Protein 4Z7I (pdb70)

B-factor: mean 131.98, std 35.02, range [48.13, 256.34]

Structure (mmCIF, N/CA/C/O backbone):
data_4Z7I
#
_entry.id   4Z7I
#
_cell.length_a   68.520
_cell.length_b   256.350
_cell.length_c   73.060
_cell.angle_alpha   90.00
_cell.angle_beta   111.58
_cell.angle_gamma   90.00
#
_symmetry.space_group_name_H-M   'P 1 21 1'
#
loop_
_entity.id
_entity.type
_entity.pdbx_description
1 polymer 'Leucyl-cystinyl aminopeptidase'
2 polymer 'DG025 transition-state analogue enzyme inhibitor'
3 branched 2-acetamido-2-deoxy-beta-D-glucopyranose-(1-4)-2-acetamido-2-deoxy-beta-D-glucopyranose
4 branched alpha-D-mannopyranose-(1-4)-2-acetamido-2-deoxy-beta-D-glucopyranose-(1-4)-2-acetamido-2-deoxy-beta-D-glucopyranose
5 non-polymer 'ZINC ION'
6 non-polymer 2-acetamido-2-deoxy-beta-D-glucopyranose
7 water water
#
loop_
_atom_site.group_PDB
_atom_site.id
_atom_site.type_symbol
_atom_site.label_atom_id
_atom_site.label_alt_id
_atom_site.label_comp_id
_atom_site.label_asym_id
_atom_site.label_entity_id
_atom_site.label_seq_id
_atom_site.pdbx_PDB_ins_code
_atom_site.Cartn_x
_atom_site.Cartn_y
_atom_site.Cartn_z
_atom_site.occupancy
_atom_site.B_iso_or_equiv
_atom_site.auth_seq_id
_atom_site.auth_comp_id
_atom_site.auth_asym_id
_atom_site.auth_atom_id
_atom_site.pdbx_PDB_model_num
ATOM 1 N N . LYS A 1 36 ? -25.255 43.208 43.122 1.00 195.60 159 LYS A N 1
ATOM 2 C CA . LYS A 1 36 ? -26.330 42.883 42.192 1.00 188.23 159 LYS A CA 1
ATOM 3 C C . LYS A 1 36 ? -25.918 41.770 41.235 1.00 183.15 159 LYS A C 1
ATOM 4 O O . LYS A 1 36 ? -24.811 41.779 40.699 1.00 181.81 159 LYS A O 1
ATOM 6 N N . LEU A 1 37 ? -26.811 40.810 41.025 1.00 180.57 160 LEU A N 1
ATOM 7 C CA . LEU A 1 37 ? -26.553 39.738 40.070 1.00 178.93 160 LEU A CA 1
ATOM 8 C C . LEU A 1 37 ? -26.683 40.277 38.648 1.00 181.90 160 LEU A C 1
ATOM 9 O O . LEU A 1 37 ? -27.260 41.343 38.434 1.00 184.53 160 LEU A O 1
ATOM 14 N N . PHE A 1 38 ? -26.147 39.537 37.682 1.00 184.24 161 PHE A N 1
ATOM 15 C CA . PHE A 1 38 ? -26.097 39.993 36.295 1.00 183.09 161 PHE A CA 1
ATOM 16 C C . PHE A 1 38 ? -27.482 40.131 35.663 1.00 182.60 161 PHE A C 1
ATOM 17 O O . PHE A 1 38 ? -28.248 39.167 35.613 1.00 177.35 161 PHE A O 1
ATOM 25 N N . PRO A 1 39 ? -27.802 41.341 35.175 1.00 184.23 162 PRO A N 1
ATOM 26 C CA . PRO A 1 39 ? -29.147 41.665 34.683 1.00 185.31 162 PRO A CA 1
ATOM 27 C C . PRO A 1 39 ? -29.442 41.150 33.269 1.00 183.21 162 PRO A C 1
ATOM 28 O O . PRO A 1 39 ? -30.585 41.243 32.815 1.00 184.52 162 PRO A O 1
ATOM 32 N N . TRP A 1 40 ? -28.424 40.647 32.575 1.00 179.16 163 TRP A N 1
ATOM 33 C CA . TRP A 1 40 ? -28.594 40.114 31.221 1.00 171.90 163 TRP A CA 1
ATOM 34 C C . TRP A 1 40 ? -28.185 38.639 31.154 1.00 167.43 163 TRP A C 1
ATOM 35 O O . TRP A 1 40 ? -27.083 38.285 31.567 1.00 169.83 163 TRP A O 1
ATOM 46 N N . ALA A 1 41 ? -29.056 37.783 30.630 1.00 163.41 164 ALA A N 1
ATOM 47 C CA . ALA A 1 41 ? -28.818 36.341 30.700 1.00 164.92 164 ALA A CA 1
ATOM 48 C C . ALA A 1 41 ? -28.622 35.664 29.343 1.00 162.49 164 ALA A C 1
ATOM 49 O O . ALA A 1 41 ? -28.596 34.435 29.262 1.00 168.62 164 ALA A O 1
ATOM 51 N N . GLN A 1 42 ? -28.489 36.452 28.282 1.00 160.22 165 GLN A N 1
ATOM 52 C CA . GLN A 1 42 ? -28.336 35.885 26.945 1.00 158.89 165 GLN A CA 1
ATOM 53 C C . GLN A 1 42 ? -26.906 36.043 26.432 1.00 156.29 165 GLN A C 1
ATOM 54 O O . GLN A 1 42 ? -26.106 36.773 27.016 1.00 158.13 165 GLN A O 1
ATOM 60 N N . ILE A 1 43 ? -26.592 35.355 25.339 1.00 156.53 166 ILE A N 1
ATOM 61 C CA . ILE A 1 43 ? -25.249 35.385 24.770 1.00 152.80 166 ILE A CA 1
ATOM 62 C C . ILE A 1 43 ? -25.021 36.717 24.076 1.00 148.77 166 ILE A C 1
ATOM 63 O O . ILE A 1 43 ? -24.051 37.424 24.347 1.00 153.37 166 ILE A O 1
ATOM 68 N N . ARG A 1 44 ? -25.934 37.041 23.169 1.00 142.77 167 ARG A N 1
ATOM 69 C CA . ARG A 1 44 ? -25.869 38.261 22.380 1.00 137.90 167 ARG A CA 1
ATOM 70 C C . ARG A 1 44 ? -26.128 39.493 23.240 1.00 146.07 167 ARG A C 1
ATOM 71 O O . ARG A 1 44 ? -26.971 39.469 24.138 1.00 150.16 167 ARG A O 1
ATOM 79 N N . LEU A 1 45 ? -25.394 40.566 22.964 1.00 145.52 168 LEU A N 1
ATOM 80 C CA . LEU A 1 45 ? -25.561 41.818 23.691 1.00 148.09 168 LEU A CA 1
ATOM 81 C C . LEU A 1 45 ? -26.930 42.410 23.377 1.00 147.90 168 LEU A C 1
ATOM 82 O O . LEU A 1 45 ? -27.418 42.286 22.253 1.00 147.91 168 LEU A O 1
ATOM 87 N N . PRO A 1 46 ? -27.561 43.044 24.377 1.00 145.75 169 PRO A N 1
ATOM 88 C CA . PRO A 1 46 ? -28.890 43.637 24.196 1.00 147.38 169 PRO A CA 1
ATOM 89 C C . PRO A 1 46 ? -28.872 44.774 23.184 1.00 146.74 169 PRO A C 1
ATOM 90 O O . PRO A 1 46 ? -27.889 45.510 23.099 1.00 148.48 169 PRO A O 1
ATOM 94 N N . THR A 1 47 ? -29.952 44.905 22.420 1.00 146.08 170 THR A N 1
ATOM 95 C CA . THR A 1 47 ? -30.036 45.913 21.368 1.00 147.03 170 THR A CA 1
ATOM 96 C C . THR A 1 47 ? -30.073 47.324 21.948 1.00 146.80 170 THR A C 1
ATOM 97 O O . THR A 1 47 ? -29.926 48.305 21.221 1.00 145.00 170 THR A O 1
ATOM 101 N N . ALA A 1 48 ? -30.298 47.399 23.259 1.00 150.77 171 ALA A N 1
ATOM 102 C CA . ALA A 1 48 ? -30.391 48.650 24.014 1.00 152.78 171 ALA A CA 1
ATOM 103 C C . ALA A 1 48 ? -29.314 49.690 23.695 1.00 150.95 171 ALA A C 1
ATOM 104 O O . ALA A 1 48 ? -29.453 50.488 22.768 1.00 153.02 171 ALA A O 1
ATOM 106 N N . VAL A 1 49 ? -28.233 49.661 24.470 1.00 144.21 172 VAL A N 1
ATOM 107 C CA . VAL A 1 49 ? -27.131 50.601 24.294 1.00 135.75 172 VAL A CA 1
ATOM 108 C C . VAL A 1 49 ? -26.334 50.323 23.024 1.00 135.55 172 VAL A C 1
ATOM 109 O O . VAL A 1 49 ? -26.143 49.171 22.636 1.00 138.30 172 VAL A O 1
ATOM 113 N N . VAL A 1 50 ? -25.874 51.395 22.384 1.00 131.09 173 VAL A N 1
ATOM 114 C CA . VAL A 1 50 ? -25.097 51.301 21.153 1.00 133.15 173 VAL A CA 1
ATOM 115 C C . VAL A 1 50 ? -23.925 52.280 21.181 1.00 131.84 173 VAL A C 1
ATOM 116 O O . VAL A 1 50 ? -24.108 53.459 21.482 1.00 141.56 173 VAL A O 1
ATOM 120 N N . PRO A 1 51 ? -22.714 51.794 20.871 1.00 126.99 174 PRO A N 1
ATOM 121 C CA . PRO A 1 51 ? -21.541 52.671 20.805 1.00 128.24 174 PRO A CA 1
ATOM 122 C C . PRO A 1 51 ? -21.598 53.598 19.593 1.00 127.34 174 PRO A C 1
ATOM 123 O O . PRO A 1 51 ? -22.239 53.265 18.598 1.00 122.59 174 PRO A O 1
ATOM 127 N N . LEU A 1 52 ? -20.929 54.742 19.676 1.00 132.66 175 LEU A N 1
ATOM 128 C CA . LEU A 1 52 ? -20.909 55.694 18.574 1.00 128.08 175 LEU A CA 1
ATOM 129 C C . LEU A 1 52 ? -19.484 56.133 18.269 1.00 123.47 175 LEU A C 1
ATOM 130 O O . LEU A 1 52 ? -19.080 56.217 17.108 1.00 111.96 175 LEU A O 1
ATOM 135 N N . ARG A 1 53 ? -18.731 56.414 19.327 1.00 127.21 176 ARG A N 1
ATOM 136 C CA . ARG A 1 53 ? -17.351 56.855 19.202 1.00 129.89 176 ARG A CA 1
ATOM 137 C C . ARG A 1 53 ? -16.464 56.225 20.276 1.00 129.59 176 ARG A C 1
ATOM 138 O O . ARG A 1 53 ? -16.779 56.273 21.465 1.00 131.96 176 ARG A O 1
ATOM 146 N N . TYR A 1 54 ? -15.353 55.638 19.841 1.00 129.95 177 TYR A N 1
ATOM 147 C CA . TYR A 1 54 ? -14.385 55.025 20.745 1.00 130.60 177 TYR A CA 1
ATOM 148 C C . TYR A 1 54 ? -13.103 55.833 20.868 1.00 130.87 177 TYR A C 1
ATOM 149 O O . TYR A 1 54 ? -12.537 56.287 19.873 1.00 124.41 177 TYR A O 1
ATOM 158 N N . GLU A 1 55 ? -12.652 56.011 22.102 1.00 133.11 178 GLU A N 1
ATOM 159 C CA . GLU A 1 55 ? -11.331 56.563 22.351 1.00 133.24 178 GLU A CA 1
ATOM 160 C C . GLU A 1 55 ? -10.521 55.566 23.157 1.00 135.37 178 GLU A C 1
ATOM 161 O O . GLU A 1 55 ? -10.936 55.141 24.234 1.00 135.31 178 GLU A O 1
ATOM 167 N N . LEU A 1 56 ? -9.364 55.192 22.625 1.00 130.31 179 LEU A N 1
ATOM 168 C CA . LEU A 1 56 ? -8.569 54.127 23.211 1.00 124.64 179 LEU A CA 1
ATOM 169 C C . LEU A 1 56 ? -7.145 54.627 23.413 1.00 123.95 179 LEU A C 1
ATOM 170 O O . LEU A 1 56 ? -6.436 54.932 22.455 1.00 119.80 179 LEU A O 1
ATOM 175 N N . SER A 1 57 ? -6.732 54.709 24.672 1.00 120.98 180 SER A N 1
ATOM 176 C CA . SER A 1 57 ? -5.388 55.157 25.004 1.00 125.71 180 SER A CA 1
ATOM 177 C C . SER A 1 57 ? -4.665 54.073 25.782 1.00 131.21 180 SER A C 1
ATOM 178 O O . SER A 1 57 ? -5.184 53.557 26.772 1.00 134.71 180 SER A O 1
ATOM 181 N N . LEU A 1 58 ? -3.464 53.729 25.333 1.00 128.77 181 LEU A N 1
ATOM 182 C CA . LEU A 1 58 ? -2.756 52.590 25.893 1.00 128.93 181 LEU A CA 1
ATOM 183 C C . LEU A 1 58 ? -1.295 52.904 26.172 1.00 130.36 181 LEU A C 1
ATOM 184 O O . LEU A 1 58 ? -0.682 53.738 25.506 1.00 124.02 181 LEU A O 1
ATOM 189 N N . HIS A 1 59 ? -0.749 52.222 27.171 1.00 135.51 182 HIS A N 1
ATOM 190 C CA . HIS A 1 59 ? 0.668 52.311 27.495 1.00 141.39 182 HIS A CA 1
ATOM 191 C C . HIS A 1 59 ? 1.175 50.890 27.672 1.00 139.46 182 HIS A C 1
ATOM 192 O O . HIS A 1 59 ? 1.044 50.304 28.746 1.00 140.10 182 HIS A O 1
ATOM 199 N N . PRO A 1 60 ? 1.767 50.332 26.609 1.00 136.29 183 PRO A N 1
ATOM 200 C CA . PRO A 1 60 ? 2.203 48.936 26.610 1.00 135.40 183 PRO A CA 1
ATOM 201 C C . PRO A 1 60 ? 3.656 48.745 27.012 1.00 136.13 183 PRO A C 1
ATOM 202 O O . PRO A 1 60 ? 4.550 49.409 26.484 1.00 135.22 183 PRO A O 1
ATOM 206 N N . ASN A 1 61 ? 3.888 47.840 27.956 1.00 140.25 184 ASN A N 1
ATOM 207 C CA . ASN A 1 61 ? 5.248 47.497 28.334 1.00 149.45 184 ASN A CA 1
ATOM 208 C C . ASN A 1 61 ? 5.685 46.181 27.702 1.00 143.98 184 ASN A C 1
ATOM 209 O O . ASN A 1 61 ? 5.381 45.099 28.205 1.00 143.89 184 ASN A O 1
ATOM 214 N N . LEU A 1 62 ? 6.404 46.290 26.591 1.00 140.57 185 LEU A N 1
ATOM 215 C CA . LEU A 1 62 ? 6.724 45.139 25.757 1.00 137.71 185 LEU A CA 1
ATOM 216 C C . LEU A 1 62 ? 7.744 44.212 26.418 1.00 146.35 185 LEU A C 1
ATOM 217 O O . LEU A 1 62 ? 7.723 42.999 26.204 1.00 150.69 185 LEU A O 1
ATOM 222 N N . THR A 1 63 ? 8.632 44.787 27.223 1.00 144.63 186 THR A N 1
ATOM 223 C CA . THR A 1 63 ? 9.654 44.009 27.916 1.00 146.39 186 THR A CA 1
ATOM 224 C C . THR A 1 63 ? 9.197 43.385 29.237 1.00 146.57 186 THR A C 1
ATOM 225 O O . THR A 1 63 ? 9.953 42.642 29.862 1.00 147.83 186 THR A O 1
ATOM 229 N N . SER A 1 64 ? 7.968 43.669 29.658 1.00 146.15 187 SER A N 1
ATOM 230 C CA . SER A 1 64 ? 7.408 43.005 30.835 1.00 147.45 187 SER A CA 1
ATOM 231 C C . SER A 1 64 ? 6.097 42.274 30.558 1.00 147.20 187 SER A C 1
ATOM 232 O O . SER A 1 64 ? 5.507 41.692 31.466 1.00 139.96 187 SER A O 1
ATOM 235 N N . MET A 1 65 ? 5.664 42.302 29.301 1.00 148.87 188 MET A N 1
ATOM 236 C CA . MET A 1 65 ? 4.418 41.670 28.869 1.00 145.72 188 MET A CA 1
ATOM 237 C C . MET A 1 65 ? 3.236 42.090 29.737 1.00 146.65 188 MET A C 1
ATOM 238 O O . MET A 1 65 ? 2.523 41.250 30.286 1.00 143.53 188 MET A O 1
ATOM 243 N N . THR A 1 66 ? 3.036 43.399 29.843 1.00 146.59 189 THR A N 1
ATOM 244 C CA . THR A 1 66 ? 1.914 43.967 30.582 1.00 138.79 189 THR A CA 1
ATOM 245 C C . THR A 1 66 ? 1.630 45.366 30.051 1.00 136.88 189 THR A C 1
ATOM 246 O O . THR A 1 66 ? 2.464 45.939 29.347 1.00 137.83 189 THR A O 1
ATOM 250 N N . PHE A 1 67 ? 0.466 45.919 30.379 1.00 141.44 190 PHE A N 1
ATOM 251 C CA . PHE A 1 67 ? 0.143 47.278 29.947 1.00 143.67 190 PHE A CA 1
ATOM 252 C C . PHE A 1 67 ? -0.980 47.882 30.776 1.00 143.53 190 PHE A C 1
ATOM 253 O O . PHE A 1 67 ? -1.648 47.200 31.556 1.00 142.28 190 PHE A O 1
ATOM 261 N N . ARG A 1 68 ? -1.166 49.184 30.604 1.00 142.95 191 ARG A N 1
ATOM 262 C CA . ARG A 1 68 ? -2.276 49.902 31.203 1.00 143.94 191 ARG A CA 1
ATOM 263 C C . ARG A 1 68 ? -2.996 50.646 30.091 1.00 138.64 191 ARG A C 1
ATOM 264 O O . ARG A 1 68 ? -2.359 51.147 29.164 1.00 130.38 191 ARG A O 1
ATOM 272 N N . GLY A 1 69 ? -4.319 50.715 30.176 1.00 135.86 192 GLY A N 1
ATOM 273 C CA . GLY A 1 69 ? -5.099 51.338 29.125 1.00 131.61 192 GLY A CA 1
ATOM 274 C C . GLY A 1 69 ? -6.330 52.064 29.630 1.00 136.71 192 GLY A C 1
ATOM 275 O O . GLY A 1 69 ? -6.825 51.805 30.725 1.00 138.89 192 GLY A O 1
ATOM 276 N N . SER A 1 70 ? -6.830 52.981 28.809 1.00 134.41 193 SER A N 1
ATOM 277 C CA . SER A 1 70 ? -8.040 53.726 29.120 1.00 140.67 193 SER A CA 1
ATOM 278 C C . SER A 1 70 ? -8.967 53.827 27.915 1.00 136.66 193 SER A C 1
ATOM 279 O O . SER A 1 70 ? -8.523 54.028 26.794 1.00 131.63 193 SER A O 1
ATOM 282 N N . VAL A 1 71 ? -10.266 53.694 28.165 1.00 137.10 194 VAL A N 1
ATOM 283 C CA . VAL A 1 71 ? -11.248 53.672 27.086 1.00 142.44 194 VAL A CA 1
ATOM 284 C C . VAL A 1 71 ? -12.400 54.627 27.347 1.00 147.90 194 VAL A C 1
ATOM 285 O O . VAL A 1 71 ? -13.074 54.524 28.367 1.00 150.09 194 VAL A O 1
ATOM 289 N N . THR A 1 72 ? -12.624 55.550 26.418 1.00 143.01 195 THR A N 1
ATOM 290 C CA . THR A 1 72 ? -13.764 56.462 26.471 1.00 147.78 195 THR A CA 1
ATOM 291 C C . THR A 1 72 ? -14.799 56.012 25.452 1.00 143.28 195 THR A C 1
ATOM 292 O O . THR A 1 72 ? -14.556 56.072 24.247 1.00 139.87 195 THR A O 1
ATOM 296 N N . ILE A 1 73 ? -15.947 55.547 25.931 1.00 141.57 196 ILE A N 1
ATOM 297 C CA . ILE A 1 73 ? -16.958 54.979 25.044 1.00 140.60 196 ILE A CA 1
ATOM 298 C C . ILE A 1 73 ? -18.173 55.890 24.921 1.00 135.84 196 ILE A C 1
ATOM 299 O O . ILE A 1 73 ? -19.001 55.969 25.829 1.00 133.37 196 ILE A O 1
ATOM 304 N N . SER A 1 74 ? -18.269 56.587 23.793 1.00 136.73 197 SER A N 1
ATOM 305 C CA . SER A 1 74 ? -19.423 57.433 23.521 1.00 138.73 197 SER A CA 1
ATOM 306 C C . SER A 1 74 ? -20.609 56.566 23.113 1.00 130.41 197 SER A C 1
ATOM 307 O O . SER A 1 74 ? -20.767 56.215 21.943 1.00 127.16 197 SER A O 1
ATOM 310 N N . VAL A 1 75 ? -21.438 56.219 24.093 1.00 127.28 198 VAL A N 1
ATOM 311 C CA . VAL A 1 75 ? -22.600 55.378 23.844 1.00 131.72 198 VAL A CA 1
ATOM 312 C C . VAL A 1 75 ? -23.855 56.217 23.638 1.00 139.65 198 VAL A C 1
ATOM 313 O O . VAL A 1 75 ? -23.957 57.338 24.124 1.00 149.95 198 VAL A O 1
ATOM 317 N N . GLN A 1 76 ? -24.802 55.676 22.884 1.00 141.45 199 GLN A N 1
ATOM 318 C CA . GLN A 1 76 ? -26.130 56.267 22.795 1.00 147.14 199 GLN A CA 1
ATOM 319 C C . GLN A 1 76 ? -27.170 55.263 23.285 1.00 146.64 199 GLN A C 1
ATOM 320 O O . GLN A 1 76 ? -26.894 54.069 23.367 1.00 148.79 199 GLN A O 1
ATOM 326 N N . ALA A 1 77 ? -28.361 55.749 23.620 1.00 143.74 200 ALA A N 1
ATOM 327 C CA . ALA A 1 77 ? -29.464 54.872 23.996 1.00 150.49 200 ALA A CA 1
ATOM 328 C C . ALA A 1 77 ? -30.477 54.713 22.864 1.00 155.62 200 ALA A C 1
ATOM 329 O O . ALA A 1 77 ? -30.659 55.618 22.046 1.00 160.35 200 ALA A O 1
ATOM 331 N N . LEU A 1 78 ? -31.137 53.560 22.825 1.00 148.14 201 LEU A N 1
ATOM 332 C CA . LEU A 1 78 ? -32.227 53.337 21.884 1.00 152.89 201 LEU A CA 1
ATOM 333 C C . LEU A 1 78 ? -33.480 52.869 22.612 1.00 161.54 201 LEU A C 1
ATOM 334 O O . LEU A 1 78 ? -34.590 53.295 22.296 1.00 168.85 201 LEU A O 1
ATOM 339 N N . GLN A 1 79 ? -33.294 51.993 23.592 1.00 160.62 202 GLN A N 1
ATOM 340 C CA . GLN A 1 79 ? -34.396 51.541 24.430 1.00 167.86 202 GLN A CA 1
ATOM 341 C C . GLN A 1 79 ? -34.132 51.914 25.879 1.00 169.12 202 GLN A C 1
ATOM 342 O O . GLN A 1 79 ? -33.157 52.603 26.185 1.00 166.38 202 GLN A O 1
ATOM 348 N N . VAL A 1 80 ? -35.003 51.457 26.771 1.00 167.63 203 VAL A N 1
ATOM 349 C CA . VAL A 1 80 ? -34.854 51.778 28.181 1.00 168.67 203 VAL A CA 1
ATOM 350 C C . VAL A 1 80 ? -34.279 50.576 28.926 1.00 171.70 203 VAL A C 1
ATOM 351 O O . VAL A 1 80 ? -34.759 49.449 28.791 1.00 176.46 203 VAL A O 1
ATOM 355 N N . THR A 1 81 ? -33.236 50.832 29.708 1.00 171.35 204 THR A N 1
ATOM 356 C CA . THR A 1 81 ? -32.615 49.809 30.534 1.00 180.58 204 THR A CA 1
ATOM 357 C C . THR A 1 81 ? -31.780 50.470 31.620 1.00 178.64 204 THR A C 1
ATOM 358 O O . THR A 1 81 ? -31.324 51.601 31.458 1.00 172.61 204 THR A O 1
ATOM 362 N N . TRP A 1 82 ? -31.590 49.769 32.730 1.00 182.15 205 TRP A N 1
ATOM 363 C CA . TRP A 1 82 ? -30.825 50.312 33.845 1.00 187.92 205 TRP A CA 1
ATOM 364 C C . TRP A 1 82 ? -29.353 49.918 33.817 1.00 190.17 205 TRP A C 1
ATOM 365 O O . TRP A 1 82 ? -28.604 50.251 34.736 1.00 191.53 205 TRP A O 1
ATOM 376 N N . ASN A 1 83 ? -28.931 49.222 32.765 1.00 188.12 206 ASN A N 1
ATOM 377 C CA . ASN A 1 83 ? -27.545 48.773 32.671 1.00 183.92 206 ASN A CA 1
ATOM 378 C C . ASN A 1 83 ? -27.004 48.731 31.246 1.00 174.91 206 ASN A C 1
ATOM 379 O O . ASN A 1 83 ? -27.687 48.291 30.322 1.00 171.01 206 ASN A O 1
ATOM 384 N N . ILE A 1 84 ? -25.772 49.200 31.076 1.00 167.46 207 ILE A N 1
ATOM 385 C CA . ILE A 1 84 ? -25.048 49.012 29.825 1.00 164.38 207 ILE A CA 1
ATOM 386 C C . ILE A 1 84 ? -24.362 47.654 29.869 1.00 171.90 207 ILE A C 1
ATOM 387 O O . ILE A 1 84 ? -23.620 47.361 30.804 1.00 175.55 207 ILE A O 1
ATOM 392 N N . ILE A 1 85 ? -24.602 46.828 28.857 1.00 170.46 208 ILE A N 1
ATOM 393 C CA . ILE A 1 85 ? -23.972 45.513 28.793 1.00 158.83 208 ILE A CA 1
ATOM 394 C C . ILE A 1 85 ? -23.002 45.424 27.622 1.00 148.48 208 ILE A C 1
ATOM 395 O O . ILE A 1 85 ? -23.384 45.615 26.468 1.00 145.96 208 ILE A O 1
ATOM 400 N N . LEU A 1 86 ? -21.743 45.135 27.933 1.00 148.14 209 LEU A N 1
ATOM 401 C CA . LEU A 1 86 ? -20.706 45.030 26.916 1.00 146.94 209 LEU A CA 1
ATOM 402 C C . LEU A 1 86 ? -19.673 43.971 27.293 1.00 150.10 209 LEU A C 1
ATOM 403 O O . LEU A 1 86 ? -19.800 43.308 28.323 1.00 153.04 209 LEU A O 1
ATOM 408 N N . HIS A 1 87 ? -18.654 43.821 26.453 1.00 145.08 210 HIS A N 1
ATOM 409 C CA . HIS A 1 87 ? -17.701 42.725 26.584 1.00 142.43 210 HIS A CA 1
ATOM 410 C C . HIS A 1 87 ? -16.371 43.120 27.217 1.00 140.25 210 HIS A C 1
ATOM 411 O O . HIS A 1 87 ? -15.818 44.172 26.903 1.00 131.46 210 HIS A O 1
ATOM 418 N N . SER A 1 88 ? -15.865 42.265 28.104 1.00 140.44 211 SER A N 1
ATOM 419 C CA . SER A 1 88 ? -14.517 42.418 28.645 1.00 135.54 211 SER A CA 1
ATOM 420 C C . SER A 1 88 ? -14.051 41.121 29.298 1.00 140.60 211 SER A C 1
ATOM 421 O O . SER A 1 88 ? -14.804 40.475 30.025 1.00 142.45 211 SER A O 1
ATOM 424 N N . THR A 1 89 ? -12.800 40.752 29.038 1.00 138.55 212 THR A N 1
ATOM 425 C CA . THR A 1 89 ? -12.216 39.534 29.597 1.00 143.93 212 THR A CA 1
ATOM 426 C C . THR A 1 89 ? -10.777 39.731 30.066 1.00 140.45 212 THR A C 1
ATOM 427 O O . THR A 1 89 ? -10.026 40.512 29.482 1.00 139.03 212 THR A O 1
ATOM 431 N N . GLY A 1 90 ? -10.403 38.993 31.107 1.00 136.10 213 GLY A N 1
ATOM 432 C CA . GLY A 1 90 ? -9.093 39.098 31.728 1.00 140.33 213 GLY A CA 1
ATOM 433 C C . GLY A 1 90 ? -8.567 40.498 31.985 1.00 147.92 213 GLY A C 1
ATOM 434 O O . GLY A 1 90 ? -7.538 40.898 31.440 1.00 145.71 213 GLY A O 1
ATOM 435 N N . HIS A 1 91 ? -9.284 41.246 32.817 1.00 154.29 214 HIS A N 1
ATOM 436 C CA . HIS A 1 91 ? -8.872 42.593 33.195 1.00 153.96 214 HIS A CA 1
ATOM 437 C C . HIS A 1 91 ? -8.954 42.831 34.696 1.00 162.81 214 HIS A C 1
ATOM 438 O O . HIS A 1 91 ? -9.747 42.208 35.405 1.00 167.79 214 HIS A O 1
ATOM 445 N N . ASN A 1 92 ? -8.112 43.741 35.166 1.00 161.74 215 ASN A N 1
ATOM 446 C CA . ASN A 1 92 ? -8.248 44.317 36.491 1.00 165.85 215 ASN A CA 1
ATOM 447 C C . ASN A 1 92 ? -8.533 45.790 36.278 1.00 162.27 215 ASN A C 1
ATOM 448 O O . ASN A 1 92 ? -7.725 46.508 35.683 1.00 158.57 215 ASN A O 1
ATOM 453 N N . ILE A 1 93 ? -9.681 46.241 36.763 1.00 162.38 216 ILE A N 1
ATOM 454 C CA . ILE A 1 93 ? -10.184 47.540 36.366 1.00 162.96 216 ILE A CA 1
ATOM 455 C C . ILE A 1 93 ? -10.021 48.529 37.499 1.00 164.37 216 ILE A C 1
ATOM 456 O O . ILE A 1 93 ? -10.531 48.320 38.599 1.00 163.16 216 ILE A O 1
ATOM 461 N N . SER A 1 94 ? -9.289 49.601 37.219 1.00 163.69 217 SER A N 1
ATOM 462 C CA . SER A 1 94 ? -9.137 50.685 38.172 1.00 160.28 217 SER A CA 1
ATOM 463 C C . SER A 1 94 ? -10.487 51.315 38.466 1.00 165.55 217 SER A C 1
ATOM 464 O O . SER A 1 94 ? -11.213 50.880 39.367 1.00 168.83 217 SER A O 1
ATOM 467 N N . ARG A 1 95 ? -10.802 52.369 37.723 1.00 167.85 218 ARG A N 1
ATOM 468 C CA . ARG A 1 95 ? -12.075 53.044 37.880 1.00 175.02 218 ARG A CA 1
ATOM 469 C C . ARG A 1 95 ? -13.004 52.885 36.683 1.00 172.52 218 ARG A C 1
ATOM 470 O O . ARG A 1 95 ? -12.567 52.702 35.542 1.00 169.76 218 ARG A O 1
ATOM 478 N N . VAL A 1 96 ? -14.298 52.954 36.961 1.00 176.03 219 VAL A N 1
ATOM 479 C CA . VAL A 1 96 ? -15.301 52.924 35.917 1.00 180.65 219 VAL A CA 1
ATOM 480 C C . VAL A 1 96 ? -16.216 54.104 36.201 1.00 182.15 219 VAL A C 1
ATOM 481 O O . VAL A 1 96 ? -16.916 54.142 37.215 1.00 183.60 219 VAL A O 1
ATOM 485 N N . THR A 1 97 ? -16.189 55.077 35.298 1.00 175.93 220 THR A N 1
ATOM 486 C CA . THR A 1 97 ? -16.879 56.331 35.532 1.00 171.28 220 THR A CA 1
ATOM 487 C C . THR A 1 97 ? -18.015 56.523 34.540 1.00 168.81 220 THR A C 1
ATOM 488 O O . THR A 1 97 ? -18.008 55.970 33.444 1.00 166.19 220 THR A O 1
ATOM 492 N N . PHE A 1 98 ? -18.993 57.320 34.946 1.00 178.46 221 PHE A N 1
ATOM 493 C CA . PHE A 1 98 ? -20.159 57.595 34.125 1.00 179.56 221 PHE A CA 1
ATOM 494 C C . PHE A 1 98 ? -20.222 59.084 33.792 1.00 175.65 221 PHE A C 1
ATOM 495 O O . PHE A 1 98 ? -19.498 59.880 34.385 1.00 184.38 221 PHE A O 1
ATOM 503 N N . MET A 1 99 ? -21.131 59.462 32.899 1.00 167.50 222 MET A N 1
ATOM 504 C CA . MET A 1 99 ? -21.319 60.861 32.538 1.00 172.39 222 MET A CA 1
ATOM 505 C C . MET A 1 99 ? -22.609 61.028 31.749 1.00 175.84 222 MET A C 1
ATOM 506 O O . MET A 1 99 ? -23.256 60.046 31.376 1.00 174.29 222 MET A O 1
ATOM 511 N N . SER A 1 100 ? -22.988 62.280 31.520 1.00 182.23 223 SER A N 1
ATOM 512 C CA . SER A 1 100 ? -24.166 62.598 30.728 1.00 184.70 223 SER A CA 1
ATOM 513 C C . SER A 1 100 ? -23.881 63.787 29.813 1.00 185.07 223 SER A C 1
ATOM 514 O O . SER A 1 100 ? -22.754 64.275 29.748 1.00 182.38 223 SER A O 1
ATOM 517 N N . ALA A 1 101 ? -24.905 64.253 29.108 1.00 186.58 224 ALA A N 1
ATOM 518 C CA . ALA A 1 101 ? -24.720 65.297 28.104 1.00 191.19 224 ALA A CA 1
ATOM 519 C C . ALA A 1 101 ? -24.581 66.689 28.717 1.00 201.96 224 ALA A C 1
ATOM 520 O O . ALA A 1 101 ? -25.375 67.087 29.572 1.00 201.40 224 ALA A O 1
ATOM 522 N N . VAL A 1 102 ? -23.560 67.412 28.260 1.00 206.53 225 VAL A N 1
ATOM 523 C CA . VAL A 1 102 ? -23.318 68.812 28.615 1.00 204.64 225 VAL A CA 1
ATOM 524 C C . VAL A 1 102 ? -23.370 69.071 30.123 1.00 205.93 225 VAL A C 1
ATOM 525 O O . VAL A 1 102 ? -24.178 69.862 30.608 1.00 207.05 225 VAL A O 1
ATOM 529 N N . SER A 1 103 ? -22.500 68.378 30.849 1.00 205.71 226 SER A N 1
ATOM 530 C CA . SER A 1 103 ? -22.295 68.578 32.279 1.00 200.84 226 SER A CA 1
ATOM 531 C C . SER A 1 103 ? -21.068 67.762 32.644 1.00 194.34 226 SER A C 1
ATOM 532 O O . SER A 1 103 ? -21.179 66.635 33.126 1.00 195.00 226 SER A O 1
ATOM 535 N N . SER A 1 104 ? -19.895 68.350 32.436 1.00 194.75 227 SER A N 1
ATOM 536 C CA . SER A 1 104 ? -18.635 67.617 32.518 1.00 195.42 227 SER A CA 1
ATOM 537 C C . SER A 1 104 ? -18.231 67.147 33.913 1.00 193.49 227 SER A C 1
ATOM 538 O O . SER A 1 104 ? -17.052 67.173 34.265 1.00 194.76 227 SER A O 1
ATOM 541 N N . GLN A 1 105 ? -19.203 66.712 34.704 1.00 193.37 228 GLN A N 1
ATOM 542 C CA . GLN A 1 105 ? -18.897 66.128 35.999 1.00 192.16 228 GLN A CA 1
ATOM 543 C C . GLN A 1 105 ? -19.178 64.641 35.869 1.00 190.80 228 GLN A C 1
ATOM 544 O O . GLN A 1 105 ? -20.033 64.232 35.081 1.00 187.36 228 GLN A O 1
ATOM 550 N N . GLU A 1 106 ? -18.472 63.828 36.641 1.00 194.14 229 GLU A N 1
ATOM 551 C CA . GLU A 1 106 ? -18.608 62.390 36.492 1.00 189.11 229 GLU A CA 1
ATOM 552 C C . GLU A 1 106 ? -18.782 61.734 37.838 1.00 190.23 229 GLU A C 1
ATOM 553 O O . GLU A 1 106 ? -18.031 61.990 38.777 1.00 193.64 229 GLU A O 1
ATOM 559 N N . LYS A 1 107 ? -19.784 60.872 37.913 1.00 189.68 230 LYS A N 1
ATOM 560 C CA . LYS A 1 107 ? -20.102 60.174 39.142 1.00 198.04 230 LYS A CA 1
ATOM 561 C C . LYS A 1 107 ? -19.767 58.695 39.012 1.00 198.43 230 LYS A C 1
ATOM 562 O O . LYS A 1 107 ? -19.827 58.126 37.919 1.00 191.41 230 LYS A O 1
ATOM 568 N N . GLN A 1 108 ? -19.417 58.080 40.136 1.00 203.72 231 GLN A N 1
ATOM 569 C CA . GLN A 1 108 ? -19.029 56.678 40.148 1.00 198.11 231 GLN A CA 1
ATOM 570 C C . GLN A 1 108 ? -20.208 55.762 39.833 1.00 196.68 231 GLN A C 1
ATOM 571 O O . GLN A 1 108 ? -21.368 56.109 40.058 1.00 198.22 231 GLN A O 1
ATOM 577 N N . ALA A 1 109 ? -19.882 54.580 39.323 1.00 194.79 232 ALA A N 1
ATOM 578 C CA . ALA A 1 109 ? -20.862 53.575 38.950 1.00 195.54 232 ALA A CA 1
ATOM 579 C C . ALA A 1 109 ? -20.173 52.224 39.009 1.00 200.52 232 ALA A C 1
ATOM 580 O O . ALA A 1 109 ? -19.222 51.981 38.267 1.00 200.51 232 ALA A O 1
ATOM 582 N N . GLU A 1 110 ? -20.633 51.350 39.898 1.00 202.39 233 GLU A N 1
ATOM 583 C CA . GLU A 1 110 ? -19.937 50.091 40.113 1.00 195.50 233 GLU A CA 1
ATOM 584 C C . GLU A 1 110 ? -20.041 49.206 38.878 1.00 194.43 233 GLU A C 1
ATOM 585 O O . GLU A 1 110 ? -20.765 49.515 37.932 1.00 194.21 233 GLU A O 1
ATOM 591 N N . ILE A 1 111 ? -19.313 48.096 38.902 1.00 191.47 234 ILE A N 1
ATOM 592 C CA . ILE A 1 111 ? -19.163 47.242 37.731 1.00 187.73 234 ILE A CA 1
ATOM 593 C C . ILE A 1 111 ? -19.803 45.882 37.982 1.00 185.49 234 ILE A C 1
ATOM 594 O O . ILE A 1 111 ? -20.114 45.539 39.120 1.00 185.92 234 ILE A O 1
ATOM 599 N N . LEU A 1 112 ? -19.976 45.102 36.921 1.00 184.37 235 LEU A N 1
ATOM 600 C CA . LEU A 1 112 ? -20.551 43.773 37.048 1.00 183.35 235 LEU A CA 1
ATOM 601 C C . LEU A 1 112 ? -19.988 42.828 36.004 1.00 183.10 235 LEU A C 1
ATOM 602 O O . LEU A 1 112 ? -20.360 42.894 34.836 1.00 181.13 235 LEU A O 1
ATOM 607 N N . GLU A 1 113 ? -19.096 41.946 36.441 1.00 184.82 236 GLU A N 1
ATOM 608 C CA . GLU A 1 113 ? -18.456 40.981 35.560 1.00 181.07 236 GLU A CA 1
ATOM 609 C C . GLU A 1 113 ? -19.197 39.650 35.636 1.00 186.16 236 GLU A C 1
ATOM 610 O O . GLU A 1 113 ? -19.838 39.347 36.640 1.00 187.07 236 GLU A O 1
ATOM 616 N N . TYR A 1 114 ? -19.106 38.852 34.579 1.00 182.54 237 TYR A N 1
ATOM 617 C CA . TYR A 1 114 ? -19.714 37.527 34.587 1.00 180.01 237 TYR A CA 1
ATOM 618 C C . TYR A 1 114 ? -18.746 36.518 33.978 1.00 178.44 237 TYR A C 1
ATOM 619 O O . TYR A 1 114 ? -18.877 35.311 34.184 1.00 176.34 237 TYR A O 1
ATOM 628 N N . ALA A 1 115 ? -17.772 37.036 33.231 1.00 175.54 238 ALA A N 1
ATOM 629 C CA . ALA A 1 115 ? -16.719 36.253 32.563 1.00 175.56 238 ALA A CA 1
ATOM 630 C C . ALA A 1 115 ? -17.160 35.015 31.768 1.00 171.68 238 ALA A C 1
ATOM 631 O O . ALA A 1 115 ? -16.378 34.483 30.980 1.00 165.18 238 ALA A O 1
ATOM 633 N N . TYR A 1 116 ? -18.388 34.554 31.979 1.00 169.40 239 TYR A N 1
ATOM 634 C CA . TYR A 1 116 ? -18.916 33.395 31.273 1.00 170.47 239 TYR A CA 1
ATOM 635 C C . TYR A 1 116 ? -18.955 33.696 29.782 1.00 167.95 239 TYR A C 1
ATOM 636 O O . TYR A 1 116 ? -18.233 33.089 28.989 1.00 171.30 239 TYR A O 1
ATOM 645 N N . HIS A 1 117 ? -19.806 34.647 29.413 1.00 165.02 240 HIS A N 1
ATOM 646 C CA . HIS A 1 117 ? -19.931 35.083 28.031 1.00 161.01 240 HIS A CA 1
ATOM 647 C C . HIS A 1 117 ? -18.921 36.186 27.747 1.00 157.54 240 HIS A C 1
ATOM 648 O O . HIS A 1 117 ? -18.842 36.699 26.630 1.00 151.41 240 HIS A O 1
ATOM 655 N N . GLY A 1 118 ? -18.150 36.545 28.769 1.00 164.02 241 GLY A N 1
ATOM 656 C CA . GLY A 1 118 ? -17.188 37.624 28.655 1.00 163.04 241 GLY A CA 1
ATOM 657 C C . GLY A 1 118 ? -17.863 38.978 28.702 1.00 153.16 241 GLY A C 1
ATOM 658 O O . GLY A 1 118 ? -17.458 39.909 28.009 1.00 149.00 241 GLY A O 1
ATOM 659 N N . GLN A 1 119 ? -18.898 39.087 29.527 1.00 157.87 242 GLN A N 1
ATOM 660 C CA . GLN A 1 119 ? -19.707 40.296 29.583 1.00 156.59 242 GLN A CA 1
ATOM 661 C C . GLN A 1 119 ? -19.456 41.100 30.850 1.00 158.83 242 GLN A C 1
ATOM 662 O O . GLN A 1 119 ? -19.253 40.535 31.925 1.00 161.80 242 GLN A O 1
ATOM 668 N N . ILE A 1 120 ? -19.476 42.421 30.721 1.00 159.49 243 ILE A N 1
ATOM 669 C CA . ILE A 1 120 ? -19.505 43.280 31.893 1.00 164.40 243 ILE A CA 1
ATOM 670 C C . ILE A 1 120 ? -20.742 44.157 31.852 1.00 164.88 243 ILE A C 1
ATOM 671 O O . ILE A 1 120 ? -21.370 44.321 30.804 1.00 159.95 243 ILE A O 1
ATOM 676 N N . ALA A 1 121 ? -21.092 44.712 33.005 1.00 170.42 244 ALA A N 1
ATOM 677 C CA . ALA A 1 121 ? -22.274 45.551 33.120 1.00 172.48 244 ALA A CA 1
ATOM 678 C C . ALA A 1 121 ? -22.002 46.751 34.012 1.00 181.31 244 ALA A C 1
ATOM 679 O O . ALA A 1 121 ? -21.470 46.613 35.117 1.00 183.79 244 ALA A O 1
ATOM 681 N N . ILE A 1 122 ? -22.376 47.925 33.524 1.00 181.64 245 ILE A N 1
ATOM 682 C CA . ILE A 1 122 ? -22.321 49.134 34.324 1.00 182.93 245 ILE A CA 1
ATOM 683 C C . ILE A 1 122 ? -23.703 49.319 34.928 1.00 186.39 245 ILE A C 1
ATOM 684 O O . ILE A 1 122 ? -24.699 49.405 34.213 1.00 182.24 245 ILE A O 1
ATOM 689 N N . VAL A 1 123 ? -23.767 49.345 36.253 1.00 192.11 246 VAL A N 1
ATOM 690 C CA . VAL A 1 123 ? -25.033 49.586 36.923 1.00 192.87 246 VAL A CA 1
ATOM 691 C C . VAL A 1 123 ? -25.254 51.082 36.927 1.00 195.77 246 VAL A C 1
ATOM 692 O O . VAL A 1 123 ? -24.948 51.776 37.898 1.00 195.35 246 VAL A O 1
ATOM 696 N N . ALA A 1 124 ? -25.794 51.565 35.813 1.00 195.06 247 ALA A N 1
ATOM 697 C CA . ALA A 1 124 ? -25.945 52.984 35.609 1.00 194.94 247 ALA A CA 1
ATOM 698 C C . ALA A 1 124 ? -26.979 53.450 36.611 1.00 200.98 247 ALA A C 1
ATOM 699 O O . ALA A 1 124 ? -28.007 52.791 36.796 1.00 201.98 247 ALA A O 1
ATOM 701 N N . PRO A 1 125 ? -26.711 54.589 37.254 1.00 201.37 248 PRO A N 1
ATOM 702 C CA . PRO A 1 125 ? -27.580 55.133 38.298 1.00 203.42 248 PRO A CA 1
ATOM 703 C C . PRO A 1 125 ? -28.811 55.848 37.752 1.00 206.90 248 PRO A C 1
ATOM 704 O O . PRO A 1 125 ? -29.904 55.695 38.302 1.00 207.51 248 PRO A O 1
ATOM 708 N N . GLU A 1 126 ? -28.638 56.628 36.694 1.00 207.31 249 GLU A N 1
ATOM 709 C CA . GLU A 1 126 ? -29.772 57.299 36.090 1.00 207.69 249 GLU A CA 1
ATOM 710 C C . GLU A 1 126 ? -30.237 56.527 34.866 1.00 200.57 249 GLU A C 1
ATOM 711 O O . GLU A 1 126 ? -29.495 56.389 33.888 1.00 196.86 249 GLU A O 1
ATOM 713 N N . ALA A 1 127 ? -31.454 55.997 34.961 1.00 196.59 250 ALA A N 1
ATOM 714 C CA . ALA A 1 127 ? -32.096 55.289 33.867 1.00 191.57 250 ALA A CA 1
ATOM 715 C C . ALA A 1 127 ? -31.984 56.111 32.591 1.00 186.00 250 ALA A C 1
ATOM 716 O O . ALA A 1 127 ? -32.842 56.941 32.298 1.00 186.05 250 ALA A O 1
ATOM 718 N N . LEU A 1 128 ? -30.925 55.853 31.826 1.00 180.24 251 LEU A N 1
ATOM 719 C CA . LEU A 1 128 ? -30.671 56.561 30.573 1.00 176.84 251 LEU A CA 1
ATOM 720 C C . LEU A 1 128 ? -31.836 56.324 29.613 1.00 170.15 251 LEU A C 1
ATOM 721 O O . LEU A 1 128 ? -32.586 55.365 29.777 1.00 169.16 251 LEU A O 1
ATOM 726 N N . LEU A 1 129 ? -31.997 57.196 28.620 1.00 170.35 252 LEU A N 1
ATOM 727 C CA . LEU A 1 129 ? -33.196 57.157 27.779 1.00 169.49 252 LEU A CA 1
ATOM 728 C C . LEU A 1 129 ? -32.952 57.332 26.274 1.00 165.08 252 LEU A C 1
ATOM 729 O O . LEU A 1 129 ? -31.938 57.881 25.847 1.00 161.76 252 LEU A O 1
ATOM 734 N N . ALA A 1 130 ? -33.906 56.836 25.489 1.00 160.21 253 ALA A N 1
ATOM 735 C CA . ALA A 1 130 ? -33.832 56.789 24.025 1.00 155.41 253 ALA A CA 1
ATOM 736 C C . ALA A 1 130 ? -33.523 58.129 23.359 1.00 148.53 253 ALA A C 1
ATOM 737 O O . ALA A 1 130 ? -34.343 59.046 23.378 1.00 151.01 253 ALA A O 1
ATOM 739 N N . GLY A 1 131 ? -32.336 58.230 22.769 1.00 146.10 254 GLY A N 1
ATOM 740 C CA . GLY A 1 131 ? -31.931 59.430 22.060 1.00 145.47 254 GLY A CA 1
ATOM 741 C C . GLY A 1 131 ? -30.741 60.141 22.666 1.00 163.37 254 GLY A C 1
ATOM 742 O O . GLY A 1 131 ? -30.013 60.853 21.976 1.00 170.71 254 GLY A O 1
ATOM 743 N N . HIS A 1 132 ? -30.539 59.940 23.962 1.00 163.06 255 HIS A N 1
ATOM 744 C CA . HIS A 1 132 ? -29.487 60.637 24.692 1.00 167.70 255 HIS A CA 1
ATOM 745 C C . HIS A 1 132 ? -28.162 59.881 24.633 1.00 162.23 255 HIS A C 1
ATOM 746 O O . HIS A 1 132 ? -28.085 58.719 25.033 1.00 160.69 255 HIS A O 1
ATOM 753 N N . ASN A 1 133 ? -27.132 60.526 24.096 1.00 162.48 256 ASN A N 1
ATOM 754 C CA . ASN A 1 133 ? -25.797 59.946 24.093 1.00 163.45 256 ASN A CA 1
ATOM 755 C C . ASN A 1 133 ? -25.141 60.048 25.466 1.00 164.74 256 ASN A C 1
ATOM 756 O O . ASN A 1 133 ? -25.244 61.070 26.140 1.00 166.32 256 ASN A O 1
ATOM 761 N N . TYR A 1 134 ? -24.469 58.980 25.879 1.00 161.93 257 TYR A N 1
ATOM 762 C CA . TYR A 1 134 ? -23.694 58.986 27.116 1.00 157.42 257 TYR A CA 1
ATOM 763 C C . TYR A 1 134 ? -22.240 58.593 26.890 1.00 151.28 257 TYR A C 1
ATOM 764 O O . TYR A 1 134 ? -21.934 57.782 26.019 1.00 154.82 257 TYR A O 1
ATOM 773 N N . THR A 1 135 ? -21.342 59.174 27.675 1.00 147.23 258 THR A N 1
ATOM 774 C CA . THR A 1 135 ? -19.936 58.828 27.567 1.00 151.25 258 THR A CA 1
ATOM 775 C C . THR A 1 135 ? -19.579 57.906 28.722 1.00 155.76 258 THR A C 1
ATOM 776 O O . THR A 1 135 ? -19.978 58.134 29.863 1.00 155.73 258 THR A O 1
ATOM 780 N N . LEU A 1 136 ? -18.823 56.861 28.412 1.00 152.80 259 LEU A N 1
ATOM 781 C CA . LEU A 1 136 ? -18.465 55.847 29.392 1.00 143.82 259 LEU A CA 1
ATOM 782 C C . LEU A 1 136 ? -16.960 55.665 29.387 1.00 143.30 259 LEU A C 1
ATOM 783 O O . LEU A 1 136 ? -16.371 55.343 28.358 1.00 139.61 259 LEU A O 1
ATOM 788 N N . LYS A 1 137 ? -16.336 55.879 30.539 1.00 144.79 260 LYS A N 1
ATOM 789 C CA . LYS A 1 137 ? -14.894 55.724 30.639 1.00 147.14 260 LYS A CA 1
ATOM 790 C C . LYS A 1 137 ? -14.477 54.582 31.554 1.00 160.24 260 LYS A C 1
ATOM 791 O O . LYS A 1 137 ? -14.952 54.466 32.683 1.00 163.14 260 LYS A O 1
ATOM 797 N N . ILE A 1 138 ? -13.580 53.740 31.049 1.00 158.91 261 ILE A N 1
ATOM 798 C CA . ILE A 1 138 ? -13.010 52.653 31.835 1.00 151.56 261 ILE A CA 1
ATOM 799 C C . ILE A 1 138 ? -11.484 52.618 31.728 1.00 149.06 261 ILE A C 1
ATOM 800 O O . ILE A 1 138 ? -10.925 52.608 30.629 1.00 140.90 261 ILE A O 1
ATOM 805 N N . GLU A 1 139 ? -10.817 52.604 32.878 1.00 157.11 262 GLU A N 1
ATOM 806 C CA . GLU A 1 139 ? -9.367 52.452 32.932 1.00 154.91 262 GLU A CA 1
ATOM 807 C C . GLU A 1 139 ? -9.036 51.115 33.577 1.00 155.42 262 GLU A C 1
ATOM 808 O O . GLU A 1 139 ? -9.626 50.749 34.593 1.00 155.49 262 GLU A O 1
ATOM 814 N N . TYR A 1 140 ? -8.089 50.391 32.992 1.00 155.83 263 TYR A N 1
ATOM 815 C CA . TYR A 1 140 ? -7.832 49.018 33.401 1.00 158.52 263 TYR A CA 1
ATOM 816 C C . TYR A 1 140 ? -6.374 48.615 33.236 1.00 150.57 263 TYR A C 1
ATOM 817 O O . TYR A 1 140 ? -5.578 49.333 32.630 1.00 147.08 263 TYR A O 1
ATOM 826 N N . SER A 1 141 ? -6.036 47.457 33.795 1.00 150.79 264 SER A N 1
ATOM 827 C CA . SER A 1 141 ? -4.716 46.863 33.629 1.00 153.06 264 SER A CA 1
ATOM 828 C C . SER A 1 141 ? -4.866 45.386 33.282 1.00 154.98 264 SER A C 1
ATOM 829 O O . SER A 1 141 ? -5.777 44.717 33.771 1.00 158.58 264 SER A O 1
ATOM 832 N N . ALA A 1 142 ? -3.964 44.880 32.447 1.00 147.17 265 ALA A N 1
ATOM 833 C CA . ALA A 1 142 ? -4.047 43.498 31.982 1.00 142.87 265 ALA A CA 1
ATOM 834 C C . ALA A 1 142 ? -2.721 43.010 31.399 1.00 144.05 265 ALA A C 1
ATOM 835 O O . ALA A 1 142 ? -1.754 43.766 31.316 1.00 144.68 265 ALA A O 1
ATOM 837 N N . ASN A 1 143 ? -2.679 41.735 31.024 1.00 143.50 266 ASN A N 1
ATOM 838 C CA . ASN A 1 143 ? -1.479 41.129 30.468 1.00 137.48 266 ASN A CA 1
ATOM 839 C C . ASN A 1 143 ? -1.483 41.168 28.942 1.00 128.68 266 ASN A C 1
ATOM 840 O O . ASN A 1 143 ? -2.499 40.860 28.322 1.00 122.90 266 ASN A O 1
ATOM 845 N N . ILE A 1 144 ? -0.374 41.567 28.328 1.00 129.15 267 ILE A N 1
ATOM 846 C CA . ILE A 1 144 ? -0.182 41.266 26.912 1.00 122.56 267 ILE A CA 1
ATOM 847 C C . ILE A 1 144 ? -0.089 39.745 26.826 1.00 131.13 267 ILE A C 1
ATOM 848 O O . ILE A 1 144 ? 0.436 39.110 27.739 1.00 138.24 267 ILE A O 1
ATOM 853 N N . SER A 1 145 ? -0.580 39.157 25.740 1.00 129.71 268 SER A N 1
ATOM 854 C CA . SER A 1 145 ? -0.753 37.706 25.691 1.00 132.49 268 SER A CA 1
ATOM 855 C C . SER A 1 145 ? 0.551 36.966 25.413 1.00 135.53 268 SER A C 1
ATOM 856 O O . SER A 1 145 ? 1.416 37.451 24.681 1.00 132.72 268 SER A O 1
ATOM 859 N N . SER A 1 146 ? 0.678 35.783 26.007 1.00 137.72 269 SER A N 1
ATOM 860 C CA . SER A 1 146 ? 1.857 34.945 25.824 1.00 134.26 269 SER A CA 1
ATOM 861 C C . SER A 1 146 ? 1.637 34.090 24.589 1.00 134.38 269 SER A C 1
ATOM 862 O O . SER A 1 146 ? 2.587 33.697 23.911 1.00 128.65 269 SER A O 1
ATOM 865 N N . SER A 1 147 ? 0.373 33.799 24.302 1.00 135.06 270 SER A N 1
ATOM 866 C CA . SER A 1 147 ? 0.028 33.043 23.109 1.00 129.56 270 SER A CA 1
ATOM 867 C C . SER A 1 147 ? 0.058 34.014 21.934 1.00 128.60 270 SER A C 1
ATOM 868 O O . SER A 1 147 ? 0.773 35.012 21.970 1.00 135.04 270 SER A O 1
ATOM 871 N N . TYR A 1 148 ? -0.713 33.735 20.893 1.00 119.43 271 TYR A N 1
ATOM 872 C CA . TYR A 1 148 ? -0.735 34.629 19.743 1.00 119.98 271 TYR A CA 1
ATOM 873 C C . TYR A 1 148 ? -2.155 35.040 19.379 1.00 120.99 271 TYR A C 1
ATOM 874 O O . TYR A 1 148 ? -2.467 35.245 18.207 1.00 111.48 271 TYR A O 1
ATOM 883 N N . TYR A 1 149 ? -3.016 35.160 20.383 1.00 128.04 272 TYR A N 1
ATOM 884 C CA . TYR A 1 149 ? -4.417 35.478 20.130 1.00 130.76 272 TYR A CA 1
ATOM 885 C C . TYR A 1 149 ? -4.859 36.658 21.004 1.00 127.24 272 TYR A C 1
ATOM 886 O O . TYR A 1 149 ? -4.677 36.645 22.221 1.00 119.52 272 TYR A O 1
ATOM 895 N N . GLY A 1 150 ? -5.430 37.679 20.370 1.00 121.37 273 GLY A N 1
ATOM 896 C CA . GLY A 1 150 ? -5.844 38.896 21.051 1.00 112.69 273 GLY A CA 1
ATOM 897 C C . GLY A 1 150 ? -4.800 39.991 20.933 1.00 116.77 273 GLY A C 1
ATOM 898 O O . GLY A 1 150 ? -4.296 40.244 19.839 1.00 112.29 273 GLY A O 1
ATOM 899 N N . PHE A 1 151 ? -4.467 40.647 22.042 1.00 119.92 274 PHE A N 1
ATOM 900 C CA . PHE A 1 151 ? -3.364 41.606 22.034 1.00 116.41 274 PHE A CA 1
ATOM 901 C C . PHE A 1 151 ? -2.109 40.896 22.528 1.00 119.13 274 PHE A C 1
ATOM 902 O O . PHE A 1 151 ? -1.909 40.730 23.734 1.00 122.14 274 PHE A O 1
ATOM 910 N N . TYR A 1 152 ? -1.264 40.483 21.589 1.00 117.60 275 TYR A N 1
ATOM 911 C CA . TYR A 1 152 ? -0.181 39.557 21.900 1.00 125.31 275 TYR A CA 1
ATOM 912 C C . TYR A 1 152 ? 1.193 40.169 21.647 1.00 127.89 275 TYR A C 1
ATOM 913 O O . TYR A 1 152 ? 1.357 41.039 20.789 1.00 118.68 275 TYR A O 1
ATOM 922 N N . GLY A 1 153 ? 2.179 39.704 22.406 1.00 132.37 276 GLY A N 1
ATOM 923 C CA . GLY A 1 153 ? 3.552 40.141 22.240 1.00 129.27 276 GLY A CA 1
ATOM 924 C C . GLY A 1 153 ? 4.481 38.950 22.112 1.00 127.91 276 GLY A C 1
ATOM 925 O O . GLY A 1 153 ? 4.130 37.834 22.501 1.00 120.81 276 GLY A O 1
ATOM 926 N N . PHE A 1 154 ? 5.670 39.186 21.568 1.00 129.03 277 PHE A N 1
ATOM 927 C CA . PHE A 1 154 ? 6.676 38.138 21.452 1.00 128.37 277 PHE A CA 1
ATOM 928 C C . PHE A 1 154 ? 8.073 38.733 21.314 1.00 131.96 277 PHE A C 1
ATOM 929 O O . PHE A 1 154 ? 8.229 39.924 21.051 1.00 124.01 277 PHE A O 1
ATOM 937 N N . SER A 1 155 ? 9.087 37.893 21.488 1.00 137.75 278 SER A N 1
ATOM 938 C CA . SER A 1 155 ? 10.470 38.326 21.331 1.00 131.67 278 SER A CA 1
ATOM 939 C C . SER A 1 155 ? 11.186 37.524 20.249 1.00 124.29 278 SER A C 1
ATOM 940 O O . SER A 1 155 ? 10.713 36.465 19.834 1.00 129.32 278 SER A O 1
ATOM 943 N N . TYR A 1 156 ? 12.323 38.041 19.792 1.00 125.67 279 TYR A N 1
ATOM 944 C CA . TYR A 1 156 ? 13.145 37.353 18.800 1.00 130.52 279 TYR A CA 1
ATOM 945 C C . TYR A 1 156 ? 14.579 37.876 18.824 1.00 136.10 279 TYR A C 1
ATOM 946 O O . TYR A 1 156 ? 14.968 38.597 19.741 1.00 138.67 279 TYR A O 1
ATOM 955 N N . THR A 1 157 ? 15.360 37.513 17.809 1.00 138.55 280 THR A N 1
ATOM 956 C CA . THR A 1 157 ? 16.752 37.950 17.702 1.00 141.57 280 THR A CA 1
ATOM 957 C C . THR A 1 157 ? 17.025 38.670 16.382 1.00 147.30 280 THR A C 1
ATOM 958 O O . THR A 1 157 ? 16.294 38.497 15.406 1.00 145.89 280 THR A O 1
ATOM 962 N N . ASP A 1 158 ? 18.089 39.467 16.361 1.00 151.90 281 ASP A N 1
ATOM 963 C CA . ASP A 1 158 ? 18.408 40.315 15.220 1.00 152.52 281 ASP A CA 1
ATOM 964 C C . ASP A 1 158 ? 19.337 39.620 14.233 1.00 154.09 281 ASP A C 1
ATOM 965 O O . ASP A 1 158 ? 19.855 38.534 14.503 1.00 150.25 281 ASP A O 1
ATOM 970 N N . GLU A 1 159 ? 19.517 40.259 13.081 1.00 160.50 282 GLU A N 1
ATOM 971 C CA . GLU A 1 159 ? 20.622 39.982 12.173 1.00 163.01 282 GLU A CA 1
ATOM 972 C C . GLU A 1 159 ? 21.931 39.959 12.940 1.00 168.26 282 GLU A C 1
ATOM 973 O O . GLU A 1 159 ? 22.745 39.056 12.770 1.00 168.62 282 GLU A O 1
ATOM 979 N N . SER A 1 160 ? 22.132 40.978 13.770 1.00 170.15 283 SER A N 1
ATOM 980 C CA . SER A 1 160 ? 23.322 41.051 14.606 1.00 166.01 283 SER A CA 1
ATOM 981 C C . SER A 1 160 ? 23.086 40.507 16.014 1.00 159.63 283 SER A C 1
ATOM 982 O O . SER A 1 160 ? 23.579 41.065 16.987 1.00 154.04 283 SER A O 1
ATOM 985 N N . ASN A 1 161 ? 22.347 39.403 16.099 1.00 164.70 284 ASN A N 1
ATOM 986 C CA . ASN A 1 161 ? 22.090 38.691 17.357 1.00 161.89 284 ASN A CA 1
ATOM 987 C C . ASN A 1 161 ? 21.787 39.583 18.563 1.00 163.06 284 ASN A C 1
ATOM 988 O O . ASN A 1 161 ? 22.439 39.487 19.604 1.00 166.18 284 ASN A O 1
ATOM 993 N N . GLU A 1 162 ? 20.794 40.449 18.410 1.00 161.66 285 GLU A N 1
ATOM 994 C CA . GLU A 1 162 ? 20.353 41.319 19.490 1.00 158.69 285 GLU A CA 1
ATOM 995 C C . GLU A 1 162 ? 18.877 41.052 19.744 1.00 158.25 285 GLU A C 1
ATOM 996 O O . GLU A 1 162 ? 18.051 41.187 18.839 1.00 160.27 285 GLU A O 1
ATOM 1002 N N . LYS A 1 163 ? 18.548 40.667 20.972 1.00 154.66 286 LYS A N 1
ATOM 1003 C CA . LYS A 1 163 ? 17.206 40.190 21.280 1.00 150.93 286 LYS A CA 1
ATOM 1004 C C . LYS A 1 163 ? 16.180 41.322 21.314 1.00 152.02 286 LYS A C 1
ATOM 1005 O O . LYS A 1 163 ? 16.031 42.015 22.323 1.00 152.28 286 LYS A O 1
ATOM 1011 N N . LYS A 1 164 ? 15.474 41.499 20.201 1.00 151.12 287 LYS A N 1
ATOM 1012 C CA . LYS A 1 164 ? 14.477 42.558 20.069 1.00 144.24 287 LYS A CA 1
ATOM 1013 C C . LYS A 1 164 ? 13.093 42.107 20.525 1.00 138.52 287 LYS A C 1
ATOM 1014 O O . LYS A 1 164 ? 12.888 40.940 20.860 1.00 137.34 287 LYS A O 1
ATOM 1020 N N . TYR A 1 165 ? 12.146 43.041 20.527 1.00 139.03 288 TYR A N 1
ATOM 1021 C CA . TYR A 1 165 ? 10.803 42.772 21.027 1.00 137.85 288 TYR A CA 1
ATOM 1022 C C . TYR A 1 165 ? 9.738 43.225 20.030 1.00 132.18 288 TYR A C 1
ATOM 1023 O O . TYR A 1 165 ? 10.041 43.905 19.048 1.00 128.16 288 TYR A O 1
ATOM 1032 N N . PHE A 1 166 ? 8.490 42.845 20.293 1.00 130.94 289 PHE A N 1
ATOM 1033 C CA . PHE A 1 166 ? 7.395 43.070 19.356 1.00 119.23 289 PHE A CA 1
ATOM 1034 C C . PHE A 1 166 ? 6.037 42.792 20.000 1.00 114.55 289 PHE A C 1
ATOM 1035 O O . PHE A 1 166 ? 5.922 41.967 20.905 1.00 118.99 289 PHE A O 1
ATOM 1043 N N . ALA A 1 167 ? 5.011 43.487 19.523 1.00 110.93 290 ALA A N 1
ATOM 1044 C CA . ALA A 1 167 ? 3.642 43.246 19.962 1.00 117.43 290 ALA A CA 1
ATOM 1045 C C . ALA A 1 167 ? 2.674 43.527 18.819 1.00 114.70 290 ALA A C 1
ATOM 1046 O O . ALA A 1 167 ? 2.987 44.290 17.905 1.00 112.12 290 ALA A O 1
ATOM 1048 N N . ALA A 1 168 ? 1.485 42.938 18.894 1.00 111.68 291 ALA A N 1
ATOM 1049 C CA . ALA A 1 168 ? 0.497 43.076 17.833 1.00 105.47 291 ALA A CA 1
ATOM 1050 C C . ALA A 1 168 ? -0.892 42.642 18.281 1.00 113.48 291 ALA A C 1
ATOM 1051 O O . ALA A 1 168 ? -1.106 42.310 19.446 1.00 112.61 291 ALA A O 1
ATOM 1053 N N . THR A 1 169 ? -1.833 42.639 17.341 1.00 113.35 292 THR A N 1
ATOM 1054 C CA . THR A 1 169 ? -3.203 42.236 17.633 1.00 114.42 292 THR A CA 1
ATOM 1055 C C . THR A 1 169 ? -3.763 41.284 16.586 1.00 111.66 292 THR A C 1
ATOM 1056 O O . THR A 1 169 ? -3.534 41.449 15.390 1.00 116.13 292 THR A O 1
ATOM 1060 N N . GLN A 1 170 ? -4.508 40.289 17.052 1.00 109.94 293 GLN A N 1
ATOM 1061 C CA . GLN A 1 170 ? -5.412 39.534 16.196 1.00 110.58 293 GLN A CA 1
ATOM 1062 C C . GLN A 1 170 ? -6.756 39.442 16.901 1.00 105.15 293 GLN A C 1
ATOM 1063 O O . GLN A 1 170 ? -6.873 38.776 17.927 1.00 100.83 293 GLN A O 1
ATOM 1069 N N . PHE A 1 171 ? -7.770 40.111 16.360 1.00 103.12 294 PHE A N 1
ATOM 1070 C CA . PHE A 1 171 ? -9.034 40.238 17.080 1.00 104.49 294 PHE A CA 1
ATOM 1071 C C . PHE A 1 171 ? -10.156 39.379 16.507 1.00 99.49 294 PHE A C 1
ATOM 1072 O O . PHE A 1 171 ? -11.138 39.099 17.196 1.00 97.20 294 PHE A O 1
ATOM 1080 N N . GLU A 1 172 ? -10.020 38.960 15.253 1.00 99.41 295 GLU A N 1
ATOM 1081 C CA . GLU A 1 172 ? -11.028 38.095 14.655 1.00 98.56 295 GLU A CA 1
ATOM 1082 C C . GLU A 1 172 ? -10.925 36.690 15.244 1.00 107.47 295 GLU A C 1
ATOM 1083 O O . GLU A 1 172 ? -9.846 36.097 15.263 1.00 108.00 295 GLU A O 1
ATOM 1089 N N . PRO A 1 173 ? -12.053 36.153 15.731 1.00 108.11 296 PRO A N 1
ATOM 1090 C CA . PRO A 1 173 ? -13.351 36.823 15.653 1.00 103.07 296 PRO A CA 1
ATOM 1091 C C . PRO A 1 173 ? -13.868 37.380 16.984 1.00 104.49 296 PRO A C 1
ATOM 1092 O O . PRO A 1 173 ? -14.730 38.260 16.971 1.00 104.26 296 PRO A O 1
ATOM 1096 N N . LEU A 1 174 ? -13.347 36.895 18.107 1.00 107.18 297 LEU A N 1
ATOM 1097 C CA . LEU A 1 174 ? -13.856 37.300 19.417 1.00 108.41 297 LEU A CA 1
ATOM 1098 C C . LEU A 1 174 ? -12.763 37.748 20.382 1.00 116.49 297 LEU A C 1
ATOM 1099 O O . LEU A 1 174 ? -12.946 37.704 21.597 1.00 119.16 297 LEU A O 1
ATOM 1104 N N . ALA A 1 175 ? -11.628 38.180 19.845 1.00 113.73 298 ALA A N 1
ATOM 1105 C CA . ALA A 1 175 ? -10.461 38.473 20.672 1.00 113.32 298 ALA A CA 1
ATOM 1106 C C . ALA A 1 175 ? -10.396 39.937 21.099 1.00 118.11 298 ALA A C 1
ATOM 1107 O O . ALA A 1 175 ? -9.730 40.272 22.077 1.00 119.70 298 ALA A O 1
ATOM 1109 N N . ALA A 1 176 ? -11.068 40.803 20.346 1.00 123.65 299 ALA A N 1
ATOM 1110 C CA . ALA A 1 176 ? -11.082 42.239 20.625 1.00 118.90 299 ALA A CA 1
ATOM 1111 C C . ALA A 1 176 ? -11.466 42.579 22.067 1.00 122.85 299 ALA A C 1
ATOM 1112 O O . ALA A 1 176 ? -10.997 43.574 22.618 1.00 124.34 299 ALA A O 1
ATOM 1114 N N . ARG A 1 177 ? -12.314 41.757 22.675 1.00 118.05 300 ARG A N 1
ATOM 1115 C CA . ARG A 1 177 ? -12.771 42.008 24.041 1.00 120.29 300 ARG A CA 1
ATOM 1116 C C . ARG A 1 177 ? -11.701 41.702 25.084 1.00 124.18 300 ARG A C 1
ATOM 1117 O O . ARG A 1 177 ? -11.833 42.083 26.247 1.00 130.23 300 ARG A O 1
ATOM 1125 N N . SER A 1 178 ? -10.644 41.015 24.668 1.00 126.70 301 SER A N 1
ATOM 1126 C CA . SER A 1 178 ? -9.588 40.635 25.595 1.00 130.53 301 SER A CA 1
ATOM 1127 C C . SER A 1 178 ? -8.646 41.808 25.826 1.00 130.10 301 SER A C 1
ATOM 1128 O O . SER A 1 178 ? -8.032 41.922 26.885 1.00 133.89 301 SER A O 1
ATOM 1131 N N . ALA A 1 179 ? -8.539 42.680 24.829 1.00 123.21 302 ALA A N 1
ATOM 1132 C CA . ALA A 1 179 ? -7.724 43.881 24.951 1.00 121.91 302 ALA A CA 1
ATOM 1133 C C . ALA A 1 179 ? -8.447 44.954 25.761 1.00 127.48 302 ALA A C 1
ATOM 1134 O O . ALA A 1 179 ? -8.136 45.177 26.930 1.00 133.33 302 ALA A O 1
ATOM 1136 N N . PHE A 1 180 ? -9.418 45.609 25.132 1.00 123.74 303 PHE A N 1
ATOM 1137 C CA . PHE A 1 180 ? -10.175 46.674 25.779 1.00 119.80 303 PHE A CA 1
ATOM 1138 C C . PHE A 1 180 ? -11.648 46.306 25.928 1.00 124.35 303 PHE A C 1
ATOM 1139 O O . PHE A 1 180 ? -12.237 45.722 25.018 1.00 126.02 303 PHE A O 1
ATOM 1147 N N . PRO A 1 181 ? -12.243 46.630 27.088 1.00 130.87 304 PRO A N 1
ATOM 1148 C CA . PRO A 1 181 ? -13.684 46.431 27.281 1.00 135.71 304 PRO A CA 1
ATOM 1149 C C . PRO A 1 181 ? -14.494 47.207 26.246 1.00 135.33 304 PRO A C 1
ATOM 1150 O O . PRO A 1 181 ? -14.260 48.404 26.073 1.00 136.64 304 PRO A O 1
ATOM 1154 N N . CYS A 1 182 ? -15.442 46.544 25.590 1.00 131.88 305 CYS A N 1
ATOM 1155 C CA . CYS A 1 182 ? -16.164 47.163 24.483 1.00 133.61 305 CYS A CA 1
ATOM 1156 C C . CYS A 1 182 ? -17.382 46.358 24.035 1.00 132.50 305 CYS A C 1
ATOM 1157 O O . CYS A 1 182 ? -17.691 45.309 24.600 1.00 130.08 305 CYS A O 1
ATOM 1160 N N . PHE A 1 183 ? -18.069 46.867 23.014 1.00 129.01 306 PHE A N 1
ATOM 1161 C CA . PHE A 1 183 ? -19.178 46.161 22.383 1.00 128.19 306 PHE A CA 1
ATOM 1162 C C . PHE A 1 183 ? -18.645 45.219 21.306 1.00 130.27 306 PHE A C 1
ATOM 1163 O O . PHE A 1 183 ? -18.608 45.572 20.129 1.00 125.95 306 PHE A O 1
ATOM 1171 N N . ASP A 1 184 ? -18.238 44.018 21.708 1.00 131.49 307 ASP A N 1
ATOM 1172 C CA . ASP A 1 184 ? -17.605 43.092 20.774 1.00 125.37 307 ASP A CA 1
ATOM 1173 C C . ASP A 1 184 ? -18.608 42.238 19.999 1.00 126.51 307 ASP A C 1
ATOM 1174 O O . ASP A 1 184 ? -18.692 41.026 20.198 1.00 137.93 307 ASP A O 1
ATOM 1179 N N . GLU A 1 185 ? -19.358 42.884 19.111 1.00 123.18 308 GLU A N 1
ATOM 1180 C CA . GLU A 1 185 ? -20.138 42.193 18.091 1.00 117.12 308 GLU A CA 1
ATOM 1181 C C . GLU A 1 185 ? -19.902 42.909 16.759 1.00 115.10 308 GLU A C 1
ATOM 1182 O O . GLU A 1 185 ? -19.613 44.105 16.746 1.00 116.42 308 GLU A O 1
ATOM 1188 N N . PRO A 1 186 ? -20.009 42.185 15.632 1.00 110.13 309 PRO A N 1
ATOM 1189 C CA . PRO A 1 186 ? -19.584 42.790 14.363 1.00 105.55 309 PRO A CA 1
ATOM 1190 C C . PRO A 1 186 ? -20.511 43.911 13.877 1.00 109.63 309 PRO A C 1
ATOM 1191 O O . PRO A 1 186 ? -20.051 44.848 13.232 1.00 108.85 309 PRO A O 1
ATOM 1195 N N . ALA A 1 187 ? -21.795 43.819 14.203 1.00 116.64 310 ALA A N 1
ATOM 1196 C CA . ALA A 1 187 ? -22.799 44.778 13.744 1.00 112.68 310 ALA A CA 1
ATOM 1197 C C . ALA A 1 187 ? -22.835 46.063 14.586 1.00 116.50 310 ALA A C 1
ATOM 1198 O O . ALA A 1 187 ? -23.877 46.715 14.682 1.00 125.25 310 ALA A O 1
ATOM 1200 N N . PHE A 1 188 ? -21.759 46.324 15.327 1.00 119.71 311 PHE A N 1
ATOM 1201 C CA . PHE A 1 188 ? -21.652 47.543 16.131 1.00 109.56 311 PHE A CA 1
ATOM 1202 C C . PHE A 1 188 ? -20.588 48.528 15.641 1.00 113.50 311 PHE A C 1
ATOM 1203 O O . PHE A 1 188 ? -19.685 48.883 16.405 1.00 117.27 311 PHE A O 1
ATOM 1211 N N . LYS A 1 189 ? -20.661 48.954 14.381 1.00 107.52 312 LYS A N 1
ATOM 1212 C CA . LYS A 1 189 ? -19.606 49.811 13.839 1.00 114.75 312 LYS A CA 1
ATOM 1213 C C . LYS A 1 189 ? -19.587 51.180 14.511 1.00 108.28 312 LYS A C 1
ATOM 1214 O O . LYS A 1 189 ? -20.617 51.666 14.980 1.00 113.95 312 LYS A O 1
ATOM 1220 N N . ALA A 1 190 ? -18.414 51.809 14.512 1.00 106.26 313 ALA A N 1
ATOM 1221 C CA . ALA A 1 190 ? -18.200 53.067 15.222 1.00 118.38 313 ALA A CA 1
ATOM 1222 C C . ALA A 1 190 ? -16.862 53.697 14.834 1.00 120.43 313 ALA A C 1
ATOM 1223 O O . ALA A 1 190 ? -16.175 53.211 13.937 1.00 117.54 313 ALA A O 1
ATOM 1225 N N . THR A 1 191 ? -16.487 54.769 15.525 1.00 126.90 314 THR A N 1
ATOM 1226 C CA . THR A 1 191 ? -15.227 55.448 15.252 1.00 124.42 314 THR A CA 1
ATOM 1227 C C . THR A 1 191 ? -14.237 55.188 16.381 1.00 122.06 314 THR A C 1
ATOM 1228 O O . THR A 1 191 ? -14.640 54.900 17.504 1.00 120.60 314 THR A O 1
ATOM 1232 N N . PHE A 1 192 ? -12.945 55.284 16.078 1.00 119.89 315 PHE A N 1
ATOM 1233 C CA . PHE A 1 192 ? -11.896 54.918 17.031 1.00 124.97 315 PHE A CA 1
ATOM 1234 C C . PHE A 1 192 ? -10.753 55.927 17.059 1.00 122.49 315 PHE A C 1
ATOM 1235 O O . PHE A 1 192 ? -10.100 56.166 16.043 1.00 116.39 315 PHE A O 1
ATOM 1243 N N . ILE A 1 193 ? -10.503 56.507 18.228 1.00 121.97 316 ILE A N 1
ATOM 1244 C CA . ILE A 1 193 ? -9.302 57.310 18.428 1.00 129.76 316 ILE A CA 1
ATOM 1245 C C . ILE A 1 193 ? -8.300 56.518 19.253 1.00 127.13 316 ILE A C 1
ATOM 1246 O O . ILE A 1 193 ? -8.490 56.325 20.454 1.00 124.29 316 ILE A O 1
ATOM 1251 N N . ILE A 1 194 ? -7.236 56.051 18.610 1.00 124.23 317 ILE A N 1
ATOM 1252 C CA . ILE A 1 194 ? -6.254 55.241 19.312 1.00 123.37 317 ILE A CA 1
ATOM 1253 C C . ILE A 1 194 ? -5.000 56.051 19.623 1.00 120.24 317 ILE A C 1
ATOM 1254 O O . ILE A 1 194 ? -4.519 56.808 18.782 1.00 115.85 317 ILE A O 1
ATOM 1259 N N . LYS A 1 195 ? -4.481 55.901 20.836 1.00 114.16 318 LYS A N 1
ATOM 1260 C CA . LYS A 1 195 ? -3.179 56.465 21.165 1.00 126.64 318 LYS A CA 1
ATOM 1261 C C . LYS A 1 195 ? -2.373 55.477 21.995 1.00 125.39 318 LYS A C 1
ATOM 1262 O O . LYS A 1 195 ? -2.896 54.861 22.923 1.00 121.40 318 LYS A O 1
ATOM 1268 N N . ILE A 1 196 ? -1.105 55.312 21.636 1.00 127.25 319 ILE A N 1
ATOM 1269 C CA . ILE A 1 196 ? -0.235 54.367 22.324 1.00 131.95 319 ILE A CA 1
ATOM 1270 C C . ILE A 1 196 ? 1.096 55.014 22.703 1.00 135.17 319 ILE A C 1
ATOM 1271 O O . ILE A 1 196 ? 1.767 55.626 21.870 1.00 133.46 319 ILE A O 1
ATOM 1276 N N . ILE A 1 197 ? 1.462 54.880 23.974 1.00 135.35 320 ILE A N 1
ATOM 1277 C CA . ILE A 1 197 ? 2.686 55.476 24.497 1.00 139.93 320 ILE A CA 1
ATOM 1278 C C . ILE A 1 197 ? 3.856 54.504 24.391 1.00 141.63 320 ILE A C 1
ATOM 1279 O O . ILE A 1 197 ? 4.108 53.712 25.302 1.00 144.63 320 ILE A O 1
ATOM 1284 N N . ARG A 1 198 ? 4.564 54.573 23.268 1.00 139.57 321 ARG A N 1
ATOM 1285 C CA . ARG A 1 198 ? 5.667 53.660 22.983 1.00 145.59 321 ARG A CA 1
ATOM 1286 C C . ARG A 1 198 ? 7.027 54.203 23.419 1.00 143.28 321 ARG A C 1
ATOM 1287 O O . ARG A 1 198 ? 7.123 55.299 23.972 1.00 150.69 321 ARG A O 1
ATOM 1295 N N . ASP A 1 199 ? 8.074 53.421 23.163 1.00 139.74 322 ASP A N 1
ATOM 1296 C CA . ASP A 1 199 ? 9.451 53.858 23.382 1.00 136.81 322 ASP A CA 1
ATOM 1297 C C . ASP A 1 199 ? 10.068 54.429 22.107 1.00 137.57 322 ASP A C 1
ATOM 1298 O O . ASP A 1 199 ? 9.452 54.389 21.041 1.00 132.98 322 ASP A O 1
ATOM 1303 N N . GLU A 1 200 ? 11.282 54.963 22.229 1.00 144.44 323 GLU A N 1
ATOM 1304 C CA . GLU A 1 200 ? 11.917 55.728 21.153 1.00 146.54 323 GLU A CA 1
ATOM 1305 C C . GLU A 1 200 ? 12.090 54.987 19.831 1.00 139.88 323 GLU A C 1
ATOM 1306 O O . GLU A 1 200 ? 11.460 55.334 18.835 1.00 132.79 323 GLU A O 1
ATOM 1312 N N . GLN A 1 201 ? 12.945 53.970 19.826 1.00 141.96 324 GLN A N 1
ATOM 1313 C CA . GLN A 1 201 ? 13.325 53.308 18.581 1.00 135.32 324 GLN A CA 1
ATOM 1314 C C . GLN A 1 201 ? 12.176 52.495 18.004 1.00 137.49 324 GLN A C 1
ATOM 1315 O O . GLN A 1 201 ? 12.236 52.045 16.858 1.00 133.38 324 GLN A O 1
ATOM 1321 N N . TYR A 1 202 ? 11.118 52.323 18.789 1.00 137.59 325 TYR A N 1
ATOM 1322 C CA . TYR A 1 202 ? 9.988 51.555 18.308 1.00 124.78 325 TYR A CA 1
ATOM 1323 C C . TYR A 1 202 ? 9.158 52.386 17.342 1.00 122.88 325 TYR A C 1
ATOM 1324 O O . TYR A 1 202 ? 9.204 53.617 17.360 1.00 127.43 325 TYR A O 1
ATOM 1333 N N . THR A 1 203 ? 8.284 51.703 16.612 1.00 120.93 326 THR A N 1
ATOM 1334 C CA . THR A 1 203 ? 7.379 52.361 15.684 1.00 122.85 326 THR A CA 1
ATOM 1335 C C . THR A 1 203 ? 5.986 51.964 16.096 1.00 121.54 326 THR A C 1
ATOM 1336 O O . THR A 1 203 ? 5.671 50.784 16.218 1.00 125.69 326 THR A O 1
ATOM 1340 N N . ALA A 1 204 ? 5.152 52.968 16.328 1.00 123.33 327 ALA A N 1
ATOM 1341 C CA . ALA A 1 204 ? 3.767 52.716 16.664 1.00 117.73 327 ALA A CA 1
ATOM 1342 C C . ALA A 1 204 ? 2.943 52.804 15.400 1.00 122.06 327 ALA A C 1
ATOM 1343 O O . ALA A 1 204 ? 3.086 53.738 14.617 1.00 120.48 327 ALA A O 1
ATOM 1345 N N . LEU A 1 205 ? 2.074 51.824 15.212 1.00 119.64 328 LEU A N 1
ATOM 1346 C CA . LEU A 1 205 ? 1.210 51.799 14.050 1.00 114.88 328 LEU A CA 1
ATOM 1347 C C . LEU A 1 205 ? -0.190 51.373 14.449 1.00 109.70 328 LEU A C 1
ATOM 1348 O O . LEU A 1 205 ? -0.368 50.620 15.401 1.00 105.69 328 LEU A O 1
ATOM 1353 N N . SER A 1 206 ? -1.178 51.875 13.720 1.00 104.46 329 SER A N 1
ATOM 1354 C CA . SER A 1 206 ? -2.559 51.480 13.921 1.00 106.02 329 SER A CA 1
ATOM 1355 C C . SER A 1 206 ? -3.350 51.770 12.657 1.00 109.54 329 SER A C 1
ATOM 1356 O O . SER A 1 206 ? -2.801 52.292 11.686 1.00 114.97 329 SER A O 1
ATOM 1359 N N . ASN A 1 207 ? -4.625 51.388 12.666 1.00 106.30 330 ASN A N 1
ATOM 1360 C CA . ASN A 1 207 ? -5.504 51.529 11.505 1.00 111.00 330 ASN A CA 1
ATOM 1361 C C . ASN A 1 207 ? -5.411 52.914 10.877 1.00 112.54 330 ASN A C 1
ATOM 1362 O O . ASN A 1 207 ? -5.146 53.049 9.681 1.00 105.98 330 ASN A O 1
ATOM 1367 N N . MET A 1 208 ? -5.675 53.937 11.681 1.00 118.87 331 MET A N 1
ATOM 1368 C CA . MET A 1 208 ? -5.577 55.303 11.203 1.00 125.68 331 MET A CA 1
ATOM 1369 C C . MET A 1 208 ? -4.147 55.828 11.309 1.00 129.08 331 MET A C 1
ATOM 1370 O O . MET A 1 208 ? -3.387 55.412 12.181 1.00 127.33 331 MET A O 1
ATOM 1375 N N . PRO A 1 209 ? -3.773 56.731 10.390 1.00 129.56 332 PRO A N 1
ATOM 1376 C CA . PRO A 1 209 ? -2.446 57.345 10.308 1.00 128.86 332 PRO A CA 1
ATOM 1377 C C . PRO A 1 209 ? -2.050 58.138 11.539 1.00 131.31 332 PRO A C 1
ATOM 1378 O O . PRO A 1 209 ? -2.896 58.613 12.298 1.00 133.54 332 PRO A O 1
ATOM 1382 N N . LYS A 1 210 ? -0.745 58.291 11.705 1.00 130.61 333 LYS A N 1
ATOM 1383 C CA . LYS A 1 210 ? -0.178 59.065 12.794 1.00 138.92 333 LYS A CA 1
ATOM 1384 C C . LYS A 1 210 ? -0.401 60.532 12.424 1.00 149.55 333 LYS A C 1
ATOM 1385 O O . LYS A 1 210 ? -0.617 60.844 11.247 1.00 147.99 333 LYS A O 1
ATOM 1391 N N . LYS A 1 211 ? -0.488 61.402 13.427 1.00 155.59 334 LYS A N 1
ATOM 1392 C CA . LYS A 1 211 ? -0.691 62.831 13.199 1.00 161.56 334 LYS A CA 1
ATOM 1393 C C . LYS A 1 211 ? -0.062 63.640 14.324 1.00 160.36 334 LYS A C 1
ATOM 1394 O O . LYS A 1 211 ? 0.631 64.631 14.092 1.00 162.90 334 LYS A O 1
ATOM 1400 N N . SER A 1 212 ? -0.307 63.194 15.547 1.00 157.14 335 SER A N 1
ATOM 1401 C CA . SER A 1 212 ? 0.194 63.886 16.715 1.00 149.22 335 SER A CA 1
ATOM 1402 C C . SER A 1 212 ? 1.141 62.983 17.481 1.00 146.38 335 SER A C 1
ATOM 1403 O O . SER A 1 212 ? 0.704 62.105 18.226 1.00 149.36 335 SER A O 1
ATOM 1406 N N . SER A 1 213 ? 2.441 63.186 17.279 1.00 148.90 336 SER A N 1
ATOM 1407 C CA . SER A 1 213 ? 3.427 62.496 18.092 1.00 150.87 336 SER A CA 1
ATOM 1408 C C . SER A 1 213 ? 4.057 63.530 19.002 1.00 151.92 336 SER A C 1
ATOM 1409 O O . SER A 1 213 ? 4.567 64.558 18.555 1.00 158.60 336 SER A O 1
ATOM 1412 N N . VAL A 1 214 ? 4.056 63.211 20.286 1.00 147.78 337 VAL A N 1
ATOM 1413 C CA . VAL A 1 214 ? 4.434 64.162 21.313 1.00 140.69 337 VAL A CA 1
ATOM 1414 C C . VAL A 1 214 ? 5.359 63.521 22.339 1.00 143.67 337 VAL A C 1
ATOM 1415 O O . VAL A 1 214 ? 4.900 62.850 23.265 1.00 143.04 337 VAL A O 1
ATOM 1419 N N . VAL A 1 215 ? 6.660 63.712 22.159 1.00 145.62 338 VAL A N 1
ATOM 1420 C CA . VAL A 1 215 ? 7.652 63.111 23.040 1.00 147.13 338 VAL A CA 1
ATOM 1421 C C . VAL A 1 215 ? 7.371 63.579 24.470 1.00 137.20 338 VAL A C 1
ATOM 1422 O O . VAL A 1 215 ? 6.850 64.689 24.683 1.00 132.56 338 VAL A O 1
ATOM 1426 N N . LEU A 1 216 ? 7.702 62.733 25.445 1.00 139.08 339 LEU A N 1
ATOM 1427 C CA . LEU A 1 216 ? 7.441 63.050 26.838 1.00 146.65 339 LEU A CA 1
ATOM 1428 C C . LEU A 1 216 ? 8.796 63.151 27.523 1.00 160.43 339 LEU A C 1
ATOM 1429 O O . LEU A 1 216 ? 9.827 63.096 26.853 1.00 164.69 339 LEU A O 1
ATOM 1434 N N . ASP A 1 217 ? 8.822 63.286 28.842 1.00 168.78 340 ASP A N 1
ATOM 1435 C CA . ASP A 1 217 ? 10.087 63.609 29.490 1.00 173.66 340 ASP A CA 1
ATOM 1436 C C . ASP A 1 217 ? 10.936 62.429 29.977 1.00 175.40 340 ASP A C 1
ATOM 1437 O O . ASP A 1 217 ? 11.910 62.642 30.702 1.00 176.72 340 ASP A O 1
ATOM 1442 N N . ASP A 1 218 ? 10.605 61.203 29.576 1.00 164.62 341 ASP A N 1
ATOM 1443 C CA . ASP A 1 218 ? 11.441 60.060 29.952 1.00 158.79 341 ASP A CA 1
ATOM 1444 C C . ASP A 1 218 ? 11.903 59.303 28.716 1.00 158.83 341 ASP A C 1
ATOM 1445 O O . ASP A 1 218 ? 12.494 58.223 28.819 1.00 156.81 341 ASP A O 1
ATOM 1450 N N . GLY A 1 219 ? 11.659 59.888 27.551 1.00 157.95 342 GLY A N 1
ATOM 1451 C CA . GLY A 1 219 ? 11.985 59.256 26.287 1.00 162.14 342 GLY A CA 1
ATOM 1452 C C . GLY A 1 219 ? 10.888 58.271 25.930 1.00 160.31 342 GLY A C 1
ATOM 1453 O O . GLY A 1 219 ? 11.098 57.321 25.175 1.00 155.77 342 GLY A O 1
ATOM 1454 N N . LEU A 1 220 ? 9.685 58.550 26.428 1.00 156.83 343 LEU A N 1
ATOM 1455 C CA . LEU A 1 220 ? 8.532 57.691 26.187 1.00 148.68 343 LEU A CA 1
ATOM 1456 C C . LEU A 1 220 ? 7.577 58.391 25.230 1.00 147.03 343 LEU A C 1
ATOM 1457 O O . LEU A 1 220 ? 6.549 58.926 25.639 1.00 151.49 343 LEU A O 1
ATOM 1462 N N . VAL A 1 221 ? 7.929 58.374 23.947 1.00 138.75 344 VAL A N 1
ATOM 1463 C CA . VAL A 1 221 ? 7.145 59.046 22.913 1.00 139.77 344 VAL A CA 1
ATOM 1464 C C . VAL A 1 221 ? 5.696 58.567 22.912 1.00 141.88 344 VAL A C 1
ATOM 1465 O O . VAL A 1 221 ? 5.428 57.392 23.149 1.00 145.03 344 VAL A O 1
ATOM 1469 N N . GLN A 1 222 ? 4.767 59.479 22.647 1.00 136.87 345 GLN A N 1
ATOM 1470 C CA . GLN A 1 222 ? 3.366 59.114 22.494 1.00 138.57 345 GLN A CA 1
ATOM 1471 C C . GLN A 1 222 ? 2.832 59.550 21.138 1.00 142.62 345 GLN A C 1
ATOM 1472 O O . GLN A 1 222 ? 3.017 60.693 20.728 1.00 139.44 345 GLN A O 1
ATOM 1478 N N . ASP A 1 223 ? 2.160 58.637 20.447 1.00 146.29 346 ASP A N 1
ATOM 1479 C CA . ASP A 1 223 ? 1.575 58.945 19.151 1.00 143.91 346 ASP A CA 1
ATOM 1480 C C . ASP A 1 223 ? 0.064 59.024 19.297 1.00 132.98 346 ASP A C 1
ATOM 1481 O O . ASP A 1 223 ? -0.502 58.486 20.246 1.00 130.57 346 ASP A O 1
ATOM 1486 N N . GLU A 1 224 ? -0.590 59.691 18.356 1.00 125.33 347 GLU A N 1
ATOM 1487 C CA . GLU A 1 224 ? -2.044 59.670 18.302 1.00 124.02 347 GLU A CA 1
ATOM 1488 C C . GLU A 1 224 ? -2.486 59.448 16.869 1.00 130.56 347 GLU A C 1
ATOM 1489 O O . GLU A 1 224 ? -1.929 60.026 15.938 1.00 128.67 347 GLU A O 1
ATOM 1495 N N . PHE A 1 225 ? -3.498 58.609 16.699 1.00 133.87 348 PHE A N 1
ATOM 1496 C CA . PHE A 1 225 ? -3.969 58.254 15.372 1.00 126.70 348 PHE A CA 1
ATOM 1497 C C . PHE A 1 225 ? -5.350 58.850 15.136 1.00 126.39 348 PHE A C 1
ATOM 1498 O O . PHE A 1 225 ? -6.111 59.057 16.084 1.00 125.49 348 PHE A O 1
ATOM 1506 N N . SER A 1 226 ? -5.653 59.144 13.874 1.00 118.98 349 SER A N 1
ATOM 1507 C CA . SER A 1 226 ? -6.892 59.819 13.500 1.00 115.19 349 SER A CA 1
ATOM 1508 C C . SER A 1 226 ? -8.125 59.043 13.951 1.00 127.43 349 SER A C 1
ATOM 1509 O O . SER A 1 226 ? -8.040 57.870 14.320 1.00 131.20 349 SER A O 1
ATOM 1512 N N . GLU A 1 227 ? -9.270 59.709 13.924 1.00 125.65 350 GLU A N 1
ATOM 1513 C CA . GLU A 1 227 ? -10.520 59.074 14.289 1.00 120.47 350 GLU A CA 1
ATOM 1514 C C . GLU A 1 227 ? -10.825 58.020 13.232 1.00 130.78 350 GLU A C 1
ATOM 1515 O O . GLU A 1 227 ? -10.969 58.355 12.058 1.00 128.46 350 GLU A O 1
ATOM 1521 N N . SER A 1 228 ? -10.905 56.755 13.627 1.00 131.83 351 SER A N 1
ATOM 1522 C CA . SER A 1 228 ? -11.221 55.710 12.663 1.00 125.15 351 SER A CA 1
ATOM 1523 C C . SER A 1 228 ? -12.592 55.908 12.059 1.00 120.02 351 SER A C 1
ATOM 1524 O O . SER A 1 228 ? -13.495 56.401 12.703 1.00 127.37 351 SER A O 1
ATOM 1527 N N . VAL A 1 229 ? -12.731 55.537 10.795 1.00 112.00 352 VAL A N 1
ATOM 1528 C CA . VAL A 1 229 ? -14.022 55.554 10.127 1.00 118.35 352 VAL A CA 1
ATOM 1529 C C . VAL A 1 229 ? -14.919 54.492 10.753 1.00 112.74 352 VAL A C 1
ATOM 1530 O O . VAL A 1 229 ? -14.491 53.762 11.651 1.00 116.20 352 VAL A O 1
ATOM 1534 N N . LYS A 1 230 ? -16.157 54.394 10.283 1.00 105.84 353 LYS A N 1
ATOM 1535 C CA . LYS A 1 230 ? -17.082 53.454 10.888 1.00 107.43 353 LYS A CA 1
ATOM 1536 C C . LYS A 1 230 ? -16.713 52.023 10.511 1.00 112.74 353 LYS A C 1
ATOM 1537 O O . LYS A 1 230 ? -16.819 51.623 9.348 1.00 114.19 353 LYS A O 1
ATOM 1543 N N . MET A 1 231 ? -16.359 51.233 11.522 1.00 107.14 354 MET A N 1
ATOM 1544 C CA . MET A 1 231 ? -15.900 49.876 11.295 1.00 110.19 354 MET A CA 1
ATOM 1545 C C . MET A 1 231 ? -16.189 49.022 12.520 1.00 113.63 354 MET A C 1
ATOM 1546 O O . MET A 1 231 ? -16.530 49.535 13.584 1.00 115.49 354 MET A O 1
ATOM 1551 N N . SER A 1 232 ? -16.036 47.714 12.360 1.00 105.95 355 SER A N 1
ATOM 1552 C CA . SER A 1 232 ? -16.391 46.771 13.407 1.00 104.75 355 SER A CA 1
ATOM 1553 C C . SER A 1 232 ? -15.264 46.632 14.425 1.00 111.30 355 SER A C 1
ATOM 1554 O O . SER A 1 232 ? -14.096 46.871 14.111 1.00 105.86 355 SER A O 1
ATOM 1557 N N . THR A 1 233 ? -15.623 46.242 15.645 1.00 111.22 356 THR A N 1
ATOM 1558 C CA . THR A 1 233 ? -14.668 46.120 16.748 1.00 103.67 356 THR A CA 1
ATOM 1559 C C . THR A 1 233 ? -13.522 45.162 16.409 1.00 107.80 356 THR A C 1
ATOM 1560 O O . THR A 1 233 ? -12.364 45.450 16.706 1.00 105.04 356 THR A O 1
ATOM 1564 N N . TYR A 1 234 ? -13.849 44.027 15.790 1.00 113.22 357 TYR A N 1
ATOM 1565 C CA . TYR A 1 234 ? -12.861 42.994 15.463 1.00 108.27 357 TYR A CA 1
ATOM 1566 C C . TYR A 1 234 ? -11.809 43.474 14.459 1.00 100.54 357 TYR A C 1
ATOM 1567 O O . TYR A 1 234 ? -10.816 42.792 14.209 1.00 101.25 357 TYR A O 1
ATOM 1576 N N . LEU A 1 235 ? -12.032 44.647 13.879 1.00 94.35 358 LEU A N 1
ATOM 1577 C CA . LEU A 1 235 ? -11.177 45.138 12.805 1.00 94.56 358 LEU A CA 1
ATOM 1578 C C . LEU A 1 235 ? -10.172 46.181 13.267 1.00 100.29 358 LEU A C 1
ATOM 1579 O O . LEU A 1 235 ? -9.390 46.688 12.465 1.00 93.15 358 LEU A O 1
ATOM 1584 N N . VAL A 1 236 ? -10.189 46.486 14.559 1.00 102.60 359 VAL A N 1
ATOM 1585 C CA . VAL A 1 236 ? -9.238 47.423 15.131 1.00 99.53 359 VAL A CA 1
ATOM 1586 C C . VAL A 1 236 ? -7.863 46.767 15.222 1.00 103.34 359 VAL A C 1
ATOM 1587 O O . VAL A 1 236 ? -7.747 45.603 15.597 1.00 110.33 359 VAL A O 1
ATOM 1591 N N . ALA A 1 237 ? -6.820 47.508 14.868 1.00 107.28 360 ALA A N 1
ATOM 1592 C CA . ALA A 1 237 ? -5.460 46.994 14.999 1.00 113.46 360 ALA A CA 1
ATOM 1593 C C . ALA A 1 237 ? -4.475 48.075 15.416 1.00 109.63 360 ALA A C 1
ATOM 1594 O O . ALA A 1 237 ? -4.647 49.250 15.091 1.00 105.62 360 ALA A O 1
ATOM 1596 N N . PHE A 1 238 ? -3.441 47.657 16.137 1.00 107.99 361 PHE A N 1
ATOM 1597 C CA . PHE A 1 238 ? -2.348 48.540 16.515 1.00 100.63 361 PHE A CA 1
ATOM 1598 C C . PHE A 1 238 ? -1.136 47.712 16.947 1.00 96.34 361 PHE A C 1
ATOM 1599 O O . PHE A 1 238 ? -1.257 46.822 17.784 1.00 98.12 361 PHE A O 1
ATOM 1607 N N . ILE A 1 239 ? 0.029 47.997 16.366 1.00 106.46 362 ILE A N 1
ATOM 1608 C CA . ILE A 1 239 ? 1.241 47.217 16.637 1.00 109.27 362 ILE A CA 1
ATOM 1609 C C . ILE A 1 239 ? 2.401 48.130 17.051 1.00 110.25 362 ILE A C 1
ATOM 1610 O O . ILE A 1 239 ? 2.376 49.325 16.766 1.00 111.36 362 ILE A O 1
ATOM 1615 N N . VAL A 1 240 ? 3.423 47.564 17.694 1.00 119.27 363 VAL A N 1
ATOM 1616 C CA . VAL A 1 240 ? 4.583 48.332 18.167 1.00 116.61 363 VAL A CA 1
ATOM 1617 C C . VAL A 1 240 ? 5.862 47.516 18.032 1.00 115.14 363 VAL A C 1
ATOM 1618 O O . VAL A 1 240 ? 6.030 46.497 18.707 1.00 118.85 363 VAL A O 1
ATOM 1622 N N . GLY A 1 241 ? 6.750 47.951 17.141 1.00 110.09 364 GLY A N 1
ATOM 1623 C CA . GLY A 1 241 ? 8.040 47.303 16.964 1.00 123.31 364 GLY A CA 1
ATOM 1624 C C . GLY A 1 241 ? 8.964 48.035 16.005 1.00 128.68 364 GLY A C 1
ATOM 1625 O O . GLY A 1 241 ? 8.515 48.846 15.192 1.00 133.86 364 GLY A O 1
ATOM 1626 N N . GLU A 1 242 ? 10.258 47.735 16.084 1.00 121.49 365 GLU A N 1
ATOM 1627 C CA . GLU A 1 242 ? 11.249 48.432 15.268 1.00 126.65 365 GLU A CA 1
ATOM 1628 C C . GLU A 1 242 ? 11.120 48.029 13.807 1.00 118.84 365 GLU A C 1
ATOM 1629 O O . GLU A 1 242 ? 11.343 46.872 13.446 1.00 124.25 365 GLU A O 1
ATOM 1635 N N . MET A 1 243 ? 10.767 48.999 12.968 1.00 119.34 366 MET A N 1
ATOM 1636 C CA . MET A 1 243 ? 10.439 48.718 11.577 1.00 122.34 366 MET A CA 1
ATOM 1637 C C . MET A 1 243 ? 10.962 49.769 10.600 1.00 129.11 366 MET A C 1
ATOM 1638 O O . MET A 1 243 ? 11.385 50.855 10.999 1.00 136.20 366 MET A O 1
ATOM 1640 N N . LYS A 1 244 ? 10.923 49.425 9.315 1.00 129.29 367 LYS A N 1
ATOM 1641 C CA . LYS A 1 244 ? 11.349 50.324 8.248 1.00 132.85 367 LYS A CA 1
ATOM 1642 C C . LYS A 1 244 ? 10.316 50.358 7.127 1.00 126.87 367 LYS A C 1
ATOM 1643 O O . LYS A 1 244 ? 9.812 49.315 6.715 1.00 126.94 367 LYS A O 1
ATOM 1649 N N . ASN A 1 245 ? 10.002 51.550 6.626 1.00 129.63 368 ASN A N 1
ATOM 1650 C CA . ASN A 1 245 ? 8.949 51.671 5.620 1.00 130.00 368 ASN A CA 1
ATOM 1651 C C . ASN A 1 245 ? 9.453 51.583 4.181 1.00 128.62 368 ASN A C 1
ATOM 1652 O O . ASN A 1 245 ? 10.657 51.590 3.926 1.00 133.67 368 ASN A O 1
ATOM 1657 N N . LEU A 1 246 ? 8.507 51.524 3.250 1.00 121.79 369 LEU A N 1
ATOM 1658 C CA . LEU A 1 246 ? 8.792 51.588 1.822 1.00 129.19 369 LEU A CA 1
ATOM 1659 C C . LEU A 1 246 ? 7.493 51.914 1.107 1.00 125.64 369 LEU A C 1
ATOM 1660 O O . LEU A 1 246 ? 6.607 51.072 0.984 1.00 126.31 369 LEU A O 1
ATOM 1665 N N . SER A 1 247 ? 7.385 53.157 0.656 1.00 124.21 370 SER A N 1
ATOM 1666 C CA . SER A 1 247 ? 6.104 53.689 0.225 1.00 125.78 370 SER A CA 1
ATOM 1667 C C . SER A 1 247 ? 6.148 54.409 -1.120 1.00 128.71 370 SER A C 1
ATOM 1668 O O . SER A 1 247 ? 7.223 54.715 -1.667 1.00 144.91 370 SER A O 1
ATOM 1671 N N . GLN A 1 248 ? 4.946 54.663 -1.628 1.00 130.09 371 GLN A N 1
ATOM 1672 C CA . GLN A 1 248 ? 4.698 55.481 -2.807 1.00 139.33 371 GLN A CA 1
ATOM 1673 C C . GLN A 1 248 ? 3.182 55.605 -2.919 1.00 142.25 371 GLN A C 1
ATOM 1674 O O . GLN A 1 248 ? 2.457 54.592 -2.908 1.00 152.63 371 GLN A O 1
ATOM 1680 N N . ASP A 1 249 ? 2.718 56.852 -2.863 1.00 149.73 372 ASP A N 1
ATOM 1681 C CA . ASP A 1 249 ? 1.301 57.180 -2.886 1.00 157.58 372 ASP A CA 1
ATOM 1682 C C . ASP A 1 249 ? 0.778 57.264 -4.319 1.00 164.69 372 ASP A C 1
ATOM 1683 O O . ASP A 1 249 ? 1.355 57.965 -5.160 1.00 168.74 372 ASP A O 1
ATOM 1685 N N . VAL A 1 250 ? -0.329 56.587 -4.597 1.00 162.42 373 VAL A N 1
ATOM 1686 C CA . VAL A 1 250 ? -0.937 56.652 -5.921 1.00 166.65 373 VAL A CA 1
ATOM 1687 C C . VAL A 1 250 ? -2.415 57.024 -5.766 1.00 165.06 373 VAL A C 1
ATOM 1688 O O . VAL A 1 250 ? -3.094 56.586 -4.832 1.00 169.83 373 VAL A O 1
ATOM 1692 N N . ASN A 1 251 ? -2.888 57.859 -6.687 1.00 165.44 374 ASN A N 1
ATOM 1693 C CA . ASN A 1 251 ? -4.265 58.352 -6.725 1.00 172.59 374 ASN A CA 1
ATOM 1694 C C . ASN A 1 251 ? -4.717 58.983 -5.405 1.00 172.72 374 ASN A C 1
ATOM 1695 O O . ASN A 1 251 ? -5.915 59.122 -5.151 1.00 175.70 374 ASN A O 1
ATOM 1700 N N . GLY A 1 252 ? -3.749 59.350 -4.568 1.00 162.07 375 GLY A N 1
ATOM 1701 C CA . GLY A 1 252 ? -4.010 60.021 -3.306 1.00 159.76 375 GLY A CA 1
ATOM 1702 C C . GLY A 1 252 ? -3.904 59.132 -2.078 1.00 160.89 375 GLY A C 1
ATOM 1703 O O . GLY A 1 252 ? -4.271 59.541 -0.974 1.00 159.37 375 GLY A O 1
ATOM 1704 N N . THR A 1 253 ? -3.430 57.904 -2.268 1.00 155.51 376 THR A N 1
ATOM 1705 C CA . THR A 1 253 ? -3.391 56.926 -1.183 1.00 148.14 376 THR A CA 1
ATOM 1706 C C . THR A 1 253 ? -2.000 56.338 -0.968 1.00 146.29 376 THR A C 1
ATOM 1707 O O . THR A 1 253 ? -1.393 55.803 -1.894 1.00 149.41 376 THR A O 1
ATOM 1711 N N . LEU A 1 254 ? -1.509 56.407 0.263 1.00 137.42 377 LEU A N 1
ATOM 1712 C CA . LEU A 1 254 ? -0.134 56.017 0.553 1.00 137.02 377 LEU A CA 1
ATOM 1713 C C . LEU A 1 254 ? -0.024 54.512 0.817 1.00 141.21 377 LEU A C 1
ATOM 1714 O O . LEU A 1 254 ? -0.328 54.041 1.913 1.00 140.88 377 LEU A O 1
ATOM 1719 N N . VAL A 1 255 ? 0.398 53.756 -0.191 1.00 141.56 378 VAL A N 1
ATOM 1720 C CA . VAL A 1 255 ? 0.639 52.327 -0.023 1.00 127.58 378 VAL A CA 1
ATOM 1721 C C . VAL A 1 255 ? 2.067 52.078 0.470 1.00 125.44 378 VAL A C 1
ATOM 1722 O O . VAL A 1 255 ? 3.019 52.611 -0.100 1.00 128.05 378 VAL A O 1
ATOM 1726 N N . SER A 1 256 ? 2.226 51.264 1.514 1.00 125.28 379 SER A N 1
ATOM 1727 C CA . SER A 1 256 ? 3.547 51.063 2.123 1.00 126.00 379 SER A CA 1
ATOM 1728 C C . SER A 1 256 ? 3.742 49.729 2.845 1.00 117.57 379 SER A C 1
ATOM 1729 O O . SER A 1 256 ? 2.943 49.364 3.703 1.00 108.46 379 SER A O 1
ATOM 1732 N N . ILE A 1 257 ? 4.799 49.004 2.492 1.00 113.56 380 ILE A N 1
ATOM 1733 C CA . ILE A 1 257 ? 5.111 47.714 3.113 1.00 117.09 380 ILE A CA 1
ATOM 1734 C C . ILE A 1 257 ? 6.090 47.844 4.299 1.00 118.09 380 ILE A C 1
ATOM 1735 O O . ILE A 1 257 ? 7.302 47.813 4.097 1.00 128.41 380 ILE A O 1
ATOM 1740 N N . TYR A 1 258 ? 5.576 48.014 5.515 1.00 116.00 381 TYR A N 1
ATOM 1741 C CA . TYR A 1 258 ? 6.425 48.123 6.695 1.00 110.60 381 TYR A CA 1
ATOM 1742 C C . TYR A 1 258 ? 6.902 46.722 7.093 1.00 117.43 381 TYR A C 1
ATOM 1743 O O . TYR A 1 258 ? 6.184 45.745 6.915 1.00 120.70 381 TYR A O 1
ATOM 1752 N N . ALA A 1 259 ? 8.104 46.624 7.655 1.00 133.54 382 ALA A N 1
ATOM 1753 C CA . ALA A 1 259 ? 8.633 45.347 8.172 1.00 136.35 382 ALA A CA 1
ATOM 1754 C C . ALA A 1 259 ? 9.894 45.515 9.046 1.00 133.71 382 ALA A C 1
ATOM 1755 O O . ALA A 1 259 ? 10.344 46.625 9.319 1.00 134.57 382 ALA A O 1
ATOM 1757 N N . VAL A 1 260 ? 10.485 44.381 9.416 1.00 126.42 383 VAL A N 1
ATOM 1758 C CA . VAL A 1 260 ? 11.671 44.320 10.270 1.00 126.41 383 VAL A CA 1
ATOM 1759 C C . VAL A 1 260 ? 12.867 44.932 9.516 1.00 143.44 383 VAL A C 1
ATOM 1760 O O . VAL A 1 260 ? 12.826 45.010 8.289 1.00 139.73 383 VAL A O 1
ATOM 1764 N N . PRO A 1 261 ? 13.924 45.391 10.230 1.00 154.48 384 PRO A N 1
ATOM 1765 C CA . PRO A 1 261 ? 15.046 46.012 9.491 1.00 146.36 384 PRO A CA 1
ATOM 1766 C C . PRO A 1 261 ? 15.679 45.224 8.316 1.00 143.22 384 PRO A C 1
ATOM 1767 O O . PRO A 1 261 ? 15.612 45.711 7.190 1.00 146.35 384 PRO A O 1
ATOM 1771 N N . GLU A 1 262 ? 16.278 44.062 8.571 1.00 134.55 385 GLU A N 1
ATOM 1772 C CA . GLU A 1 262 ? 16.982 43.306 7.529 1.00 136.91 385 GLU A CA 1
ATOM 1773 C C . GLU A 1 262 ? 16.166 43.041 6.251 1.00 141.55 385 GLU A C 1
ATOM 1774 O O . GLU A 1 262 ? 16.598 43.358 5.140 1.00 140.01 385 GLU A O 1
ATOM 1780 N N . LYS A 1 263 ? 14.977 42.470 6.416 1.00 140.71 386 LYS A N 1
ATOM 1781 C CA . LYS A 1 263 ? 14.175 41.999 5.281 1.00 134.53 386 LYS A CA 1
ATOM 1782 C C . LYS A 1 263 ? 13.538 43.108 4.442 1.00 132.91 386 LYS A C 1
ATOM 1783 O O . LYS A 1 263 ? 12.799 42.823 3.498 1.00 135.21 386 LYS A O 1
ATOM 1789 N N . ILE A 1 264 ? 13.817 44.364 4.783 1.00 129.34 387 ILE A N 1
ATOM 1790 C CA . ILE A 1 264 ? 13.248 45.499 4.061 1.00 130.79 387 ILE A CA 1
ATOM 1791 C C . ILE A 1 264 ? 13.629 45.513 2.575 1.00 127.52 387 ILE A C 1
ATOM 1792 O O . ILE A 1 264 ? 13.035 46.240 1.781 1.00 128.10 387 ILE A O 1
ATOM 1797 N N . GLY A 1 265 ? 14.601 44.690 2.194 1.00 122.22 388 GLY A N 1
ATOM 1798 C CA . GLY A 1 265 ? 15.006 44.595 0.803 1.00 126.63 388 GLY A CA 1
ATOM 1799 C C . GLY A 1 265 ? 14.192 43.645 -0.051 1.00 127.82 388 GLY A C 1
ATOM 1800 O O . GLY A 1 265 ? 14.182 43.757 -1.276 1.00 128.79 388 GLY A O 1
ATOM 1801 N N . GLN A 1 266 ? 13.504 42.713 0.600 1.00 126.26 389 GLN A N 1
ATOM 1802 C CA . GLN A 1 266 ? 12.793 41.653 -0.104 1.00 126.08 389 GLN A CA 1
ATOM 1803 C C . GLN A 1 266 ? 11.311 41.970 -0.297 1.00 127.72 389 GLN A C 1
ATOM 1804 O O . GLN A 1 266 ? 10.555 41.159 -0.835 1.00 129.86 389 GLN A O 1
ATOM 1810 N N . VAL A 1 267 ? 10.905 43.156 0.141 1.00 121.99 390 VAL A N 1
ATOM 1811 C CA . VAL A 1 267 ? 9.505 43.561 0.110 1.00 107.52 390 VAL A CA 1
ATOM 1812 C C . VAL A 1 267 ? 9.135 44.332 -1.158 1.00 106.16 390 VAL A C 1
ATOM 1813 O O . VAL A 1 267 ? 8.061 44.929 -1.236 1.00 114.88 390 VAL A O 1
ATOM 1817 N N . HIS A 1 268 ? 10.016 44.306 -2.153 1.00 107.89 391 HIS A N 1
ATOM 1818 C CA . HIS A 1 268 ? 9.802 45.066 -3.381 1.00 112.72 391 HIS A CA 1
ATOM 1819 C C . HIS A 1 268 ? 8.770 44.454 -4.330 1.00 114.91 391 HIS A C 1
ATOM 1820 O O . HIS A 1 268 ? 8.301 45.126 -5.250 1.00 107.04 391 HIS A O 1
ATOM 1827 N N . TYR A 1 269 ? 8.415 43.190 -4.124 1.00 120.45 392 TYR A N 1
ATOM 1828 C CA . TYR A 1 269 ? 7.330 42.597 -4.902 1.00 117.86 392 TYR A CA 1
ATOM 1829 C C . TYR A 1 269 ? 5.992 42.881 -4.234 1.00 115.99 392 TYR A C 1
ATOM 1830 O O . TYR A 1 269 ? 4.986 43.104 -4.907 1.00 114.00 392 TYR A O 1
ATOM 1839 N N . ALA A 1 270 ? 5.991 42.843 -2.905 1.00 105.46 393 ALA A N 1
ATOM 1840 C CA . ALA A 1 270 ? 4.816 43.175 -2.109 1.00 105.11 393 ALA A CA 1
ATOM 1841 C C . ALA A 1 270 ? 4.231 44.526 -2.512 1.00 115.39 393 ALA A C 1
ATOM 1842 O O . ALA A 1 270 ? 3.071 44.616 -2.910 1.00 119.71 393 ALA A O 1
ATOM 1844 N N . LEU A 1 271 ? 5.042 45.572 -2.390 1.00 110.56 394 LEU A N 1
ATOM 1845 C CA . LEU A 1 271 ? 4.618 46.928 -2.721 1.00 111.62 394 LEU A CA 1
ATOM 1846 C C . LEU A 1 271 ? 4.162 47.097 -4.168 1.00 113.61 394 LEU A C 1
ATOM 1847 O O . LEU A 1 271 ? 3.086 47.635 -4.423 1.00 114.97 394 LEU A O 1
ATOM 1852 N N . GLU A 1 272 ? 4.988 46.643 -5.107 1.00 112.68 395 GLU A N 1
ATOM 1853 C CA . GLU A 1 272 ? 4.688 46.755 -6.534 1.00 124.58 395 GLU A CA 1
ATOM 1854 C C . GLU A 1 272 ? 3.352 46.097 -6.871 1.00 131.95 395 GLU A C 1
ATOM 1855 O O . GLU A 1 272 ? 2.651 46.516 -7.791 1.00 131.52 395 GLU A O 1
ATOM 1861 N N . THR A 1 273 ? 3.007 45.063 -6.111 1.00 126.91 396 THR A N 1
ATOM 1862 C CA . THR A 1 273 ? 1.773 44.323 -6.336 1.00 120.60 396 THR A CA 1
ATOM 1863 C C . THR A 1 273 ? 0.583 45.000 -5.667 1.00 111.33 396 THR A C 1
ATOM 1864 O O . THR A 1 273 ? -0.490 45.111 -6.263 1.00 107.82 396 THR A O 1
ATOM 1868 N N . THR A 1 274 ? 0.778 45.454 -4.432 1.00 102.34 397 THR A N 1
ATOM 1869 C CA . THR A 1 274 ? -0.286 46.111 -3.678 1.00 106.92 397 THR A CA 1
ATOM 1870 C C . THR A 1 274 ? -0.836 47.339 -4.396 1.00 109.73 397 THR A C 1
ATOM 1871 O O . THR A 1 274 ? -2.032 47.617 -4.337 1.00 102.13 397 THR A O 1
ATOM 1875 N N . VAL A 1 275 ? 0.043 48.069 -5.074 1.00 115.81 398 VAL A N 1
ATOM 1876 C CA . VAL A 1 275 ? -0.370 49.234 -5.848 1.00 121.63 398 VAL A CA 1
ATOM 1877 C C . VAL A 1 275 ? -1.261 48.792 -7.002 1.00 120.55 398 VAL A C 1
ATOM 1878 O O . VAL A 1 275 ? -2.424 49.185 -7.081 1.00 119.12 398 VAL A O 1
ATOM 1882 N N . LYS A 1 276 ? -0.694 47.990 -7.900 1.00 122.79 399 LYS A N 1
ATOM 1883 C CA . LYS A 1 276 ? -1.410 47.451 -9.053 1.00 121.57 399 LYS A CA 1
ATOM 1884 C C . LYS A 1 276 ? -2.756 46.813 -8.693 1.00 117.90 399 LYS A C 1
ATOM 1885 O O . LYS A 1 276 ? -3.705 46.873 -9.474 1.00 116.02 399 LYS A O 1
ATOM 1891 N N . LEU A 1 277 ? -2.831 46.200 -7.516 1.00 114.72 400 LEU A N 1
ATOM 1892 C CA . LEU A 1 277 ? -4.060 45.547 -7.068 1.00 114.52 400 LEU A CA 1
ATOM 1893 C C . LEU A 1 277 ? -5.030 46.538 -6.432 1.00 118.01 400 LEU A C 1
ATOM 1894 O O . LEU A 1 277 ? -6.240 46.433 -6.627 1.00 119.03 400 LEU A O 1
ATOM 1899 N N . LEU A 1 278 ? -4.503 47.498 -5.675 1.00 121.41 401 LEU A N 1
ATOM 1900 C CA . LEU A 1 278 ? -5.339 48.551 -5.107 1.00 115.89 401 LEU A CA 1
ATOM 1901 C C . LEU A 1 278 ? -5.892 49.394 -6.246 1.00 111.46 401 LEU A C 1
ATOM 1902 O O . LEU A 1 278 ? -7.041 49.838 -6.212 1.00 111.49 401 LEU A O 1
ATOM 1907 N N . GLU A 1 279 ? -5.054 49.605 -7.254 1.00 113.78 402 GLU A N 1
ATOM 1908 C CA . GLU A 1 279 ? -5.454 50.297 -8.471 1.00 118.23 402 GLU A CA 1
ATOM 1909 C C . GLU A 1 279 ? -6.595 49.552 -9.159 1.00 118.13 402 GLU A C 1
ATOM 1910 O O . GLU A 1 279 ? -7.521 50.169 -9.683 1.00 129.45 402 GLU A O 1
ATOM 1916 N N . PHE A 1 280 ? -6.520 48.225 -9.154 1.00 111.48 403 PHE A N 1
ATOM 1917 C CA . PHE A 1 280 ? -7.553 47.399 -9.771 1.00 113.64 403 PHE A CA 1
ATOM 1918 C C . PHE A 1 280 ? -8.887 47.452 -9.024 1.00 109.90 403 PHE A C 1
ATOM 1919 O O . PHE A 1 280 ? -9.935 47.679 -9.630 1.00 110.82 403 PHE A O 1
ATOM 1927 N N . PHE A 1 281 ? -8.842 47.241 -7.711 1.00 106.58 404 PHE A N 1
ATOM 1928 C CA . PHE A 1 281 ? -10.059 47.123 -6.911 1.00 103.68 404 PHE A CA 1
ATOM 1929 C C . PHE A 1 281 ? -10.835 48.430 -6.837 1.00 117.01 404 PHE A C 1
ATOM 1930 O O . PHE A 1 281 ? -12.064 48.431 -6.892 1.00 122.23 404 PHE A O 1
ATOM 1938 N N . GLN A 1 282 ? -10.113 49.538 -6.713 1.00 113.46 405 GLN A N 1
ATOM 1939 C CA . GLN A 1 282 ? -10.729 50.859 -6.722 1.00 110.04 405 GLN A CA 1
ATOM 1940 C C . GLN A 1 282 ? -11.471 51.101 -8.032 1.00 107.62 405 GLN A C 1
ATOM 1941 O O . GLN A 1 282 ? -12.577 51.639 -8.042 1.00 113.65 405 GLN A O 1
ATOM 1947 N N . ASN A 1 283 ? -10.852 50.694 -9.135 1.00 100.73 406 ASN A N 1
ATOM 1948 C CA . ASN A 1 283 ? -11.436 50.874 -10.457 1.00 110.37 406 ASN A CA 1
ATOM 1949 C C . ASN A 1 283 ? -12.631 49.959 -10.713 1.00 111.69 406 ASN A C 1
ATOM 1950 O O . ASN A 1 283 ? -13.619 50.371 -11.322 1.00 117.82 406 ASN A O 1
ATOM 1955 N N . TYR A 1 284 ? -12.534 48.717 -10.252 1.00 114.69 407 TYR A N 1
ATOM 1956 C CA . TYR A 1 284 ? -13.576 47.727 -10.503 1.00 116.64 407 TYR A CA 1
ATOM 1957 C C . TYR A 1 284 ? -14.820 47.998 -9.656 1.00 110.51 407 TYR A C 1
ATOM 1958 O O . TYR A 1 284 ? -15.944 47.925 -10.151 1.00 109.40 407 TYR A O 1
ATOM 1967 N N . PHE A 1 285 ? -14.609 48.319 -8.383 1.00 109.98 408 PHE A N 1
ATOM 1968 C CA . PHE A 1 285 ? -15.709 48.543 -7.448 1.00 117.33 408 PHE A CA 1
ATOM 1969 C C . PHE A 1 285 ? -16.344 49.920 -7.601 1.00 122.79 408 PHE A C 1
ATOM 1970 O O . PHE A 1 285 ? -17.461 50.148 -7.136 1.00 117.95 408 PHE A O 1
ATOM 1978 N N . GLU A 1 286 ? -15.617 50.829 -8.245 1.00 124.40 409 GLU A N 1
ATOM 1979 C CA . GLU A 1 286 ? -16.043 52.218 -8.421 1.00 116.03 409 GLU A CA 1
ATOM 1980 C C . GLU A 1 286 ? -16.230 52.914 -7.074 1.00 114.65 409 GLU A C 1
ATOM 1981 O O . GLU A 1 286 ? -16.979 53.882 -6.954 1.00 116.29 409 GLU A O 1
ATOM 1987 N N . ILE A 1 287 ? -15.532 52.402 -6.066 1.00 104.84 410 ILE A N 1
ATOM 1988 C CA . ILE A 1 287 ? -15.422 53.064 -4.777 1.00 107.94 410 ILE A CA 1
ATOM 1989 C C . ILE A 1 287 ? -13.932 53.175 -4.497 1.00 113.78 410 ILE A C 1
ATOM 1990 O O . ILE A 1 287 ? -13.178 52.236 -4.750 1.00 115.49 410 ILE A O 1
ATOM 1995 N N . GLN A 1 288 ? -13.507 54.318 -3.975 1.00 117.01 411 GLN A N 1
ATOM 1996 C CA . GLN A 1 288 ? -12.101 54.516 -3.670 1.00 115.48 411 GLN A CA 1
ATOM 1997 C C . GLN A 1 288 ? -11.791 53.901 -2.317 1.00 112.39 411 GLN A C 1
ATOM 1998 O O . GLN A 1 288 ? -12.687 53.731 -1.493 1.00 111.64 411 GLN A O 1
ATOM 2004 N N . TYR A 1 289 ? -10.530 53.556 -2.089 1.00 110.75 412 TYR A N 1
ATOM 2005 C CA . TYR A 1 289 ? -10.121 53.084 -0.776 1.00 113.43 412 TYR A CA 1
ATOM 2006 C C . TYR A 1 289 ? -10.097 54.293 0.151 1.00 114.97 412 TYR A C 1
ATOM 2007 O O . TYR A 1 289 ? -9.223 55.153 0.040 1.00 122.61 412 TYR A O 1
ATOM 2016 N N . PRO A 1 290 ? -11.068 54.355 1.076 1.00 112.85 413 PRO A N 1
ATOM 2017 C CA . PRO A 1 290 ? -11.395 55.554 1.855 1.00 123.56 413 PRO A CA 1
ATOM 2018 C C . PRO A 1 290 ? -10.363 55.899 2.918 1.00 121.66 413 PRO A C 1
ATOM 2019 O O . PRO A 1 290 ? -10.731 56.282 4.028 1.00 124.21 413 PRO A O 1
ATOM 2023 N N . LEU A 1 291 ? -9.088 55.769 2.578 1.00 128.36 414 LEU A N 1
ATOM 2024 C CA . LEU A 1 291 ? -8.028 56.080 3.519 1.00 134.20 414 LEU A CA 1
ATOM 2025 C C . LEU A 1 291 ? -6.873 56.739 2.784 1.00 127.07 414 LEU A C 1
ATOM 2026 O O . LEU A 1 291 ? -6.764 56.635 1.562 1.00 125.41 414 LEU A O 1
ATOM 2031 N N . LYS A 1 292 ? -6.018 57.426 3.530 1.00 122.80 415 LYS A N 1
ATOM 2032 C CA . LYS A 1 292 ? -4.851 58.080 2.954 1.00 133.24 415 LYS A CA 1
ATOM 2033 C C . LYS A 1 292 ? -3.701 57.088 2.846 1.00 132.67 415 LYS A C 1
ATOM 2034 O O . LYS A 1 292 ? -2.875 57.175 1.945 1.00 133.18 415 LYS A O 1
ATOM 2040 N N . LYS A 1 293 ? -3.638 56.159 3.790 1.00 133.89 416 LYS A N 1
ATOM 2041 C CA . LYS A 1 293 ? -2.565 55.176 3.802 1.00 137.61 416 LYS A CA 1
ATOM 2042 C C . LYS A 1 293 ? -3.051 53.721 3.823 1.00 133.06 416 LYS A C 1
ATOM 2043 O O . LYS A 1 293 ? -4.190 53.432 4.194 1.00 121.62 416 LYS A O 1
ATOM 2049 N N . LEU A 1 294 ? -2.160 52.816 3.421 1.00 133.45 417 LEU A N 1
ATOM 2050 C CA . LEU A 1 294 ? -2.420 51.376 3.390 1.00 124.35 417 LEU A CA 1
ATOM 2051 C C . LEU A 1 294 ? -1.151 50.636 3.797 1.00 121.40 417 LEU A C 1
ATOM 2052 O O . LEU A 1 294 ? -0.153 50.665 3.075 1.00 121.46 417 LEU A O 1
ATOM 2057 N N . ASP A 1 295 ? -1.189 49.973 4.948 1.00 118.95 418 ASP A N 1
ATOM 2058 C CA . ASP A 1 295 ? 0.017 49.382 5.519 1.00 122.52 418 ASP A CA 1
ATOM 2059 C C . ASP A 1 295 ? -0.020 47.861 5.588 1.00 119.83 418 ASP A C 1
ATOM 2060 O O . ASP A 1 295 ? -0.843 47.280 6.292 1.00 122.46 418 ASP A O 1
ATOM 2065 N N . LEU A 1 296 ? 0.879 47.222 4.844 1.00 117.91 419 LEU A N 1
ATOM 2066 C CA . LEU A 1 296 ? 1.078 45.779 4.937 1.00 109.89 419 LEU A CA 1
ATOM 2067 C C . LEU A 1 296 ? 2.336 45.469 5.736 1.00 106.34 419 LEU A C 1
ATOM 2068 O O . LEU A 1 296 ? 3.449 45.570 5.220 1.00 111.63 419 LEU A O 1
ATOM 2073 N N . VAL A 1 297 ? 2.154 45.092 6.995 1.00 93.66 420 VAL A N 1
ATOM 2074 C CA . VAL A 1 297 ? 3.283 44.808 7.871 1.00 97.42 420 VAL A CA 1
ATOM 2075 C C . VAL A 1 297 ? 3.585 43.313 7.960 1.00 109.92 420 VAL A C 1
ATOM 2076 O O . VAL A 1 297 ? 2.706 42.502 8.254 1.00 116.86 420 VAL A O 1
ATOM 2080 N N . ALA A 1 298 ? 4.838 42.963 7.678 1.00 107.94 421 ALA A N 1
ATOM 2081 C CA . ALA A 1 298 ? 5.300 41.580 7.713 1.00 95.62 421 ALA A CA 1
ATOM 2082 C C . ALA A 1 298 ? 5.810 41.217 9.100 1.00 100.07 421 ALA A C 1
ATOM 2083 O O . ALA A 1 298 ? 7.012 41.278 9.357 1.00 108.72 421 ALA A O 1
ATOM 2085 N N . ILE A 1 299 ? 4.888 40.855 9.989 1.00 93.29 422 ILE A N 1
ATOM 2086 C CA . ILE A 1 299 ? 5.232 40.445 11.350 1.00 99.47 422 ILE A CA 1
ATOM 2087 C C . ILE A 1 299 ? 6.303 39.359 11.375 1.00 112.46 422 ILE A C 1
ATOM 2088 O O . ILE A 1 299 ? 6.141 38.305 10.766 1.00 112.68 422 ILE A O 1
ATOM 2093 N N . PRO A 1 300 ? 7.399 39.615 12.101 1.00 118.19 423 PRO A N 1
ATOM 2094 C CA . PRO A 1 300 ? 8.549 38.707 12.153 1.00 118.22 423 PRO A CA 1
ATOM 2095 C C . PRO A 1 300 ? 8.336 37.557 13.130 1.00 121.84 423 PRO A C 1
ATOM 2096 O O . PRO A 1 300 ? 9.082 37.421 14.102 1.00 125.41 423 PRO A O 1
ATOM 2100 N N . ASP A 1 301 ? 7.332 36.730 12.858 1.00 120.33 424 ASP A N 1
ATOM 2101 C CA . ASP A 1 301 ? 7.103 35.516 13.628 1.00 121.81 424 ASP A CA 1
ATOM 2102 C C . ASP A 1 301 ? 6.396 34.474 12.771 1.00 126.36 424 ASP A C 1
ATOM 2103 O O . ASP A 1 301 ? 5.607 34.805 11.887 1.00 131.18 424 ASP A O 1
ATOM 2108 N N . PHE A 1 302 ? 6.693 33.210 13.044 1.00 128.68 425 PHE A N 1
ATOM 2109 C CA . PHE A 1 302 ? 6.160 32.100 12.266 1.00 130.55 425 PHE A CA 1
ATOM 2110 C C . PHE A 1 302 ? 4.723 31.755 12.654 1.00 136.99 425 PHE A C 1
ATOM 2111 O O . PHE A 1 302 ? 3.990 31.154 11.868 1.00 144.76 425 PHE A O 1
ATOM 2119 N N . GLU A 1 303 ? 4.326 32.133 13.866 1.00 133.19 426 GLU A N 1
ATOM 2120 C CA . GLU A 1 303 ? 2.967 31.884 14.339 1.00 131.63 426 GLU A CA 1
ATOM 2121 C C . GLU A 1 303 ? 2.113 33.147 14.307 1.00 132.68 426 GLU A C 1
ATOM 2122 O O . GLU A 1 303 ? 1.241 33.335 15.153 1.00 130.13 426 GLU A O 1
ATOM 2128 N N . ALA A 1 304 ? 2.352 34.007 13.324 1.00 132.36 427 ALA A N 1
ATOM 2129 C CA . ALA A 1 304 ? 1.573 35.233 13.195 1.00 131.55 427 ALA A CA 1
ATOM 2130 C C . ALA A 1 304 ? 0.176 34.971 12.649 1.00 131.28 427 ALA A C 1
ATOM 2131 O O . ALA A 1 304 ? -0.083 33.930 12.043 1.00 130.42 427 ALA A O 1
ATOM 2133 N N . GLY A 1 305 ? -0.717 35.933 12.865 1.00 123.99 428 GLY A N 1
ATOM 2134 C CA . GLY A 1 305 ? -2.047 35.893 12.286 1.00 119.19 428 GLY A CA 1
ATOM 2135 C C . GLY A 1 305 ? -2.228 36.875 11.145 1.00 120.57 428 GLY A C 1
ATOM 2136 O O . GLY A 1 305 ? -2.222 38.085 11.357 1.00 122.15 428 GLY A O 1
ATOM 2137 N N . ALA A 1 306 ? -2.386 36.355 9.933 1.00 119.07 429 ALA A N 1
ATOM 2138 C CA . ALA A 1 306 ? -2.673 37.195 8.777 1.00 110.25 429 ALA A CA 1
ATOM 2139 C C . ALA A 1 306 ? -4.111 37.697 8.854 1.00 108.46 429 ALA A C 1
ATOM 2140 O O . ALA A 1 306 ? -5.030 36.930 9.117 1.00 109.41 429 ALA A O 1
ATOM 2142 N N . MET A 1 307 ? -4.299 38.990 8.616 1.00 108.97 430 MET A N 1
ATOM 2143 C CA . MET A 1 307 ? -5.577 39.637 8.887 1.00 107.46 430 MET A CA 1
ATOM 2144 C C . MET A 1 307 ? -5.758 40.897 8.040 1.00 105.24 430 MET A C 1
ATOM 2145 O O . MET A 1 307 ? -4.784 41.462 7.533 1.00 100.32 430 MET A O 1
ATOM 2150 N N . GLU A 1 308 ? -7.010 41.323 7.878 1.00 104.24 431 GLU A N 1
ATOM 2151 C CA . GLU A 1 308 ? -7.336 42.380 6.927 1.00 104.42 431 GLU A CA 1
ATOM 2152 C C . GLU A 1 308 ? -7.759 43.676 7.608 1.00 103.21 431 GLU A C 1
ATOM 2153 O O . GLU A 1 308 ? -8.607 44.400 7.091 1.00 99.26 431 GLU A O 1
ATOM 2159 N N . ASN A 1 309 ? -7.148 43.974 8.752 1.00 102.71 432 ASN A N 1
ATOM 2160 C CA . ASN A 1 309 ? -7.463 45.192 9.482 1.00 102.90 432 ASN A CA 1
ATOM 2161 C C . ASN A 1 309 ? -7.355 46.415 8.582 1.00 107.56 432 ASN A C 1
ATOM 2162 O O . ASN A 1 309 ? -6.419 46.537 7.790 1.00 108.91 432 ASN A O 1
ATOM 2167 N N . TRP A 1 310 ? -8.340 47.301 8.694 1.00 108.44 433 TRP A N 1
ATOM 2168 C CA . TRP A 1 310 ? -8.401 48.492 7.857 1.00 102.52 433 TRP A CA 1
ATOM 2169 C C . TRP A 1 310 ? -7.133 49.321 8.000 1.00 97.98 433 TRP A C 1
ATOM 2170 O O . TRP A 1 310 ? -6.772 49.732 9.099 1.00 97.89 433 TRP A O 1
ATOM 2181 N N . GLY A 1 311 ? -6.455 49.550 6.881 1.00 94.53 434 GLY A N 1
ATOM 2182 C CA . GLY A 1 311 ? -5.205 50.289 6.876 1.00 110.33 434 GLY A CA 1
ATOM 2183 C C . GLY A 1 311 ? -4.008 49.567 7.464 1.00 113.50 434 GLY A C 1
ATOM 2184 O O . GLY A 1 311 ? -2.869 49.899 7.143 1.00 113.34 434 GLY A O 1
ATOM 2185 N N . LEU A 1 312 ? -4.255 48.582 8.321 1.00 109.06 435 LEU A N 1
ATOM 2186 C CA . LEU A 1 312 ? -3.165 47.829 8.934 1.00 109.32 435 LEU A CA 1
ATOM 2187 C C . LEU A 1 312 ? -3.260 46.345 8.593 1.00 108.57 435 LEU A C 1
ATOM 2188 O O . LEU A 1 312 ? -3.715 45.540 9.403 1.00 101.96 435 LEU A O 1
ATOM 2193 N N . LEU A 1 313 ? -2.836 45.986 7.387 1.00 105.46 436 LEU A N 1
ATOM 2194 C CA . LEU A 1 313 ? -2.837 44.590 6.962 1.00 98.83 436 LEU A CA 1
ATOM 2195 C C . LEU A 1 313 ? -1.651 43.834 7.548 1.00 105.97 436 LEU A C 1
ATOM 2196 O O . LEU A 1 313 ? -0.531 44.337 7.572 1.00 103.10 436 LEU A O 1
ATOM 2201 N N . THR A 1 314 ? -1.909 42.615 8.010 1.00 105.14 437 THR A N 1
ATOM 2202 C CA . THR A 1 314 ? -0.888 41.813 8.668 1.00 100.25 437 THR A CA 1
ATOM 2203 C C . THR A 1 314 ? -0.602 40.518 7.919 1.00 102.00 437 THR A C 1
ATOM 2204 O O . THR A 1 314 ? -1.504 39.883 7.373 1.00 109.60 437 THR A O 1
ATOM 2208 N N . PHE A 1 315 ? 0.667 40.130 7.913 1.00 102.70 438 PHE A N 1
ATOM 2209 C CA . PHE A 1 315 ? 1.117 38.933 7.217 1.00 105.70 438 PHE A CA 1
ATOM 2210 C C . PHE A 1 315 ? 2.104 38.154 8.071 1.00 112.08 438 PHE A C 1
ATOM 2211 O O . PHE A 1 315 ? 2.642 38.675 9.046 1.00 109.24 438 PHE A O 1
ATOM 2219 N N . ARG A 1 316 ? 2.326 36.896 7.708 1.00 116.77 439 ARG A N 1
ATOM 2220 C CA . ARG A 1 316 ? 3.435 36.141 8.269 1.00 118.22 439 ARG A CA 1
ATOM 2221 C C . ARG A 1 316 ? 4.664 36.530 7.459 1.00 115.49 439 ARG A C 1
ATOM 2222 O O . ARG A 1 316 ? 4.609 36.553 6.228 1.00 115.13 439 ARG A O 1
ATOM 2230 N N . GLU A 1 317 ? 5.756 36.854 8.147 1.00 110.51 440 GLU A N 1
ATOM 2231 C CA . GLU A 1 317 ? 6.958 37.385 7.499 1.00 119.35 440 GLU A CA 1
ATOM 2232 C C . GLU A 1 317 ? 7.378 36.572 6.280 1.00 123.75 440 GLU A C 1
ATOM 2233 O O . GLU A 1 317 ? 7.667 37.132 5.224 1.00 119.18 440 GLU A O 1
ATOM 2239 N N . GLU A 1 318 ? 7.413 35.253 6.442 1.00 122.95 441 GLU A N 1
ATOM 2240 C CA . GLU A 1 318 ? 7.732 34.326 5.355 1.00 120.43 441 GLU A CA 1
ATOM 2241 C C . GLU A 1 318 ? 6.889 34.563 4.106 1.00 119.86 441 GLU A C 1
ATOM 2242 O O . GLU A 1 318 ? 7.374 34.453 2.980 1.00 114.87 441 GLU A O 1
ATOM 2248 N N . THR A 1 319 ? 5.619 34.880 4.321 1.00 120.04 442 THR A N 1
ATOM 2249 C CA . THR A 1 319 ? 4.643 34.921 3.238 1.00 115.36 442 THR A CA 1
ATOM 2250 C C . THR A 1 319 ? 4.588 36.264 2.519 1.00 116.25 442 THR A C 1
ATOM 2251 O O . THR A 1 319 ? 3.695 36.491 1.705 1.00 112.78 442 THR A O 1
ATOM 2255 N N . LEU A 1 320 ? 5.515 37.162 2.842 1.00 111.90 443 LEU A N 1
ATOM 2256 C CA . LEU A 1 320 ? 5.598 38.438 2.135 1.00 105.40 443 LEU A CA 1
ATOM 2257 C C . LEU A 1 320 ? 6.916 38.603 1.383 1.00 112.62 443 LEU A C 1
ATOM 2258 O O . LEU A 1 320 ? 6.958 39.229 0.322 1.00 110.99 443 LEU A O 1
ATOM 2263 N N . LEU A 1 321 ? 7.992 38.050 1.933 1.00 118.44 444 LEU A N 1
ATOM 2264 C CA . LEU A 1 321 ? 9.298 38.158 1.293 1.00 109.50 444 LEU A CA 1
ATOM 2265 C C . LEU A 1 321 ? 9.359 37.392 -0.024 1.00 110.20 444 LEU A C 1
ATOM 2266 O O . LEU A 1 321 ? 9.282 36.164 -0.036 1.00 125.08 444 LEU A O 1
ATOM 2271 N N . TYR A 1 322 ? 9.502 38.118 -1.128 1.00 113.94 445 TYR A N 1
ATOM 2272 C CA . TYR A 1 322 ? 9.760 37.495 -2.419 1.00 118.59 445 TYR A CA 1
ATOM 2273 C C . TYR A 1 322 ? 11.060 37.992 -3.039 1.00 125.26 445 TYR A C 1
ATOM 2274 O O . TYR A 1 322 ? 11.127 39.123 -3.523 1.00 131.09 445 TYR A O 1
ATOM 2283 N N . ASP A 1 323 ? 12.083 37.144 -3.060 1.00 129.55 446 ASP A N 1
ATOM 2284 C CA . ASP A 1 323 ? 13.305 37.501 -3.767 1.00 132.59 446 ASP A CA 1
ATOM 2285 C C . ASP A 1 323 ? 13.138 37.136 -5.235 1.00 134.27 446 ASP A C 1
ATOM 2286 O O . ASP A 1 323 ? 12.756 36.018 -5.571 1.00 133.47 446 ASP A O 1
ATOM 2291 N N . SER A 1 324 ? 13.420 38.098 -6.104 1.00 138.83 447 SER A N 1
ATOM 2292 C CA . SER A 1 324 ? 13.259 37.923 -7.542 1.00 142.38 447 SER A CA 1
ATOM 2293 C C . SER A 1 324 ? 14.263 36.913 -8.085 1.00 139.38 447 SER A C 1
ATOM 2294 O O . SER A 1 324 ? 14.085 36.366 -9.173 1.00 138.53 447 SER A O 1
ATOM 2297 N N . ASN A 1 325 ? 15.315 36.664 -7.313 1.00 141.25 448 ASN A N 1
ATOM 2298 C CA . ASN A 1 325 ? 16.396 35.801 -7.759 1.00 142.64 448 ASN A CA 1
ATOM 2299 C C . ASN A 1 325 ? 16.237 34.360 -7.281 1.00 139.46 448 ASN A C 1
ATOM 2300 O O . ASN A 1 325 ? 16.200 33.434 -8.091 1.00 142.07 448 ASN A O 1
ATOM 2305 N N . THR A 1 326 ? 16.149 34.175 -5.968 1.00 140.24 449 THR A N 1
ATOM 2306 C CA . THR A 1 326 ? 16.214 32.838 -5.383 1.00 140.43 449 THR A CA 1
ATOM 2307 C C . THR A 1 326 ? 14.860 32.134 -5.222 1.00 137.91 449 THR A C 1
ATOM 2308 O O . THR A 1 326 ? 14.816 30.920 -5.025 1.00 129.27 449 THR A O 1
ATOM 2312 N N . SER A 1 327 ? 13.762 32.882 -5.308 1.00 132.67 450 SER A N 1
ATOM 2313 C CA . SER A 1 327 ? 12.441 32.314 -5.029 1.00 123.80 450 SER A CA 1
ATOM 2314 C C . SER A 1 327 ? 11.718 31.739 -6.251 1.00 125.23 450 SER A C 1
ATOM 2315 O O . SER A 1 327 ? 11.942 32.159 -7.386 1.00 124.93 450 SER A O 1
ATOM 2318 N N . SER A 1 328 ? 10.848 30.767 -5.987 1.00 118.70 451 SER A N 1
ATOM 2319 C CA . SER A 1 328 ? 10.153 30.000 -7.022 1.00 107.67 451 SER A CA 1
ATOM 2320 C C . SER A 1 328 ? 8.783 30.552 -7.403 1.00 114.60 451 SER A C 1
ATOM 2321 O O . SER A 1 328 ? 8.396 31.648 -6.996 1.00 118.37 451 SER A O 1
ATOM 2324 N N . MET A 1 329 ? 8.060 29.771 -8.202 1.00 111.91 452 MET A N 1
ATOM 2325 C CA . MET A 1 329 ? 6.696 30.101 -8.601 1.00 107.57 452 MET A CA 1
ATOM 2326 C C . MET A 1 329 ? 5.707 29.951 -7.451 1.00 104.16 452 MET A C 1
ATOM 2327 O O . MET A 1 329 ? 4.807 30.776 -7.285 1.00 101.82 452 MET A O 1
ATOM 2332 N N . ALA A 1 330 ? 5.872 28.891 -6.663 1.00 95.56 453 ALA A N 1
ATOM 2333 C CA . ALA A 1 330 ? 4.994 28.647 -5.526 1.00 97.16 453 ALA A CA 1
ATOM 2334 C C . ALA A 1 330 ? 5.180 29.734 -4.480 1.00 103.99 453 ALA A C 1
ATOM 2335 O O . ALA A 1 330 ? 4.251 30.073 -3.745 1.00 109.47 453 ALA A O 1
ATOM 2337 N N . ASP A 1 331 ? 6.391 30.276 -4.425 1.00 105.52 454 ASP A N 1
ATOM 2338 C CA . ASP A 1 331 ? 6.696 31.394 -3.547 1.00 104.86 454 ASP A CA 1
ATOM 2339 C C . ASP A 1 331 ? 6.057 32.680 -4.056 1.00 95.32 454 ASP A C 1
ATOM 2340 O O . ASP A 1 331 ? 5.546 33.483 -3.274 1.00 92.47 454 ASP A O 1
ATOM 2345 N N . ARG A 1 332 ? 6.087 32.865 -5.372 1.00 96.67 455 ARG A N 1
ATOM 2346 C CA . ARG A 1 332 ? 5.527 34.062 -5.987 1.00 106.06 455 ARG A CA 1
ATOM 2347 C C . ARG A 1 332 ? 4.001 34.028 -5.987 1.00 111.17 455 ARG A C 1
ATOM 2348 O O . ARG A 1 332 ? 3.361 34.986 -5.554 1.00 106.18 455 ARG A O 1
ATOM 2356 N N . LYS A 1 333 ? 3.427 32.936 -6.490 1.00 114.08 456 LYS A N 1
ATOM 2357 C CA . LYS A 1 333 ? 1.972 32.777 -6.527 1.00 94.63 456 LYS A CA 1
ATOM 2358 C C . LYS A 1 333 ? 1.324 32.998 -5.170 1.00 91.24 456 LYS A C 1
ATOM 2359 O O . LYS A 1 333 ? 0.262 33.605 -5.082 1.00 96.50 456 LYS A O 1
ATOM 2365 N N . LEU A 1 334 ? 1.959 32.501 -4.115 1.00 90.56 457 LEU A N 1
ATOM 2366 C CA . LEU A 1 334 ? 1.409 32.654 -2.775 1.00 95.44 457 LEU A CA 1
ATOM 2367 C C . LEU A 1 334 ? 1.396 34.119 -2.365 1.00 102.70 457 LEU A C 1
ATOM 2368 O O . LEU A 1 334 ? 0.399 34.616 -1.847 1.00 107.67 457 LEU A O 1
ATOM 2373 N N . VAL A 1 335 ? 2.508 34.805 -2.611 1.00 104.93 458 VAL A N 1
ATOM 2374 C CA . VAL A 1 335 ? 2.672 36.195 -2.196 1.00 100.62 458 VAL A CA 1
ATOM 2375 C C . VAL A 1 335 ? 1.703 37.127 -2.929 1.00 95.30 458 VAL A C 1
ATOM 2376 O O . VAL A 1 335 ? 1.233 38.113 -2.360 1.00 97.39 458 VAL A O 1
ATOM 2380 N N . THR A 1 336 ? 1.390 36.805 -4.181 1.00 92.76 459 THR A N 1
ATOM 2381 C CA . THR A 1 336 ? 0.413 37.570 -4.946 1.00 93.73 459 THR A CA 1
ATOM 2382 C C . THR A 1 336 ? -0.992 37.276 -4.436 1.00 100.59 459 THR A C 1
ATOM 2383 O O . THR A 1 336 ? -1.774 38.185 -4.157 1.00 98.05 459 THR A O 1
ATOM 2387 N N . LYS A 1 337 ? -1.292 35.987 -4.325 1.00 103.27 460 LYS A N 1
ATOM 2388 C CA . LYS A 1 337 ? -2.610 35.509 -3.932 1.00 96.36 460 LYS A CA 1
ATOM 2389 C C . LYS A 1 337 ? -3.012 35.988 -2.539 1.00 93.45 460 LYS A C 1
ATOM 2390 O O . LYS A 1 337 ? -4.175 36.312 -2.299 1.00 92.84 460 LYS A O 1
ATOM 2396 N N . ILE A 1 338 ? -2.048 36.037 -1.624 1.00 93.41 461 ILE A N 1
ATOM 2397 C CA . ILE A 1 338 ? -2.348 36.362 -0.232 1.00 92.06 461 ILE A CA 1
ATOM 2398 C C . ILE A 1 338 ? -2.577 37.864 -0.074 1.00 90.76 461 ILE A C 1
ATOM 2399 O O . ILE A 1 338 ? -3.308 38.297 0.813 1.00 95.84 461 ILE A O 1
ATOM 2404 N N . ILE A 1 339 ? -1.978 38.659 -0.954 1.00 87.76 462 ILE A N 1
ATOM 2405 C CA . ILE A 1 339 ? -2.153 40.108 -0.901 1.00 89.92 462 ILE A CA 1
ATOM 2406 C C . ILE A 1 339 ? -3.511 40.474 -1.491 1.00 90.14 462 ILE A C 1
ATOM 2407 O O . ILE A 1 339 ? -4.258 41.263 -0.908 1.00 84.92 462 ILE A O 1
ATOM 2412 N N . ALA A 1 340 ? -3.821 39.892 -2.647 1.00 95.16 463 ALA A N 1
ATOM 2413 C CA . ALA A 1 340 ? -5.099 40.120 -3.313 1.00 91.23 463 ALA A CA 1
ATOM 2414 C C . ALA A 1 340 ? -6.274 39.767 -2.407 1.00 93.72 463 ALA A C 1
ATOM 2415 O O . ALA A 1 340 ? -7.322 40.408 -2.458 1.00 101.34 463 ALA A O 1
ATOM 2417 N N . HIS A 1 341 ? -6.092 38.737 -1.586 1.00 92.03 464 HIS A N 1
ATOM 2418 C CA . HIS A 1 341 ? -7.117 38.321 -0.637 1.00 79.65 464 HIS A CA 1
ATOM 2419 C C . HIS A 1 341 ? -7.290 39.347 0.475 1.00 90.70 464 HIS A C 1
ATOM 2420 O O . HIS A 1 341 ? -8.409 39.666 0.869 1.00 93.16 464 HIS A O 1
ATOM 2427 N N . GLU A 1 342 ? -6.171 39.863 0.972 1.00 92.33 465 GLU A N 1
ATOM 2428 C CA . GLU A 1 342 ? -6.188 40.819 2.068 1.00 95.87 465 GLU A CA 1
ATOM 2429 C C . GLU A 1 342 ? -6.745 42.162 1.603 1.00 94.88 465 GLU A C 1
ATOM 2430 O O . GLU A 1 342 ? -7.520 42.805 2.318 1.00 88.00 465 GLU A O 1
ATOM 2436 N N . LEU A 1 343 ? -6.349 42.580 0.403 1.00 91.50 466 LEU A N 1
ATOM 2437 C CA . LEU A 1 343 ? -6.861 43.814 -0.195 1.00 91.65 466 LEU A CA 1
ATOM 2438 C C . LEU A 1 343 ? -8.373 43.767 -0.396 1.00 92.31 466 LEU A C 1
ATOM 2439 O O . LEU A 1 343 ? -9.103 44.543 0.216 1.00 103.06 466 LEU A O 1
ATOM 2444 N N . ALA A 1 344 ? -8.830 42.857 -1.255 1.00 91.43 467 ALA A N 1
ATOM 2445 C CA . ALA A 1 344 ? -10.256 42.669 -1.538 1.00 93.66 467 ALA A CA 1
ATOM 2446 C C . ALA A 1 344 ? -11.112 42.571 -0.273 1.00 92.72 467 ALA A C 1
ATOM 2447 O O . ALA A 1 344 ? -12.325 42.773 -0.312 1.00 88.06 467 ALA A O 1
ATOM 2449 N N . HIS A 1 345 ? -10.470 42.260 0.847 1.00 92.27 468 HIS A N 1
ATOM 2450 C CA . HIS A 1 345 ? -11.136 42.195 2.138 1.00 92.75 468 HIS A CA 1
ATOM 2451 C C . HIS A 1 345 ? -11.476 43.603 2.660 1.00 94.39 468 HIS A C 1
ATOM 2452 O O . HIS A 1 345 ? -12.404 43.760 3.452 1.00 93.50 468 HIS A O 1
ATOM 2459 N N . GLN A 1 346 ? -10.725 44.619 2.226 1.00 99.62 469 GLN A N 1
ATOM 2460 C CA . GLN A 1 346 ? -11.026 46.005 2.608 1.00 97.15 469 GLN A CA 1
ATOM 2461 C C . GLN A 1 346 ? -12.411 46.421 2.141 1.00 102.42 469 GLN A C 1
ATOM 2462 O O . GLN A 1 346 ? -13.093 47.200 2.802 1.00 103.81 469 GLN A O 1
ATOM 2468 N N . TRP A 1 347 ? -12.819 45.907 0.989 1.00 101.01 470 TRP A N 1
ATOM 2469 C CA . TRP A 1 347 ? -14.158 46.167 0.493 1.00 97.39 470 TRP A CA 1
ATOM 2470 C C . TRP A 1 347 ? -15.154 45.181 1.091 1.00 97.88 470 TRP A C 1
ATOM 2471 O O . TRP A 1 347 ? -16.055 45.574 1.829 1.00 96.82 470 TRP A O 1
ATOM 2482 N N . PHE A 1 348 ? -14.982 43.899 0.783 1.00 103.50 471 PHE A N 1
ATOM 2483 C CA . PHE A 1 348 ? -15.832 42.862 1.355 1.00 92.17 471 PHE A CA 1
ATOM 2484 C C . PHE A 1 348 ? -15.287 42.394 2.698 1.00 90.17 471 PHE A C 1
ATOM 2485 O O . PHE A 1 348 ? -14.382 41.560 2.752 1.00 89.96 471 PHE A O 1
ATOM 2493 N N . GLY A 1 349 ? -15.843 42.934 3.779 1.00 93.73 472 GLY A N 1
ATOM 2494 C CA . GLY A 1 349 ? -15.454 42.528 5.117 1.00 95.24 472 GLY A CA 1
ATOM 2495 C C . GLY A 1 349 ? -15.111 43.666 6.056 1.00 101.12 472 GLY A C 1
ATOM 2496 O O . GLY A 1 349 ? -15.204 43.526 7.277 1.00 106.67 472 GLY A O 1
ATOM 2497 N N . ASN A 1 350 ? -14.721 44.798 5.481 1.00 107.12 473 ASN A N 1
ATOM 2498 C CA . ASN A 1 350 ? -14.370 45.974 6.264 1.00 103.63 473 ASN A CA 1
ATOM 2499 C C . ASN A 1 350 ? -15.423 47.058 6.122 1.00 99.21 473 ASN A C 1
ATOM 2500 O O . ASN A 1 350 ? -16.100 47.415 7.090 1.00 103.50 473 ASN A O 1
ATOM 2505 N N . LEU A 1 351 ? -15.548 47.571 4.902 1.00 101.66 474 LEU A N 1
ATOM 2506 C CA . LEU A 1 351 ? -16.636 48.458 4.524 1.00 100.73 474 LEU A CA 1
ATOM 2507 C C . LEU A 1 351 ? -17.958 47.755 4.827 1.00 112.04 474 LEU A C 1
ATOM 2508 O O . LEU A 1 351 ? -18.588 47.982 5.861 1.00 114.45 474 LEU A O 1
ATOM 2513 N N . VAL A 1 352 ? -18.382 46.917 3.889 1.00 110.42 475 VAL A N 1
ATOM 2514 C CA . VAL A 1 352 ? -19.528 46.032 4.074 1.00 97.98 475 VAL A CA 1
ATOM 2515 C C . VAL A 1 352 ? -19.219 44.791 4.926 1.00 100.47 475 VAL A C 1
ATOM 2516 O O . VAL A 1 352 ? -18.637 43.826 4.439 1.00 103.24 475 VAL A O 1
ATOM 2520 N N . THR A 1 353 ? -19.659 44.803 6.182 1.00 102.66 476 THR A N 1
ATOM 2521 C CA . THR A 1 353 ? -19.402 43.697 7.111 1.00 104.18 476 THR A CA 1
ATOM 2522 C C . THR A 1 353 ? -20.700 42.973 7.467 1.00 100.80 476 THR A C 1
ATOM 2523 O O . THR A 1 353 ? -21.745 43.599 7.591 1.00 119.34 476 THR A O 1
ATOM 2527 N N . MET A 1 354 ? -20.635 41.650 7.595 1.00 91.21 477 MET A N 1
ATOM 2528 C CA . MET A 1 354 ? -21.811 40.855 7.932 1.00 98.99 477 MET A CA 1
ATOM 2529 C C . MET A 1 354 ? -22.344 41.185 9.325 1.00 104.78 477 MET A C 1
ATOM 2530 O O . MET A 1 354 ? -21.601 41.638 10.196 1.00 101.13 477 MET A O 1
ATOM 2535 N N . LYS A 1 355 ? -23.635 40.947 9.528 1.00 105.50 478 LYS A N 1
ATOM 2536 C CA . LYS A 1 355 ? -24.282 41.256 10.798 1.00 105.30 478 LYS A CA 1
ATOM 2537 C C . LYS A 1 355 ? -23.889 40.246 11.878 1.00 105.85 478 LYS A C 1
ATOM 2538 O O . LYS A 1 355 ? -23.878 40.568 13.067 1.00 102.31 478 LYS A O 1
ATOM 2544 N N . TRP A 1 356 ? -23.570 39.023 11.463 1.00 106.64 479 TRP A N 1
ATOM 2545 C CA . TRP A 1 356 ? -23.244 37.961 12.409 1.00 103.08 479 TRP A CA 1
ATOM 2546 C C . TRP A 1 356 ? -22.417 36.866 11.728 1.00 110.76 479 TRP A C 1
ATOM 2547 O O . TRP A 1 356 ? -22.365 36.792 10.499 1.00 111.45 479 TRP A O 1
ATOM 2558 N N . TRP A 1 357 ? -21.772 36.020 12.528 1.00 114.77 480 TRP A N 1
ATOM 2559 C CA . TRP A 1 357 ? -20.804 35.053 12.009 1.00 110.44 480 TRP A CA 1
ATOM 2560 C C . TRP A 1 357 ? -21.422 33.900 11.224 1.00 105.54 480 TRP A C 1
ATOM 2561 O O . TRP A 1 357 ? -20.702 33.075 10.661 1.00 109.16 480 TRP A O 1
ATOM 2572 N N . ASN A 1 358 ? -22.747 33.837 11.183 1.00 106.42 481 ASN A N 1
ATOM 2573 C CA . ASN A 1 358 ? -23.424 32.857 10.341 1.00 112.62 481 ASN A CA 1
ATOM 2574 C C . ASN A 1 358 ? -23.229 33.216 8.872 1.00 113.04 481 ASN A C 1
ATOM 2575 O O . ASN A 1 358 ? -23.274 32.354 7.995 1.00 114.00 481 ASN A O 1
ATOM 2580 N N . ASP A 1 359 ? -23.013 34.501 8.613 1.00 105.21 482 ASP A N 1
ATOM 2581 C CA . ASP A 1 359 ? -22.791 34.984 7.255 1.00 105.30 482 ASP A CA 1
ATOM 2582 C C . ASP A 1 359 ? -21.314 35.312 7.068 1.00 107.72 482 ASP A C 1
ATOM 2583 O O . ASP A 1 359 ? -20.960 36.195 6.287 1.00 109.25 482 ASP A O 1
ATOM 2588 N N . LEU A 1 360 ? -20.463 34.621 7.822 1.00 105.48 483 LEU A N 1
ATOM 2589 C CA . LEU A 1 360 ? -19.013 34.780 7.723 1.00 101.79 483 LEU A CA 1
ATOM 2590 C C . LEU A 1 360 ? -18.543 34.575 6.287 1.00 95.96 483 LEU A C 1
ATOM 2591 O O . LEU A 1 360 ? -17.685 35.303 5.793 1.00 88.72 483 LEU A O 1
ATOM 2596 N N . TRP A 1 361 ? -19.109 33.564 5.635 1.00 99.03 484 TRP A N 1
ATOM 2597 C CA . TRP A 1 361 ? -18.778 33.229 4.253 1.00 93.34 484 TRP A CA 1
ATOM 2598 C C . TRP A 1 361 ? -18.957 34.402 3.288 1.00 87.95 484 TRP A C 1
ATOM 2599 O O . TRP A 1 361 ? -18.412 34.389 2.187 1.00 82.32 484 TRP A O 1
ATOM 2610 N N . LEU A 1 362 ? -19.724 35.410 3.694 1.00 88.74 485 LEU A N 1
ATOM 2611 C CA . LEU A 1 362 ? -19.994 36.551 2.826 1.00 93.56 485 LEU A CA 1
ATOM 2612 C C . LEU A 1 362 ? -18.721 37.348 2.585 1.00 97.60 485 LEU A C 1
ATOM 2613 O O . LEU A 1 362 ? -18.414 37.711 1.453 1.00 97.29 485 LEU A O 1
ATOM 2618 N N . ASN A 1 363 ? -17.982 37.612 3.656 1.00 95.83 486 ASN A N 1
ATOM 2619 C CA . ASN A 1 363 ? -16.664 38.221 3.546 1.00 92.47 486 ASN A CA 1
ATOM 2620 C C . ASN A 1 363 ? -15.652 37.295 2.883 1.00 86.63 486 ASN A C 1
ATOM 2621 O O . ASN A 1 363 ? -15.107 37.602 1.826 1.00 84.25 486 ASN A O 1
ATOM 2626 N N . GLU A 1 364 ? -15.413 36.157 3.528 1.00 84.18 487 GLU A N 1
ATOM 2627 C CA . GLU A 1 364 ? -14.338 35.249 3.143 1.00 81.80 487 GLU A CA 1
ATOM 2628 C C . GLU A 1 364 ? -14.573 34.540 1.816 1.00 80.91 487 GLU A C 1
ATOM 2629 O O . GLU A 1 364 ? -13.624 34.251 1.091 1.00 83.25 487 GLU A O 1
ATOM 2635 N N . GLY A 1 365 ? -15.833 34.269 1.496 1.00 81.88 488 GLY A N 1
ATOM 2636 C CA . GLY A 1 365 ? -16.169 33.694 0.208 1.00 83.51 488 GLY A CA 1
ATOM 2637 C C . GLY A 1 365 ? -15.951 34.695 -0.906 1.00 84.87 488 GLY A C 1
ATOM 2638 O O . GLY A 1 365 ? -15.592 34.332 -2.025 1.00 86.72 488 GLY A O 1
ATOM 2639 N N . PHE A 1 366 ? -16.163 35.967 -0.588 1.00 84.80 489 PHE A N 1
ATOM 2640 C CA . PHE A 1 366 ? -16.035 37.038 -1.564 1.00 84.42 489 PHE A CA 1
ATOM 2641 C C . PHE A 1 366 ? -14.573 37.418 -1.727 1.00 86.20 489 PHE A C 1
ATOM 2642 O O . PHE A 1 366 ? -14.098 37.653 -2.838 1.00 84.94 489 PHE A O 1
ATOM 2650 N N . ALA A 1 367 ? -13.868 37.491 -0.603 1.00 75.30 490 ALA A N 1
ATOM 2651 C CA . ALA A 1 367 ? -12.446 37.791 -0.606 1.00 74.98 490 ALA A CA 1
ATOM 2652 C C . ALA A 1 367 ? -11.686 36.729 -1.388 1.00 84.09 490 ALA A C 1
ATOM 2653 O O . ALA A 1 367 ? -10.740 37.038 -2.107 1.00 87.21 490 ALA A O 1
ATOM 2655 N N . THR A 1 368 ? -12.105 35.477 -1.229 1.00 87.08 491 THR A N 1
ATOM 2656 C CA . THR A 1 368 ? -11.502 34.363 -1.948 1.00 81.40 491 THR A CA 1
ATOM 2657 C C . THR A 1 368 ? -11.854 34.391 -3.434 1.00 77.74 491 THR A C 1
ATOM 2658 O O . THR A 1 368 ? -11.073 33.938 -4.273 1.00 76.78 491 THR A O 1
ATOM 2662 N N . PHE A 1 369 ? -13.017 34.940 -3.770 1.00 72.64 492 PHE A N 1
ATOM 2663 C CA . PHE A 1 369 ? -13.403 35.032 -5.175 1.00 76.02 492 PHE A CA 1
ATOM 2664 C C . PHE A 1 369 ? -12.663 36.159 -5.875 1.00 82.83 492 PHE A C 1
ATOM 2665 O O . PHE A 1 369 ? -12.128 35.974 -6.966 1.00 86.83 492 PHE A O 1
ATOM 2673 N N . MET A 1 370 ? -12.630 37.321 -5.231 1.00 82.16 493 MET A N 1
ATOM 2674 C CA . MET A 1 370 ? -11.961 38.489 -5.785 1.00 84.28 493 MET A CA 1
ATOM 2675 C C . MET A 1 370 ? -10.459 38.241 -5.833 1.00 87.43 493 MET A C 1
ATOM 2676 O O . MET A 1 370 ? -9.749 38.777 -6.688 1.00 90.34 493 MET A O 1
ATOM 2681 N N . GLU A 1 371 ? -9.990 37.435 -4.886 1.00 88.54 494 GLU A N 1
ATOM 2682 C CA . GLU A 1 371 ? -8.630 36.909 -4.878 1.00 88.12 494 GLU A CA 1
ATOM 2683 C C . GLU A 1 371 ? -8.238 36.361 -6.246 1.00 85.46 494 GLU A C 1
ATOM 2684 O O . GLU A 1 371 ? -7.404 36.935 -6.947 1.00 87.40 494 GLU A O 1
ATOM 2690 N N . TYR A 1 372 ? -8.843 35.233 -6.607 1.00 80.87 495 TYR A N 1
ATOM 2691 C CA . TYR A 1 372 ? -8.536 34.544 -7.857 1.00 89.91 495 TYR A CA 1
ATOM 2692 C C . TYR A 1 372 ? -8.999 35.325 -9.080 1.00 87.97 495 TYR A C 1
ATOM 2693 O O . TYR A 1 372 ? -8.507 35.097 -10.181 1.00 98.44 495 TYR A O 1
ATOM 2702 N N . PHE A 1 373 ? -9.945 36.241 -8.889 1.00 88.73 496 PHE A N 1
ATOM 2703 C CA . PHE A 1 373 ? -10.504 37.000 -10.007 1.00 96.99 496 PHE A CA 1
ATOM 2704 C C . PHE A 1 373 ? -9.620 38.170 -10.417 1.00 95.78 496 PHE A C 1
ATOM 2705 O O . PHE A 1 373 ? -9.424 38.416 -11.607 1.00 97.17 496 PHE A O 1
ATOM 2713 N N . SER A 1 374 ? -9.096 38.892 -9.432 1.00 93.02 497 SER A N 1
ATOM 2714 C CA . SER A 1 374 ? -8.198 40.012 -9.696 1.00 85.98 497 SER A CA 1
ATOM 2715 C C . SER A 1 374 ? -6.959 39.540 -10.448 1.00 90.99 497 SER A C 1
ATOM 2716 O O . SER A 1 374 ? -6.509 40.189 -11.392 1.00 90.99 497 SER A O 1
ATOM 2719 N N . LEU A 1 375 ? -6.414 38.405 -10.018 1.00 99.01 498 LEU A N 1
ATOM 2720 C CA . LEU A 1 375 ? -5.256 37.806 -10.675 1.00 98.10 498 LEU A CA 1
ATOM 2721 C C . LEU A 1 375 ? -5.522 37.406 -12.125 1.00 101.41 498 LEU A C 1
ATOM 2722 O O . LEU A 1 375 ? -4.667 37.587 -12.981 1.00 103.79 498 LEU A O 1
ATOM 2727 N N . GLU A 1 376 ? -6.706 36.873 -12.406 1.00 95.03 499 GLU A N 1
ATOM 2728 C CA . GLU A 1 376 ? -7.037 36.468 -13.770 1.00 100.43 499 GLU A CA 1
ATOM 2729 C C . GLU A 1 376 ? -7.124 37.658 -14.717 1.00 105.83 499 GLU A C 1
ATOM 2730 O O . GLU A 1 376 ? -7.109 37.497 -15.937 1.00 112.90 499 GLU A O 1
ATOM 2736 N N . LYS A 1 377 ? -7.220 38.852 -14.146 1.00 104.57 500 LYS A N 1
ATOM 2737 C CA . LYS A 1 377 ? -7.358 40.070 -14.928 1.00 102.66 500 LYS A CA 1
ATOM 2738 C C . LYS A 1 377 ? -6.003 40.760 -15.054 1.00 108.94 500 LYS A C 1
ATOM 2739 O O . LYS A 1 377 ? -5.620 41.203 -16.138 1.00 113.94 500 LYS A O 1
ATOM 2745 N N . ILE A 1 378 ? -5.283 40.847 -13.940 1.00 108.89 501 ILE A N 1
ATOM 2746 C CA . ILE A 1 378 ? -4.007 41.552 -13.904 1.00 104.03 501 ILE A CA 1
ATOM 2747 C C . ILE A 1 378 ? -2.787 40.629 -13.993 1.00 114.24 501 ILE A C 1
ATOM 2748 O O . ILE A 1 378 ? -1.813 40.939 -14.680 1.00 118.70 501 ILE A O 1
ATOM 2753 N N . PHE A 1 379 ? -2.850 39.489 -13.315 1.00 110.20 502 PHE A N 1
ATOM 2754 C CA . PHE A 1 379 ? -1.736 38.539 -13.282 1.00 106.16 502 PHE A CA 1
ATOM 2755 C C . PHE A 1 379 ? -2.022 37.281 -14.098 1.00 108.04 502 PHE A C 1
ATOM 2756 O O . PHE A 1 379 ? -1.877 36.160 -13.608 1.00 107.15 502 PHE A O 1
ATOM 2764 N N . LYS A 1 380 ? -2.436 37.482 -15.344 1.00 104.41 503 LYS A N 1
ATOM 2765 C CA . LYS A 1 380 ? -2.867 36.396 -16.217 1.00 103.09 503 LYS A CA 1
ATOM 2766 C C . LYS A 1 380 ? -1.739 35.408 -16.530 1.00 103.21 503 LYS A C 1
ATOM 2767 O O . LYS A 1 380 ? -1.980 34.336 -17.087 1.00 108.97 503 LYS A O 1
ATOM 2773 N N . GLU A 1 381 ? -0.515 35.770 -16.160 1.00 108.37 504 GLU A N 1
ATOM 2774 C CA . GLU A 1 381 ? 0.646 34.906 -16.352 1.00 116.84 504 GLU A CA 1
ATOM 2775 C C . GLU A 1 381 ? 0.646 33.730 -15.380 1.00 114.25 504 GLU A C 1
ATOM 2776 O O . GLU A 1 381 ? 0.996 32.607 -15.745 1.00 107.28 504 GLU A O 1
ATOM 2782 N N . LEU A 1 382 ? 0.235 33.999 -14.145 1.00 108.37 505 LEU A N 1
ATOM 2783 C CA . LEU A 1 382 ? 0.273 33.010 -13.072 1.00 100.60 505 LEU A CA 1
ATOM 2784 C C . LEU A 1 382 ? -0.579 31.773 -13.337 1.00 102.01 505 LEU A C 1
ATOM 2785 O O . LEU A 1 382 ? -0.329 30.713 -12.760 1.00 98.63 505 LEU A O 1
ATOM 2790 N N . SER A 1 383 ? -1.572 31.913 -14.213 1.00 104.17 506 SER A N 1
ATOM 2791 C CA . SER A 1 383 ? -2.536 30.848 -14.480 1.00 99.29 506 SER A CA 1
ATOM 2792 C C . SER A 1 383 ? -3.168 30.397 -13.167 1.00 94.95 506 SER A C 1
ATOM 2793 O O . SER A 1 383 ? -3.280 29.203 -12.894 1.00 95.52 506 SER A O 1
ATOM 2796 N N . SER A 1 384 ? -3.565 31.369 -12.350 1.00 102.35 507 SER A N 1
ATOM 2797 C CA . SER A 1 384 ? -4.107 31.099 -11.022 1.00 101.21 507 SER A CA 1
ATOM 2798 C C . SER A 1 384 ? -5.463 30.402 -11.074 1.00 101.45 507 SER A C 1
ATOM 2799 O O . SER A 1 384 ? -5.952 29.906 -10.057 1.00 104.13 507 SER A O 1
ATOM 2802 N N . TYR A 1 385 ? -6.072 30.373 -12.256 1.00 95.20 508 TYR A N 1
ATOM 2803 C CA . TYR A 1 385 ? -7.325 29.652 -12.442 1.00 84.15 508 TYR A CA 1
ATOM 2804 C C . TYR A 1 385 ? -7.110 28.163 -12.197 1.00 87.03 508 TYR A C 1
ATOM 2805 O O . TYR A 1 385 ? -8.021 27.459 -11.765 1.00 97.64 508 TYR A O 1
ATOM 2814 N N . GLU A 1 386 ? -5.898 27.692 -12.483 1.00 92.13 509 GLU A N 1
ATOM 2815 C CA . GLU A 1 386 ? -5.528 26.303 -12.225 1.00 89.32 509 GLU A CA 1
ATOM 2816 C C . GLU A 1 386 ? -5.608 26.001 -10.734 1.00 87.92 509 GLU A C 1
ATOM 2817 O O . GLU A 1 386 ? -6.220 25.015 -10.325 1.00 87.60 509 GLU A O 1
ATOM 2823 N N . ASP A 1 387 ? -4.965 26.852 -9.938 1.00 88.59 510 ASP A N 1
ATOM 2824 C CA . ASP A 1 387 ? -5.019 26.767 -8.483 1.00 92.19 510 ASP A CA 1
ATOM 2825 C C . ASP A 1 387 ? -6.463 26.727 -8.004 1.00 86.73 510 ASP A C 1
ATOM 2826 O O . ASP A 1 387 ? -6.841 25.876 -7.200 1.00 87.16 510 ASP A O 1
ATOM 2831 N N . PHE A 1 388 ? -7.257 27.665 -8.509 1.00 86.24 511 PHE A N 1
ATOM 2832 C CA . PHE A 1 388 ? -8.665 27.789 -8.149 1.00 90.18 511 PHE A CA 1
ATOM 2833 C C . PHE A 1 388 ? -9.444 26.511 -8.452 1.00 83.60 511 PHE A C 1
ATOM 2834 O O . PHE A 1 388 ? -10.243 26.053 -7.636 1.00 80.07 511 PHE A O 1
ATOM 2842 N N . LEU A 1 389 ? -9.209 25.950 -9.634 1.00 79.76 512 LEU A N 1
ATOM 2843 C CA . LEU A 1 389 ? -9.888 24.732 -10.071 1.00 71.62 512 LEU A CA 1
ATOM 2844 C C . LEU A 1 389 ? -9.612 23.550 -9.146 1.00 69.82 512 LEU A C 1
ATOM 2845 O O . LEU A 1 389 ? -10.540 22.910 -8.654 1.00 72.59 512 LEU A O 1
ATOM 2850 N N . ASP A 1 390 ? -8.334 23.257 -8.926 1.00 74.90 513 ASP A N 1
ATOM 2851 C CA . ASP A 1 390 ? -7.933 22.204 -7.997 1.00 70.61 513 ASP A CA 1
ATOM 2852 C C . ASP A 1 390 ? -8.486 22.448 -6.599 1.00 68.14 513 ASP A C 1
ATOM 2853 O O . ASP A 1 390 ? -8.864 21.513 -5.899 1.00 73.54 513 ASP A O 1
ATOM 2858 N N . ALA A 1 391 ? -8.503 23.710 -6.189 1.00 69.65 514 ALA A N 1
ATOM 2859 C CA . ALA A 1 391 ? -9.035 24.083 -4.886 1.00 75.95 514 ALA A CA 1
ATOM 2860 C C . ALA A 1 391 ? -10.508 23.713 -4.793 1.00 71.68 514 ALA A C 1
ATOM 2861 O O . ALA A 1 391 ? -10.955 23.145 -3.799 1.00 77.66 514 ALA A O 1
ATOM 2863 N N . ARG A 1 392 ? -11.255 24.053 -5.838 1.00 70.07 515 ARG A N 1
ATOM 2864 C CA . ARG A 1 392 ? -12.677 23.735 -5.915 1.00 69.37 515 ARG A CA 1
ATOM 2865 C C . ARG A 1 392 ? -12.893 22.225 -5.947 1.00 71.02 515 ARG A C 1
ATOM 2866 O O . ARG A 1 392 ? -13.819 21.713 -5.317 1.00 64.79 515 ARG A O 1
ATOM 2874 N N . PHE A 1 393 ? -12.042 21.529 -6.700 1.00 77.45 516 PHE A N 1
ATOM 2875 C CA . PHE A 1 393 ? -12.004 20.068 -6.716 1.00 64.04 516 PHE A CA 1
ATOM 2876 C C . PHE A 1 393 ? -12.006 19.501 -5.302 1.00 65.30 516 PHE A C 1
ATOM 2877 O O . PHE A 1 393 ? -12.880 18.716 -4.935 1.00 78.91 516 PHE A O 1
ATOM 2885 N N . LYS A 1 394 ? -11.019 19.910 -4.512 1.00 58.48 517 LYS A N 1
ATOM 2886 C CA . LYS A 1 394 ? -10.818 19.350 -3.181 1.00 69.01 517 LYS A CA 1
ATOM 2887 C C . LYS A 1 394 ? -11.900 19.809 -2.206 1.00 70.73 517 LYS A C 1
ATOM 2888 O O . LYS A 1 394 ? -12.047 19.244 -1.120 1.00 75.36 517 LYS A O 1
ATOM 2894 N N . THR A 1 395 ? -12.650 20.836 -2.596 1.00 62.97 518 THR A N 1
ATOM 2895 C CA . THR A 1 395 ? -13.751 21.338 -1.779 1.00 63.94 518 THR A CA 1
ATOM 2896 C C . THR A 1 395 ? -15.000 20.479 -1.938 1.00 72.30 518 THR A C 1
ATOM 2897 O O . THR A 1 395 ? -15.714 20.215 -0.970 1.00 73.60 518 THR A O 1
ATOM 2901 N N . MET A 1 396 ? -15.253 20.044 -3.168 1.00 67.60 519 MET A N 1
ATOM 2902 C CA . MET A 1 396 ? -16.412 19.216 -3.475 1.00 66.28 519 MET A CA 1
ATOM 2903 C C . MET A 1 396 ? -16.269 17.843 -2.834 1.00 80.46 519 MET A C 1
ATOM 2904 O O . MET A 1 396 ? -17.246 17.262 -2.369 1.00 85.46 519 MET A O 1
ATOM 2909 N N . LYS A 1 397 ? -15.043 17.334 -2.811 1.00 73.80 520 LYS A N 1
ATOM 2910 C CA . LYS A 1 397 ? -14.754 16.053 -2.178 1.00 70.80 520 LYS A CA 1
ATOM 2911 C C . LYS A 1 397 ? -15.049 16.080 -0.681 1.00 82.22 520 LYS A C 1
ATOM 2912 O O . LYS A 1 397 ? -15.311 15.049 -0.060 1.00 95.19 520 LYS A O 1
ATOM 2918 N N . LYS A 1 398 ? -15.008 17.273 -0.104 1.00 78.91 521 LYS A N 1
ATOM 2919 C CA . LYS A 1 398 ? -15.214 17.435 1.333 1.00 74.91 521 LYS A CA 1
ATOM 2920 C C . LYS A 1 398 ? -16.630 17.887 1.647 1.00 87.96 521 LYS A C 1
ATOM 2921 O O . LYS A 1 398 ? -17.159 17.631 2.734 1.00 93.02 521 LYS A O 1
ATOM 2927 N N . ASP A 1 399 ? -17.248 18.549 0.676 1.00 83.46 522 ASP A N 1
ATOM 2928 C CA . ASP A 1 399 ? -18.617 19.012 0.828 1.00 81.99 522 ASP A CA 1
ATOM 2929 C C . ASP A 1 399 ? -19.575 17.860 0.591 1.00 86.51 522 ASP A C 1
ATOM 2930 O O . ASP A 1 399 ? -20.729 17.909 1.006 1.00 85.55 522 ASP A O 1
ATOM 2935 N N . SER A 1 400 ? -19.089 16.825 -0.086 1.00 86.44 523 SER A N 1
ATOM 2936 C CA . SER A 1 400 ? -19.915 15.685 -0.454 1.00 81.53 523 SER A CA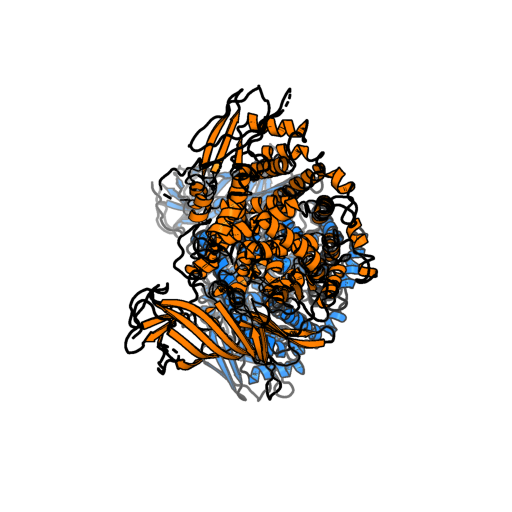 1
ATOM 2937 C C . SER A 1 400 ? -19.998 14.697 0.702 1.00 76.79 523 SER A C 1
ATOM 2938 O O . SER A 1 400 ? -20.807 13.776 0.677 1.00 77.74 523 SER A O 1
ATOM 2941 N N . LEU A 1 401 ? -19.145 14.887 1.706 1.00 79.38 524 LEU A N 1
ATOM 2942 C CA . LEU A 1 401 ? -19.168 14.070 2.918 1.00 91.51 524 LEU A CA 1
ATOM 2943 C C . LEU A 1 401 ? -20.414 14.347 3.744 1.00 100.37 524 LEU A C 1
ATOM 2944 O O . LEU A 1 401 ? -21.236 15.187 3.383 1.00 104.44 524 LEU A O 1
ATOM 2949 N N . ASN A 1 402 ? -20.553 13.637 4.857 1.00 110.40 525 ASN A N 1
ATOM 2950 C CA . ASN A 1 402 ? -21.711 13.821 5.725 1.00 112.37 525 ASN A CA 1
ATOM 2951 C C . ASN A 1 402 ? -21.416 14.860 6.803 1.00 112.43 525 ASN A C 1
ATOM 2952 O O . ASN A 1 402 ? -22.319 15.547 7.280 1.00 118.30 525 ASN A O 1
ATOM 2957 N N . SER A 1 403 ? -20.142 14.998 7.159 1.00 103.82 526 SER A N 1
ATOM 2958 C CA . SER A 1 403 ? -19.711 15.987 8.146 1.00 106.59 526 SER A CA 1
ATOM 2959 C C . SER A 1 403 ? -19.929 17.417 7.653 1.00 113.86 526 SER A C 1
ATOM 2960 O O . SER A 1 403 ? -19.825 18.367 8.428 1.00 124.62 526 SER A O 1
ATOM 2963 N N . SER A 1 404 ? -20.225 17.554 6.362 1.00 107.31 527 SER A N 1
ATOM 2964 C CA . SER A 1 404 ? -20.341 18.856 5.717 1.00 100.24 527 SER A CA 1
ATOM 2965 C C . SER A 1 404 ? -21.457 19.690 6.330 1.00 95.91 527 SER A C 1
ATOM 2966 O O . SER A 1 404 ? -22.512 19.169 6.683 1.00 94.76 527 SER A O 1
ATOM 2969 N N . HIS A 1 405 ? -21.200 20.983 6.487 1.00 108.58 528 HIS A N 1
ATOM 2970 C CA . HIS A 1 405 ? -22.198 21.906 7.003 1.00 107.81 528 HIS A CA 1
ATOM 2971 C C . HIS A 1 405 ? -22.427 22.998 5.963 1.00 105.32 528 HIS A C 1
ATOM 2972 O O . HIS A 1 405 ? -21.475 23.474 5.345 1.00 116.97 528 HIS A O 1
ATOM 2979 N N . PRO A 1 406 ? -23.690 23.396 5.762 1.00 92.06 529 PRO A N 1
ATOM 2980 C CA . PRO A 1 406 ? -24.035 24.456 4.806 1.00 87.03 529 PRO A CA 1
ATOM 2981 C C . PRO A 1 406 ? -23.372 25.781 5.176 1.00 88.96 529 PRO A C 1
ATOM 2982 O O . PRO A 1 406 ? -23.185 26.057 6.361 1.00 92.26 529 PRO A O 1
ATOM 2986 N N . ILE A 1 407 ? -23.003 26.577 4.176 1.00 83.69 530 ILE A N 1
ATOM 2987 C CA . ILE A 1 407 ? -22.223 27.787 4.417 1.00 82.44 530 ILE A CA 1
ATOM 2988 C C . ILE A 1 407 ? -23.030 28.774 5.248 1.00 98.36 530 ILE A C 1
ATOM 2989 O O . ILE A 1 407 ? -22.486 29.470 6.106 1.00 106.44 530 ILE A O 1
ATOM 2994 N N . SER A 1 408 ? -24.333 28.834 4.990 1.00 96.84 531 SER A N 1
ATOM 2995 C CA . SER A 1 408 ? -25.220 29.615 5.833 1.00 93.68 531 SER A CA 1
ATOM 2996 C C . SER A 1 408 ? -25.726 28.651 6.891 1.00 94.52 531 SER A C 1
ATOM 2997 O O . SER A 1 408 ? -26.546 27.774 6.613 1.00 94.17 531 SER A O 1
ATOM 3000 N N . SER A 1 409 ? -25.224 28.820 8.108 1.00 99.28 532 SER A N 1
ATOM 3001 C CA . SER A 1 409 ? -25.454 27.855 9.171 1.00 110.85 532 SER A CA 1
ATOM 3002 C C . SER A 1 409 ? -25.599 28.557 10.505 1.00 112.53 532 SER A C 1
ATOM 3003 O O . SER A 1 409 ? -24.827 29.458 10.830 1.00 106.54 532 SER A O 1
ATOM 3006 N N . SER A 1 410 ? -26.616 28.156 11.260 1.00 114.03 533 SER A N 1
ATOM 3007 C CA . SER A 1 410 ? -26.900 28.746 12.561 1.00 122.74 533 SER A CA 1
ATOM 3008 C C . SER A 1 410 ? -25.688 28.686 13.487 1.00 129.63 533 SER A C 1
ATOM 3009 O O . SER A 1 410 ? -25.133 27.614 13.739 1.00 135.23 533 SER A O 1
ATOM 3012 N N . VAL A 1 411 ? -25.284 29.848 13.985 1.00 129.10 534 VAL A N 1
ATOM 3013 C CA . VAL A 1 411 ? -24.141 29.953 14.878 1.00 131.09 534 VAL A CA 1
ATOM 3014 C C . VAL A 1 411 ? -24.574 30.571 16.200 1.00 132.72 534 VAL A C 1
ATOM 3015 O O . VAL A 1 411 ? -24.902 31.758 16.255 1.00 126.56 534 VAL A O 1
ATOM 3019 N N . GLN A 1 412 ? -24.577 29.776 17.267 1.00 139.60 535 GLN A N 1
ATOM 3020 C CA . GLN A 1 412 ? -25.030 30.285 18.553 1.00 134.60 535 GLN A CA 1
ATOM 3021 C C . GLN A 1 412 ? -23.940 30.229 19.619 1.00 133.38 535 GLN A C 1
ATOM 3022 O O . GLN A 1 412 ? -23.956 31.007 20.572 1.00 132.49 535 GLN A O 1
ATOM 3028 N N . SER A 1 413 ? -22.988 29.316 19.450 1.00 140.94 536 SER A N 1
ATOM 3029 C CA . SER A 1 413 ? -21.861 29.204 20.373 1.00 143.89 536 SER A CA 1
ATOM 3030 C C . SER A 1 413 ? -20.664 29.999 19.864 1.00 147.07 536 SER A C 1
ATOM 3031 O O . SER A 1 413 ? -20.805 30.854 18.991 1.00 146.81 536 SER A O 1
ATOM 3034 N N . SER A 1 414 ? -19.489 29.712 20.417 1.00 148.82 537 SER A N 1
ATOM 3035 C CA . SER A 1 414 ? -18.271 30.419 20.043 1.00 148.91 537 SER A CA 1
ATOM 3036 C C . SER A 1 414 ? -17.298 29.489 19.324 1.00 150.89 537 SER A C 1
ATOM 3037 O O . SER A 1 414 ? -16.447 29.945 18.559 1.00 148.53 537 SER A O 1
ATOM 3040 N N . GLU A 1 415 ? -17.426 28.186 19.562 1.00 153.22 538 GLU A N 1
ATOM 3041 C CA . GLU A 1 415 ? -16.621 27.213 18.833 1.00 148.53 538 GLU A CA 1
ATOM 3042 C C . GLU A 1 415 ? -17.259 26.977 17.476 1.00 146.30 538 GLU A C 1
ATOM 3043 O O . GLU A 1 415 ? -16.583 26.630 16.509 1.00 145.00 538 GLU A O 1
ATOM 3049 N N . GLN A 1 416 ? -18.572 27.175 17.416 1.00 150.14 539 GLN A N 1
ATOM 3050 C CA . GLN A 1 416 ? -19.300 27.173 16.155 1.00 148.57 539 GLN A CA 1
ATOM 3051 C C . GLN A 1 416 ? -18.866 28.352 15.286 1.00 141.24 539 GLN A C 1
ATOM 3052 O O . GLN A 1 416 ? -19.018 28.323 14.067 1.00 133.70 539 GLN A O 1
ATOM 3058 N N . ILE A 1 417 ? -18.332 29.392 15.925 1.00 143.73 540 ILE A N 1
ATOM 3059 C CA . ILE A 1 417 ? -17.786 30.546 15.213 1.00 139.59 540 ILE A CA 1
ATOM 3060 C C . ILE A 1 417 ? -16.420 30.230 14.615 1.00 140.61 540 ILE A C 1
ATOM 3061 O O . ILE A 1 417 ? -16.190 30.457 13.426 1.00 139.06 540 ILE A O 1
ATOM 3066 N N . GLU A 1 418 ? -15.519 29.719 15.452 1.00 135.71 541 GLU A N 1
ATOM 3067 C CA . GLU A 1 418 ? -14.207 29.262 15.004 1.00 135.25 541 GLU A CA 1
ATOM 3068 C C . GLU A 1 418 ? -14.354 28.266 13.861 1.00 140.97 541 GLU A C 1
ATOM 3069 O O . GLU A 1 418 ? -13.630 28.331 12.869 1.00 139.99 541 GLU A O 1
ATOM 3075 N N . GLU A 1 419 ? -15.284 27.331 14.030 1.00 140.45 542 GLU A N 1
ATOM 3076 C CA . GLU A 1 419 ? -15.640 26.370 12.990 1.00 133.89 542 GLU A CA 1
ATOM 3077 C C . GLU A 1 419 ? -15.915 27.030 11.638 1.00 134.62 542 GLU A C 1
ATOM 3078 O O . GLU A 1 419 ? -15.437 26.560 10.610 1.00 136.74 542 GLU A O 1
ATOM 3084 N N . MET A 1 420 ? -16.682 28.118 11.647 1.00 133.49 543 MET A N 1
ATOM 3085 C CA . MET A 1 420 ? -17.119 28.764 10.412 1.00 124.04 543 MET A CA 1
ATOM 3086 C C . MET A 1 420 ? -15.958 29.268 9.552 1.00 117.37 543 MET A C 1
ATOM 3087 O O . MET A 1 420 ? -16.131 29.545 8.362 1.00 113.10 543 MET A O 1
ATOM 3092 N N . PHE A 1 421 ? -14.773 29.348 10.148 1.00 119.27 544 PHE A N 1
ATOM 3093 C CA . PHE A 1 421 ? -13.567 29.717 9.419 1.00 115.33 544 PHE A CA 1
ATOM 3094 C C . PHE A 1 421 ? -12.932 28.461 8.838 1.00 118.44 544 PHE A C 1
ATOM 3095 O O . PHE A 1 421 ? -11.804 28.104 9.182 1.00 128.14 544 PHE A O 1
ATOM 3103 N N . ASP A 1 422 ? -13.663 27.801 7.947 1.00 114.01 545 ASP A N 1
ATOM 3104 C CA . ASP A 1 422 ? -13.198 26.562 7.340 1.00 122.72 545 ASP A CA 1
ATOM 3105 C C . ASP A 1 422 ? -13.204 26.647 5.822 1.00 111.24 545 ASP A C 1
ATOM 3106 O O . ASP A 1 422 ? -13.662 27.634 5.246 1.00 107.90 545 ASP A O 1
ATOM 3111 N N . SER A 1 423 ? -12.690 25.599 5.189 1.00 117.85 546 SER A N 1
ATOM 3112 C CA . SER A 1 423 ? -12.560 25.537 3.740 1.00 115.98 546 SER A CA 1
ATOM 3113 C C . SER A 1 423 ? -13.873 25.756 2.999 1.00 105.01 546 SER A C 1
ATOM 3114 O O . SER A 1 423 ? -13.893 26.383 1.942 1.00 98.00 546 SER A O 1
ATOM 3117 N N . LEU A 1 424 ? -14.963 25.222 3.542 1.00 105.96 547 LEU A N 1
ATOM 3118 C CA . LEU A 1 424 ? -16.259 25.298 2.875 1.00 109.34 547 LEU A CA 1
ATOM 3119 C C . LEU A 1 424 ? -16.720 26.741 2.704 1.00 101.71 547 LEU A C 1
ATOM 3120 O O . LEU A 1 424 ? -17.267 27.105 1.669 1.00 97.78 547 LEU A O 1
ATOM 3125 N N . SER A 1 425 ? -16.490 27.566 3.718 1.00 97.60 548 SER A N 1
ATOM 3126 C CA . SER A 1 425 ? -16.885 28.966 3.650 1.00 94.21 548 SER A CA 1
ATOM 3127 C C . SER A 1 425 ? -16.109 29.711 2.571 1.00 96.04 548 SER A C 1
ATOM 3128 O O . SER A 1 425 ? -16.683 30.466 1.786 1.00 103.71 548 SER A O 1
ATOM 3131 N N . TYR A 1 426 ? -14.799 29.503 2.553 1.00 86.37 549 TYR A N 1
ATOM 3132 C CA . TYR A 1 426 ? -13.923 30.221 1.636 1.00 83.46 549 TYR A CA 1
ATOM 3133 C C . TYR A 1 426 ? -14.107 29.810 0.175 1.00 89.76 549 TYR A C 1
ATOM 3134 O O . TYR A 1 426 ? -14.101 30.653 -0.714 1.00 89.94 549 TYR A O 1
ATOM 3143 N N . PHE A 1 427 ? -14.263 28.514 -0.076 1.00 95.07 550 PHE A N 1
ATOM 3144 C CA . PHE A 1 427 ? -14.235 28.008 -1.450 1.00 87.68 550 PHE A CA 1
ATOM 3145 C C . PHE A 1 427 ? -15.597 27.636 -2.044 1.00 91.32 550 PHE A C 1
ATOM 3146 O O . PHE A 1 427 ? -15.812 27.829 -3.240 1.00 90.47 550 PHE A O 1
ATOM 3154 N N . LYS A 1 428 ? -16.511 27.105 -1.235 1.00 86.65 551 LYS A N 1
ATOM 3155 C CA . LYS A 1 428 ? -17.872 26.874 -1.715 1.00 85.52 551 LYS A CA 1
ATOM 3156 C C . LYS A 1 428 ? -18.532 28.219 -1.975 1.00 81.90 551 LYS A C 1
ATOM 3157 O O . LYS A 1 428 ? -19.067 28.456 -3.054 1.00 80.02 551 LYS A O 1
ATOM 3163 N N . GLY A 1 429 ? -18.512 29.077 -0.957 1.00 74.40 552 GLY A N 1
ATOM 3164 C CA . GLY A 1 429 ? -18.927 30.461 -1.093 1.00 84.29 552 GLY A CA 1
ATOM 3165 C C . GLY A 1 429 ? -18.366 31.112 -2.344 1.00 82.13 552 GLY A C 1
ATOM 3166 O O . GLY A 1 429 ? -19.089 31.770 -3.092 1.00 81.34 552 GLY A O 1
ATOM 3167 N N . SER A 1 430 ? -17.064 30.952 -2.553 1.00 83.58 553 SER A N 1
ATOM 3168 C CA . SER A 1 430 ? -16.400 31.435 -3.763 1.00 85.57 553 SER A CA 1
ATOM 3169 C C . SER A 1 430 ? -16.976 30.815 -5.035 1.00 84.04 553 SER A C 1
ATOM 3170 O O . SER A 1 430 ? -17.139 31.492 -6.050 1.00 77.46 553 SER A O 1
ATOM 3173 N N . SER A 1 431 ? -17.280 29.523 -4.964 1.00 86.77 554 SER A N 1
ATOM 3174 C CA . SER A 1 431 ? -17.735 28.764 -6.121 1.00 86.60 554 SER A CA 1
ATOM 3175 C C . SER A 1 431 ? -19.088 29.258 -6.609 1.00 84.92 554 SER A C 1
ATOM 3176 O O . SER A 1 431 ? -19.373 29.236 -7.809 1.00 88.28 554 SER A O 1
ATOM 3179 N N . LEU A 1 432 ? -19.927 29.689 -5.671 1.00 84.83 555 LEU A N 1
ATOM 3180 C CA . LEU A 1 432 ? -21.261 30.159 -6.025 1.00 77.83 555 LEU A CA 1
ATOM 3181 C C . LEU A 1 432 ? -21.192 31.480 -6.767 1.00 73.80 555 LEU A C 1
ATOM 3182 O O . LEU A 1 432 ? -21.832 31.654 -7.804 1.00 76.13 555 LEU A O 1
ATOM 3187 N N . LEU A 1 433 ? -20.421 32.410 -6.213 1.00 74.68 556 LEU A N 1
ATOM 3188 C CA . LEU A 1 433 ? -20.196 33.712 -6.823 1.00 73.93 556 LEU A CA 1
ATOM 3189 C C . LEU A 1 433 ? -19.609 33.572 -8.220 1.00 81.79 556 LEU A C 1
ATOM 3190 O O . LEU A 1 433 ? -19.892 34.387 -9.093 1.00 84.61 556 LEU A O 1
ATOM 3195 N N . LEU A 1 434 ? -18.788 32.544 -8.426 1.00 75.96 557 LEU A N 1
ATOM 3196 C CA . LEU A 1 434 ? -18.264 32.252 -9.756 1.00 72.85 557 LEU A CA 1
ATOM 3197 C C . LEU A 1 434 ? -19.380 31.720 -10.638 1.00 80.47 557 LEU A C 1
ATOM 3198 O O . LEU A 1 434 ? -19.563 32.168 -11.770 1.00 80.16 557 LEU A O 1
ATOM 3203 N N . MET A 1 435 ? -20.134 30.772 -10.090 1.00 86.45 558 MET A N 1
ATOM 3204 C CA . MET A 1 435 ? -21.273 30.180 -10.778 1.00 83.57 558 MET A CA 1
ATOM 3205 C C . MET A 1 435 ? -22.342 31.236 -11.024 1.00 87.93 558 MET A C 1
ATOM 3206 O O . MET A 1 435 ? -23.013 31.227 -12.055 1.00 92.49 558 MET A O 1
ATOM 3211 N N . LEU A 1 436 ? -22.494 32.143 -10.064 1.00 89.10 559 LEU A N 1
ATOM 3212 C CA . LEU A 1 436 ? -23.421 33.260 -10.190 1.00 89.41 559 LEU A CA 1
ATOM 3213 C C . LEU A 1 436 ? -22.883 34.241 -11.219 1.00 91.31 559 LEU A C 1
ATOM 3214 O O . LEU A 1 436 ? -23.642 34.809 -12.005 1.00 93.53 559 LEU A O 1
ATOM 3219 N N . LYS A 1 437 ? -21.568 34.438 -11.204 1.00 92.25 560 LYS A N 1
ATOM 3220 C CA . LYS A 1 437 ? -20.918 35.285 -12.193 1.00 97.17 560 LYS A CA 1
ATOM 3221 C C . LYS A 1 437 ? -21.133 34.770 -13.605 1.00 98.92 560 LYS A C 1
ATOM 3222 O O . LYS A 1 437 ? -21.872 35.381 -14.357 1.00 113.13 560 LYS A O 1
ATOM 3228 N N . THR A 1 438 ? -20.615 33.582 -13.911 1.00 94.52 561 THR A N 1
ATOM 3229 C CA . THR A 1 438 ? -20.618 33.070 -15.287 1.00 103.01 561 THR A CA 1
ATOM 3230 C C . THR A 1 438 ? -22.012 32.726 -15.811 1.00 107.24 561 THR A C 1
ATOM 3231 O O . THR A 1 438 ? -22.191 32.487 -17.006 1.00 108.24 561 THR A O 1
ATOM 3235 N N . TYR A 1 439 ? -22.996 32.699 -14.920 1.00 103.58 562 TYR A N 1
ATOM 3236 C CA . TYR A 1 439 ? -24.387 32.555 -15.336 1.00 110.36 562 TYR A CA 1
ATOM 3237 C C . TYR A 1 439 ? -24.920 33.883 -15.861 1.00 113.03 562 TYR A C 1
ATOM 3238 O O . TYR A 1 439 ? -25.237 34.020 -17.045 1.00 118.07 562 TYR A O 1
ATOM 3247 N N . LEU A 1 440 ? -25.018 34.858 -14.966 1.00 105.51 563 LEU A N 1
ATOM 3248 C CA . LEU A 1 440 ? -25.346 36.230 -15.332 1.00 108.85 563 LEU A CA 1
ATOM 3249 C C . LEU A 1 440 ? -24.197 36.805 -16.151 1.00 115.99 563 LEU A C 1
ATOM 3250 O O . LEU A 1 440 ? -23.154 36.183 -16.271 1.00 119.79 563 LEU A O 1
ATOM 3255 N N . SER A 1 441 ? -24.400 37.933 -16.812 1.00 115.29 564 SER A N 1
ATOM 3256 C CA . SER A 1 441 ? -23.294 38.507 -17.567 1.00 118.50 564 SER A CA 1
ATOM 3257 C C . SER A 1 441 ? -22.189 38.865 -16.577 1.00 115.25 564 SER A C 1
ATOM 3258 O O . SER A 1 441 ? -22.453 39.081 -15.390 1.00 107.26 564 SER A O 1
ATOM 3261 N N . GLU A 1 442 ? -20.954 38.926 -17.069 1.00 121.58 565 GLU A N 1
ATOM 3262 C CA . GLU A 1 442 ? -19.836 39.421 -16.268 1.00 122.48 565 GLU A CA 1
ATOM 3263 C C . GLU A 1 442 ? -20.108 40.836 -15.786 1.00 115.95 565 GLU A C 1
ATOM 3264 O O . GLU A 1 442 ? -19.774 41.195 -14.657 1.00 111.38 565 GLU A O 1
ATOM 3270 N N . ASP A 1 443 ? -20.733 41.625 -16.647 1.00 112.33 566 ASP A N 1
ATOM 3271 C CA . ASP A 1 443 ? -21.112 42.994 -16.345 1.00 119.36 566 ASP A CA 1
ATOM 3272 C C . ASP A 1 443 ? -22.261 43.063 -15.337 1.00 118.02 566 ASP A C 1
ATOM 3273 O O . ASP A 1 443 ? -22.230 43.853 -14.394 1.00 123.35 566 ASP A O 1
ATOM 3278 N N . VAL A 1 444 ? -23.243 42.186 -15.520 1.00 109.26 567 VAL A N 1
ATOM 3279 C CA . VAL A 1 444 ? -24.350 42.025 -14.578 1.00 108.53 567 VAL A CA 1
ATOM 3280 C C . VAL A 1 444 ? -23.892 41.643 -13.169 1.00 113.17 567 VAL A C 1
ATOM 3281 O O . VAL A 1 444 ? -24.456 42.108 -12.180 1.00 104.50 567 VAL A O 1
ATOM 3285 N N . PHE A 1 445 ? -22.859 40.814 -13.078 1.00 112.90 568 PHE A N 1
ATOM 3286 C CA . PHE A 1 445 ? -22.276 40.508 -11.779 1.00 105.22 568 PHE A CA 1
ATOM 3287 C C . PHE A 1 445 ? -21.669 41.748 -11.129 1.00 102.18 568 PHE A C 1
ATOM 3288 O O . PHE A 1 445 ? -21.851 41.966 -9.934 1.00 103.55 568 PHE A O 1
ATOM 3296 N N . GLN A 1 446 ? -20.953 42.558 -11.902 1.00 102.78 569 GLN A N 1
ATOM 3297 C CA . GLN A 1 446 ? -20.296 43.736 -11.341 1.00 111.91 569 GLN A CA 1
ATOM 3298 C C . GLN A 1 446 ? -21.309 44.758 -10.829 1.00 119.35 569 GLN A C 1
ATOM 3299 O O . GLN A 1 446 ? -21.159 45.286 -9.730 1.00 118.63 569 GLN A O 1
ATOM 3305 N N . HIS A 1 447 ? -22.331 45.037 -11.635 1.00 113.32 570 HIS A N 1
ATOM 3306 C CA . HIS A 1 447 ? -23.367 46.000 -11.265 1.00 109.16 570 HIS A CA 1
ATOM 3307 C C . HIS A 1 447 ? -24.013 45.623 -9.940 1.00 105.50 570 HIS A C 1
ATOM 3308 O O . HIS A 1 447 ? -24.196 46.466 -9.062 1.00 109.38 570 HIS A O 1
ATOM 3315 N N . ALA A 1 448 ? -24.357 44.347 -9.809 1.00 101.25 571 ALA A N 1
ATOM 3316 C CA . ALA A 1 448 ? -24.942 43.830 -8.579 1.00 101.48 571 ALA A CA 1
ATOM 3317 C C . ALA A 1 448 ? -23.997 44.015 -7.398 1.00 103.63 571 ALA A C 1
ATOM 3318 O O . ALA A 1 448 ? -24.445 44.144 -6.263 1.00 102.72 571 ALA A O 1
ATOM 3320 N N . VAL A 1 449 ? -22.694 44.039 -7.670 1.00 108.98 572 VAL A N 1
ATOM 3321 C CA . VAL A 1 449 ? -21.689 44.290 -6.635 1.00 108.96 572 VAL A CA 1
ATOM 3322 C C . VAL A 1 449 ? -21.553 45.773 -6.316 1.00 113.60 572 VAL A C 1
ATOM 3323 O O . VAL A 1 449 ? -21.678 46.175 -5.160 1.00 111.07 572 VAL A O 1
ATOM 3327 N N . VAL A 1 450 ? -21.263 46.571 -7.339 1.00 117.82 573 VAL A N 1
ATOM 3328 C CA . VAL A 1 450 ? -21.141 48.019 -7.195 1.00 119.16 573 VAL A CA 1
ATOM 3329 C C . VAL A 1 450 ? -22.314 48.627 -6.428 1.00 117.10 573 VAL A C 1
ATOM 3330 O O . VAL A 1 450 ? -22.128 49.468 -5.550 1.00 111.23 573 VAL A O 1
ATOM 3334 N N . LEU A 1 451 ? -23.524 48.191 -6.765 1.00 112.64 574 LEU A N 1
ATOM 3335 C CA . LEU A 1 451 ? -24.721 48.643 -6.063 1.00 106.08 574 LEU A CA 1
ATOM 3336 C C . LEU A 1 451 ? -24.776 48.091 -4.638 1.00 109.36 574 LEU A C 1
ATOM 3337 O O . LEU A 1 451 ? -25.126 48.810 -3.701 1.00 108.86 574 LEU A O 1
ATOM 3342 N N . TYR A 1 452 ? -24.443 46.812 -4.487 1.00 116.13 575 TYR A N 1
ATOM 3343 C CA . TYR A 1 452 ? -24.376 46.166 -3.177 1.00 114.27 575 TYR A CA 1
ATOM 3344 C C . TYR A 1 452 ? -23.396 46.890 -2.264 1.00 111.13 575 TYR A C 1
ATOM 3345 O O . TYR A 1 452 ? -23.678 47.128 -1.090 1.00 107.89 575 TYR A O 1
ATOM 3354 N N . LEU A 1 453 ? -22.242 47.236 -2.822 1.00 107.90 576 LEU A N 1
ATOM 3355 C CA . LEU A 1 453 ? -21.202 47.951 -2.094 1.00 112.09 576 LEU A CA 1
ATOM 3356 C C . LEU A 1 453 ? -21.658 49.363 -1.733 1.00 117.64 576 LEU A C 1
ATOM 3357 O O . LEU A 1 453 ? -21.427 49.835 -0.622 1.00 120.20 576 LEU A O 1
ATOM 3362 N N . HIS A 1 454 ? -22.305 50.026 -2.685 1.00 117.81 577 HIS A N 1
ATOM 3363 C CA . HIS A 1 454 ? -22.840 51.369 -2.488 1.00 121.17 577 HIS A CA 1
ATOM 3364 C C . HIS A 1 454 ? -23.879 51.462 -1.371 1.00 121.90 577 HIS A C 1
ATOM 3365 O O . HIS A 1 454 ? -23.716 52.223 -0.418 1.00 119.97 577 HIS A O 1
ATOM 3372 N N . ASN A 1 455 ? -24.942 50.677 -1.508 1.00 122.82 578 ASN A N 1
ATOM 3373 C CA . ASN A 1 455 ? -26.102 50.729 -0.620 1.00 123.93 578 ASN A CA 1
ATOM 3374 C C . ASN A 1 455 ? -25.756 50.476 0.855 1.00 122.24 578 ASN A C 1
ATOM 3375 O O . ASN A 1 455 ? -26.309 51.118 1.747 1.00 129.38 578 ASN A O 1
ATOM 3380 N N . HIS A 1 456 ? -24.835 49.551 1.112 1.00 119.39 579 HIS A N 1
ATOM 3381 C CA . HIS A 1 456 ? -24.577 49.082 2.475 1.00 121.49 579 HIS A CA 1
ATOM 3382 C C . HIS A 1 456 ? -23.238 49.507 3.083 1.00 120.98 579 HIS A C 1
ATOM 3383 O O . HIS A 1 456 ? -22.835 48.958 4.109 1.00 119.05 579 HIS A O 1
ATOM 3390 N N . SER A 1 457 ? -22.540 50.446 2.449 1.00 121.91 580 SER A N 1
ATOM 3391 C CA . SER A 1 457 ? -21.244 50.908 2.958 1.00 108.64 580 SER A CA 1
ATOM 3392 C C . SER A 1 457 ? -21.306 51.328 4.429 1.00 99.58 580 SER A C 1
ATOM 3393 O O . SER A 1 457 ? -22.282 51.943 4.865 1.00 112.24 580 SER A O 1
ATOM 3396 N N . TYR A 1 458 ? -20.254 50.997 5.176 1.00 103.05 581 TYR A N 1
ATOM 3397 C CA . TYR A 1 458 ? -20.146 51.330 6.599 1.00 104.45 581 TYR A CA 1
ATOM 3398 C C . TYR A 1 458 ? -21.323 50.797 7.416 1.00 101.28 581 TYR A C 1
ATOM 3399 O O . TYR A 1 458 ? -21.668 51.357 8.456 1.00 100.23 581 TYR A O 1
ATOM 3408 N N . ALA A 1 459 ? -21.932 49.715 6.940 1.00 102.20 582 ALA A N 1
ATOM 3409 C CA . ALA A 1 459 ? -23.066 49.100 7.628 1.00 109.90 582 ALA A CA 1
ATOM 3410 C C . ALA A 1 459 ? -22.920 47.584 7.774 1.00 114.18 582 ALA A C 1
ATOM 3411 O O . ALA A 1 459 ? -21.876 47.006 7.457 1.00 113.92 582 ALA A O 1
ATOM 3413 N N . SER A 1 460 ? -23.982 46.959 8.271 1.00 111.46 583 SER A N 1
ATOM 3414 C CA . SER A 1 460 ? -24.011 45.529 8.549 1.00 96.29 583 SER A CA 1
ATOM 3415 C C . SER A 1 460 ? -24.859 44.784 7.523 1.00 102.79 583 SER A C 1
ATOM 3416 O O . SER A 1 460 ? -25.874 45.297 7.053 1.00 115.46 583 SER A O 1
ATOM 3419 N N . ILE A 1 461 ? -24.439 43.571 7.173 1.00 103.83 584 ILE A N 1
ATOM 3420 C CA . ILE A 1 461 ? -25.040 42.863 6.049 1.00 104.98 584 ILE A CA 1
ATOM 3421 C C . ILE A 1 461 ? -25.705 41.540 6.442 1.00 108.25 584 ILE A C 1
ATOM 3422 O O . ILE A 1 461 ? -25.408 40.972 7.491 1.00 103.85 584 ILE A O 1
ATOM 3427 N N . GLN A 1 462 ? -26.606 41.065 5.583 1.00 114.06 585 GLN A N 1
ATOM 3428 C CA . GLN A 1 462 ? -27.226 39.754 5.737 1.00 111.67 585 GLN A CA 1
ATOM 3429 C C . GLN A 1 462 ? -27.071 38.990 4.423 1.00 109.50 585 GLN A C 1
ATOM 3430 O O . GLN A 1 462 ? -26.776 39.596 3.391 1.00 103.29 585 GLN A O 1
ATOM 3436 N N . SER A 1 463 ? -27.256 37.672 4.453 1.00 114.67 586 SER A N 1
ATOM 3437 C CA . SER A 1 463 ? -27.104 36.858 3.246 1.00 113.75 586 SER A CA 1
ATOM 3438 C C . SER A 1 463 ? -28.102 37.266 2.171 1.00 117.62 586 SER A C 1
ATOM 3439 O O . SER A 1 463 ? -27.769 37.342 0.990 1.00 110.62 586 SER A O 1
ATOM 3442 N N . ASP A 1 464 ? -29.330 37.526 2.610 1.00 118.36 587 ASP A N 1
ATOM 3443 C CA . ASP A 1 464 ? -30.424 37.901 1.726 1.00 115.13 587 ASP A CA 1
ATOM 3444 C C . ASP A 1 464 ? -30.185 39.253 1.070 1.00 113.64 587 ASP A C 1
AT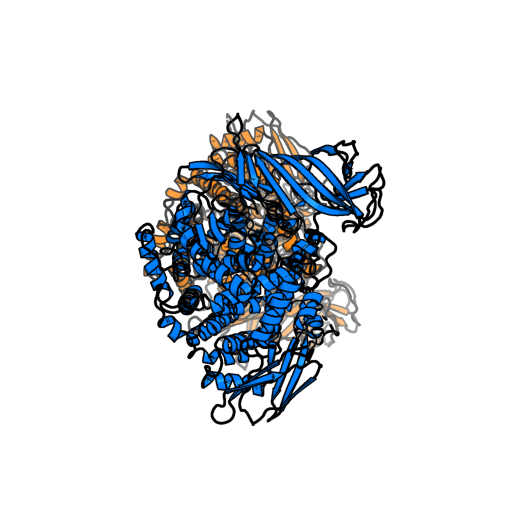OM 3445 O O . ASP A 1 464 ? -30.568 39.473 -0.077 1.00 112.14 587 ASP A O 1
ATOM 3450 N N . ASP A 1 465 ? -29.577 40.164 1.821 1.00 114.18 588 ASP A N 1
ATOM 3451 C CA . ASP A 1 465 ? -29.324 41.522 1.349 1.00 119.70 588 ASP A CA 1
ATOM 3452 C C . ASP A 1 465 ? -28.372 41.587 0.149 1.00 114.86 588 ASP A C 1
ATOM 3453 O O . ASP A 1 465 ? -28.442 42.519 -0.654 1.00 124.83 588 ASP A O 1
ATOM 3458 N N . LEU A 1 466 ? -27.478 40.607 0.040 1.00 108.97 589 LEU A N 1
ATOM 3459 C CA . LEU A 1 466 ? -26.614 40.489 -1.130 1.00 108.95 589 LEU A CA 1
ATOM 3460 C C . LEU A 1 466 ? -27.466 40.068 -2.305 1.00 108.60 589 LEU A C 1
ATOM 3461 O O . LEU A 1 466 ? -27.311 40.571 -3.422 1.00 99.94 589 LEU A O 1
ATOM 3466 N N . TRP A 1 467 ? -28.363 39.123 -2.028 1.00 119.14 590 TRP A N 1
ATOM 3467 C CA . TRP A 1 467 ? -29.292 38.579 -3.013 1.00 115.03 590 TRP A CA 1
ATOM 3468 C C . TRP A 1 467 ? -30.262 39.651 -3.503 1.00 117.81 590 TRP A C 1
ATOM 3469 O O . TRP A 1 467 ? -30.585 39.706 -4.688 1.00 119.57 590 TRP A O 1
ATOM 3480 N N . ASP A 1 468 ? -30.751 40.479 -2.583 1.00 117.36 591 ASP A N 1
ATOM 3481 C CA . ASP A 1 468 ? -31.697 41.542 -2.928 1.00 116.72 591 ASP A CA 1
ATOM 3482 C C . ASP A 1 468 ? -31.109 42.523 -3.937 1.00 114.89 591 ASP A C 1
ATOM 3483 O O . ASP A 1 468 ? -31.739 42.830 -4.948 1.00 124.86 591 ASP A O 1
ATOM 3488 N N . SER A 1 469 ? -29.900 43.008 -3.665 1.00 110.95 592 SER A N 1
ATOM 3489 C CA . SER A 1 469 ? -29.222 43.922 -4.580 1.00 119.66 592 SER A CA 1
ATOM 3490 C C . SER A 1 469 ? -28.577 43.157 -5.734 1.00 109.06 592 SER A C 1
ATOM 3491 O O . SER A 1 469 ? -27.742 43.694 -6.462 1.00 100.83 592 SER A O 1
ATOM 3494 N N . PHE A 1 470 ? -28.971 41.898 -5.882 1.00 112.00 593 PHE A N 1
ATOM 3495 C CA . PHE A 1 470 ? -28.491 41.035 -6.952 1.00 119.35 593 PHE A CA 1
ATOM 3496 C C . PHE A 1 470 ? -29.630 40.829 -7.944 1.00 124.34 593 PHE A C 1
ATOM 3497 O O . PHE A 1 470 ? -29.439 40.264 -9.021 1.00 126.92 593 PHE A O 1
ATOM 3505 N N . ASN A 1 471 ? -30.817 41.298 -7.563 1.00 134.00 594 ASN A N 1
ATOM 3506 C CA . ASN A 1 471 ? -32.026 41.133 -8.365 1.00 132.97 594 ASN A CA 1
ATOM 3507 C C . ASN A 1 471 ? -32.618 42.479 -8.724 1.00 142.38 594 ASN A C 1
ATOM 3508 O O . ASN A 1 471 ? -33.707 42.554 -9.293 1.00 158.94 594 ASN A O 1
ATOM 3513 N N . GLU A 1 472 ? -31.901 43.539 -8.366 1.00 134.70 595 GLU A N 1
ATOM 3514 C CA . GLU A 1 472 ? -32.226 44.881 -8.828 1.00 151.44 595 GLU A CA 1
ATOM 3515 C C . GLU A 1 472 ? -32.440 44.964 -10.325 1.00 169.68 595 GLU A C 1
ATOM 3516 O O . GLU A 1 472 ? -33.279 45.737 -10.791 1.00 184.34 595 GLU A O 1
ATOM 3522 N N . VAL A 1 473 ? -31.692 44.168 -11.083 1.00 165.14 596 VAL A N 1
ATOM 3523 C CA . VAL A 1 473 ? -31.813 44.244 -12.531 1.00 181.88 596 VAL A CA 1
ATOM 3524 C C . VAL A 1 473 ? -31.762 42.979 -13.367 1.00 184.41 596 VAL A C 1
ATOM 3525 O O . VAL A 1 473 ? -31.070 42.002 -13.056 1.00 176.18 596 VAL A O 1
ATOM 3529 N N . THR A 1 474 ? -32.599 43.023 -14.394 1.00 189.86 597 THR A N 1
ATOM 3530 C CA . THR A 1 474 ? -32.182 42.824 -15.778 1.00 192.24 597 THR A CA 1
ATOM 3531 C C . THR A 1 474 ? -33.346 43.134 -16.723 1.00 196.40 597 THR A C 1
ATOM 3532 O O . THR A 1 474 ? -33.801 42.242 -17.443 1.00 194.19 597 THR A O 1
ATOM 3536 N N . ASN A 1 475 ? -33.855 44.372 -16.732 1.00 202.27 598 ASN A N 1
ATOM 3537 C CA . ASN A 1 475 ? -33.560 45.465 -15.793 1.00 198.37 598 ASN A CA 1
ATOM 3538 C C . ASN A 1 475 ? -34.605 45.438 -14.690 1.00 192.04 598 ASN A C 1
ATOM 3539 O O . ASN A 1 475 ? -34.872 46.444 -14.035 1.00 184.44 598 ASN A O 1
ATOM 3544 N N . GLN A 1 476 ? -35.178 44.259 -14.488 1.00 192.07 599 GLN A N 1
ATOM 3545 C CA . GLN A 1 476 ? -36.619 44.101 -14.382 1.00 196.02 599 GLN A CA 1
ATOM 3546 C C . GLN A 1 476 ? -37.069 43.185 -13.258 1.00 191.87 599 GLN A C 1
ATOM 3547 O O . GLN A 1 476 ? -38.271 43.069 -12.999 1.00 196.77 599 GLN A O 1
ATOM 3553 N N . THR A 1 477 ? -36.100 42.539 -12.608 1.00 176.56 600 THR A N 1
ATOM 3554 C CA . THR A 1 477 ? -36.341 41.373 -11.751 1.00 170.20 600 THR A CA 1
ATOM 3555 C C . THR A 1 477 ? -36.844 40.269 -12.674 1.00 170.84 600 THR A C 1
ATOM 3556 O O . THR A 1 477 ? -37.895 39.664 -12.446 1.00 165.75 600 THR A O 1
ATOM 3560 N N . LEU A 1 478 ? -36.054 40.002 -13.712 1.00 172.57 601 LEU A N 1
ATOM 3561 C CA . LEU A 1 478 ? -36.299 38.902 -14.638 1.00 174.67 601 LEU A CA 1
ATOM 3562 C C . LEU A 1 478 ? -36.002 37.596 -13.929 1.00 172.85 601 LEU A C 1
ATOM 3563 O O . LEU A 1 478 ? -36.359 36.515 -14.407 1.00 167.51 601 LEU A O 1
ATOM 3568 N N . ASP A 1 479 ? -35.346 37.703 -12.778 1.00 171.29 602 ASP A N 1
ATOM 3569 C CA . ASP A 1 479 ? -34.973 36.523 -12.010 1.00 151.80 602 ASP A CA 1
ATOM 3570 C C . ASP A 1 479 ? -34.796 36.876 -10.535 1.00 141.46 602 ASP A C 1
ATOM 3571 O O . ASP A 1 479 ? -34.396 37.990 -10.187 1.00 144.64 602 ASP A O 1
ATOM 3576 N N . VAL A 1 480 ? -35.087 35.912 -9.669 1.00 128.07 603 VAL A N 1
ATOM 3577 C CA . VAL A 1 480 ? -34.958 36.100 -8.229 1.00 124.20 603 VAL A CA 1
ATOM 3578 C C . VAL A 1 480 ? -33.690 35.414 -7.722 1.00 125.49 603 VAL A C 1
ATOM 3579 O O . VAL A 1 480 ? -33.101 34.602 -8.436 1.00 123.39 603 VAL A O 1
ATOM 3583 N N . LYS A 1 481 ? -33.273 35.730 -6.497 1.00 119.08 604 LYS A N 1
ATOM 3584 C CA . LYS A 1 481 ? -32.217 34.955 -5.855 1.00 107.18 604 LYS A CA 1
ATOM 3585 C C . LYS A 1 481 ? -32.803 34.237 -4.647 1.00 109.67 604 LYS A C 1
ATOM 3586 O O . LYS A 1 481 ? -32.283 34.329 -3.533 1.00 104.64 604 LYS A O 1
ATOM 3592 N N . ARG A 1 482 ? -33.915 33.546 -4.887 1.00 116.89 605 ARG A N 1
ATOM 3593 C CA . ARG A 1 482 ? -34.377 32.472 -4.021 1.00 110.42 605 ARG A CA 1
ATOM 3594 C C . ARG A 1 482 ? -33.660 31.230 -4.504 1.00 121.13 605 ARG A C 1
ATOM 3595 O O . ARG A 1 482 ? -33.642 30.192 -3.842 1.00 135.33 605 ARG A O 1
ATOM 3603 N N . MET A 1 483 ? -33.065 31.372 -5.684 1.00 117.88 606 MET A N 1
ATOM 3604 C CA . MET A 1 483 ? -32.307 30.322 -6.344 1.00 110.89 606 MET A CA 1
ATOM 3605 C C . MET A 1 483 ? -31.057 30.003 -5.542 1.00 101.75 606 MET A C 1
ATOM 3606 O O . MET A 1 483 ? -30.594 28.864 -5.514 1.00 102.20 606 MET A O 1
ATOM 3611 N N . MET A 1 484 ? -30.526 31.021 -4.875 1.00 97.27 607 MET A N 1
ATOM 3612 C CA . MET A 1 484 ? -29.342 30.858 -4.048 1.00 99.73 607 MET A CA 1
ATOM 3613 C C . MET A 1 484 ? -29.678 30.279 -2.673 1.00 100.40 607 MET A C 1
ATOM 3614 O O . MET A 1 484 ? -28.780 29.902 -1.922 1.00 95.21 607 MET A O 1
ATOM 3619 N N . LYS A 1 485 ? -30.965 30.189 -2.347 1.00 105.17 608 LYS A N 1
ATOM 3620 C CA . LYS A 1 485 ? -31.376 29.782 -1.005 1.00 111.87 608 LYS A CA 1
ATOM 3621 C C . LYS A 1 485 ? -31.269 28.272 -0.802 1.00 102.07 608 LYS A C 1
ATOM 3622 O O . LYS A 1 485 ? -31.269 27.792 0.331 1.00 99.91 608 LYS A O 1
ATOM 3628 N N . THR A 1 486 ? -31.179 27.525 -1.896 1.00 97.52 609 THR A N 1
ATOM 3629 C CA . THR A 1 486 ? -30.895 26.098 -1.809 1.00 99.12 609 THR A CA 1
ATOM 3630 C C . THR A 1 486 ? -29.396 25.837 -1.686 1.00 97.55 609 THR A C 1
ATOM 3631 O O . THR A 1 486 ? -28.976 24.852 -1.079 1.00 89.66 609 THR A O 1
ATOM 3635 N N . TRP A 1 487 ? -28.594 26.739 -2.246 1.00 89.02 610 TRP A N 1
ATOM 3636 C CA . TRP A 1 487 ? -27.143 26.593 -2.229 1.00 87.97 610 TRP A CA 1
ATOM 3637 C C . TRP A 1 487 ? -26.552 27.072 -0.912 1.00 91.10 610 TRP A C 1
ATOM 3638 O O . TRP A 1 487 ? -25.428 26.720 -0.553 1.00 83.23 610 TRP A O 1
ATOM 3649 N N . THR A 1 488 ? -27.324 27.877 -0.194 1.00 91.36 611 THR A N 1
ATOM 3650 C CA . THR A 1 488 ? -26.851 28.482 1.040 1.00 88.72 611 THR A CA 1
ATOM 3651 C C . THR A 1 488 ? -27.336 27.714 2.264 1.00 94.64 611 THR A C 1
ATOM 3652 O O . THR A 1 488 ? -26.622 27.617 3.261 1.00 92.71 611 THR A O 1
ATOM 3656 N N . LEU A 1 489 ? -28.540 27.153 2.186 1.00 94.21 612 LEU A N 1
ATOM 3657 C CA . LEU A 1 489 ? -29.164 26.579 3.370 1.00 91.85 612 LEU A CA 1
ATOM 3658 C C . LEU A 1 489 ? -28.945 25.074 3.531 1.00 88.04 612 LEU A C 1
ATOM 3659 O O . LEU A 1 489 ? -29.058 24.552 4.639 1.00 88.28 612 LEU A O 1
ATOM 3664 N N . GLN A 1 490 ? -28.636 24.371 2.446 1.00 81.97 613 GLN A N 1
ATOM 3665 C CA . GLN A 1 490 ? -28.382 22.935 2.556 1.00 83.71 613 GLN A CA 1
ATOM 3666 C C . GLN A 1 490 ? -27.020 22.522 1.998 1.00 80.25 613 GLN A C 1
ATOM 3667 O O . GLN A 1 490 ? -26.540 23.073 1.004 1.00 81.86 613 GLN A O 1
ATOM 3673 N N . LYS A 1 491 ? -26.403 21.555 2.668 1.00 75.11 614 LYS A N 1
ATOM 3674 C CA . LYS A 1 491 ? -25.056 21.095 2.351 1.00 81.08 614 LYS A CA 1
ATOM 3675 C C . LYS A 1 491 ? -24.944 20.307 1.046 1.00 74.99 614 LYS A C 1
ATOM 3676 O O . LYS A 1 491 ? -25.946 19.942 0.431 1.00 87.91 614 LYS A O 1
ATOM 3682 N N . GLY A 1 492 ? -23.702 20.060 0.636 1.00 82.25 615 GLY A N 1
ATOM 3683 C CA . GLY A 1 492 ? -23.392 19.291 -0.558 1.00 82.66 615 GLY A CA 1
ATOM 3684 C C . GLY A 1 492 ? -23.747 19.979 -1.861 1.00 74.42 615 GLY A C 1
ATOM 3685 O O . GLY A 1 492 ? -23.917 21.197 -1.906 1.00 70.76 615 GLY A O 1
ATOM 3686 N N . PHE A 1 493 ? -23.867 19.191 -2.924 1.00 69.57 616 PHE A N 1
ATOM 3687 C CA . PHE A 1 493 ? -24.100 19.734 -4.253 1.00 75.83 616 PHE A CA 1
ATOM 3688 C C . PHE A 1 493 ? -24.836 18.699 -5.098 1.00 80.96 616 PHE A C 1
ATOM 3689 O O . PHE A 1 493 ? -24.748 17.501 -4.830 1.00 83.34 616 PHE A O 1
ATOM 3697 N N . PRO A 1 494 ? -25.567 19.157 -6.127 1.00 76.01 617 PRO A N 1
ATOM 3698 C CA . PRO A 1 494 ? -26.322 18.228 -6.978 1.00 80.02 617 PRO A CA 1
ATOM 3699 C C . PRO A 1 494 ? -25.436 17.294 -7.795 1.00 83.23 617 PRO A C 1
ATOM 3700 O O . PRO A 1 494 ? -24.290 17.627 -8.094 1.00 87.77 617 PRO A O 1
ATOM 3704 N N . LEU A 1 495 ? -25.977 16.134 -8.151 1.00 84.35 618 LEU A N 1
ATOM 3705 C CA . LEU A 1 495 ? -25.375 15.291 -9.168 1.00 76.65 618 LEU A CA 1
ATOM 3706 C C . LEU A 1 495 ? -26.249 15.343 -10.411 1.00 76.28 618 LEU A C 1
ATOM 3707 O O . LEU A 1 495 ? -27.328 14.757 -10.446 1.00 91.88 618 LEU A O 1
ATOM 3712 N N . VAL A 1 496 ? -25.790 16.063 -11.426 1.00 71.01 619 VAL A N 1
ATOM 3713 C CA . VAL A 1 496 ? -26.555 16.185 -12.654 1.00 75.89 619 VAL A CA 1
ATOM 3714 C C . VAL A 1 496 ? -26.334 14.944 -13.505 1.00 87.99 619 VAL A C 1
ATOM 3715 O O . VAL A 1 496 ? -25.198 14.555 -13.765 1.00 88.95 619 VAL A O 1
ATOM 3719 N N . THR A 1 497 ? -27.425 14.320 -13.931 1.00 98.44 620 THR A N 1
ATOM 3720 C CA . THR A 1 497 ? -27.337 13.144 -14.782 1.00 98.09 620 THR A CA 1
ATOM 3721 C C . THR A 1 497 ? -27.847 13.527 -16.166 1.00 101.58 620 THR A C 1
ATOM 3722 O O . THR A 1 497 ? -28.837 14.245 -16.286 1.00 113.48 620 THR A O 1
ATOM 3726 N N . VAL A 1 498 ? -27.173 13.052 -17.208 1.00 93.29 621 VAL A N 1
ATOM 3727 C CA . VAL A 1 498 ? -27.454 13.509 -18.565 1.00 103.62 621 VAL A CA 1
ATOM 3728 C C . VAL A 1 498 ? -27.605 12.361 -19.562 1.00 107.50 621 VAL A C 1
ATOM 3729 O O . VAL A 1 498 ? -26.810 11.422 -19.568 1.00 109.31 621 VAL A O 1
ATOM 3733 N N . GLN A 1 499 ? -28.645 12.445 -20.391 1.00 106.67 622 GLN A N 1
ATOM 3734 C CA . GLN A 1 499 ? -28.937 11.439 -21.409 1.00 112.44 622 GLN A CA 1
ATOM 3735 C C . GLN A 1 499 ? -29.358 12.068 -22.728 1.00 111.82 622 GLN A C 1
ATOM 3736 O O . GLN A 1 499 ? -30.523 12.416 -22.917 1.00 119.51 622 GLN A O 1
ATOM 3742 N N . LYS A 1 500 ? -28.402 12.212 -23.638 1.00 105.39 623 LYS A N 1
ATOM 3743 C CA . LYS A 1 500 ? -28.690 12.719 -24.968 1.00 109.41 623 LYS A CA 1
ATOM 3744 C C . LYS A 1 500 ? -29.243 11.582 -25.813 1.00 119.75 623 LYS A C 1
ATOM 3745 O O . LYS A 1 500 ? -28.555 10.593 -26.054 1.00 123.23 623 LYS A O 1
ATOM 3751 N N . LYS A 1 501 ? -30.487 11.720 -26.254 1.00 128.81 624 LYS A N 1
ATOM 3752 C CA . LYS A 1 501 ? -31.090 10.728 -27.132 1.00 125.59 624 LYS A CA 1
ATOM 3753 C C . LYS A 1 501 ? -31.522 11.367 -28.444 1.00 126.92 624 LYS A C 1
ATOM 3754 O O . LYS A 1 501 ? -32.686 11.287 -28.834 1.00 144.24 624 LYS A O 1
ATOM 3760 N N . GLY A 1 502 ? -30.570 12.006 -29.116 1.00 128.49 625 GLY A N 1
ATOM 3761 C CA . GLY A 1 502 ? -30.834 12.636 -30.395 1.00 129.91 625 GLY A CA 1
ATOM 3762 C C . GLY A 1 502 ? -30.656 14.141 -30.376 1.00 128.50 625 GLY A C 1
ATOM 3763 O O . GLY A 1 502 ? -29.541 14.651 -30.275 1.00 139.47 625 GLY A O 1
ATOM 3764 N N . LYS A 1 503 ? -31.774 14.851 -30.484 1.00 117.24 626 LYS A N 1
ATOM 3765 C CA . LYS A 1 503 ? -31.791 16.309 -30.510 1.00 131.41 626 LYS A CA 1
ATOM 3766 C C . LYS A 1 503 ? -32.344 16.862 -29.200 1.00 129.71 626 LYS A C 1
ATOM 3767 O O . LYS A 1 503 ? -32.530 18.068 -29.048 1.00 134.53 626 LYS A O 1
ATOM 3769 N N . GLU A 1 504 ? -32.643 15.965 -28.267 1.00 123.06 627 GLU A N 1
ATOM 3770 C CA . GLU A 1 504 ? -33.109 16.372 -26.947 1.00 132.09 627 GLU A CA 1
ATOM 3771 C C . GLU A 1 504 ? -32.184 15.831 -25.865 1.00 132.33 627 GLU A C 1
ATOM 3772 O O . GLU A 1 504 ? -31.681 14.709 -25.961 1.00 131.38 627 GLU A O 1
ATOM 3778 N N . LEU A 1 505 ? -31.964 16.640 -24.834 1.00 126.13 628 LEU A N 1
ATOM 3779 C CA . LEU A 1 505 ? -31.015 16.302 -23.785 1.00 107.71 628 LEU A CA 1
ATOM 3780 C C . LEU A 1 505 ? -31.702 16.253 -22.423 1.00 104.81 628 LEU A C 1
ATOM 3781 O O . LEU A 1 505 ? -32.025 17.288 -21.840 1.00 109.65 628 LEU A O 1
ATOM 3786 N N . PHE A 1 506 ? -31.912 15.042 -21.920 1.00 102.08 629 PHE A N 1
ATOM 3787 C CA . PHE A 1 506 ? -32.608 14.838 -20.654 1.00 110.10 629 PHE A CA 1
ATOM 3788 C C . PHE A 1 506 ? -31.726 15.062 -19.431 1.00 114.01 629 PHE A C 1
ATOM 3789 O O . PHE A 1 506 ? -30.719 14.381 -19.244 1.00 119.73 629 PHE A O 1
ATOM 3797 N N . ILE A 1 507 ? -32.118 16.021 -18.600 1.00 107.23 630 ILE A N 1
ATOM 3798 C CA . ILE A 1 507 ? -31.389 16.321 -17.374 1.00 97.57 630 ILE A CA 1
ATOM 3799 C C . ILE A 1 507 ? -32.124 15.793 -16.143 1.00 101.39 630 ILE A C 1
ATOM 3800 O O . ILE A 1 507 ? -33.347 15.886 -16.056 1.00 117.30 630 ILE A O 1
ATOM 3805 N N . GLN A 1 508 ? -31.372 15.244 -15.193 1.00 99.82 631 GLN A N 1
ATOM 3806 C CA . GLN A 1 508 ? -31.924 14.830 -13.905 1.00 104.54 631 GLN A CA 1
ATOM 3807 C C . GLN A 1 508 ? -30.932 15.180 -12.808 1.00 107.72 631 GLN A C 1
ATOM 3808 O O . GLN A 1 508 ? -29.735 14.918 -12.937 1.00 108.38 631 GLN A O 1
ATOM 3814 N N . GLN A 1 509 ? -31.429 15.767 -11.725 1.00 98.43 632 GLN A N 1
ATOM 3815 C CA . GLN A 1 509 ? -30.559 16.142 -10.621 1.00 88.66 632 GLN A CA 1
ATOM 3816 C C . GLN A 1 509 ? -30.866 15.303 -9.389 1.00 88.12 632 GLN A C 1
ATOM 3817 O O . GLN A 1 509 ? -31.957 14.747 -9.259 1.00 97.37 632 GLN A O 1
ATOM 3823 N N . GLU A 1 510 ? -29.892 15.230 -8.490 1.00 86.10 633 GLU A N 1
ATOM 3824 C CA . GLU A 1 510 ? -30.009 14.459 -7.261 1.00 90.19 633 GLU A CA 1
ATOM 3825 C C . GLU A 1 510 ? -28.815 14.780 -6.370 1.00 91.39 633 GLU A C 1
ATOM 3826 O O . GLU A 1 510 ? -27.798 15.283 -6.847 1.00 88.61 633 GLU A O 1
ATOM 3832 N N . ARG A 1 511 ? -28.938 14.502 -5.077 1.00 94.39 634 ARG A N 1
ATOM 3833 C CA . ARG A 1 511 ? -27.852 14.786 -4.147 1.00 92.68 634 ARG A CA 1
ATOM 3834 C C . ARG A 1 511 ? -26.663 13.867 -4.366 1.00 113.50 634 ARG A C 1
ATOM 3835 O O . ARG A 1 511 ? -26.813 12.655 -4.512 1.00 113.16 634 ARG A O 1
ATOM 3843 N N . PHE A 1 512 ? -25.477 14.458 -4.399 1.00 110.80 635 PHE A N 1
ATOM 3844 C CA . PHE A 1 512 ? -24.250 13.686 -4.505 1.00 86.34 635 PHE A CA 1
ATOM 3845 C C . PHE A 1 512 ? -23.989 12.995 -3.174 1.00 88.39 635 PHE A C 1
ATOM 3846 O O . PHE A 1 512 ? -23.498 13.613 -2.232 1.00 93.57 635 PHE A O 1
ATOM 3854 N N . PHE A 1 513 ? -24.336 11.714 -3.094 1.00 98.83 636 PHE A N 1
ATOM 3855 C CA . PHE A 1 513 ? -24.226 10.976 -1.841 1.00 120.13 636 PHE A CA 1
ATOM 3856 C C . PHE A 1 513 ? -23.263 9.799 -1.939 1.00 128.41 636 PHE A C 1
ATOM 3857 O O . PHE A 1 513 ? -23.081 9.209 -3.004 1.00 125.77 636 PHE A O 1
ATOM 3865 N N . LEU A 1 514 ? -22.654 9.462 -0.807 1.00 133.75 637 LEU A N 1
ATOM 3866 C CA . LEU A 1 514 ? -21.689 8.374 -0.746 1.00 136.10 637 LEU A CA 1
ATOM 3867 C C . LEU A 1 514 ? -22.205 7.265 0.167 1.00 146.19 637 LEU A C 1
ATOM 3868 O O . LEU A 1 514 ? -22.091 7.343 1.389 1.00 145.01 637 LEU A O 1
ATOM 3873 N N . ASN A 1 515 ? -22.772 6.245 -0.478 1.00 156.41 638 ASN A N 1
ATOM 3874 C CA . ASN A 1 515 ? -23.406 5.072 0.134 1.00 159.03 638 ASN A CA 1
ATOM 3875 C C . ASN A 1 515 ? -22.994 4.671 1.550 1.00 163.55 638 ASN A C 1
ATOM 3876 O O . ASN A 1 515 ? -21.809 4.598 1.876 1.00 170.72 638 ASN A O 1
ATOM 3881 N N . MET A 1 516 ? -23.999 4.402 2.378 1.00 164.94 639 MET A N 1
ATOM 3882 C CA . MET A 1 516 ? -23.792 3.844 3.709 1.00 164.50 639 MET A CA 1
ATOM 3883 C C . MET A 1 516 ? -25.012 3.051 4.159 1.00 161.27 639 MET A C 1
ATOM 3884 O O . MET A 1 516 ? -25.388 3.090 5.329 1.00 151.14 639 MET A O 1
ATOM 3889 N N . THR A 1 525 ? -35.966 12.488 1.806 1.00 163.82 648 THR A N 1
ATOM 3890 C CA . THR A 1 525 ? -35.050 13.016 0.801 1.00 169.10 648 THR A CA 1
ATOM 3891 C C . THR A 1 525 ? -34.571 14.432 1.107 1.00 167.59 648 THR A C 1
ATOM 3892 O O . THR A 1 525 ? -33.464 14.590 1.612 1.00 168.75 648 THR A O 1
ATOM 3894 N N . SER A 1 526 ? -35.420 15.425 0.806 1.00 167.47 649 SER A N 1
ATOM 3895 C CA . SER A 1 526 ? -35.094 16.873 0.768 1.00 158.63 649 SER A CA 1
ATOM 3896 C C . SER A 1 526 ? -34.478 17.301 -0.580 1.00 147.79 649 SER A C 1
ATOM 3897 O O . SER A 1 526 ? -34.832 16.770 -1.634 1.00 150.16 649 SER A O 1
ATOM 3900 N N . TYR A 1 527 ? -33.626 18.327 -0.521 1.00 136.89 650 TYR A N 1
ATOM 3901 C CA . TYR A 1 527 ? -32.827 18.860 -1.639 1.00 124.37 650 TYR A CA 1
ATOM 3902 C C . TYR A 1 527 ? -33.556 19.667 -2.722 1.00 109.81 650 TYR A C 1
ATOM 3903 O O . TYR A 1 527 ? -34.382 20.536 -2.436 1.00 125.92 650 TYR A O 1
ATOM 3912 N N . LEU A 1 528 ? -33.202 19.342 -3.967 1.00 107.49 651 LEU A N 1
ATOM 3913 C CA . LEU A 1 528 ? -33.483 20.114 -5.186 1.00 101.14 651 LEU A CA 1
ATOM 3914 C C . LEU A 1 528 ? -32.673 21.409 -5.223 1.00 89.67 651 LEU A C 1
ATOM 3915 O O . LEU A 1 528 ? -32.568 22.129 -4.230 1.00 91.02 651 LEU A O 1
ATOM 3920 N N . TRP A 1 529 ? -32.095 21.684 -6.387 1.00 88.99 652 TRP A N 1
ATOM 3921 C CA . TRP A 1 529 ? -31.257 22.859 -6.604 1.00 89.30 652 TRP A CA 1
ATOM 3922 C C . TRP A 1 529 ? -31.733 23.706 -7.779 1.00 82.86 652 TRP A C 1
ATOM 3923 O O . TRP A 1 529 ? -32.350 23.197 -8.714 1.00 86.13 652 TRP A O 1
ATOM 3934 N N . HIS A 1 530 ? -31.454 25.002 -7.723 1.00 76.27 653 HIS A N 1
ATOM 3935 C CA . HIS A 1 530 ? -31.689 25.868 -8.868 1.00 90.13 653 HIS A CA 1
ATOM 3936 C C . HIS A 1 530 ? -30.377 25.974 -9.635 1.00 87.10 653 HIS A C 1
ATOM 3937 O O . HIS A 1 530 ? -29.567 26.869 -9.389 1.00 91.74 653 HIS A O 1
ATOM 3944 N N . ILE A 1 531 ? -30.179 25.048 -10.567 1.00 79.60 654 ILE A N 1
ATOM 3945 C CA . ILE A 1 531 ? -28.880 24.841 -11.195 1.00 82.15 654 ILE A CA 1
ATOM 3946 C C . ILE A 1 531 ? -28.718 25.603 -12.497 1.00 82.22 654 ILE A C 1
ATOM 3947 O O . ILE A 1 531 ? -29.489 25.412 -13.431 1.00 84.05 654 ILE A O 1
ATOM 3952 N N . PRO A 1 532 ? -27.694 26.461 -12.570 1.00 84.20 655 PRO A N 1
ATOM 3953 C CA . PRO A 1 532 ? -27.431 27.178 -13.819 1.00 88.39 655 PRO A CA 1
ATOM 3954 C C . PRO A 1 532 ? -26.677 26.277 -14.784 1.00 84.99 655 PRO A C 1
ATOM 3955 O O . PRO A 1 532 ? -25.449 26.245 -14.775 1.00 90.90 655 PRO A O 1
ATOM 3959 N N . LEU A 1 533 ? -27.416 25.537 -15.602 1.00 82.49 656 LEU A N 1
ATOM 3960 C CA . LEU A 1 533 ? -26.801 24.589 -16.514 1.00 83.58 656 LEU A CA 1
ATOM 3961 C C . LEU A 1 533 ? -26.165 25.280 -17.705 1.00 97.23 656 LEU A C 1
ATOM 3962 O O . LEU A 1 533 ? -26.697 26.249 -18.236 1.00 104.23 656 LEU A O 1
ATOM 3967 N N . SER A 1 534 ? -25.012 24.773 -18.113 1.00 96.65 657 SER A N 1
ATOM 3968 C CA . SER A 1 534 ? -24.362 25.212 -19.336 1.00 99.38 657 SER A CA 1
ATOM 3969 C C . SER A 1 534 ? -23.847 23.984 -20.070 1.00 91.05 657 SER A C 1
ATOM 3970 O O . SER A 1 534 ? -23.546 22.967 -19.445 1.00 98.72 657 SER A O 1
ATOM 3973 N N . TYR A 1 535 ? -23.743 24.069 -21.388 1.00 97.50 658 TYR A N 1
ATOM 3974 C CA . TYR A 1 535 ? -23.239 22.939 -22.148 1.00 109.06 658 TYR A CA 1
ATOM 3975 C C . TYR A 1 535 ? -22.503 23.426 -23.386 1.00 116.01 658 TYR A C 1
ATOM 3976 O O . TYR A 1 535 ? -22.622 24.590 -23.772 1.00 120.33 658 TYR A O 1
ATOM 3985 N N . VAL A 1 536 ? -21.742 22.529 -24.004 1.00 114.84 659 VAL A N 1
ATOM 3986 C CA . VAL A 1 536 ? -21.026 22.846 -25.229 1.00 123.69 659 VAL A CA 1
ATOM 3987 C C . VAL A 1 536 ? -20.980 21.633 -26.150 1.00 123.09 659 VAL A C 1
ATOM 3988 O O . VAL A 1 536 ? -20.882 20.493 -25.695 1.00 120.08 659 VAL A O 1
ATOM 3992 N N . THR A 1 537 ? -21.078 21.883 -27.448 1.00 126.75 660 THR A N 1
ATOM 3993 C CA . THR A 1 537 ? -20.948 20.820 -28.430 1.00 124.82 660 THR A CA 1
ATOM 3994 C C . THR A 1 537 ? -20.392 21.321 -29.756 1.00 134.06 660 THR A C 1
ATOM 3995 O O . THR A 1 537 ? -20.177 22.521 -29.939 1.00 142.63 660 THR A O 1
ATOM 3999 N N . GLU A 1 538 ? -20.169 20.395 -30.683 1.00 135.36 661 GLU A N 1
ATOM 4000 C CA . GLU A 1 538 ? -19.852 20.779 -32.047 1.00 149.96 661 GLU A CA 1
ATOM 4001 C C . GLU A 1 538 ? -21.011 20.287 -32.898 1.00 159.65 661 GLU A C 1
ATOM 4002 O O . GLU A 1 538 ? -21.406 19.120 -32.809 1.00 153.79 661 GLU A O 1
ATOM 4008 N N . GLY A 1 539 ? -21.510 21.152 -33.773 1.00 169.60 662 GLY A N 1
ATOM 4009 C CA . GLY A 1 539 ? -22.671 20.806 -34.565 1.00 176.65 662 GLY A CA 1
ATOM 4010 C C . GLY A 1 539 ? -22.393 20.658 -36.040 1.00 185.29 662 GLY A C 1
ATOM 4011 O O . GLY A 1 539 ? -21.945 19.606 -36.494 1.00 183.32 662 GLY A O 1
ATOM 4012 N N . ARG A 1 540 ? -22.667 21.721 -36.787 1.00 187.06 663 ARG A N 1
ATOM 4013 C CA . ARG A 1 540 ? -22.491 21.712 -38.232 1.00 190.73 663 ARG A CA 1
ATOM 4014 C C . ARG A 1 540 ? -21.008 21.697 -38.594 1.00 193.38 663 ARG A C 1
ATOM 4015 O O . ARG A 1 540 ? -20.326 20.690 -38.406 1.00 190.31 663 ARG A O 1
ATOM 4023 N N . ASN A 1 541 ? -20.508 22.817 -39.106 1.00 196.90 664 ASN A N 1
ATOM 4024 C CA . ASN A 1 541 ? -19.097 22.928 -39.457 1.00 199.62 664 ASN A CA 1
ATOM 4025 C C . ASN A 1 541 ? -18.239 23.119 -38.215 1.00 193.47 664 ASN A C 1
ATOM 4026 O O . ASN A 1 541 ? -17.629 24.173 -38.030 1.00 191.75 664 ASN A O 1
ATOM 4031 N N . TYR A 1 542 ? -18.201 22.087 -37.374 1.00 188.87 665 TYR A N 1
ATOM 4032 C CA . TYR A 1 542 ? -17.547 22.147 -36.068 1.00 181.41 665 TYR A CA 1
ATOM 4033 C C . TYR A 1 542 ? -18.088 23.329 -35.275 1.00 175.49 665 TYR A C 1
ATOM 4034 O O . TYR A 1 542 ? -17.347 23.994 -34.548 1.00 173.84 665 TYR A O 1
ATOM 4043 N N . SER A 1 543 ? -19.387 23.579 -35.429 1.00 178.69 666 SER A N 1
ATOM 4044 C CA . SER A 1 543 ? -20.036 24.749 -34.846 1.00 178.75 666 SER A CA 1
ATOM 4045 C C . SER A 1 543 ? -19.861 24.802 -33.331 1.00 169.75 666 SER A C 1
ATOM 4046 O O . SER A 1 543 ? -20.485 24.039 -32.597 1.00 164.60 666 SER A O 1
ATOM 4049 N N . LYS A 1 544 ? -19.004 25.707 -32.874 1.00 170.38 667 LYS A N 1
ATOM 4050 C CA . LYS A 1 544 ? -18.762 25.900 -31.454 1.00 168.44 667 LYS A CA 1
ATOM 4051 C C . LYS A 1 544 ? -20.016 26.354 -30.725 1.00 167.42 667 LYS A C 1
ATOM 4052 O O . LYS A 1 544 ? -20.104 27.495 -30.267 1.00 165.47 667 LYS A O 1
ATOM 4058 N N . TYR A 1 545 ? -20.996 25.464 -30.628 1.00 161.88 668 TYR A N 1
ATOM 4059 C CA . TYR A 1 545 ? -22.240 25.825 -29.972 1.00 159.27 668 TYR A CA 1
ATOM 4060 C C . TYR A 1 545 ? -22.142 25.645 -28.461 1.00 148.71 668 TYR A C 1
ATOM 4061 O O . TYR A 1 545 ? -21.684 24.613 -27.966 1.00 143.68 668 TYR A O 1
ATOM 4070 N N . GLN A 1 546 ? -22.587 26.666 -27.740 1.00 150.30 669 GLN A N 1
ATOM 4071 C CA . GLN A 1 546 ? -22.717 26.599 -26.296 1.00 143.72 669 GLN A CA 1
ATOM 4072 C C . GLN A 1 546 ? -24.030 27.266 -25.920 1.00 141.20 669 GLN A C 1
ATOM 4073 O O . GLN A 1 546 ? -24.511 28.144 -26.638 1.00 147.63 669 GLN A O 1
ATOM 4079 N N . SER A 1 547 ? -24.616 26.851 -24.807 1.00 130.38 670 SER A N 1
ATOM 4080 C CA . SER A 1 547 ? -25.853 27.467 -24.352 1.00 129.99 670 SER A CA 1
ATOM 4081 C C . SER A 1 547 ? -25.980 27.368 -22.843 1.00 123.38 670 SER A C 1
ATOM 4082 O O . SER A 1 547 ? -25.190 26.693 -22.184 1.00 123.63 670 SER A O 1
ATOM 4085 N N . VAL A 1 548 ? -26.990 28.037 -22.302 1.00 123.84 671 VAL A N 1
ATOM 4086 C CA . VAL A 1 548 ? -27.184 28.078 -20.866 1.00 114.09 671 VAL A CA 1
ATOM 4087 C C . VAL A 1 548 ? -28.659 27.906 -20.514 1.00 116.92 671 VAL A C 1
ATOM 4088 O O . VAL A 1 548 ? -29.543 28.381 -21.223 1.00 118.15 671 VAL A O 1
ATOM 4092 N N . SER A 1 549 ? -28.917 27.214 -19.412 1.00 113.72 672 SER A N 1
ATOM 4093 C CA . SER A 1 549 ? -30.275 26.927 -18.977 1.00 109.36 672 SER A CA 1
ATOM 4094 C C . SER A 1 549 ? -30.362 27.029 -17.456 1.00 108.00 672 SER A C 1
ATOM 4095 O O . SER A 1 549 ? -29.530 27.671 -16.821 1.00 116.80 672 SER A O 1
ATOM 4098 N N . LEU A 1 550 ? -31.369 26.384 -16.881 1.00 99.73 673 LEU A N 1
ATOM 4099 C CA . LEU A 1 550 ? -31.612 26.438 -15.446 1.00 95.03 673 LEU A CA 1
ATOM 4100 C C . LEU A 1 550 ? -32.599 25.353 -15.048 1.00 97.28 673 LEU A C 1
ATOM 4101 O O . LEU A 1 550 ? -33.785 25.621 -14.844 1.00 107.90 673 LEU A O 1
ATOM 4106 N N . LEU A 1 551 ? -32.118 24.116 -14.979 1.00 93.51 674 LEU A N 1
ATOM 4107 C CA . LEU A 1 551 ? -32.926 23.044 -14.415 1.00 92.15 674 LEU A CA 1
ATOM 4108 C C . LEU A 1 551 ? -33.232 23.391 -12.970 1.00 93.95 674 LEU A C 1
ATOM 4109 O O . LEU A 1 551 ? -32.326 23.691 -12.189 1.00 93.91 674 LEU A O 1
ATOM 4114 N N . ASP A 1 552 ? -34.511 23.336 -12.621 1.00 105.09 675 ASP A N 1
ATOM 4115 C CA . ASP A 1 552 ? -34.958 23.687 -11.281 1.00 108.67 675 ASP A CA 1
ATOM 4116 C C . ASP A 1 552 ? -35.991 22.697 -10.757 1.00 100.13 675 ASP A C 1
ATOM 4117 O O . ASP A 1 552 ? -36.720 22.982 -9.799 1.00 90.86 675 ASP A O 1
ATOM 4122 N N . LYS A 1 553 ? -36.020 21.524 -11.382 1.00 104.27 676 LYS A N 1
ATOM 4123 C CA . LYS A 1 553 ? -36.938 20.461 -11.005 1.00 115.36 676 LYS A CA 1
ATOM 4124 C C . LYS A 1 553 ? -36.204 19.132 -11.134 1.00 108.21 676 LYS A C 1
ATOM 4125 O O . LYS A 1 553 ? -35.170 19.052 -11.799 1.00 104.16 676 LYS A O 1
ATOM 4127 N N . LYS A 1 554 ? -36.729 18.103 -10.474 1.00 106.54 677 LYS A N 1
ATOM 4128 C CA . LYS A 1 554 ? -36.117 16.775 -10.464 1.00 101.45 677 LYS A CA 1
ATOM 4129 C C . LYS A 1 554 ? -35.805 16.261 -11.869 1.00 97.62 677 LYS A C 1
ATOM 4130 O O . LYS A 1 554 ? -34.897 15.454 -12.058 1.00 93.65 677 LYS A O 1
ATOM 4136 N N . SER A 1 555 ? -36.527 16.777 -12.860 1.00 100.34 678 SER A N 1
ATOM 4137 C CA . SER A 1 555 ? -36.296 16.395 -14.246 1.00 99.84 678 SER A CA 1
ATOM 4138 C C . SER A 1 555 ? -36.500 17.576 -15.183 1.00 103.19 678 SER A C 1
ATOM 4139 O O . SER A 1 555 ? -37.286 18.483 -14.905 1.00 110.56 678 SER A O 1
ATOM 4142 N N . GLY A 1 556 ? -35.776 17.555 -16.295 1.00 89.76 679 GLY A N 1
ATOM 4143 C CA . GLY A 1 556 ? -35.893 18.576 -17.315 1.00 88.84 679 GLY A CA 1
ATOM 4144 C C . GLY A 1 556 ? -35.412 18.030 -18.641 1.00 99.46 679 GLY A C 1
ATOM 4145 O O . GLY A 1 556 ? -35.098 16.848 -18.760 1.00 104.42 679 GLY A O 1
ATOM 4146 N N . VAL A 1 557 ? -35.333 18.899 -19.639 1.00 98.95 680 VAL A N 1
ATOM 4147 C CA . VAL A 1 557 ? -34.817 18.509 -20.942 1.00 105.89 680 VAL A CA 1
ATOM 4148 C C . VAL A 1 557 ? -34.366 19.760 -21.687 1.00 104.02 680 VAL A C 1
ATOM 4149 O O . VAL A 1 557 ? -34.994 20.814 -21.592 1.00 112.39 680 VAL A O 1
ATOM 4153 N N . ILE A 1 558 ? -33.260 19.641 -22.412 1.00 103.59 681 ILE A N 1
ATOM 4154 C CA . ILE A 1 558 ? -32.725 20.759 -23.173 1.00 108.55 681 ILE A CA 1
ATOM 4155 C C . ILE A 1 558 ? -32.864 20.488 -24.665 1.00 124.57 681 ILE A C 1
ATOM 4156 O O . ILE A 1 558 ? -32.554 19.394 -25.143 1.00 120.60 681 ILE A O 1
ATOM 4161 N N . ASN A 1 559 ? -33.340 21.494 -25.393 1.00 135.95 682 ASN A N 1
ATOM 4162 C CA . ASN A 1 559 ? -33.587 21.352 -26.818 1.00 142.63 682 ASN A CA 1
ATOM 4163 C C . ASN A 1 559 ? -32.372 21.723 -27.653 1.00 138.10 682 ASN A C 1
ATOM 4164 O O . ASN A 1 559 ? -32.012 22.893 -27.771 1.00 137.97 682 ASN A O 1
ATOM 4169 N N . LEU A 1 560 ? -31.750 20.710 -28.240 1.00 136.19 683 LEU A N 1
ATOM 4170 C CA . LEU A 1 560 ? -30.562 20.905 -29.052 1.00 142.54 683 LEU A CA 1
ATOM 4171 C C . LEU A 1 560 ? -30.992 21.409 -30.419 1.00 148.83 683 LEU A C 1
ATOM 4172 O O . LEU A 1 560 ? -31.955 20.899 -30.992 1.00 147.01 683 LEU A O 1
ATOM 4177 N N . THR A 1 561 ? -30.292 22.413 -30.934 1.00 153.28 684 THR A N 1
ATOM 4178 C CA . THR A 1 561 ? -30.583 22.934 -32.264 1.00 151.51 684 THR A CA 1
ATOM 4179 C C . THR A 1 561 ? -30.477 21.830 -33.311 1.00 152.45 684 THR A C 1
ATOM 4180 O O . THR A 1 561 ? -31.458 21.485 -33.968 1.00 156.87 684 THR A O 1
ATOM 4184 N N . GLU A 1 562 ? -29.275 21.286 -33.466 1.00 156.23 685 GLU A N 1
ATOM 4185 C CA . GLU A 1 562 ? -29.030 20.233 -34.442 1.00 158.37 685 GLU A CA 1
ATOM 4186 C C . GLU A 1 562 ? -28.844 18.871 -33.785 1.00 155.33 685 GLU A C 1
ATOM 4187 O O . GLU A 1 562 ? -29.047 18.715 -32.580 1.00 155.49 685 GLU A O 1
ATOM 4193 N N . GLU A 1 563 ? -28.450 17.888 -34.587 1.00 150.46 686 GLU A N 1
ATOM 4194 C CA . GLU A 1 563 ? -27.946 16.628 -34.061 1.00 150.57 686 GLU A CA 1
ATOM 4195 C C . GLU A 1 563 ? -26.460 16.785 -33.765 1.00 149.99 686 GLU A C 1
ATOM 4196 O O . GLU A 1 563 ? -25.738 17.433 -34.522 1.00 147.44 686 GLU A O 1
ATOM 4202 N N . VAL A 1 564 ? -26.002 16.183 -32.672 1.00 150.03 687 VAL A N 1
ATOM 4203 C CA . VAL A 1 564 ? -24.614 16.329 -32.251 1.00 137.69 687 VAL A CA 1
ATOM 4204 C C . VAL A 1 564 ? -24.043 14.978 -31.830 1.00 136.43 687 VAL A C 1
ATOM 4205 O O . VAL A 1 564 ? -24.765 14.122 -31.319 1.00 136.85 687 VAL A O 1
ATOM 4209 N N . LEU A 1 565 ? -22.750 14.786 -32.070 1.00 134.01 688 LEU A N 1
ATOM 4210 C CA . LEU A 1 565 ? -22.098 13.510 -31.790 1.00 133.25 688 LEU A CA 1
ATOM 4211 C C . LEU A 1 565 ? -21.589 13.442 -30.348 1.00 130.35 688 LEU A C 1
ATOM 4212 O O . LEU A 1 565 ? -21.479 12.360 -29.772 1.00 130.34 688 LEU A O 1
ATOM 4217 N N . TRP A 1 566 ? -21.255 14.596 -29.779 1.00 122.19 689 TRP A N 1
ATOM 4218 C CA . TRP A 1 566 ? -20.853 14.677 -28.376 1.00 114.92 689 TRP A CA 1
ATOM 4219 C C . TRP A 1 566 ? -21.357 15.965 -27.727 1.00 114.13 689 TRP A C 1
ATOM 4220 O O . TRP A 1 566 ? -21.459 16.996 -28.387 1.00 122.81 689 TRP A O 1
ATOM 4231 N N . VAL A 1 567 ? -21.657 15.905 -26.433 1.00 112.04 690 VAL A N 1
ATOM 4232 C CA . VAL A 1 567 ? -22.093 17.089 -25.697 1.00 113.52 690 VAL A CA 1
ATOM 4233 C C . VAL A 1 567 ? -21.520 17.119 -24.275 1.00 113.71 690 VAL A C 1
ATOM 4234 O O . VAL A 1 567 ? -21.791 16.235 -23.461 1.00 113.18 690 VAL A O 1
ATOM 4238 N N . LYS A 1 568 ? -20.706 18.133 -23.994 1.00 112.10 691 LYS A N 1
ATOM 4239 C CA . LYS A 1 568 ? -20.127 18.314 -22.667 1.00 104.01 691 LYS A CA 1
ATOM 4240 C C . LYS A 1 568 ? -20.925 19.318 -21.837 1.00 101.19 691 LYS A C 1
ATOM 4241 O O . LYS A 1 568 ? -21.040 20.489 -22.200 1.00 100.86 691 LYS A O 1
ATOM 4247 N N . VAL A 1 569 ? -21.476 18.844 -20.724 1.00 95.40 692 VAL A N 1
ATOM 4248 C CA . VAL A 1 569 ? -22.274 19.681 -19.835 1.00 91.82 692 VAL A CA 1
ATOM 4249 C C . VAL A 1 569 ? -21.371 20.282 -18.753 1.00 94.31 692 VAL A C 1
ATOM 4250 O O . VAL A 1 569 ? -20.435 19.627 -18.291 1.00 97.61 692 VAL A O 1
ATOM 4254 N N . ASN A 1 570 ? -21.640 21.541 -18.401 1.00 94.40 693 ASN A N 1
ATOM 4255 C CA . ASN A 1 570 ? -20.929 22.282 -17.354 1.00 89.13 693 ASN A CA 1
ATOM 4256 C C . ASN A 1 570 ? -19.552 22.711 -17.834 1.00 85.83 693 ASN A C 1
ATOM 4257 O O . ASN A 1 570 ? -18.573 21.981 -17.678 1.00 94.44 693 ASN A O 1
ATOM 4262 N N . ILE A 1 571 ? -19.487 23.908 -18.409 1.00 94.20 694 ILE A N 1
ATOM 4263 C CA . ILE A 1 571 ? -18.290 24.351 -19.114 1.00 100.95 694 ILE A CA 1
ATOM 4264 C C . ILE A 1 571 ? -17.285 24.971 -18.146 1.00 95.92 694 ILE A C 1
ATOM 4265 O O . ILE A 1 571 ? -17.646 25.827 -17.336 1.00 92.89 694 ILE A O 1
ATOM 4270 N N . ASN A 1 572 ? -16.032 24.529 -18.239 1.00 87.28 695 ASN A N 1
ATOM 4271 C CA . ASN A 1 572 ? -14.956 24.982 -17.359 1.00 86.97 695 ASN A CA 1
ATOM 4272 C C . ASN A 1 572 ? -15.281 24.873 -15.867 1.00 78.93 695 ASN A C 1
ATOM 4273 O O . ASN A 1 572 ? -14.864 25.724 -15.079 1.00 71.90 695 ASN A O 1
ATOM 4278 N N . MET A 1 573 ? -15.979 23.801 -15.493 1.00 72.95 696 MET A N 1
ATOM 4279 C CA . MET A 1 573 ? -16.608 23.649 -14.172 1.00 79.98 696 MET A CA 1
ATOM 4280 C C . MET A 1 573 ? -17.022 24.965 -13.511 1.00 79.86 696 MET A C 1
ATOM 4281 O O . MET A 1 573 ? -16.684 25.225 -12.358 1.00 81.84 696 MET A O 1
ATOM 4286 N N . ASN A 1 574 ? -17.732 25.813 -14.241 1.00 80.15 697 ASN A N 1
ATOM 4287 C CA . ASN A 1 574 ? -18.225 27.040 -13.635 1.00 66.55 697 ASN A CA 1
ATOM 4288 C C . ASN A 1 574 ? -19.332 26.734 -12.632 1.00 76.43 697 ASN A C 1
ATOM 4289 O O . ASN A 1 574 ? -19.534 27.478 -11.672 1.00 73.01 697 ASN A O 1
ATOM 4294 N N . GLY A 1 575 ? -20.032 25.624 -12.849 1.00 76.47 698 GLY A N 1
ATOM 4295 C CA . GLY A 1 575 ? -21.109 25.209 -11.966 1.00 71.10 698 GLY A CA 1
ATOM 4296 C C . GLY A 1 575 ? -20.638 24.286 -10.856 1.00 74.90 698 GLY A C 1
ATOM 4297 O O . GLY A 1 575 ? -19.880 23.348 -11.099 1.00 75.68 698 GLY A O 1
ATOM 4298 N N . TYR A 1 576 ? -21.118 24.535 -9.642 1.00 67.01 699 TYR A N 1
ATOM 4299 C CA . TYR A 1 576 ? -20.687 23.793 -8.467 1.00 60.97 699 TYR A CA 1
ATOM 4300 C C . TYR A 1 576 ? -21.491 22.494 -8.344 1.00 76.44 699 TYR A C 1
ATOM 4301 O O . TYR A 1 576 ? -22.370 22.369 -7.490 1.00 80.83 699 TYR A O 1
ATOM 4310 N N . TYR A 1 577 ? -21.172 21.526 -9.201 1.00 77.17 700 TYR A N 1
ATOM 4311 C CA . TYR A 1 577 ? -21.859 20.234 -9.269 1.00 74.62 700 TYR A CA 1
ATOM 4312 C C . TYR A 1 577 ? -21.086 19.264 -10.158 1.00 86.19 700 TYR A C 1
ATOM 4313 O O . TYR A 1 577 ? -20.156 19.662 -10.853 1.00 91.28 700 TYR A O 1
ATOM 4322 N N . ILE A 1 578 ? -21.463 17.990 -10.128 1.00 79.13 701 ILE A N 1
ATOM 4323 C CA . ILE A 1 578 ? -20.788 16.980 -10.945 1.00 76.47 701 ILE A CA 1
ATOM 4324 C C . ILE A 1 578 ? -21.779 16.401 -11.941 1.00 72.64 701 ILE A C 1
ATOM 4325 O O . ILE A 1 578 ? -22.948 16.195 -11.624 1.00 83.15 701 ILE A O 1
ATOM 4330 N N . VAL A 1 579 ? -21.311 16.173 -13.160 1.00 72.61 702 VAL A N 1
ATOM 4331 C CA . VAL A 1 579 ? -22.178 15.692 -14.218 1.00 75.41 702 VAL A CA 1
ATOM 4332 C C . VAL A 1 579 ? -21.833 14.247 -14.529 1.00 81.11 702 VAL A C 1
ATOM 4333 O O . VAL A 1 579 ? -20.682 13.921 -14.820 1.00 77.32 702 VAL A O 1
ATOM 4337 N N . HIS A 1 580 ? -22.838 13.383 -14.440 1.00 86.29 703 HIS A N 1
ATOM 4338 C CA . HIS A 1 580 ? -22.662 11.972 -14.725 1.00 83.70 703 HIS A CA 1
ATOM 4339 C C . HIS A 1 580 ? -23.440 11.681 -15.997 1.00 85.03 703 HIS A C 1
ATOM 4340 O O . HIS A 1 580 ? -24.670 11.692 -15.998 1.00 96.48 703 HIS A O 1
ATOM 4347 N N . TYR A 1 581 ? -22.717 11.419 -17.079 1.00 80.82 704 TYR A N 1
ATOM 4348 C CA . TYR A 1 581 ? -23.356 11.142 -18.359 1.00 90.10 704 TYR A CA 1
ATOM 4349 C C . TYR A 1 581 ? -23.819 9.697 -18.376 1.00 98.83 704 TYR A C 1
ATOM 4350 O O . TYR A 1 581 ? -23.463 8.915 -17.495 1.00 90.18 704 TYR A O 1
ATOM 4359 N N . ALA A 1 582 ? -24.607 9.341 -19.382 1.00 107.71 705 ALA A N 1
ATOM 4360 C CA . ALA A 1 582 ? -24.999 7.955 -19.547 1.00 98.55 705 ALA A CA 1
ATOM 4361 C C . ALA A 1 582 ? -23.885 7.230 -20.282 1.00 102.11 705 ALA A C 1
ATOM 4362 O O . ALA A 1 582 ? -22.967 7.864 -20.804 1.00 98.07 705 ALA A O 1
ATOM 4364 N N . ASP A 1 583 ? -23.955 5.904 -20.280 1.00 103.36 706 ASP A N 1
ATOM 4365 C CA . ASP A 1 583 ? -22.902 5.052 -20.824 1.00 109.71 706 ASP A CA 1
ATOM 4366 C C . ASP A 1 583 ? -22.458 5.505 -22.209 1.00 111.30 706 ASP A C 1
ATOM 4367 O O . ASP A 1 583 ? -21.269 5.694 -22.465 1.00 101.84 706 ASP A O 1
ATOM 4372 N N . ASP A 1 584 ? -23.432 5.676 -23.097 1.00 117.46 707 ASP A N 1
ATOM 4373 C CA . ASP A 1 584 ? -23.163 6.015 -24.490 1.00 128.78 707 ASP A CA 1
ATOM 4374 C C . ASP A 1 584 ? -22.543 7.403 -24.634 1.00 115.15 707 ASP A C 1
ATOM 4375 O O . ASP A 1 584 ? -21.752 7.638 -25.544 1.00 122.70 707 ASP A O 1
ATOM 4380 N N . ASP A 1 585 ? -22.905 8.315 -23.735 1.00 106.21 708 ASP A N 1
ATOM 4381 C CA . ASP A 1 585 ? -22.438 9.699 -23.811 1.00 104.72 708 ASP A CA 1
ATOM 4382 C C . ASP A 1 585 ? -21.086 9.910 -23.124 1.00 102.24 708 ASP A C 1
ATOM 4383 O O . ASP A 1 585 ? -20.316 10.785 -23.524 1.00 96.62 708 ASP A O 1
ATOM 4388 N N . TRP A 1 586 ? -20.808 9.128 -22.083 1.00 109.52 709 TRP A N 1
ATOM 4389 C CA . TRP A 1 586 ? -19.452 9.036 -21.543 1.00 94.06 709 TRP A CA 1
ATOM 4390 C C . TRP A 1 586 ? -18.500 8.582 -22.639 1.00 93.51 709 TRP A C 1
ATOM 4391 O O . TRP A 1 586 ? -17.548 9.281 -22.981 1.00 98.52 709 TRP A O 1
ATOM 4402 N N . GLU A 1 587 ? -18.772 7.398 -23.177 1.00 95.89 710 GLU A N 1
ATOM 4403 C CA . GLU A 1 587 ? -17.970 6.804 -24.241 1.00 100.62 710 GLU A CA 1
ATOM 4404 C C . GLU A 1 587 ? -17.928 7.687 -25.491 1.00 106.03 710 GLU A C 1
ATOM 4405 O O . GLU A 1 587 ? -17.033 7.555 -26.325 1.00 107.79 710 GLU A O 1
ATOM 4411 N N . ALA A 1 588 ? -18.904 8.581 -25.618 1.00 112.22 711 ALA A N 1
ATOM 4412 C CA . ALA A 1 588 ? -18.940 9.532 -26.723 1.00 108.28 711 ALA A CA 1
ATOM 4413 C C . ALA A 1 588 ? -17.866 10.597 -26.538 1.00 106.00 711 ALA A C 1
ATOM 4414 O O . ALA A 1 588 ? -17.193 10.989 -27.490 1.00 107.63 711 ALA A O 1
ATOM 4416 N N . LEU A 1 589 ? -17.716 11.065 -25.302 1.00 102.51 712 LEU A N 1
ATOM 4417 C CA . LEU A 1 589 ? -16.724 12.085 -24.978 1.00 94.31 712 LEU A CA 1
ATOM 4418 C C . LEU A 1 589 ? -15.316 11.505 -25.008 1.00 94.15 712 LEU A C 1
ATOM 4419 O O . LEU A 1 589 ? -14.374 12.165 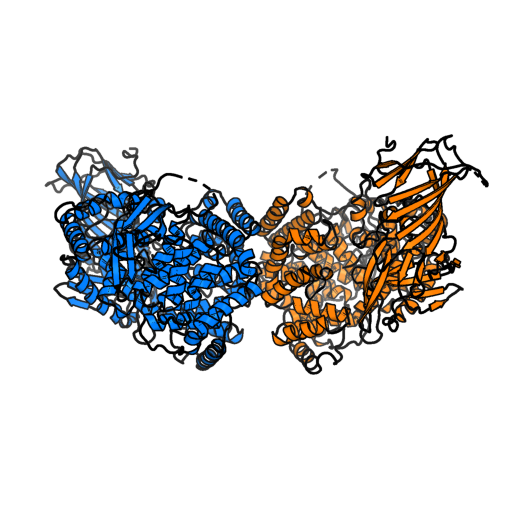-25.447 1.00 95.56 712 LEU A O 1
ATOM 4424 N N . ILE A 1 590 ? -15.181 10.270 -24.536 1.00 88.14 713 ILE A N 1
ATOM 4425 C CA . ILE A 1 590 ? -13.893 9.584 -24.523 1.00 96.27 713 ILE A CA 1
ATOM 4426 C C . ILE A 1 590 ? -13.361 9.411 -25.942 1.00 105.33 713 ILE A C 1
ATOM 4427 O O . ILE A 1 590 ? -12.174 9.616 -26.198 1.00 108.19 713 ILE A O 1
ATOM 4432 N N . HIS A 1 591 ? -14.246 9.037 -26.860 1.00 102.27 714 HIS A N 1
ATOM 4433 C CA . HIS A 1 591 ? -13.871 8.899 -28.261 1.00 105.67 714 HIS A CA 1
ATOM 4434 C C . HIS A 1 591 ? -13.435 10.250 -28.818 1.00 106.40 714 HIS A C 1
ATOM 4435 O O . HIS A 1 591 ? -12.457 10.339 -29.559 1.00 110.84 714 HIS A O 1
ATOM 4442 N N . GLN A 1 592 ? -14.169 11.297 -28.454 1.00 105.99 715 GLN A N 1
ATOM 4443 C CA . GLN A 1 592 ? -13.840 12.655 -28.872 1.00 106.81 715 GLN A CA 1
ATOM 4444 C C . GLN A 1 592 ? -12.468 13.086 -28.359 1.00 107.91 715 GLN A C 1
ATOM 4445 O O . GLN A 1 592 ? -11.691 13.708 -29.084 1.00 106.83 715 GLN A O 1
ATOM 4451 N N . LEU A 1 593 ? -12.178 12.748 -27.105 1.00 104.79 716 LEU A N 1
ATOM 4452 C CA . LEU A 1 593 ? -10.892 13.071 -26.495 1.00 101.23 716 LEU A CA 1
ATOM 4453 C C . LEU A 1 593 ? -9.740 12.357 -27.195 1.00 108.95 716 LEU A C 1
ATOM 4454 O O . LEU A 1 593 ? -8.648 12.901 -27.314 1.00 107.09 716 LEU A O 1
ATOM 4459 N N . LYS A 1 594 ? -9.976 11.135 -27.656 1.00 108.52 717 LYS A N 1
ATOM 4460 C CA . LYS A 1 594 ? -8.913 10.378 -28.309 1.00 112.30 717 LYS A CA 1
ATOM 4461 C C . LYS A 1 594 ? -8.652 10.879 -29.726 1.00 115.17 717 LYS A C 1
ATOM 4462 O O . LYS A 1 594 ? -7.589 10.627 -30.293 1.00 125.14 717 LYS A O 1
ATOM 4468 N N . ILE A 1 595 ? -9.622 11.583 -30.301 1.00 111.48 718 ILE A N 1
ATOM 4469 C CA . ILE A 1 595 ? -9.450 12.138 -31.641 1.00 117.03 718 ILE A CA 1
ATOM 4470 C C . ILE A 1 595 ? -8.849 13.543 -31.575 1.00 119.88 718 ILE A C 1
ATOM 4471 O O . ILE A 1 595 ? -7.700 13.748 -31.947 1.00 128.50 718 ILE A O 1
ATOM 4476 N N . ASN A 1 596 ? -9.629 14.504 -31.089 1.00 117.37 719 ASN A N 1
ATOM 4477 C CA . ASN A 1 596 ? -9.130 15.856 -30.847 1.00 117.07 719 ASN A CA 1
ATOM 4478 C C . ASN A 1 596 ? -9.610 16.406 -29.499 1.00 114.65 719 ASN A C 1
ATOM 4479 O O . ASN A 1 596 ? -10.714 16.929 -29.400 1.00 116.36 719 ASN A O 1
ATOM 4484 N N . PRO A 1 597 ? -8.768 16.297 -28.461 1.00 111.51 720 PRO A N 1
ATOM 4485 C CA . PRO A 1 597 ? -9.170 16.689 -27.103 1.00 104.90 720 PRO A CA 1
ATOM 4486 C C . PRO A 1 597 ? -9.024 18.183 -26.833 1.00 105.60 720 PRO A C 1
ATOM 4487 O O . PRO A 1 597 ? -8.998 18.596 -25.684 1.00 116.50 720 PRO A O 1
ATOM 4491 N N . TYR A 1 598 ? -8.995 18.996 -27.881 1.00 106.26 721 TYR A N 1
ATOM 4492 C CA . TYR A 1 598 ? -8.722 20.424 -27.716 1.00 108.73 721 TYR A CA 1
ATOM 4493 C C . TYR A 1 598 ? -9.913 21.252 -28.184 1.00 106.10 721 TYR A C 1
ATOM 4494 O O . TYR A 1 598 ? -9.862 22.481 -28.249 1.00 99.83 721 TYR A O 1
ATOM 4503 N N . VAL A 1 599 ? -10.990 20.550 -28.518 1.00 104.75 722 VAL A N 1
ATOM 4504 C CA . VAL A 1 599 ? -12.278 21.167 -28.813 1.00 105.31 722 VAL A CA 1
ATOM 4505 C C . VAL A 1 599 ? -12.879 21.728 -27.529 1.00 108.05 722 VAL A C 1
ATOM 4506 O O . VAL A 1 599 ? -13.862 22.466 -27.559 1.00 107.85 722 VAL A O 1
ATOM 4510 N N . LEU A 1 600 ? -12.272 21.366 -26.401 1.00 102.05 723 LEU A N 1
ATOM 4511 C CA . LEU A 1 600 ? -12.666 21.891 -25.100 1.00 99.10 723 LEU A CA 1
ATOM 4512 C C . LEU A 1 600 ? -11.469 22.565 -24.442 1.00 97.40 723 LEU A C 1
ATOM 4513 O O . LEU A 1 600 ? -10.331 22.394 -24.881 1.00 102.87 723 LEU A O 1
ATOM 4518 N N . SER A 1 601 ? -11.729 23.330 -23.387 1.00 90.98 724 SER A N 1
ATOM 4519 C CA . SER A 1 601 ? -10.671 24.009 -22.651 1.00 88.15 724 SER A CA 1
ATOM 4520 C C . SER A 1 601 ? -9.914 23.040 -21.755 1.00 89.99 724 SER A C 1
ATOM 4521 O O . SER A 1 601 ? -10.315 21.889 -21.594 1.00 91.66 724 SER A O 1
ATOM 4524 N N . ASP A 1 602 ? -8.813 23.512 -21.177 1.00 87.77 725 ASP A N 1
ATOM 4525 C CA . ASP A 1 602 ? -8.056 22.717 -20.218 1.00 83.57 725 ASP A CA 1
ATOM 4526 C C . ASP A 1 602 ? -8.899 22.462 -18.967 1.00 79.83 725 ASP A C 1
ATOM 4527 O O . ASP A 1 602 ? -8.866 21.369 -18.405 1.00 83.93 725 ASP A O 1
ATOM 4532 N N . LYS A 1 603 ? -9.645 23.475 -18.532 1.00 78.92 726 LYS A N 1
ATOM 4533 C CA . LYS A 1 603 ? -10.562 23.319 -17.404 1.00 82.80 726 LYS A CA 1
ATOM 4534 C C . LYS A 1 603 ? -11.599 22.228 -17.670 1.00 82.41 726 LYS A C 1
ATOM 4535 O O . LYS A 1 603 ? -11.880 21.403 -16.802 1.00 75.57 726 LYS A O 1
ATOM 4541 N N . ASP A 1 604 ? -12.161 22.239 -18.875 1.00 86.12 727 ASP A N 1
ATOM 4542 C CA . ASP A 1 604 ? -13.108 21.215 -19.312 1.00 85.09 727 ASP A CA 1
ATOM 4543 C C . ASP A 1 604 ? -12.511 19.817 -19.203 1.00 84.34 727 ASP A C 1
ATOM 4544 O O . ASP A 1 604 ? -13.106 18.919 -18.608 1.00 78.86 727 ASP A O 1
ATOM 4549 N N . ARG A 1 605 ? -11.333 19.646 -19.791 1.00 82.77 728 ARG A N 1
ATOM 4550 C CA . ARG A 1 605 ? -10.647 18.361 -19.795 1.00 73.96 728 ARG A CA 1
ATOM 4551 C C . ARG A 1 605 ? -10.286 17.896 -18.396 1.00 76.78 728 ARG A C 1
ATOM 4552 O O . ARG A 1 605 ? -10.399 16.714 -18.079 1.00 79.39 728 ARG A O 1
ATOM 4560 N N . ALA A 1 606 ? -9.839 18.832 -17.568 1.00 73.91 729 ALA A N 1
ATOM 4561 C CA . ALA A 1 606 ? -9.507 18.534 -16.184 1.00 69.27 729 ALA A CA 1
ATOM 4562 C C . ALA A 1 606 ? -10.755 18.098 -15.432 1.00 76.69 729 ALA A C 1
ATOM 4563 O O . ALA A 1 606 ? -10.732 17.124 -14.679 1.00 83.14 729 ALA A O 1
ATOM 4565 N N . ASN A 1 607 ? -11.840 18.839 -15.637 1.00 82.95 730 ASN A N 1
ATOM 4566 C CA . ASN A 1 607 ? -13.123 18.544 -15.008 1.00 79.99 730 ASN A CA 1
ATOM 4567 C C . ASN A 1 607 ? -13.623 17.131 -15.297 1.00 73.83 730 ASN A C 1
ATOM 4568 O O . ASN A 1 607 ? -14.137 16.451 -14.408 1.00 67.24 730 ASN A O 1
ATOM 4573 N N . LEU A 1 608 ? -13.474 16.696 -16.544 1.00 74.67 731 LEU A N 1
ATOM 4574 C CA . LEU A 1 608 ? -13.902 15.359 -16.947 1.00 74.43 731 LEU A CA 1
ATOM 4575 C C . LEU A 1 608 ? -13.129 14.272 -16.209 1.00 74.23 731 LEU A C 1
ATOM 4576 O O . LEU A 1 608 ? -13.715 13.290 -15.759 1.00 76.93 731 LEU A O 1
ATOM 4581 N N . ILE A 1 609 ? -11.816 14.453 -16.091 1.00 73.61 732 ILE A N 1
ATOM 4582 C CA . ILE A 1 609 ? -10.965 13.491 -15.396 1.00 78.24 732 ILE A CA 1
ATOM 4583 C C . ILE A 1 609 ? -11.357 13.405 -13.926 1.00 76.45 732 ILE A C 1
ATOM 4584 O O . ILE A 1 609 ? -11.467 12.314 -13.365 1.00 69.54 732 ILE A O 1
ATOM 4589 N N . ASN A 1 610 ? -11.564 14.565 -13.311 1.00 77.65 733 ASN A N 1
ATOM 4590 C CA . ASN A 1 610 ? -12.027 14.634 -11.931 1.00 78.03 733 ASN A CA 1
ATOM 4591 C C . ASN A 1 610 ? -13.337 13.890 -11.716 1.00 79.18 733 ASN A C 1
ATOM 4592 O O . ASN A 1 610 ? -13.419 12.990 -10.883 1.00 80.30 733 ASN A O 1
ATOM 4597 N N . ASN A 1 611 ? -14.357 14.279 -12.472 1.00 84.68 734 ASN A N 1
ATOM 4598 C CA . ASN A 1 611 ? -15.702 13.753 -12.280 1.00 77.22 734 ASN A CA 1
ATOM 4599 C C . ASN A 1 611 ? -15.808 12.246 -12.474 1.00 78.52 734 ASN A C 1
ATOM 4600 O O . ASN A 1 611 ? -16.529 11.577 -11.741 1.00 75.05 734 ASN A O 1
ATOM 4605 N N . ILE A 1 612 ? -15.081 11.703 -13.446 1.00 76.20 735 ILE A N 1
ATOM 4606 C CA . ILE A 1 612 ? -15.204 10.280 -13.744 1.00 76.93 735 ILE A CA 1
ATOM 4607 C C . ILE A 1 612 ? -14.517 9.424 -12.677 1.00 80.43 735 ILE A C 1
ATOM 4608 O O . ILE A 1 612 ? -15.027 8.366 -12.315 1.00 85.51 735 ILE A O 1
ATOM 4613 N N . PHE A 1 613 ? -13.375 9.880 -12.169 1.00 75.93 736 PHE A N 1
ATOM 4614 C CA . PHE A 1 613 ? -12.669 9.149 -11.122 1.00 73.76 736 PHE A CA 1
ATOM 4615 C C . PHE A 1 613 ? -13.457 9.168 -9.817 1.00 73.20 736 PHE A C 1
ATOM 4616 O O . PHE A 1 613 ? -13.446 8.198 -9.058 1.00 73.56 736 PHE A O 1
ATOM 4624 N N . GLU A 1 614 ? -14.134 10.280 -9.556 1.00 72.28 737 GLU A N 1
ATOM 4625 C CA . GLU A 1 614 ? -14.899 10.425 -8.326 1.00 79.15 737 GLU A CA 1
ATOM 4626 C C . GLU A 1 614 ? -16.217 9.674 -8.426 1.00 84.67 737 GLU A C 1
ATOM 4627 O O . GLU A 1 614 ? -16.773 9.236 -7.418 1.00 97.10 737 GLU A O 1
ATOM 4633 N N . LEU A 1 615 ? -16.717 9.535 -9.650 1.00 84.75 738 LEU A N 1
ATOM 4634 C CA . LEU A 1 615 ? -17.897 8.721 -9.905 1.00 88.72 738 LEU A CA 1
ATOM 4635 C C . LEU A 1 615 ? -17.540 7.245 -9.834 1.00 82.73 738 LEU A C 1
ATOM 4636 O O . LEU A 1 615 ? -18.277 6.451 -9.253 1.00 81.74 738 LEU A O 1
ATOM 4641 N N . ALA A 1 616 ? -16.402 6.888 -10.425 1.00 75.87 739 ALA A N 1
ATOM 4642 C CA . ALA A 1 616 ? -15.904 5.518 -10.373 1.00 80.09 739 ALA A CA 1
ATOM 4643 C C . ALA A 1 616 ? -15.602 5.082 -8.944 1.00 79.89 739 ALA A C 1
ATOM 4644 O O . ALA A 1 616 ? -15.570 3.889 -8.641 1.00 83.88 739 ALA A O 1
ATOM 4646 N N . GLY A 1 617 ? -15.380 6.057 -8.070 1.00 79.60 740 GLY A N 1
ATOM 4647 C CA . GLY A 1 617 ? -15.139 5.787 -6.667 1.00 86.83 740 GLY A CA 1
ATOM 4648 C C . GLY A 1 617 ? -16.386 5.304 -5.956 1.00 92.92 740 GLY A C 1
ATOM 4649 O O . GLY A 1 617 ? -16.361 4.302 -5.241 1.00 95.08 740 GLY A O 1
ATOM 4650 N N . LEU A 1 618 ? -17.484 6.023 -6.161 1.00 91.94 741 LEU A N 1
ATOM 4651 C CA . LEU A 1 618 ? -18.739 5.705 -5.496 1.00 102.28 741 LEU A CA 1
ATOM 4652 C C . LEU A 1 618 ? -19.439 4.527 -6.182 1.00 112.70 741 LEU A C 1
ATOM 4653 O O . LEU A 1 618 ? -20.459 4.033 -5.698 1.00 118.96 741 LEU A O 1
ATOM 4658 N N . GLY A 1 619 ? -18.879 4.070 -7.300 1.00 101.87 742 GLY A N 1
ATOM 4659 C CA . GLY A 1 619 ? -19.457 2.974 -8.058 1.00 94.21 742 GLY A CA 1
ATOM 4660 C C . GLY A 1 619 ? -20.395 3.310 -9.204 1.00 95.78 742 GLY A C 1
ATOM 4661 O O . GLY A 1 619 ? -20.856 2.405 -9.899 1.00 95.71 742 GLY A O 1
ATOM 4662 N N . LYS A 1 620 ? -20.694 4.588 -9.412 1.00 85.79 743 LYS A N 1
ATOM 4663 C CA . LYS A 1 620 ? -21.582 4.977 -10.509 1.00 85.42 743 LYS A CA 1
ATOM 4664 C C . LYS A 1 620 ? -20.984 4.703 -11.895 1.00 89.56 743 LYS A C 1
ATOM 4665 O O . LYS A 1 620 ? -21.682 4.792 -12.905 1.00 92.77 743 LYS A O 1
ATOM 4671 N N . VAL A 1 621 ? -19.701 4.352 -11.928 1.00 83.82 744 VAL A N 1
ATOM 4672 C CA . VAL A 1 621 ? -18.987 4.063 -13.170 1.00 79.19 744 VAL A CA 1
ATOM 4673 C C . VAL A 1 621 ? -17.852 3.073 -12.901 1.00 79.39 744 VAL A C 1
ATOM 4674 O O . VAL A 1 621 ? -17.203 3.143 -11.863 1.00 82.46 744 VAL A O 1
ATOM 4678 N N . PRO A 1 622 ? -17.623 2.123 -13.824 1.00 77.89 745 PRO A N 1
ATOM 4679 C CA . PRO A 1 622 ? -16.485 1.215 -13.634 1.00 84.94 745 PRO A CA 1
ATOM 4680 C C . PRO A 1 622 ? -15.148 1.953 -13.742 1.00 89.80 745 PRO A C 1
ATOM 4681 O O . PRO A 1 622 ? -14.993 2.823 -14.600 1.00 84.63 745 PRO A O 1
ATOM 4685 N N . LEU A 1 623 ? -14.198 1.606 -12.878 1.00 91.88 746 LEU A N 1
ATOM 4686 C CA . LEU A 1 623 ? -12.911 2.297 -12.828 1.00 83.21 746 LEU A CA 1
ATOM 4687 C C . LEU A 1 623 ? -12.133 2.169 -14.134 1.00 81.26 746 LEU A C 1
ATOM 4688 O O . LEU A 1 623 ? -11.332 3.041 -14.475 1.00 86.11 746 LEU A O 1
ATOM 4693 N N . LYS A 1 624 ? -12.369 1.084 -14.864 1.00 80.82 747 LYS A N 1
ATOM 4694 C CA . LYS A 1 624 ? -11.703 0.870 -16.142 1.00 83.47 747 LYS A CA 1
ATOM 4695 C C . LYS A 1 624 ? -12.045 1.976 -17.139 1.00 91.27 747 LYS A C 1
ATOM 4696 O O . LYS A 1 624 ? -11.237 2.309 -18.007 1.00 98.83 747 LYS A O 1
ATOM 4702 N N . ARG A 1 625 ? -13.234 2.555 -17.000 1.00 88.62 748 ARG A N 1
ATOM 4703 C CA . ARG A 1 625 ? -13.661 3.626 -17.892 1.00 88.93 748 ARG A CA 1
ATOM 4704 C C . ARG A 1 625 ? -12.975 4.944 -17.556 1.00 90.18 748 ARG A C 1
ATOM 4705 O O . ARG A 1 625 ? -12.702 5.751 -18.445 1.00 92.04 748 ARG A O 1
ATOM 4713 N N . ALA A 1 626 ? -12.703 5.162 -16.274 1.00 92.94 749 ALA A N 1
ATOM 4714 C CA . ALA A 1 626 ? -11.963 6.340 -15.840 1.00 85.98 749 ALA A CA 1
ATOM 4715 C C . ALA A 1 626 ? -10.591 6.359 -16.500 1.00 80.97 749 ALA A C 1
ATOM 4716 O O . ALA A 1 626 ? -10.150 7.383 -17.017 1.00 85.22 749 ALA A O 1
ATOM 4718 N N . PHE A 1 627 ? -9.924 5.210 -16.465 1.00 79.34 750 PHE A N 1
ATOM 4719 C CA . PHE A 1 627 ? -8.605 5.053 -17.063 1.00 89.05 750 PHE A CA 1
ATOM 4720 C C . PHE A 1 627 ? -8.723 5.052 -18.582 1.00 88.15 750 PHE A C 1
ATOM 4721 O O . PHE A 1 627 ? -7.785 5.413 -19.295 1.00 90.38 750 PHE A O 1
ATOM 4729 N N . ASP A 1 628 ? -9.878 4.614 -19.071 1.00 91.05 751 ASP A N 1
ATOM 4730 C CA . ASP A 1 628 ? -10.154 4.603 -20.501 1.00 101.04 751 ASP A CA 1
ATOM 4731 C C . ASP A 1 628 ? -10.242 6.043 -21.005 1.00 93.20 751 ASP A C 1
ATOM 4732 O O . ASP A 1 628 ? -9.909 6.330 -22.154 1.00 94.45 751 ASP A O 1
ATOM 4737 N N . LEU A 1 629 ? -10.683 6.948 -20.134 1.00 90.48 752 LEU A N 1
ATOM 4738 C CA . LEU A 1 629 ? -10.786 8.367 -20.474 1.00 87.93 752 LEU A CA 1
ATOM 4739 C C . LEU A 1 629 ? -9.427 9.064 -20.555 1.00 92.98 752 LEU A C 1
ATOM 4740 O O . LEU A 1 629 ? -9.169 9.822 -21.490 1.00 93.36 752 LEU A O 1
ATOM 4745 N N . ILE A 1 630 ? -8.559 8.802 -19.582 1.00 98.03 753 ILE A N 1
ATOM 4746 C CA . ILE A 1 630 ? -7.250 9.453 -19.542 1.00 92.50 753 ILE A CA 1
ATOM 4747 C C . ILE A 1 630 ? -6.318 8.975 -20.656 1.00 93.57 753 ILE A C 1
ATOM 4748 O O . ILE A 1 630 ? -5.273 9.573 -20.881 1.00 92.44 753 ILE A O 1
ATOM 4753 N N . ASN A 1 631 ? -6.683 7.890 -21.334 1.00 93.65 754 ASN A N 1
ATOM 4754 C CA . ASN A 1 631 ? -5.836 7.293 -22.371 1.00 96.28 754 ASN A CA 1
ATOM 4755 C C . ASN A 1 631 ? -5.406 8.295 -23.448 1.00 103.98 754 ASN A C 1
ATOM 4756 O O . ASN A 1 631 ? -4.452 8.051 -24.192 1.00 107.68 754 ASN A O 1
ATOM 4761 N N . TYR A 1 632 ? -6.117 9.418 -23.527 1.00 94.88 755 TYR A N 1
ATOM 4762 C CA . TYR A 1 632 ? -5.827 10.461 -24.504 1.00 98.95 755 TYR A CA 1
ATOM 4763 C C . TYR A 1 632 ? -4.596 11.252 -24.076 1.00 99.66 755 TYR A C 1
ATOM 4764 O O . TYR A 1 632 ? -3.969 11.927 -24.895 1.00 105.34 755 TYR A O 1
ATOM 4773 N N . LEU A 1 633 ? -4.264 11.177 -22.787 1.00 98.41 756 LEU A N 1
ATOM 4774 C CA . LEU A 1 633 ? -3.274 12.068 -22.167 1.00 96.34 756 LEU A CA 1
ATOM 4775 C C . LEU A 1 633 ? -1.915 12.064 -22.862 1.00 103.00 756 LEU A C 1
ATOM 4776 O O . LEU A 1 633 ? -1.083 12.933 -22.609 1.00 99.91 756 LEU A O 1
ATOM 4781 N N . GLY A 1 634 ? -1.689 11.076 -23.722 1.00 105.73 757 GLY A N 1
ATOM 4782 C CA . GLY A 1 634 ? -0.489 11.038 -24.537 1.00 102.94 757 GLY A CA 1
ATOM 4783 C C . GLY A 1 634 ? -0.407 12.258 -25.440 1.00 103.45 757 GLY A C 1
ATOM 4784 O O . GLY A 1 634 ? 0.662 12.613 -25.936 1.00 108.50 757 GLY A O 1
ATOM 4785 N N . ASN A 1 635 ? -1.557 12.889 -25.665 1.00 98.50 758 ASN A N 1
ATOM 4786 C CA . ASN A 1 635 ? -1.667 14.044 -26.550 1.00 101.08 758 ASN A CA 1
ATOM 4787 C C . ASN A 1 635 ? -2.137 15.296 -25.804 1.00 106.08 758 ASN A C 1
ATOM 4788 O O . ASN A 1 635 ? -2.869 16.118 -26.350 1.00 106.18 758 ASN A O 1
ATOM 4793 N N . GLU A 1 636 ? -1.714 15.429 -24.549 1.00 102.67 759 GLU A N 1
ATOM 4794 C CA . GLU A 1 636 ? -2.036 16.609 -23.753 1.00 98.96 759 GLU A CA 1
ATOM 4795 C C . GLU A 1 636 ? -0.798 17.439 -23.445 1.00 104.91 759 GLU A C 1
ATOM 4796 O O . GLU A 1 636 ? 0.240 16.902 -23.066 1.00 103.56 759 GLU A O 1
ATOM 4802 N N . ASN A 1 637 ? -0.915 18.754 -23.623 1.00 106.60 760 ASN A N 1
ATOM 4803 C CA . ASN A 1 637 ? 0.185 19.667 -23.334 1.00 107.12 760 ASN A CA 1
ATOM 4804 C C . ASN A 1 637 ? -0.212 20.714 -22.289 1.00 106.00 760 ASN A C 1
ATOM 4805 O O . ASN A 1 637 ? 0.592 21.560 -21.889 1.00 109.87 760 ASN A O 1
ATOM 4810 N N . HIS A 1 638 ? -1.467 20.639 -21.859 1.00 106.60 761 HIS A N 1
ATOM 4811 C CA . HIS A 1 638 ? -2.007 21.504 -20.817 1.00 100.62 761 HIS A CA 1
ATOM 4812 C C . HIS A 1 638 ? -1.911 20.845 -19.443 1.00 94.58 761 HIS A C 1
ATOM 4813 O O . HIS A 1 638 ? -2.460 19.772 -19.220 1.00 91.27 761 HIS A O 1
ATOM 4820 N N . THR A 1 639 ? -1.197 21.497 -18.534 1.00 87.50 762 THR A N 1
ATOM 4821 C CA . THR A 1 639 ? -0.970 21.000 -17.174 1.00 88.79 762 THR A CA 1
ATOM 4822 C C . THR A 1 639 ? -2.237 20.644 -16.390 1.00 85.44 762 THR A C 1
ATOM 4823 O O . THR A 1 639 ? -2.312 19.565 -15.805 1.00 78.26 762 THR A O 1
ATOM 4827 N N . ALA A 1 640 ? -3.207 21.557 -16.358 1.00 87.78 763 ALA A N 1
ATOM 4828 C CA . ALA A 1 640 ? -4.388 21.422 -15.496 1.00 83.58 763 ALA A CA 1
ATOM 4829 C C . ALA A 1 640 ? -5.093 20.049 -15.568 1.00 84.70 763 ALA A C 1
ATOM 4830 O O . ALA A 1 640 ? -5.450 19.490 -14.529 1.00 78.30 763 ALA A O 1
ATOM 4832 N N . PRO A 1 641 ? -5.289 19.493 -16.780 1.00 78.08 764 PRO A N 1
ATOM 4833 C CA . PRO A 1 641 ? -5.760 18.103 -16.804 1.00 72.49 764 PRO A CA 1
ATOM 4834 C C . PRO A 1 641 ? -4.732 17.100 -16.279 1.00 80.61 764 PRO A C 1
ATOM 4835 O O . PRO A 1 641 ? -5.107 16.141 -15.605 1.00 82.83 764 PRO A O 1
ATOM 4839 N N . ILE A 1 642 ? -3.456 17.326 -16.585 1.00 79.13 765 ILE A N 1
ATOM 4840 C CA . ILE A 1 642 ? -2.400 16.373 -16.246 1.00 82.35 765 ILE A CA 1
ATOM 4841 C C . ILE A 1 642 ? -2.187 16.290 -14.735 1.00 78.56 765 ILE A C 1
ATOM 4842 O O . ILE A 1 642 ? -2.100 15.196 -14.176 1.00 79.57 765 ILE A O 1
ATOM 4847 N N . THR A 1 643 ? -2.087 17.448 -14.085 1.00 69.88 766 THR A N 1
ATOM 4848 C CA . THR A 1 643 ? -1.929 17.515 -12.633 1.00 72.14 766 THR A CA 1
ATOM 4849 C C . THR A 1 643 ? -3.055 16.774 -11.913 1.00 85.87 766 THR A C 1
ATOM 4850 O O . THR A 1 643 ? -2.805 15.956 -11.028 1.00 83.71 766 THR A O 1
ATOM 4854 N N . GLU A 1 644 ? -4.294 17.072 -12.290 1.00 89.35 767 GLU A N 1
ATOM 4855 C CA . GLU A 1 644 ? -5.460 16.434 -11.685 1.00 76.51 767 GLU A CA 1
ATOM 4856 C C . GLU A 1 644 ? -5.538 14.947 -12.004 1.00 70.87 767 GLU A C 1
ATOM 4857 O O . GLU A 1 644 ? -6.059 14.161 -11.213 1.00 79.48 767 GLU A O 1
ATOM 4863 N N . ALA A 1 645 ? -5.003 14.555 -13.153 1.00 70.61 768 ALA A N 1
ATOM 4864 C CA . ALA A 1 645 ? -5.010 13.152 -13.537 1.00 72.95 768 ALA A CA 1
ATOM 4865 C C . ALA A 1 645 ? -3.928 12.405 -12.767 1.00 77.87 768 ALA A C 1
ATOM 4866 O O . ALA A 1 645 ? -4.139 11.283 -12.309 1.00 72.65 768 ALA A O 1
ATOM 4868 N N . LEU A 1 646 ? -2.774 13.047 -12.621 1.00 80.69 769 LEU A N 1
ATOM 4869 C CA . LEU A 1 646 ? -1.704 12.555 -11.758 1.00 74.18 769 LEU A CA 1
ATOM 4870 C C . LEU A 1 646 ? -2.100 12.488 -10.287 1.00 72.60 769 LEU A C 1
ATOM 4871 O O . LEU A 1 646 ? -1.516 11.725 -9.520 1.00 73.28 769 LEU A O 1
ATOM 4876 N N . PHE A 1 647 ? -3.093 13.277 -9.895 1.00 72.18 770 PHE A N 1
ATOM 4877 C CA . PHE A 1 647 ? -3.553 13.274 -8.512 1.00 69.19 770 PHE A CA 1
ATOM 4878 C C . PHE A 1 647 ? -4.399 12.040 -8.252 1.00 72.70 770 PHE A C 1
ATOM 4879 O O . PHE A 1 647 ? -4.142 11.283 -7.315 1.00 74.06 770 PHE A O 1
ATOM 4887 N N . GLN A 1 648 ? -5.409 11.856 -9.093 1.00 73.57 771 GLN A N 1
ATOM 4888 C CA . GLN A 1 648 ? -6.370 10.770 -8.954 1.00 71.69 771 GLN A CA 1
ATOM 4889 C C . GLN A 1 648 ? -5.707 9.394 -8.988 1.00 77.21 771 GLN A C 1
ATOM 4890 O O . GLN A 1 648 ? -6.063 8.513 -8.207 1.00 80.47 771 GLN A O 1
ATOM 4896 N N . THR A 1 649 ? -4.742 9.215 -9.886 1.00 71.43 772 THR A N 1
ATOM 4897 C CA . THR A 1 649 ? -4.031 7.943 -9.991 1.00 76.13 772 THR A CA 1
ATOM 4898 C C . THR A 1 649 ? -3.023 7.723 -8.866 1.00 78.16 772 THR A C 1
ATOM 4899 O O . THR A 1 649 ? -2.806 6.589 -8.440 1.00 78.59 772 THR A O 1
ATOM 4903 N N . ASP A 1 650 ? -2.405 8.798 -8.387 1.00 77.92 773 ASP A N 1
ATOM 4904 C CA . ASP A 1 650 ? -1.474 8.689 -7.268 1.00 75.61 773 ASP A CA 1
ATOM 4905 C C . ASP A 1 650 ? -2.210 8.278 -5.998 1.00 83.37 773 ASP A C 1
ATOM 4906 O O . ASP A 1 650 ? -1.657 7.583 -5.145 1.00 85.06 773 ASP A O 1
ATOM 4911 N N . LEU A 1 651 ? -3.459 8.720 -5.880 1.00 81.19 774 LEU A N 1
ATOM 4912 C CA . LEU A 1 651 ? -4.292 8.369 -4.734 1.00 75.27 774 LEU A CA 1
ATOM 4913 C C . LEU A 1 651 ? -4.573 6.874 -4.729 1.00 76.81 774 LEU A C 1
ATOM 4914 O O . LEU A 1 651 ? -4.462 6.221 -3.691 1.00 74.08 774 LEU A O 1
ATOM 4919 N N . ILE A 1 652 ? -4.930 6.335 -5.892 1.00 73.12 775 ILE A N 1
ATOM 4920 C CA . ILE A 1 652 ? -5.245 4.920 -6.009 1.00 80.87 775 ILE A CA 1
ATOM 4921 C C . ILE A 1 652 ? -3.990 4.100 -5.745 1.00 81.01 775 ILE A C 1
ATOM 4922 O O . ILE A 1 652 ? -4.050 3.061 -5.086 1.00 80.69 775 ILE A O 1
ATOM 4927 N N . TYR A 1 653 ? -2.854 4.569 -6.260 1.00 74.46 776 TYR A N 1
ATOM 4928 C CA . TYR A 1 653 ? -1.583 3.892 -6.019 1.00 70.56 776 TYR A CA 1
ATOM 4929 C C . TYR A 1 653 ? -1.296 3.791 -4.531 1.00 72.71 776 TYR A C 1
ATOM 4930 O O . TYR A 1 653 ? -0.912 2.738 -4.030 1.00 75.66 776 TYR A O 1
ATOM 4939 N N . ASN A 1 654 ? -1.478 4.905 -3.835 1.00 70.42 777 ASN A N 1
ATOM 4940 C CA . ASN A 1 654 ? -1.154 4.975 -2.422 1.00 73.98 777 ASN A CA 1
ATOM 4941 C C . ASN A 1 654 ? -2.123 4.160 -1.575 1.00 72.97 777 ASN A C 1
ATOM 4942 O O . ASN A 1 654 ? -1.716 3.517 -0.611 1.00 70.61 777 ASN A O 1
ATOM 4947 N N . LEU A 1 655 ? -3.398 4.169 -1.953 1.00 70.59 778 LEU A N 1
ATOM 4948 C CA . LEU A 1 655 ? -4.408 3.389 -1.249 1.00 70.06 778 LEU A CA 1
ATOM 4949 C C . LEU A 1 655 ? -4.104 1.897 -1.349 1.00 74.15 778 LEU A C 1
ATOM 4950 O O . LEU A 1 655 ? -4.086 1.192 -0.338 1.00 73.09 778 LEU A O 1
ATOM 4955 N N . LEU A 1 656 ? -3.878 1.427 -2.574 1.00 70.59 779 LEU A N 1
ATOM 4956 C CA . LEU A 1 656 ? -3.418 0.060 -2.821 1.00 66.48 779 LEU A CA 1
ATOM 4957 C C . LEU A 1 656 ? -2.171 -0.278 -2.010 1.00 71.67 779 LEU A C 1
ATOM 4958 O O . LEU A 1 656 ? -2.155 -1.257 -1.271 1.00 75.92 779 LEU A O 1
ATOM 4963 N N . GLU A 1 657 ? -1.128 0.532 -2.176 1.00 72.59 780 GLU A N 1
ATOM 4964 C CA . GLU A 1 657 ? 0.168 0.303 -1.540 1.00 73.67 780 GLU A CA 1
ATOM 4965 C C . GLU A 1 657 ? 0.081 0.024 -0.039 1.00 78.25 780 GLU A C 1
ATOM 4966 O O . GLU A 1 657 ? 0.725 -0.895 0.470 1.00 78.81 780 GLU A O 1
ATOM 4972 N N . LYS A 1 658 ? -0.718 0.819 0.663 1.00 76.45 781 LYS A N 1
ATOM 4973 C CA . LYS A 1 658 ? -0.830 0.702 2.114 1.00 76.76 781 LYS A CA 1
ATOM 4974 C C . LYS A 1 658 ? -1.618 -0.536 2.536 1.00 81.17 781 LYS A C 1
ATOM 4975 O O . LYS A 1 658 ? -1.699 -0.852 3.723 1.00 85.35 781 LYS A O 1
ATOM 4981 N N . LEU A 1 659 ? -2.198 -1.234 1.565 1.00 77.91 782 LEU A N 1
ATOM 4982 C CA . LEU A 1 659 ? -2.825 -2.518 1.844 1.00 86.95 782 LEU A CA 1
ATOM 4983 C C . LEU A 1 659 ? -1.745 -3.581 1.753 1.00 93.77 782 LEU A C 1
ATOM 4984 O O . LEU A 1 659 ? -1.171 -3.986 2.765 1.00 108.51 782 LEU A O 1
ATOM 4989 N N . GLY A 1 660 ? -1.444 -3.999 0.528 1.00 85.63 783 GLY A N 1
ATOM 4990 C CA . GLY A 1 660 ? -0.368 -4.941 0.290 1.00 82.56 783 GLY A CA 1
ATOM 4991 C C . GLY A 1 660 ? -0.211 -5.275 -1.178 1.00 87.83 783 GLY A C 1
ATOM 4992 O O . GLY A 1 660 ? 0.465 -6.239 -1.536 1.00 94.43 783 GLY A O 1
ATOM 4993 N N . TYR A 1 661 ? -0.828 -4.463 -2.029 1.00 80.09 784 TYR A N 1
ATOM 4994 C CA . TYR A 1 661 ? -0.903 -4.759 -3.450 1.00 87.43 784 TYR A CA 1
ATOM 4995 C C . TYR A 1 661 ? 0.157 -3.967 -4.204 1.00 89.62 784 TYR A C 1
ATOM 4996 O O . TYR A 1 661 ? -0.161 -3.150 -5.069 1.00 96.52 784 TYR A O 1
ATOM 5005 N N . MET A 1 662 ? 1.417 -4.211 -3.853 1.00 88.59 785 MET A N 1
ATOM 5006 C CA . MET A 1 662 ? 2.551 -3.503 -4.441 1.00 84.90 785 MET A CA 1
ATOM 5007 C C . MET A 1 662 ? 2.625 -3.718 -5.946 1.00 95.71 785 MET A C 1
ATOM 5008 O O . MET A 1 662 ? 2.846 -2.775 -6.703 1.00 93.09 785 MET A O 1
ATOM 5013 N N . ASP A 1 663 ? 2.450 -4.968 -6.365 1.00 102.69 786 ASP A N 1
ATOM 5014 C CA . ASP A 1 663 ? 2.456 -5.324 -7.777 1.00 101.13 786 ASP A CA 1
ATOM 5015 C C . ASP A 1 663 ? 1.361 -4.562 -8.517 1.00 99.09 786 ASP A C 1
ATOM 5016 O O . ASP A 1 663 ? 1.633 -3.873 -9.501 1.00 100.37 786 ASP A O 1
ATOM 5021 N N . LEU A 1 664 ? 0.127 -4.687 -8.035 1.00 100.25 787 LEU A N 1
ATOM 5022 C CA . LEU A 1 664 ? -1.011 -3.988 -8.627 1.00 101.88 787 LEU A CA 1
ATOM 5023 C C . LEU A 1 664 ? -0.766 -2.483 -8.680 1.00 96.65 787 LEU A C 1
ATOM 5024 O O . LEU A 1 664 ? -1.028 -1.834 -9.692 1.00 92.31 787 LEU A O 1
ATOM 5029 N N . ALA A 1 665 ? -0.245 -1.943 -7.583 1.00 95.85 788 ALA A N 1
ATOM 5030 C CA . ALA A 1 665 ? 0.044 -0.520 -7.483 1.00 83.26 788 ALA A CA 1
ATOM 5031 C C . ALA A 1 665 ? 1.134 -0.083 -8.461 1.00 85.12 788 ALA A C 1
ATOM 5032 O O . ALA A 1 665 ? 1.041 0.984 -9.064 1.00 87.04 788 ALA A O 1
ATOM 5034 N N . SER A 1 666 ? 2.164 -0.909 -8.616 1.00 85.13 789 SER A N 1
ATOM 5035 C CA . SER A 1 666 ? 3.298 -0.558 -9.469 1.00 92.56 789 SER A CA 1
ATOM 5036 C C . SER A 1 666 ? 2.977 -0.715 -10.951 1.00 94.64 789 SER A C 1
ATOM 5037 O O . SER A 1 666 ? 3.446 0.063 -11.781 1.00 91.74 789 SER A O 1
ATOM 5040 N N . ARG A 1 667 ? 2.196 -1.734 -11.286 1.00 101.19 790 ARG A N 1
ATOM 5041 C CA . ARG A 1 667 ? 1.741 -1.913 -12.658 1.00 98.76 790 ARG A CA 1
ATOM 5042 C C . ARG A 1 667 ? 0.862 -0.738 -13.073 1.00 90.78 790 ARG A C 1
ATOM 5043 O O . ARG A 1 667 ? 0.784 -0.387 -14.249 1.00 94.22 790 ARG A O 1
ATOM 5051 N N . LEU A 1 668 ? 0.209 -0.132 -12.088 1.00 89.10 791 LEU A N 1
ATOM 5052 C CA . LEU A 1 668 ? -0.701 0.980 -12.322 1.00 83.88 791 LEU A CA 1
ATOM 5053 C C . LEU A 1 668 ? 0.012 2.264 -12.750 1.00 89.67 791 LEU A C 1
ATOM 5054 O O . LEU A 1 668 ? -0.378 2.897 -13.730 1.00 88.10 791 LEU A O 1
ATOM 5059 N N . VAL A 1 669 ? 1.051 2.648 -12.014 1.00 98.09 792 VAL A N 1
ATOM 5060 C CA . VAL A 1 669 ? 1.749 3.905 -12.282 1.00 93.27 792 VAL A CA 1
ATOM 5061 C C . VAL A 1 669 ? 2.527 3.852 -13.592 1.00 92.40 792 VAL A C 1
ATOM 5062 O O . VAL A 1 669 ? 2.830 4.889 -14.183 1.00 97.53 792 VAL A O 1
ATOM 5066 N N . THR A 1 670 ? 2.848 2.642 -14.040 1.00 84.27 793 THR A N 1
ATOM 5067 C CA . THR A 1 670 ? 3.540 2.449 -15.309 1.00 84.20 793 THR A CA 1
ATOM 5068 C C . THR A 1 670 ? 2.578 2.637 -16.476 1.00 90.39 793 THR A C 1
ATOM 5069 O O . THR A 1 670 ? 2.958 3.147 -17.530 1.00 90.38 793 THR A O 1
ATOM 5073 N N . ARG A 1 671 ? 1.334 2.208 -16.282 1.00 91.86 794 ARG A N 1
ATOM 5074 C CA . ARG A 1 671 ? 0.285 2.423 -17.269 1.00 97.39 794 ARG A CA 1
ATOM 5075 C C . ARG A 1 671 ? 0.102 3.921 -17.478 1.00 99.22 794 ARG A C 1
ATOM 5076 O O . ARG A 1 671 ? 0.005 4.399 -18.607 1.00 100.80 794 ARG A O 1
ATOM 5084 N N . VAL A 1 672 ? 0.061 4.648 -16.366 1.00 88.97 795 VAL A N 1
ATOM 5085 C CA . VAL A 1 672 ? -0.069 6.098 -16.376 1.00 89.50 795 VAL A CA 1
ATOM 5086 C C . VAL A 1 672 ? 1.209 6.767 -16.884 1.00 94.93 795 VAL A C 1
ATOM 5087 O O . VAL A 1 672 ? 1.155 7.794 -17.567 1.00 104.29 795 VAL A O 1
ATOM 5091 N N . PHE A 1 673 ? 2.356 6.165 -16.579 1.00 89.14 796 PHE A N 1
ATOM 5092 C CA . PHE A 1 673 ? 3.633 6.695 -17.049 1.00 89.08 796 PHE A CA 1
ATOM 5093 C C . PHE A 1 673 ? 3.737 6.648 -18.567 1.00 93.81 796 PHE A C 1
ATOM 5094 O O . PHE A 1 673 ? 4.214 7.595 -19.182 1.00 92.44 796 PHE A O 1
ATOM 5102 N N . LYS A 1 674 ? 3.293 5.545 -19.164 1.00 93.15 797 LYS A N 1
ATOM 5103 C CA . LYS A 1 674 ? 3.385 5.363 -20.611 1.00 93.98 797 LYS A CA 1
ATOM 5104 C C . LYS A 1 674 ? 2.584 6.410 -21.370 1.00 94.52 797 LYS A C 1
ATOM 5105 O O . LYS A 1 674 ? 2.980 6.824 -22.459 1.00 97.34 797 LYS A O 1
ATOM 5111 N N . LEU A 1 675 ? 1.447 6.815 -20.812 1.00 91.46 798 LEU A N 1
ATOM 5112 C CA . LEU A 1 675 ? 0.665 7.897 -21.396 1.00 93.85 798 LEU A CA 1
ATOM 5113 C C . LEU A 1 675 ? 1.501 9.172 -21.424 1.00 98.33 798 LEU A C 1
ATOM 5114 O O . LEU A 1 675 ? 1.614 9.838 -22.452 1.00 106.75 798 LEU A O 1
ATOM 5119 N N . LEU A 1 676 ? 2.100 9.490 -20.280 1.00 91.76 799 LEU A N 1
ATOM 5120 C CA . LEU A 1 676 ? 2.823 10.741 -20.102 1.00 95.51 799 LEU A CA 1
ATOM 5121 C C . LEU A 1 676 ? 4.309 10.581 -20.405 1.00 96.16 799 LEU A C 1
ATOM 5122 O O . LEU A 1 676 ? 5.100 11.487 -20.147 1.00 101.78 799 LEU A O 1
ATOM 5127 N N . GLN A 1 677 ? 4.672 9.426 -20.958 1.00 95.87 800 GLN A N 1
ATOM 5128 C CA . GLN A 1 677 ? 6.067 9.091 -21.251 1.00 99.95 800 GLN A CA 1
ATOM 5129 C C . GLN A 1 677 ? 6.779 10.183 -22.037 1.00 96.94 800 GLN A C 1
ATOM 5130 O O . GLN A 1 677 ? 7.850 10.646 -21.646 1.00 98.63 800 GLN A O 1
ATOM 5136 N N . ASN A 1 678 ? 6.181 10.568 -23.160 1.00 95.20 801 ASN A N 1
ATOM 5137 C CA . ASN A 1 678 ? 6.741 11.588 -24.039 1.00 103.23 801 ASN A CA 1
ATOM 5138 C C . ASN A 1 678 ? 7.004 12.896 -23.301 1.00 98.67 801 ASN A C 1
ATOM 5139 O O . ASN A 1 678 ? 8.145 13.348 -23.218 1.00 106.10 801 ASN A O 1
ATOM 5144 N N . GLN A 1 679 ? 5.937 13.501 -22.788 1.00 98.13 802 GLN A N 1
ATOM 5145 C CA . GLN A 1 679 ? 6.027 14.720 -21.988 1.00 90.66 802 GLN A CA 1
ATOM 5146 C C . GLN A 1 679 ? 7.116 14.666 -20.918 1.00 91.27 802 GLN A C 1
ATOM 5147 O O . GLN A 1 679 ? 7.888 15.608 -20.769 1.00 97.14 802 GLN A O 1
ATOM 5153 N N . ILE A 1 680 ? 7.182 13.555 -20.190 1.00 88.82 803 ILE A N 1
ATOM 5154 C CA . ILE A 1 680 ? 8.125 13.415 -19.080 1.00 96.43 803 ILE A CA 1
ATOM 5155 C C . ILE A 1 680 ? 9.573 13.423 -19.562 1.00 102.63 803 ILE A C 1
ATOM 5156 O O . ILE A 1 680 ? 10.427 14.092 -18.976 1.00 101.88 803 ILE A O 1
ATOM 5161 N N . GLN A 1 681 ? 9.842 12.683 -20.632 1.00 101.76 804 GLN A N 1
ATOM 5162 C CA . GLN A 1 681 ? 11.150 12.707 -21.275 1.00 99.74 804 GLN A CA 1
ATOM 5163 C C . GLN A 1 681 ? 11.477 14.121 -21.742 1.00 104.83 804 GLN A C 1
ATOM 5164 O O . GLN A 1 681 ? 12.541 14.660 -21.442 1.00 111.88 804 GLN A O 1
ATOM 5170 N N . GLN A 1 682 ? 10.540 14.703 -22.485 1.00 101.42 805 GLN A N 1
ATOM 5171 C CA . GLN A 1 682 ? 10.700 16.010 -23.117 1.00 92.06 805 GLN A CA 1
ATOM 5172 C C . GLN A 1 682 ? 11.002 17.144 -22.129 1.00 91.42 805 GLN A C 1
ATOM 5173 O O . GLN A 1 682 ? 11.474 18.212 -22.525 1.00 93.31 805 GLN A O 1
ATOM 5179 N N . GLN A 1 683 ? 10.776 16.905 -20.842 1.00 95.13 806 GLN A N 1
ATOM 5180 C CA . GLN A 1 683 ? 10.990 17.950 -19.845 1.00 97.66 806 GLN A CA 1
ATOM 5181 C C . GLN A 1 683 ? 12.462 18.293 -19.651 1.00 91.75 806 GLN A C 1
ATOM 5182 O O . GLN A 1 683 ? 13.346 17.465 -19.891 1.00 97.48 806 GLN A O 1
ATOM 5188 N N . THR A 1 684 ? 12.707 19.528 -19.225 1.00 88.91 807 THR A N 1
ATOM 5189 C CA . THR A 1 684 ? 14.053 19.992 -18.932 1.00 89.66 807 THR A CA 1
ATOM 5190 C C . THR A 1 684 ? 14.129 20.359 -17.457 1.00 87.36 807 THR A C 1
ATOM 5191 O O . THR A 1 684 ? 13.125 20.720 -16.841 1.00 93.38 807 THR A O 1
ATOM 5195 N N . TRP A 1 685 ? 15.324 20.272 -16.889 1.00 75.22 808 TRP A N 1
ATOM 5196 C CA . TRP A 1 685 ? 15.503 20.518 -15.465 1.00 82.51 808 TRP A CA 1
ATOM 5197 C C . TRP A 1 685 ? 15.900 21.957 -15.209 1.00 81.35 808 TRP A C 1
ATOM 5198 O O . TRP A 1 685 ? 16.919 22.237 -14.583 1.00 76.52 808 TRP A O 1
ATOM 5209 N N . THR A 1 686 ? 15.073 22.877 -15.689 1.00 74.66 809 THR A N 1
ATOM 5210 C CA . THR A 1 686 ? 15.402 24.293 -15.591 1.00 75.70 809 THR A CA 1
ATOM 5211 C C . THR A 1 686 ? 14.270 25.069 -14.937 1.00 85.45 809 THR A C 1
ATOM 5212 O O . THR A 1 686 ? 13.314 24.483 -14.435 1.00 96.68 809 THR A O 1
ATOM 5216 N N . ASP A 1 687 ? 14.381 26.389 -14.964 1.00 83.90 810 ASP A N 1
ATOM 5217 C CA . ASP A 1 687 ? 13.330 27.245 -14.465 1.00 78.10 810 ASP A CA 1
ATOM 5218 C C . ASP A 1 687 ? 12.731 28.064 -15.601 1.00 83.40 810 ASP A C 1
ATOM 5219 O O . ASP A 1 687 ? 12.253 29.181 -15.395 1.00 85.85 810 ASP A O 1
ATOM 5224 N N . GLU A 1 688 ? 12.717 27.469 -16.791 1.00 68.76 811 GLU A N 1
ATOM 5225 C CA . GLU A 1 688 ? 12.321 28.168 -18.013 1.00 82.69 811 GLU A CA 1
ATOM 5226 C C . GLU A 1 688 ? 10.902 27.851 -18.483 1.00 84.64 811 GLU A C 1
ATOM 5227 O O . GLU A 1 688 ? 10.579 26.713 -18.828 1.00 86.43 811 GLU A O 1
ATOM 5229 N N . GLY A 1 689 ? 10.063 28.879 -18.507 1.00 75.97 812 GLY A N 1
ATOM 5230 C CA . GLY A 1 689 ? 8.732 28.770 -19.070 1.00 81.46 812 GLY A CA 1
ATOM 5231 C C . GLY A 1 689 ? 7.718 29.605 -18.312 1.00 100.00 812 GLY A C 1
ATOM 5232 O O . GLY A 1 689 ? 8.034 30.215 -17.291 1.00 103.93 812 GLY A O 1
ATOM 5233 N N . THR A 1 690 ? 6.499 29.651 -18.835 1.00 96.60 813 THR A N 1
ATOM 5234 C CA . THR A 1 690 ? 5.379 30.266 -18.134 1.00 84.39 813 THR A CA 1
ATOM 5235 C C . THR A 1 690 ? 5.108 29.524 -16.826 1.00 89.96 813 THR A C 1
ATOM 5236 O O . THR A 1 690 ? 5.423 28.336 -16.718 1.00 94.81 813 THR A O 1
ATOM 5240 N N . PRO A 1 691 ? 4.569 30.234 -15.817 1.00 90.18 814 PRO A N 1
ATOM 5241 C CA . PRO A 1 691 ? 4.216 29.633 -14.525 1.00 96.79 814 PRO A CA 1
ATOM 5242 C C . PRO A 1 691 ? 3.473 28.312 -14.695 1.00 95.28 814 PRO A C 1
ATOM 5243 O O . PRO A 1 691 ? 3.848 27.313 -14.086 1.00 87.97 814 PRO A O 1
ATOM 5247 N N . SER A 1 692 ? 2.439 28.327 -15.529 1.00 95.02 815 SER A N 1
ATOM 5248 C CA . SER A 1 692 ? 1.678 27.134 -15.879 1.00 88.49 815 SER A CA 1
ATOM 5249 C C . SER A 1 692 ? 2.562 25.973 -16.337 1.00 89.13 815 SER A C 1
ATOM 5250 O O . SER A 1 692 ? 2.338 24.825 -15.957 1.00 95.21 815 SER A O 1
ATOM 5253 N N . MET A 1 693 ? 3.572 26.278 -17.143 1.00 89.32 816 MET A N 1
ATOM 5254 C CA . MET A 1 693 ? 4.424 25.248 -17.728 1.00 90.70 816 MET A CA 1
ATOM 5255 C C . MET A 1 693 ? 5.493 24.775 -16.747 1.00 89.51 816 MET A C 1
ATOM 5256 O O . MET A 1 693 ? 5.907 23.616 -16.781 1.00 88.74 816 MET A O 1
ATOM 5261 N N . ARG A 1 694 ? 5.945 25.675 -15.881 1.00 85.40 817 ARG A N 1
ATOM 5262 C CA . ARG A 1 694 ? 6.917 25.316 -14.856 1.00 87.05 817 ARG A CA 1
ATOM 5263 C C . ARG A 1 694 ? 6.252 24.463 -13.783 1.00 84.66 817 ARG A C 1
ATOM 5264 O O . ARG A 1 694 ? 6.919 23.725 -13.058 1.00 78.57 817 ARG A O 1
ATOM 5272 N N . GLU A 1 695 ? 4.931 24.576 -13.687 1.00 90.48 818 GLU A N 1
ATOM 5273 C CA . GLU A 1 695 ? 4.151 23.746 -12.779 1.00 89.14 818 GLU A CA 1
ATOM 5274 C C . GLU A 1 695 ? 4.102 22.298 -13.262 1.00 85.79 818 GLU A C 1
ATOM 5275 O O . GLU A 1 695 ? 4.306 21.368 -12.479 1.00 74.42 818 GLU A O 1
ATOM 5281 N N . LEU A 1 696 ? 3.813 22.119 -14.550 1.00 76.77 819 LEU A N 1
ATOM 5282 C CA . LEU A 1 696 ? 3.790 20.797 -15.170 1.00 75.60 819 LEU A CA 1
ATOM 5283 C C . LEU A 1 696 ? 5.148 20.103 -15.074 1.00 82.05 819 LEU A C 1
ATOM 5284 O O . LEU A 1 696 ? 5.226 18.898 -14.844 1.00 79.95 819 LEU A O 1
ATOM 5289 N N . ARG A 1 697 ? 6.212 20.878 -15.248 1.00 90.15 820 ARG A N 1
ATOM 5290 C CA . ARG A 1 697 ? 7.565 20.371 -15.110 1.00 83.16 820 ARG A CA 1
ATOM 5291 C C . ARG A 1 697 ? 7.776 19.817 -13.708 1.00 80.12 820 ARG A C 1
ATOM 5292 O O . ARG A 1 697 ? 8.268 18.704 -13.541 1.00 72.11 820 ARG A O 1
ATOM 5300 N N . SER A 1 698 ? 7.404 20.607 -12.704 1.00 75.63 821 SER A N 1
ATOM 5301 C CA . SER A 1 698 ? 7.505 20.182 -11.309 1.00 81.93 821 SER A CA 1
ATOM 5302 C C . SER A 1 698 ? 6.656 18.942 -11.051 1.00 84.73 821 SER A C 1
ATOM 5303 O O . SER A 1 698 ? 7.037 18.068 -10.276 1.00 80.13 821 SER A O 1
ATOM 5306 N N . ALA A 1 699 ? 5.498 18.886 -11.701 1.00 77.20 822 ALA A N 1
ATOM 5307 C CA . ALA A 1 699 ? 4.574 17.770 -11.548 1.00 77.83 822 ALA A CA 1
ATOM 5308 C C . ALA A 1 699 ? 5.146 16.478 -12.133 1.00 83.87 822 ALA A C 1
ATOM 5309 O O . ALA A 1 699 ? 5.313 15.487 -11.422 1.00 83.17 822 ALA A O 1
ATOM 5311 N N . LEU A 1 700 ? 5.426 16.491 -13.433 1.00 88.10 823 LEU A N 1
ATOM 5312 C CA . LEU A 1 700 ? 5.923 15.304 -14.130 1.00 84.00 823 LEU A CA 1
ATOM 5313 C C . LEU A 1 700 ? 7.242 14.770 -13.570 1.00 84.78 823 LEU A C 1
ATOM 5314 O O . LEU A 1 700 ? 7.467 13.560 -13.550 1.00 84.59 823 LEU A O 1
ATOM 5319 N N . LEU A 1 701 ? 8.110 15.670 -13.119 1.00 81.95 824 LEU A N 1
ATOM 5320 C CA . LEU A 1 701 ? 9.417 15.275 -12.600 1.00 82.79 824 LEU A CA 1
ATOM 5321 C C . LEU A 1 701 ? 9.303 14.649 -11.217 1.00 77.00 824 LEU A C 1
ATOM 5322 O O . LEU A 1 701 ? 9.883 13.596 -10.955 1.00 80.31 824 LEU A O 1
ATOM 5327 N N . GLU A 1 702 ? 8.558 15.308 -10.336 1.00 77.78 825 GLU A N 1
ATOM 5328 C CA . GLU A 1 702 ? 8.328 14.804 -8.988 1.00 80.31 825 GLU A CA 1
ATOM 5329 C C . GLU A 1 702 ? 7.656 13.437 -9.044 1.00 81.60 825 GLU A C 1
ATOM 5330 O O . GLU A 1 702 ? 7.834 12.608 -8.155 1.00 85.44 825 GLU A O 1
ATOM 5336 N N . PHE A 1 703 ? 6.895 13.206 -10.110 1.00 85.51 826 PHE A N 1
ATOM 5337 C CA . PHE A 1 703 ? 6.198 11.940 -10.314 1.00 79.43 826 PHE A CA 1
ATOM 5338 C C . PHE A 1 703 ? 7.129 10.799 -10.715 1.00 81.13 826 PHE A C 1
ATOM 5339 O O . PHE A 1 703 ? 7.214 9.791 -10.014 1.00 89.91 826 PHE A O 1
ATOM 5347 N N . ALA A 1 704 ? 7.814 10.960 -11.845 1.00 83.07 827 ALA A N 1
ATOM 5348 C CA . ALA A 1 704 ? 8.645 9.901 -12.420 1.00 78.88 827 ALA A CA 1
ATOM 5349 C C . ALA A 1 704 ? 9.803 9.498 -11.508 1.00 84.82 827 ALA A C 1
ATOM 5350 O O . ALA A 1 704 ? 10.431 8.458 -11.707 1.00 93.44 827 ALA A O 1
ATOM 5352 N N . CYS A 1 705 ? 10.086 10.342 -10.522 1.00 87.30 828 CYS A N 1
ATOM 5353 C CA . CYS A 1 705 ? 11.192 10.132 -9.601 1.00 87.86 828 CYS A CA 1
ATOM 5354 C C . CYS A 1 705 ? 10.712 9.394 -8.355 1.00 87.68 828 CYS A C 1
ATOM 5355 O O . CYS A 1 705 ? 11.457 8.618 -7.751 1.00 88.48 828 CYS A O 1
ATOM 5358 N N . THR A 1 706 ? 9.464 9.654 -7.969 1.00 80.91 829 THR A N 1
ATOM 5359 C CA . THR A 1 706 ? 8.911 9.080 -6.749 1.00 75.19 829 THR A CA 1
ATOM 5360 C C . THR A 1 706 ? 8.828 7.564 -6.830 1.00 81.15 829 THR A C 1
ATOM 5361 O O . THR A 1 706 ? 9.315 6.869 -5.940 1.00 92.56 829 THR A O 1
ATOM 5365 N N . HIS A 1 707 ? 8.227 7.053 -7.901 1.00 86.35 830 HIS A N 1
ATOM 5366 C CA . HIS A 1 707 ? 8.123 5.609 -8.092 1.00 96.79 830 HIS A CA 1
ATOM 5367 C C . HIS A 1 707 ? 9.324 5.011 -8.844 1.00 99.00 830 HIS A C 1
ATOM 5368 O O . HIS A 1 707 ? 9.398 3.790 -9.012 1.00 113.00 830 HIS A O 1
ATOM 5375 N N . ASN A 1 708 ? 10.235 5.874 -9.303 1.00 96.50 831 ASN A N 1
ATOM 5376 C CA . ASN A 1 708 ? 11.372 5.504 -10.168 1.00 86.05 831 ASN A CA 1
ATOM 5377 C C . ASN A 1 708 ? 10.856 5.091 -11.544 1.00 85.76 831 ASN A C 1
ATOM 5378 O O . ASN A 1 708 ? 10.352 3.986 -11.727 1.00 97.37 831 ASN A O 1
ATOM 5383 N N . LEU A 1 709 ? 10.985 6.008 -12.497 1.00 84.55 832 LEU A N 1
ATOM 5384 C CA . LEU A 1 709 ? 10.521 5.819 -13.869 1.00 85.91 832 LEU A CA 1
ATOM 5385 C C . LEU A 1 709 ? 11.421 6.540 -14.873 1.00 93.29 832 LEU A C 1
ATOM 5386 O O . LEU A 1 709 ? 11.522 7.766 -14.860 1.00 99.15 832 LEU A O 1
ATOM 5391 N N . GLY A 1 710 ? 12.098 5.760 -15.713 1.00 104.80 833 GLY A N 1
ATOM 5392 C CA . GLY A 1 710 ? 13.008 6.310 -16.701 1.00 105.40 833 GLY A CA 1
ATOM 5393 C C . GLY A 1 710 ? 14.234 6.936 -16.064 1.00 113.76 833 GLY A C 1
ATOM 5394 O O . GLY A 1 710 ? 14.577 6.619 -14.924 1.00 109.77 833 GLY A O 1
ATOM 5395 N N . ASN A 1 711 ? 14.911 7.799 -16.811 1.00 127.79 834 ASN A N 1
ATOM 5396 C CA . ASN A 1 711 ? 16.126 8.440 -16.343 1.00 121.30 834 ASN A CA 1
ATOM 5397 C C . ASN A 1 711 ? 15.877 9.451 -15.216 1.00 112.59 834 ASN A C 1
ATOM 5398 O O . ASN A 1 711 ? 16.816 9.845 -14.523 1.00 108.29 834 ASN A O 1
ATOM 5403 N N . CYS A 1 712 ? 14.612 9.850 -15.045 1.00 117.32 835 CYS A N 1
ATOM 5404 C CA . CYS A 1 712 ? 14.181 10.871 -14.072 1.00 109.08 835 CYS A CA 1
ATOM 5405 C C . CYS A 1 712 ? 14.975 10.950 -12.770 1.00 95.90 835 CYS A C 1
ATOM 5406 O O . CYS A 1 712 ? 15.264 12.048 -12.297 1.00 98.97 835 CYS A O 1
ATOM 5409 N N . SER A 1 713 ? 15.310 9.800 -12.185 1.00 95.75 836 SER A N 1
ATOM 5410 C CA . SER A 1 713 ? 16.197 9.764 -11.021 1.00 94.51 836 SER A CA 1
ATOM 5411 C C . SER A 1 713 ? 17.585 10.258 -11.415 1.00 97.32 836 SER A C 1
ATOM 5412 O O . SER A 1 713 ? 17.712 11.385 -11.869 1.00 105.97 836 SER A O 1
ATOM 5415 N N . THR A 1 714 ? 18.607 9.421 -11.230 1.00 97.18 837 THR A N 1
ATOM 5416 C CA . THR A 1 714 ? 19.985 9.654 -11.709 1.00 107.08 837 THR A CA 1
ATOM 5417 C C . THR A 1 714 ? 20.352 11.088 -12.119 1.00 98.05 837 THR A C 1
ATOM 5418 O O . THR A 1 714 ? 21.307 11.661 -11.599 1.00 98.39 837 THR A O 1
ATOM 5422 N N . THR A 1 715 ? 19.588 11.646 -13.059 1.00 82.06 838 THR A N 1
ATOM 5423 C CA . THR A 1 715 ? 19.643 13.069 -13.394 1.00 91.38 838 THR A CA 1
ATOM 5424 C C . THR A 1 715 ? 19.499 13.896 -12.115 1.00 92.08 838 THR A C 1
ATOM 5425 O O . THR A 1 715 ? 20.277 14.818 -11.866 1.00 98.01 838 THR A O 1
ATOM 5429 N N . ALA A 1 716 ? 18.482 13.564 -11.321 1.00 88.44 839 ALA A N 1
ATOM 5430 C CA . ALA A 1 716 ? 18.243 14.225 -10.041 1.00 85.31 839 ALA A CA 1
ATOM 5431 C C . ALA A 1 716 ? 19.358 13.891 -9.070 1.00 90.88 839 ALA A C 1
ATOM 5432 O O . ALA A 1 716 ? 19.800 14.739 -8.296 1.00 96.04 839 ALA A O 1
ATOM 5434 N N . MET A 1 717 ? 19.808 12.642 -9.121 1.00 85.90 840 MET A N 1
ATOM 5435 C CA . MET A 1 717 ? 20.881 12.181 -8.254 1.00 89.10 840 MET A CA 1
ATOM 5436 C C . MET A 1 717 ? 22.218 12.805 -8.635 1.00 88.37 840 MET A C 1
ATOM 5437 O O . MET A 1 717 ? 23.047 13.098 -7.770 1.00 82.56 840 MET A O 1
ATOM 5442 N N . LYS A 1 718 ? 22.425 12.997 -9.935 1.00 90.67 841 LYS A N 1
ATOM 5443 C CA . LYS A 1 718 ? 23.591 13.718 -10.443 1.00 95.11 841 LYS A CA 1
ATOM 5444 C C . LYS A 1 718 ? 23.633 15.134 -9.890 1.00 94.11 841 LYS A C 1
ATOM 5445 O O . LYS A 1 718 ? 24.617 15.550 -9.273 1.00 99.83 841 LYS A O 1
ATOM 5451 N N . LEU A 1 719 ? 22.556 15.870 -10.150 1.00 91.85 842 LEU A N 1
ATOM 5452 C CA . LEU A 1 719 ? 22.402 17.253 -9.708 1.00 93.53 842 LEU A CA 1
ATOM 5453 C C . LEU A 1 719 ? 22.627 17.413 -8.206 1.00 89.18 842 LEU A C 1
ATOM 5454 O O . LEU A 1 719 ? 23.332 18.324 -7.773 1.00 102.32 842 LEU A O 1
ATOM 5459 N N . PHE A 1 720 ? 22.006 16.536 -7.424 1.00 76.74 843 PHE A N 1
ATOM 5460 C CA . PHE A 1 720 ? 22.174 16.528 -5.974 1.00 76.04 843 PHE A CA 1
ATOM 5461 C C . PHE A 1 720 ? 23.626 16.346 -5.548 1.00 90.46 843 PHE A C 1
ATOM 5462 O O . PHE A 1 720 ? 24.091 17.004 -4.625 1.00 87.45 843 PHE A O 1
ATOM 5470 N N . ASP A 1 721 ? 24.332 15.440 -6.217 1.00 97.73 844 ASP A N 1
ATOM 5471 C CA . ASP A 1 721 ? 25.754 15.227 -5.952 1.00 98.93 844 ASP A CA 1
ATOM 5472 C C . ASP A 1 721 ? 26.566 16.485 -6.228 1.00 100.48 844 ASP A C 1
ATOM 5473 O O . ASP A 1 721 ? 27.496 16.802 -5.488 1.00 104.39 844 ASP A O 1
ATOM 5478 N N . ASP A 1 722 ? 26.211 17.196 -7.291 1.00 97.95 845 ASP A N 1
ATOM 5479 C CA . ASP A 1 722 ? 26.891 18.435 -7.644 1.00 98.90 845 ASP A CA 1
ATOM 5480 C C . ASP A 1 722 ? 26.606 19.482 -6.571 1.00 101.29 845 ASP A C 1
ATOM 5481 O O . ASP A 1 722 ? 27.524 20.075 -6.004 1.00 104.62 845 ASP A O 1
ATOM 5486 N N . TRP A 1 723 ? 25.321 19.698 -6.308 1.00 93.05 846 TRP A N 1
ATOM 5487 C CA . TRP A 1 723 ? 24.862 20.587 -5.245 1.00 89.49 846 TRP A CA 1
ATOM 5488 C C . TRP A 1 723 ? 25.438 20.241 -3.872 1.00 92.01 846 TRP A C 1
ATOM 5489 O O . TRP A 1 723 ? 25.863 21.128 -3.131 1.00 98.31 846 TRP A O 1
ATOM 5500 N N . MET A 1 724 ? 25.452 18.956 -3.534 1.00 92.16 847 MET A N 1
ATOM 5501 C CA . MET A 1 724 ? 26.003 18.522 -2.251 1.00 96.71 847 MET A CA 1
ATOM 5502 C C . MET A 1 724 ? 27.509 18.722 -2.155 1.00 104.37 847 MET A C 1
ATOM 5503 O O . MET A 1 724 ? 28.033 19.075 -1.099 1.00 100.66 847 MET A O 1
ATOM 5508 N N . ALA A 1 725 ? 28.201 18.487 -3.263 1.00 104.93 848 ALA A N 1
ATOM 5509 C CA . ALA A 1 725 ? 29.638 18.721 -3.337 1.00 97.08 848 ALA A CA 1
ATOM 5510 C C . ALA A 1 725 ? 30.006 20.170 -3.018 1.00 102.19 848 ALA A C 1
ATOM 5511 O O . ALA A 1 725 ? 30.760 20.435 -2.086 1.00 119.15 848 ALA A O 1
ATOM 5513 N N . SER A 1 726 ? 29.476 21.098 -3.808 1.00 91.26 849 SER A N 1
ATOM 5514 C CA . SER A 1 726 ? 29.704 22.533 -3.621 1.00 96.91 849 SER A CA 1
ATOM 5515 C C . SER A 1 726 ? 29.259 23.123 -2.275 1.00 89.88 849 SER A C 1
ATOM 5516 O O . SER A 1 726 ? 29.066 24.334 -2.179 1.00 91.55 849 SER A O 1
ATOM 5519 N N . ASN A 1 727 ? 29.090 22.285 -1.253 1.00 87.23 850 ASN A N 1
ATOM 5520 C CA . ASN A 1 727 ? 28.644 22.728 0.070 1.00 91.20 850 ASN A CA 1
ATOM 5521 C C . ASN A 1 727 ? 27.279 23.416 -0.035 1.00 104.24 850 ASN A C 1
ATOM 5522 O O . ASN A 1 727 ? 26.887 24.199 0.826 1.00 106.72 850 ASN A O 1
ATOM 5527 N N . GLY A 1 728 ? 26.562 23.114 -1.112 1.00 98.40 851 GLY A N 1
ATOM 5528 C CA . GLY A 1 728 ? 25.336 23.814 -1.436 1.00 97.49 851 GLY A CA 1
ATOM 5529 C C . GLY A 1 728 ? 25.519 25.230 -1.949 1.00 98.43 851 GLY A C 1
ATOM 5530 O O . GLY A 1 728 ? 24.616 26.055 -1.805 1.00 110.10 851 GLY A O 1
ATOM 5531 N N . THR A 1 729 ? 26.668 25.532 -2.549 1.00 99.81 852 THR A N 1
ATOM 5532 C CA . THR A 1 729 ? 26.833 26.856 -3.138 1.00 100.91 852 THR A CA 1
ATOM 5533 C C . THR A 1 729 ? 26.308 26.898 -4.568 1.00 97.67 852 THR A C 1
ATOM 5534 O O . THR A 1 729 ? 26.204 27.972 -5.164 1.00 106.34 852 THR A O 1
ATOM 5538 N N . GLN A 1 730 ? 25.983 25.734 -5.123 1.00 97.26 853 GLN A N 1
ATOM 5539 C CA . GLN A 1 730 ? 25.435 25.699 -6.472 1.00 115.93 853 GLN A CA 1
ATOM 5540 C C . GLN A 1 730 ? 23.946 26.006 -6.427 1.00 122.21 853 GLN A C 1
ATOM 5541 O O . GLN A 1 730 ? 23.217 25.424 -5.627 1.00 119.44 853 GLN A O 1
ATOM 5547 N N . SER A 1 731 ? 23.498 26.921 -7.277 1.00 116.17 854 SER A N 1
ATOM 5548 C CA . SER A 1 731 ? 22.071 27.169 -7.455 1.00 111.80 854 SER A CA 1
ATOM 5549 C C . SER A 1 731 ? 21.337 25.923 -7.951 1.00 115.12 854 SER A C 1
ATOM 5550 O O . SER A 1 731 ? 21.733 25.316 -8.947 1.00 113.62 854 SER A O 1
ATOM 5553 N N . LEU A 1 732 ? 20.269 25.544 -7.257 1.00 109.60 855 LEU A N 1
ATOM 5554 C CA . LEU A 1 732 ? 19.359 24.527 -7.777 1.00 90.92 855 LEU A CA 1
ATOM 5555 C C . LEU A 1 732 ? 18.090 25.165 -8.323 1.00 87.62 855 LEU A C 1
ATOM 5556 O O . LEU A 1 732 ? 17.490 26.021 -7.674 1.00 104.44 855 LEU A O 1
ATOM 5561 N N . PRO A 1 733 ? 17.690 24.759 -9.537 1.00 79.46 856 PRO A N 1
ATOM 5562 C CA . PRO A 1 733 ? 16.455 25.236 -10.170 1.00 91.73 856 PRO A CA 1
ATOM 5563 C C . PRO A 1 733 ? 15.233 24.880 -9.325 1.00 85.18 856 PRO A C 1
ATOM 5564 O O . PRO A 1 733 ? 14.809 23.725 -9.308 1.00 97.52 856 PRO A O 1
ATOM 5568 N N . THR A 1 734 ? 14.680 25.872 -8.632 1.00 74.86 857 THR A N 1
ATOM 5569 C CA . THR A 1 734 ? 13.602 25.672 -7.661 1.00 92.70 857 THR A CA 1
ATOM 5570 C C . THR A 1 734 ? 12.412 24.839 -8.144 1.00 91.92 857 THR A C 1
ATOM 5571 O O . THR A 1 734 ? 11.555 24.459 -7.346 1.00 88.64 857 THR A O 1
ATOM 5575 N N . ASP A 1 735 ? 12.360 24.554 -9.441 1.00 86.67 858 ASP A N 1
ATOM 5576 C CA . ASP A 1 735 ? 11.336 23.671 -9.988 1.00 77.18 858 ASP A CA 1
ATOM 5577 C C . ASP A 1 735 ? 11.723 22.206 -9.831 1.00 79.85 858 ASP A C 1
ATOM 5578 O O . ASP A 1 735 ? 10.865 21.327 -9.862 1.00 86.16 858 ASP A O 1
ATOM 5583 N N . VAL A 1 736 ? 13.015 21.949 -9.660 1.00 79.45 859 VAL A N 1
ATOM 5584 C CA . VAL A 1 736 ? 13.508 20.588 -9.487 1.00 72.65 859 VAL A CA 1
ATOM 5585 C C . VAL A 1 736 ? 14.076 20.419 -8.082 1.00 73.75 859 VAL A C 1
ATOM 5586 O O . VAL A 1 736 ? 14.438 19.313 -7.677 1.00 76.28 859 VAL A O 1
ATOM 5590 N N . MET A 1 737 ? 14.155 21.532 -7.357 1.00 75.92 860 MET A N 1
ATOM 5591 C CA . MET A 1 737 ? 14.714 21.571 -6.009 1.00 83.17 860 MET A CA 1
ATOM 5592 C C . MET A 1 737 ? 14.169 20.491 -5.075 1.00 78.86 860 MET A C 1
ATOM 5593 O O . MET A 1 737 ? 14.934 19.824 -4.381 1.00 70.68 860 MET A O 1
ATOM 5598 N N . THR A 1 738 ? 12.850 20.318 -5.064 1.00 87.30 861 THR A N 1
ATOM 5599 C CA . THR A 1 738 ? 12.216 19.375 -4.145 1.00 85.80 861 THR A CA 1
ATOM 5600 C C . THR A 1 738 ? 12.517 17.943 -4.566 1.00 76.94 861 THR A C 1
ATOM 5601 O O . THR A 1 738 ? 12.909 17.114 -3.743 1.00 74.09 861 THR A O 1
ATOM 5605 N N . THR A 1 739 ? 12.327 17.665 -5.852 1.00 73.43 862 THR A N 1
ATOM 5606 C CA . THR A 1 739 ? 12.641 16.361 -6.423 1.00 73.42 862 THR A CA 1
ATOM 5607 C C . THR A 1 739 ? 14.089 15.967 -6.141 1.00 74.63 862 THR A C 1
ATOM 5608 O O . THR A 1 739 ? 14.357 14.890 -5.609 1.00 74.44 862 THR A O 1
ATOM 5612 N N . VAL A 1 740 ? 15.013 16.853 -6.503 1.00 84.98 863 VAL A N 1
ATOM 5613 C CA . VAL A 1 740 ? 16.444 16.637 -6.299 1.00 75.82 863 VAL A CA 1
ATOM 5614 C C . VAL A 1 740 ? 16.774 16.392 -4.827 1.00 69.98 863 VAL A C 1
ATOM 5615 O O . VAL A 1 740 ? 17.493 15.448 -4.494 1.00 72.61 863 VAL A O 1
ATOM 5619 N N . PHE A 1 741 ? 16.259 17.254 -3.954 1.00 64.82 864 PHE A N 1
ATOM 5620 C CA . PHE A 1 741 ? 16.398 17.071 -2.512 1.00 71.37 864 PHE A CA 1
ATOM 5621 C C . PHE A 1 741 ? 15.924 15.692 -2.050 1.00 75.03 864 PHE A C 1
ATOM 5622 O O . PHE A 1 741 ? 16.608 15.022 -1.278 1.00 71.89 864 PHE A O 1
ATOM 5630 N N . LYS A 1 742 ? 14.753 15.273 -2.523 1.00 82.04 865 LYS A N 1
ATOM 5631 C CA . LYS A 1 742 ? 14.161 14.012 -2.081 1.00 77.01 865 LYS A CA 1
ATOM 5632 C C . LYS A 1 742 ? 14.993 12.802 -2.502 1.00 75.03 865 LYS A C 1
ATOM 5633 O O . LYS A 1 742 ? 15.234 11.902 -1.697 1.00 70.04 865 LYS A O 1
ATOM 5639 N N . VAL A 1 743 ? 15.400 12.767 -3.768 1.00 70.29 866 VAL A N 1
ATOM 5640 C CA . VAL A 1 743 ? 16.219 11.672 -4.283 1.00 71.95 866 VAL A CA 1
ATOM 5641 C C . VAL A 1 743 ? 17.515 11.508 -3.487 1.00 74.82 866 VAL A C 1
ATOM 5642 O O . VAL A 1 743 ? 17.880 10.399 -3.099 1.00 81.98 866 VAL A O 1
ATOM 5646 N N . GLY A 1 744 ? 18.212 12.618 -3.269 1.00 77.02 867 GLY A N 1
ATOM 5647 C CA . GLY A 1 744 ? 19.448 12.617 -2.508 1.00 72.14 867 GLY A CA 1
ATOM 5648 C C . GLY A 1 744 ? 19.284 12.147 -1.076 1.00 73.83 867 GLY A C 1
ATOM 5649 O O . GLY A 1 744 ? 20.215 11.604 -0.480 1.00 82.84 867 GLY A O 1
ATOM 5650 N N . ALA A 1 745 ? 18.090 12.339 -0.527 1.00 70.83 868 ALA A N 1
ATOM 5651 C CA . ALA A 1 745 ? 17.826 12.028 0.874 1.00 76.07 868 ALA A CA 1
ATOM 5652 C C . ALA A 1 745 ? 17.651 10.528 1.118 1.00 83.47 868 ALA A C 1
ATOM 5653 O O . ALA A 1 745 ? 17.389 10.104 2.244 1.00 77.18 868 ALA A O 1
ATOM 5655 N N . LYS A 1 746 ? 17.809 9.724 0.072 1.00 80.77 869 LYS A N 1
ATOM 5656 C CA . LYS A 1 746 ? 17.649 8.279 0.204 1.00 81.91 869 LYS A CA 1
ATOM 5657 C C . LYS A 1 746 ? 18.964 7.615 0.606 1.00 94.30 869 LYS A C 1
ATOM 5658 O O . LYS A 1 746 ? 19.022 6.401 0.807 1.00 89.66 869 LYS A O 1
ATOM 5664 N N . THR A 1 747 ? 20.019 8.416 0.718 1.00 97.26 870 THR A N 1
ATOM 5665 C CA . THR A 1 747 ? 21.317 7.913 1.153 1.00 86.42 870 THR A CA 1
ATOM 5666 C C . THR A 1 747 ? 21.692 8.456 2.523 1.00 89.32 870 THR A C 1
ATOM 5667 O O . THR A 1 747 ? 21.480 9.635 2.799 1.00 90.80 870 THR A O 1
ATOM 5671 N N . ASP A 1 748 ? 22.262 7.600 3.369 1.00 87.38 871 ASP A N 1
ATOM 5672 C CA . ASP A 1 748 ? 22.619 7.983 4.734 1.00 90.85 871 ASP A CA 1
ATOM 5673 C C . ASP A 1 748 ? 23.553 9.194 4.746 1.00 87.58 871 ASP A C 1
ATOM 5674 O O . ASP A 1 748 ? 23.583 9.960 5.708 1.00 85.09 871 ASP A O 1
ATOM 5676 N N . LYS A 1 749 ? 24.310 9.354 3.665 1.00 82.10 872 LYS A N 1
ATOM 5677 C CA . LYS A 1 749 ? 25.242 10.465 3.517 1.00 80.73 872 LYS A CA 1
ATOM 5678 C C . LYS A 1 749 ? 24.508 11.743 3.105 1.00 79.50 872 LYS A C 1
ATOM 5679 O O . LYS A 1 749 ? 24.548 12.752 3.815 1.00 79.42 872 LYS A O 1
ATOM 5685 N N . GLY A 1 750 ? 23.853 11.687 1.947 1.00 91.56 873 GLY A N 1
ATOM 5686 C CA . GLY A 1 750 ? 23.077 12.796 1.412 1.00 86.58 873 GLY A CA 1
ATOM 5687 C C . GLY A 1 750 ? 22.006 13.295 2.357 1.00 84.27 873 GLY A C 1
ATOM 5688 O O . GLY A 1 750 ? 21.753 14.494 2.458 1.00 78.56 873 GLY A O 1
ATOM 5689 N N . TRP A 1 751 ? 21.354 12.353 3.028 1.00 80.15 874 TRP A N 1
ATOM 5690 C CA . TRP A 1 751 ? 20.400 12.668 4.083 1.00 76.65 874 TRP A CA 1
ATOM 5691 C C . TRP A 1 751 ? 21.057 13.486 5.193 1.00 81.03 874 TRP A C 1
ATOM 5692 O O . TRP A 1 751 ? 20.587 14.573 5.533 1.00 90.60 874 TRP A O 1
ATOM 5703 N N . SER A 1 752 ? 22.149 12.957 5.747 1.00 85.42 875 SER A N 1
ATOM 5704 C CA . SER A 1 752 ? 22.863 13.594 6.857 1.00 89.15 875 SER A CA 1
ATOM 5705 C C . SER A 1 752 ? 23.381 14.971 6.459 1.00 83.43 875 SER A C 1
ATOM 5706 O O . SER A 1 752 ? 23.579 15.844 7.305 1.00 79.08 875 SER A O 1
ATOM 5709 N N . PHE A 1 753 ? 23.600 15.147 5.162 1.00 75.18 876 PHE A N 1
ATOM 5710 C CA . PHE A 1 753 ? 24.001 16.429 4.607 1.00 79.60 876 PHE A CA 1
ATOM 5711 C C . PHE A 1 753 ? 22.845 17.413 4.682 1.00 86.10 876 PHE A C 1
ATOM 5712 O O . PHE A 1 753 ? 22.985 18.517 5.208 1.00 91.90 876 PHE A O 1
ATOM 5720 N N . LEU A 1 754 ? 21.703 17.000 4.139 1.00 85.97 877 LEU A N 1
ATOM 5721 C CA . LEU A 1 754 ? 20.513 17.839 4.092 1.00 85.96 877 LEU A CA 1
ATOM 5722 C C . LEU A 1 754 ? 20.053 18.279 5.478 1.00 85.87 877 LEU A C 1
ATOM 5723 O O . LEU A 1 754 ? 19.389 19.305 5.620 1.00 87.24 877 LEU A O 1
ATOM 5728 N N . LEU A 1 755 ? 20.415 17.509 6.500 1.00 80.72 878 LEU A N 1
ATOM 5729 C CA . LEU A 1 755 ? 20.095 17.879 7.875 1.00 78.21 878 LEU A CA 1
ATOM 5730 C C . LEU A 1 755 ? 20.991 19.026 8.323 1.00 99.99 878 LEU A C 1
ATOM 5731 O O . LEU A 1 755 ? 20.544 19.946 9.005 1.00 104.21 878 LEU A O 1
ATOM 5736 N N . GLY A 1 756 ? 22.265 18.946 7.948 1.00 96.10 879 GLY A N 1
ATOM 5737 C CA . GLY A 1 756 ? 23.196 20.046 8.118 1.00 87.45 879 GLY A CA 1
ATOM 5738 C C . GLY A 1 756 ? 22.683 21.356 7.557 1.00 92.61 879 GLY A C 1
ATOM 5739 O O . GLY A 1 756 ? 22.661 22.375 8.248 1.00 110.44 879 GLY A O 1
ATOM 5740 N N . LYS A 1 757 ? 22.272 21.324 6.294 1.00 83.80 880 LYS A N 1
ATOM 5741 C CA . LYS A 1 757 ? 21.776 22.509 5.602 1.00 90.56 880 LYS A CA 1
ATOM 5742 C C . LYS A 1 757 ? 20.379 22.939 6.039 1.00 102.04 880 LYS A C 1
ATOM 5743 O O . LYS A 1 757 ? 19.763 23.795 5.407 1.00 109.17 880 LYS A O 1
ATOM 5749 N N . TYR A 1 758 ? 19.877 22.343 7.116 1.00 98.05 881 TYR A N 1
ATOM 5750 C CA . TYR A 1 758 ? 18.600 22.750 7.706 1.00 101.43 881 TYR A CA 1
ATOM 5751 C C . TYR A 1 758 ? 18.828 23.481 9.023 1.00 104.14 881 TYR A C 1
ATOM 5752 O O . TYR A 1 758 ? 18.235 24.525 9.250 1.00 109.01 881 TYR A O 1
ATOM 5761 N N . ILE A 1 759 ? 19.663 22.912 9.888 1.00 102.41 882 ILE A N 1
ATOM 5762 C CA . ILE A 1 759 ? 20.078 23.548 11.141 1.00 108.92 882 ILE A CA 1
ATOM 5763 C C . ILE A 1 759 ? 20.960 24.794 10.893 1.00 107.07 882 ILE A C 1
ATOM 5764 O O . ILE A 1 759 ? 21.244 25.563 11.806 1.00 112.92 882 ILE A O 1
ATOM 5769 N N . SER A 1 760 ? 21.338 25.037 9.641 1.00 101.83 883 SER A N 1
ATOM 5770 C CA . SER A 1 760 ? 22.171 26.197 9.315 1.00 108.18 883 SER A CA 1
ATOM 5771 C C . SER A 1 760 ? 21.452 27.297 8.543 1.00 111.02 883 SER A C 1
ATOM 5772 O O . SER A 1 760 ? 20.977 28.268 9.122 1.00 112.75 883 SER A O 1
ATOM 5775 N N . ILE A 1 761 ? 21.389 27.116 7.225 1.00 112.82 884 ILE A N 1
ATOM 5776 C CA . ILE A 1 761 ? 20.947 28.154 6.291 1.00 121.11 884 ILE A CA 1
ATOM 5777 C C . ILE A 1 761 ? 19.574 28.733 6.629 1.00 128.25 884 ILE A C 1
ATOM 5778 O O . ILE A 1 761 ? 18.789 28.127 7.358 1.00 126.44 884 ILE A O 1
ATOM 5783 N N . GLY A 1 762 ? 19.298 29.912 6.077 1.00 128.61 885 GLY A N 1
ATOM 5784 C CA . GLY A 1 762 ? 18.110 30.665 6.431 1.00 124.69 885 GLY A CA 1
ATOM 5785 C C . GLY A 1 762 ? 16.943 30.653 5.466 1.00 127.33 885 GLY A C 1
ATOM 5786 O O . GLY A 1 762 ? 15.824 30.973 5.864 1.00 132.07 885 GLY A O 1
ATOM 5787 N N . SER A 1 763 ? 17.195 30.311 4.205 1.00 120.30 886 SER A N 1
ATOM 5788 C CA . SER A 1 763 ? 16.139 30.325 3.194 1.00 124.97 886 SER A CA 1
ATOM 5789 C C . SER A 1 763 ? 14.997 29.387 3.590 1.00 127.65 886 SER A C 1
ATOM 5790 O O . SER A 1 763 ? 15.120 28.167 3.493 1.00 129.09 886 SER A O 1
ATOM 5793 N N . GLU A 1 764 ? 13.883 29.970 4.026 1.00 124.35 887 GLU A N 1
ATOM 5794 C CA . GLU A 1 764 ? 12.824 29.210 4.688 1.00 120.24 887 GLU A CA 1
ATOM 5795 C C . GLU A 1 764 ? 11.967 28.402 3.721 1.00 110.37 887 GLU A C 1
ATOM 5796 O O . GLU A 1 764 ? 11.457 27.337 4.075 1.00 102.15 887 GLU A O 1
ATOM 5802 N N . ALA A 1 765 ? 11.814 28.900 2.501 1.00 114.61 888 ALA A N 1
ATOM 5803 C CA . ALA A 1 765 ? 11.120 28.144 1.469 1.00 110.89 888 ALA A CA 1
ATOM 5804 C C . ALA A 1 765 ? 11.999 26.969 1.057 1.00 113.13 888 ALA A C 1
ATOM 5805 O O . ALA A 1 765 ? 11.506 25.894 0.716 1.00 113.25 888 ALA A O 1
ATOM 5807 N N . GLU A 1 766 ? 13.310 27.190 1.095 1.00 111.34 889 GLU A N 1
ATOM 5808 C CA . GLU A 1 766 ? 14.281 26.137 0.834 1.00 102.30 889 GLU A CA 1
ATOM 5809 C C . GLU A 1 766 ? 14.363 25.176 2.010 1.00 103.32 889 GLU A C 1
ATOM 5810 O O . GLU A 1 766 ? 14.493 23.966 1.831 1.00 104.61 889 GLU A O 1
ATOM 5816 N N . LYS A 1 767 ? 14.288 25.728 3.214 1.00 98.59 890 LYS A N 1
ATOM 5817 C CA . LYS A 1 767 ? 14.269 24.928 4.426 1.00 100.01 890 LYS A CA 1
ATOM 5818 C C . LYS A 1 767 ? 13.081 23.975 4.429 1.00 96.65 890 LYS A C 1
ATOM 5819 O O . LYS A 1 767 ? 13.181 22.848 4.904 1.00 95.98 890 LYS A O 1
ATOM 5825 N N . ASN A 1 768 ? 11.962 24.423 3.871 1.00 104.99 891 ASN A N 1
ATOM 5826 C CA . ASN A 1 768 ? 10.753 23.613 3.861 1.00 102.23 891 ASN A CA 1
ATOM 5827 C C . ASN A 1 768 ? 10.765 22.550 2.766 1.00 95.02 891 ASN A C 1
ATOM 5828 O O . ASN A 1 768 ? 10.108 21.518 2.893 1.00 89.71 891 ASN A O 1
ATOM 5833 N N . LYS A 1 769 ? 11.515 22.798 1.696 1.00 90.09 892 LYS A N 1
ATOM 5834 C CA . LYS A 1 769 ? 11.724 21.773 0.680 1.00 83.71 892 LYS A CA 1
ATOM 5835 C C . LYS A 1 769 ? 12.698 20.708 1.177 1.00 86.49 892 LYS A C 1
ATOM 5836 O O . LYS A 1 769 ? 12.608 19.543 0.791 1.00 84.17 892 LYS A O 1
ATOM 5842 N N . ILE A 1 770 ? 13.623 21.114 2.040 1.00 89.76 893 ILE A N 1
ATOM 5843 C CA . ILE A 1 770 ? 14.608 20.195 2.598 1.00 89.89 893 ILE A CA 1
ATOM 5844 C C . ILE A 1 770 ? 13.965 19.247 3.607 1.00 87.53 893 ILE A C 1
ATOM 5845 O O . ILE A 1 770 ? 14.272 18.052 3.634 1.00 94.03 893 ILE A O 1
ATOM 5850 N N . LEU A 1 771 ? 13.056 19.780 4.419 1.00 90.57 894 LEU A N 1
ATOM 5851 C CA . LEU A 1 771 ? 12.394 18.988 5.452 1.00 89.47 894 LEU A CA 1
ATOM 5852 C C . LEU A 1 771 ? 11.584 17.864 4.826 1.00 84.25 894 LEU A C 1
ATOM 5853 O O . LEU A 1 771 ? 11.608 16.729 5.303 1.00 77.22 894 LEU A O 1
ATOM 5858 N N . GLU A 1 772 ? 10.859 18.199 3.764 1.00 83.12 895 GLU A N 1
ATOM 5859 C CA . GLU A 1 772 ? 10.078 17.226 3.007 1.00 83.52 895 GLU A CA 1
ATOM 5860 C C . GLU A 1 772 ? 10.947 16.048 2.575 1.00 81.53 895 GLU A C 1
ATOM 5861 O O . GLU A 1 772 ? 10.563 14.890 2.735 1.00 81.43 895 GLU A O 1
ATOM 5867 N N . ALA A 1 773 ? 12.111 16.361 2.013 1.00 80.13 896 ALA A N 1
ATOM 5868 C CA . ALA A 1 773 ? 13.094 15.354 1.621 1.00 66.31 896 ALA A CA 1
ATOM 5869 C C . ALA A 1 773 ? 13.519 14.480 2.800 1.00 63.72 896 ALA A C 1
ATOM 5870 O O . ALA A 1 773 ? 13.560 13.257 2.687 1.00 71.24 896 ALA A O 1
ATOM 5872 N N . LEU A 1 774 ? 13.854 15.120 3.918 1.00 66.23 897 LEU A N 1
ATOM 5873 C CA . LEU A 1 774 ? 14.261 14.419 5.136 1.00 78.22 897 LEU A CA 1
ATOM 5874 C C . LEU A 1 774 ? 13.236 13.379 5.578 1.00 75.43 897 LEU A C 1
ATOM 5875 O O . LEU A 1 774 ? 13.596 12.299 6.045 1.00 78.34 897 LEU A O 1
ATOM 5880 N N . ALA A 1 775 ? 11.960 13.715 5.430 1.00 73.04 898 ALA A N 1
ATOM 5881 C CA . ALA A 1 775 ? 10.886 12.845 5.885 1.00 73.79 898 ALA A CA 1
ATOM 5882 C C . ALA A 1 775 ? 10.388 11.957 4.753 1.00 80.37 898 ALA A C 1
ATOM 5883 O O . ALA A 1 775 ? 9.351 11.303 4.866 1.00 80.16 898 ALA A O 1
ATOM 5885 N N . SER A 1 776 ? 11.149 11.930 3.664 1.00 80.83 899 SER A N 1
ATOM 5886 C CA . SER A 1 776 ? 10.872 11.027 2.556 1.00 77.92 899 SER A CA 1
ATOM 5887 C C . SER A 1 776 ? 11.858 9.867 2.574 1.00 79.61 899 SER A C 1
ATOM 5888 O O . SER A 1 776 ? 11.834 9.005 1.698 1.00 86.34 899 SER A O 1
ATOM 5891 N N . SER A 1 777 ? 12.733 9.863 3.576 1.00 70.69 900 SER A N 1
ATOM 5892 C CA . SER A 1 777 ? 13.661 8.757 3.781 1.00 80.22 900 SER A CA 1
ATOM 5893 C C . SER A 1 777 ? 12.915 7.463 4.075 1.00 82.40 900 SER A C 1
ATOM 5894 O O . SER A 1 777 ? 11.857 7.476 4.697 1.00 84.79 900 SER A O 1
ATOM 5897 N N . GLU A 1 778 ? 13.474 6.344 3.628 1.00 85.45 901 GLU A N 1
ATOM 5898 C CA . GLU A 1 778 ? 12.853 5.045 3.853 1.00 81.04 901 GLU A CA 1
ATOM 5899 C C . GLU A 1 778 ? 13.389 4.400 5.127 1.00 81.72 901 GLU A C 1
ATOM 5900 O O . GLU A 1 778 ? 12.828 3.422 5.623 1.00 78.20 901 GLU A O 1
ATOM 5906 N N . ASP A 1 779 ? 14.480 4.954 5.648 1.00 82.70 902 ASP A N 1
ATOM 5907 C CA . ASP A 1 779 ? 15.049 4.499 6.909 1.00 82.71 902 ASP A CA 1
ATOM 5908 C C . ASP A 1 779 ? 14.101 4.902 8.036 1.00 75.11 902 ASP A C 1
ATOM 5909 O O . ASP A 1 779 ? 14.081 6.056 8.461 1.00 81.29 902 ASP A O 1
ATOM 5914 N N . VAL A 1 780 ? 13.319 3.935 8.503 1.00 64.10 903 VAL A N 1
ATOM 5915 C CA . VAL A 1 780 ? 12.291 4.147 9.521 1.00 73.92 903 VAL A CA 1
ATOM 5916 C C . VAL A 1 780 ? 12.813 4.887 10.750 1.00 72.54 903 VAL A C 1
ATOM 5917 O O . VAL A 1 780 ? 12.159 5.800 11.261 1.00 75.57 903 VAL A O 1
ATOM 5921 N N . ARG A 1 781 ? 13.998 4.488 11.205 1.00 70.50 904 ARG A N 1
ATOM 5922 C CA . ARG A 1 781 ? 14.675 5.120 12.332 1.00 78.62 904 ARG A CA 1
ATOM 5923 C C . ARG A 1 781 ? 14.748 6.636 12.152 1.00 77.26 904 ARG A C 1
ATOM 5924 O O . ARG A 1 781 ? 14.327 7.391 13.026 1.00 71.95 904 ARG A O 1
ATOM 5932 N N . LYS A 1 782 ? 15.294 7.068 11.017 1.00 68.54 905 LYS A N 1
ATOM 5933 C CA . LYS A 1 782 ? 15.410 8.488 10.699 1.00 74.72 905 LYS A CA 1
ATOM 5934 C C . LYS A 1 782 ? 14.065 9.209 10.753 1.00 78.51 905 LYS A C 1
ATOM 5935 O O . LYS A 1 782 ? 13.991 10.355 11.193 1.00 76.65 905 LYS A O 1
ATOM 5941 N N . LEU A 1 783 ? 13.010 8.532 10.310 1.00 75.46 906 LEU A N 1
ATOM 5942 C CA . LEU A 1 783 ? 11.673 9.115 10.296 1.00 69.43 906 LEU A CA 1
ATOM 5943 C C . LEU A 1 783 ? 11.138 9.327 11.705 1.00 70.29 906 LEU A C 1
ATOM 5944 O O . LEU A 1 783 ? 10.495 10.339 11.991 1.00 78.74 906 LEU A O 1
ATOM 5949 N N . TYR A 1 784 ? 11.377 8.357 12.579 1.00 66.73 907 TYR A N 1
ATOM 5950 C CA . TYR A 1 784 ? 10.877 8.447 13.942 1.00 69.90 907 TYR A CA 1
ATOM 5951 C C . TYR A 1 784 ? 11.662 9.504 14.693 1.00 73.77 907 TYR A C 1
ATOM 5952 O O . TYR A 1 784 ? 11.110 10.250 15.498 1.00 81.54 907 TYR A O 1
ATOM 5961 N N . TRP A 1 785 ? 12.966 9.530 14.440 1.00 82.48 908 TRP A N 1
ATOM 5962 C CA . TRP A 1 785 ? 13.843 10.533 15.023 1.00 88.76 908 TRP A CA 1
ATOM 5963 C C . TRP A 1 785 ? 13.363 11.932 14.655 1.00 86.21 908 TRP A C 1
ATOM 5964 O O . TRP A 1 785 ? 13.420 12.842 15.474 1.00 92.65 908 TRP A O 1
ATOM 5975 N N . LEU A 1 786 ? 12.889 12.093 13.423 1.00 84.29 909 LEU A N 1
ATOM 5976 C CA . LEU A 1 786 ? 12.311 13.357 12.977 1.00 82.03 909 LEU A CA 1
ATOM 5977 C C . LEU A 1 786 ? 11.078 13.746 13.781 1.00 85.57 909 LEU A C 1
ATOM 5978 O O . LEU A 1 786 ? 10.968 14.874 14.256 1.00 87.84 909 LEU A O 1
ATOM 5983 N N . MET A 1 787 ? 10.151 12.806 13.929 1.00 81.90 910 MET A N 1
ATOM 5984 C CA . MET A 1 787 ? 8.886 13.081 14.600 1.00 83.13 910 MET A CA 1
ATOM 5985 C C . MET A 1 787 ? 9.089 13.328 16.092 1.00 83.52 910 MET A C 1
ATOM 5986 O O . MET A 1 787 ? 8.522 14.264 16.657 1.00 90.60 910 MET A O 1
ATOM 5991 N N . LYS A 1 788 ? 9.890 12.478 16.726 1.00 85.30 911 LYS A N 1
ATOM 5992 C CA . LYS A 1 788 ? 10.165 12.602 18.152 1.00 86.44 911 LYS A CA 1
ATOM 5993 C C . LYS A 1 788 ? 10.889 13.913 18.450 1.00 92.56 911 LYS A C 1
ATOM 5994 O O . LYS A 1 788 ? 10.603 14.575 19.450 1.00 100.93 911 LYS A O 1
ATOM 6000 N N . SER A 1 789 ? 11.828 14.282 17.583 1.00 95.57 912 SER A N 1
ATOM 6001 C CA . SER A 1 789 ? 12.568 15.537 17.728 1.00 93.41 912 SER A CA 1
ATOM 6002 C C . SER A 1 789 ? 11.657 16.746 17.545 1.00 88.08 912 SER A C 1
ATOM 6003 O O . SER A 1 789 ? 11.545 17.590 18.432 1.00 99.32 912 SER A O 1
ATOM 6006 N N . SER A 1 790 ? 11.024 16.825 16.379 1.00 88.88 913 SER A N 1
ATOM 6007 C CA . SER A 1 790 ? 10.092 17.902 16.042 1.00 95.27 913 SER A CA 1
ATOM 6008 C C . SER A 1 790 ? 9.027 18.169 17.103 1.00 95.00 913 SER A C 1
ATOM 6009 O O . SER A 1 790 ? 8.518 19.284 17.204 1.00 98.33 913 SER A O 1
ATOM 6012 N N . LEU A 1 791 ? 8.671 17.141 17.865 1.00 91.69 914 LEU A N 1
ATOM 6013 C CA . LEU A 1 791 ? 7.664 17.283 18.908 1.00 95.12 914 LEU A CA 1
ATOM 6014 C C . LEU A 1 791 ? 8.092 18.291 19.971 1.00 106.64 914 LEU A C 1
ATOM 6015 O O . LEU A 1 791 ? 7.421 19.301 20.184 1.00 116.06 914 LEU A O 1
ATOM 6020 N N . ASN A 1 792 ? 9.208 18.014 20.638 1.00 109.63 915 ASN A N 1
ATOM 6021 C CA . ASN A 1 792 ? 9.720 18.920 21.664 1.00 122.31 915 ASN A CA 1
ATOM 6022 C C . ASN A 1 792 ? 10.524 20.081 21.087 1.00 114.59 915 ASN A C 1
ATOM 6023 O O . ASN A 1 792 ? 11.006 20.931 21.826 1.00 115.02 915 ASN A O 1
ATOM 6028 N N . GLY A 1 793 ? 10.643 20.114 19.763 1.00 114.17 916 GLY A N 1
ATOM 6029 C CA . GLY A 1 793 ? 11.360 21.174 19.082 1.00 107.80 916 GLY A CA 1
ATOM 6030 C C . GLY A 1 793 ? 12.853 21.258 19.326 1.00 103.91 916 GLY A C 1
ATOM 6031 O O . GLY A 1 793 ? 13.352 22.267 19.813 1.00 109.83 916 GLY A O 1
ATOM 6032 N N . ASP A 1 794 ? 13.569 20.190 19.002 1.00 107.82 917 ASP A N 1
ATOM 6033 C CA . ASP A 1 794 ? 15.005 20.134 19.247 1.00 112.37 917 ASP A CA 1
ATOM 6034 C C . ASP A 1 794 ? 15.788 20.669 18.051 1.00 116.77 917 ASP A C 1
ATOM 6035 O O . ASP A 1 794 ? 16.664 21.522 18.201 1.00 126.28 917 ASP A O 1
ATOM 6040 N N . ASN A 1 795 ? 15.472 20.163 16.863 1.00 106.04 918 ASN A N 1
ATOM 6041 C CA . ASN A 1 795 ? 16.102 20.645 15.640 1.00 105.18 918 ASN A CA 1
ATOM 6042 C C . ASN A 1 795 ? 15.065 21.126 14.635 1.00 97.06 918 ASN A C 1
ATOM 6043 O O . ASN A 1 795 ? 15.407 21.621 13.562 1.00 99.73 918 ASN A O 1
ATOM 6048 N N . PHE A 1 796 ? 13.794 20.978 14.994 1.00 94.70 919 PHE A N 1
ATOM 6049 C CA . PHE A 1 796 ? 12.693 21.400 14.136 1.00 94.28 919 PHE A CA 1
ATOM 6050 C C . PHE A 1 796 ? 11.599 22.024 14.992 1.00 91.98 919 PHE A C 1
ATOM 6051 O O . PHE A 1 796 ? 11.258 21.490 16.045 1.00 94.53 919 PHE A O 1
ATOM 6059 N N . ARG A 1 797 ? 11.034 23.138 14.539 1.00 92.57 920 ARG A N 1
ATOM 6060 C CA . ARG A 1 797 ? 9.974 23.801 15.294 1.00 98.93 920 ARG A CA 1
ATOM 6061 C C . ARG A 1 797 ? 8.717 22.933 15.317 1.00 103.45 920 ARG A C 1
ATOM 6062 O O . ARG A 1 797 ? 8.450 22.193 14.372 1.00 101.81 920 ARG A O 1
ATOM 6070 N N . THR A 1 798 ? 7.959 23.018 16.405 1.00 96.76 921 THR A N 1
ATOM 6071 C CA . THR A 1 798 ? 6.809 22.144 16.612 1.00 89.00 921 THR A CA 1
ATOM 6072 C C . THR A 1 798 ? 5.672 22.455 15.635 1.00 94.12 921 THR A C 1
ATOM 6073 O O . THR A 1 798 ? 4.766 21.644 15.445 1.00 100.50 921 THR A O 1
ATOM 6077 N N . GLN A 1 799 ? 5.725 23.621 15.000 1.00 97.66 922 GLN A N 1
ATOM 6078 C CA . GLN A 1 799 ? 4.744 23.957 13.971 1.00 109.61 922 GLN A CA 1
ATOM 6079 C C . GLN A 1 799 ? 4.981 23.082 12.738 1.00 104.60 922 GLN A C 1
ATOM 6080 O O . GLN A 1 799 ? 4.067 22.821 11.951 1.00 100.49 922 GLN A O 1
ATOM 6086 N N . LYS A 1 800 ? 6.215 22.606 12.599 1.00 103.61 923 LYS A N 1
ATOM 6087 C CA . LYS A 1 800 ? 6.602 21.761 11.476 1.00 103.37 923 LYS A CA 1
ATOM 6088 C C . LYS A 1 800 ? 6.174 20.310 11.682 1.00 98.81 923 LYS A C 1
ATOM 6089 O O . LYS A 1 800 ? 6.226 19.508 10.749 1.00 96.81 923 LYS A O 1
ATOM 6095 N N . LEU A 1 801 ? 5.768 19.972 12.904 1.00 94.63 924 LEU A N 1
ATOM 6096 C CA . LEU A 1 801 ? 5.453 18.588 13.255 1.00 83.01 924 LEU A CA 1
ATOM 6097 C C . LEU A 1 801 ? 4.320 17.984 12.428 1.00 89.41 924 LEU A C 1
ATOM 6098 O O . LEU A 1 801 ? 4.394 16.823 12.022 1.00 91.12 924 LEU A O 1
ATOM 6103 N N . SER A 1 802 ? 3.270 18.766 12.195 1.00 93.96 925 SER A N 1
ATOM 6104 C CA . SER A 1 802 ? 2.148 18.329 11.367 1.00 89.81 925 SER A CA 1
ATOM 6105 C C . SER A 1 802 ? 2.623 17.939 9.973 1.00 86.43 925 SER A C 1
ATOM 6106 O O . SER A 1 802 ? 2.263 16.884 9.449 1.00 94.13 925 SER A O 1
ATOM 6109 N N . PHE A 1 803 ? 3.443 18.804 9.385 1.00 84.76 926 PHE A N 1
ATOM 6110 C CA . PHE A 1 803 ? 3.981 18.585 8.049 1.00 82.63 926 PHE A CA 1
ATOM 6111 C C . PHE A 1 803 ? 4.838 17.326 7.992 1.00 79.72 926 PHE A C 1
ATOM 6112 O O . PHE A 1 803 ? 4.863 16.628 6.980 1.00 82.59 926 PHE A O 1
ATOM 6120 N N . ILE A 1 804 ? 5.537 17.041 9.085 1.00 81.21 927 ILE A N 1
ATOM 6121 C CA . ILE A 1 804 ? 6.404 15.870 9.156 1.00 74.47 927 ILE A CA 1
ATOM 6122 C C . ILE A 1 804 ? 5.598 14.577 9.265 1.00 80.53 927 ILE A C 1
ATOM 6123 O O . ILE A 1 804 ? 5.788 13.659 8.468 1.00 86.48 927 ILE A O 1
ATOM 6128 N N . ILE A 1 805 ? 4.709 14.508 10.255 1.00 81.38 928 ILE A N 1
ATOM 6129 C CA . ILE A 1 805 ? 3.841 13.344 10.447 1.00 77.21 928 ILE A CA 1
ATOM 6130 C C . ILE A 1 805 ? 3.049 13.000 9.188 1.00 75.38 928 ILE A C 1
ATOM 6131 O O . ILE A 1 805 ? 2.887 11.827 8.846 1.00 75.78 928 ILE A O 1
ATOM 6136 N N . ARG A 1 806 ? 2.558 14.026 8.501 1.00 78.56 929 ARG A N 1
ATOM 6137 C CA . ARG A 1 806 ? 1.825 13.816 7.261 1.00 85.86 929 ARG A CA 1
ATOM 6138 C C . ARG A 1 806 ? 2.724 13.206 6.195 1.00 83.52 929 ARG A C 1
ATOM 6139 O O . ARG A 1 806 ? 2.383 12.181 5.615 1.00 88.23 929 ARG A O 1
ATOM 6147 N N . THR A 1 807 ? 3.885 13.818 5.971 1.00 78.24 930 THR A N 1
ATOM 6148 C CA . THR A 1 807 ? 4.787 13.399 4.900 1.00 77.69 930 THR A CA 1
ATOM 6149 C C . THR A 1 807 ? 5.352 12.014 5.187 1.00 74.81 930 THR A C 1
ATOM 6150 O O . THR A 1 807 ? 5.507 11.194 4.279 1.00 72.16 930 THR A O 1
ATOM 6154 N N . VAL A 1 808 ? 5.632 11.748 6.458 1.00 74.00 931 VAL A N 1
ATOM 6155 C CA . VAL A 1 808 ? 6.159 10.452 6.864 1.00 75.09 931 VAL A CA 1
ATOM 6156 C C . VAL A 1 808 ? 5.117 9.367 6.594 1.00 74.95 931 VAL A C 1
ATOM 6157 O O . VAL A 1 808 ? 5.454 8.263 6.168 1.00 80.56 931 VAL A O 1
ATOM 6161 N N . GLY A 1 809 ? 3.848 9.705 6.803 1.00 75.00 932 GLY A N 1
ATOM 6162 C CA . GLY A 1 809 ? 2.760 8.753 6.667 1.00 70.00 932 GLY A CA 1
ATOM 6163 C C . GLY A 1 809 ? 2.152 8.524 5.291 1.00 72.47 932 GLY A C 1
ATOM 6164 O O . GLY A 1 809 ? 1.190 7.766 5.175 1.00 81.70 932 GLY A O 1
ATOM 6165 N N . ARG A 1 810 ? 2.692 9.155 4.251 1.00 69.14 933 ARG A N 1
ATOM 6166 C CA . ARG A 1 810 ? 2.132 8.988 2.909 1.00 68.45 933 ARG A CA 1
ATOM 6167 C C . ARG A 1 810 ? 2.792 7.821 2.199 1.00 71.10 933 ARG A C 1
ATOM 6168 O O . ARG A 1 810 ? 2.209 7.213 1.302 1.00 76.94 933 ARG A O 1
ATOM 6176 N N . HIS A 1 811 ? 4.031 7.543 2.586 1.00 72.83 934 HIS A N 1
ATOM 6177 C CA . HIS A 1 811 ? 4.823 6.493 1.967 1.00 66.46 934 HIS A CA 1
ATOM 6178 C C . HIS A 1 811 ? 4.918 5.262 2.869 1.00 71.83 934 HIS A C 1
ATOM 6179 O O . HIS A 1 811 ? 4.890 5.378 4.094 1.00 75.96 934 HIS A O 1
ATOM 6186 N N . PHE A 1 812 ? 5.021 4.090 2.245 1.00 69.63 935 PHE A N 1
ATOM 6187 C CA . PHE A 1 812 ? 4.932 2.796 2.931 1.00 70.94 935 PHE A CA 1
ATOM 6188 C C . PHE A 1 812 ? 5.721 2.639 4.246 1.00 68.81 935 PHE A C 1
ATOM 6189 O O . PHE A 1 812 ? 5.139 2.229 5.251 1.00 70.42 935 PHE A O 1
ATOM 6197 N N . PRO A 1 813 ? 7.036 2.943 4.254 1.00 68.92 936 PRO A N 1
ATOM 6198 C CA . PRO A 1 813 ? 7.782 2.667 5.492 1.00 63.85 936 PRO A CA 1
ATOM 6199 C C . PRO A 1 813 ? 7.302 3.467 6.707 1.00 71.65 936 PRO A C 1
ATOM 6200 O O . PRO A 1 813 ? 7.310 2.949 7.822 1.00 80.96 936 PRO A O 1
ATOM 6204 N N . GLY A 1 814 ? 6.897 4.712 6.482 1.00 67.62 937 GLY A N 1
ATOM 6205 C CA . GLY A 1 814 ? 6.445 5.580 7.553 1.00 63.70 937 GLY A CA 1
ATOM 6206 C C . GLY A 1 814 ? 4.983 5.391 7.906 1.00 69.13 937 GLY A C 1
ATOM 6207 O O . GLY A 1 814 ? 4.545 5.789 8.985 1.00 69.02 937 GLY A O 1
ATOM 6208 N N . HIS A 1 815 ? 4.233 4.802 6.976 1.00 74.52 938 HIS A N 1
ATOM 6209 C CA . HIS A 1 815 ? 2.773 4.699 7.052 1.00 75.69 938 HIS A CA 1
ATOM 6210 C C . HIS A 1 815 ? 2.239 4.246 8.410 1.00 76.09 938 HIS A C 1
ATOM 6211 O O . HIS A 1 815 ? 1.492 4.976 9.059 1.00 90.76 938 HIS A O 1
ATOM 6218 N N . LEU A 1 816 ? 2.619 3.045 8.835 1.00 72.43 939 LEU A N 1
ATOM 6219 C CA . LEU A 1 816 ? 2.180 2.525 10.126 1.00 72.40 939 LEU A CA 1
ATOM 6220 C C . LEU A 1 816 ? 2.859 3.273 11.267 1.00 75.64 939 LEU A C 1
ATOM 6221 O O . LEU A 1 816 ? 2.312 3.388 12.366 1.00 73.71 939 LEU A O 1
ATOM 6226 N N . LEU A 1 817 ? 4.058 3.778 10.993 1.00 75.31 940 LEU A N 1
ATOM 6227 C CA . LEU A 1 817 ? 4.878 4.425 12.009 1.00 76.45 940 LEU A CA 1
ATOM 6228 C C . LEU A 1 817 ? 4.327 5.792 12.393 1.00 77.31 940 LEU A C 1
ATOM 6229 O O . LEU A 1 817 ? 4.434 6.214 13.543 1.00 84.17 940 LEU A O 1
ATOM 6234 N N . ALA A 1 818 ? 3.732 6.478 11.423 1.00 74.33 941 ALA A N 1
ATOM 6235 C CA . ALA A 1 818 ? 3.151 7.794 11.662 1.00 75.13 941 ALA A CA 1
ATOM 6236 C C . ALA A 1 818 ? 1.979 7.701 12.632 1.00 81.27 941 ALA A C 1
ATOM 6237 O O . ALA A 1 818 ? 1.962 8.373 13.662 1.00 85.27 941 ALA A O 1
ATOM 6239 N N . TRP A 1 819 ? 0.999 6.868 12.291 1.00 77.96 942 TRP A N 1
ATOM 6240 C CA . TRP A 1 819 ? -0.166 6.643 13.142 1.00 83.23 942 TRP A CA 1
ATOM 6241 C C . TRP A 1 819 ? 0.193 6.168 14.548 1.00 86.18 942 TRP A C 1
ATOM 6242 O O . TRP A 1 819 ? -0.477 6.520 15.516 1.00 91.75 942 TRP A O 1
ATOM 6253 N N . ASP A 1 820 ? 1.249 5.370 14.655 1.00 80.59 943 ASP A N 1
ATOM 6254 C CA . ASP A 1 820 ? 1.710 4.900 15.955 1.00 73.83 943 ASP A CA 1
ATOM 6255 C C . ASP A 1 820 ? 2.239 6.062 16.789 1.00 81.84 943 ASP A C 1
ATOM 6256 O O . ASP A 1 820 ? 1.985 6.141 17.990 1.00 84.19 943 ASP A O 1
ATOM 6261 N N . PHE A 1 821 ? 2.978 6.958 16.143 1.00 85.43 944 PHE A N 1
ATOM 6262 C CA . PHE A 1 821 ? 3.497 8.149 16.805 1.00 80.40 944 PHE A CA 1
ATOM 6263 C C . PHE A 1 821 ? 2.376 9.016 17.361 1.00 93.46 944 PHE A C 1
ATOM 6264 O O . PHE A 1 821 ? 2.499 9.585 18.446 1.00 96.44 944 PHE A O 1
ATOM 6272 N N . VAL A 1 822 ? 1.287 9.118 16.605 1.00 92.29 945 VAL A N 1
ATOM 6273 C CA . VAL A 1 822 ? 0.152 9.945 16.994 1.00 81.00 945 VAL A CA 1
ATOM 6274 C C . VAL A 1 822 ? -0.515 9.399 18.251 1.00 83.09 945 VAL A C 1
ATOM 6275 O O . VAL A 1 822 ? -0.764 10.140 19.201 1.00 89.07 945 VAL A O 1
ATOM 6279 N N . LYS A 1 823 ? -0.799 8.102 18.255 1.00 78.42 946 LYS A N 1
ATOM 6280 C CA . LYS A 1 823 ? -1.391 7.454 19.420 1.00 81.78 946 LYS A CA 1
ATOM 6281 C C . LYS A 1 823 ? -0.468 7.488 20.637 1.00 85.43 946 LYS A C 1
ATOM 6282 O O . LYS A 1 823 ? -0.873 7.888 21.729 1.00 83.28 946 LYS A O 1
ATOM 6288 N N . GLU A 1 824 ? 0.774 7.061 20.440 1.00 89.97 947 GLU A N 1
ATOM 6289 C CA . GLU A 1 824 ? 1.717 6.899 21.543 1.00 90.79 947 GLU A CA 1
ATOM 6290 C C . GLU A 1 824 ? 2.170 8.218 22.161 1.00 94.63 947 GLU A C 1
ATOM 6291 O O . GLU A 1 824 ? 2.859 8.229 23.176 1.00 96.21 947 GLU A O 1
ATOM 6297 N N . ASN A 1 825 ? 1.784 9.328 21.546 1.00 91.48 948 ASN A N 1
ATOM 6298 C CA . ASN A 1 825 ? 2.139 10.645 22.059 1.00 95.47 948 ASN A CA 1
ATOM 6299 C C . ASN A 1 825 ? 0.943 11.592 22.063 1.00 103.18 948 ASN A C 1
ATOM 6300 O O . ASN A 1 825 ? 1.105 12.809 22.163 1.00 112.63 948 ASN A O 1
ATOM 6305 N N . TRP A 1 826 ? -0.253 11.015 21.967 1.00 101.45 949 TRP A N 1
ATOM 6306 C CA . TRP A 1 826 ? -1.500 11.772 21.844 1.00 105.20 949 TRP A CA 1
ATOM 6307 C C . TRP A 1 826 ? -1.720 12.830 22.920 1.00 114.33 949 TRP A C 1
ATOM 6308 O O . TRP A 1 826 ? -2.157 13.940 22.618 1.00 121.55 949 TRP A O 1
ATOM 6319 N N . ASN A 1 827 ? -1.435 12.481 24.171 1.00 113.89 950 ASN A N 1
ATOM 6320 C CA . ASN A 1 827 ? -1.586 13.418 25.281 1.00 115.41 950 ASN A CA 1
ATOM 6321 C C . ASN A 1 827 ? -0.750 14.673 25.063 1.00 116.14 950 ASN A C 1
ATOM 6322 O O . ASN A 1 827 ? -1.254 15.792 25.165 1.00 126.13 950 ASN A O 1
ATOM 6327 N N . LYS A 1 828 ? 0.531 14.483 24.764 1.00 111.51 951 LYS A N 1
ATOM 6328 C CA . LYS A 1 828 ? 1.432 15.607 24.543 1.00 115.97 951 LYS A CA 1
ATOM 6329 C C . LYS A 1 828 ? 1.083 16.344 23.250 1.00 117.82 951 LYS A C 1
ATOM 6330 O O . LYS A 1 828 ? 1.448 17.506 23.072 1.00 124.78 951 LYS A O 1
ATOM 6336 N N . LEU A 1 829 ? 0.380 15.665 22.346 1.00 111.30 952 LEU A N 1
ATOM 6337 C CA . LEU A 1 829 ? -0.093 16.307 21.122 1.00 118.71 952 LEU A CA 1
ATOM 6338 C C . LEU A 1 829 ? -1.249 17.244 21.442 1.00 127.91 952 LEU A C 1
ATOM 6339 O O . LEU A 1 829 ? -1.410 18.295 20.817 1.00 126.45 952 LEU A O 1
ATOM 6344 N N . VAL A 1 830 ? -2.050 16.857 22.430 1.00 127.14 953 VAL A N 1
ATOM 6345 C CA . VAL A 1 830 ? -3.250 17.606 22.779 1.00 125.46 953 VAL A CA 1
ATOM 6346 C C . VAL A 1 830 ? -2.880 18.799 23.659 1.00 129.46 953 VAL A C 1
ATOM 6347 O O . VAL A 1 830 ? -3.538 19.841 23.626 1.00 134.08 953 VAL A O 1
ATOM 6351 N N . GLN A 1 831 ? -1.789 18.660 24.406 1.00 124.13 954 GLN A N 1
ATOM 6352 C CA . GLN A 1 831 ? -1.213 19.782 25.142 1.00 115.92 954 GLN A CA 1
ATOM 6353 C C . GLN A 1 831 ? -0.692 20.885 24.216 1.00 123.82 954 GLN A C 1
ATOM 6354 O O . GLN A 1 831 ? -1.010 22.060 24.397 1.00 133.31 954 GLN A O 1
ATOM 6360 N N . LYS A 1 832 ? 0.109 20.494 23.228 1.00 121.76 955 LYS A N 1
ATOM 6361 C CA . LYS A 1 832 ? 0.807 21.445 22.361 1.00 128.60 955 LYS A CA 1
ATOM 6362 C C . LYS A 1 832 ? -0.098 22.112 21.326 1.00 129.99 955 LYS A C 1
ATOM 6363 O O . LYS A 1 832 ? 0.238 23.165 20.783 1.00 136.63 955 LYS A O 1
ATOM 6369 N N . PHE A 1 833 ? -1.244 21.500 21.053 1.00 127.59 956 PHE A N 1
ATOM 6370 C CA . PHE A 1 833 ? -2.181 22.048 20.078 1.00 138.37 956 PHE A CA 1
ATOM 6371 C C . PHE A 1 833 ? -3.595 22.036 20.639 1.00 144.88 956 PHE A C 1
ATOM 6372 O O . PHE A 1 833 ? -4.046 21.010 21.149 1.00 140.07 956 PHE A O 1
ATOM 6380 N N . PRO A 1 834 ? -4.295 23.183 20.559 1.00 146.58 957 PRO A N 1
ATOM 6381 C CA . PRO A 1 834 ? -5.703 23.245 20.967 1.00 148.57 957 PRO A CA 1
ATOM 6382 C C . PRO A 1 834 ? -6.528 22.134 20.323 1.00 146.48 957 PRO A C 1
ATOM 6383 O O . PRO A 1 834 ? -6.591 22.039 19.097 1.00 138.54 957 PRO A O 1
ATOM 6387 N N . LEU A 1 835 ? -7.141 21.299 21.159 1.00 144.94 958 LEU A N 1
ATOM 6388 C CA . LEU A 1 835 ? -7.987 20.188 20.719 1.00 148.04 958 LEU A CA 1
ATOM 6389 C C . LEU A 1 835 ? -9.125 20.578 19.770 1.00 148.03 958 LEU A C 1
ATOM 6390 O O . LEU A 1 835 ? -10.288 20.269 20.021 1.00 148.88 958 LEU A O 1
ATOM 6395 N N . GLY A 1 836 ? -8.781 21.248 18.677 1.00 149.24 959 GLY A N 1
ATOM 6396 C CA . GLY A 1 836 ? -9.762 21.731 17.726 1.00 154.65 959 GLY A CA 1
ATOM 6397 C C . GLY A 1 836 ? -9.201 22.894 16.937 1.00 149.25 959 GLY A C 1
ATOM 6398 O O . GLY A 1 836 ? -9.938 23.754 16.448 1.00 136.17 959 GLY A O 1
ATOM 6399 N N . SER A 1 837 ? -7.879 22.910 16.816 1.00 146.26 960 SER A N 1
ATOM 6400 C CA . SER A 1 837 ? -7.191 23.797 15.892 1.00 143.05 960 SER A CA 1
ATOM 6401 C C . SER A 1 837 ? -6.873 23.011 14.631 1.00 136.62 960 SER A C 1
ATOM 6402 O O . SER A 1 837 ? -6.896 21.780 14.643 1.00 129.17 960 SER A O 1
ATOM 6405 N N . TYR A 1 838 ? -6.594 23.724 13.545 1.00 140.43 961 TYR A N 1
ATOM 6406 C CA . TYR A 1 838 ? -6.319 23.106 12.253 1.00 144.81 961 TYR A CA 1
ATOM 6407 C C . TYR A 1 838 ? -5.224 22.040 12.327 1.00 139.21 961 TYR A C 1
ATOM 6408 O O . TYR A 1 838 ? -5.217 21.096 11.540 1.00 138.08 961 TYR A O 1
ATOM 6417 N N . THR A 1 839 ? -4.311 22.185 13.281 1.00 134.73 962 THR A N 1
ATOM 6418 C CA . THR A 1 839 ? -3.193 21.258 13.410 1.00 124.78 962 THR A CA 1
ATOM 6419 C C . THR A 1 839 ? -3.606 19.886 13.943 1.00 122.25 962 THR A C 1
ATOM 6420 O O . THR A 1 839 ? -3.217 18.863 13.380 1.00 120.92 962 THR A O 1
ATOM 6424 N N . ILE A 1 840 ? -4.388 19.856 15.020 1.00 127.75 963 ILE A N 1
ATOM 6425 C CA . ILE A 1 840 ? -4.789 18.584 15.617 1.00 122.39 963 ILE A CA 1
ATOM 6426 C C . ILE A 1 840 ? -5.709 17.784 14.690 1.00 114.18 963 ILE A C 1
ATOM 6427 O O . ILE A 1 840 ? -5.810 16.565 14.812 1.00 106.07 963 ILE A O 1
ATOM 6432 N N . GLN A 1 841 ? -6.368 18.470 13.761 1.00 124.33 964 GLN A N 1
ATOM 6433 C CA . GLN A 1 841 ? -7.148 17.796 12.730 1.00 122.09 964 GLN A CA 1
ATOM 6434 C C . GLN A 1 841 ? -6.245 17.280 11.621 1.00 116.96 964 GLN A C 1
ATOM 6435 O O . GLN A 1 841 ? -6.293 16.105 11.257 1.00 112.13 964 GLN A O 1
ATOM 6441 N N . ASN A 1 842 ? -5.433 18.187 11.086 1.00 120.66 965 ASN A N 1
ATOM 6442 C CA . ASN A 1 842 ? -4.519 17.895 9.989 1.00 120.45 965 ASN A CA 1
ATOM 6443 C C . ASN A 1 842 ? -3.648 16.680 10.270 1.00 114.36 965 ASN A C 1
ATOM 6444 O O . ASN A 1 842 ? -3.359 15.886 9.375 1.00 107.74 965 ASN A O 1
ATOM 6449 N N . ILE A 1 843 ? -3.234 16.544 11.525 1.00 112.37 966 ILE A N 1
ATOM 6450 C CA . ILE A 1 843 ? -2.453 15.395 11.960 1.00 102.50 966 ILE A CA 1
ATOM 6451 C C . ILE A 1 843 ? -3.246 14.095 11.839 1.00 93.91 966 ILE A C 1
ATOM 6452 O O . ILE A 1 843 ? -2.809 13.156 11.175 1.00 99.74 966 ILE A O 1
ATOM 6457 N N . VAL A 1 844 ? -4.410 14.050 12.483 1.00 93.40 967 VAL A N 1
ATOM 6458 C CA . VAL A 1 844 ? -5.240 12.847 12.497 1.00 94.80 967 VAL A CA 1
ATOM 6459 C C . VAL A 1 844 ? -5.676 12.431 11.094 1.00 94.12 967 VAL A C 1
ATOM 6460 O O . VAL A 1 844 ? -5.526 11.271 10.708 1.00 95.44 967 VAL A O 1
ATOM 6464 N N . ALA A 1 845 ? -6.201 13.382 10.330 1.00 92.03 968 ALA A N 1
ATOM 6465 C CA . ALA A 1 845 ? -6.594 13.125 8.948 1.00 94.40 968 ALA A CA 1
ATOM 6466 C C . ALA A 1 845 ? -5.387 12.714 8.113 1.00 97.64 968 ALA A C 1
ATOM 6467 O O . ALA A 1 845 ? -5.473 11.820 7.279 1.00 88.69 968 ALA A O 1
ATOM 6469 N N . GLY A 1 846 ? -4.259 13.370 8.358 1.00 101.43 969 GLY A N 1
ATOM 6470 C CA . GLY A 1 846 ? -3.045 13.121 7.607 1.00 101.12 969 GLY A CA 1
ATOM 6471 C C . GLY A 1 846 ? -2.432 11.760 7.884 1.00 91.83 969 GLY A C 1
ATOM 6472 O O . GLY A 1 846 ? -1.653 11.238 7.079 1.00 88.02 969 GLY A O 1
ATOM 6473 N N . SER A 1 847 ? -2.765 11.190 9.038 1.00 82.85 970 SER A N 1
ATOM 6474 C CA . SER A 1 847 ? -2.156 9.943 9.482 1.00 80.55 970 SER A CA 1
ATOM 6475 C C . SER A 1 847 ? -3.141 8.778 9.485 1.00 88.06 970 SER A C 1
ATOM 6476 O O . SER A 1 847 ? -2.821 7.706 9.998 1.00 88.63 970 SER A O 1
ATOM 6479 N N . THR A 1 848 ? -4.342 8.985 8.947 1.00 92.85 971 THR A N 1
ATOM 6480 C CA . THR A 1 848 ? -5.341 7.918 8.927 1.00 85.66 971 THR A CA 1
ATOM 6481 C C . THR A 1 848 ? -6.117 7.783 7.614 1.00 82.14 971 THR A C 1
ATOM 6482 O O . THR A 1 848 ? -6.912 6.856 7.466 1.00 77.94 971 THR A O 1
ATOM 6486 N N . TYR A 1 849 ? -5.900 8.687 6.664 1.00 78.43 972 TYR A N 1
ATOM 6487 C CA . TYR A 1 849 ? -6.800 8.782 5.518 1.00 71.26 972 TYR A CA 1
ATOM 6488 C C . TYR A 1 849 ? -6.489 7.720 4.464 1.00 72.47 972 TYR A C 1
ATOM 6489 O O . TYR A 1 849 ? -7.107 7.691 3.399 1.00 78.89 972 TYR A O 1
ATOM 6498 N N . LEU A 1 850 ? -5.537 6.847 4.778 1.00 82.13 973 LEU A N 1
ATOM 6499 C CA . LEU A 1 850 ? -5.012 5.861 3.835 1.00 80.01 973 LEU A CA 1
ATOM 6500 C C . LEU A 1 850 ? -5.323 4.441 4.300 1.00 85.70 973 LEU A C 1
ATOM 6501 O O . LEU A 1 850 ? -5.080 3.469 3.573 1.00 88.41 973 LEU A O 1
ATOM 6506 N N . PHE A 1 851 ? -5.868 4.333 5.510 1.00 91.10 974 PHE A N 1
ATOM 6507 C CA . PHE A 1 851 ? -6.347 3.060 6.025 1.00 84.03 974 PHE A CA 1
ATOM 6508 C C . PHE A 1 851 ? -7.594 2.654 5.244 1.00 81.99 974 PHE A C 1
ATOM 6509 O O . PHE A 1 851 ? -8.435 3.498 4.944 1.00 76.97 974 PHE A O 1
ATOM 6517 N N . SER A 1 852 ? -7.710 1.375 4.898 1.00 79.82 975 SER A N 1
ATOM 6518 C CA . SER A 1 852 ? -8.809 0.933 4.039 1.00 76.52 975 SER A CA 1
ATOM 6519 C C . SER A 1 852 ? -9.262 -0.480 4.368 1.00 73.37 975 SER A C 1
ATOM 6520 O O . SER A 1 852 ? -9.623 -1.250 3.479 1.00 81.12 975 SER A O 1
ATOM 6523 N N . THR A 1 853 ? -9.246 -0.813 5.653 1.00 77.59 976 THR A N 1
ATOM 6524 C CA . THR A 1 853 ? -9.674 -2.127 6.114 1.00 89.19 976 THR A CA 1
ATOM 6525 C C . THR A 1 853 ? -10.596 -2.011 7.320 1.00 93.22 976 THR A C 1
ATOM 6526 O O . THR A 1 853 ? -10.453 -1.095 8.132 1.00 87.81 976 THR A O 1
ATOM 6530 N N . LYS A 1 854 ? -11.550 -2.933 7.419 1.00 90.88 977 LYS A N 1
ATOM 6531 C CA . LYS A 1 854 ? -12.417 -3.041 8.588 1.00 92.63 977 LYS A CA 1
ATOM 6532 C C . LYS A 1 854 ? -11.599 -3.055 9.878 1.00 90.98 977 LYS A C 1
ATOM 6533 O O . LYS A 1 854 ? -11.966 -2.419 10.865 1.00 89.79 977 LYS A O 1
ATOM 6539 N N . THR A 1 855 ? -10.486 -3.784 9.849 1.00 90.34 978 THR A N 1
ATOM 6540 C CA . THR A 1 855 ? -9.625 -3.956 11.017 1.00 86.80 978 THR A CA 1
ATOM 6541 C C . THR A 1 855 ? -9.036 -2.630 11.495 1.00 91.82 978 THR A C 1
ATOM 6542 O O . THR A 1 855 ? -8.997 -2.356 12.694 1.00 94.20 978 THR A O 1
ATOM 6546 N N . HIS A 1 856 ? -8.560 -1.820 10.554 1.00 86.09 979 HIS A N 1
ATOM 6547 C CA . HIS A 1 856 ? -8.027 -0.501 10.880 1.00 86.17 979 HIS A CA 1
ATOM 6548 C C . HIS A 1 856 ? -9.124 0.428 11.390 1.00 96.43 979 HIS A C 1
ATOM 6549 O O . HIS A 1 856 ? -8.915 1.181 12.345 1.00 99.25 979 HIS A O 1
ATOM 6556 N N . LEU A 1 857 ? -10.282 0.377 10.733 1.00 94.65 980 LEU A N 1
ATOM 6557 C CA . LEU A 1 857 ? -11.459 1.142 11.138 1.00 92.28 980 LEU A CA 1
ATOM 6558 C C . LEU A 1 857 ? -11.767 0.950 12.617 1.00 97.16 980 LEU A C 1
ATOM 6559 O O . LEU A 1 857 ? -12.058 1.913 13.328 1.00 104.37 980 LEU A O 1
ATOM 6564 N N . SER A 1 858 ? -11.718 -0.298 13.069 1.00 91.81 981 SER A N 1
ATOM 6565 C CA . SER A 1 858 ? -12.021 -0.610 14.456 1.00 98.16 981 SER A CA 1
ATOM 6566 C C . SER A 1 858 ? -10.928 -0.080 15.374 1.00 98.69 981 SER A C 1
ATOM 6567 O O . SER A 1 858 ? -11.213 0.427 16.454 1.00 98.29 981 SER A O 1
ATOM 6570 N N . GLU A 1 859 ? -9.680 -0.194 14.932 1.00 95.28 982 GLU A N 1
ATOM 6571 C CA . GLU A 1 859 ? -8.535 0.266 15.713 1.00 98.55 982 GLU A CA 1
ATOM 6572 C C . GLU A 1 859 ? -8.562 1.769 15.976 1.00 102.80 982 GLU A C 1
ATOM 6573 O O . GLU A 1 859 ? -8.310 2.219 17.094 1.00 100.18 982 GLU A O 1
ATOM 6579 N N . VAL A 1 860 ? -8.872 2.540 14.938 1.00 97.98 983 VAL A N 1
ATOM 6580 C CA . VAL A 1 860 ? -8.908 3.996 15.039 1.00 93.75 983 VAL A CA 1
ATOM 6581 C C . VAL A 1 860 ? -10.042 4.424 15.960 1.00 105.82 983 VAL A C 1
ATOM 6582 O O . VAL A 1 860 ? -9.830 5.154 16.931 1.00 106.82 983 VAL A O 1
ATOM 6586 N N . GLN A 1 861 ? -11.248 3.983 15.616 1.00 103.17 984 GLN A N 1
ATOM 6587 C CA . GLN A 1 861 ? -12.442 4.182 16.431 1.00 108.48 984 GLN A CA 1
ATOM 6588 C C . GLN A 1 861 ? -12.206 3.862 17.910 1.00 112.25 984 GLN A C 1
ATOM 6589 O O . GLN A 1 861 ? -12.491 4.680 18.784 1.00 110.62 984 GLN A O 1
ATOM 6595 N N . ALA A 1 862 ? -11.686 2.666 18.178 1.00 107.71 985 ALA A N 1
ATOM 6596 C CA . ALA A 1 862 ? -11.427 2.210 19.546 1.00 105.70 985 ALA A CA 1
ATOM 6597 C C . ALA A 1 862 ? -10.417 3.070 20.301 1.00 111.82 985 ALA A C 1
ATOM 6598 O O . ALA A 1 862 ? -10.540 3.254 21.513 1.00 117.57 985 ALA A O 1
ATOM 6600 N N . PHE A 1 863 ? -9.426 3.605 19.595 1.00 103.03 986 PHE A N 1
ATOM 6601 C CA . PHE A 1 863 ? -8.411 4.432 20.241 1.00 100.71 986 PHE A CA 1
ATOM 6602 C C . PHE A 1 863 ? -9.021 5.734 20.732 1.00 115.95 986 PHE A C 1
ATOM 6603 O O . PHE A 1 863 ? -8.684 6.223 21.810 1.00 123.67 986 PHE A O 1
ATOM 6611 N N . PHE A 1 864 ? -9.921 6.291 19.931 1.00 118.60 987 PHE A N 1
ATOM 6612 C CA . PHE A 1 864 ? -10.546 7.565 20.254 1.00 117.88 987 PHE A CA 1
ATOM 6613 C C . PHE A 1 864 ? -11.617 7.366 21.326 1.00 132.33 987 PHE A C 1
ATOM 6614 O O . PHE A 1 864 ? -11.780 8.209 22.210 1.00 141.77 987 PHE A O 1
ATOM 6622 N N . GLU A 1 865 ? -12.355 6.261 21.228 1.00 126.72 988 GLU A N 1
ATOM 6623 C CA . GLU A 1 865 ? -13.268 5.830 22.290 1.00 124.72 988 GLU A CA 1
ATOM 6624 C C . GLU A 1 865 ? -12.592 5.798 23.657 1.00 128.25 988 GLU A C 1
ATOM 6625 O O . GLU A 1 865 ? -13.089 6.372 24.624 1.00 139.48 988 GLU A O 1
ATOM 6631 N N . ASN A 1 866 ? -11.457 5.105 23.715 1.00 129.98 989 ASN A N 1
ATOM 6632 C CA . ASN A 1 866 ? -10.705 4.937 24.951 1.00 137.49 989 ASN A CA 1
ATOM 6633 C C . ASN A 1 866 ? -10.070 6.220 25.477 1.00 134.97 989 ASN A C 1
ATOM 6634 O O . ASN A 1 866 ? -9.401 6.216 26.512 1.00 132.68 989 ASN A O 1
ATOM 6639 N N . GLN A 1 867 ? -10.276 7.312 24.754 1.00 129.29 990 GLN A N 1
ATOM 6640 C CA . GLN A 1 867 ? -9.943 8.628 25.264 1.00 135.53 990 GLN A CA 1
ATOM 6641 C C . GLN A 1 867 ? -11.181 9.141 25.988 1.00 145.95 990 GLN A C 1
ATOM 6642 O O . GLN A 1 867 ? -11.468 8.738 27.115 1.00 147.00 990 GLN A O 1
ATOM 6648 N N . SER A 1 868 ? -11.910 10.037 25.332 1.00 156.02 991 SER A N 1
ATOM 6649 C CA . SER A 1 868 ? -13.229 10.456 25.789 1.00 159.96 991 SER A CA 1
ATOM 6650 C C . SER A 1 868 ? -14.217 10.385 24.628 1.00 158.97 991 SER A C 1
ATOM 6651 O O . SER A 1 868 ? -13.818 10.189 23.481 1.00 155.40 991 SER A O 1
ATOM 6654 N N . GLU A 1 869 ? -15.501 10.554 24.920 1.00 165.73 992 GLU A N 1
ATOM 6655 C CA . GLU A 1 869 ? -16.495 10.696 23.862 1.00 166.04 992 GLU A CA 1
ATOM 6656 C C . GLU A 1 869 ? -16.508 12.147 23.398 1.00 164.55 992 GLU A C 1
ATOM 6657 O O . GLU A 1 869 ? -16.949 12.459 22.291 1.00 163.05 992 GLU A O 1
ATOM 6663 N N . ALA A 1 870 ? -16.005 13.034 24.252 1.00 163.17 993 ALA A N 1
ATOM 6664 C CA . ALA A 1 870 ? -15.912 14.448 23.911 1.00 167.11 993 ALA A CA 1
ATOM 6665 C C . ALA A 1 870 ? -14.773 14.694 22.925 1.00 164.30 993 ALA A C 1
ATOM 6666 O O . ALA A 1 870 ? -14.662 15.775 22.348 1.00 161.93 993 ALA A O 1
ATOM 6668 N N . THR A 1 871 ? -13.931 13.683 22.737 1.00 161.34 994 THR A N 1
ATOM 6669 C CA . THR A 1 871 ? -12.910 13.707 21.697 1.00 158.08 994 THR A CA 1
ATOM 6670 C C . THR A 1 871 ? -13.397 12.879 20.518 1.00 153.11 994 THR A C 1
ATOM 6671 O O . THR A 1 871 ? -13.123 13.196 19.365 1.00 152.55 994 THR A O 1
ATOM 6675 N N . PHE A 1 872 ? -14.106 11.801 20.835 1.00 152.73 995 PHE A N 1
ATOM 6676 C CA . PHE A 1 872 ? -14.647 10.870 19.849 1.00 153.86 995 PHE A CA 1
ATOM 6677 C C . PHE A 1 872 ? -15.748 11.499 18.991 1.00 155.42 995 PHE A C 1
ATOM 6678 O O . PHE A 1 872 ? -15.970 11.086 17.851 1.00 151.80 995 PHE A O 1
ATOM 6686 N N . ARG A 1 873 ? -16.435 12.499 19.536 1.00 156.54 996 ARG A N 1
ATOM 6687 C CA . ARG A 1 873 ? -17.484 13.177 18.781 1.00 155.76 996 ARG A CA 1
ATOM 6688 C C . ARG A 1 873 ? -16.973 14.484 18.217 1.00 156.12 996 ARG A C 1
ATOM 6689 O O . ARG A 1 873 ? -17.749 15.414 17.994 1.00 163.31 996 ARG A O 1
ATOM 6697 N N . LEU A 1 874 ? -15.685 14.547 17.923 1.00 147.66 997 LEU A N 1
ATOM 6698 C CA . LEU A 1 874 ? -15.117 15.817 17.518 1.00 152.61 997 LEU A CA 1
ATOM 6699 C C . LEU A 1 874 ? -15.084 15.763 16.015 1.00 148.58 997 LEU A C 1
ATOM 6700 O O . LEU A 1 874 ? -14.781 14.722 15.439 1.00 149.26 997 LEU A O 1
ATOM 6705 N N . ARG A 1 875 ? -15.451 16.883 15.402 1.00 153.88 998 ARG A N 1
ATOM 6706 C CA . ARG A 1 875 ? -15.734 16.959 13.972 1.00 158.61 998 ARG A CA 1
ATOM 6707 C C . ARG A 1 875 ? -14.702 16.252 13.100 1.00 153.53 998 ARG A C 1
ATOM 6708 O O . ARG A 1 875 ? -15.054 15.449 12.237 1.00 149.93 998 ARG A O 1
ATOM 6716 N N . CYS A 1 876 ? -13.432 16.562 13.332 1.00 151.85 999 CYS A N 1
ATOM 6717 C CA . CYS A 1 876 ? -12.328 15.965 12.587 1.00 153.35 999 CYS A CA 1
ATOM 6718 C C . CYS A 1 876 ? -12.182 14.449 12.739 1.00 140.00 999 CYS A C 1
ATOM 6719 O O . CYS A 1 876 ? -11.917 13.748 11.763 1.00 128.88 999 CYS A O 1
ATOM 6722 N N . VAL A 1 877 ? -12.352 13.944 13.957 1.00 137.79 1000 VAL A N 1
ATOM 6723 C CA . VAL A 1 877 ? -12.170 12.515 14.212 1.00 124.40 1000 VAL A CA 1
ATOM 6724 C C . VAL A 1 877 ? -13.323 11.667 13.667 1.00 123.47 1000 VAL A C 1
ATOM 6725 O O . VAL A 1 877 ? -13.107 10.541 13.220 1.00 121.60 1000 VAL A O 1
ATOM 6729 N N . GLN A 1 878 ? -14.541 12.199 13.710 1.00 127.60 1001 GLN A N 1
ATOM 6730 C CA . GLN A 1 878 ? -15.693 11.497 13.163 1.00 130.18 1001 GLN A CA 1
ATOM 6731 C C . GLN A 1 878 ? -15.583 11.484 11.650 1.00 126.76 1001 GLN A C 1
ATOM 6732 O O . GLN A 1 878 ? -15.975 10.521 10.986 1.00 113.37 1001 GLN A O 1
ATOM 6738 N N . GLU A 1 879 ? -15.063 12.583 11.115 1.00 129.97 1002 GLU A N 1
ATOM 6739 C CA . GLU A 1 879 ? -14.850 12.719 9.683 1.00 129.74 1002 GLU A CA 1
ATOM 6740 C C . GLU A 1 879 ? -13.804 11.727 9.187 1.00 123.64 1002 GLU A C 1
ATOM 6741 O O . GLU A 1 879 ? -13.980 11.108 8.139 1.00 115.70 1002 GLU A O 1
ATOM 6747 N N . ALA A 1 880 ? -12.704 11.612 9.929 1.00 125.95 1003 ALA A N 1
ATOM 6748 C CA . ALA A 1 880 ? -11.644 10.649 9.632 1.00 117.16 1003 ALA A CA 1
ATOM 6749 C C . ALA A 1 880 ? -12.194 9.232 9.487 1.00 108.18 1003 ALA A C 1
ATOM 6750 O O . ALA A 1 880 ? -11.871 8.528 8.530 1.00 101.84 1003 ALA A O 1
ATOM 6752 N N . LEU A 1 881 ? -13.009 8.814 10.453 1.00 108.48 1004 LEU A N 1
ATOM 6753 C CA . LEU A 1 881 ? -13.648 7.500 10.418 1.00 97.92 1004 LEU A CA 1
ATOM 6754 C C . LEU A 1 881 ? -14.486 7.312 9.157 1.00 98.86 1004 LEU A C 1
ATOM 6755 O O . LEU A 1 881 ? -14.596 6.203 8.630 1.00 93.12 1004 LEU A O 1
ATOM 6760 N N . GLU A 1 882 ? -15.087 8.399 8.685 1.00 104.68 1005 GLU A N 1
ATOM 6761 C CA . GLU A 1 882 ? -15.918 8.355 7.489 1.00 109.21 1005 GLU A CA 1
ATOM 6762 C C . GLU A 1 882 ? -15.049 8.128 6.257 1.00 105.27 1005 GLU A C 1
ATOM 6763 O O . GLU A 1 882 ? -15.468 7.474 5.302 1.00 97.90 1005 GLU A O 1
ATOM 6769 N N . VAL A 1 883 ? -13.837 8.679 6.285 1.00 108.29 1006 VAL A N 1
ATOM 6770 C CA . VAL A 1 883 ? -12.910 8.556 5.164 1.00 98.74 1006 VAL A CA 1
ATOM 6771 C C . VAL A 1 883 ? -12.436 7.114 5.005 1.00 87.58 1006 VAL A C 1
ATOM 6772 O O . VAL A 1 883 ? -12.432 6.572 3.901 1.00 84.73 1006 VAL A O 1
ATOM 6776 N N . ILE A 1 884 ? -12.040 6.502 6.117 1.00 84.91 1007 ILE A N 1
ATOM 6777 C CA . ILE A 1 884 ? -11.596 5.114 6.117 1.00 85.24 1007 ILE A CA 1
ATOM 6778 C C . ILE A 1 884 ? -12.741 4.192 5.717 1.00 94.11 1007 ILE A C 1
ATOM 6779 O O . ILE A 1 884 ? -12.551 3.257 4.939 1.00 91.29 1007 ILE A O 1
ATOM 6784 N N . GLN A 1 885 ? -13.927 4.460 6.253 1.00 97.61 1008 GLN A N 1
ATOM 6785 C CA . GLN A 1 885 ? -15.132 3.742 5.853 1.00 92.64 1008 GLN A CA 1
ATOM 6786 C C . GLN A 1 885 ? -15.317 3.817 4.335 1.00 92.43 1008 GLN A C 1
ATOM 6787 O O . GLN A 1 885 ? -15.619 2.816 3.686 1.00 89.95 1008 GLN A O 1
ATOM 6793 N N . LEU A 1 886 ? -15.166 5.019 3.787 1.00 86.09 1009 LEU A N 1
ATOM 6794 C CA . LEU A 1 886 ? -15.296 5.246 2.352 1.00 86.45 1009 LEU A CA 1
ATOM 6795 C C . LEU A 1 886 ? -14.169 4.593 1.564 1.00 88.24 1009 LEU A C 1
ATOM 6796 O O . LEU A 1 886 ? -14.360 4.162 0.433 1.00 90.48 1009 LEU A O 1
ATOM 6801 N N . ASN A 1 887 ? -12.993 4.518 2.173 1.00 89.04 1010 ASN A N 1
ATOM 6802 C CA . ASN A 1 887 ? -11.851 3.858 1.554 1.00 85.37 1010 ASN A CA 1
ATOM 6803 C C . ASN A 1 887 ? -12.136 2.377 1.346 1.00 83.17 1010 ASN A C 1
ATOM 6804 O O . ASN A 1 887 ? -11.930 1.850 0.253 1.00 77.21 1010 ASN A O 1
ATOM 6809 N N . ILE A 1 888 ? -12.625 1.715 2.391 1.00 81.86 1011 ILE A N 1
ATOM 6810 C CA . ILE A 1 888 ? -13.091 0.336 2.275 1.00 91.12 1011 ILE A CA 1
ATOM 6811 C C . ILE A 1 888 ? -14.085 0.183 1.123 1.00 100.48 1011 ILE A C 1
ATOM 6812 O O . ILE A 1 888 ? -13.940 -0.702 0.281 1.00 94.63 1011 ILE A O 1
ATOM 6817 N N . GLN A 1 889 ? -15.069 1.079 1.076 1.00 101.48 1012 GLN A N 1
ATOM 6818 C CA . GLN A 1 889 ? -16.096 1.061 0.037 1.00 98.99 1012 GLN A CA 1
ATOM 6819 C C . GLN A 1 889 ? -15.487 1.148 -1.358 1.00 100.41 1012 GLN A C 1
ATOM 6820 O O . GLN A 1 889 ? -15.958 0.494 -2.292 1.00 101.05 1012 GLN A O 1
ATOM 6826 N N . TRP A 1 890 ? -14.437 1.953 -1.496 1.00 93.19 1013 TRP A N 1
ATOM 6827 C CA . TRP A 1 890 ? -13.766 2.103 -2.780 1.00 90.11 1013 TRP A CA 1
ATOM 6828 C C . TRP A 1 890 ? -13.137 0.784 -3.197 1.00 91.26 1013 TRP A C 1
ATOM 6829 O O . TRP A 1 890 ? -13.254 0.363 -4.348 1.00 88.33 1013 TRP A O 1
ATOM 6840 N N . MET A 1 891 ? -12.458 0.143 -2.251 1.00 95.33 1014 MET A N 1
ATOM 6841 C CA . MET A 1 891 ? -11.818 -1.144 -2.493 1.00 93.47 1014 MET A CA 1
ATOM 6842 C C . MET A 1 891 ? -12.855 -2.206 -2.851 1.00 95.17 1014 MET A C 1
ATOM 6843 O O . MET A 1 891 ? -12.673 -2.955 -3.812 1.00 89.42 1014 MET A O 1
ATOM 6848 N N . GLU A 1 892 ? -13.932 -2.272 -2.072 1.00 98.34 1015 GLU A N 1
ATOM 6849 C CA . GLU A 1 892 ? -15.027 -3.204 -2.338 1.00 106.43 1015 GLU A CA 1
ATOM 6850 C C . GLU A 1 892 ? -15.578 -3.050 -3.752 1.00 101.28 1015 GLU A C 1
ATOM 6851 O O . GLU A 1 892 ? -16.015 -4.018 -4.373 1.00 109.31 1015 GLU A O 1
ATOM 6857 N N . LYS A 1 893 ? -15.558 -1.822 -4.254 1.00 88.72 1016 LYS A N 1
ATOM 6858 C CA . LYS A 1 893 ? -16.160 -1.528 -5.543 1.00 80.02 1016 LYS A CA 1
ATOM 6859 C C . LYS A 1 893 ? -15.225 -1.678 -6.739 1.00 86.53 1016 LYS A C 1
ATOM 6860 O O . LYS A 1 893 ? -15.694 -1.832 -7.868 1.00 88.11 1016 LYS A O 1
ATOM 6866 N N . ASN A 1 894 ? -13.915 -1.633 -6.510 1.00 87.13 1017 ASN A N 1
ATOM 6867 C CA . ASN A 1 894 ? -12.985 -1.511 -7.629 1.00 88.44 1017 ASN A CA 1
ATOM 6868 C C . ASN A 1 894 ? -11.779 -2.451 -7.622 1.00 100.49 1017 ASN A C 1
ATOM 6869 O O . ASN A 1 894 ? -11.156 -2.649 -8.665 1.00 99.47 1017 ASN A O 1
ATOM 6874 N N . LEU A 1 895 ? -11.442 -3.018 -6.466 1.00 93.88 1018 LEU A N 1
ATOM 6875 C CA . LEU A 1 895 ? -10.227 -3.826 -6.349 1.00 77.73 1018 LEU A CA 1
ATOM 6876 C C . LEU A 1 895 ? -10.263 -5.045 -7.267 1.00 91.03 1018 LEU A C 1
ATOM 6877 O O . LEU A 1 895 ? -9.298 -5.316 -7.983 1.00 92.19 1018 LEU A O 1
ATOM 6882 N N . LYS A 1 896 ? -11.377 -5.772 -7.249 1.00 105.70 1019 LYS A N 1
ATOM 6883 C CA . LYS A 1 896 ? -11.542 -6.938 -8.109 1.00 109.99 1019 LYS A CA 1
ATOM 6884 C C . LYS A 1 896 ? -11.496 -6.525 -9.575 1.00 109.19 1019 LYS A C 1
ATOM 6885 O O . LYS A 1 896 ? -10.890 -7.203 -10.405 1.00 111.74 1019 LYS A O 1
ATOM 6891 N N . SER A 1 897 ? -12.160 -5.414 -9.879 1.00 101.42 1020 SER A N 1
ATOM 6892 C CA . SER A 1 897 ? -12.155 -4.838 -11.219 1.00 112.61 1020 SER A CA 1
ATOM 6893 C C . SER A 1 897 ? -10.736 -4.531 -11.691 1.00 120.28 1020 SER A C 1
ATOM 6894 O O . SER A 1 897 ? -10.392 -4.758 -12.850 1.00 122.76 1020 SER A O 1
ATOM 6897 N N . LEU A 1 898 ? -9.931 -3.974 -10.792 1.00 119.94 1021 LEU A N 1
ATOM 6898 C CA . LEU A 1 898 ? -8.576 -3.540 -11.121 1.00 113.17 1021 LEU A CA 1
ATOM 6899 C C . LEU A 1 898 ? -7.654 -4.689 -11.522 1.00 104.14 1021 LEU A C 1
ATOM 6900 O O . LEU A 1 898 ? -6.842 -4.560 -12.437 1.00 111.07 1021 LEU A O 1
ATOM 6905 N N . THR A 1 899 ? -7.797 -5.814 -10.830 1.00 101.23 1022 THR A N 1
ATOM 6906 C CA . THR A 1 899 ? -6.896 -6.952 -10.989 1.00 107.95 1022 THR A CA 1
ATOM 6907 C C . THR A 1 899 ? -6.854 -7.578 -12.389 1.00 117.83 1022 THR A C 1
ATOM 6908 O O . THR A 1 899 ? -5.806 -8.070 -12.809 1.00 112.66 1022 THR A O 1
ATOM 6912 N N . TRP A 1 900 ? -7.969 -7.555 -13.120 1.00 132.97 1023 TRP A N 1
ATOM 6913 C CA . TRP A 1 900 ? -8.024 -8.287 -14.390 1.00 138.36 1023 TRP A CA 1
ATOM 6914 C C . TRP A 1 900 ? -7.579 -7.465 -15.603 1.00 142.81 1023 TRP A C 1
ATOM 6915 O O . TRP A 1 900 ? -7.826 -7.833 -16.747 1.00 151.40 1023 TRP A O 1
ATOM 6926 N N . TRP A 1 901 ? -6.860 -6.385 -15.328 1.00 141.99 1024 TRP A N 1
ATOM 6927 C CA . TRP A 1 901 ? -6.193 -5.594 -16.353 1.00 142.60 1024 TRP A CA 1
ATOM 6928 C C . TRP A 1 901 ? -4.895 -6.266 -16.750 1.00 155.16 1024 TRP A C 1
ATOM 6929 O O . TRP A 1 901 ? -4.845 -7.476 -16.965 1.00 158.58 1024 TRP A O 1
ATOM 6940 N N . LEU A 1 902 ? -3.848 -5.449 -16.838 1.00 151.00 1025 LEU A N 1
ATOM 6941 C CA . LEU A 1 902 ? -2.467 -5.899 -17.041 1.00 145.99 1025 LEU A CA 1
ATOM 6942 C C . LEU A 1 902 ? -2.300 -6.727 -18.308 1.00 139.36 1025 LEU A C 1
ATOM 6943 O O . LEU A 1 902 ? -1.180 -7.083 -18.668 1.00 134.46 1025 LEU A O 1
ATOM 6948 N N . LEU B 1 37 ? -30.474 -47.675 19.811 1.00 194.56 160 LEU B N 1
ATOM 6949 C CA . LEU B 1 37 ? -29.793 -46.386 19.871 1.00 194.51 160 LEU B CA 1
ATOM 6950 C C . LEU B 1 37 ? -28.454 -46.523 20.586 1.00 199.09 160 LEU B C 1
ATOM 6951 O O . LEU B 1 37 ? -28.202 -47.527 21.253 1.00 200.13 160 LEU B O 1
ATOM 6956 N N . PHE B 1 38 ? -27.596 -45.517 20.436 1.00 199.73 161 PHE B N 1
ATOM 6957 C CA . PHE B 1 38 ? -26.257 -45.569 21.005 1.00 199.71 161 PHE B CA 1
ATOM 6958 C C . PHE B 1 38 ? -26.334 -45.601 22.531 1.00 199.31 161 PHE B C 1
ATOM 6959 O O . PHE B 1 38 ? -26.850 -44.671 23.151 1.00 193.12 161 PHE B O 1
ATOM 6967 N N . PRO B 1 39 ? -25.810 -46.680 23.137 1.00 198.79 162 PRO B N 1
ATOM 6968 C CA . PRO B 1 39 ? -25.942 -46.949 24.575 1.00 196.58 162 PRO B CA 1
ATOM 6969 C C . PRO B 1 39 ? -24.971 -46.171 25.460 1.00 195.40 162 PRO B C 1
ATOM 6970 O O . PRO B 1 39 ? -25.405 -45.545 26.430 1.00 194.48 162 PRO B O 1
ATOM 6974 N N . TRP B 1 40 ? -23.693 -46.144 25.093 1.00 190.82 163 TRP B N 1
ATOM 6975 C CA . TRP B 1 40 ? -22.692 -45.511 25.941 1.00 189.08 163 TRP B CA 1
ATOM 6976 C C . TRP B 1 40 ? -22.514 -44.093 25.448 1.00 189.66 163 TRP B C 1
ATOM 6977 O O . TRP B 1 40 ? -22.259 -43.862 24.270 1.00 187.17 163 TRP B O 1
ATOM 6988 N N . ALA B 1 41 ? -22.656 -43.141 26.361 1.00 188.38 164 ALA B N 1
ATOM 6989 C CA . ALA B 1 41 ? -22.713 -41.735 25.989 1.00 183.01 164 ALA B CA 1
ATOM 6990 C C . ALA B 1 41 ? -21.543 -40.938 26.543 1.00 182.91 164 ALA B C 1
ATOM 6991 O O . ALA B 1 41 ? -21.548 -39.708 26.491 1.00 184.58 164 ALA B O 1
ATOM 6993 N N . GLN B 1 42 ? -20.543 -41.631 27.077 1.00 181.03 165 GLN B N 1
ATOM 6994 C CA . GLN B 1 42 ? -19.405 -40.950 27.684 1.00 181.73 165 GLN B CA 1
ATOM 6995 C C . GLN B 1 42 ? -18.157 -41.032 26.808 1.00 176.96 165 GLN B C 1
ATOM 6996 O O . GLN B 1 42 ? -18.116 -41.783 25.833 1.00 178.16 165 GLN B O 1
ATOM 7002 N N . ILE B 1 43 ? -17.142 -40.252 27.169 1.00 172.05 166 ILE B N 1
ATOM 7003 C CA . ILE B 1 43 ? -15.917 -40.160 26.381 1.00 172.06 166 ILE B CA 1
ATOM 7004 C C . ILE B 1 43 ? -15.014 -41.386 26.508 1.00 171.24 166 ILE B C 1
ATOM 7005 O O . ILE B 1 43 ? -14.691 -42.024 25.507 1.00 167.33 166 ILE B O 1
ATOM 7010 N N . ARG B 1 44 ? -14.605 -41.719 27.730 1.00 170.70 167 ARG B N 1
ATOM 7011 C CA . ARG B 1 44 ? -13.724 -42.868 27.929 1.00 163.36 167 ARG B CA 1
ATOM 7012 C C . ARG B 1 44 ? -14.469 -44.183 27.723 1.00 160.01 167 ARG B C 1
ATOM 7013 O O . ARG B 1 44 ? -15.608 -44.343 28.163 1.00 161.45 167 ARG B O 1
ATOM 7021 N N . LEU B 1 45 ? -13.813 -45.121 27.048 1.00 155.73 168 LEU B N 1
ATOM 7022 C CA . LEU B 1 45 ? -14.387 -46.436 26.784 1.00 157.03 168 LEU B CA 1
ATOM 7023 C C . LEU B 1 45 ? -14.473 -47.302 28.039 1.00 167.96 168 LEU B C 1
ATOM 7024 O O . LEU B 1 45 ? -13.568 -47.280 28.875 1.00 165.10 168 LEU B O 1
ATOM 7029 N N . PRO B 1 46 ? -15.569 -48.065 28.176 1.00 170.60 169 PRO B N 1
ATOM 7030 C CA . PRO B 1 46 ? -15.755 -48.977 29.311 1.00 173.01 169 PRO B CA 1
ATOM 7031 C C . PRO B 1 46 ? -14.779 -50.154 29.276 1.00 173.27 169 PRO B C 1
ATOM 7032 O O . PRO B 1 46 ? -14.470 -50.666 28.200 1.00 169.32 169 PRO B O 1
ATOM 7036 N N . THR B 1 47 ? -14.302 -50.571 30.445 1.00 174.98 170 THR B N 1
ATOM 7037 C CA . THR B 1 47 ? -13.338 -51.664 30.551 1.00 177.20 170 THR B CA 1
ATOM 7038 C C . THR B 1 47 ? -13.945 -53.028 30.222 1.00 181.07 170 THR B C 1
ATOM 7039 O O . THR B 1 47 ? -13.219 -54.013 30.090 1.00 191.09 170 THR B O 1
ATOM 7043 N N . ALA B 1 48 ? -15.274 -53.075 30.114 1.00 181.12 171 ALA B N 1
ATOM 7044 C CA . ALA B 1 48 ? -16.029 -54.310 29.865 1.00 180.63 171 ALA B CA 1
ATOM 7045 C C . ALA B 1 48 ? -15.405 -55.231 28.814 1.00 184.01 171 ALA B C 1
ATOM 7046 O O . ALA B 1 48 ? -15.548 -56.452 28.887 1.00 187.41 171 ALA B O 1
ATOM 7048 N N . VAL B 1 49 ? -14.713 -54.643 27.845 1.00 184.86 172 VAL B N 1
ATOM 7049 C CA . VAL B 1 49 ? -13.997 -55.412 26.834 1.00 179.65 172 VAL B CA 1
ATOM 7050 C C . VAL B 1 49 ? -12.540 -54.969 26.791 1.00 176.26 172 VAL B C 1
ATOM 7051 O O . VAL B 1 49 ? -12.237 -53.791 26.979 1.00 179.01 172 VAL B O 1
ATOM 7055 N N . VAL B 1 50 ? -11.641 -55.916 26.545 1.00 172.54 173 VAL B N 1
ATOM 7056 C CA . VAL B 1 50 ? -10.215 -55.619 26.472 1.00 173.35 173 VAL B CA 1
ATOM 7057 C C . VAL B 1 50 ? -9.590 -56.348 25.289 1.00 171.77 173 VAL B C 1
ATOM 7058 O O . VAL B 1 50 ? -9.777 -57.552 25.136 1.00 174.16 173 VAL B O 1
ATOM 7062 N N . PRO B 1 51 ? -8.855 -55.614 24.439 1.00 171.42 174 PRO B N 1
ATOM 7063 C CA . PRO B 1 51 ? -8.144 -56.205 23.301 1.00 176.68 174 PRO B CA 1
ATOM 7064 C C . PRO B 1 51 ? -6.925 -57.013 23.731 1.00 178.43 174 PRO B C 1
ATOM 7065 O O . PRO B 1 51 ? -6.366 -56.760 24.797 1.00 175.88 174 PRO B O 1
ATOM 7069 N N . LEU B 1 52 ? -6.532 -57.983 22.913 1.00 173.53 175 LEU B N 1
ATOM 7070 C CA . LEU B 1 52 ? -5.358 -58.797 23.200 1.00 171.63 175 LEU B CA 1
ATOM 7071 C C . LEU B 1 52 ? -4.451 -58.937 21.982 1.00 173.87 175 LEU B C 1
ATOM 7072 O O . LEU B 1 52 ? -3.228 -58.859 22.101 1.00 173.00 175 LEU B O 1
ATOM 7077 N N . ARG B 1 53 ? -5.049 -59.149 20.813 1.00 175.45 176 ARG B N 1
ATOM 7078 C CA . ARG B 1 53 ? -4.266 -59.305 19.593 1.00 181.26 176 ARG B CA 1
ATOM 7079 C C . ARG B 1 53 ? -4.887 -58.572 18.409 1.00 186.19 176 ARG B C 1
ATOM 7080 O O . ARG B 1 53 ? -6.072 -58.734 18.110 1.00 186.07 176 ARG B O 1
ATOM 7088 N N . TYR B 1 54 ? -4.071 -57.767 17.737 1.00 182.78 177 TYR B N 1
ATOM 7089 C CA . TYR B 1 54 ? -4.498 -57.056 16.541 1.00 179.07 177 TYR B CA 1
ATOM 7090 C C . TYR B 1 54 ? -3.817 -57.671 15.323 1.00 180.40 177 TYR B C 1
ATOM 7091 O O . TYR B 1 54 ? -2.601 -57.858 15.322 1.00 174.38 177 TYR B O 1
ATOM 7100 N N . GLU B 1 55 ? -4.585 -57.999 14.290 1.00 185.26 178 GLU B N 1
ATOM 7101 C CA . GLU B 1 55 ? -3.983 -58.382 13.015 1.00 190.93 178 GLU B CA 1
ATOM 7102 C C . GLU B 1 55 ? -4.554 -57.501 11.905 1.00 194.11 178 GLU B C 1
ATOM 7103 O O . GLU B 1 55 ? -5.768 -57.431 11.721 1.00 196.06 178 GLU B O 1
ATOM 7109 N N . LEU B 1 56 ? -3.668 -56.839 11.169 1.00 192.32 179 LEU B N 1
ATOM 7110 C CA . LEU B 1 56 ? -4.056 -55.779 10.239 1.00 190.97 179 LEU B CA 1
ATOM 7111 C C . LEU B 1 56 ? -3.511 -55.928 8.817 1.00 191.20 179 LEU B C 1
ATOM 7112 O O . LEU B 1 56 ? -2.301 -55.950 8.608 1.00 188.21 179 LEU B O 1
ATOM 7117 N N . SER B 1 57 ? -4.413 -56.026 7.843 1.00 190.02 180 SER B N 1
ATOM 7118 C CA . SER B 1 57 ? -4.011 -56.123 6.442 1.00 190.76 180 SER B CA 1
ATOM 7119 C C . SER B 1 57 ? -4.570 -54.948 5.640 1.00 191.84 180 SER B C 1
ATOM 7120 O O . SER B 1 57 ? -5.771 -54.682 5.674 1.00 185.94 180 SER B O 1
ATOM 7123 N N . LEU B 1 58 ? -3.695 -54.254 4.913 1.00 195.67 181 LEU B N 1
ATOM 7124 C CA . LEU B 1 58 ? -4.066 -53.008 4.243 1.00 189.77 181 LEU B CA 1
ATOM 7125 C C . LEU B 1 58 ? -3.546 -52.902 2.810 1.00 184.83 181 LEU B C 1
ATOM 7126 O O . LEU B 1 58 ? -2.511 -53.472 2.470 1.00 184.29 181 LEU B O 1
ATOM 7131 N N . HIS B 1 59 ? -4.274 -52.165 1.973 1.00 181.97 182 HIS B N 1
ATOM 7132 C CA . HIS B 1 59 ? -3.832 -51.878 0.608 1.00 185.23 182 HIS B CA 1
ATOM 7133 C C . HIS B 1 59 ? -4.003 -50.412 0.228 1.00 181.16 182 HIS B C 1
ATOM 7134 O O . HIS B 1 59 ? -5.092 -49.991 -0.160 1.00 176.51 182 HIS B O 1
ATOM 7141 N N . PRO B 1 60 ? -2.921 -49.629 0.330 1.00 177.20 183 PRO B N 1
ATOM 7142 C CA . PRO B 1 60 ? -2.983 -48.202 0.010 1.00 166.85 183 PRO B CA 1
ATOM 7143 C C . PRO B 1 60 ? -2.570 -47.926 -1.434 1.00 173.16 183 PRO B C 1
ATOM 7144 O O . PRO B 1 60 ? -1.520 -48.399 -1.878 1.00 171.21 183 PRO B O 1
ATOM 7148 N N . ASN B 1 61 ? -3.383 -47.172 -2.168 1.00 176.82 184 ASN B N 1
ATOM 7149 C CA . ASN B 1 61 ? -3.014 -46.807 -3.528 1.00 178.20 184 ASN B CA 1
ATOM 7150 C C . ASN B 1 61 ? -2.457 -45.384 -3.462 1.00 170.12 184 ASN B C 1
ATOM 7151 O O . ASN B 1 61 ? -3.209 -44.410 -3.479 1.00 164.36 184 ASN B O 1
ATOM 7156 N N . LEU B 1 62 ? -1.131 -45.279 -3.386 1.00 170.13 185 LEU B N 1
ATOM 7157 C CA . LEU B 1 62 ? -0.454 -44.020 -3.068 1.00 165.90 185 LEU B CA 1
ATOM 7158 C C . LEU B 1 62 ? -0.505 -42.943 -4.148 1.00 167.85 185 LEU B C 1
ATOM 7159 O O . LEU B 1 62 ? -0.421 -41.755 -3.838 1.00 162.38 185 LEU B O 1
ATOM 7164 N N . THR B 1 63 ? -0.646 -43.340 -5.407 1.00 175.16 186 THR B N 1
ATOM 7165 C CA . THR B 1 63 ? -0.727 -42.361 -6.484 1.00 169.73 186 THR B CA 1
ATOM 7166 C C . THR B 1 63 ? -2.136 -41.781 -6.485 1.00 164.97 186 THR B C 1
ATOM 7167 O O . THR B 1 63 ? -2.471 -40.899 -7.277 1.00 162.41 186 THR B O 1
ATOM 7171 N N . SER B 1 64 ? -2.950 -42.310 -5.580 1.00 162.26 187 SER B N 1
ATOM 7172 C CA . SER B 1 64 ? -4.244 -41.751 -5.238 1.00 151.83 187 SER B CA 1
ATOM 7173 C C . SER B 1 64 ? -4.220 -41.484 -3.735 1.00 159.69 187 SER B C 1
ATOM 7174 O O . SER B 1 64 ? -3.151 -41.465 -3.126 1.00 168.19 187 SER B O 1
ATOM 7177 N N . MET B 1 65 ? -5.385 -41.278 -3.135 1.00 155.36 188 MET B N 1
ATOM 7178 C CA . MET B 1 65 ? -5.457 -41.019 -1.699 1.00 152.08 188 MET B CA 1
ATOM 7179 C C . MET B 1 65 ? -6.612 -41.782 -1.067 1.00 160.60 188 MET B C 1
ATOM 7180 O O . MET B 1 65 ? -7.525 -41.194 -0.492 1.00 157.58 188 MET B O 1
ATOM 7185 N N . THR B 1 66 ? -6.551 -43.104 -1.189 1.00 168.08 189 THR B N 1
ATOM 7186 C CA . THR B 1 66 ? -7.559 -44.008 -0.648 1.00 170.58 189 THR B CA 1
ATOM 7187 C C . THR B 1 66 ? -6.873 -45.343 -0.355 1.00 169.15 189 THR B C 1
ATOM 7188 O O . THR B 1 66 ? -5.742 -45.564 -0.790 1.00 166.53 189 THR B O 1
ATOM 7192 N N . PHE B 1 67 ? -7.538 -46.226 0.385 1.00 164.56 190 PHE B N 1
ATOM 7193 C CA . PHE B 1 67 ? -6.950 -47.522 0.704 1.00 170.08 190 PHE B CA 1
ATOM 7194 C C . PHE B 1 67 ? -7.996 -48.572 1.069 1.00 175.60 190 PHE B C 1
ATOM 7195 O O . PHE B 1 67 ? -9.172 -48.259 1.266 1.00 173.40 190 PHE B O 1
ATOM 7203 N N . ARG B 1 68 ? -7.549 -49.822 1.152 1.00 183.65 191 ARG B N 1
ATOM 7204 C CA . ARG B 1 68 ? -8.403 -50.937 1.537 1.00 186.64 191 ARG B CA 1
ATOM 7205 C C . ARG B 1 68 ? -7.789 -51.629 2.744 1.00 189.09 191 ARG B C 1
ATOM 7206 O O . ARG B 1 68 ? -6.571 -51.783 2.809 1.00 180.23 191 ARG B O 1
ATOM 7214 N N . GLY B 1 69 ? -8.618 -52.048 3.694 1.00 195.47 192 GLY B N 1
ATOM 7215 C CA . GLY B 1 69 ? -8.093 -52.672 4.893 1.00 195.46 192 GLY B CA 1
ATOM 7216 C C . GLY B 1 69 ? -8.938 -53.726 5.576 1.00 195.17 192 GLY B C 1
ATOM 7217 O O . GLY B 1 69 ? -10.155 -53.785 5.408 1.00 192.30 192 GLY B O 1
ATOM 7218 N N . SER B 1 70 ? -8.264 -54.567 6.354 1.00 190.87 193 SER B N 1
ATOM 7219 C CA . SER B 1 70 ? -8.915 -55.569 7.187 1.00 193.54 193 SER B CA 1
ATOM 7220 C C . SER B 1 70 ? -8.200 -55.587 8.534 1.00 189.12 193 SER B C 1
ATOM 7221 O O . SER B 1 70 ? -6.969 -55.522 8.588 1.00 184.41 193 SER B O 1
ATOM 7224 N N . VAL B 1 71 ? -8.959 -55.675 9.622 1.00 189.66 194 VAL B N 1
ATOM 7225 C CA . VAL B 1 71 ? -8.383 -55.604 10.967 1.00 192.58 194 VAL B CA 1
ATOM 7226 C C . VAL B 1 71 ? -8.906 -56.751 11.827 1.00 200.04 194 VAL B C 1
ATOM 7227 O O . VAL B 1 71 ? -10.113 -56.880 12.014 1.00 199.27 194 VAL B O 1
ATOM 7231 N N . THR B 1 72 ? -8.006 -57.561 12.378 1.00 201.70 195 THR B N 1
ATOM 7232 C CA . THR B 1 72 ? -8.427 -58.650 13.252 1.00 199.68 195 THR B CA 1
ATOM 7233 C C . THR B 1 72 ? -8.174 -58.324 14.721 1.00 194.21 195 THR B C 1
ATOM 7234 O O . THR B 1 72 ? -7.027 -58.268 15.160 1.00 186.84 195 THR B O 1
ATOM 7238 N N . ILE B 1 73 ? -9.251 -58.133 15.477 1.00 193.74 196 ILE B N 1
ATOM 7239 C CA . ILE B 1 73 ? -9.134 -57.731 16.871 1.00 194.00 196 ILE B CA 1
ATOM 7240 C C . ILE B 1 73 ? -9.566 -58.835 17.830 1.00 196.61 196 ILE B C 1
ATOM 7241 O O . ILE B 1 73 ? -10.759 -59.047 18.048 1.00 195.68 196 ILE B O 1
ATOM 7246 N N . SER B 1 74 ? -8.592 -59.529 18.408 1.00 191.81 197 SER B N 1
ATOM 7247 C CA . SER B 1 74 ? -8.870 -60.557 19.408 1.00 190.24 197 SER B CA 1
ATOM 7248 C C . SER B 1 74 ? -9.147 -59.970 20.789 1.00 187.73 197 SER B C 1
ATOM 7249 O O . SER B 1 74 ? -8.216 -59.723 21.560 1.00 183.52 197 SER B O 1
ATOM 7252 N N . VAL B 1 75 ? -10.419 -59.740 21.100 1.00 187.90 198 VAL B N 1
ATOM 7253 C CA . VAL B 1 75 ? -10.787 -59.193 22.399 1.00 186.86 198 VAL B CA 1
ATOM 7254 C C . VAL B 1 75 ? -11.234 -60.281 23.373 1.00 190.79 198 VAL B C 1
ATOM 7255 O O . VAL B 1 75 ? -11.714 -61.337 22.968 1.00 198.23 198 VAL B O 1
ATOM 7259 N N . GLN B 1 76 ? -11.047 -60.021 24.662 1.00 188.04 199 GLN B N 1
ATOM 7260 C CA . GLN B 1 76 ? -11.641 -60.831 25.719 1.00 191.61 199 GLN B CA 1
ATOM 7261 C C . GLN B 1 76 ? -12.535 -59.920 26.550 1.00 185.32 199 GLN B C 1
ATOM 7262 O O . GLN B 1 76 ? -12.422 -58.699 26.473 1.00 187.63 199 GLN B O 1
ATOM 7268 N N . ALA B 1 77 ? -13.414 -60.509 27.351 1.00 182.98 200 ALA B N 1
ATOM 7269 C CA . ALA B 1 77 ? -14.250 -59.732 28.251 1.00 180.39 200 ALA B CA 1
ATOM 7270 C C . ALA B 1 77 ? -13.666 -59.734 29.657 1.00 185.34 200 ALA B C 1
ATOM 7271 O O . ALA B 1 77 ? -12.965 -60.670 30.053 1.00 189.76 200 ALA B O 1
ATOM 7273 N N . LEU B 1 78 ? -13.967 -58.679 30.404 1.00 182.72 201 LEU B N 1
ATOM 7274 C CA . LEU B 1 78 ? -13.570 -58.565 31.800 1.00 181.68 201 LEU B CA 1
ATOM 7275 C C . LEU B 1 78 ? -14.835 -58.388 32.619 1.00 187.39 201 LEU B C 1
ATOM 7276 O O . LEU B 1 78 ? -14.980 -58.959 33.699 1.00 191.34 201 LEU B O 1
ATOM 7281 N N . GLN B 1 79 ? -15.744 -57.573 32.095 1.00 189.66 202 GLN B N 1
ATOM 7282 C CA . GLN B 1 79 ? -17.063 -57.399 32.689 1.00 186.86 202 GLN B CA 1
ATOM 7283 C C . GLN B 1 79 ? -18.158 -57.774 31.686 1.00 187.02 202 GLN B C 1
ATOM 7284 O O . GLN B 1 79 ? -17.860 -58.200 30.569 1.00 189.65 202 GLN B O 1
ATOM 7290 N N . VAL B 1 80 ? -19.418 -57.614 32.083 1.00 188.65 203 VAL B N 1
ATOM 7291 C CA . VAL B 1 80 ? -20.551 -58.010 31.243 1.00 195.53 203 VAL B CA 1
ATOM 7292 C C . VAL B 1 80 ? -21.315 -56.839 30.608 1.00 197.55 203 VAL B C 1
ATOM 7293 O O . VAL B 1 80 ? -21.659 -55.873 31.291 1.00 198.56 203 VAL B O 1
ATOM 7297 N N . THR B 1 81 ? -21.578 -56.940 29.305 1.00 195.57 204 THR B N 1
ATOM 7298 C CA . THR B 1 81 ? -22.389 -55.954 28.590 1.00 195.55 204 THR B CA 1
ATOM 7299 C C . THR B 1 81 ? -22.904 -56.509 27.256 1.00 196.28 204 THR B C 1
ATOM 7300 O O . THR B 1 81 ? -22.302 -57.417 26.684 1.00 191.88 204 THR B O 1
ATOM 7304 N N . TRP B 1 82 ? -24.017 -55.962 26.766 1.00 197.24 205 TRP B N 1
ATOM 7305 C CA . TRP B 1 82 ? -24.597 -56.389 25.487 1.00 198.89 205 TRP B CA 1
ATOM 7306 C C . TRP B 1 82 ? -24.126 -55.591 24.273 1.00 196.89 205 TRP B C 1
ATOM 7307 O O . TRP B 1 82 ? -24.618 -55.804 23.166 1.00 196.04 205 TRP B O 1
ATOM 7318 N N . ASN B 1 83 ? -23.177 -54.683 24.468 1.00 194.84 206 ASN B N 1
ATOM 7319 C CA . ASN B 1 83 ? -22.676 -53.884 23.355 1.00 189.05 206 ASN B CA 1
ATOM 7320 C C . ASN B 1 83 ? -21.199 -53.532 23.498 1.00 188.79 206 ASN B C 1
ATOM 7321 O O . ASN B 1 83 ? -20.740 -53.155 24.575 1.00 190.03 206 ASN B O 1
ATOM 7326 N N . ILE B 1 84 ? -20.463 -53.657 22.398 1.00 184.00 207 ILE B N 1
ATOM 7327 C CA . ILE B 1 84 ? -19.079 -53.201 22.333 1.00 181.44 207 ILE B CA 1
ATOM 7328 C C . ILE B 1 84 ? -19.006 -51.721 21.980 1.00 181.90 207 ILE B C 1
ATOM 7329 O O . ILE B 1 84 ? -19.571 -51.292 20.978 1.00 183.98 207 ILE B O 1
ATOM 7334 N N . ILE B 1 85 ? -18.312 -50.941 22.802 1.00 177.66 208 ILE B N 1
ATOM 7335 C CA . ILE B 1 85 ? -18.137 -49.518 22.529 1.00 172.79 208 ILE B CA 1
ATOM 7336 C C . ILE B 1 85 ? -16.663 -49.191 22.290 1.00 167.60 208 ILE B C 1
ATOM 7337 O O . ILE B 1 85 ? -15.829 -49.397 23.171 1.00 163.41 208 ILE B O 1
ATOM 7342 N N . LEU B 1 86 ? -16.343 -48.676 21.104 1.00 169.16 209 LEU B N 1
ATOM 7343 C CA . LEU B 1 86 ? -14.958 -48.344 20.770 1.00 164.41 209 LEU B CA 1
ATOM 7344 C C . LEU B 1 86 ? -14.853 -47.142 19.826 1.00 159.30 209 LEU B C 1
ATOM 7345 O O . LEU B 1 86 ? -15.856 -46.507 19.506 1.00 163.12 209 LEU B O 1
ATOM 7350 N N . HIS B 1 87 ? -13.632 -46.846 19.381 1.00 152.10 210 HIS B N 1
ATOM 7351 C CA . HIS B 1 87 ? -13.344 -45.613 18.647 1.00 152.79 210 HIS B CA 1
ATOM 7352 C C . HIS B 1 87 ? -13.298 -45.803 17.128 1.00 154.17 210 HIS B C 1
ATOM 7353 O O . HIS B 1 87 ? -12.730 -46.774 16.630 1.00 152.47 210 HIS B O 1
ATOM 7360 N N . SER B 1 88 ? -13.898 -44.857 16.406 1.00 159.59 211 SER B N 1
ATOM 7361 C CA . SER B 1 88 ? -13.876 -44.824 14.941 1.00 160.53 211 SER B CA 1
ATOM 7362 C C . SER B 1 88 ? -14.314 -43.455 14.420 1.00 159.91 211 SER B C 1
ATOM 7363 O O . SER B 1 88 ? -15.133 -42.786 15.045 1.00 159.49 211 SER B O 1
ATOM 7366 N N . THR B 1 89 ? -13.772 -43.032 13.281 1.00 160.36 212 THR B N 1
ATOM 7367 C CA . THR B 1 89 ? -14.109 -41.714 12.743 1.00 162.62 212 THR B CA 1
ATOM 7368 C C . THR B 1 89 ? -14.508 -41.729 11.264 1.00 166.01 212 THR B C 1
ATOM 7369 O O . THR B 1 89 ? -15.674 -41.941 10.930 1.00 170.00 212 THR B O 1
ATOM 7373 N N . GLY B 1 90 ? -13.537 -41.492 10.390 1.00 161.87 213 GLY B N 1
ATOM 7374 C CA . GLY B 1 90 ? -13.780 -41.356 8.964 1.00 168.13 213 GLY B CA 1
ATOM 7375 C C . GLY B 1 90 ? -13.687 -42.627 8.138 1.00 171.84 213 GLY B C 1
ATOM 7376 O O . GLY B 1 90 ? -12.768 -42.768 7.335 1.00 168.76 213 GLY B O 1
ATOM 7377 N N . HIS B 1 91 ? -14.619 -43.559 8.325 1.00 175.67 214 HIS B N 1
ATOM 7378 C CA . HIS B 1 91 ? -14.564 -44.819 7.582 1.00 175.93 214 HIS B CA 1
ATOM 7379 C C . HIS B 1 91 ? -15.875 -45.186 6.878 1.00 179.63 214 HIS B C 1
ATOM 7380 O O . HIS B 1 91 ? -16.964 -44.788 7.303 1.00 179.10 214 HIS B O 1
ATOM 7387 N N . ASN B 1 92 ? -15.748 -45.950 5.794 1.00 183.55 215 ASN B N 1
ATOM 7388 C CA . ASN B 1 92 ? -16.886 -46.557 5.102 1.00 184.53 215 ASN B CA 1
ATOM 7389 C C . ASN B 1 92 ? -16.795 -48.081 5.211 1.00 189.33 215 ASN B C 1
ATOM 7390 O O . ASN B 1 92 ? -15.780 -48.674 4.841 1.00 188.67 215 ASN B O 1
ATOM 7395 N N . ILE B 1 93 ? -17.860 -48.711 5.700 1.00 191.43 216 ILE B N 1
ATOM 7396 C CA . ILE B 1 93 ? -17.787 -50.082 6.207 1.00 196.02 216 ILE B CA 1
ATOM 7397 C C . ILE B 1 93 ? -18.362 -51.176 5.299 1.00 196.99 216 ILE B C 1
ATOM 7398 O O . ILE B 1 93 ? -19.516 -51.105 4.877 1.00 193.60 216 ILE B O 1
ATOM 7403 N N . SER B 1 94 ? -17.535 -52.176 4.996 1.00 197.59 217 SER B N 1
ATOM 7404 C CA . SER B 1 94 ? -17.973 -53.356 4.250 1.00 199.15 217 SER B CA 1
ATOM 7405 C C . SER B 1 94 ? -18.697 -54.350 5.171 1.00 206.51 217 SER B C 1
ATOM 7406 O O . SER B 1 94 ? -19.871 -54.153 5.498 1.00 208.34 217 SER B O 1
ATOM 7409 N N . ARG B 1 95 ? -18.007 -55.415 5.583 1.00 207.68 218 ARG B N 1
ATOM 7410 C CA . ARG B 1 95 ? -18.590 -56.402 6.499 1.00 210.87 218 ARG B CA 1
ATOM 7411 C C . ARG B 1 95 ? -17.958 -56.363 7.892 1.00 213.61 218 ARG B C 1
ATOM 7412 O O . ARG B 1 95 ? -16.795 -55.994 8.050 1.00 209.87 218 ARG B O 1
ATOM 7420 N N . VAL B 1 96 ? -18.750 -56.734 8.897 1.00 219.54 219 VAL B N 1
ATOM 7421 C CA . VAL B 1 96 ? -18.311 -56.799 10.294 1.00 220.08 219 VAL B CA 1
ATOM 7422 C C . VAL B 1 96 ? -18.750 -58.111 10.961 1.00 219.36 219 VAL B C 1
ATOM 7423 O O . VAL B 1 96 ? -19.943 -58.365 11.096 1.00 214.66 219 VAL B O 1
ATOM 7427 N N . THR B 1 97 ? -17.790 -58.931 11.388 1.00 222.78 220 THR B N 1
ATOM 7428 C CA . THR B 1 97 ? -18.085 -60.286 11.866 1.00 224.55 220 THR B CA 1
ATOM 7429 C C . THR B 1 97 ? -17.831 -60.494 13.366 1.00 229.01 220 THR B C 1
ATOM 7430 O O . THR B 1 97 ? -17.071 -59.767 13.985 1.00 256.34 220 THR B O 1
ATOM 7434 N N . PHE B 1 98 ? -18.469 -61.523 13.919 1.00 226.95 221 PHE B N 1
ATOM 7435 C CA . PHE B 1 98 ? -18.379 -61.897 15.336 1.00 224.72 221 PHE B CA 1
ATOM 7436 C C . PHE B 1 98 ? -17.678 -63.263 15.445 1.00 225.16 221 PHE B C 1
ATOM 7437 O O . PHE B 1 98 ? -17.270 -63.815 14.427 1.00 224.97 221 PHE B O 1
ATOM 7445 N N . MET B 1 99 ? -17.453 -63.753 16.664 1.00 222.42 222 MET B N 1
ATOM 7446 C CA . MET B 1 99 ? -16.845 -65.064 16.878 1.00 218.23 222 MET B CA 1
ATOM 7447 C C . MET B 1 99 ? -16.957 -65.497 18.335 1.00 218.35 222 MET B C 1
ATOM 7448 O O . MET B 1 99 ? -17.284 -64.689 19.194 1.00 220.61 222 MET B O 1
ATOM 7450 N N . SER B 1 100 ? -16.644 -66.764 18.613 1.00 213.59 223 SER B N 1
ATOM 7451 C CA . SER B 1 100 ? -16.688 -67.301 19.978 1.00 209.42 223 SER B CA 1
ATOM 7452 C C . SER B 1 100 ? -15.477 -68.180 20.296 1.00 205.77 223 SER B C 1
ATOM 7453 O O . SER B 1 100 ? -15.590 -69.391 20.434 1.00 205.92 223 SER B O 1
ATOM 7456 N N . SER B 1 103 ? -12.161 -72.552 14.236 1.00 191.91 226 SER B N 1
ATOM 7457 C CA . SER B 1 103 ? -12.604 -73.098 15.513 1.00 199.13 226 SER B CA 1
ATOM 7458 C C . SER B 1 103 ? -14.124 -73.045 15.637 1.00 206.96 226 SER B C 1
ATOM 7459 O O . SER B 1 103 ? -14.790 -74.081 15.646 1.00 205.77 226 SER B O 1
ATOM 7462 N N . SER B 1 104 ? -14.664 -71.833 15.735 1.00 207.57 227 SER B N 1
ATOM 7463 C CA . SER B 1 104 ? -16.090 -71.634 15.984 1.00 201.83 227 SER B CA 1
ATOM 7464 C C . SER B 1 104 ? -16.859 -71.467 14.674 1.00 200.63 227 SER B C 1
ATOM 7465 O O . SER B 1 104 ? -16.265 -71.181 13.633 1.00 199.75 227 SER B O 1
ATOM 7468 N N . GLN B 1 105 ? -18.177 -71.654 14.731 1.00 204.88 228 GLN B N 1
ATOM 7469 C CA . GLN B 1 105 ? -19.035 -71.536 13.549 1.00 207.07 228 GLN B CA 1
ATOM 7470 C C . GLN B 1 105 ? -19.976 -70.310 13.528 1.00 208.46 228 GLN B C 1
ATOM 7471 O O . GLN B 1 105 ? -20.973 -70.306 12.806 1.00 206.35 228 GLN B O 1
ATOM 7477 N N . GLU B 1 106 ? -19.658 -69.274 14.303 1.00 210.04 229 GLU B N 1
ATOM 7478 C CA . GLU B 1 106 ? -20.538 -68.105 14.463 1.00 212.56 229 GLU B CA 1
ATOM 7479 C C . GLU B 1 106 ? -19.746 -66.785 14.435 1.00 216.23 229 GLU B C 1
ATOM 7480 O O . GLU B 1 106 ? -18.696 -66.744 15.069 1.00 218.12 229 GLU B O 1
ATOM 7486 N N . LYS B 1 107 ? -20.171 -65.722 13.727 1.00 213.57 230 LYS B N 1
ATOM 7487 C CA . LYS B 1 107 ? -21.293 -65.636 12.774 1.00 203.17 230 LYS B CA 1
ATOM 7488 C C . LYS B 1 107 ? -21.050 -64.355 11.941 1.00 203.88 230 LYS B C 1
ATOM 7489 O O . LYS B 1 107 ? -20.254 -64.377 10.993 1.00 200.05 230 LYS B O 1
ATOM 7495 N N . GLN B 1 108 ? -21.711 -63.258 12.341 1.00 207.60 231 GLN B N 1
ATOM 7496 C CA . GLN B 1 108 ? -21.620 -61.924 11.733 1.00 208.90 231 GLN B CA 1
ATOM 7497 C C . GLN B 1 108 ? -22.533 -60.941 12.493 1.00 205.13 231 GLN B C 1
ATOM 7498 O O . GLN B 1 108 ? -23.472 -61.362 13.180 1.00 199.56 231 GLN B O 1
ATOM 7504 N N . ALA B 1 109 ? -22.237 -59.644 12.383 1.00 207.45 232 ALA B N 1
ATOM 7505 C CA . ALA B 1 109 ? -23.008 -58.598 13.062 1.00 205.55 232 ALA B CA 1
ATOM 7506 C C . ALA B 1 109 ? -22.942 -57.237 12.341 1.00 201.66 232 ALA B C 1
ATOM 7507 O O . ALA B 1 109 ? -22.515 -57.166 11.188 1.00 206.23 232 ALA B O 1
ATOM 7509 N N . GLU B 1 110 ? -23.359 -56.164 13.025 1.00 196.44 233 GLU B N 1
ATOM 7510 C CA . GLU B 1 110 ? -23.505 -54.846 12.385 1.00 199.60 233 GLU B CA 1
ATOM 7511 C C . GLU B 1 110 ? -23.072 -53.654 13.262 1.00 203.21 233 GLU B C 1
ATOM 7512 O O . GLU B 1 110 ? -22.741 -53.828 14.433 1.00 201.08 233 GLU B O 1
ATOM 7518 N N . ILE B 1 111 ? -23.091 -52.447 12.686 1.00 205.67 234 ILE B N 1
ATOM 7519 C CA . ILE B 1 111 ? -22.523 -51.251 13.335 1.00 198.94 234 ILE B CA 1
ATOM 7520 C C . ILE B 1 111 ? -23.557 -50.149 13.668 1.00 191.85 234 ILE B C 1
ATOM 7521 O O . ILE B 1 111 ? -24.681 -50.158 13.165 1.00 187.68 234 ILE B O 1
ATOM 7526 N N . LEU B 1 112 ? -23.144 -49.209 14.521 1.00 190.21 235 LEU B N 1
ATOM 7527 C CA . LEU B 1 112 ? -23.941 -48.067 14.975 1.00 186.44 235 LEU B CA 1
ATOM 7528 C C . LEU B 1 112 ? -23.011 -46.904 15.354 1.00 187.73 235 LEU B C 1
ATOM 7529 O O . LEU B 1 112 ? -22.282 -47.000 16.340 1.00 188.03 235 LEU B O 1
ATOM 7534 N N . GLU B 1 113 ? -23.011 -45.822 14.574 1.00 184.52 236 GLU B N 1
ATOM 7535 C CA . GLU B 1 113 ? -22.076 -44.715 14.818 1.00 180.08 236 GLU B CA 1
ATOM 7536 C C . GLU B 1 113 ? -22.568 -43.561 15.702 1.00 175.45 236 GLU B C 1
ATOM 7537 O O . GLU B 1 113 ? -23.756 -43.246 15.750 1.00 173.96 236 GLU B O 1
ATOM 7543 N N . TYR B 1 114 ? -21.607 -42.934 16.383 1.00 172.58 237 TYR B N 1
ATOM 7544 C CA . TYR B 1 114 ? -21.806 -41.728 17.192 1.00 170.78 237 TYR B CA 1
ATOM 7545 C C . TYR B 1 114 ? -20.603 -40.802 16.979 1.00 169.89 237 TYR B C 1
ATOM 7546 O O . TYR B 1 114 ? -19.628 -40.859 17.729 1.00 166.67 237 TYR B O 1
ATOM 7555 N N . ALA B 1 115 ? -20.678 -39.955 15.955 1.00 173.18 238 ALA B N 1
ATOM 7556 C CA . ALA B 1 115 ? -19.564 -39.088 15.548 1.00 168.69 238 ALA B CA 1
ATOM 7557 C C . ALA B 1 115 ? -19.035 -38.088 16.585 1.00 168.26 238 ALA B C 1
ATOM 7558 O O . ALA B 1 115 ? -17.958 -37.523 16.390 1.00 173.21 238 ALA B O 1
ATOM 7560 N N . TYR B 1 116 ? -19.772 -37.858 17.668 1.00 167.16 239 TYR B N 1
ATOM 7561 C CA . TYR B 1 116 ? -19.333 -36.900 18.688 1.00 170.73 239 TYR B CA 1
ATOM 7562 C C . TYR B 1 116 ? -18.004 -37.263 19.346 1.00 170.20 239 TYR B C 1
ATOM 7563 O O . TYR B 1 116 ? -17.008 -36.558 19.178 1.00 165.79 239 TYR B O 1
ATOM 7572 N N . HIS B 1 117 ? -17.989 -38.361 20.093 1.00 169.61 240 HIS B N 1
ATOM 7573 C CA . HIS B 1 117 ? -16.777 -38.793 20.776 1.00 163.69 240 HIS B CA 1
ATOM 7574 C C . HIS B 1 117 ? -15.916 -39.641 19.850 1.00 163.42 240 HIS B C 1
ATOM 7575 O O . HIS B 1 117 ? -14.838 -40.098 20.230 1.00 162.69 240 HIS B O 1
ATOM 7582 N N . GLY B 1 118 ? -16.401 -39.840 18.630 1.00 166.70 241 GLY B N 1
ATOM 7583 C CA . GLY B 1 118 ? -15.719 -40.675 17.661 1.00 165.50 241 GLY B CA 1
ATOM 7584 C C . GLY B 1 118 ? -15.917 -42.135 18.004 1.00 158.23 241 GLY B C 1
ATOM 7585 O O . GLY B 1 118 ? -15.015 -42.953 17.829 1.00 155.53 241 GLY B O 1
ATOM 7586 N N . GLN B 1 119 ? -17.102 -42.458 18.510 1.00 162.25 242 GLN B N 1
ATOM 7587 C CA . GLN B 1 119 ? -17.391 -43.809 18.968 1.00 165.80 242 GLN B CA 1
ATOM 7588 C C . GLN B 1 119 ? -18.368 -44.546 18.055 1.00 168.89 242 GLN B C 1
ATOM 7589 O O . GLN B 1 119 ? -19.298 -43.957 17.507 1.00 172.21 242 GLN B O 1
ATOM 7595 N N . ILE B 1 120 ? -18.139 -45.845 17.899 1.00 167.88 243 ILE B N 1
ATOM 7596 C CA . ILE B 1 120 ? -19.089 -46.741 17.250 1.00 175.11 243 ILE B CA 1
ATOM 7597 C C . ILE B 1 120 ? -19.494 -47.846 18.216 1.00 175.33 243 ILE B C 1
ATOM 7598 O O . ILE B 1 120 ? -18.837 -48.049 19.232 1.00 174.00 243 ILE B O 1
ATOM 7603 N N . ALA B 1 121 ? -20.562 -48.570 17.899 1.00 178.57 244 ALA B N 1
ATOM 7604 C CA . ALA B 1 121 ? -21.027 -49.622 18.794 1.00 184.28 244 ALA B CA 1
ATOM 7605 C C . ALA B 1 121 ? -21.426 -50.905 18.070 1.00 191.38 244 ALA B C 1
ATOM 7606 O O . ALA B 1 121 ? -22.232 -50.878 17.147 1.00 196.84 244 ALA B O 1
ATOM 7608 N N . ILE B 1 122 ? -20.852 -52.030 18.493 1.00 187.16 245 ILE B N 1
ATOM 7609 C CA . ILE B 1 122 ? -21.284 -53.343 18.006 1.00 185.96 245 ILE B CA 1
ATOM 7610 C C . ILE B 1 122 ? -22.165 -54.101 19.017 1.00 186.67 245 ILE B C 1
ATOM 7611 O O . ILE B 1 122 ? -21.674 -54.558 20.055 1.00 184.65 245 ILE B O 1
ATOM 7616 N N . VAL B 1 123 ? -23.455 -54.244 18.717 1.00 188.57 246 VAL B N 1
ATOM 7617 C CA . VAL B 1 123 ? -24.341 -55.069 19.540 1.00 189.38 246 VAL B CA 1
ATOM 7618 C C . VAL B 1 123 ? -24.406 -56.475 18.948 1.00 193.05 246 VAL B C 1
ATOM 7619 O O . VAL B 1 123 ? -24.519 -56.629 17.737 1.00 193.16 246 VAL B O 1
ATOM 7623 N N . ALA B 1 124 ? -24.314 -57.496 19.795 1.00 197.26 247 ALA B N 1
ATOM 7624 C CA . ALA B 1 124 ? -24.230 -58.887 19.340 1.00 204.48 247 ALA B CA 1
ATOM 7625 C C . ALA B 1 124 ? -25.173 -59.797 20.131 1.00 208.17 247 ALA B C 1
ATOM 7626 O O . ALA B 1 124 ? -25.343 -59.619 21.338 1.00 206.94 247 ALA B O 1
ATOM 7628 N N . PRO B 1 125 ? -25.785 -60.786 19.458 1.00 213.67 248 PRO B N 1
ATOM 7629 C CA . PRO B 1 125 ? -26.728 -61.652 20.173 1.00 221.08 248 PRO B CA 1
ATOM 7630 C C . PRO B 1 125 ? -26.026 -62.645 21.106 1.00 228.66 248 PRO B C 1
ATOM 7631 O O . PRO B 1 125 ? -24.800 -62.729 21.076 1.00 228.05 248 PRO B O 1
ATOM 7635 N N . GLU B 1 126 ? -26.805 -63.336 21.941 1.00 231.94 249 GLU B N 1
ATOM 7636 C CA . GLU B 1 126 ? -26.321 -64.349 22.893 1.00 233.29 249 GLU B CA 1
ATOM 7637 C C . GLU B 1 126 ? -25.534 -63.762 24.083 1.00 232.56 249 GLU B C 1
ATOM 7638 O O . GLU B 1 126 ? -25.449 -64.394 25.137 1.00 235.11 249 GLU B O 1
ATOM 7644 N N . ALA B 1 127 ? -24.962 -62.570 23.902 1.00 228.72 250 ALA B N 1
ATOM 7645 C CA . ALA B 1 127 ? -24.254 -61.823 24.956 1.00 225.66 250 ALA B CA 1
ATOM 7646 C C . ALA B 1 127 ? -22.969 -62.470 25.479 1.00 224.79 250 ALA B C 1
ATOM 7647 O O . ALA B 1 127 ? -22.939 -63.642 25.848 1.00 227.67 250 ALA B O 1
ATOM 7649 N N . LEU B 1 128 ? -21.901 -61.679 25.490 1.00 220.01 251 LEU B N 1
ATOM 7650 C CA . LEU B 1 128 ? -20.610 -62.081 26.046 1.00 221.04 251 LEU B CA 1
ATOM 7651 C C . LEU B 1 128 ? -20.631 -62.321 27.558 1.00 217.37 251 LEU B C 1
ATOM 7652 O O . LEU B 1 128 ? -21.523 -61.853 28.266 1.00 211.89 251 LEU B O 1
ATOM 7657 N N . LEU B 1 129 ? -19.627 -63.048 28.038 1.00 213.47 252 LEU B N 1
ATOM 7658 C CA . LEU B 1 129 ? -19.502 -63.375 29.455 1.00 206.88 252 LEU B CA 1
ATOM 7659 C C . LEU B 1 129 ? -18.041 -63.247 29.860 1.00 199.78 252 LEU B C 1
ATOM 7660 O O . LEU B 1 129 ? -17.155 -63.354 29.009 1.00 200.20 252 LEU B O 1
ATOM 7665 N N . ALA B 1 130 ? -17.793 -62.999 31.146 1.00 194.82 253 ALA B N 1
ATOM 7666 C CA . ALA B 1 130 ? -16.435 -62.772 31.642 1.00 190.81 253 ALA B CA 1
ATOM 7667 C C . ALA B 1 130 ? -15.508 -63.920 31.263 1.00 200.01 253 ALA B C 1
ATOM 7668 O O . ALA B 1 130 ? -15.610 -65.025 31.800 1.00 206.45 253 ALA B O 1
ATOM 7670 N N . GLY B 1 131 ? -14.610 -63.646 30.324 1.00 198.17 254 GLY B N 1
ATOM 7671 C CA . GLY B 1 131 ? -13.654 -64.635 29.866 1.00 198.41 254 GLY B CA 1
ATOM 7672 C C . GLY B 1 131 ? -13.942 -64.985 28.422 1.00 208.48 254 GLY B C 1
ATOM 7673 O O . GLY B 1 131 ? -14.778 -64.334 27.790 1.00 207.24 254 GLY B O 1
ATOM 7674 N N . HIS B 1 132 ? -13.294 -66.043 27.932 1.00 215.23 255 HIS B N 1
ATOM 7675 C CA . HIS B 1 132 ? -13.392 -66.502 26.541 1.00 215.42 255 HIS B CA 1
ATOM 7676 C C . HIS B 1 132 ? -13.006 -65.423 25.515 1.00 211.73 255 HIS B C 1
ATOM 7677 O O . HIS B 1 132 ? -13.603 -64.344 25.472 1.00 211.21 255 HIS B O 1
ATOM 7684 N N . ASN B 1 133 ? -12.008 -65.709 24.682 1.00 209.20 256 ASN B N 1
ATOM 7685 C CA . ASN B 1 133 ? -11.652 -64.763 23.629 1.00 206.64 256 ASN B CA 1
ATOM 7686 C C . ASN B 1 133 ? -12.720 -64.720 22.549 1.00 211.63 256 ASN B C 1
ATOM 7687 O O . ASN B 1 133 ? -13.305 -65.742 22.195 1.00 210.71 256 ASN B O 1
ATOM 7692 N N . TYR B 1 134 ? -12.979 -63.523 22.037 1.00 212.03 257 TYR B N 1
ATOM 7693 C CA . TYR B 1 134 ? -13.859 -63.361 20.892 1.00 210.10 257 TYR B CA 1
ATOM 7694 C C . TYR B 1 134 ? -13.010 -62.720 19.802 1.00 207.32 257 TYR B C 1
ATOM 7695 O O . TYR B 1 134 ? -12.170 -61.870 20.090 1.00 204.93 257 TYR B O 1
ATOM 7704 N N . THR B 1 135 ? -13.223 -63.125 18.556 1.00 206.32 258 THR B N 1
ATOM 7705 C CA . THR B 1 135 ? -12.447 -62.585 17.446 1.00 205.72 258 THR B CA 1
ATOM 7706 C C . THR B 1 135 ? -13.267 -61.624 16.599 1.00 209.78 258 THR B C 1
ATOM 7707 O O . THR B 1 135 ? -14.421 -61.899 16.278 1.00 211.00 258 THR B O 1
ATOM 7711 N N . LEU B 1 136 ? -12.664 -60.494 16.243 1.00 210.83 259 LEU B N 1
ATOM 7712 C CA . LEU B 1 136 ? -13.364 -59.476 15.472 1.00 208.09 259 LEU B CA 1
ATOM 7713 C C . LEU B 1 136 ? -12.566 -59.019 14.252 1.00 205.36 259 LEU B C 1
ATOM 7714 O O . LEU B 1 136 ? -11.466 -58.486 14.387 1.00 198.12 259 LEU B O 1
ATOM 7719 N N . LYS B 1 137 ? -13.128 -59.224 13.065 1.00 209.94 260 LYS B N 1
ATOM 7720 C CA . LYS B 1 137 ? -12.533 -58.698 11.842 1.00 207.54 260 LYS B CA 1
ATOM 7721 C C . LYS B 1 137 ? -13.477 -57.691 11.199 1.00 210.53 260 LYS B C 1
ATOM 7722 O O . LYS B 1 137 ? -14.672 -57.949 11.059 1.00 211.72 260 LYS B O 1
ATOM 7728 N N . ILE B 1 138 ? -12.933 -56.545 10.806 1.00 207.76 261 ILE B N 1
ATOM 7729 C CA . ILE B 1 138 ? -13.717 -55.515 10.130 1.00 205.62 261 ILE B CA 1
ATOM 7730 C C . ILE B 1 138 ? -13.059 -55.065 8.830 1.00 201.41 261 ILE B C 1
ATOM 7731 O O . ILE B 1 138 ? -11.864 -54.763 8.792 1.00 195.05 261 ILE B O 1
ATOM 7736 N N . GLU B 1 139 ? -13.852 -55.028 7.764 1.00 203.19 262 GLU B N 1
ATOM 7737 C CA . GLU B 1 139 ? -13.369 -54.555 6.477 1.00 202.12 262 GLU B CA 1
ATOM 7738 C C . GLU B 1 139 ? -14.006 -53.216 6.134 1.00 201.98 262 GLU B C 1
ATOM 7739 O O . GLU B 1 139 ? -15.220 -53.049 6.245 1.00 199.09 262 GLU B O 1
ATOM 7745 N N . TYR B 1 140 ? -13.174 -52.264 5.725 1.00 199.49 263 TYR B N 1
ATOM 7746 C CA . TYR B 1 140 ? -13.624 -50.899 5.488 1.00 188.61 263 TYR B CA 1
ATOM 7747 C C . TYR B 1 140 ? -12.743 -50.210 4.450 1.00 186.53 263 TYR B C 1
ATOM 7748 O O . TYR B 1 140 ? -11.664 -50.702 4.117 1.00 179.75 263 TYR B O 1
ATOM 7757 N N . SER B 1 141 ? -13.205 -49.070 3.943 1.00 189.21 264 SER B N 1
ATOM 7758 C CA . SER B 1 141 ? -12.403 -48.244 3.043 1.00 188.22 264 SER B CA 1
ATOM 7759 C C . SER B 1 141 ? -12.506 -46.760 3.393 1.00 177.39 264 SER B C 1
ATOM 7760 O O . SER B 1 141 ? -13.555 -46.287 3.832 1.00 174.55 264 SER B O 1
ATOM 7763 N N . ALA B 1 142 ? -11.416 -46.029 3.182 1.00 171.50 265 ALA B N 1
ATOM 7764 C CA . ALA B 1 142 ? -11.366 -44.607 3.517 1.00 170.54 265 ALA B CA 1
ATOM 7765 C C . ALA B 1 142 ? -10.211 -43.906 2.802 1.00 172.66 265 ALA B C 1
ATOM 7766 O O . ALA B 1 142 ? -9.407 -44.550 2.130 1.00 172.44 265 ALA B O 1
ATOM 7768 N N . ASN B 1 143 ? -10.121 -42.591 2.980 1.00 171.26 266 ASN B N 1
ATOM 7769 C CA . ASN B 1 143 ? -9.101 -41.782 2.324 1.00 164.56 266 ASN B CA 1
ATOM 7770 C C . ASN B 1 143 ? -7.816 -41.665 3.126 1.00 154.69 266 ASN B C 1
ATOM 7771 O O . ASN B 1 143 ? -7.845 -41.480 4.341 1.00 149.50 266 ASN B O 1
ATOM 7776 N N . ILE B 1 144 ? -6.686 -41.789 2.437 1.00 152.12 267 ILE B N 1
ATOM 7777 C CA . ILE B 1 144 ? -5.405 -41.401 3.014 1.00 153.26 267 ILE B CA 1
ATOM 7778 C C . ILE B 1 144 ? -5.495 -39.917 3.346 1.00 157.95 267 ILE B C 1
ATOM 7779 O O . ILE B 1 144 ? -6.122 -39.154 2.611 1.00 159.12 267 ILE B O 1
ATOM 7784 N N . SER B 1 145 ? -4.868 -39.502 4.442 1.00 161.09 268 SER B N 1
ATOM 7785 C CA . SER B 1 145 ? -5.107 -38.161 4.972 1.00 156.60 268 SER B CA 1
ATOM 7786 C C . SER B 1 145 ? -4.310 -37.067 4.270 1.00 149.91 268 SER B C 1
ATOM 7787 O O . SER B 1 145 ? -3.155 -37.260 3.892 1.00 139.69 268 SER B O 1
ATOM 7790 N N . SER B 1 146 ? -4.953 -35.916 4.097 1.00 158.91 269 SER B N 1
ATOM 7791 C CA . SER B 1 146 ? -4.324 -34.755 3.483 1.00 158.76 269 SER B CA 1
ATOM 7792 C C . SER B 1 146 ? -3.710 -33.799 4.507 1.00 151.88 269 SER B C 1
ATOM 7793 O O . SER B 1 146 ? -2.707 -33.140 4.230 1.00 148.46 269 SER B O 1
ATOM 7796 N N . SER B 1 147 ? -4.322 -33.730 5.686 1.00 149.53 270 SER B N 1
ATOM 7797 C CA . SER B 1 147 ? -3.882 -32.823 6.747 1.00 150.30 270 SER B CA 1
ATOM 7798 C C . SER B 1 147 ? -2.707 -33.318 7.596 1.00 145.14 270 SER B C 1
ATOM 7799 O O . SER B 1 147 ? -2.476 -32.795 8.690 1.00 141.32 270 SER B O 1
ATOM 7802 N N . TYR B 1 148 ? -1.976 -34.314 7.097 1.00 143.68 271 TYR B N 1
ATOM 7803 C CA . TYR B 1 148 ? -0.817 -34.866 7.804 1.00 135.52 271 TYR B CA 1
ATOM 7804 C C . TYR B 1 148 ? -1.209 -35.375 9.192 1.00 132.48 271 TYR B C 1
ATOM 7805 O O . TYR B 1 148 ? -0.430 -35.314 10.143 1.00 121.73 271 TYR B O 1
ATOM 7814 N N . TYR B 1 149 ? -2.436 -35.874 9.282 1.00 135.75 272 TYR B N 1
ATOM 7815 C CA . TYR B 1 149 ? -3.024 -36.373 10.522 1.00 132.84 272 TYR B CA 1
ATOM 7816 C C . TYR B 1 149 ? -3.588 -37.776 10.340 1.00 143.45 272 TYR B C 1
ATOM 7817 O O . TYR B 1 149 ? -4.470 -37.990 9.514 1.00 145.02 272 TYR B O 1
ATOM 7826 N N . GLY B 1 150 ? -3.103 -38.728 11.129 1.00 144.24 273 GLY B N 1
ATOM 7827 C CA . GLY B 1 150 ? -3.557 -40.098 10.992 1.00 138.70 273 GLY B CA 1
ATOM 7828 C C . GLY B 1 150 ? -2.648 -40.852 10.042 1.00 135.54 273 GLY B C 1
ATOM 7829 O O . GLY B 1 150 ? -1.424 -40.817 10.175 1.00 128.89 273 GLY B O 1
ATOM 7830 N N . PHE B 1 151 ? -3.257 -41.536 9.077 1.00 130.38 274 PHE B N 1
ATOM 7831 C CA . PHE B 1 151 ? -2.517 -42.162 7.985 1.00 132.31 274 PHE B CA 1
ATOM 7832 C C . PHE B 1 151 ? -2.499 -41.217 6.788 1.00 140.13 274 PHE B C 1
ATOM 7833 O O . PHE B 1 151 ? -3.481 -41.110 6.050 1.00 141.95 274 PHE B O 1
ATOM 7841 N N . TYR B 1 152 ? -1.373 -40.538 6.600 1.00 140.56 275 TYR B N 1
ATOM 7842 C CA . TYR B 1 152 ? -1.297 -39.409 5.682 1.00 131.87 275 TYR B CA 1
ATOM 7843 C C . TYR B 1 152 ? -0.352 -39.678 4.515 1.00 133.72 275 TYR B C 1
ATOM 7844 O O . TYR B 1 152 ? 0.605 -40.446 4.637 1.00 138.37 275 TYR B O 1
ATOM 7853 N N . GLY B 1 153 ? -0.638 -39.051 3.378 1.00 138.81 276 GLY B N 1
ATOM 7854 C CA . GLY B 1 153 ? 0.201 -39.179 2.200 1.00 140.79 276 GLY B CA 1
ATOM 7855 C C . GLY B 1 153 ? 0.591 -37.840 1.603 1.00 130.62 276 GLY B C 1
ATOM 7856 O O . GLY B 1 153 ? -0.062 -36.823 1.847 1.00 134.41 276 GLY B O 1
ATOM 7857 N N . PHE B 1 154 ? 1.656 -37.847 0.808 1.00 121.88 277 PHE B N 1
ATOM 7858 C CA . PHE B 1 154 ? 2.117 -36.649 0.121 1.00 133.72 277 PHE B CA 1
ATOM 7859 C C . PHE B 1 154 ? 2.980 -37.017 -1.077 1.00 137.83 277 PHE B C 1
ATOM 7860 O O . PHE B 1 154 ? 3.367 -38.173 -1.246 1.00 146.50 277 PHE B O 1
ATOM 7868 N N . SER B 1 155 ? 3.271 -36.027 -1.912 1.00 138.49 278 SER B N 1
ATOM 7869 C CA . SER B 1 155 ? 4.149 -36.222 -3.057 1.00 141.73 278 SER B CA 1
ATOM 7870 C C . SER B 1 155 ? 5.362 -35.309 -2.942 1.00 136.84 278 SER B C 1
ATOM 7871 O O . SER B 1 155 ? 5.362 -34.362 -2.154 1.00 143.76 278 SER B O 1
ATOM 7874 N N . TYR B 1 156 ? 6.393 -35.588 -3.732 1.00 143.25 279 TYR B N 1
ATOM 7875 C CA . TYR B 1 156 ? 7.581 -34.742 -3.746 1.00 158.35 279 TYR B CA 1
ATOM 7876 C C . TYR B 1 156 ? 8.347 -34.909 -5.052 1.00 161.92 279 TYR B C 1
ATOM 7877 O O . TYR B 1 156 ? 7.842 -35.507 -6.004 1.00 159.38 279 TYR B O 1
ATOM 7886 N N . THR B 1 157 ? 9.566 -34.382 -5.100 1.00 166.20 280 THR B N 1
ATOM 7887 C CA . THR B 1 157 ? 10.384 -34.491 -6.300 1.00 168.26 280 THR B CA 1
ATOM 7888 C C . THR B 1 157 ? 11.720 -35.152 -6.001 1.00 171.93 280 THR B C 1
ATOM 7889 O O . THR B 1 157 ? 12.201 -35.124 -4.869 1.00 168.78 280 THR B O 1
ATOM 7893 N N . ASP B 1 158 ? 12.316 -35.746 -7.030 1.00 177.63 281 ASP B N 1
ATOM 7894 C CA . ASP B 1 158 ? 13.549 -36.505 -6.873 1.00 184.50 281 ASP B CA 1
ATOM 7895 C C . ASP B 1 158 ? 14.768 -35.639 -7.177 1.00 183.40 281 ASP B C 1
ATOM 7896 O O . ASP B 1 158 ? 14.637 -34.512 -7.657 1.00 182.56 281 ASP B O 1
ATOM 7901 N N . GLU B 1 159 ? 15.948 -36.180 -6.888 1.00 186.94 282 GLU B N 1
ATOM 7902 C CA . GLU B 1 159 ? 17.210 -35.647 -7.386 1.00 186.42 282 GLU B CA 1
ATOM 7903 C C . GLU B 1 159 ? 17.179 -35.361 -8.887 1.00 187.62 282 GLU B C 1
ATOM 7904 O O . GLU B 1 159 ? 17.548 -34.274 -9.328 1.00 183.67 282 GLU B O 1
ATOM 7910 N N . SER B 1 160 ? 16.725 -36.344 -9.660 1.00 190.70 283 SER B N 1
ATOM 7911 C CA . SER B 1 160 ? 16.608 -36.206 -11.109 1.00 189.33 283 SER B CA 1
ATOM 7912 C C . SER B 1 160 ? 15.205 -35.808 -11.559 1.00 187.05 283 SER B C 1
ATOM 7913 O O . SER B 1 160 ? 14.688 -36.354 -12.532 1.00 187.45 283 SER B O 1
ATOM 7916 N N . ASN B 1 161 ? 14.611 -34.849 -10.852 1.00 184.35 284 ASN B N 1
ATOM 7917 C CA . ASN B 1 161 ? 13.299 -34.296 -11.191 1.00 182.69 284 ASN B CA 1
ATOM 7918 C C . ASN B 1 161 ? 12.241 -35.343 -11.554 1.00 185.95 284 ASN B C 1
ATOM 7919 O O . ASN B 1 161 ? 11.638 -35.286 -12.623 1.00 183.79 284 ASN B O 1
ATOM 7924 N N . GLU B 1 162 ? 12.025 -36.296 -10.652 1.00 186.81 285 GLU B N 1
ATOM 7925 C CA . GLU B 1 162 ? 11.012 -37.335 -10.832 1.00 179.92 285 GLU B CA 1
ATOM 7926 C C . GLU B 1 162 ? 10.017 -37.334 -9.677 1.00 173.99 285 GLU B C 1
ATOM 7927 O O . GLU B 1 162 ? 10.411 -37.447 -8.516 1.00 175.23 285 GLU B O 1
ATOM 7933 N N . LYS B 1 163 ? 8.730 -37.203 -9.987 1.00 165.79 286 LYS B N 1
ATOM 7934 C CA . LYS B 1 163 ? 7.727 -37.042 -8.942 1.00 163.88 286 LYS B CA 1
ATOM 7935 C C . LYS B 1 163 ? 7.511 -38.357 -8.197 1.00 167.14 286 LYS B C 1
ATOM 7936 O O . LYS B 1 163 ? 6.727 -39.208 -8.623 1.00 160.73 286 LYS B O 1
ATOM 7942 N N . LYS B 1 164 ? 8.217 -38.513 -7.082 1.00 171.18 287 LYS B N 1
ATOM 7943 C CA . LYS B 1 164 ? 8.135 -39.727 -6.278 1.00 164.97 287 LYS B CA 1
ATOM 7944 C C . LYS B 1 164 ? 7.055 -39.593 -5.208 1.00 159.47 287 LYS B C 1
ATOM 7945 O O . LYS B 1 164 ? 6.469 -38.523 -5.041 1.00 162.82 287 LYS B O 1
ATOM 7951 N N . TYR B 1 165 ? 6.793 -40.677 -4.483 1.00 156.93 288 TYR B N 1
ATOM 7952 C CA . TYR B 1 165 ? 5.721 -40.686 -3.489 1.00 153.56 288 TYR B CA 1
ATOM 7953 C C . TYR B 1 165 ? 6.134 -41.246 -2.131 1.00 150.75 288 TYR B C 1
ATOM 7954 O O . TYR B 1 165 ? 7.213 -41.820 -1.975 1.00 149.41 288 TYR B O 1
ATOM 7963 N N . PHE B 1 166 ? 5.246 -41.073 -1.155 1.00 143.56 289 PHE B N 1
ATOM 7964 C CA . PHE B 1 166 ? 5.518 -41.414 0.235 1.00 132.51 289 PHE B CA 1
ATOM 7965 C C . PHE B 1 166 ? 4.233 -41.349 1.061 1.00 132.74 289 PHE B C 1
ATOM 7966 O O . PHE B 1 166 ? 3.340 -40.552 0.778 1.00 138.44 289 PHE B O 1
ATOM 7974 N N . ALA B 1 167 ? 4.143 -42.195 2.081 1.00 132.45 290 ALA B N 1
ATOM 7975 C CA . ALA B 1 167 ? 3.029 -42.160 3.026 1.00 133.54 290 ALA B CA 1
ATOM 7976 C C . ALA B 1 167 ? 3.501 -42.660 4.386 1.00 136.91 290 ALA B C 1
ATOM 7977 O O . ALA B 1 167 ? 4.465 -43.413 4.460 1.00 140.97 290 ALA B O 1
ATOM 7979 N N . ALA B 1 168 ? 2.806 -42.274 5.452 1.00 130.52 291 ALA B N 1
ATOM 7980 C CA . ALA B 1 168 ? 3.199 -42.670 6.803 1.00 123.19 291 ALA B CA 1
ATOM 7981 C C . ALA B 1 168 ? 2.091 -42.415 7.820 1.00 124.40 291 ALA B C 1
ATOM 7982 O O . ALA B 1 168 ? 0.986 -42.010 7.462 1.00 121.58 291 ALA B O 1
ATOM 7984 N N . THR B 1 169 ? 2.398 -42.643 9.095 1.00 126.99 292 THR B N 1
ATOM 7985 C CA . THR B 1 169 ? 1.428 -42.432 10.165 1.00 134.40 292 THR B CA 1
ATOM 7986 C C . THR B 1 169 ? 2.014 -41.674 11.350 1.00 131.53 292 THR B C 1
ATOM 7987 O O . THR B 1 169 ? 3.160 -41.890 11.740 1.00 120.04 292 THR B O 1
ATOM 7991 N N . GLN B 1 170 ? 1.204 -40.789 11.920 1.00 131.73 293 GLN B N 1
ATOM 7992 C CA . GLN B 1 170 ? 1.451 -40.249 13.249 1.00 126.49 293 GLN B CA 1
ATOM 7993 C C . GLN B 1 170 ? 0.152 -40.365 14.037 1.00 134.05 293 GLN B C 1
ATOM 7994 O O . GLN B 1 170 ? -0.830 -39.694 13.726 1.00 133.56 293 GLN B O 1
ATOM 8000 N N . PHE B 1 171 ? 0.144 -41.220 15.056 1.00 137.41 294 PHE B N 1
ATOM 8001 C CA . PHE B 1 171 ? -1.104 -41.557 15.736 1.00 135.45 294 PHE B CA 1
ATOM 8002 C C . PHE B 1 171 ? -1.230 -40.886 17.098 1.00 132.38 294 PHE B C 1
ATOM 8003 O O . PHE B 1 171 ? -2.327 -40.793 17.650 1.00 131.17 294 PHE B O 1
ATOM 8011 N N . GLU B 1 172 ? -0.112 -40.416 17.637 1.00 130.31 295 GLU B N 1
ATOM 8012 C CA . GLU B 1 172 ? -0.136 -39.701 18.905 1.00 127.47 295 GLU B CA 1
ATOM 8013 C C . GLU B 1 172 ? -0.781 -38.333 18.700 1.00 136.20 295 GLU B C 1
ATOM 8014 O O . GLU B 1 172 ? -0.381 -37.582 17.809 1.00 140.45 295 GLU B O 1
ATOM 8020 N N . PRO B 1 173 ? -1.785 -38.004 19.526 1.00 134.39 296 PRO B N 1
ATOM 8021 C CA . PRO B 1 173 ? -2.209 -38.852 20.642 1.00 133.35 296 PRO B CA 1
ATOM 8022 C C . PRO B 1 173 ? -3.537 -39.591 20.437 1.00 133.78 296 PRO B C 1
ATOM 8023 O O . PRO B 1 173 ? -3.774 -40.586 21.124 1.00 139.83 296 PRO B O 1
ATOM 8027 N N . LEU B 1 174 ? -4.380 -39.128 19.517 1.00 128.69 297 LEU B N 1
ATOM 8028 C CA . LEU B 1 174 ? -5.698 -39.734 19.320 1.00 135.61 297 LEU B CA 1
ATOM 8029 C C . LEU B 1 174 ? -6.000 -40.045 17.855 1.00 136.63 297 LEU B C 1
ATOM 8030 O O . LEU B 1 174 ? -7.163 -40.124 17.464 1.00 134.97 297 LEU B O 1
ATOM 8035 N N . ALA B 1 175 ? -4.960 -40.216 17.046 1.00 133.97 298 ALA B N 1
ATOM 8036 C CA . ALA B 1 175 ? -5.134 -40.332 15.598 1.00 137.20 298 ALA B CA 1
ATOM 8037 C C . ALA B 1 175 ? -5.283 -41.776 15.115 1.00 141.46 298 ALA B C 1
ATOM 8038 O O . ALA B 1 175 ? -5.805 -42.017 14.028 1.00 146.03 298 ALA B O 1
ATOM 8040 N N . ALA B 1 176 ? -4.804 -42.725 15.915 1.00 144.55 299 ALA B N 1
ATOM 8041 C CA . ALA B 1 176 ? -4.869 -44.149 15.579 1.00 145.78 299 ALA B CA 1
ATOM 8042 C C . ALA B 1 176 ? -6.274 -44.609 15.185 1.00 146.57 299 ALA B C 1
ATOM 8043 O O . ALA B 1 176 ? -6.438 -45.532 14.388 1.00 144.41 299 ALA B O 1
ATOM 8045 N N . ARG B 1 177 ? -7.282 -43.956 15.751 1.00 148.32 300 ARG B N 1
ATOM 8046 C CA . ARG B 1 177 ? -8.677 -44.307 15.510 1.00 147.82 300 ARG B CA 1
ATOM 8047 C C . ARG B 1 177 ? -9.157 -43.889 14.121 1.00 148.09 300 ARG B C 1
ATOM 8048 O O . ARG B 1 177 ? -10.203 -44.345 13.656 1.00 145.79 300 ARG B O 1
ATOM 8056 N N . SER B 1 178 ? -8.391 -43.025 13.461 1.00 153.18 301 SER B N 1
ATOM 8057 C CA . SER B 1 178 ? -8.771 -42.523 12.144 1.00 150.68 301 SER B CA 1
ATOM 8058 C C . SER B 1 178 ? -8.381 -43.498 11.040 1.00 149.48 301 SER B C 1
ATOM 8059 O O . SER B 1 178 ? -9.030 -43.562 9.998 1.00 151.20 301 SER B O 1
ATOM 8062 N N . ALA B 1 179 ? -7.318 -44.257 11.281 1.00 150.35 302 ALA B N 1
ATOM 8063 C CA . ALA B 1 179 ? -6.877 -45.282 10.347 1.00 147.78 302 ALA B CA 1
ATOM 8064 C C . ALA B 1 179 ? -7.771 -46.503 10.478 1.00 152.90 302 ALA B C 1
ATOM 8065 O O . ALA B 1 179 ? -8.610 -46.772 9.619 1.00 156.74 302 ALA B O 1
ATOM 8067 N N . PHE B 1 180 ? -7.576 -47.241 11.564 1.00 156.79 303 PHE B N 1
ATOM 8068 C CA . PHE B 1 180 ? -8.351 -48.443 11.829 1.00 153.17 303 PHE B CA 1
ATOM 8069 C C . PHE B 1 180 ? -9.210 -48.282 13.079 1.00 150.88 303 PHE B C 1
ATOM 8070 O O . PHE B 1 180 ? -8.751 -47.740 14.085 1.00 155.64 303 PHE B O 1
ATOM 8078 N N . PRO B 1 181 ? -10.474 -48.727 13.007 1.00 145.32 304 PRO B N 1
ATOM 8079 C CA . PRO B 1 181 ? -11.346 -48.744 14.185 1.00 144.21 304 PRO B CA 1
ATOM 8080 C C . PRO B 1 181 ? -10.737 -49.616 15.273 1.00 152.75 304 PRO B C 1
ATOM 8081 O O . PRO B 1 181 ? -10.356 -50.750 14.986 1.00 163.30 304 PRO B O 1
ATOM 8085 N N . CYS B 1 182 ? -10.661 -49.106 16.498 1.00 146.68 305 CYS B N 1
ATOM 8086 C CA . CYS B 1 182 ? -9.958 -49.817 17.556 1.00 147.21 305 CYS B CA 1
ATOM 8087 C C . CYS B 1 182 ? -10.191 -49.226 18.939 1.00 150.49 305 CYS B C 1
ATOM 8088 O O . CYS B 1 182 ? -10.927 -48.251 19.099 1.00 151.45 305 CYS B O 1
ATOM 8091 N N . PHE B 1 183 ? -9.543 -49.831 19.931 1.00 158.10 306 PHE B N 1
ATOM 8092 C CA . PHE B 1 183 ? -9.541 -49.317 21.293 1.00 159.85 306 PHE B CA 1
ATOM 8093 C C . PHE B 1 183 ? -8.441 -48.275 21.436 1.00 158.32 306 PHE B C 1
ATOM 8094 O O . PHE B 1 183 ? -7.348 -48.583 21.904 1.00 168.86 306 PHE B O 1
ATOM 8102 N N . ASP B 1 184 ? -8.731 -47.036 21.054 1.00 153.06 307 ASP B N 1
ATOM 8103 C CA . ASP B 1 184 ? -7.705 -46.002 21.064 1.00 150.92 307 ASP B CA 1
ATOM 8104 C C . ASP B 1 184 ? -7.600 -45.371 22.445 1.00 148.85 307 ASP B C 1
ATOM 8105 O O . ASP B 1 184 ? -7.942 -44.208 22.642 1.00 144.04 307 ASP B O 1
ATOM 8110 N N . GLU B 1 185 ? -7.117 -46.165 23.394 1.00 148.44 308 GLU B N 1
ATOM 8111 C CA . GLU B 1 185 ? -6.705 -45.675 24.699 1.00 141.32 308 GLU B CA 1
ATOM 8112 C C . GLU B 1 185 ? -5.358 -46.308 25.046 1.00 143.06 308 GLU B C 1
ATOM 8113 O O . GLU B 1 185 ? -5.060 -47.416 24.602 1.00 146.29 308 GLU B O 1
ATOM 8119 N N . PRO B 1 186 ? -4.540 -45.609 25.847 1.00 142.99 309 PRO B N 1
ATOM 8120 C CA . PRO B 1 186 ? -3.141 -46.004 26.064 1.00 145.23 309 PRO B CA 1
ATOM 8121 C C . PRO B 1 186 ? -2.981 -47.301 26.847 1.00 150.32 309 PRO B C 1
ATOM 8122 O O . PRO B 1 186 ? -2.026 -48.045 26.616 1.00 154.38 309 PRO B O 1
ATOM 8126 N N . ALA B 1 187 ? -3.917 -47.571 27.750 1.00 150.07 310 ALA B N 1
ATOM 8127 C CA . ALA B 1 187 ? -3.823 -48.732 28.626 1.00 148.69 310 ALA B CA 1
ATOM 8128 C C . ALA B 1 187 ? -4.291 -50.029 27.968 1.00 147.15 310 ALA B C 1
ATOM 8129 O O . ALA B 1 187 ? -3.814 -51.108 28.310 1.00 149.32 310 ALA B O 1
ATOM 8131 N N . PHE B 1 188 ? -5.194 -49.922 27.000 1.00 148.45 311 PHE B N 1
ATOM 8132 C CA . PHE B 1 188 ? -5.717 -51.099 26.307 1.00 147.81 311 PHE B CA 1
ATOM 8133 C C . PHE B 1 188 ? -4.685 -51.691 25.339 1.00 146.92 311 PHE B C 1
ATOM 8134 O O . PHE B 1 188 ? -4.915 -51.775 24.130 1.00 151.87 311 PHE B O 1
ATOM 8142 N N . LYS B 1 189 ? -3.531 -52.062 25.890 1.00 148.39 312 LYS B N 1
ATOM 8143 C CA . LYS B 1 189 ? -2.400 -52.586 25.126 1.00 148.73 312 LYS B CA 1
ATOM 8144 C C . LYS B 1 189 ? -2.703 -53.950 24.509 1.00 149.01 312 LYS B C 1
ATOM 8145 O O . LYS B 1 189 ? -3.603 -54.654 24.963 1.00 157.59 312 LYS B O 1
ATOM 8151 N N . ALA B 1 190 ? -1.951 -54.309 23.472 1.00 148.53 313 ALA B N 1
ATOM 8152 C CA . ALA B 1 190 ? -2.177 -55.548 22.734 1.00 157.12 313 ALA B CA 1
ATOM 8153 C C . ALA B 1 190 ? -1.022 -55.848 21.786 1.00 156.95 313 ALA B C 1
ATOM 8154 O O . ALA B 1 190 ? -0.016 -55.141 21.776 1.00 155.02 313 ALA B O 1
ATOM 8156 N N . THR B 1 191 ? -1.185 -56.887 20.973 1.00 163.24 314 THR B N 1
ATOM 8157 C CA . THR B 1 191 ? -0.164 -57.278 20.008 1.00 166.45 314 THR B CA 1
ATOM 8158 C C . THR B 1 191 ? -0.640 -56.963 18.595 1.00 165.92 314 THR B C 1
ATOM 8159 O O . THR B 1 191 ? -1.840 -56.872 18.350 1.00 163.24 314 THR B O 1
ATOM 8163 N N . PHE B 1 192 ? 0.297 -56.796 17.668 1.00 167.28 315 PHE B N 1
ATOM 8164 C CA . PHE B 1 192 ? -0.044 -56.333 16.329 1.00 166.57 315 PHE B CA 1
ATOM 8165 C C . PHE B 1 192 ? 0.661 -57.121 15.225 1.00 165.19 315 PHE B C 1
ATOM 8166 O O . PHE B 1 192 ? 1.888 -57.125 15.130 1.00 166.08 315 PHE B O 1
ATOM 8174 N N . ILE B 1 193 ? -0.130 -57.787 14.390 1.00 166.27 316 ILE B N 1
ATOM 8175 C CA . ILE B 1 193 ? 0.375 -58.376 13.155 1.00 179.49 316 ILE B CA 1
ATOM 8176 C C . ILE B 1 193 ? -0.132 -57.554 11.977 1.00 179.07 316 ILE B C 1
ATOM 8177 O O . ILE B 1 193 ? -1.311 -57.601 11.634 1.00 179.82 316 ILE B O 1
ATOM 8182 N N . ILE B 1 194 ? 0.769 -56.806 11.355 1.00 176.84 317 ILE B N 1
ATOM 8183 C CA . ILE B 1 194 ? 0.397 -55.904 10.275 1.00 179.92 317 ILE B CA 1
ATOM 8184 C C . ILE B 1 194 ? 0.744 -56.489 8.911 1.00 182.93 317 ILE B C 1
ATOM 8185 O O . ILE B 1 194 ? 1.754 -57.170 8.753 1.00 183.77 317 ILE B O 1
ATOM 8190 N N . LYS B 1 195 ? -0.131 -56.251 7.939 1.00 187.09 318 LYS B N 1
ATOM 8191 C CA . LYS B 1 195 ? 0.129 -56.616 6.554 1.00 192.17 318 LYS B CA 1
ATOM 8192 C C . LYS B 1 195 ? -0.250 -55.471 5.618 1.00 191.72 318 LYS B C 1
ATOM 8193 O O . LYS B 1 195 ? -1.297 -54.849 5.777 1.00 187.21 318 LYS B O 1
ATOM 8199 N N . ILE B 1 196 ? 0.620 -55.175 4.659 1.00 193.49 319 ILE B N 1
ATOM 8200 C CA . ILE B 1 196 ? 0.377 -54.070 3.740 1.00 192.15 319 ILE B CA 1
ATOM 8201 C C . ILE B 1 196 ? 0.562 -54.508 2.295 1.00 187.77 319 ILE B C 1
ATOM 8202 O O . ILE B 1 196 ? 1.601 -55.062 1.936 1.00 186.72 319 ILE B O 1
ATOM 8207 N N . ILE B 1 197 ? -0.447 -54.261 1.468 1.00 183.24 320 ILE B N 1
ATOM 8208 C CA . ILE B 1 197 ? -0.367 -54.634 0.065 1.00 180.47 320 ILE B CA 1
ATOM 8209 C C . ILE B 1 197 ? 0.175 -53.460 -0.741 1.00 179.48 320 ILE B C 1
ATOM 8210 O O . ILE B 1 197 ? -0.583 -52.641 -1.266 1.00 179.56 320 ILE B O 1
ATOM 8215 N N . ARG B 1 198 ? 1.499 -53.389 -0.829 1.00 178.46 321 ARG B N 1
ATOM 8216 C CA . ARG B 1 198 ? 2.176 -52.305 -1.528 1.00 178.64 321 ARG B CA 1
ATOM 8217 C C . ARG B 1 198 ? 2.456 -52.724 -2.958 1.00 174.36 321 ARG B C 1
ATOM 8218 O O . ARG B 1 198 ? 2.118 -53.836 -3.357 1.00 181.51 321 ARG B O 1
ATOM 8226 N N . ASP B 1 199 ? 3.079 -51.839 -3.727 1.00 174.06 322 ASP B N 1
ATOM 8227 C CA . ASP B 1 199 ? 3.564 -52.204 -5.051 1.00 178.85 322 ASP B CA 1
ATOM 8228 C C . ASP B 1 199 ? 5.043 -52.586 -4.998 1.00 176.24 322 ASP B C 1
ATOM 8229 O O . ASP B 1 199 ? 5.687 -52.466 -3.957 1.00 171.64 322 ASP B O 1
ATOM 8234 N N . GLU B 1 200 ? 5.562 -53.053 -6.129 1.00 178.12 323 GLU B N 1
ATOM 8235 C CA . GLU B 1 200 ? 6.909 -53.616 -6.220 1.00 184.07 323 GLU B CA 1
ATOM 8236 C C . GLU B 1 200 ? 8.007 -52.647 -5.775 1.00 180.86 323 GLU B C 1
ATOM 8237 O O . GLU B 1 200 ? 8.717 -52.896 -4.802 1.00 177.16 323 GLU B O 1
ATOM 8243 N N . GLN B 1 201 ? 8.130 -51.543 -6.504 1.00 179.80 324 GLN B N 1
ATOM 8244 C CA . GLN B 1 201 ? 9.243 -50.603 -6.370 1.00 179.37 324 GLN B CA 1
ATOM 8245 C C . GLN B 1 201 ? 9.285 -49.819 -5.051 1.00 174.03 324 GLN B C 1
ATOM 8246 O O . GLN B 1 201 ? 10.274 -49.154 -4.750 1.00 160.25 324 GLN B O 1
ATOM 8252 N N . TYR B 1 202 ? 8.211 -49.903 -4.275 1.00 174.46 325 TYR B N 1
ATOM 8253 C CA . TYR B 1 202 ? 8.099 -49.232 -2.977 1.00 166.66 325 TYR B CA 1
ATOM 8254 C C . TYR B 1 202 ? 8.849 -49.957 -1.868 1.00 160.37 325 TYR B C 1
ATOM 8255 O O . TYR B 1 202 ? 9.685 -50.826 -2.137 1.00 166.46 325 TYR B O 1
ATOM 8264 N N . THR B 1 203 ? 8.723 -49.429 -0.649 1.00 156.88 326 THR B N 1
ATOM 8265 C CA . THR B 1 203 ? 9.190 -50.144 0.539 1.00 151.92 326 THR B CA 1
ATOM 8266 C C . THR B 1 203 ? 8.183 -50.095 1.709 1.00 152.11 326 THR B C 1
ATOM 8267 O O . THR B 1 203 ? 7.731 -49.015 2.083 1.00 152.91 326 THR B O 1
ATOM 8271 N N . ALA B 1 204 ? 7.833 -51.247 2.280 1.00 155.90 327 ALA B N 1
ATOM 8272 C CA . ALA B 1 204 ? 6.960 -51.283 3.455 1.00 153.57 327 ALA B CA 1
ATOM 8273 C C . ALA B 1 204 ? 7.734 -51.422 4.773 1.00 153.26 327 ALA B C 1
ATOM 8274 O O . ALA B 1 204 ? 8.675 -52.206 4.876 1.00 159.63 327 ALA B O 1
ATOM 8276 N N . LEU B 1 205 ? 7.308 -50.670 5.785 1.00 146.70 328 LEU B N 1
ATOM 8277 C CA . LEU B 1 205 ? 7.905 -50.730 7.117 1.00 146.91 328 LEU B CA 1
ATOM 8278 C C . LEU B 1 205 ? 6.815 -50.715 8.191 1.00 146.32 328 LEU B C 1
ATOM 8279 O O . LEU B 1 205 ? 5.760 -50.123 8.006 1.00 145.53 328 LEU B O 1
ATOM 8284 N N . SER B 1 206 ? 7.084 -51.373 9.313 1.00 151.14 329 SER B N 1
ATOM 8285 C CA . SER B 1 206 ? 6.186 -51.360 10.464 1.00 152.47 329 SER B CA 1
ATOM 8286 C C . SER B 1 206 ? 6.945 -51.681 11.746 1.00 154.08 329 SER B C 1
ATOM 8287 O O . SER B 1 206 ? 8.112 -52.078 11.689 1.00 154.69 329 SER B O 1
ATOM 8290 N N . ASN B 1 207 ? 6.260 -51.549 12.885 1.00 149.80 330 ASN B N 1
ATOM 8291 C CA . ASN B 1 207 ? 6.896 -51.610 14.212 1.00 147.87 330 ASN B CA 1
ATOM 8292 C C . ASN B 1 207 ? 7.892 -52.752 14.385 1.00 154.54 330 ASN B C 1
ATOM 8293 O O . ASN B 1 207 ? 9.084 -52.524 14.592 1.00 151.72 330 ASN B O 1
ATOM 8298 N N . MET B 1 208 ? 7.395 -53.976 14.269 1.00 160.68 331 MET B N 1
ATOM 8299 C CA . MET B 1 208 ? 8.220 -55.174 14.351 1.00 158.67 331 MET B CA 1
ATOM 8300 C C . MET B 1 208 ? 8.791 -55.508 12.983 1.00 164.02 331 MET B C 1
ATOM 8301 O O . MET B 1 208 ? 8.220 -55.106 11.971 1.00 165.78 331 MET B O 1
ATOM 8306 N N . PRO B 1 209 ? 9.935 -56.214 12.944 1.00 167.72 332 PRO B N 1
ATOM 8307 C CA . PRO B 1 209 ? 10.535 -56.569 11.654 1.00 171.74 332 PRO B CA 1
ATOM 8308 C C . PRO B 1 209 ? 9.540 -57.323 10.778 1.00 175.33 332 PRO B C 1
ATOM 8309 O O . PRO B 1 209 ? 8.580 -57.901 11.295 1.00 171.99 332 PRO B O 1
ATOM 8313 N N . LYS B 1 210 ? 9.769 -57.329 9.471 1.00 178.70 333 LYS B N 1
ATOM 8314 C CA . LYS B 1 210 ? 8.825 -57.958 8.557 1.00 183.07 333 LYS B CA 1
ATOM 8315 C C . LYS B 1 210 ? 8.871 -59.476 8.649 1.00 185.25 333 LYS B C 1
ATOM 8316 O O . LYS B 1 210 ? 9.908 -60.096 8.433 1.00 194.77 333 LYS B O 1
ATOM 8322 N N . LYS B 1 211 ? 7.732 -60.065 8.993 1.00 178.06 334 LYS B N 1
ATOM 8323 C CA . LYS B 1 211 ? 7.633 -61.509 9.136 1.00 183.95 334 LYS B CA 1
ATOM 8324 C C . LYS B 1 211 ? 7.776 -62.195 7.784 1.00 183.80 334 LYS B C 1
ATOM 8325 O O . LYS B 1 211 ? 8.587 -63.110 7.629 1.00 184.80 334 LYS B O 1
ATOM 8331 N N . SER B 1 212 ? 6.997 -61.738 6.805 1.00 183.80 335 SER B N 1
ATOM 8332 C CA . SER B 1 212 ? 7.011 -62.334 5.471 1.00 187.54 335 SER B CA 1
ATOM 8333 C C . SER B 1 212 ? 6.460 -61.419 4.372 1.00 191.12 335 SER B C 1
ATOM 8334 O O . SER B 1 212 ? 5.686 -60.505 4.636 1.00 191.88 335 SER B O 1
ATOM 8337 N N . SER B 1 213 ? 6.877 -61.683 3.138 1.00 192.23 336 SER B N 1
ATOM 8338 C CA . SER B 1 213 ? 6.357 -61.008 1.951 1.00 192.27 336 SER B CA 1
ATOM 8339 C C . SER B 1 213 ? 5.498 -61.988 1.151 1.00 190.28 336 SER B C 1
ATOM 8340 O O . SER B 1 213 ? 5.852 -63.159 1.046 1.00 190.43 336 SER B O 1
ATOM 8343 N N . VAL B 1 214 ? 4.364 -61.536 0.614 1.00 187.62 337 VAL B N 1
ATOM 8344 C CA . VAL B 1 214 ? 3.426 -62.449 -0.050 1.00 185.23 337 VAL B CA 1
ATOM 8345 C C . VAL B 1 214 ? 3.046 -61.945 -1.447 1.00 181.59 337 VAL B C 1
ATOM 8346 O O . VAL B 1 214 ? 2.180 -61.083 -1.612 1.00 190.51 337 VAL B O 1
ATOM 8350 N N . VAL B 1 215 ? 3.753 -62.466 -2.447 1.00 178.98 338 VAL B N 1
ATOM 8351 C CA . VAL B 1 215 ? 3.558 -62.074 -3.841 1.00 178.32 338 VAL B CA 1
ATOM 8352 C C . VAL B 1 215 ? 2.165 -62.422 -4.375 1.00 180.47 338 VAL B C 1
ATOM 8353 O O . VAL B 1 215 ? 1.658 -63.536 -4.135 1.00 186.53 338 VAL B O 1
ATOM 8357 N N . LEU B 1 216 ? 1.596 -61.509 -5.167 1.00 184.29 339 LEU B N 1
ATOM 8358 C CA . LEU B 1 216 ? 0.268 -61.709 -5.757 1.00 191.98 339 LEU B CA 1
ATOM 8359 C C . LEU B 1 216 ? 0.249 -61.492 -7.294 1.00 196.05 339 LEU B C 1
ATOM 8360 O O . LEU B 1 216 ? 1.300 -61.369 -7.930 1.00 195.76 339 LEU B O 1
ATOM 8365 N N . ASP B 1 217 ? -0.951 -61.477 -7.875 1.00 196.09 340 ASP B N 1
ATOM 8366 C CA . ASP B 1 217 ? -1.142 -61.391 -9.322 1.00 197.32 340 ASP B CA 1
ATOM 8367 C C . ASP B 1 217 ? -0.741 -60.039 -9.929 1.00 199.12 340 ASP B C 1
ATOM 8368 O O . ASP B 1 217 ? 0.282 -59.945 -10.609 1.00 198.71 340 ASP B O 1
ATOM 8373 N N . ASP B 1 218 ? -1.526 -58.993 -9.665 1.00 198.16 341 ASP B N 1
ATOM 8374 C CA . ASP B 1 218 ? -1.259 -57.650 -10.214 1.00 195.27 341 ASP B CA 1
ATOM 8375 C C . ASP B 1 218 ? 0.080 -57.004 -9.835 1.00 194.49 341 ASP B C 1
ATOM 8376 O O . ASP B 1 218 ? 0.258 -55.808 -10.035 1.00 189.80 341 ASP B O 1
ATOM 8381 N N . GLY B 1 219 ? 1.005 -57.762 -9.256 1.00 199.44 342 GLY B N 1
ATOM 8382 C CA . GLY B 1 219 ? 2.308 -57.200 -8.948 1.00 200.56 342 GLY B CA 1
ATOM 8383 C C . GLY B 1 219 ? 2.318 -56.324 -7.710 1.00 198.91 342 GLY B C 1
ATOM 8384 O O . GLY B 1 219 ? 3.007 -55.302 -7.650 1.00 190.90 342 GLY B O 1
ATOM 8385 N N . LEU B 1 220 ? 1.501 -56.703 -6.740 1.00 195.20 343 LEU B N 1
ATOM 8386 C CA . LEU B 1 220 ? 1.358 -55.963 -5.499 1.00 190.15 343 LEU B CA 1
ATOM 8387 C C . LEU B 1 220 ? 1.924 -56.766 -4.321 1.00 184.64 343 LEU B C 1
ATOM 8388 O O . LEU B 1 220 ? 1.180 -57.432 -3.597 1.00 180.40 343 LEU B O 1
ATOM 8393 N N . VAL B 1 221 ? 3.242 -56.713 -4.150 1.00 181.73 344 VAL B N 1
ATOM 8394 C CA . VAL B 1 221 ? 3.929 -57.461 -3.099 1.00 179.20 344 VAL B CA 1
ATOM 8395 C C . VAL B 1 221 ? 3.329 -57.151 -1.729 1.00 181.97 344 VAL B C 1
ATOM 8396 O O . VAL B 1 221 ? 3.703 -56.178 -1.077 1.00 183.74 344 VAL B O 1
ATOM 8400 N N . GLN B 1 222 ? 2.394 -57.996 -1.302 1.00 181.12 345 GLN B N 1
ATOM 8401 C CA . GLN B 1 222 ? 1.816 -57.892 0.030 1.00 181.44 345 GLN B CA 1
ATOM 8402 C C . GLN B 1 222 ? 2.837 -58.366 1.051 1.00 187.62 345 GLN B C 1
ATOM 8403 O O . GLN B 1 222 ? 3.466 -59.405 0.878 1.00 196.26 345 GLN B O 1
ATOM 8409 N N . ASP B 1 223 ? 3.007 -57.590 2.113 1.00 186.44 346 ASP B N 1
ATOM 8410 C CA . ASP B 1 223 ? 3.973 -57.923 3.149 1.00 189.05 346 ASP B CA 1
ATOM 8411 C C . ASP B 1 223 ? 3.267 -58.400 4.411 1.00 191.37 346 ASP B C 1
ATOM 8412 O O . ASP B 1 223 ? 2.072 -58.178 4.584 1.00 187.56 346 ASP B O 1
ATOM 8417 N N . GLU B 1 224 ? 4.012 -59.075 5.280 1.00 191.15 347 GLU B N 1
ATOM 8418 C CA . GLU B 1 224 ? 3.514 -59.461 6.595 1.00 187.13 347 GLU B CA 1
ATOM 8419 C C . GLU B 1 224 ? 4.550 -59.130 7.656 1.00 182.79 347 GLU B C 1
ATOM 8420 O O . GLU B 1 224 ? 5.738 -59.383 7.468 1.00 176.10 347 GLU B O 1
ATOM 8426 N N . PHE B 1 225 ? 4.099 -58.573 8.774 1.00 181.90 348 PHE B N 1
ATOM 8427 C CA . PHE B 1 225 ? 5.011 -58.190 9.846 1.00 177.39 348 PHE B CA 1
ATOM 8428 C C . PHE B 1 225 ? 4.812 -59.056 11.090 1.00 179.16 348 PHE B C 1
ATOM 8429 O O . PHE B 1 225 ? 3.704 -59.523 11.369 1.00 180.50 348 PHE B O 1
ATOM 8437 N N . SER B 1 226 ? 5.903 -59.264 11.823 1.00 176.87 349 SER B N 1
ATOM 8438 C CA . SER B 1 226 ? 5.945 -60.172 12.971 1.00 177.22 349 SER B CA 1
ATOM 8439 C C . SER B 1 226 ? 4.964 -59.829 14.086 1.00 174.02 349 SER B C 1
ATOM 8440 O O . SER B 1 226 ? 4.384 -58.744 14.107 1.00 172.32 349 SER B O 1
ATOM 8443 N N . GLU B 1 227 ? 4.786 -60.768 15.011 1.00 177.62 350 GLU B N 1
ATOM 8444 C CA . GLU B 1 227 ? 3.938 -60.541 16.172 1.00 174.85 350 GLU B CA 1
ATOM 8445 C C . GLU B 1 227 ? 4.528 -59.432 17.023 1.00 173.86 350 GLU B C 1
ATOM 8446 O O . GLU B 1 227 ? 5.606 -59.580 17.597 1.00 172.40 350 GLU B O 1
ATOM 8452 N N . SER B 1 228 ? 3.811 -58.319 17.100 1.00 168.10 351 SER B N 1
ATOM 8453 C CA . SER B 1 228 ? 4.233 -57.198 17.924 1.00 160.91 351 SER B CA 1
ATOM 8454 C C . SER B 1 228 ? 4.179 -57.538 19.397 1.00 160.42 351 SER B C 1
ATOM 8455 O O . SER B 1 228 ? 3.340 -58.318 19.828 1.00 167.33 351 SER B O 1
ATOM 8458 N N . VAL B 1 229 ? 5.096 -56.969 20.168 1.00 147.97 352 VAL B N 1
ATOM 8459 C CA . VAL B 1 229 ? 5.048 -57.122 21.611 1.00 153.51 352 VAL B CA 1
ATOM 8460 C C . VAL B 1 229 ? 3.810 -56.401 22.145 1.00 153.02 352 VAL B C 1
ATOM 8461 O O . VAL B 1 229 ? 3.095 -55.745 21.385 1.00 153.53 352 VAL B O 1
ATOM 8465 N N . LYS B 1 230 ? 3.564 -56.492 23.448 1.00 154.59 353 LYS B N 1
ATOM 8466 C CA . LYS B 1 230 ? 2.361 -55.880 24.009 1.00 157.01 353 LYS B CA 1
ATOM 8467 C C . LYS B 1 230 ? 2.577 -54.373 24.091 1.00 159.16 353 LYS B C 1
ATOM 8468 O O . LYS B 1 230 ? 3.539 -53.910 24.697 1.00 160.25 353 LYS B O 1
ATOM 8474 N N . MET B 1 231 ? 1.730 -53.626 23.385 1.00 158.05 354 MET B N 1
ATOM 8475 C CA . MET B 1 231 ? 1.825 -52.168 23.333 1.00 149.31 354 MET B CA 1
ATOM 8476 C C . MET B 1 231 ? 0.528 -51.452 22.995 1.00 144.73 354 MET B C 1
ATOM 8477 O O . MET B 1 231 ? -0.436 -52.058 22.536 1.00 145.47 354 MET B O 1
ATOM 8482 N N . SER B 1 232 ? 0.550 -50.135 23.170 1.00 143.51 355 SER B N 1
ATOM 8483 C CA . SER B 1 232 ? -0.634 -49.309 22.988 1.00 147.42 355 SER B CA 1
ATOM 8484 C C . SER B 1 232 ? -0.905 -49.009 21.515 1.00 143.58 355 SER B C 1
ATOM 8485 O O . SER B 1 232 ? 0.003 -49.008 20.683 1.00 142.48 355 SER B O 1
ATOM 8488 N N . THR B 1 233 ? -2.176 -48.771 21.208 1.00 136.28 356 THR B N 1
ATOM 8489 C CA . THR B 1 233 ? -2.617 -48.527 19.837 1.00 128.91 356 THR B CA 1
ATOM 8490 C C . THR B 1 233 ? -1.946 -47.314 19.199 1.00 128.24 356 THR B C 1
ATOM 8491 O O . THR B 1 233 ? -1.572 -47.355 18.029 1.00 127.87 356 THR B O 1
ATOM 8495 N N . TYR B 1 234 ? -1.808 -46.233 19.962 1.00 136.74 357 TYR B N 1
ATOM 8496 C CA . TYR B 1 234 ? -1.268 -44.985 19.424 1.00 134.05 357 TYR B CA 1
ATOM 8497 C C . TYR B 1 234 ? 0.190 -45.109 18.955 1.00 125.91 357 TYR B C 1
ATOM 8498 O O . TYR B 1 234 ? 0.715 -44.201 18.319 1.00 127.89 357 TYR B O 1
ATOM 8507 N N . LEU B 1 235 ? 0.838 -46.229 19.258 1.00 126.31 358 LEU B N 1
ATOM 8508 C CA . LEU B 1 235 ? 2.266 -46.380 18.993 1.00 128.77 358 LEU B CA 1
ATOM 8509 C C . LEU B 1 235 ? 2.522 -47.193 17.724 1.00 131.97 358 LEU B C 1
ATOM 8510 O O . LEU B 1 235 ? 3.669 -47.466 17.367 1.00 130.06 358 LEU B O 1
ATOM 8515 N N . VAL B 1 236 ? 1.441 -47.579 17.055 1.00 127.02 359 VAL B N 1
ATOM 8516 C CA . VAL B 1 236 ? 1.521 -48.311 15.799 1.00 131.65 359 VAL B CA 1
ATOM 8517 C C . VAL B 1 236 ? 1.953 -47.396 14.662 1.00 137.89 359 VAL B C 1
ATOM 8518 O O . VAL B 1 236 ? 1.510 -46.252 14.575 1.00 141.42 359 VAL B O 1
ATOM 8522 N N . ALA B 1 237 ? 2.838 -47.894 13.805 1.00 137.70 360 ALA B N 1
ATOM 8523 C CA . ALA B 1 237 ? 3.272 -47.145 12.633 1.00 134.80 360 ALA B CA 1
ATOM 8524 C C . ALA B 1 237 ? 3.463 -48.070 11.438 1.00 137.46 360 ALA B C 1
ATOM 8525 O O . ALA B 1 237 ? 3.803 -49.242 11.597 1.00 148.61 360 ALA B O 1
ATOM 8527 N N . PHE B 1 238 ? 3.247 -47.530 10.246 1.00 133.18 361 PHE B N 1
ATOM 8528 C CA . PHE B 1 238 ? 3.477 -48.260 9.009 1.00 134.48 361 PHE B CA 1
ATOM 8529 C C . PHE B 1 238 ? 3.582 -47.293 7.834 1.00 133.14 361 PHE B C 1
ATOM 8530 O O . PHE B 1 238 ? 2.743 -46.415 7.648 1.00 130.74 361 PHE B O 1
ATOM 8538 N N . ILE B 1 239 ? 4.634 -47.480 7.043 1.00 139.19 362 ILE B N 1
ATOM 8539 C CA . ILE B 1 239 ? 5.020 -46.539 5.999 1.00 131.74 362 ILE B CA 1
ATOM 8540 C C . ILE B 1 239 ? 5.136 -47.217 4.629 1.00 140.37 362 ILE B C 1
ATOM 8541 O O . ILE B 1 239 ? 5.296 -48.435 4.545 1.00 152.42 362 ILE B O 1
ATOM 8546 N N . VAL B 1 240 ? 5.057 -46.423 3.561 1.00 142.87 363 VAL B N 1
ATOM 8547 C CA . VAL B 1 240 ? 5.175 -46.912 2.190 1.00 147.68 363 VAL B CA 1
ATOM 8548 C C . VAL B 1 240 ? 5.881 -45.856 1.345 1.00 151.70 363 VAL B C 1
ATOM 8549 O O . VAL B 1 240 ? 5.309 -44.806 1.055 1.00 150.69 363 VAL B O 1
ATOM 8553 N N . GLY B 1 241 ? 7.121 -46.130 0.950 1.00 153.58 364 GLY B N 1
ATOM 8554 C CA . GLY B 1 241 ? 7.850 -45.221 0.083 1.00 153.96 364 GLY B CA 1
ATOM 8555 C C . GLY B 1 241 ? 9.203 -45.743 -0.362 1.00 154.71 364 GLY B C 1
ATOM 8556 O O . GLY B 1 241 ? 9.780 -46.631 0.266 1.00 161.14 364 GLY B O 1
ATOM 8557 N N . GLU B 1 242 ? 9.706 -45.181 -1.456 1.00 154.02 365 GLU B N 1
ATOM 8558 C CA . GLU B 1 242 ? 10.968 -45.607 -2.055 1.00 160.78 365 GLU B CA 1
ATOM 8559 C C . GLU B 1 242 ? 12.166 -45.130 -1.236 1.00 157.86 365 GLU B C 1
ATOM 8560 O O . GLU B 1 242 ? 12.388 -43.927 -1.091 1.00 162.09 365 GLU B O 1
ATOM 8566 N N . MET B 1 243 ? 12.933 -46.077 -0.698 1.00 158.62 366 MET B N 1
ATOM 8567 C CA . MET B 1 243 ? 14.003 -45.754 0.245 1.00 160.40 366 MET B CA 1
ATOM 8568 C C . MET B 1 243 ? 15.263 -46.588 0.022 1.00 159.08 366 MET B C 1
ATOM 8569 O O . MET B 1 243 ? 15.246 -47.577 -0.712 1.00 162.13 366 MET B O 1
ATOM 8574 N N . LYS B 1 244 ? 16.355 -46.175 0.661 1.00 157.24 367 LYS B N 1
ATOM 8575 C CA . LYS B 1 244 ? 17.614 -46.909 0.600 1.00 163.54 367 LYS B CA 1
ATOM 8576 C C . LYS B 1 244 ? 18.188 -47.047 2.009 1.00 164.67 367 LYS B C 1
ATOM 8577 O O . LYS B 1 244 ? 18.206 -46.082 2.775 1.00 155.41 367 LYS B O 1
ATOM 8583 N N . ASN B 1 245 ? 18.665 -48.242 2.346 1.00 172.04 368 ASN B N 1
ATOM 8584 C CA . ASN B 1 245 ? 19.135 -48.523 3.705 1.00 172.74 368 ASN B CA 1
ATOM 8585 C C . ASN B 1 245 ? 20.619 -48.265 3.962 1.00 172.82 368 ASN B C 1
ATOM 8586 O O . ASN B 1 245 ? 21.381 -47.950 3.049 1.00 172.71 368 ASN B O 1
ATOM 8591 N N . LEU B 1 246 ? 21.000 -48.394 5.230 1.00 166.40 369 LEU B N 1
ATOM 8592 C CA . LEU B 1 246 ? 22.388 -48.344 5.683 1.00 167.52 369 LEU B CA 1
ATOM 8593 C C . LEU B 1 246 ? 22.416 -48.907 7.108 1.00 168.72 369 LEU B C 1
ATOM 8594 O O . LEU B 1 246 ? 21.902 -48.274 8.032 1.00 165.65 369 LEU B O 1
ATOM 8599 N N . SER B 1 247 ? 23.015 -50.079 7.304 1.00 173.18 370 SER B N 1
ATOM 8600 C CA . SER B 1 247 ? 22.771 -50.821 8.538 1.00 166.85 370 SER B CA 1
ATOM 8601 C C . SER B 1 247 ? 24.023 -51.206 9.339 1.00 162.97 370 SER B C 1
ATOM 8602 O O . SER B 1 247 ? 25.133 -51.166 8.839 1.00 161.35 370 SER B O 1
ATOM 8605 N N . GLN B 1 248 ? 23.804 -51.641 10.578 1.00 160.09 371 GLN B N 1
ATOM 8606 C CA . GLN B 1 248 ? 24.863 -52.095 11.489 1.00 164.69 371 GLN B CA 1
ATOM 8607 C C . GLN B 1 248 ? 24.340 -52.694 12.822 1.00 173.22 371 GLN B C 1
ATOM 8608 O O . GLN B 1 248 ? 23.757 -51.970 13.662 1.00 168.57 371 GLN B O 1
ATOM 8614 N N . ASP B 1 249 ? 24.661 -53.969 13.068 1.00 183.13 372 ASP B N 1
ATOM 8615 C CA . ASP B 1 249 ? 24.134 -54.694 14.237 1.00 182.43 372 ASP B CA 1
ATOM 8616 C C . ASP B 1 249 ? 24.806 -54.296 15.557 1.00 185.00 372 ASP B C 1
ATOM 8617 O O . ASP B 1 249 ? 25.460 -53.253 15.658 1.00 180.08 372 ASP B O 1
ATOM 8622 N N . VAL B 1 250 ? 24.629 -55.157 16.558 1.00 189.16 373 VAL B N 1
ATOM 8623 C CA . VAL B 1 250 ? 25.259 -55.024 17.868 1.00 193.18 373 VAL B CA 1
ATOM 8624 C C . VAL B 1 250 ? 25.309 -56.424 18.543 1.00 189.96 373 VAL B C 1
ATOM 8625 O O . VAL B 1 250 ? 26.047 -57.292 18.077 1.00 181.43 373 VAL B O 1
ATOM 8629 N N . ASN B 1 251 ? 24.532 -56.657 19.604 1.00 190.17 374 ASN B N 1
ATOM 8630 C CA . ASN B 1 251 ? 24.451 -57.965 20.267 1.00 184.83 374 ASN B CA 1
ATOM 8631 C C . ASN B 1 251 ? 23.508 -58.893 19.502 1.00 185.48 374 ASN B C 1
ATOM 8632 O O . ASN B 1 251 ? 22.927 -59.813 20.077 1.00 189.94 374 ASN B O 1
ATOM 8637 N N . GLY B 1 252 ? 23.358 -58.638 18.204 1.00 181.28 375 GLY B N 1
ATOM 8638 C CA . GLY B 1 252 ? 22.464 -59.418 17.369 1.00 177.28 375 GLY B CA 1
ATOM 8639 C C . GLY B 1 252 ? 21.248 -58.628 16.923 1.00 178.91 375 GLY B C 1
ATOM 8640 O O . GLY B 1 252 ? 20.278 -59.198 16.421 1.00 178.95 375 GLY B O 1
ATOM 8641 N N . THR B 1 253 ? 21.308 -57.308 17.085 1.00 185.19 376 THR B N 1
ATOM 8642 C CA . THR B 1 253 ? 20.157 -56.445 16.832 1.00 184.54 376 THR B CA 1
ATOM 8643 C C . THR B 1 253 ? 20.447 -55.458 15.704 1.00 177.83 376 THR B C 1
ATOM 8644 O O . THR B 1 253 ? 21.421 -54.715 15.754 1.00 170.45 376 THR B O 1
ATOM 8648 N N . LEU B 1 254 ? 19.579 -55.459 14.695 1.00 175.25 377 LEU B N 1
ATOM 8649 C CA . LEU B 1 254 ? 19.804 -54.711 13.456 1.00 170.20 377 LEU B CA 1
ATOM 8650 C C . LEU B 1 254 ? 19.303 -53.262 13.469 1.00 171.14 377 LEU B C 1
ATOM 8651 O O . LEU B 1 254 ? 18.113 -53.002 13.279 1.00 163.75 377 LEU B O 1
ATOM 8656 N N . VAL B 1 255 ? 20.218 -52.327 13.704 1.00 173.47 378 VAL B N 1
ATOM 8657 C CA . VAL B 1 255 ? 19.923 -50.902 13.588 1.00 159.57 378 VAL B CA 1
ATOM 8658 C C . VAL B 1 255 ? 20.180 -50.444 12.153 1.00 159.71 378 VAL B C 1
ATOM 8659 O O . VAL B 1 255 ? 21.224 -50.758 11.577 1.00 161.28 378 VAL B O 1
ATOM 8663 N N . SER B 1 256 ? 19.243 -49.699 11.573 1.00 166.58 379 SER B N 1
ATOM 8664 C CA . SER B 1 256 ? 19.370 -49.295 10.175 1.00 168.36 379 SER B CA 1
ATOM 8665 C C . SER B 1 256 ? 18.672 -47.974 9.878 1.00 165.91 379 SER B C 1
ATOM 8666 O O . SER B 1 256 ? 17.482 -47.811 10.145 1.00 162.81 379 SER B O 1
ATOM 8669 N N . ILE B 1 257 ? 19.432 -47.040 9.315 1.00 163.07 380 ILE B N 1
ATOM 8670 C CA . ILE B 1 257 ? 18.922 -45.718 8.979 1.00 156.25 380 ILE B CA 1
ATOM 8671 C C . ILE B 1 257 ? 18.397 -45.638 7.554 1.00 154.73 380 ILE B C 1
ATOM 8672 O O . ILE B 1 257 ? 19.155 -45.396 6.617 1.00 159.74 380 ILE B O 1
ATOM 8677 N N . TYR B 1 258 ? 17.101 -45.875 7.395 1.00 155.18 381 TYR B N 1
ATOM 8678 C CA . TYR B 1 258 ? 16.448 -45.762 6.096 1.00 158.16 381 TYR B CA 1
ATOM 8679 C C . TYR B 1 258 ? 16.257 -44.290 5.740 1.00 158.04 381 TYR B C 1
ATOM 8680 O O . TYR B 1 258 ? 16.131 -43.449 6.631 1.00 154.19 381 TYR B O 1
ATOM 8689 N N . ALA B 1 259 ? 16.214 -43.981 4.447 1.00 162.16 382 ALA B N 1
ATOM 8690 C CA . ALA B 1 259 ? 16.044 -42.601 4.009 1.00 155.14 382 ALA B CA 1
ATOM 8691 C C . ALA B 1 259 ? 15.532 -42.532 2.578 1.00 157.47 382 ALA B C 1
ATOM 8692 O O . ALA B 1 259 ? 14.504 -43.112 2.251 1.00 159.89 382 ALA B O 1
ATOM 8694 N N . VAL B 1 260 ? 16.239 -41.793 1.735 1.00 152.82 383 VAL B N 1
ATOM 8695 C CA . VAL B 1 260 ? 15.863 -41.637 0.335 1.00 157.25 383 VAL B CA 1
ATOM 8696 C C . VAL B 1 260 ? 17.084 -41.983 -0.524 1.00 165.56 383 VAL B C 1
ATOM 8697 O O . VAL B 1 260 ? 18.198 -42.005 0.002 1.00 164.63 383 VAL B O 1
ATOM 8701 N N . PRO B 1 261 ? 16.884 -42.285 -1.827 1.00 167.04 384 PRO B N 1
ATOM 8702 C CA . PRO B 1 261 ? 18.025 -42.584 -2.706 1.00 166.81 384 PRO B CA 1
ATOM 8703 C C . PRO B 1 261 ? 19.154 -41.554 -2.595 1.00 169.17 384 PRO B C 1
ATOM 8704 O O . PRO B 1 261 ? 20.260 -41.917 -2.184 1.00 167.05 384 PRO B O 1
ATOM 8708 N N . GLU B 1 262 ? 18.885 -40.310 -2.980 1.00 165.38 385 GLU B N 1
ATOM 8709 C CA . GLU B 1 262 ? 19.892 -39.254 -2.946 1.00 167.61 385 GLU B CA 1
ATOM 8710 C C . GLU B 1 262 ? 20.548 -39.117 -1.563 1.00 169.20 385 GLU B C 1
ATOM 8711 O O . GLU B 1 262 ? 21.772 -39.181 -1.431 1.00 170.01 385 GLU B O 1
ATOM 8717 N N . LYS B 1 263 ? 19.724 -38.921 -0.537 1.00 168.90 386 LYS B N 1
ATOM 8718 C CA . LYS B 1 263 ? 20.217 -38.683 0.818 1.00 169.02 386 LYS B CA 1
ATOM 8719 C C . LYS B 1 263 ? 20.728 -39.975 1.461 1.00 166.38 386 LYS B C 1
ATOM 8720 O O . LYS B 1 263 ? 19.927 -40.798 1.903 1.00 167.83 386 LYS B O 1
ATOM 8726 N N . ILE B 1 264 ? 22.045 -40.164 1.520 1.00 162.49 387 ILE B N 1
ATOM 8727 C CA . ILE B 1 264 ? 22.589 -41.390 2.108 1.00 168.35 387 ILE B CA 1
ATOM 8728 C C . ILE B 1 264 ? 24.054 -41.245 2.531 1.00 169.44 387 ILE B C 1
ATOM 8729 O O . ILE B 1 264 ? 24.600 -42.097 3.233 1.00 173.25 387 ILE B O 1
ATOM 8734 N N . GLY B 1 265 ? 24.683 -40.145 2.136 1.00 168.97 388 GLY B N 1
ATOM 8735 C CA . GLY B 1 265 ? 26.057 -39.890 2.527 1.00 171.66 388 GLY B CA 1
ATOM 8736 C C . GLY B 1 265 ? 26.077 -39.302 3.921 1.00 173.03 388 GLY B C 1
ATOM 8737 O O . GLY B 1 265 ? 27.104 -39.303 4.603 1.00 168.49 388 GLY B O 1
ATOM 8738 N N . GLN B 1 266 ? 24.919 -38.799 4.334 1.00 175.54 389 GLN B N 1
ATOM 8739 C CA . GLN B 1 266 ? 24.790 -38.080 5.590 1.00 175.17 389 GLN B CA 1
ATOM 8740 C C . GLN B 1 266 ? 24.295 -38.934 6.758 1.00 173.16 389 GLN B C 1
ATOM 8741 O O . GLN B 1 266 ? 24.137 -38.426 7.868 1.00 170.09 389 GLN B O 1
ATOM 8747 N N . VAL B 1 267 ? 24.050 -40.220 6.525 1.00 169.35 390 VAL B N 1
ATOM 8748 C CA . VAL B 1 267 ? 23.481 -41.058 7.577 1.00 164.64 390 VAL B CA 1
ATOM 8749 C C . VAL B 1 267 ? 24.536 -41.818 8.377 1.00 162.00 390 VAL B C 1
ATOM 8750 O O . VAL B 1 267 ? 24.202 -42.666 9.202 1.00 156.98 390 VAL B O 1
ATOM 8754 N N . HIS B 1 268 ? 25.805 -41.505 8.144 1.00 168.12 391 HIS B N 1
ATOM 8755 C CA . HIS B 1 268 ? 26.886 -42.199 8.834 1.00 176.75 391 HIS B CA 1
ATOM 8756 C C . HIS B 1 268 ? 27.095 -41.684 10.254 1.00 170.15 391 HIS B C 1
ATOM 8757 O O . HIS B 1 268 ? 27.763 -42.329 11.062 1.00 166.56 391 HIS B O 1
ATOM 8764 N N . TYR B 1 269 ? 26.520 -40.526 10.557 1.00 161.47 392 TYR B N 1
ATOM 8765 C CA . TYR B 1 269 ? 26.536 -40.011 11.921 1.00 159.16 392 TYR B CA 1
ATOM 8766 C C . TYR B 1 269 ? 25.360 -40.596 12.697 1.00 159.84 392 TYR B C 1
ATOM 8767 O O . TYR B 1 269 ? 25.473 -40.883 13.888 1.00 157.96 392 TYR B O 1
ATOM 8776 N N . ALA B 1 270 ? 24.234 -40.758 12.006 1.00 159.08 393 ALA B N 1
ATOM 8777 C CA . ALA B 1 270 ? 23.027 -41.368 12.565 1.00 160.64 393 ALA B CA 1
ATOM 8778 C C . ALA B 1 270 ? 23.307 -42.712 13.235 1.00 167.08 393 ALA B C 1
ATOM 8779 O O . ALA B 1 270 ? 23.044 -42.892 14.427 1.00 168.06 393 ALA B O 1
ATOM 8781 N N . LEU B 1 271 ? 23.821 -43.653 12.446 1.00 168.77 394 LEU B N 1
ATOM 8782 C CA . LEU B 1 271 ? 24.158 -44.991 12.924 1.00 164.01 394 LEU B CA 1
ATOM 8783 C C . LEU B 1 271 ? 25.158 -44.925 14.067 1.00 160.87 394 LEU B C 1
ATOM 8784 O O . LEU B 1 271 ? 24.965 -45.544 15.114 1.00 157.67 394 LEU B O 1
ATOM 8789 N N . GLU B 1 272 ? 26.227 -44.166 13.848 1.00 159.42 395 GLU B N 1
ATOM 8790 C CA . GLU B 1 272 ? 27.286 -43.995 14.834 1.00 161.88 395 GLU B CA 1
ATOM 8791 C C . GLU B 1 272 ? 26.731 -43.491 16.162 1.00 164.98 395 GLU B C 1
ATOM 8792 O O . GLU B 1 272 ? 27.236 -43.831 17.231 1.00 161.76 395 GLU B O 1
ATOM 8798 N N . THR B 1 273 ? 25.676 -42.688 16.079 1.00 163.83 396 THR B N 1
ATOM 8799 C CA . THR B 1 273 ? 25.053 -42.105 17.257 1.00 162.40 396 THR B CA 1
ATOM 8800 C C . THR B 1 273 ? 24.042 -43.068 17.867 1.00 161.27 396 THR B C 1
ATOM 8801 O O . THR B 1 273 ? 23.984 -43.232 19.086 1.00 160.39 396 THR B O 1
ATOM 8805 N N . THR B 1 274 ? 23.244 -43.696 17.008 1.00 160.05 397 THR B N 1
ATOM 8806 C CA . THR B 1 274 ? 22.230 -44.646 17.448 1.00 155.02 397 THR B CA 1
ATOM 8807 C C . THR B 1 274 ? 22.837 -45.811 18.229 1.00 156.39 397 THR B C 1
ATOM 8808 O O . THR B 1 274 ? 22.248 -46.292 19.193 1.00 155.42 397 THR B O 1
ATOM 8812 N N . VAL B 1 275 ? 24.020 -46.253 17.811 1.00 158.26 398 VAL B N 1
ATOM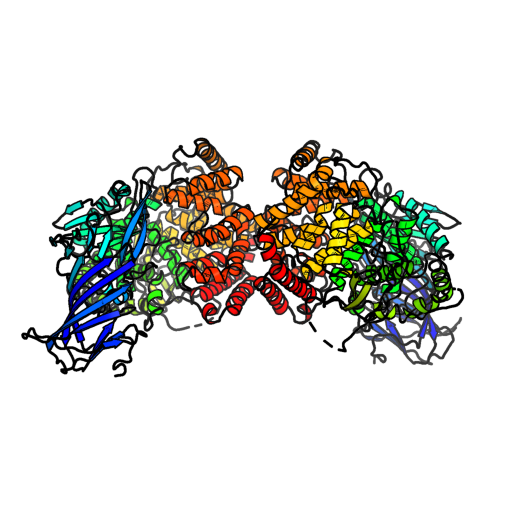 8813 C CA . VAL B 1 275 ? 24.729 -47.332 18.499 1.00 155.68 398 VAL B CA 1
ATOM 8814 C C . VAL B 1 275 ? 25.162 -46.922 19.903 1.00 154.22 398 VAL B C 1
ATOM 8815 O O . VAL B 1 275 ? 24.729 -47.522 20.886 1.00 154.13 398 VAL B O 1
ATOM 8819 N N . LYS B 1 276 ? 26.030 -45.914 19.984 1.00 154.77 399 LYS B N 1
ATOM 8820 C CA . LYS B 1 276 ? 26.523 -45.396 21.259 1.00 156.58 399 LYS B CA 1
ATOM 8821 C C . LYS B 1 276 ? 25.408 -45.130 22.264 1.00 150.92 399 LYS B C 1
ATOM 8822 O O . LYS B 1 276 ? 25.585 -45.311 23.467 1.00 142.27 399 LYS B O 1
ATOM 8828 N N . LEU B 1 277 ? 24.259 -44.702 21.754 1.00 156.23 400 LEU B N 1
ATOM 8829 C CA . LEU B 1 277 ? 23.118 -44.359 22.591 1.00 161.45 400 LEU B CA 1
ATOM 8830 C C . LEU B 1 277 ? 22.265 -45.568 22.964 1.00 157.50 400 LEU B C 1
ATOM 8831 O O . LEU B 1 277 ? 21.796 -45.672 24.096 1.00 156.58 400 LEU B O 1
ATOM 8836 N N . LEU B 1 278 ? 22.065 -46.480 22.015 1.00 155.84 401 LEU B N 1
ATOM 8837 C CA . LEU B 1 278 ? 21.328 -47.709 22.296 1.00 156.40 401 LEU B CA 1
ATOM 8838 C C . LEU B 1 278 ? 22.109 -48.618 23.241 1.00 152.48 401 LEU B C 1
ATOM 8839 O O . LEU B 1 278 ? 21.534 -49.233 24.138 1.00 152.12 401 LEU B O 1
ATOM 8844 N N . GLU B 1 279 ? 23.418 -48.703 23.029 1.00 151.35 402 GLU B N 1
ATOM 8845 C CA . GLU B 1 279 ? 24.294 -49.440 23.935 1.00 154.14 402 GLU B CA 1
ATOM 8846 C C . GLU B 1 279 ? 24.284 -48.821 25.328 1.00 156.58 402 GLU B C 1
ATOM 8847 O O . GLU B 1 279 ? 24.306 -49.528 26.335 1.00 158.98 402 GLU B O 1
ATOM 8853 N N . PHE B 1 280 ? 24.252 -47.492 25.372 1.00 159.61 403 PHE B N 1
ATOM 8854 C CA . PHE B 1 280 ? 24.251 -46.761 26.634 1.00 156.11 403 PHE B CA 1
ATOM 8855 C C . PHE B 1 280 ? 22.970 -46.999 27.422 1.00 155.53 403 PHE B C 1
ATOM 8856 O O . PHE B 1 280 ? 23.013 -47.314 28.612 1.00 156.47 403 PHE B O 1
ATOM 8864 N N . PHE B 1 281 ? 21.832 -46.840 26.755 1.00 155.27 404 PHE B N 1
ATOM 8865 C CA . PHE B 1 281 ? 20.540 -46.931 27.423 1.00 159.37 404 PHE B CA 1
ATOM 8866 C C . PHE B 1 281 ? 20.266 -48.351 27.906 1.00 159.56 404 PHE B C 1
ATOM 8867 O O . PHE B 1 281 ? 19.713 -48.542 28.987 1.00 160.70 404 PHE B O 1
ATOM 8875 N N . GLN B 1 282 ? 20.659 -49.342 27.111 1.00 156.92 405 GLN B N 1
ATOM 8876 C CA . GLN B 1 282 ? 20.545 -50.736 27.529 1.00 157.24 405 GLN B CA 1
ATOM 8877 C C . GLN B 1 282 ? 21.339 -50.972 28.813 1.00 158.31 405 GLN B C 1
ATOM 8878 O O . GLN B 1 282 ? 20.878 -51.668 29.716 1.00 158.13 405 GLN B O 1
ATOM 8884 N N . ASN B 1 283 ? 22.534 -50.391 28.883 1.00 155.81 406 ASN B N 1
ATOM 8885 C CA . ASN B 1 283 ? 23.399 -50.537 30.052 1.00 151.90 406 ASN B CA 1
ATOM 8886 C C . ASN B 1 283 ? 22.899 -49.773 31.277 1.00 155.29 406 ASN B C 1
ATOM 8887 O O . ASN B 1 283 ? 22.989 -50.267 32.401 1.00 155.11 406 ASN B O 1
ATOM 8892 N N . TYR B 1 284 ? 22.376 -48.569 31.060 1.00 157.15 407 TYR B N 1
ATOM 8893 C CA . TYR B 1 284 ? 21.905 -47.736 32.164 1.00 152.37 407 TYR B CA 1
ATOM 8894 C C . TYR B 1 284 ? 20.629 -48.298 32.764 1.00 148.75 407 TYR B C 1
ATOM 8895 O O . TYR B 1 284 ? 20.472 -48.359 33.983 1.00 144.37 407 TYR B O 1
ATOM 8904 N N . PHE B 1 285 ? 19.718 -48.711 31.892 1.00 151.01 408 PHE B N 1
ATOM 8905 C CA . PHE B 1 285 ? 18.429 -49.229 32.314 1.00 152.47 408 PHE B CA 1
ATOM 8906 C C . PHE B 1 285 ? 18.570 -50.678 32.769 1.00 155.46 408 PHE B C 1
ATOM 8907 O O . PHE B 1 285 ? 17.689 -51.214 33.443 1.00 155.69 408 PHE B O 1
ATOM 8915 N N . GLU B 1 286 ? 19.677 -51.306 32.370 1.00 157.82 409 GLU B N 1
ATOM 8916 C CA . GLU B 1 286 ? 19.970 -52.705 32.695 1.00 152.26 409 GLU B CA 1
ATOM 8917 C C . GLU B 1 286 ? 18.879 -53.630 32.169 1.00 145.75 409 GLU B C 1
ATOM 8918 O O . GLU B 1 286 ? 18.666 -54.722 32.688 1.00 147.90 409 GLU B O 1
ATOM 8920 N N . ILE B 1 287 ? 18.196 -53.174 31.126 1.00 144.34 410 ILE B N 1
ATOM 8921 C CA . ILE B 1 287 ? 17.186 -53.961 30.434 1.00 141.40 410 ILE B CA 1
ATOM 8922 C C . ILE B 1 287 ? 17.490 -53.992 28.936 1.00 144.40 410 ILE B C 1
ATOM 8923 O O . ILE B 1 287 ? 17.983 -53.010 28.382 1.00 143.98 410 ILE B O 1
ATOM 8928 N N . GLN B 1 288 ? 17.205 -55.114 28.282 1.00 146.44 411 GLN B N 1
ATOM 8929 C CA . GLN B 1 288 ? 17.448 -55.229 26.849 1.00 149.10 411 GLN B CA 1
ATOM 8930 C C . GLN B 1 288 ? 16.368 -54.539 26.033 1.00 142.70 411 GLN B C 1
ATOM 8931 O O . GLN B 1 288 ? 15.236 -54.379 26.484 1.00 141.69 411 GLN B O 1
ATOM 8937 N N . TYR B 1 289 ? 16.742 -54.122 24.828 1.00 136.92 412 TYR B N 1
ATOM 8938 C CA . TYR B 1 289 ? 15.802 -53.550 23.876 1.00 142.90 412 TYR B CA 1
ATOM 8939 C C . TYR B 1 289 ? 14.952 -54.660 23.265 1.00 137.79 412 TYR B C 1
ATOM 8940 O O . TYR B 1 289 ? 15.451 -55.472 22.487 1.00 132.93 412 TYR B O 1
ATOM 8949 N N . PRO B 1 290 ? 13.659 -54.696 23.618 1.00 136.60 413 PRO B N 1
ATOM 8950 C CA . PRO B 1 290 ? 12.792 -55.849 23.343 1.00 136.28 413 PRO B CA 1
ATOM 8951 C C . PRO B 1 290 ? 12.401 -56.033 21.874 1.00 139.65 413 PRO B C 1
ATOM 8952 O O . PRO B 1 290 ? 11.262 -56.415 21.604 1.00 146.63 413 PRO B O 1
ATOM 8956 N N . LEU B 1 291 ? 13.327 -55.796 20.950 1.00 140.94 414 LEU B N 1
ATOM 8957 C CA . LEU B 1 291 ? 13.049 -55.966 19.526 1.00 154.02 414 LEU B CA 1
ATOM 8958 C C . LEU B 1 291 ? 14.244 -56.521 18.767 1.00 157.00 414 LEU B C 1
ATOM 8959 O O . LEU B 1 291 ? 15.373 -56.489 19.254 1.00 150.27 414 LEU B O 1
ATOM 8964 N N . LYS B 1 292 ? 13.978 -57.045 17.574 1.00 160.63 415 LYS B N 1
ATOM 8965 C CA . LYS B 1 292 ? 15.022 -57.579 16.708 1.00 170.40 415 LYS B CA 1
ATOM 8966 C C . LYS B 1 292 ? 15.665 -56.491 15.849 1.00 173.53 415 LYS B C 1
ATOM 8967 O O . LYS B 1 292 ? 16.858 -56.547 15.556 1.00 173.83 415 LYS B O 1
ATOM 8973 N N . LYS B 1 293 ? 14.867 -55.506 15.444 1.00 172.05 416 LYS B N 1
ATOM 8974 C CA . LYS B 1 293 ? 15.357 -54.430 14.587 1.00 166.42 416 LYS B CA 1
ATOM 8975 C C . LYS B 1 293 ? 15.108 -53.047 15.177 1.00 164.37 416 LYS B C 1
ATOM 8976 O O . LYS B 1 293 ? 14.311 -52.884 16.101 1.00 161.20 416 LYS B O 1
ATOM 8982 N N . LEU B 1 294 ? 15.810 -52.054 14.639 1.00 169.46 417 LEU B N 1
ATOM 8983 C CA . LEU B 1 294 ? 15.607 -50.661 15.024 1.00 164.67 417 LEU B CA 1
ATOM 8984 C C . LEU B 1 294 ? 15.757 -49.753 13.806 1.00 163.39 417 LEU B C 1
ATOM 8985 O O . LEU B 1 294 ? 16.854 -49.605 13.267 1.00 164.17 417 LEU B O 1
ATOM 8990 N N . ASP B 1 295 ? 14.656 -49.144 13.377 1.00 161.94 418 ASP B N 1
ATOM 8991 C CA . ASP B 1 295 ? 14.655 -48.353 12.151 1.00 159.22 418 ASP B CA 1
ATOM 8992 C C . ASP B 1 295 ? 14.372 -46.877 12.401 1.00 150.88 418 ASP B C 1
ATOM 8993 O O . ASP B 1 295 ? 13.282 -46.505 12.832 1.00 144.42 418 ASP B O 1
ATOM 8998 N N . LEU B 1 296 ? 15.365 -46.041 12.122 1.00 150.18 419 LEU B N 1
ATOM 8999 C CA . LEU B 1 296 ? 15.186 -44.595 12.141 1.00 140.51 419 LEU B CA 1
ATOM 9000 C C . LEU B 1 296 ? 15.071 -44.115 10.700 1.00 144.28 419 LEU B C 1
ATOM 9001 O O . LEU B 1 296 ? 16.077 -43.992 10.004 1.00 150.61 419 LEU B O 1
ATOM 9006 N N . VAL B 1 297 ? 13.847 -43.851 10.252 1.00 140.65 420 VAL B N 1
ATOM 9007 C CA . VAL B 1 297 ? 13.624 -43.449 8.866 1.00 142.31 420 VAL B CA 1
ATOM 9008 C C . VAL B 1 297 ? 13.513 -41.930 8.737 1.00 150.60 420 VAL B C 1
ATOM 9009 O O . VAL B 1 297 ? 12.739 -41.285 9.445 1.00 150.32 420 VAL B O 1
ATOM 9013 N N . ALA B 1 298 ? 14.317 -41.365 7.841 1.00 148.70 421 ALA B N 1
ATOM 9014 C CA . ALA B 1 298 ? 14.337 -39.926 7.612 1.00 131.13 421 ALA B CA 1
ATOM 9015 C C . ALA B 1 298 ? 13.318 -39.517 6.555 1.00 132.62 421 ALA B C 1
ATOM 9016 O O . ALA B 1 298 ? 13.659 -39.372 5.381 1.00 132.19 421 ALA B O 1
ATOM 9018 N N . ILE B 1 299 ? 12.069 -39.349 6.984 1.00 135.62 422 ILE B N 1
ATOM 9019 C CA . ILE B 1 299 ? 10.978 -38.916 6.109 1.00 138.61 422 ILE B CA 1
ATOM 9020 C C . ILE B 1 299 ? 11.331 -37.650 5.327 1.00 143.07 422 ILE B C 1
ATOM 9021 O O . ILE B 1 299 ? 11.700 -36.636 5.916 1.00 143.03 422 ILE B O 1
ATOM 9026 N N . PRO B 1 300 ? 11.214 -37.709 3.989 1.00 145.77 423 PRO B N 1
ATOM 9027 C CA . PRO B 1 300 ? 11.606 -36.597 3.118 1.00 150.17 423 PRO B CA 1
ATOM 9028 C C . PRO B 1 300 ? 10.538 -35.514 2.980 1.00 156.36 423 PRO B C 1
ATOM 9029 O O . PRO B 1 300 ? 10.054 -35.268 1.873 1.00 153.65 423 PRO B O 1
ATOM 9033 N N . ASP B 1 301 ? 10.177 -34.876 4.088 1.00 158.44 424 ASP B N 1
ATOM 9034 C CA . ASP B 1 301 ? 9.286 -33.723 4.050 1.00 154.06 424 ASP B CA 1
ATOM 9035 C C . ASP B 1 301 ? 9.504 -32.834 5.269 1.00 159.54 424 ASP B C 1
ATOM 9036 O O . ASP B 1 301 ? 9.829 -33.318 6.352 1.00 159.71 424 ASP B O 1
ATOM 9041 N N . PHE B 1 302 ? 9.317 -31.532 5.087 1.00 164.56 425 PHE B N 1
ATOM 9042 C CA . PHE B 1 302 ? 9.557 -30.572 6.159 1.00 158.49 425 PHE B CA 1
ATOM 9043 C C . PHE B 1 302 ? 8.413 -30.506 7.164 1.00 154.04 425 PHE B C 1
ATOM 9044 O O . PHE B 1 302 ? 8.612 -30.089 8.304 1.00 154.24 425 PHE B O 1
ATOM 9052 N N . GLU B 1 303 ? 7.216 -30.905 6.748 1.00 150.69 426 GLU B N 1
ATOM 9053 C CA . GLU B 1 303 ? 6.090 -30.915 7.673 1.00 150.86 426 GLU B CA 1
ATOM 9054 C C . GLU B 1 303 ? 5.785 -32.345 8.111 1.00 155.07 426 GLU B C 1
ATOM 9055 O O . GLU B 1 303 ? 4.637 -32.707 8.361 1.00 153.83 426 GLU B O 1
ATOM 9061 N N . ALA B 1 304 ? 6.830 -33.158 8.198 1.00 153.78 427 ALA B N 1
ATOM 9062 C CA . ALA B 1 304 ? 6.691 -34.515 8.699 1.00 146.11 427 ALA B CA 1
ATOM 9063 C C . ALA B 1 304 ? 6.560 -34.453 10.210 1.00 147.93 427 ALA B C 1
ATOM 9064 O O . ALA B 1 304 ? 6.918 -33.447 10.824 1.00 152.45 427 ALA B O 1
ATOM 9066 N N . GLY B 1 305 ? 6.062 -35.524 10.814 1.00 145.54 428 GLY B N 1
ATOM 9067 C CA . GLY B 1 305 ? 6.027 -35.607 12.260 1.00 147.40 428 GLY B CA 1
ATOM 9068 C C . GLY B 1 305 ? 7.079 -36.537 12.823 1.00 142.14 428 GLY B C 1
ATOM 9069 O O . GLY B 1 305 ? 7.006 -37.749 12.637 1.00 134.21 428 GLY B O 1
ATOM 9070 N N . ALA B 1 306 ? 8.062 -35.969 13.513 1.00 133.61 429 ALA B N 1
ATOM 9071 C CA . ALA B 1 306 ? 9.055 -36.781 14.193 1.00 133.07 429 ALA B CA 1
ATOM 9072 C C . ALA B 1 306 ? 8.388 -37.425 15.402 1.00 141.90 429 ALA B C 1
ATOM 9073 O O . ALA B 1 306 ? 7.723 -36.748 16.189 1.00 142.79 429 ALA B O 1
ATOM 9075 N N . MET B 1 307 ? 8.614 -38.732 15.554 1.00 147.13 430 MET B N 1
ATOM 9076 C CA . MET B 1 307 ? 7.846 -39.580 16.473 1.00 142.30 430 MET B CA 1
ATOM 9077 C C . MET B 1 307 ? 8.634 -40.818 16.914 1.00 142.83 430 MET B C 1
ATOM 9078 O O . MET B 1 307 ? 9.579 -41.248 16.245 1.00 139.06 430 MET B O 1
ATOM 9083 N N . GLU B 1 308 ? 8.207 -41.397 18.034 1.00 145.76 431 GLU B N 1
ATOM 9084 C CA . GLU B 1 308 ? 8.952 -42.450 18.708 1.00 139.43 431 GLU B CA 1
ATOM 9085 C C . GLU B 1 308 ? 8.262 -43.823 18.636 1.00 138.95 431 GLU B C 1
ATOM 9086 O O . GLU B 1 308 ? 8.327 -44.602 19.590 1.00 141.09 431 GLU B O 1
ATOM 9092 N N . ASN B 1 309 ? 7.604 -44.117 17.512 1.00 135.47 432 ASN B N 1
ATOM 9093 C CA . ASN B 1 309 ? 6.948 -45.413 17.327 1.00 137.05 432 ASN B CA 1
ATOM 9094 C C . ASN B 1 309 ? 7.926 -46.555 17.580 1.00 144.90 432 ASN B C 1
ATOM 9095 O O . ASN B 1 309 ? 9.067 -46.510 17.119 1.00 142.45 432 ASN B O 1
ATOM 9100 N N . TRP B 1 310 ? 7.470 -47.580 18.294 1.00 144.80 433 TRP B N 1
ATOM 9101 C CA . TRP B 1 310 ? 8.325 -48.702 18.675 1.00 143.89 433 TRP B CA 1
ATOM 9102 C C . TRP B 1 310 ? 8.985 -49.350 17.466 1.00 145.47 433 TRP B C 1
ATOM 9103 O O . TRP B 1 310 ? 8.307 -49.828 16.558 1.00 144.14 433 TRP B O 1
ATOM 9114 N N . GLY B 1 311 ? 10.313 -49.373 17.464 1.00 142.52 434 GLY B N 1
ATOM 9115 C CA . GLY B 1 311 ? 11.061 -49.911 16.344 1.00 146.57 434 GLY B CA 1
ATOM 9116 C C . GLY B 1 311 ? 11.029 -49.042 15.099 1.00 146.75 434 GLY B C 1
ATOM 9117 O O . GLY B 1 311 ? 11.913 -49.141 14.254 1.00 145.44 434 GLY B O 1
ATOM 9118 N N . LEU B 1 312 ? 10.024 -48.180 14.983 1.00 150.97 435 LEU B N 1
ATOM 9119 C CA . LEU B 1 312 ? 9.906 -47.322 13.808 1.00 146.21 435 LEU B CA 1
ATOM 9120 C C . LEU B 1 312 ? 9.975 -45.841 14.165 1.00 140.90 435 LEU B C 1
ATOM 9121 O O . LEU B 1 312 ? 8.951 -45.150 14.229 1.00 135.70 435 LEU B O 1
ATOM 9126 N N . LEU B 1 313 ? 11.192 -45.349 14.373 1.00 144.99 436 LEU B N 1
ATOM 9127 C CA . LEU B 1 313 ? 11.394 -43.944 14.700 1.00 139.44 436 LEU B CA 1
ATOM 9128 C C . LEU B 1 313 ? 11.231 -43.122 13.430 1.00 142.01 436 LEU B C 1
ATOM 9129 O O . LEU B 1 313 ? 11.694 -43.523 12.360 1.00 138.73 436 LEU B O 1
ATOM 9134 N N . THR B 1 314 ? 10.559 -41.982 13.543 1.00 146.42 437 THR B N 1
ATOM 9135 C CA . THR B 1 314 ? 10.311 -41.134 12.389 1.00 141.18 437 THR B CA 1
ATOM 9136 C C . THR B 1 314 ? 11.015 -39.806 12.620 1.00 139.62 437 THR B C 1
ATOM 9137 O O . THR B 1 314 ? 11.091 -39.308 13.751 1.00 136.27 437 THR B O 1
ATOM 9141 N N . PHE B 1 315 ? 11.581 -39.264 11.549 1.00 137.88 438 PHE B N 1
ATOM 9142 C CA . PHE B 1 315 ? 12.298 -38.007 11.630 1.00 139.33 438 PHE B CA 1
ATOM 9143 C C . PHE B 1 315 ? 12.006 -37.138 10.414 1.00 146.28 438 PHE B C 1
ATOM 9144 O O . PHE B 1 315 ? 11.572 -37.624 9.372 1.00 147.37 438 PHE B O 1
ATOM 9152 N N . ARG B 1 316 ? 12.280 -35.849 10.549 1.00 146.47 439 ARG B N 1
ATOM 9153 C CA . ARG B 1 316 ? 12.276 -34.954 9.408 1.00 147.05 439 ARG B CA 1
ATOM 9154 C C . ARG B 1 316 ? 13.646 -35.061 8.748 1.00 145.36 439 ARG B C 1
ATOM 9155 O O . ARG B 1 316 ? 14.667 -35.009 9.438 1.00 141.78 439 ARG B O 1
ATOM 9163 N N . GLU B 1 317 ? 13.663 -35.241 7.428 1.00 144.63 440 GLU B N 1
ATOM 9164 C CA . GLU B 1 317 ? 14.904 -35.479 6.686 1.00 145.51 440 GLU B CA 1
ATOM 9165 C C . GLU B 1 317 ? 15.979 -34.471 7.077 1.00 149.85 440 GLU B C 1
ATOM 9166 O O . GLU B 1 317 ? 17.131 -34.831 7.310 1.00 153.69 440 GLU B O 1
ATOM 9172 N N . GLU B 1 318 ? 15.573 -33.209 7.153 1.00 155.27 441 GLU B N 1
ATOM 9173 C CA . GLU B 1 318 ? 16.428 -32.101 7.555 1.00 154.23 441 GLU B CA 1
ATOM 9174 C C . GLU B 1 318 ? 17.187 -32.363 8.858 1.00 156.71 441 GLU B C 1
ATOM 9175 O O . GLU B 1 318 ? 18.362 -32.022 8.980 1.00 153.01 441 GLU B O 1
ATOM 9181 N N . THR B 1 319 ? 16.508 -32.969 9.829 1.00 157.31 442 THR B N 1
ATOM 9182 C CA . THR B 1 319 ? 17.050 -33.101 11.183 1.00 158.89 442 THR B CA 1
ATOM 9183 C C . THR B 1 319 ? 17.865 -34.372 11.442 1.00 156.49 442 THR B C 1
ATOM 9184 O O . THR B 1 319 ? 18.267 -34.627 12.578 1.00 150.77 442 THR B O 1
ATOM 9188 N N . LEU B 1 320 ? 18.112 -35.167 10.405 1.00 158.90 443 LEU B N 1
ATOM 9189 C CA . LEU B 1 320 ? 18.931 -36.370 10.565 1.00 156.30 443 LEU B CA 1
ATOM 9190 C C . LEU B 1 320 ? 20.224 -36.295 9.767 1.00 156.51 443 LEU B C 1
ATOM 9191 O O . LEU B 1 320 ? 21.249 -36.845 10.173 1.00 152.81 443 LEU B O 1
ATOM 9196 N N . LEU B 1 321 ? 20.167 -35.629 8.620 1.00 159.20 444 LEU B N 1
ATOM 9197 C CA . LEU B 1 321 ? 21.346 -35.472 7.780 1.00 154.89 444 LEU B CA 1
ATOM 9198 C C . LEU B 1 321 ? 22.400 -34.612 8.464 1.00 152.61 444 LEU B C 1
ATOM 9199 O O . LEU B 1 321 ? 22.161 -33.448 8.782 1.00 160.40 444 LEU B O 1
ATOM 9204 N N . TYR B 1 322 ? 23.565 -35.206 8.690 1.00 144.52 445 TYR B N 1
ATOM 9205 C CA . TYR B 1 322 ? 24.721 -34.484 9.196 1.00 146.24 445 TYR B CA 1
ATOM 9206 C C . TYR B 1 322 ? 25.793 -34.531 8.119 1.00 152.13 445 TYR B C 1
ATOM 9207 O O . TYR B 1 322 ? 25.751 -35.384 7.236 1.00 158.00 445 TYR B O 1
ATOM 9216 N N . ASP B 1 323 ? 26.715 -33.579 8.142 1.00 154.59 446 ASP B N 1
ATOM 9217 C CA . ASP B 1 323 ? 27.826 -33.615 7.205 1.00 150.68 446 ASP B CA 1
ATOM 9218 C C . ASP B 1 323 ? 29.123 -33.320 7.953 1.00 154.74 446 ASP B C 1
ATOM 9219 O O . ASP B 1 323 ? 29.168 -32.398 8.767 1.00 160.32 446 ASP B O 1
ATOM 9224 N N . SER B 1 324 ? 30.169 -34.100 7.702 1.00 161.20 447 SER B N 1
ATOM 9225 C CA . SER B 1 324 ? 31.415 -33.927 8.440 1.00 169.16 447 SER B CA 1
ATOM 9226 C C . SER B 1 324 ? 32.045 -32.564 8.145 1.00 164.17 447 SER B C 1
ATOM 9227 O O . SER B 1 324 ? 32.803 -32.033 8.958 1.00 163.39 447 SER B O 1
ATOM 9230 N N . ASN B 1 325 ? 31.734 -32.008 6.977 1.00 162.62 448 ASN B N 1
ATOM 9231 C CA . ASN B 1 325 ? 32.282 -30.718 6.564 1.00 168.44 448 ASN B CA 1
ATOM 9232 C C . ASN B 1 325 ? 31.318 -29.530 6.645 1.00 164.93 448 ASN B C 1
ATOM 9233 O O . ASN B 1 325 ? 31.600 -28.538 7.319 1.00 164.85 448 ASN B O 1
ATOM 9238 N N . THR B 1 326 ? 30.180 -29.642 5.962 1.00 161.48 449 THR B N 1
ATOM 9239 C CA . THR B 1 326 ? 29.319 -28.486 5.704 1.00 156.45 449 THR B CA 1
ATOM 9240 C C . THR B 1 326 ? 28.298 -28.163 6.795 1.00 154.27 449 THR B C 1
ATOM 9241 O O . THR B 1 326 ? 27.731 -27.072 6.803 1.00 157.91 449 THR B O 1
ATOM 9245 N N . SER B 1 327 ? 28.049 -29.098 7.705 1.00 148.40 450 SER B N 1
ATOM 9246 C CA . SER B 1 327 ? 27.041 -28.877 8.736 1.00 148.32 450 SER B CA 1
ATOM 9247 C C . SER B 1 327 ? 27.698 -28.241 9.956 1.00 143.34 450 SER B C 1
ATOM 9248 O O . SER B 1 327 ? 28.889 -28.429 10.192 1.00 140.05 450 SER B O 1
ATOM 9251 N N . SER B 1 328 ? 26.923 -27.485 10.727 1.00 138.70 451 SER B N 1
ATOM 9252 C CA . SER B 1 328 ? 27.483 -26.726 11.840 1.00 136.75 451 SER B CA 1
ATOM 9253 C C . SER B 1 328 ? 27.440 -27.539 13.127 1.00 140.89 451 SER B C 1
ATOM 9254 O O . SER B 1 328 ? 27.099 -28.722 13.113 1.00 145.72 451 SER B O 1
ATOM 9257 N N . MET B 1 329 ? 27.796 -26.903 14.238 1.00 138.19 452 MET B N 1
ATOM 9258 C CA . MET B 1 329 ? 27.722 -27.559 15.538 1.00 141.29 452 MET B CA 1
ATOM 9259 C C . MET B 1 329 ? 26.266 -27.704 15.973 1.00 144.96 452 MET B C 1
ATOM 9260 O O . MET B 1 329 ? 25.882 -28.723 16.547 1.00 142.48 452 MET B O 1
ATOM 9265 N N . ALA B 1 330 ? 25.463 -26.677 15.704 1.00 144.96 453 ALA B N 1
ATOM 9266 C CA . ALA B 1 330 ? 24.039 -26.708 16.029 1.00 142.12 453 ALA B CA 1
ATOM 9267 C C . ALA B 1 330 ? 23.366 -27.782 15.186 1.00 136.86 453 ALA B C 1
ATOM 9268 O O . ALA B 1 330 ? 22.348 -28.350 15.584 1.00 133.83 453 ALA B O 1
ATOM 9270 N N . ASP B 1 331 ? 23.936 -28.050 14.012 1.00 137.90 454 ASP B N 1
ATOM 9271 C CA . ASP B 1 331 ? 23.452 -29.144 13.182 1.00 146.77 454 ASP B CA 1
ATOM 9272 C C . ASP B 1 331 ? 23.797 -30.476 13.833 1.00 150.37 454 ASP B C 1
ATOM 9273 O O . ASP B 1 331 ? 23.011 -31.423 13.790 1.00 143.00 454 ASP B O 1
ATOM 9278 N N . ARG B 1 332 ? 24.982 -30.536 14.434 1.00 151.86 455 ARG B N 1
ATOM 9279 C CA . ARG B 1 332 ? 25.462 -31.746 15.093 1.00 147.89 455 ARG B CA 1
ATOM 9280 C C . ARG B 1 332 ? 24.716 -32.026 16.386 1.00 139.81 455 ARG B C 1
ATOM 9281 O O . ARG B 1 332 ? 24.216 -33.128 16.599 1.00 137.29 455 ARG B O 1
ATOM 9289 N N . LYS B 1 333 ? 24.677 -31.027 17.259 1.00 132.61 456 LYS B N 1
ATOM 9290 C CA . LYS B 1 333 ? 23.996 -31.149 18.539 1.00 128.11 456 LYS B CA 1
ATOM 9291 C C . LYS B 1 333 ? 22.552 -31.603 18.371 1.00 135.94 456 LYS B C 1
ATOM 9292 O O . LYS B 1 333 ? 22.075 -32.446 19.122 1.00 135.85 456 LYS B O 1
ATOM 9298 N N . LEU B 1 334 ? 21.869 -31.058 17.368 1.00 142.12 457 LEU B N 1
ATOM 9299 C CA . LEU B 1 334 ? 20.467 -31.393 17.139 1.00 139.78 457 LEU B CA 1
ATOM 9300 C C . LEU B 1 334 ? 20.258 -32.842 16.704 1.00 137.86 457 LEU B C 1
ATOM 9301 O O . LEU B 1 334 ? 19.404 -33.534 17.253 1.00 139.32 457 LEU B O 1
ATOM 9306 N N . VAL B 1 335 ? 21.038 -33.303 15.729 1.00 135.58 458 VAL B N 1
ATOM 9307 C CA . VAL B 1 335 ? 20.866 -34.657 15.203 1.00 146.10 458 VAL B CA 1
ATOM 9308 C C . VAL B 1 335 ? 21.221 -35.681 16.283 1.00 143.45 458 VAL B C 1
ATOM 9309 O O . VAL B 1 335 ? 20.651 -36.772 16.333 1.00 144.49 458 VAL B O 1
ATOM 9313 N N . THR B 1 336 ? 22.159 -35.320 17.152 1.00 138.68 459 THR B N 1
ATOM 9314 C CA . THR B 1 336 ? 22.509 -36.160 18.291 1.00 135.63 459 THR B CA 1
ATOM 9315 C C . THR B 1 336 ? 21.396 -36.123 19.332 1.00 133.25 459 THR B C 1
ATOM 9316 O O . THR B 1 336 ? 20.934 -37.163 19.802 1.00 138.45 459 THR B O 1
ATOM 9320 N N . LYS B 1 337 ? 20.982 -34.911 19.688 1.00 132.68 460 LYS B N 1
ATOM 9321 C CA . LYS B 1 337 ? 19.983 -34.696 20.729 1.00 127.33 460 LYS B CA 1
ATOM 9322 C C . LYS B 1 337 ? 18.639 -35.332 20.393 1.00 132.11 460 LYS B C 1
ATOM 9323 O O . LYS B 1 337 ? 17.959 -35.860 21.272 1.00 133.13 460 LYS B O 1
ATOM 9329 N N . ILE B 1 338 ? 18.262 -35.287 19.119 1.00 134.49 461 ILE B N 1
ATOM 9330 C CA . ILE B 1 338 ? 16.935 -35.738 18.712 1.00 133.06 461 ILE B CA 1
ATOM 9331 C C . ILE B 1 338 ? 16.868 -37.263 18.696 1.00 136.18 461 ILE B C 1
ATOM 9332 O O . ILE B 1 338 ? 15.806 -37.847 18.888 1.00 135.73 461 ILE B O 1
ATOM 9337 N N . ILE B 1 339 ? 18.013 -37.907 18.501 1.00 136.68 462 ILE B N 1
ATOM 9338 C CA . ILE B 1 339 ? 18.071 -39.364 18.477 1.00 133.76 462 ILE B CA 1
ATOM 9339 C C . ILE B 1 339 ? 18.020 -39.910 19.903 1.00 131.04 462 ILE B C 1
ATOM 9340 O O . ILE B 1 339 ? 17.278 -40.851 20.189 1.00 128.18 462 ILE B O 1
ATOM 9345 N N . ALA B 1 340 ? 18.816 -39.313 20.788 1.00 134.61 463 ALA B N 1
ATOM 9346 C CA . ALA B 1 340 ? 18.848 -39.703 22.195 1.00 135.57 463 ALA B CA 1
ATOM 9347 C C . ALA B 1 340 ? 17.472 -39.611 22.837 1.00 135.75 463 ALA B C 1
ATOM 9348 O O . ALA B 1 340 ? 17.117 -40.423 23.691 1.00 138.23 463 ALA B O 1
ATOM 9350 N N . HIS B 1 341 ? 16.703 -38.613 22.421 1.00 134.29 464 HIS B N 1
ATOM 9351 C CA . HIS B 1 341 ? 15.350 -38.429 22.926 1.00 134.63 464 HIS B CA 1
ATOM 9352 C C . HIS B 1 341 ? 14.428 -39.535 22.419 1.00 131.75 464 HIS B C 1
ATOM 9353 O O . HIS B 1 341 ? 13.591 -40.046 23.161 1.00 127.66 464 HIS B O 1
ATOM 9360 N N . GLU B 1 342 ? 14.589 -39.894 21.148 1.00 128.31 465 GLU B N 1
ATOM 9361 C CA . GLU B 1 342 ? 13.750 -40.909 20.518 1.00 126.34 465 GLU B CA 1
ATOM 9362 C C . GLU B 1 342 ? 14.035 -42.301 21.069 1.00 130.69 465 GLU B C 1
ATOM 9363 O O . GLU B 1 342 ? 13.114 -43.081 21.302 1.00 136.21 465 GLU B O 1
ATOM 9369 N N . LEU B 1 343 ? 15.312 -42.608 21.269 1.00 136.25 466 LEU B N 1
ATOM 9370 C CA . LEU B 1 343 ? 15.720 -43.876 21.861 1.00 136.77 466 LEU B CA 1
ATOM 9371 C C . LEU B 1 343 ? 15.146 -44.044 23.268 1.00 135.55 466 LEU B C 1
ATOM 9372 O O . LEU B 1 343 ? 14.368 -44.960 23.517 1.00 135.07 466 LEU B O 1
ATOM 9377 N N . ALA B 1 344 ? 15.539 -43.160 24.182 1.00 134.52 467 ALA B N 1
ATOM 9378 C CA . ALA B 1 344 ? 15.067 -43.184 25.571 1.00 131.38 467 ALA B CA 1
ATOM 9379 C C . ALA B 1 344 ? 13.549 -43.335 25.722 1.00 130.75 467 ALA B C 1
ATOM 9380 O O . ALA B 1 344 ? 13.059 -43.713 26.786 1.00 135.53 467 ALA B O 1
ATOM 9382 N N . HIS B 1 345 ? 12.812 -43.035 24.658 1.00 134.36 468 HIS B N 1
ATOM 9383 C CA . HIS B 1 345 ? 11.359 -43.201 24.632 1.00 139.00 468 HIS B CA 1
ATOM 9384 C C . HIS B 1 345 ? 10.947 -44.665 24.550 1.00 136.79 468 HIS B C 1
ATOM 9385 O O . HIS B 1 345 ? 9.847 -45.036 24.955 1.00 136.85 468 HIS B O 1
ATOM 9392 N N . GLN B 1 346 ? 11.845 -45.483 24.010 1.00 135.22 469 GLN B N 1
ATOM 9393 C CA . GLN B 1 346 ? 11.608 -46.907 23.830 1.00 135.66 469 GLN B CA 1
ATOM 9394 C C . GLN B 1 346 ? 11.365 -47.557 25.195 1.00 139.32 469 GLN B C 1
ATOM 9395 O O . GLN B 1 346 ? 10.568 -48.488 25.332 1.00 141.10 469 GLN B O 1
ATOM 9401 N N . TRP B 1 347 ? 12.072 -47.049 26.201 1.00 133.10 470 TRP B N 1
ATOM 9402 C CA . TRP B 1 347 ? 11.919 -47.486 27.583 1.00 139.08 470 TRP B CA 1
ATOM 9403 C C . TRP B 1 347 ? 10.760 -46.735 28.240 1.00 137.23 470 TRP B C 1
ATOM 9404 O O . TRP B 1 347 ? 9.771 -47.340 28.658 1.00 138.85 470 TRP B O 1
ATOM 9415 N N . PHE B 1 348 ? 10.896 -45.415 28.341 1.00 136.61 471 PHE B N 1
ATOM 9416 C CA . PHE B 1 348 ? 9.822 -44.560 28.847 1.00 136.32 471 PHE B CA 1
ATOM 9417 C C . PHE B 1 348 ? 8.847 -44.138 27.748 1.00 129.36 471 PHE B C 1
ATOM 9418 O O . PHE B 1 348 ? 9.115 -43.196 27.001 1.00 135.45 471 PHE B O 1
ATOM 9426 N N . GLY B 1 349 ? 7.714 -44.828 27.661 1.00 124.18 472 GLY B N 1
ATOM 9427 C CA . GLY B 1 349 ? 6.677 -44.476 26.706 1.00 127.74 472 GLY B CA 1
ATOM 9428 C C . GLY B 1 349 ? 6.191 -45.649 25.878 1.00 131.81 472 GLY B C 1
ATOM 9429 O O . GLY B 1 349 ? 5.065 -45.644 25.382 1.00 135.09 472 GLY B O 1
ATOM 9430 N N . ASN B 1 350 ? 7.043 -46.656 25.732 1.00 139.28 473 ASN B N 1
ATOM 9431 C CA . ASN B 1 350 ? 6.693 -47.863 24.995 1.00 145.41 473 ASN B CA 1
ATOM 9432 C C . ASN B 1 350 ? 6.544 -49.027 25.963 1.00 145.83 473 ASN B C 1
ATOM 9433 O O . ASN B 1 350 ? 5.459 -49.595 26.112 1.00 145.37 473 ASN B O 1
ATOM 9438 N N . LEU B 1 351 ? 7.652 -49.377 26.611 1.00 141.18 474 LEU B N 1
ATOM 9439 C CA . LEU B 1 351 ? 7.648 -50.324 27.721 1.00 138.96 474 LEU B CA 1
ATOM 9440 C C . LEU B 1 351 ? 6.755 -49.805 28.842 1.00 132.84 474 LEU B C 1
ATOM 9441 O O . LEU B 1 351 ? 5.572 -50.139 28.914 1.00 137.13 474 LEU B O 1
ATOM 9446 N N . VAL B 1 352 ? 7.332 -48.987 29.714 1.00 127.58 475 VAL B N 1
ATOM 9447 C CA . VAL B 1 352 ? 6.562 -48.281 30.724 1.00 134.34 475 VAL B CA 1
ATOM 9448 C C . VAL B 1 352 ? 5.792 -47.158 30.049 1.00 140.88 475 VAL B C 1
ATOM 9449 O O . VAL B 1 352 ? 6.376 -46.165 29.621 1.00 139.73 475 VAL B O 1
ATOM 9453 N N . THR B 1 353 ? 4.485 -47.349 29.910 1.00 146.64 476 THR B N 1
ATOM 9454 C CA . THR B 1 353 ? 3.625 -46.359 29.273 1.00 146.23 476 THR B CA 1
ATOM 9455 C C . THR B 1 353 ? 2.618 -45.815 30.285 1.00 148.15 476 THR B C 1
ATOM 9456 O O . THR B 1 353 ? 2.072 -46.576 31.077 1.00 154.51 476 THR B O 1
ATOM 9460 N N . MET B 1 354 ? 2.354 -44.511 30.247 1.00 146.05 477 MET B N 1
ATOM 9461 C CA . MET B 1 354 ? 1.412 -43.913 31.187 1.00 145.25 477 MET B CA 1
ATOM 9462 C C . MET B 1 354 ? -0.005 -44.457 30.988 1.00 139.73 477 MET B C 1
ATOM 9463 O O . MET B 1 354 ? -0.374 -44.886 29.895 1.00 133.56 477 MET B O 1
ATOM 9468 N N . LYS B 1 355 ? -0.794 -44.429 32.057 1.00 142.02 478 LYS B N 1
ATOM 9469 C CA . LYS B 1 355 ? -2.144 -44.977 32.037 1.00 147.58 478 LYS B CA 1
ATOM 9470 C C . LYS B 1 355 ? -3.101 -44.063 31.284 1.00 149.91 478 LYS B C 1
ATOM 9471 O O . LYS B 1 355 ? -4.057 -44.524 30.661 1.00 150.63 478 LYS B O 1
ATOM 9477 N N . TRP B 1 356 ? -2.821 -42.766 31.328 1.00 148.27 479 TRP B N 1
ATOM 9478 C CA . TRP B 1 356 ? -3.699 -41.767 30.739 1.00 149.23 479 TRP B CA 1
ATOM 9479 C C . TRP B 1 356 ? -2.919 -40.481 30.477 1.00 152.19 479 TRP B C 1
ATOM 9480 O O . TRP B 1 356 ? -1.801 -40.311 30.968 1.00 152.59 479 TRP B O 1
ATOM 9491 N N . TRP B 1 357 ? -3.508 -39.589 29.688 1.00 150.77 480 TRP B N 1
ATOM 9492 C CA . TRP B 1 357 ? -2.833 -38.389 29.205 1.00 143.31 480 TRP B CA 1
ATOM 9493 C C . TRP B 1 357 ? -2.595 -37.346 30.294 1.00 145.98 480 TRP B C 1
ATOM 9494 O O . TRP B 1 357 ? -2.001 -36.296 30.037 1.00 148.09 480 TRP B O 1
ATOM 9505 N N . ASN B 1 358 ? -3.068 -37.624 31.505 1.00 151.07 481 ASN B N 1
ATOM 9506 C CA . ASN B 1 358 ? -2.813 -36.738 32.635 1.00 154.26 481 ASN B CA 1
ATOM 9507 C C . ASN B 1 358 ? -1.347 -36.757 33.042 1.00 156.53 481 ASN B C 1
ATOM 9508 O O . ASN B 1 358 ? -0.807 -35.758 33.514 1.00 159.08 481 ASN B O 1
ATOM 9513 N N . ASP B 1 359 ? -0.706 -37.904 32.845 1.00 157.50 482 ASP B N 1
ATOM 9514 C CA . ASP B 1 359 ? 0.693 -38.074 33.221 1.00 155.62 482 ASP B CA 1
ATOM 9515 C C . ASP B 1 359 ? 1.626 -38.174 32.016 1.00 149.28 482 ASP B C 1
ATOM 9516 O O . ASP B 1 359 ? 2.658 -38.843 32.086 1.00 150.54 482 ASP B O 1
ATOM 9521 N N . LEU B 1 360 ? 1.245 -37.541 30.908 1.00 145.99 483 LEU B N 1
ATOM 9522 C CA . LEU B 1 360 ? 2.070 -37.521 29.698 1.00 142.28 483 LEU B CA 1
ATOM 9523 C C . LEU B 1 360 ? 3.489 -37.041 29.981 1.00 141.97 483 LEU B C 1
ATOM 9524 O O . LEU B 1 360 ? 4.455 -37.580 29.443 1.00 136.07 483 LEU B O 1
ATOM 9529 N N . TRP B 1 361 ? 3.598 -36.023 30.828 1.00 145.27 484 TRP B N 1
ATOM 9530 C CA . TRP B 1 361 ? 4.887 -35.446 31.199 1.00 141.91 484 TRP B CA 1
ATOM 9531 C C . TRP B 1 361 ? 5.894 -36.470 31.718 1.00 142.42 484 TRP B C 1
ATOM 9532 O O . TRP B 1 361 ? 7.092 -36.207 31.730 1.00 140.36 484 TRP B O 1
ATOM 9543 N N . LEU B 1 362 ? 5.415 -37.630 32.157 1.00 145.16 485 LEU B N 1
ATOM 9544 C CA . LEU B 1 362 ? 6.306 -38.640 32.716 1.00 142.56 485 LEU B CA 1
ATOM 9545 C C . LEU B 1 362 ? 7.212 -39.238 31.645 1.00 139.97 485 LEU B C 1
ATOM 9546 O O . LEU B 1 362 ? 8.414 -39.385 31.858 1.00 147.49 485 LEU B O 1
ATOM 9551 N N . ASN B 1 363 ? 6.640 -39.574 30.494 1.00 135.18 486 ASN B N 1
ATOM 9552 C CA . ASN B 1 363 ? 7.439 -40.010 29.355 1.00 131.38 486 ASN B CA 1
ATOM 9553 C C . ASN B 1 363 ? 8.323 -38.888 28.823 1.00 130.18 486 ASN B C 1
ATOM 9554 O O . ASN B 1 363 ? 9.546 -39.002 28.818 1.00 127.07 486 ASN B O 1
ATOM 9559 N N . GLU B 1 364 ? 7.693 -37.804 28.382 1.00 131.67 487 GLU B N 1
ATOM 9560 C CA . GLU B 1 364 ? 8.399 -36.726 27.697 1.00 131.51 487 GLU B CA 1
ATOM 9561 C C . GLU B 1 364 ? 9.343 -35.983 28.628 1.00 135.78 487 GLU B C 1
ATOM 9562 O O . GLU B 1 364 ? 10.370 -35.474 28.193 1.00 138.14 487 GLU B O 1
ATOM 9568 N N . GLY B 1 365 ? 8.993 -35.921 29.907 1.00 136.29 488 GLY B N 1
ATOM 9569 C CA . GLY B 1 365 ? 9.879 -35.338 30.895 1.00 131.71 488 GLY B CA 1
ATOM 9570 C C . GLY B 1 365 ? 11.100 -36.205 31.122 1.00 136.37 488 GLY B C 1
ATOM 9571 O O . GLY B 1 365 ? 12.182 -35.699 31.412 1.00 141.98 488 GLY B O 1
ATOM 9572 N N . PHE B 1 366 ? 10.926 -37.516 30.995 1.00 136.43 489 PHE B N 1
ATOM 9573 C CA . PHE B 1 366 ? 12.018 -38.455 31.221 1.00 132.51 489 PHE B CA 1
ATOM 9574 C C . PHE B 1 366 ? 12.901 -38.586 29.988 1.00 132.35 489 PHE B C 1
ATOM 9575 O O . PHE B 1 366 ? 14.129 -38.581 30.089 1.00 136.97 489 PHE B O 1
ATOM 9583 N N . ALA B 1 367 ? 12.270 -38.704 28.825 1.00 130.66 490 ALA B N 1
ATOM 9584 C CA . ALA B 1 367 ? 13.001 -38.803 27.568 1.00 134.21 490 ALA B CA 1
ATOM 9585 C C . ALA B 1 367 ? 13.832 -37.548 27.328 1.00 133.45 490 ALA B C 1
ATOM 9586 O O . ALA B 1 367 ? 14.969 -37.628 26.867 1.00 129.68 490 ALA B O 1
ATOM 9588 N N . THR B 1 368 ? 13.259 -36.393 27.653 1.00 128.78 491 THR B N 1
ATOM 9589 C CA . THR B 1 368 ? 13.964 -35.120 27.525 1.00 130.90 491 THR B CA 1
ATOM 9590 C C . THR B 1 368 ? 15.068 -35.023 28.574 1.00 140.25 491 THR B C 1
ATOM 9591 O O . THR B 1 368 ? 16.068 -34.336 28.378 1.00 146.65 491 THR B O 1
ATOM 9595 N N . PHE B 1 369 ? 14.877 -35.707 29.697 1.00 138.39 492 PHE B N 1
ATOM 9596 C CA . PHE B 1 369 ? 15.893 -35.734 30.740 1.00 139.92 492 PHE B CA 1
ATOM 9597 C C . PHE B 1 369 ? 17.022 -36.685 30.362 1.00 136.90 492 PHE B C 1
ATOM 9598 O O . PHE B 1 369 ? 18.195 -36.358 30.519 1.00 138.05 492 PHE B O 1
ATOM 9606 N N . MET B 1 370 ? 16.663 -37.867 29.872 1.00 138.11 493 MET B N 1
ATOM 9607 C CA . MET B 1 370 ? 17.659 -38.857 29.478 1.00 143.43 493 MET B CA 1
ATOM 9608 C C . MET B 1 370 ? 18.419 -38.331 28.266 1.00 142.89 493 MET B C 1
ATOM 9609 O O . MET B 1 370 ? 19.587 -38.651 28.057 1.00 140.48 493 MET B O 1
ATOM 9614 N N . GLU B 1 371 ? 17.723 -37.523 27.472 1.00 138.82 494 GLU B N 1
ATOM 9615 C CA . GLU B 1 371 ? 18.310 -36.743 26.391 1.00 139.61 494 GLU B CA 1
ATOM 9616 C C . GLU B 1 371 ? 19.588 -36.043 26.838 1.00 141.79 494 GLU B C 1
ATOM 9617 O O . GLU B 1 371 ? 20.691 -36.414 26.434 1.00 141.84 494 GLU B O 1
ATOM 9623 N N . TYR B 1 372 ? 19.420 -35.026 27.677 1.00 140.19 495 TYR B N 1
ATOM 9624 C CA . TYR B 1 372 ? 20.526 -34.207 28.138 1.00 143.00 495 TYR B CA 1
ATOM 9625 C C . TYR B 1 372 ? 21.485 -34.961 29.054 1.00 143.76 495 TYR B C 1
ATOM 9626 O O . TYR B 1 372 ? 22.651 -34.584 29.185 1.00 143.55 495 TYR B O 1
ATOM 9635 N N . PHE B 1 373 ? 20.999 -36.029 29.679 1.00 147.00 496 PHE B N 1
ATOM 9636 C CA . PHE B 1 373 ? 21.808 -36.767 30.641 1.00 151.62 496 PHE B CA 1
ATOM 9637 C C . PHE B 1 373 ? 22.737 -37.756 29.944 1.00 149.21 496 PHE B C 1
ATOM 9638 O O . PHE B 1 373 ? 23.903 -37.886 30.317 1.00 151.36 496 PHE B O 1
ATOM 9646 N N . SER B 1 374 ? 22.216 -38.462 28.943 1.00 140.80 497 SER B N 1
ATOM 9647 C CA . SER B 1 374 ? 23.026 -39.394 28.163 1.00 138.64 497 SER B CA 1
ATOM 9648 C C . SER B 1 374 ? 24.158 -38.658 27.455 1.00 139.51 497 SER B C 1
ATOM 9649 O O . SER B 1 374 ? 25.304 -39.108 27.461 1.00 139.61 497 SER B O 1
ATOM 9652 N N . LEU B 1 375 ? 23.823 -37.523 26.848 1.00 143.97 498 LEU B N 1
ATOM 9653 C CA . LEU B 1 375 ? 24.814 -36.675 26.192 1.00 143.99 498 LEU B CA 1
ATOM 9654 C C . LEU B 1 375 ? 25.837 -36.151 27.193 1.00 147.63 498 LEU B C 1
ATOM 9655 O O . LEU B 1 375 ? 27.017 -36.035 26.877 1.00 146.11 498 LEU B O 1
ATOM 9660 N N . GLU B 1 376 ? 25.383 -35.840 28.403 1.00 149.43 499 GLU B N 1
ATOM 9661 C CA . GLU B 1 376 ? 26.280 -35.347 29.442 1.00 146.02 499 GLU B CA 1
ATOM 9662 C C . GLU B 1 376 ? 27.296 -36.414 29.851 1.00 149.10 499 GLU B C 1
ATOM 9663 O O . GLU B 1 376 ? 28.330 -36.107 30.444 1.00 155.71 499 GLU B O 1
ATOM 9669 N N . LYS B 1 377 ? 27.006 -37.667 29.514 1.00 146.50 500 LYS B N 1
ATOM 9670 C CA . LYS B 1 377 ? 27.868 -38.781 29.893 1.00 144.33 500 LYS B CA 1
ATOM 9671 C C . LYS B 1 377 ? 28.786 -39.267 28.772 1.00 143.96 500 LYS B C 1
ATOM 9672 O O . LYS B 1 377 ? 29.989 -39.429 28.983 1.00 146.71 500 LYS B O 1
ATOM 9678 N N . ILE B 1 378 ? 28.232 -39.496 27.584 1.00 141.24 501 ILE B N 1
ATOM 9679 C CA . ILE B 1 378 ? 29.029 -40.041 26.487 1.00 137.56 501 ILE B CA 1
ATOM 9680 C C . ILE B 1 378 ? 29.444 -38.963 25.470 1.00 146.10 501 ILE B C 1
ATOM 9681 O O . ILE B 1 378 ? 30.535 -39.041 24.907 1.00 147.47 501 ILE B O 1
ATOM 9686 N N . PHE B 1 379 ? 28.590 -37.969 25.225 1.00 145.58 502 PHE B N 1
ATOM 9687 C CA . PHE B 1 379 ? 28.942 -36.890 24.296 1.00 139.44 502 PHE B CA 1
ATOM 9688 C C . PHE B 1 379 ? 29.293 -35.627 25.078 1.00 140.05 502 PHE B C 1
ATOM 9689 O O . PHE B 1 379 ? 28.804 -34.541 24.765 1.00 138.80 502 PHE B O 1
ATOM 9697 N N . LYS B 1 380 ? 30.137 -35.772 26.096 1.00 139.85 503 LYS B N 1
ATOM 9698 C CA . LYS B 1 380 ? 30.441 -34.663 26.998 1.00 136.04 503 LYS B CA 1
ATOM 9699 C C . LYS B 1 380 ? 31.213 -33.508 26.347 1.00 136.23 503 LYS B C 1
ATOM 9700 O O . LYS B 1 380 ? 31.335 -32.435 26.938 1.00 134.15 503 LYS B O 1
ATOM 9706 N N . GLU B 1 381 ? 31.717 -33.711 25.134 1.00 137.37 504 GLU B N 1
ATOM 9707 C CA . GLU B 1 381 ? 32.428 -32.645 24.427 1.00 139.54 504 GLU B CA 1
ATOM 9708 C C . GLU B 1 381 ? 31.441 -31.576 23.956 1.00 143.91 504 GLU B C 1
ATOM 9709 O O . GLU B 1 381 ? 31.761 -30.388 23.931 1.00 141.41 504 GLU B O 1
ATOM 9715 N N . LEU B 1 382 ? 30.241 -32.015 23.581 1.00 142.27 505 LEU B N 1
ATOM 9716 C CA . LEU B 1 382 ? 29.209 -31.137 23.038 1.00 133.92 505 LEU B CA 1
ATOM 9717 C C . LEU B 1 382 ? 28.805 -30.034 24.014 1.00 133.68 505 LEU B C 1
ATOM 9718 O O . LEU B 1 382 ? 28.270 -29.003 23.604 1.00 143.63 505 LEU B O 1
ATOM 9723 N N . SER B 1 383 ? 29.074 -30.260 25.299 1.00 130.07 506 SER B N 1
ATOM 9724 C CA . SER B 1 383 ? 28.672 -29.347 26.368 1.00 127.29 506 SER B CA 1
ATOM 9725 C C . SER B 1 383 ? 27.170 -29.082 26.323 1.00 127.15 506 SER B C 1
ATOM 9726 O O . SER B 1 383 ? 26.724 -27.941 26.432 1.00 125.86 506 SER B O 1
ATOM 9729 N N . SER B 1 384 ? 26.398 -30.153 26.163 1.00 124.66 507 SER B N 1
ATOM 9730 C CA . SER B 1 384 ? 24.947 -30.056 26.026 1.00 124.80 507 SER B CA 1
ATOM 9731 C C . SER B 1 384 ? 24.264 -29.592 27.310 1.00 122.10 507 SER B C 1
ATOM 9732 O O . SER B 1 384 ? 23.078 -29.261 27.303 1.00 127.66 507 SER B O 1
ATOM 9735 N N . TYR B 1 385 ? 25.010 -29.581 28.411 1.00 119.29 508 TYR B N 1
ATOM 9736 C CA . TYR B 1 385 ? 24.489 -29.089 29.682 1.00 119.69 508 TYR B CA 1
ATOM 9737 C C . TYR B 1 385 ? 24.124 -27.613 29.571 1.00 119.57 508 TYR B C 1
ATOM 9738 O O . TYR B 1 385 ? 23.230 -27.129 30.264 1.00 118.13 508 TYR B O 1
ATOM 9747 N N . GLU B 1 386 ? 24.831 -26.904 28.697 1.00 125.02 509 GLU B N 1
ATOM 9748 C CA . GLU B 1 386 ? 24.553 -25.497 28.424 1.00 127.20 509 GLU B CA 1
ATOM 9749 C C . GLU B 1 386 ? 23.152 -25.313 27.853 1.00 127.13 509 GLU B C 1
ATOM 9750 O O . GLU B 1 386 ? 22.390 -24.468 28.321 1.00 123.55 509 GLU B O 1
ATOM 9756 N N . ASP B 1 387 ? 22.836 -26.097 26.825 1.00 128.44 510 ASP B N 1
ATOM 9757 C CA . ASP B 1 387 ? 21.509 -26.105 26.218 1.00 125.31 510 ASP B CA 1
ATOM 9758 C C . ASP B 1 387 ? 20.423 -26.312 27.268 1.00 121.57 510 ASP B C 1
ATOM 9759 O O . ASP B 1 387 ? 19.444 -25.569 27.318 1.00 119.34 510 ASP B O 1
ATOM 9764 N N . PHE B 1 388 ? 20.608 -27.336 28.096 1.00 126.17 511 PHE B N 1
ATOM 9765 C CA . PHE B 1 388 ? 19.656 -27.682 29.147 1.00 125.86 511 PHE B CA 1
ATOM 9766 C C . PHE B 1 388 ? 19.457 -26.520 30.111 1.00 118.70 511 PHE B C 1
ATOM 9767 O O . PHE B 1 388 ? 18.332 -26.209 30.503 1.00 113.45 511 PHE B O 1
ATOM 9775 N N . LEU B 1 389 ? 20.564 -25.893 30.499 1.00 119.18 512 LEU B N 1
ATOM 9776 C CA . LEU B 1 389 ? 20.533 -24.763 31.419 1.00 118.62 512 LEU B CA 1
ATOM 9777 C C . LEU B 1 389 ? 19.695 -23.635 30.829 1.00 120.20 512 LEU B C 1
ATOM 9778 O O . LEU B 1 389 ? 18.762 -23.144 31.465 1.00 117.60 512 LEU B O 1
ATOM 9783 N N . ASP B 1 390 ? 20.037 -23.233 29.608 1.00 123.87 513 ASP B N 1
ATOM 9784 C CA . ASP B 1 390 ? 19.270 -22.232 28.874 1.00 118.68 513 ASP B CA 1
ATOM 9785 C C . ASP B 1 390 ? 17.811 -22.655 28.710 1.00 120.94 513 ASP B C 1
ATOM 9786 O O . ASP B 1 390 ? 16.904 -21.831 28.807 1.00 121.64 513 ASP B O 1
ATOM 9791 N N . ALA B 1 391 ? 17.596 -23.941 28.451 1.00 119.09 514 ALA B N 1
ATOM 9792 C CA . ALA B 1 391 ? 16.251 -24.485 28.312 1.00 108.87 514 ALA B CA 1
ATOM 9793 C C . ALA B 1 391 ? 15.478 -24.319 29.612 1.00 109.77 514 ALA B C 1
ATOM 9794 O O . ALA B 1 391 ? 14.324 -23.897 29.617 1.00 108.77 514 ALA B O 1
ATOM 9796 N N . ARG B 1 392 ? 16.131 -24.670 30.713 1.00 112.75 515 ARG B N 1
ATOM 9797 C CA . ARG B 1 392 ? 15.546 -24.553 32.040 1.00 108.66 515 ARG B CA 1
ATOM 9798 C C . ARG B 1 392 ? 15.263 -23.093 32.385 1.00 111.96 515 ARG B C 1
ATOM 9799 O O . ARG B 1 392 ? 14.229 -22.777 32.974 1.00 111.33 515 ARG B O 1
ATOM 9807 N N . PHE B 1 393 ? 16.199 -22.215 32.026 1.00 119.47 516 PHE B N 1
ATOM 9808 C CA . PHE B 1 393 ? 16.024 -20.767 32.143 1.00 119.83 516 PHE B CA 1
ATOM 9809 C C . PHE B 1 393 ? 14.693 -20.281 31.572 1.00 117.43 516 PHE B C 1
ATOM 9810 O O . PHE B 1 393 ? 13.876 -19.694 32.281 1.00 111.76 516 PHE B O 1
ATOM 9818 N N . LYS B 1 394 ? 14.488 -20.529 30.281 1.00 116.40 517 LYS B N 1
ATOM 9819 C CA . LYS B 1 394 ? 13.330 -20.005 29.561 1.00 105.29 517 LYS B CA 1
ATOM 9820 C C . LYS B 1 394 ? 12.045 -20.727 29.941 1.00 111.94 517 LYS B C 1
ATOM 9821 O O . LYS B 1 394 ? 10.945 -20.272 29.620 1.00 118.06 517 LYS B O 1
ATOM 9827 N N . THR B 1 395 ? 12.190 -21.850 30.632 1.00 111.48 518 THR B N 1
ATOM 9828 C CA . THR B 1 395 ? 11.039 -22.602 31.100 1.00 107.48 518 THR B CA 1
ATOM 9829 C C . THR B 1 395 ? 10.461 -21.916 32.329 1.00 112.35 518 THR B C 1
ATOM 9830 O O . THR B 1 395 ? 9.245 -21.849 32.502 1.00 116.86 518 THR B O 1
ATOM 9834 N N . MET B 1 396 ? 11.348 -21.398 33.172 1.00 116.25 519 MET B N 1
ATOM 9835 C CA . MET B 1 396 ? 10.949 -20.735 34.406 1.00 120.13 519 MET B CA 1
ATOM 9836 C C . MET B 1 396 ? 10.226 -19.400 34.205 1.00 118.67 519 MET B C 1
ATOM 9837 O O . MET B 1 396 ? 9.243 -19.135 34.890 1.00 121.24 519 MET B O 1
ATOM 9842 N N . LYS B 1 397 ? 10.685 -18.571 33.268 1.00 108.55 520 LYS B N 1
ATOM 9843 C CA . LYS B 1 397 ? 9.993 -17.310 32.994 1.00 106.74 520 LYS B CA 1
ATOM 9844 C C . LYS B 1 397 ? 8.598 -17.563 32.427 1.00 113.78 520 LYS B C 1
ATOM 9845 O O . LYS B 1 397 ? 7.708 -16.715 32.526 1.00 119.28 520 LYS B O 1
ATOM 9851 N N . LYS B 1 398 ? 8.400 -18.745 31.859 1.00 116.19 521 LYS B N 1
ATOM 9852 C CA . LYS B 1 398 ? 7.126 -19.077 31.247 1.00 118.49 521 LYS B CA 1
ATOM 9853 C C . LYS B 1 398 ? 6.282 -19.806 32.280 1.00 118.47 521 LYS B C 1
ATOM 9854 O O . LYS B 1 398 ? 5.052 -19.802 32.214 1.00 128.29 521 LYS B O 1
ATOM 9860 N N . ASP B 1 399 ? 6.960 -20.432 33.236 1.00 115.94 522 ASP B N 1
ATOM 9861 C CA . ASP B 1 399 ? 6.295 -21.081 34.355 1.00 122.54 522 ASP B CA 1
ATOM 9862 C C . ASP B 1 399 ? 5.940 -20.064 35.437 1.00 121.11 522 ASP B C 1
ATOM 9863 O O . ASP B 1 399 ? 5.070 -20.308 36.272 1.00 125.88 522 ASP B O 1
ATOM 9868 N N . SER B 1 400 ? 6.625 -18.925 35.418 1.00 117.03 523 SER B N 1
ATOM 9869 C CA . SER B 1 400 ? 6.465 -17.910 36.456 1.00 122.51 523 SER B CA 1
ATOM 9870 C C . SER B 1 400 ? 5.284 -17.000 36.169 1.00 127.17 523 SER B C 1
ATOM 9871 O O . SER B 1 400 ? 4.877 -16.212 37.021 1.00 133.25 523 SER B O 1
ATOM 9874 N N . LEU B 1 401 ? 4.745 -17.101 34.959 1.00 124.51 524 LEU B N 1
ATOM 9875 C CA . LEU B 1 401 ? 3.576 -16.319 34.587 1.00 123.68 524 LEU B CA 1
ATOM 9876 C C . LEU B 1 401 ? 2.361 -16.787 35.381 1.00 129.95 524 LEU B C 1
ATOM 9877 O O . LEU B 1 401 ? 2.445 -17.741 36.155 1.00 128.01 524 LEU B O 1
ATOM 9882 N N . ASN B 1 402 ? 1.232 -16.114 35.209 1.00 132.82 525 ASN B N 1
ATOM 9883 C CA . ASN B 1 402 ? 0.030 -16.508 35.934 1.00 136.81 525 ASN B CA 1
ATOM 9884 C C . ASN B 1 402 ? -0.779 -17.446 35.048 1.00 133.37 525 ASN B C 1
ATOM 9885 O O . ASN B 1 402 ? -1.538 -18.288 35.530 1.00 129.83 525 ASN B O 1
ATOM 9890 N N . SER B 1 403 ? -0.594 -17.294 33.739 1.00 130.92 526 SER B N 1
ATOM 9891 C CA . SER B 1 403 ? -1.241 -18.154 32.755 1.00 131.39 526 SER B CA 1
ATOM 9892 C C . SER B 1 403 ? -0.740 -19.594 32.876 1.00 137.45 526 SER B C 1
ATOM 9893 O O . SER B 1 403 ? -1.321 -20.512 32.300 1.00 141.02 526 SER B O 1
ATOM 9896 N N . SER B 1 404 ? 0.344 -19.776 33.628 1.00 135.41 527 SER B N 1
ATOM 9897 C CA . SER B 1 404 ? 1.011 -21.068 33.763 1.00 135.39 527 SER B CA 1
ATOM 9898 C C . SER B 1 404 ? 0.105 -22.114 34.412 1.00 140.02 527 SER B C 1
ATOM 9899 O O . SER B 1 404 ? -0.658 -21.805 35.328 1.00 139.52 527 SER B O 1
ATOM 9902 N N . HIS B 1 405 ? 0.198 -23.349 33.927 1.00 143.96 528 HIS B N 1
ATOM 9903 C CA . HIS B 1 405 ? -0.570 -24.471 34.462 1.00 143.26 528 HIS B CA 1
ATOM 9904 C C . HIS B 1 405 ? 0.326 -25.572 35.014 1.00 145.64 528 HIS B C 1
ATOM 9905 O O . HIS B 1 405 ? 1.370 -25.874 34.437 1.00 152.21 528 HIS B O 1
ATOM 9912 N N . PRO B 1 406 ? -0.077 -26.169 36.149 1.00 144.07 529 PRO B N 1
ATOM 9913 C CA . PRO B 1 406 ? 0.688 -27.273 36.735 1.00 148.25 529 PRO B CA 1
ATOM 9914 C C . PRO B 1 406 ? 0.763 -28.445 35.761 1.00 153.17 529 PRO B C 1
ATOM 9915 O O . PRO B 1 406 ? -0.203 -28.707 35.045 1.00 155.03 529 PRO B O 1
ATOM 9919 N N . ILE B 1 407 ? 1.898 -29.134 35.737 1.00 150.96 530 ILE B N 1
ATOM 9920 C CA . ILE B 1 407 ? 2.143 -30.161 34.733 1.00 153.05 530 ILE B CA 1
ATOM 9921 C C . ILE B 1 407 ? 1.225 -31.376 34.872 1.00 154.80 530 ILE B C 1
ATOM 9922 O O . ILE B 1 407 ? 0.768 -31.930 33.870 1.00 152.62 530 ILE B O 1
ATOM 9927 N N . SER B 1 408 ? 0.953 -31.786 36.108 1.00 159.87 531 SER B N 1
ATOM 9928 C CA . SER B 1 408 ? -0.001 -32.865 36.363 1.00 163.07 531 SER B CA 1
ATOM 9929 C C . SER B 1 408 ? -1.406 -32.346 36.658 1.00 161.21 531 SER B C 1
ATOM 9930 O O . SER B 1 408 ? -1.664 -31.791 37.728 1.00 155.41 531 SER B O 1
ATOM 9933 N N . SER B 1 409 ? -2.307 -32.535 35.700 1.00 159.97 532 SER B N 1
ATOM 9934 C CA . SER B 1 409 ? -3.656 -31.990 35.787 1.00 166.05 532 SER B CA 1
ATOM 9935 C C . SER B 1 409 ? -4.642 -32.942 35.118 1.00 173.09 532 SER B C 1
ATOM 9936 O O . SER B 1 409 ? -4.380 -33.440 34.024 1.00 174.56 532 SER B O 1
ATOM 9939 N N . SER B 1 410 ? -5.760 -33.210 35.789 1.00 179.75 533 SER B N 1
ATOM 9940 C CA . SER B 1 410 ? -6.783 -34.129 35.282 1.00 183.75 533 SER B CA 1
ATOM 9941 C C . SER B 1 410 ? -7.260 -33.751 33.879 1.00 180.66 533 SER B C 1
ATOM 9942 O O . SER B 1 410 ? -7.677 -32.617 33.640 1.00 175.65 533 SER B O 1
ATOM 9945 N N . VAL B 1 411 ? -7.194 -34.709 32.958 1.00 178.15 534 VAL B N 1
ATOM 9946 C CA . VAL B 1 411 ? -7.573 -34.478 31.565 1.00 171.92 534 VAL B CA 1
ATOM 9947 C C . VAL B 1 411 ? -8.717 -35.377 31.096 1.00 170.48 534 VAL B C 1
ATOM 9948 O O . VAL B 1 411 ? -8.558 -36.593 30.973 1.00 169.63 534 VAL B O 1
ATOM 9952 N N . GLN B 1 412 ? -9.870 -34.765 30.842 1.00 172.10 535 GLN B N 1
ATOM 9953 C CA . GLN B 1 412 ? -11.062 -35.486 30.400 1.00 180.35 535 GLN B CA 1
ATOM 9954 C C . GLN B 1 412 ? -11.561 -35.042 29.029 1.00 180.92 535 GLN B C 1
ATOM 9955 O O . GLN B 1 412 ? -12.340 -35.751 28.393 1.00 186.22 535 GLN B O 1
ATOM 9961 N N . SER B 1 413 ? -11.127 -33.872 28.572 1.00 176.29 536 SER B N 1
ATOM 9962 C CA . SER B 1 413 ? -11.528 -33.416 27.247 1.00 181.17 536 SER B CA 1
ATOM 9963 C C . SER B 1 413 ? -10.541 -33.956 26.218 1.00 179.11 536 SER B C 1
ATOM 9964 O O . SER B 1 413 ? -9.756 -34.855 26.523 1.00 176.46 536 SER B O 1
ATOM 9967 N N . SER B 1 414 ? -10.574 -33.417 25.004 1.00 180.82 537 SER B N 1
ATOM 9968 C CA . SER B 1 414 ? -9.713 -33.937 23.951 1.00 176.02 537 SER B CA 1
ATOM 9969 C C . SER B 1 414 ? -8.652 -32.945 23.487 1.00 174.81 537 SER B C 1
ATOM 9970 O O . SER B 1 414 ? -7.597 -33.349 23.000 1.00 167.91 537 SER B O 1
ATOM 9973 N N . GLU B 1 415 ? -8.924 -31.653 23.638 1.00 179.11 538 GLU B N 1
ATOM 9974 C CA . GLU B 1 415 ? -7.929 -30.637 23.314 1.00 173.97 538 GLU B CA 1
ATOM 9975 C C . GLU B 1 415 ? -6.954 -30.423 24.473 1.00 172.71 538 GLU B C 1
ATOM 9976 O O . GLU B 1 415 ? -5.816 -30.003 24.259 1.00 172.45 538 GLU B O 1
ATOM 9982 N N . GLN B 1 416 ? -7.396 -30.728 25.692 1.00 172.84 539 GLN B N 1
ATOM 9983 C CA . GLN B 1 416 ? -6.511 -30.708 26.855 1.00 171.44 539 GLN B CA 1
ATOM 9984 C C . GLN B 1 416 ? -5.399 -31.737 26.696 1.00 171.23 539 GLN B C 1
ATOM 9985 O O . GLN B 1 416 ? -4.335 -31.620 27.303 1.00 170.61 539 GLN B O 1
ATOM 9991 N N . ILE B 1 417 ? -5.658 -32.740 25.865 1.00 172.24 540 ILE B N 1
ATOM 9992 C CA . ILE B 1 417 ? -4.665 -33.747 25.531 1.00 165.83 540 ILE B CA 1
ATOM 9993 C C . ILE B 1 417 ? -3.664 -33.130 24.561 1.00 167.74 540 ILE B C 1
ATOM 9994 O O . ILE B 1 417 ? -2.452 -33.214 24.767 1.00 165.62 540 ILE B O 1
ATOM 9999 N N . GLU B 1 418 ? -4.184 -32.527 23.494 1.00 168.11 541 GLU B N 1
ATOM 10000 C CA . GLU B 1 418 ? -3.372 -31.782 22.536 1.00 169.88 541 GLU B CA 1
ATOM 10001 C C . GLU B 1 418 ? -2.536 -30.711 23.241 1.00 173.06 541 GLU B C 1
ATOM 10002 O O . GLU B 1 418 ? -1.355 -30.536 22.942 1.00 170.39 541 GLU B O 1
ATOM 10008 N N . GLU B 1 419 ? -3.171 -29.992 24.163 1.00 172.67 542 GLU B N 1
ATOM 10009 C CA . GLU B 1 419 ? -2.505 -29.005 25.016 1.00 166.04 542 GLU B CA 1
ATOM 10010 C C . GLU B 1 419 ? -1.222 -29.513 25.664 1.00 164.01 542 GLU B C 1
ATOM 10011 O O . GLU B 1 419 ? -0.203 -28.826 25.662 1.00 162.19 542 GLU B O 1
ATOM 10017 N N . MET B 1 420 ? -1.287 -30.720 26.218 1.00 168.22 543 MET B N 1
ATOM 10018 C CA . MET B 1 420 ? -0.197 -31.279 27.015 1.00 165.96 543 MET B CA 1
ATOM 10019 C C . MET B 1 420 ? 1.123 -31.420 26.256 1.00 159.29 543 MET B C 1
ATOM 10020 O O . MET B 1 420 ? 2.171 -31.640 26.865 1.00 152.42 543 MET B O 1
ATOM 10025 N N . PHE B 1 421 ? 1.074 -31.297 24.934 1.00 159.18 544 PHE B N 1
ATOM 10026 C CA . PHE B 1 421 ? 2.280 -31.398 24.124 1.00 157.39 544 PHE B CA 1
ATOM 10027 C C . PHE B 1 421 ? 2.989 -30.061 23.940 1.00 162.18 544 PHE B C 1
ATOM 10028 O O . PHE B 1 421 ? 3.127 -29.575 22.817 1.00 169.67 544 PHE B O 1
ATOM 10036 N N . ASP B 1 422 ? 3.438 -29.469 25.042 1.00 161.21 545 ASP B N 1
ATOM 10037 C CA . ASP B 1 422 ? 4.158 -28.203 24.975 1.00 157.15 545 ASP B CA 1
ATOM 10038 C C . ASP B 1 422 ? 5.497 -28.298 25.707 1.00 145.63 545 ASP B C 1
ATOM 10039 O O . ASP B 1 422 ? 5.772 -29.286 26.388 1.00 141.80 545 ASP B O 1
ATOM 10044 N N . SER B 1 423 ? 6.322 -27.265 25.558 1.00 152.07 546 SER B N 1
ATOM 10045 C CA . SER B 1 423 ? 7.656 -27.224 26.157 1.00 150.94 546 SER B CA 1
ATOM 10046 C C . SER B 1 423 ? 7.662 -27.364 27.679 1.00 147.56 546 SER B C 1
ATOM 10047 O O . SER B 1 423 ? 8.576 -27.959 28.249 1.00 148.39 546 SER B O 1
ATOM 10050 N N . LEU B 1 424 ? 6.646 -26.803 28.328 1.00 142.51 547 LEU B N 1
ATOM 10051 C CA . LEU B 1 424 ? 6.599 -26.746 29.785 1.00 143.15 547 LEU B CA 1
ATOM 10052 C C . LEU B 1 424 ? 6.639 -28.140 30.407 1.00 142.24 547 LEU B C 1
ATOM 10053 O O . LEU B 1 424 ? 7.328 -28.361 31.398 1.00 139.71 547 LEU B O 1
ATOM 10058 N N . SER B 1 425 ? 5.913 -29.081 29.813 1.00 141.99 548 SER B N 1
ATOM 10059 C CA . SER B 1 425 ? 5.920 -30.465 30.280 1.00 137.02 548 SER B CA 1
ATOM 10060 C C . SER B 1 425 ? 7.280 -31.120 30.053 1.00 138.69 548 SER B C 1
ATOM 10061 O O . SER B 1 425 ? 7.801 -31.814 30.927 1.00 142.94 548 SER B O 1
ATOM 10064 N N . TYR B 1 426 ? 7.851 -30.884 28.876 1.00 138.23 549 TYR B N 1
ATOM 10065 C CA . TYR B 1 426 ? 9.090 -31.540 28.464 1.00 132.84 549 TYR B CA 1
ATOM 10066 C C . TYR B 1 426 ? 10.292 -31.141 29.313 1.00 133.17 549 TYR B C 1
ATOM 10067 O O . TYR B 1 426 ? 11.141 -31.977 29.616 1.00 140.07 549 TYR B O 1
ATOM 10076 N N . PHE B 1 427 ? 10.370 -29.870 29.694 1.00 133.46 550 PHE B N 1
ATOM 10077 C CA . PHE B 1 427 ? 11.579 -29.362 30.336 1.00 137.90 550 PHE B CA 1
ATOM 10078 C C . PHE B 1 427 ? 11.452 -29.199 31.850 1.00 136.75 550 PHE B C 1
ATOM 10079 O O . PHE B 1 427 ? 12.423 -29.410 32.576 1.00 141.89 550 PHE B O 1
ATOM 10087 N N . LYS B 1 428 ? 10.271 -28.820 32.329 1.00 130.44 551 LYS B N 1
ATOM 10088 C CA . LYS B 1 428 ? 10.028 -28.762 33.770 1.00 131.96 551 LYS B CA 1
ATOM 10089 C C . LYS B 1 428 ? 10.061 -30.169 34.365 1.00 141.38 551 LYS B C 1
ATOM 10090 O O . LYS B 1 428 ? 10.770 -30.418 35.336 1.00 142.94 551 LYS B O 1
ATOM 10096 N N . GLY B 1 429 ? 9.254 -31.067 33.802 1.00 140.34 552 GLY B N 1
ATOM 10097 C CA . GLY B 1 429 ? 9.308 -32.481 34.136 1.00 134.28 552 GLY B CA 1
ATOM 10098 C C . GLY B 1 429 ? 10.731 -33.009 34.172 1.00 135.93 552 GLY B C 1
ATOM 10099 O O . GLY B 1 429 ? 11.140 -33.671 35.126 1.00 137.47 552 GLY B O 1
ATOM 10100 N N . SER B 1 430 ? 11.480 -32.720 33.114 1.00 138.03 553 SER B N 1
ATOM 10101 C CA . SER B 1 430 ? 12.898 -33.055 33.043 1.00 137.71 553 SER B CA 1
ATOM 10102 C C . SER B 1 430 ? 13.678 -32.400 34.179 1.00 138.46 553 SER B C 1
ATOM 10103 O O . SER B 1 430 ? 14.590 -33.000 34.744 1.00 142.91 553 SER B O 1
ATOM 10106 N N . SER B 1 431 ? 13.319 -31.163 34.503 1.00 137.34 554 SER B N 1
ATOM 10107 C CA . SER B 1 431 ? 14.055 -30.393 35.501 1.00 137.21 554 SER B CA 1
ATOM 10108 C C . SER B 1 431 ? 13.942 -30.983 36.902 1.00 141.60 554 SER B C 1
ATOM 10109 O O . SER B 1 431 ? 14.888 -30.925 37.684 1.00 143.22 554 SER B O 1
ATOM 10112 N N . LEU B 1 432 ? 12.784 -31.554 37.212 1.00 142.45 555 LEU B N 1
ATOM 10113 C CA . LEU B 1 432 ? 12.542 -32.146 38.522 1.00 139.44 555 LEU B CA 1
ATOM 10114 C C . LEU B 1 432 ? 13.407 -33.396 38.689 1.00 141.51 555 LEU B C 1
ATOM 10115 O O . LEU B 1 432 ? 14.032 -33.603 39.735 1.00 145.49 555 LEU B O 1
ATOM 10120 N N . LEU B 1 433 ? 13.425 -34.232 37.652 1.00 137.03 556 LEU B N 1
ATOM 10121 C CA . LEU B 1 433 ? 14.243 -35.441 37.644 1.00 138.58 556 LEU B CA 1
ATOM 10122 C C . LEU B 1 433 ? 15.706 -35.097 37.884 1.00 142.15 556 LEU B C 1
ATOM 10123 O O . LEU B 1 433 ? 16.435 -35.857 38.515 1.00 145.80 556 LEU B O 1
ATOM 10128 N N . LEU B 1 434 ? 16.121 -33.940 37.381 1.00 140.89 557 LEU B N 1
ATOM 10129 C CA . LEU B 1 434 ? 17.453 -33.409 37.639 1.00 138.62 557 LEU B CA 1
ATOM 10130 C C . LEU B 1 434 ? 17.621 -32.954 39.086 1.00 141.05 557 LEU B C 1
ATOM 10131 O O . LEU B 1 434 ? 18.635 -33.237 39.721 1.00 145.35 557 LEU B O 1
ATOM 10136 N N . MET B 1 435 ? 16.635 -32.222 39.595 1.00 141.57 558 MET B N 1
ATOM 10137 C CA . MET B 1 435 ? 16.673 -31.756 40.978 1.00 139.94 558 MET B CA 1
ATOM 10138 C C . MET B 1 435 ? 16.659 -32.952 41.914 1.00 147.14 558 MET B C 1
ATOM 10139 O O . MET B 1 435 ? 17.301 -32.946 42.963 1.00 153.10 558 MET B O 1
ATOM 10144 N N . LEU B 1 436 ? 15.925 -33.981 41.510 1.00 148.20 559 LEU B N 1
ATOM 10145 C CA . LEU B 1 436 ? 15.852 -35.226 42.255 1.00 144.67 559 LEU B CA 1
ATOM 10146 C C . LEU B 1 436 ? 17.162 -36.006 42.145 1.00 145.16 559 LEU B C 1
ATOM 10147 O O . LEU B 1 436 ? 17.629 -36.587 43.122 1.00 148.55 559 LEU B O 1
ATOM 10152 N N . LYS B 1 437 ? 17.750 -36.023 40.951 1.00 146.36 560 LYS B N 1
ATOM 10153 C CA . LYS B 1 437 ? 19.038 -36.681 40.757 1.00 149.31 560 LYS B CA 1
ATOM 10154 C C . LYS B 1 437 ? 20.149 -36.021 41.571 1.00 150.93 560 LYS B C 1
ATOM 10155 O O . LYS B 1 437 ? 21.156 -36.655 41.884 1.00 156.23 560 LYS B O 1
ATOM 10161 N N . THR B 1 438 ? 19.970 -34.747 41.908 1.00 149.57 561 THR B N 1
ATOM 10162 C CA . THR B 1 438 ? 21.003 -34.018 42.637 1.00 151.41 561 THR B CA 1
ATOM 10163 C C . THR B 1 438 ? 20.733 -33.971 44.144 1.00 154.88 561 THR B C 1
ATOM 10164 O O . THR B 1 438 ? 21.648 -33.739 44.937 1.00 155.53 561 THR B O 1
ATOM 10168 N N . TYR B 1 439 ? 19.487 -34.211 44.545 1.00 157.92 562 TYR B N 1
ATOM 10169 C CA . TYR B 1 439 ? 19.198 -34.343 45.968 1.00 160.31 562 TYR B CA 1
ATOM 10170 C C . TYR B 1 439 ? 19.532 -35.753 46.412 1.00 160.61 562 TYR B C 1
ATOM 10171 O O . TYR B 1 439 ? 20.463 -35.965 47.194 1.00 162.78 562 TYR B O 1
ATOM 10180 N N . LEU B 1 440 ? 18.765 -36.720 45.917 1.00 157.90 563 LEU B N 1
ATOM 10181 C CA . LEU B 1 440 ? 19.132 -38.104 46.129 1.00 156.10 563 LEU B CA 1
ATOM 10182 C C . LEU B 1 440 ? 20.410 -38.247 45.311 1.00 159.22 563 LEU B C 1
ATOM 10183 O O . LEU B 1 440 ? 20.589 -37.528 44.337 1.00 165.00 563 LEU B O 1
ATOM 10188 N N . SER B 1 441 ? 21.300 -39.156 45.691 1.00 161.56 564 SER B N 1
ATOM 10189 C CA . SER B 1 441 ? 22.589 -39.276 45.003 1.00 164.37 564 SER B CA 1
ATOM 10190 C C . SER B 1 441 ? 22.501 -39.784 43.571 1.00 162.35 564 SER B C 1
ATOM 10191 O O . SER B 1 441 ? 21.579 -40.501 43.206 1.00 157.57 564 SER B O 1
ATOM 10194 N N . GLU B 1 442 ? 23.455 -39.363 42.750 1.00 167.21 565 GLU B N 1
ATOM 10195 C CA . GLU B 1 442 ? 23.718 -40.040 41.497 1.00 169.87 565 GLU B CA 1
ATOM 10196 C C . GLU B 1 442 ? 24.278 -41.363 41.935 1.00 178.40 565 GLU B C 1
ATOM 10197 O O . GLU B 1 442 ? 25.413 -41.362 42.383 1.00 188.59 565 GLU B O 1
ATOM 10203 N N . ASP B 1 443 ? 23.441 -42.406 41.897 1.00 167.30 566 ASP B N 1
ATOM 10204 C CA . ASP B 1 443 ? 23.700 -43.823 42.212 1.00 166.43 566 ASP B CA 1
ATOM 10205 C C . ASP B 1 443 ? 22.420 -44.496 42.706 1.00 165.14 566 ASP B C 1
ATOM 10206 O O . ASP B 1 443 ? 22.139 -45.635 42.330 1.00 167.33 566 ASP B O 1
ATOM 10211 N N . VAL B 1 444 ? 21.675 -43.846 43.598 1.00 161.21 567 VAL B N 1
ATOM 10212 C CA . VAL B 1 444 ? 20.337 -44.346 43.887 1.00 162.14 567 VAL B CA 1
ATOM 10213 C C . VAL B 1 444 ? 19.594 -44.148 42.565 1.00 164.51 567 VAL B C 1
ATOM 10214 O O . VAL B 1 444 ? 18.815 -44.997 42.142 1.00 160.89 567 VAL B O 1
ATOM 10218 N N . PHE B 1 445 ? 19.848 -43.006 41.923 1.00 170.26 568 PHE B N 1
ATOM 10219 C CA . PHE B 1 445 ? 19.452 -42.759 40.537 1.00 170.75 568 PHE B CA 1
ATOM 10220 C C . PHE B 1 445 ? 20.319 -43.570 39.579 1.00 176.85 568 PHE B C 1
ATOM 10221 O O . PHE B 1 445 ? 21.190 -43.016 38.902 1.00 178.47 568 PHE B O 1
ATOM 10229 N N . GLN B 1 446 ? 20.076 -44.877 39.540 1.00 172.78 569 GLN B N 1
ATOM 10230 C CA . GLN B 1 446 ? 20.851 -45.823 38.741 1.00 168.47 569 GLN B CA 1
ATOM 10231 C C . GLN B 1 446 ? 20.264 -47.190 39.035 1.00 171.85 569 GLN B C 1
ATOM 10232 O O . GLN B 1 446 ? 20.502 -48.163 38.320 1.00 174.66 569 GLN B O 1
ATOM 10238 N N . HIS B 1 447 ? 19.482 -47.235 40.110 1.00 169.89 570 HIS B N 1
ATOM 10239 C CA . HIS B 1 447 ? 18.842 -48.456 40.582 1.00 168.10 570 HIS B CA 1
ATOM 10240 C C . HIS B 1 447 ? 17.344 -48.226 40.767 1.00 156.35 570 HIS B C 1
ATOM 10241 O O . HIS B 1 447 ? 16.527 -49.072 40.401 1.00 152.42 570 HIS B O 1
ATOM 10248 N N . ALA B 1 448 ? 16.990 -47.086 41.359 1.00 153.18 571 ALA B N 1
ATOM 10249 C CA . ALA B 1 448 ? 15.589 -46.720 41.562 1.00 157.33 571 AL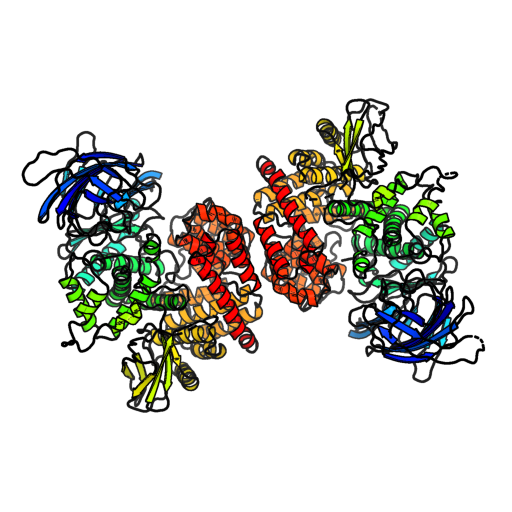A B CA 1
ATOM 10250 C C . ALA B 1 448 ? 14.831 -46.663 40.238 1.00 154.44 571 ALA B C 1
ATOM 10251 O O . ALA B 1 448 ? 13.618 -46.875 40.195 1.00 149.90 571 ALA B O 1
ATOM 10253 N N . VAL B 1 449 ? 15.555 -46.383 39.160 1.00 156.63 572 VAL B N 1
ATOM 10254 C CA . VAL B 1 449 ? 14.978 -46.372 37.821 1.00 151.38 572 VAL B CA 1
ATOM 10255 C C . VAL B 1 449 ? 14.848 -47.788 37.257 1.00 149.27 572 VAL B C 1
ATOM 10256 O O . VAL B 1 449 ? 13.751 -48.226 36.926 1.00 151.07 572 VAL B O 1
ATOM 10260 N N . VAL B 1 450 ? 15.967 -48.505 37.195 1.00 153.33 573 VAL B N 1
ATOM 10261 C CA . VAL B 1 450 ? 16.027 -49.874 36.677 1.00 154.89 573 VAL B CA 1
ATOM 10262 C C . VAL B 1 450 ? 14.910 -50.801 37.159 1.00 149.59 573 VAL B C 1
ATOM 10263 O O . VAL B 1 450 ? 14.324 -51.543 36.368 1.00 143.39 573 VAL B O 1
ATOM 10267 N N . LEU B 1 451 ? 14.611 -50.745 38.452 1.00 147.08 574 LEU B N 1
ATOM 10268 C CA . LEU B 1 451 ? 13.523 -51.535 39.024 1.00 145.50 574 LEU B CA 1
ATOM 10269 C C . LEU B 1 451 ? 12.166 -51.040 38.530 1.00 148.37 574 LEU B C 1
ATOM 10270 O O . LEU B 1 451 ? 11.285 -51.840 38.223 1.00 149.61 574 LEU B O 1
ATOM 10275 N N . TYR B 1 452 ? 12.010 -49.722 38.451 1.00 151.15 575 TYR B N 1
ATOM 10276 C CA . TYR B 1 452 ? 10.783 -49.108 37.950 1.00 151.17 575 TYR B CA 1
ATOM 10277 C C . TYR B 1 452 ? 10.436 -49.593 36.545 1.00 143.13 575 TYR B C 1
ATOM 10278 O O . TYR B 1 452 ? 9.283 -49.913 36.257 1.00 138.64 575 TYR B O 1
ATOM 10287 N N . LEU B 1 453 ? 11.438 -49.645 35.674 1.00 143.36 576 LEU B N 1
ATOM 10288 C CA . LEU B 1 453 ? 11.242 -50.136 34.315 1.00 143.19 576 LEU B CA 1
ATOM 10289 C C . LEU B 1 453 ? 10.919 -51.622 34.343 1.00 146.81 576 LEU B C 1
ATOM 10290 O O . LEU B 1 453 ? 10.024 -52.086 33.641 1.00 143.10 576 LEU B O 1
ATOM 10295 N N . HIS B 1 454 ? 11.654 -52.355 35.171 1.00 150.18 577 HIS B N 1
ATOM 10296 C CA . HIS B 1 454 ? 11.448 -53.785 35.355 1.00 148.99 577 HIS B CA 1
ATOM 10297 C C . HIS B 1 454 ? 10.035 -54.063 35.869 1.00 147.12 577 HIS B C 1
ATOM 10298 O O . HIS B 1 454 ? 9.289 -54.838 35.271 1.00 150.27 577 HIS B O 1
ATOM 10305 N N . ASN B 1 455 ? 9.688 -53.428 36.985 1.00 144.57 578 ASN B N 1
ATOM 10306 C CA . ASN B 1 455 ? 8.407 -53.638 37.662 1.00 148.30 578 ASN B CA 1
ATOM 10307 C C . ASN B 1 455 ? 7.181 -53.378 36.785 1.00 149.96 578 ASN B C 1
ATOM 10308 O O . ASN B 1 455 ? 6.217 -54.141 36.810 1.00 150.33 578 ASN B O 1
ATOM 10313 N N . HIS B 1 456 ? 7.223 -52.316 35.991 1.00 148.25 579 HIS B N 1
ATOM 10314 C CA . HIS B 1 456 ? 6.025 -51.865 35.291 1.00 139.51 579 HIS B CA 1
ATOM 10315 C C . HIS B 1 456 ? 6.089 -52.090 33.785 1.00 136.09 579 HIS B C 1
ATOM 10316 O O . HIS B 1 456 ? 5.259 -51.560 33.045 1.00 135.49 579 HIS B O 1
ATOM 10323 N N . SER B 1 457 ? 7.082 -52.855 33.337 1.00 132.76 580 SER B N 1
ATOM 10324 C CA . SER B 1 457 ? 7.259 -53.138 31.914 1.00 134.35 580 SER B CA 1
ATOM 10325 C C . SER B 1 457 ? 5.982 -53.659 31.254 1.00 135.36 580 SER B C 1
ATOM 10326 O O . SER B 1 457 ? 5.236 -54.439 31.849 1.00 137.73 580 SER B O 1
ATOM 10329 N N . TYR B 1 458 ? 5.750 -53.217 30.020 1.00 138.32 581 TYR B N 1
ATOM 10330 C CA . TYR B 1 458 ? 4.601 -53.631 29.216 1.00 134.00 581 TYR B CA 1
ATOM 10331 C C . TYR B 1 458 ? 3.254 -53.374 29.893 1.00 135.19 581 TYR B C 1
ATOM 10332 O O . TYR B 1 458 ? 2.273 -54.053 29.596 1.00 138.10 581 TYR B O 1
ATOM 10341 N N . ALA B 1 459 ? 3.201 -52.399 30.796 1.00 139.00 582 ALA B N 1
ATOM 10342 C CA . ALA B 1 459 ? 1.949 -52.078 31.483 1.00 147.96 582 ALA B CA 1
ATOM 10343 C C . ALA B 1 459 ? 1.662 -50.579 31.491 1.00 148.02 582 ALA B C 1
ATOM 10344 O O . ALA B 1 459 ? 2.403 -49.793 30.899 1.00 142.85 582 ALA B O 1
ATOM 10346 N N . SER B 1 460 ? 0.579 -50.189 32.158 1.00 147.21 583 SER B N 1
ATOM 10347 C CA . SER B 1 460 ? 0.197 -48.785 32.204 1.00 143.83 583 SER B CA 1
ATOM 10348 C C . SER B 1 460 ? 0.420 -48.190 33.591 1.00 149.63 583 SER B C 1
ATOM 10349 O O . SER B 1 460 ? 0.058 -48.792 34.600 1.00 158.25 583 SER B O 1
ATOM 10352 N N . ILE B 1 461 ? 0.993 -46.990 33.629 1.00 148.94 584 ILE B N 1
ATOM 10353 C CA . ILE B 1 461 ? 1.424 -46.383 34.888 1.00 148.92 584 ILE B CA 1
ATOM 10354 C C . ILE B 1 461 ? 0.863 -44.990 35.152 1.00 147.90 584 ILE B C 1
ATOM 10355 O O . ILE B 1 461 ? 0.334 -44.330 34.259 1.00 146.11 584 ILE B O 1
ATOM 10360 N N . GLN B 1 462 ? 1.011 -44.560 36.399 1.00 146.26 585 GLN B N 1
ATOM 10361 C CA . GLN B 1 462 ? 0.654 -43.217 36.830 1.00 141.97 585 GLN B CA 1
ATOM 10362 C C . GLN B 1 462 ? 1.870 -42.582 37.495 1.00 145.80 585 GLN B C 1
ATOM 10363 O O . GLN B 1 462 ? 2.855 -43.266 37.773 1.00 151.47 585 GLN B O 1
ATOM 10369 N N . SER B 1 463 ? 1.807 -41.275 37.736 1.00 147.64 586 SER B N 1
ATOM 10370 C CA . SER B 1 463 ? 2.931 -40.542 38.315 1.00 150.43 586 SER B CA 1
ATOM 10371 C C . SER B 1 463 ? 3.370 -41.109 39.666 1.00 151.66 586 SER B C 1
ATOM 10372 O O . SER B 1 463 ? 4.557 -41.109 39.982 1.00 149.71 586 SER B O 1
ATOM 10375 N N . ASP B 1 464 ? 2.414 -41.581 40.458 1.00 156.80 587 ASP B N 1
ATOM 10376 C CA . ASP B 1 464 ? 2.708 -42.116 41.784 1.00 156.58 587 ASP B CA 1
ATOM 10377 C C . ASP B 1 464 ? 3.602 -43.350 41.705 1.00 159.01 587 ASP B C 1
ATOM 10378 O O . ASP B 1 464 ? 4.467 -43.550 42.561 1.00 164.83 587 ASP B O 1
ATOM 10383 N N . ASP B 1 465 ? 3.401 -44.166 40.673 1.00 156.11 588 ASP B N 1
ATOM 10384 C CA . ASP B 1 465 ? 4.175 -45.392 40.508 1.00 156.02 588 ASP B CA 1
ATOM 10385 C C . ASP B 1 465 ? 5.663 -45.094 40.364 1.00 157.53 588 ASP B C 1
ATOM 10386 O O . ASP B 1 465 ? 6.504 -45.908 40.746 1.00 161.84 588 ASP B O 1
ATOM 10391 N N . LEU B 1 466 ? 5.985 -43.924 39.823 1.00 156.63 589 LEU B N 1
ATOM 10392 C CA . LEU B 1 466 ? 7.376 -43.498 39.734 1.00 156.47 589 LEU B CA 1
ATOM 10393 C C . LEU B 1 466 ? 7.923 -43.118 41.107 1.00 160.08 589 LEU B C 1
ATOM 10394 O O . LEU B 1 466 ? 9.042 -43.491 41.457 1.00 162.21 589 LEU B O 1
ATOM 10399 N N . TRP B 1 467 ? 7.133 -42.387 41.886 1.00 156.57 590 TRP B N 1
ATOM 10400 C CA . TRP B 1 467 ? 7.564 -41.980 43.216 1.00 155.70 590 TRP B CA 1
ATOM 10401 C C . TRP B 1 467 ? 7.697 -43.151 44.190 1.00 160.89 590 TRP B C 1
ATOM 10402 O O . TRP B 1 467 ? 8.677 -43.246 44.922 1.00 163.80 590 TRP B O 1
ATOM 10413 N N . ASP B 1 468 ? 6.701 -44.032 44.198 1.00 162.39 591 ASP B N 1
ATOM 10414 C CA . ASP B 1 468 ? 6.704 -45.202 45.078 1.00 164.58 591 ASP B CA 1
ATOM 10415 C C . ASP B 1 468 ? 7.899 -46.109 44.797 1.00 165.73 591 ASP B C 1
ATOM 10416 O O . ASP B 1 468 ? 8.588 -46.554 45.715 1.00 171.42 591 ASP B O 1
ATOM 10421 N N . SER B 1 469 ? 8.136 -46.381 43.518 1.00 161.48 592 SER B N 1
ATOM 10422 C CA . SER B 1 469 ? 9.247 -47.226 43.094 1.00 162.13 592 SER B CA 1
ATOM 10423 C C . SER B 1 469 ? 10.583 -46.486 43.143 1.00 161.20 592 SER B C 1
ATOM 10424 O O . SER B 1 469 ? 11.572 -46.931 42.560 1.00 162.70 592 SER B O 1
ATOM 10427 N N . PHE B 1 470 ? 10.607 -45.359 43.848 1.00 163.55 593 PHE B N 1
ATOM 10428 C CA . PHE B 1 470 ? 11.823 -44.573 43.988 1.00 171.63 593 PHE B CA 1
ATOM 10429 C C . PHE B 1 470 ? 12.383 -44.693 45.402 1.00 174.12 593 PHE B C 1
ATOM 10430 O O . PHE B 1 470 ? 13.558 -44.414 45.641 1.00 176.05 593 PHE B O 1
ATOM 10438 N N . ASN B 1 471 ? 11.535 -45.116 46.335 1.00 174.08 594 ASN B N 1
ATOM 10439 C CA . ASN B 1 471 ? 11.929 -45.215 47.737 1.00 175.63 594 ASN B CA 1
ATOM 10440 C C . ASN B 1 471 ? 11.543 -46.510 48.465 1.00 178.77 594 ASN B C 1
ATOM 10441 O O . ASN B 1 471 ? 10.529 -46.503 49.160 1.00 179.59 594 ASN B O 1
ATOM 10446 N N . GLU B 1 472 ? 12.273 -47.625 48.342 1.00 180.57 595 GLU B N 1
ATOM 10447 C CA . GLU B 1 472 ? 13.317 -47.960 47.363 1.00 178.10 595 GLU B CA 1
ATOM 10448 C C . GLU B 1 472 ? 14.545 -47.033 47.319 1.00 179.22 595 GLU B C 1
ATOM 10449 O O . GLU B 1 472 ? 15.186 -46.911 46.277 1.00 177.79 595 GLU B O 1
ATOM 10455 N N . VAL B 1 473 ? 14.878 -46.390 48.435 1.00 179.93 596 VAL B N 1
ATOM 10456 C CA . VAL B 1 473 ? 16.024 -45.482 48.464 1.00 183.83 596 VAL B CA 1
ATOM 10457 C C . VAL B 1 473 ? 17.348 -46.241 48.463 1.00 187.13 596 VAL B C 1
ATOM 10458 O O . VAL B 1 473 ? 18.013 -46.349 47.431 1.00 187.37 596 VAL B O 1
ATOM 10462 N N . ASN B 1 475 ? 18.563 -47.839 51.760 1.00 200.81 598 ASN B N 1
ATOM 10463 C CA . ASN B 1 475 ? 18.728 -49.212 51.300 1.00 209.16 598 ASN B CA 1
ATOM 10464 C C . ASN B 1 475 ? 17.451 -50.012 51.524 1.00 210.31 598 ASN B C 1
ATOM 10465 O O . ASN B 1 475 ? 17.457 -51.241 51.400 1.00 206.60 598 ASN B O 1
ATOM 10470 N N . GLN B 1 476 ? 16.362 -49.302 51.823 1.00 205.71 599 GLN B N 1
ATOM 10471 C CA . GLN B 1 476 ? 15.052 -49.904 52.083 1.00 205.08 599 GLN B CA 1
ATOM 10472 C C . GLN B 1 476 ? 14.027 -48.850 52.504 1.00 206.79 599 GLN B C 1
ATOM 10473 O O . GLN B 1 476 ? 13.688 -48.757 53.687 1.00 211.18 599 GLN B O 1
ATOM 10479 N N . THR B 1 477 ? 13.585 -48.031 51.548 1.00 202.36 600 THR B N 1
ATOM 10480 C CA . THR B 1 477 ? 12.778 -46.827 51.807 1.00 195.88 600 THR B CA 1
ATOM 10481 C C . THR B 1 477 ? 13.550 -45.825 52.672 1.00 191.01 600 THR B C 1
ATOM 10482 O O . THR B 1 477 ? 14.656 -46.123 53.136 1.00 188.45 600 THR B O 1
ATOM 10486 N N . LEU B 1 478 ? 12.955 -44.648 52.880 1.00 187.36 601 LEU B N 1
ATOM 10487 C CA . LEU B 1 478 ? 13.458 -43.637 53.819 1.00 191.39 601 LEU B CA 1
ATOM 10488 C C . LEU B 1 478 ? 12.552 -42.412 53.895 1.00 192.02 601 LEU B C 1
ATOM 10489 O O . LEU B 1 478 ? 12.498 -41.734 54.923 1.00 194.11 601 LEU B O 1
ATOM 10494 N N . ASP B 1 479 ? 11.804 -42.160 52.829 1.00 191.67 602 ASP B N 1
ATOM 10495 C CA . ASP B 1 479 ? 11.018 -40.935 52.740 1.00 194.05 602 ASP B CA 1
ATOM 10496 C C . ASP B 1 479 ? 9.855 -41.091 51.778 1.00 187.37 602 ASP B C 1
ATOM 10497 O O . ASP B 1 479 ? 9.865 -41.960 50.912 1.00 183.91 602 ASP B O 1
ATOM 10502 N N . VAL B 1 480 ? 8.849 -40.243 51.937 1.00 188.76 603 VAL B N 1
ATOM 10503 C CA . VAL B 1 480 ? 7.665 -40.294 51.093 1.00 188.91 603 VAL B CA 1
ATOM 10504 C C . VAL B 1 480 ? 7.864 -39.273 49.973 1.00 181.18 603 VAL B C 1
ATOM 10505 O O . VAL B 1 480 ? 8.759 -38.435 50.050 1.00 175.06 603 VAL B O 1
ATOM 10509 N N . LYS B 1 481 ? 7.044 -39.341 48.931 1.00 177.03 604 LYS B N 1
ATOM 10510 C CA . LYS B 1 481 ? 7.098 -38.337 47.880 1.00 169.35 604 LYS B CA 1
ATOM 10511 C C . LYS B 1 481 ? 5.855 -37.472 47.864 1.00 169.49 604 LYS B C 1
ATOM 10512 O O . LYS B 1 481 ? 5.168 -37.334 46.850 1.00 165.46 604 LYS B O 1
ATOM 10518 N N . ARG B 1 482 ? 5.577 -36.908 49.030 1.00 170.14 605 ARG B N 1
ATOM 10519 C CA . ARG B 1 482 ? 4.759 -35.721 49.141 1.00 170.37 605 ARG B CA 1
ATOM 10520 C C . ARG B 1 482 ? 5.719 -34.561 48.917 1.00 173.91 605 ARG B C 1
ATOM 10521 O O . ARG B 1 482 ? 5.307 -33.418 48.725 1.00 173.09 605 ARG B O 1
ATOM 10529 N N . MET B 1 483 ? 7.012 -34.886 48.942 1.00 174.44 606 MET B N 1
ATOM 10530 C CA . MET B 1 483 ? 8.079 -33.928 48.671 1.00 172.99 606 MET B CA 1
ATOM 10531 C C . MET B 1 483 ? 8.109 -33.520 47.197 1.00 171.25 606 MET B C 1
ATOM 10532 O O . MET B 1 483 ? 8.347 -32.356 46.872 1.00 172.60 606 MET B O 1
ATOM 10537 N N . MET B 1 484 ? 7.863 -34.484 46.310 1.00 169.71 607 MET B N 1
ATOM 10538 C CA . MET B 1 484 ? 7.767 -34.214 44.875 1.00 162.99 607 MET B CA 1
ATOM 10539 C C . MET B 1 484 ? 6.376 -33.741 44.496 1.00 158.87 607 MET B C 1
ATOM 10540 O O . MET B 1 484 ? 6.170 -33.187 43.416 1.00 157.07 607 MET B O 1
ATOM 10545 N N . LYS B 1 485 ? 5.418 -33.957 45.388 1.00 162.07 608 LYS B N 1
ATOM 10546 C CA . LYS B 1 485 ? 4.027 -33.672 45.066 1.00 159.52 608 LYS B CA 1
ATOM 10547 C C . LYS B 1 485 ? 3.678 -32.201 45.274 1.00 159.71 608 LYS B C 1
ATOM 10548 O O . LYS B 1 485 ? 2.607 -31.742 44.875 1.00 163.04 608 LYS B O 1
ATOM 10554 N N . THR B 1 486 ? 4.575 -31.472 45.925 1.00 162.38 609 THR B N 1
ATOM 10555 C CA . THR B 1 486 ? 4.418 -30.033 46.044 1.00 162.06 609 THR B CA 1
ATOM 10556 C C . THR B 1 486 ? 4.840 -29.390 44.734 1.00 154.88 609 THR B C 1
ATOM 10557 O O . THR B 1 486 ? 4.392 -28.299 44.392 1.00 147.05 609 THR B O 1
ATOM 10561 N N . TRP B 1 487 ? 5.720 -30.072 44.010 1.00 156.91 610 TRP B N 1
ATOM 10562 C CA . TRP B 1 487 ? 6.223 -29.575 42.736 1.00 153.41 610 TRP B CA 1
ATOM 10563 C C . TRP B 1 487 ? 5.290 -29.878 41.557 1.00 155.32 610 TRP B C 1
ATOM 10564 O O . TRP B 1 487 ? 5.410 -29.270 40.492 1.00 152.93 610 TRP B O 1
ATOM 10575 N N . THR B 1 488 ? 4.371 -30.821 41.742 1.00 159.12 611 THR B N 1
ATOM 10576 C CA . THR B 1 488 ? 3.530 -31.280 40.637 1.00 151.82 611 THR B CA 1
ATOM 10577 C C . THR B 1 488 ? 2.132 -30.657 40.562 1.00 153.71 611 THR B C 1
ATOM 10578 O O . THR B 1 488 ? 1.618 -30.430 39.468 1.00 158.15 611 THR B O 1
ATOM 10582 N N . LEU B 1 489 ? 1.521 -30.375 41.709 1.00 148.45 612 LEU B N 1
ATOM 10583 C CA . LEU B 1 489 ? 0.117 -29.961 41.737 1.00 151.44 612 LEU B CA 1
ATOM 10584 C C . LEU B 1 489 ? -0.090 -28.448 41.747 1.00 151.16 612 LEU B C 1
ATOM 10585 O O . LEU B 1 489 ? -1.190 -27.969 41.467 1.00 155.88 612 LEU B O 1
ATOM 10590 N N . GLN B 1 490 ? 0.958 -27.695 42.063 1.00 147.41 613 GLN B N 1
ATOM 10591 C CA . GLN B 1 490 ? 0.843 -26.242 42.078 1.00 147.14 613 GLN B CA 1
ATOM 10592 C C . GLN B 1 490 ? 1.777 -25.617 41.058 1.00 151.07 613 GLN B C 1
ATOM 10593 O O . GLN B 1 490 ? 2.922 -26.042 40.900 1.00 143.79 613 GLN B O 1
ATOM 10599 N N . LYS B 1 491 ? 1.279 -24.592 40.377 1.00 153.37 614 LYS B N 1
ATOM 10600 C CA . LYS B 1 491 ? 2.017 -23.967 39.291 1.00 146.10 614 LYS B CA 1
ATOM 10601 C C . LYS B 1 491 ? 3.206 -23.179 39.813 1.00 141.89 614 LYS B C 1
ATOM 10602 O O . LYS B 1 491 ? 3.312 -22.917 41.012 1.00 143.81 614 LYS B O 1
ATOM 10608 N N . GLY B 1 492 ? 4.094 -22.792 38.904 1.00 134.34 615 GLY B N 1
ATOM 10609 C CA . GLY B 1 492 ? 5.241 -21.987 39.271 1.00 134.62 615 GLY B CA 1
ATOM 10610 C C . GLY B 1 492 ? 6.239 -22.726 40.137 1.00 138.22 615 GLY B C 1
ATOM 10611 O O . GLY B 1 492 ? 6.299 -23.957 40.140 1.00 131.19 615 GLY B O 1
ATOM 10612 N N . PHE B 1 493 ? 7.034 -21.954 40.868 1.00 141.80 616 PHE B N 1
ATOM 10613 C CA . PHE B 1 493 ? 8.117 -22.485 41.681 1.00 143.37 616 PHE B CA 1
ATOM 10614 C C . PHE B 1 493 ? 8.390 -21.537 42.853 1.00 149.27 616 PHE B C 1
ATOM 10615 O O . PHE B 1 493 ? 8.082 -20.346 42.771 1.00 149.55 616 PHE B O 1
ATOM 10623 N N . PRO B 1 494 ? 8.967 -22.058 43.948 1.00 149.74 617 PRO B N 1
ATOM 10624 C CA . PRO B 1 494 ? 9.210 -21.191 45.108 1.00 147.42 617 PRO B CA 1
ATOM 10625 C C . PRO B 1 494 ? 10.207 -20.075 44.824 1.00 149.02 617 PRO B C 1
ATOM 10626 O O . PRO B 1 494 ? 11.057 -20.211 43.946 1.00 149.58 617 PRO B O 1
ATOM 10630 N N . LEU B 1 495 ? 10.094 -18.981 45.569 1.00 148.50 618 LEU B N 1
ATOM 10631 C CA . LEU B 1 495 ? 11.134 -17.965 45.589 1.00 151.88 618 LEU B CA 1
ATOM 10632 C C . LEU B 1 495 ? 11.856 -18.005 46.930 1.00 155.12 618 LEU B C 1
ATOM 10633 O O . LEU B 1 495 ? 11.328 -17.559 47.948 1.00 160.69 618 LEU B O 1
ATOM 10638 N N . VAL B 1 496 ? 13.065 -18.555 46.920 1.00 156.40 619 VAL B N 1
ATOM 10639 C CA . VAL B 1 496 ? 13.871 -18.684 48.129 1.00 161.30 619 VAL B CA 1
ATOM 10640 C C . VAL B 1 496 ? 14.601 -17.387 48.463 1.00 163.41 619 VAL B C 1
ATOM 10641 O O . VAL B 1 496 ? 15.270 -16.806 47.611 1.00 165.01 619 VAL B O 1
ATOM 10645 N N . THR B 1 497 ? 14.467 -16.936 49.707 1.00 163.83 620 THR B N 1
ATOM 10646 C CA . THR B 1 497 ? 15.164 -15.742 50.168 1.00 163.09 620 THR B CA 1
ATOM 10647 C C . THR B 1 497 ? 16.240 -16.132 51.178 1.00 167.44 620 THR B C 1
ATOM 10648 O O . THR B 1 497 ? 16.014 -16.988 52.033 1.00 170.38 620 THR B O 1
ATOM 10652 N N . VAL B 1 498 ? 17.408 -15.501 51.080 1.00 163.79 621 VAL B N 1
ATOM 10653 C CA . VAL B 1 498 ? 18.560 -15.880 51.895 1.00 164.87 621 VAL B CA 1
ATOM 10654 C C . VAL B 1 498 ? 19.206 -14.641 52.525 1.00 170.16 621 VAL B C 1
ATOM 10655 O O . VAL B 1 498 ? 19.465 -13.654 51.837 1.00 167.43 621 VAL B O 1
ATOM 10659 N N . GLN B 1 499 ? 19.488 -14.710 53.826 1.00 176.52 622 GLN B N 1
ATOM 10660 C CA . GLN B 1 499 ? 20.076 -13.589 54.565 1.00 175.07 622 GLN B CA 1
ATOM 10661 C C . GLN B 1 499 ? 21.155 -14.073 55.534 1.00 175.24 622 GLN B C 1
ATOM 10662 O O . GLN B 1 499 ? 20.851 -14.477 56.657 1.00 181.07 622 GLN B O 1
ATOM 10668 N N . LYS B 1 500 ? 22.413 -14.027 55.102 1.00 174.73 623 LYS B N 1
ATOM 10669 C CA . LYS B 1 500 ? 23.528 -14.428 55.960 1.00 181.27 623 LYS B CA 1
ATOM 10670 C C . LYS B 1 500 ? 23.947 -13.318 56.914 1.00 187.19 623 LYS B C 1
ATOM 10671 O O . LYS B 1 500 ? 24.403 -12.263 56.476 1.00 185.44 623 LYS B O 1
ATOM 10677 N N . LYS B 1 501 ? 23.791 -13.550 58.212 1.00 190.79 624 LYS B N 1
ATOM 10678 C CA . LYS B 1 501 ? 24.275 -12.607 59.218 1.00 188.79 624 LYS B CA 1
ATOM 10679 C C . LYS B 1 501 ? 25.232 -13.285 60.199 1.00 190.48 624 LYS B C 1
ATOM 10680 O O . LYS B 1 501 ? 25.009 -13.274 61.409 1.00 187.82 624 LYS B O 1
ATOM 10686 N N . GLY B 1 502 ? 26.296 -13.879 59.666 1.00 188.46 625 GLY B N 1
ATOM 10687 C CA . GLY B 1 502 ? 27.291 -14.548 60.486 1.00 182.25 625 GLY B CA 1
ATOM 10688 C C . GLY B 1 502 ? 27.415 -16.031 60.191 1.00 188.76 625 GLY B C 1
ATOM 10689 O O . GLY B 1 502 ? 27.886 -16.412 59.120 1.00 188.20 625 GLY B O 1
ATOM 10690 N N . LYS B 1 503 ? 26.989 -16.878 61.124 1.00 195.70 626 LYS B N 1
ATOM 10691 C CA . LYS B 1 503 ? 27.099 -18.319 60.911 1.00 198.06 626 LYS B CA 1
ATOM 10692 C C . LYS B 1 503 ? 25.743 -18.970 60.646 1.00 196.53 626 LYS B C 1
ATOM 10693 O O . LYS B 1 503 ? 25.669 -20.168 60.377 1.00 193.72 626 LYS B O 1
ATOM 10699 N N . GLU B 1 504 ? 24.673 -18.183 60.712 1.00 194.58 627 GLU B N 1
ATOM 10700 C CA . GLU B 1 504 ? 23.348 -18.691 60.373 1.00 197.81 627 GLU B CA 1
ATOM 10701 C C . GLU B 1 504 ? 22.681 -17.831 59.299 1.00 192.10 627 GLU B C 1
ATOM 10702 O O . GLU B 1 504 ? 22.813 -16.606 59.296 1.00 188.79 627 GLU B O 1
ATOM 10708 N N . LEU B 1 505 ? 21.971 -18.487 58.386 1.00 185.83 628 LEU B N 1
ATOM 10709 C CA . LEU B 1 505 ? 21.332 -17.814 57.257 1.00 178.27 628 LEU B CA 1
ATOM 10710 C C . LEU B 1 505 ? 19.828 -18.091 57.235 1.00 176.49 628 LEU B C 1
ATOM 10711 O O . LEU B 1 505 ? 19.399 -19.229 57.039 1.00 177.36 628 LEU B O 1
ATOM 10716 N N . PHE B 1 506 ? 19.027 -17.051 57.451 1.00 181.53 629 PHE B N 1
ATOM 10717 C CA . PHE B 1 506 ? 17.579 -17.215 57.527 1.00 184.67 629 PHE B CA 1
ATOM 10718 C C . PHE B 1 506 ? 17.000 -17.471 56.139 1.00 181.16 629 PHE B C 1
ATOM 10719 O O . PHE B 1 506 ? 17.154 -16.654 55.232 1.00 181.25 629 PHE B O 1
ATOM 10727 N N . ILE B 1 507 ? 16.337 -18.612 55.981 1.00 175.48 630 ILE B N 1
ATOM 10728 C CA . ILE B 1 507 ? 15.726 -18.970 54.705 1.00 170.44 630 ILE B CA 1
ATOM 10729 C C . ILE B 1 507 ? 14.215 -18.761 54.750 1.00 171.48 630 ILE B C 1
ATOM 10730 O O . ILE B 1 507 ? 13.567 -19.085 55.745 1.00 176.85 630 ILE B O 1
ATOM 10735 N N . GLN B 1 508 ? 13.656 -18.228 53.668 1.00 166.83 631 GLN B N 1
ATOM 10736 C CA . GLN B 1 508 ? 12.209 -18.090 53.544 1.00 167.67 631 GLN B CA 1
ATOM 10737 C C . GLN B 1 508 ? 11.739 -18.345 52.112 1.00 164.93 631 GLN B C 1
ATOM 10738 O O . GLN B 1 508 ? 12.356 -17.878 51.154 1.00 166.38 631 GLN B O 1
ATOM 10744 N N . GLN B 1 509 ? 10.645 -19.090 51.974 1.00 161.21 632 GLN B N 1
ATOM 10745 C CA . GLN B 1 509 ? 10.103 -19.427 50.660 1.00 154.40 632 GLN B CA 1
ATOM 10746 C C . GLN B 1 509 ? 8.765 -18.738 50.404 1.00 157.32 632 GLN B C 1
ATOM 10747 O O . GLN B 1 509 ? 8.076 -18.331 51.340 1.00 158.64 632 GLN B O 1
ATOM 10753 N N . GLU B 1 510 ? 8.405 -18.630 49.127 1.00 153.03 633 GLU B N 1
ATOM 10754 C CA . GLU B 1 510 ? 7.162 -17.987 48.708 1.00 147.03 633 GLU B CA 1
ATOM 10755 C C . GLU B 1 510 ? 6.917 -18.194 47.219 1.00 146.19 633 GLU B C 1
ATOM 10756 O O . GLU B 1 510 ? 7.840 -18.527 46.474 1.00 143.05 633 GLU B O 1
ATOM 10758 N N . ARG B 1 511 ? 5.674 -17.991 46.788 1.00 149.17 634 ARG B N 1
ATOM 10759 C CA . ARG B 1 511 ? 5.336 -18.115 45.376 1.00 148.09 634 ARG B CA 1
ATOM 10760 C C . ARG B 1 511 ? 6.009 -17.016 44.571 1.00 152.20 634 ARG B C 1
ATOM 10761 O O . ARG B 1 511 ? 5.889 -15.841 44.906 1.00 158.24 634 ARG B O 1
ATOM 10769 N N . PHE B 1 512 ? 6.713 -17.393 43.510 1.00 147.37 635 PHE B N 1
ATOM 10770 C CA . PHE B 1 512 ? 7.271 -16.397 42.607 1.00 144.15 635 PHE B CA 1
ATOM 10771 C C . PHE B 1 512 ? 6.170 -15.874 41.693 1.00 143.77 635 PHE B C 1
ATOM 10772 O O . PHE B 1 512 ? 5.900 -16.445 40.633 1.00 133.43 635 PHE B O 1
ATOM 10780 N N . PHE B 1 513 ? 5.545 -14.777 42.109 1.00 150.90 636 PHE B N 1
ATOM 10781 C CA . PHE B 1 513 ? 4.446 -14.183 41.361 1.00 153.96 636 PHE B CA 1
ATOM 10782 C C . PHE B 1 513 ? 4.782 -12.732 41.036 1.00 151.28 636 PHE B C 1
ATOM 10783 O O . PHE B 1 513 ? 5.492 -12.067 41.790 1.00 151.69 636 PHE B O 1
ATOM 10791 N N . LEU B 1 514 ? 4.283 -12.252 39.905 1.00 150.33 637 LEU B N 1
ATOM 10792 C CA . LEU B 1 514 ? 4.540 -10.886 39.471 1.00 154.83 637 LEU B CA 1
ATOM 10793 C C . LEU B 1 514 ? 3.240 -10.106 39.331 1.00 159.53 637 LEU B C 1
ATOM 10794 O O . LEU B 1 514 ? 2.887 -9.303 40.197 1.00 156.48 637 LEU B O 1
ATOM 10799 N N . ASN B 1 515 ? 2.528 -10.371 38.238 1.00 160.87 638 ASN B N 1
ATOM 10800 C CA . ASN B 1 515 ? 1.271 -9.703 37.930 1.00 169.10 638 ASN B CA 1
ATOM 10801 C C . ASN B 1 515 ? 0.614 -10.309 36.695 1.00 164.19 638 ASN B C 1
ATOM 10802 O O . ASN B 1 515 ? -0.519 -9.968 36.353 1.00 159.80 638 ASN B O 1
ATOM 10807 N N . ASP B 1 524 ? -6.764 -19.365 49.686 1.00 203.66 647 ASP B N 1
ATOM 10808 C CA . ASP B 1 524 ? -6.206 -20.650 50.093 1.00 204.73 647 ASP B CA 1
ATOM 10809 C C . ASP B 1 524 ? -4.717 -20.521 50.402 1.00 204.55 647 ASP B C 1
ATOM 10810 O O . ASP B 1 524 ? -3.977 -21.501 50.374 1.00 202.91 647 ASP B O 1
ATOM 10812 N N . THR B 1 525 ? -4.293 -19.296 50.687 1.00 205.95 648 THR B N 1
ATOM 10813 C CA . THR B 1 525 ? -2.915 -19.000 51.053 1.00 206.09 648 THR B CA 1
ATOM 10814 C C . THR B 1 525 ? -2.599 -19.695 52.381 1.00 203.64 648 THR B C 1
ATOM 10815 O O . THR B 1 525 ? -3.431 -19.690 53.287 1.00 196.66 648 THR B O 1
ATOM 10819 N N . SER B 1 526 ? -1.415 -20.294 52.511 1.00 201.90 649 SER B N 1
ATOM 10820 C CA . SER B 1 526 ? -0.369 -20.255 51.491 1.00 194.33 649 SER B CA 1
ATOM 10821 C C . SER B 1 526 ? -0.284 -21.511 50.629 1.00 188.52 649 SER B C 1
ATOM 10822 O O . SER B 1 526 ? -1.246 -22.270 50.508 1.00 189.40 649 SER B O 1
ATOM 10825 N N . TYR B 1 527 ? 0.895 -21.723 50.050 1.00 184.96 650 TYR B N 1
ATOM 10826 C CA . TYR B 1 527 ? 1.176 -22.884 49.217 1.00 178.39 650 TYR B CA 1
ATOM 10827 C C . TYR B 1 527 ? 2.666 -23.210 49.313 1.00 164.86 650 TYR B C 1
ATOM 10828 O O . TYR B 1 527 ? 3.514 -22.432 48.869 1.00 161.80 650 TYR B O 1
ATOM 10837 N N . LEU B 1 528 ? 2.974 -24.362 49.898 1.00 162.63 651 LEU B N 1
ATOM 10838 C CA . LEU B 1 528 ? 4.335 -24.687 50.312 1.00 156.51 651 LEU B CA 1
ATOM 10839 C C . LEU B 1 528 ? 5.026 -25.686 49.393 1.00 153.94 651 LEU B C 1
ATOM 10840 O O . LEU B 1 528 ? 4.395 -26.596 48.849 1.00 149.46 651 LEU B O 1
ATOM 10845 N N . TRP B 1 529 ? 6.333 -25.502 49.233 1.00 152.81 652 TRP B N 1
ATOM 10846 C CA . TRP B 1 529 ? 7.141 -26.360 48.377 1.00 147.81 652 TRP B CA 1
ATOM 10847 C C . TRP B 1 529 ? 8.148 -27.067 49.264 1.00 142.03 652 TRP B C 1
ATOM 10848 O O . TRP B 1 529 ? 8.593 -26.515 50.271 1.00 145.97 652 TRP B O 1
ATOM 10859 N N . HIS B 1 530 ? 8.503 -28.290 48.898 1.00 143.98 653 HIS B N 1
ATOM 10860 C CA . HIS B 1 530 ? 9.528 -29.015 49.627 1.00 154.43 653 HIS B CA 1
ATOM 10861 C C . HIS B 1 530 ? 10.877 -28.897 48.908 1.00 153.81 653 HIS B C 1
ATOM 10862 O O . HIS B 1 530 ? 11.224 -29.736 48.074 1.00 153.80 653 HIS B O 1
ATOM 10869 N N . ILE B 1 531 ? 11.631 -27.855 49.251 1.00 152.36 654 ILE B N 1
ATOM 10870 C CA . ILE B 1 531 ? 12.814 -27.445 48.492 1.00 144.12 654 ILE B CA 1
ATOM 10871 C C . ILE B 1 531 ? 14.123 -27.992 49.029 1.00 142.16 654 ILE B C 1
ATOM 10872 O O . ILE B 1 531 ? 14.440 -27.777 50.195 1.00 146.02 654 ILE B O 1
ATOM 10877 N N . PRO B 1 532 ? 14.882 -28.707 48.178 1.00 139.23 655 PRO B N 1
ATOM 10878 C CA . PRO B 1 532 ? 16.177 -29.290 48.539 1.00 150.19 655 PRO B CA 1
ATOM 10879 C C . PRO B 1 532 ? 17.380 -29.024 47.596 1.00 155.04 655 PRO B C 1
ATOM 10880 O O . PRO B 1 532 ? 17.454 -29.833 46.672 1.00 151.02 655 PRO B O 1
ATOM 10884 N N . LEU B 1 533 ? 18.287 -28.034 47.718 1.00 165.07 656 LEU B N 1
ATOM 10885 C CA . LEU B 1 533 ? 18.427 -26.865 48.625 1.00 160.71 656 LEU B CA 1
ATOM 10886 C C . LEU B 1 533 ? 19.931 -26.643 48.844 1.00 158.67 656 LEU B C 1
ATOM 10887 O O . LEU B 1 533 ? 20.337 -25.711 49.540 1.00 150.82 656 LEU B O 1
ATOM 10892 N N . SER B 1 534 ? 20.745 -27.510 48.241 1.00 162.38 657 SER B N 1
ATOM 10893 C CA . SER B 1 534 ? 22.213 -27.428 48.296 1.00 165.59 657 SER B CA 1
ATOM 10894 C C . SER B 1 534 ? 22.796 -26.011 48.180 1.00 165.46 657 SER B C 1
ATOM 10895 O O . SER B 1 534 ? 22.192 -25.122 47.581 1.00 158.56 657 SER B O 1
ATOM 10898 N N . TYR B 1 535 ? 23.990 -25.821 48.740 1.00 175.39 658 TYR B N 1
ATOM 10899 C CA . TYR B 1 535 ? 24.619 -24.502 48.794 1.00 173.55 658 TYR B CA 1
ATOM 10900 C C . TYR B 1 535 ? 26.143 -24.562 48.698 1.00 169.40 658 TYR B C 1
ATOM 10901 O O . TYR B 1 535 ? 26.738 -25.638 48.754 1.00 167.41 658 TYR B O 1
ATOM 10910 N N . VAL B 1 536 ? 26.767 -23.395 48.539 1.00 168.69 659 VAL B N 1
ATOM 10911 C CA . VAL B 1 536 ? 28.223 -23.296 48.530 1.00 172.05 659 VAL B CA 1
ATOM 10912 C C . VAL B 1 536 ? 28.707 -22.011 49.218 1.00 170.07 659 VAL B C 1
ATOM 10913 O O . VAL B 1 536 ? 28.073 -20.960 49.121 1.00 162.77 659 VAL B O 1
ATOM 10917 N N . THR B 1 537 ? 29.835 -22.117 49.921 1.00 176.88 660 THR B N 1
ATOM 10918 C CA . THR B 1 537 ? 30.515 -20.979 50.547 1.00 171.07 660 THR B CA 1
ATOM 10919 C C . THR B 1 537 ? 32.020 -21.252 50.467 1.00 178.06 660 THR B C 1
ATOM 10920 O O . THR B 1 537 ? 32.422 -22.341 50.056 1.00 179.69 660 THR B O 1
ATOM 10924 N N . GLU B 1 538 ? 32.841 -20.294 50.900 1.00 181.64 661 GLU B N 1
ATOM 10925 C CA . GLU B 1 538 ? 34.304 -20.442 50.872 1.00 189.90 661 GLU B CA 1
ATOM 10926 C C . GLU B 1 538 ? 35.023 -19.257 51.516 1.00 185.01 661 GLU B C 1
ATOM 10927 O O . GLU B 1 538 ? 34.518 -18.132 51.504 1.00 178.37 661 GLU B O 1
ATOM 10933 N N . GLY B 1 539 ? 36.153 -19.541 52.161 1.00 188.65 662 GLY B N 1
ATOM 10934 C CA . GLY B 1 539 ? 36.963 -18.517 52.796 1.00 190.20 662 GLY B CA 1
ATOM 10935 C C . GLY B 1 539 ? 37.895 -19.107 53.838 1.00 186.70 662 GLY B C 1
ATOM 10936 O O . GLY B 1 539 ? 37.437 -19.790 54.752 1.00 189.93 662 GLY B O 1
ATOM 10937 N N . ARG B 1 540 ? 39.198 -18.877 53.674 1.00 176.04 663 ARG B N 1
ATOM 10938 C CA . ARG B 1 540 ? 40.216 -19.379 54.605 1.00 172.86 663 ARG B CA 1
ATOM 10939 C C . ARG B 1 540 ? 40.285 -20.907 54.633 1.00 180.92 663 ARG B C 1
ATOM 10940 O O . ARG B 1 540 ? 39.600 -21.585 53.866 1.00 182.03 663 ARG B O 1
ATOM 10942 N N . LYS B 1 544 ? 35.826 -23.514 51.416 1.00 175.92 667 LYS B N 1
ATOM 10943 C CA . LYS B 1 544 ? 34.972 -24.353 50.584 1.00 182.87 667 LYS B CA 1
ATOM 10944 C C . LYS B 1 544 ? 33.853 -24.958 51.430 1.00 183.50 667 LYS B C 1
ATOM 10945 O O . LYS B 1 544 ? 34.029 -25.160 52.634 1.00 179.92 667 LYS B O 1
ATOM 10951 N N . TYR B 1 545 ? 32.717 -25.267 50.804 1.00 180.34 668 TYR B N 1
ATOM 10952 C CA . TYR B 1 545 ? 31.577 -25.806 51.536 1.00 180.81 668 TYR B CA 1
ATOM 10953 C C . TYR B 1 545 ? 30.496 -26.232 50.535 1.00 179.31 668 TYR B C 1
ATOM 10954 O O . TYR B 1 545 ? 30.269 -25.541 49.545 1.00 174.47 668 TYR B O 1
ATOM 10963 N N . GLN B 1 546 ? 29.839 -27.366 50.777 1.00 185.42 669 GLN B N 1
ATOM 10964 C CA . GLN B 1 546 ? 28.737 -27.795 49.913 1.00 181.80 669 GLN B CA 1
ATOM 10965 C C . GLN B 1 546 ? 27.497 -28.214 50.714 1.00 184.40 669 GLN B C 1
ATOM 10966 O O . GLN B 1 546 ? 26.782 -27.359 51.234 1.00 184.76 669 GLN B O 1
ATOM 10972 N N . SER B 1 547 ? 27.236 -29.520 50.779 1.00 185.90 670 SER B N 1
ATOM 10973 C CA . SER B 1 547 ? 26.118 -30.096 51.549 1.00 183.81 670 SER B CA 1
ATOM 10974 C C . SER B 1 547 ? 24.710 -29.687 51.082 1.00 175.35 670 SER B C 1
ATOM 10975 O O . SER B 1 547 ? 24.551 -28.826 50.216 1.00 172.42 670 SER B O 1
ATOM 10978 N N . VAL B 1 548 ? 23.699 -30.333 51.669 1.00 170.81 671 VAL B N 1
ATOM 10979 C CA . VAL B 1 548 ? 22.283 -30.123 51.337 1.00 159.84 671 VAL B CA 1
ATOM 10980 C C . VAL B 1 548 ? 21.427 -30.073 52.615 1.00 160.40 671 VAL B C 1
ATOM 10981 O O . VAL B 1 548 ? 21.754 -30.735 53.600 1.00 164.76 671 VAL B O 1
ATOM 10985 N N . SER B 1 549 ? 20.355 -29.278 52.623 1.00 163.02 672 SER B N 1
ATOM 10986 C CA . SER B 1 549 ? 19.542 -29.142 53.842 1.00 167.40 672 SER B CA 1
ATOM 10987 C C . SER B 1 549 ? 18.013 -28.992 53.660 1.00 164.09 672 SER B C 1
ATOM 10988 O O . SER B 1 549 ? 17.450 -27.972 54.049 1.00 161.57 672 SER B O 1
ATOM 10991 N N . LEU B 1 550 ? 17.360 -30.025 53.123 1.00 156.96 673 LEU B N 1
ATOM 10992 C CA . LEU B 1 550 ? 15.907 -30.071 52.826 1.00 150.44 673 LEU B CA 1
ATOM 10993 C C . LEU B 1 550 ? 14.942 -29.136 53.579 1.00 155.92 673 LEU B C 1
ATOM 10994 O O . LEU B 1 550 ? 14.343 -29.522 54.581 1.00 155.04 673 LEU B O 1
ATOM 10999 N N . LEU B 1 551 ? 14.856 -27.885 53.142 1.00 157.81 674 LEU B N 1
ATOM 11000 C CA . LEU B 1 551 ? 13.789 -26.990 53.601 1.00 155.10 674 LEU B CA 1
ATOM 11001 C C . LEU B 1 551 ? 12.396 -27.499 53.193 1.00 156.00 674 LEU B C 1
ATOM 11002 O O . LEU B 1 551 ? 12.178 -27.832 52.026 1.00 156.58 674 LEU B O 1
ATOM 11007 N N . ASP B 1 552 ? 11.462 -27.566 54.143 1.00 159.46 675 ASP B N 1
ATOM 11008 C CA . ASP B 1 552 ? 10.101 -28.030 53.849 1.00 164.71 675 ASP B CA 1
ATOM 11009 C C . ASP B 1 552 ? 9.037 -27.186 54.556 1.00 161.65 675 ASP B C 1
ATOM 11010 O O . ASP B 1 552 ? 7.893 -27.623 54.710 1.00 159.97 675 ASP B O 1
ATOM 11015 N N . LYS B 1 553 ? 9.418 -25.985 54.986 1.00 158.66 676 LYS B N 1
ATOM 11016 C CA . LYS B 1 553 ? 8.512 -25.101 55.712 1.00 165.81 676 LYS B CA 1
ATOM 11017 C C . LYS B 1 553 ? 8.746 -23.638 55.341 1.00 168.17 676 LYS B C 1
ATOM 11018 O O . LYS B 1 553 ? 9.767 -23.305 54.741 1.00 168.59 676 LYS B O 1
ATOM 11020 N N . LYS B 1 554 ? 7.785 -22.776 55.672 1.00 164.65 677 LYS B N 1
ATOM 11021 C CA . LYS B 1 554 ? 7.862 -21.348 55.351 1.00 165.22 677 LYS B CA 1
ATOM 11022 C C . LYS B 1 554 ? 9.190 -20.706 55.759 1.00 168.54 677 LYS B C 1
ATOM 11023 O O . LYS B 1 554 ? 9.580 -19.670 55.223 1.00 168.88 677 LYS B O 1
ATOM 11025 N N . SER B 1 555 ? 9.879 -21.324 56.713 1.00 170.40 678 SER B N 1
ATOM 11026 C CA . SER B 1 555 ? 11.181 -20.838 57.152 1.00 169.19 678 SER B CA 1
ATOM 11027 C C . SER B 1 555 ? 12.100 -21.981 57.577 1.00 170.48 678 SER B C 1
ATOM 11028 O O . SER B 1 555 ? 11.638 -23.024 58.041 1.00 175.19 678 SER B O 1
ATOM 11031 N N . GLY B 1 556 ? 13.404 -21.773 57.423 1.00 170.58 679 GLY B N 1
ATOM 11032 C CA . GLY B 1 556 ? 14.392 -22.750 57.842 1.00 173.60 679 GLY B CA 1
ATOM 11033 C C . GLY B 1 556 ? 15.715 -22.071 58.138 1.00 180.66 679 GLY B C 1
ATOM 11034 O O . GLY B 1 556 ? 15.811 -20.846 58.083 1.00 179.82 679 GLY B O 1
ATOM 11035 N N . VAL B 1 557 ? 16.741 -22.860 58.442 1.00 176.40 680 VAL B N 1
ATOM 11036 C CA . VAL B 1 557 ? 18.068 -22.311 58.706 1.00 174.17 680 VAL B CA 1
ATOM 11037 C C . VAL B 1 557 ? 19.156 -23.379 58.575 1.00 173.92 680 VAL B C 1
ATOM 11038 O O . VAL B 1 557 ? 18.954 -24.533 58.952 1.00 177.35 680 VAL B O 1
ATOM 11042 N N . ILE B 1 558 ? 20.304 -22.987 58.030 1.00 173.58 681 ILE B N 1
ATOM 11043 C CA . ILE B 1 558 ? 21.440 -23.889 57.881 1.00 182.23 681 ILE B CA 1
ATOM 11044 C C . ILE B 1 558 ? 22.573 -23.427 58.795 1.00 185.77 681 ILE B C 1
ATOM 11045 O O . ILE B 1 558 ? 22.883 -22.236 58.839 1.00 182.84 681 ILE B O 1
ATOM 11050 N N . ASN B 1 559 ? 23.188 -24.350 59.532 1.00 193.73 682 ASN B N 1
ATOM 11051 C CA . ASN B 1 559 ? 24.256 -23.958 60.449 1.00 199.44 682 ASN B CA 1
ATOM 11052 C C . ASN B 1 559 ? 25.635 -24.032 59.790 1.00 198.85 682 ASN B C 1
ATOM 11053 O O . ASN B 1 559 ? 26.142 -25.109 59.478 1.00 198.91 682 ASN B O 1
ATOM 11058 N N . LEU B 1 560 ? 26.225 -22.861 59.565 1.00 194.24 683 LEU B N 1
ATOM 11059 C CA . LEU B 1 560 ? 27.507 -22.748 58.877 1.00 193.49 683 LEU B CA 1
ATOM 11060 C C . LEU B 1 560 ? 28.700 -23.078 59.769 1.00 193.43 683 LEU B C 1
ATOM 11061 O O . LEU B 1 560 ? 28.779 -22.634 60.915 1.00 189.34 683 LEU B O 1
ATOM 11066 N N . THR B 1 561 ? 29.623 -23.865 59.224 1.00 197.92 684 THR B N 1
ATOM 11067 C CA . THR B 1 561 ? 30.861 -24.229 59.910 1.00 195.74 684 THR B CA 1
ATOM 11068 C C . THR B 1 561 ? 31.718 -23.016 60.286 1.00 194.12 684 THR B C 1
ATOM 11069 O O . THR B 1 561 ? 31.961 -22.764 61.465 1.00 195.01 684 THR B O 1
ATOM 11073 N N . GLU B 1 562 ? 32.173 -22.267 59.284 1.00 191.87 685 GLU B N 1
ATOM 11074 C CA . GLU B 1 562 ? 33.041 -21.118 59.532 1.00 192.07 685 GLU B CA 1
ATOM 11075 C C . GLU B 1 562 ? 32.303 -19.796 59.416 1.00 191.84 685 GLU B C 1
ATOM 11076 O O . GLU B 1 562 ? 31.077 -19.758 59.295 1.00 189.49 685 GLU B O 1
ATOM 11082 N N . GLU B 1 563 ? 33.069 -18.710 59.460 1.00 190.26 686 GLU B N 1
ATOM 11083 C CA . GLU B 1 563 ? 32.582 -17.404 59.041 1.00 188.85 686 GLU B CA 1
ATOM 11084 C C . GLU B 1 563 ? 32.773 -17.289 57.536 1.00 191.33 686 GLU B C 1
ATOM 11085 O O . GLU B 1 563 ? 33.808 -17.702 57.013 1.00 191.59 686 GLU B O 1
ATOM 11091 N N . VAL B 1 564 ? 31.797 -16.720 56.836 1.00 186.29 687 VAL B N 1
ATOM 11092 C CA . VAL B 1 564 ? 31.902 -16.601 55.384 1.00 179.17 687 VAL B CA 1
ATOM 11093 C C . VAL B 1 564 ? 31.419 -15.251 54.872 1.00 173.59 687 VAL B C 1
ATOM 11094 O O . VAL B 1 564 ? 30.474 -14.670 55.409 1.00 171.40 687 VAL B O 1
ATOM 11098 N N . LEU B 1 565 ? 32.087 -14.749 53.839 1.00 173.56 688 LEU B N 1
ATOM 11099 C CA . LEU B 1 565 ? 31.745 -13.449 53.280 1.00 174.73 688 LEU B CA 1
ATOM 11100 C C . LEU B 1 565 ? 30.711 -13.605 52.179 1.00 172.74 688 LEU B C 1
ATOM 11101 O O . LEU B 1 565 ? 29.885 -12.720 51.965 1.00 171.66 688 LEU B O 1
ATOM 11106 N N . TRP B 1 566 ? 30.714 -14.754 51.518 1.00 168.28 689 TRP B N 1
ATOM 11107 C CA . TRP B 1 566 ? 29.788 -14.949 50.421 1.00 163.18 689 TRP B CA 1
ATOM 11108 C C . TRP B 1 566 ? 29.152 -16.315 50.493 1.00 160.72 689 TRP B C 1
ATOM 11109 O O . TRP B 1 566 ? 29.765 -17.278 50.952 1.00 166.29 689 TRP B O 1
ATOM 11120 N N . VAL B 1 567 ? 27.910 -16.379 50.038 1.00 157.00 690 VAL B N 1
ATOM 11121 C CA . VAL B 1 567 ? 27.186 -17.628 49.971 1.00 159.46 690 VAL B CA 1
ATOM 11122 C C . VAL B 1 567 ? 26.353 -17.676 48.699 1.00 157.19 690 VAL B C 1
ATOM 11123 O O . VAL B 1 567 ? 25.421 -16.894 48.515 1.00 155.83 690 VAL B O 1
ATOM 11127 N N . LYS B 1 568 ? 26.710 -18.590 47.810 1.00 162.20 691 LYS B N 1
ATOM 11128 C CA . LYS B 1 568 ? 25.927 -18.818 46.612 1.00 159.62 691 LYS B CA 1
ATOM 11129 C C . LYS B 1 568 ? 25.021 -20.011 46.889 1.00 158.90 691 LYS B C 1
ATOM 11130 O O . LYS B 1 568 ? 25.479 -21.146 47.041 1.00 156.76 691 LYS B O 1
ATOM 11136 N N . VAL B 1 569 ? 23.725 -19.741 46.923 1.00 154.75 692 VAL B N 1
ATOM 11137 C CA . VAL B 1 569 ? 22.740 -20.775 47.167 1.00 150.28 692 VAL B CA 1
ATOM 11138 C C . VAL B 1 569 ? 22.294 -21.298 45.812 1.00 150.03 692 VAL B C 1
ATOM 11139 O O . VAL B 1 569 ? 22.196 -20.521 44.865 1.00 153.08 692 VAL B O 1
ATOM 11143 N N . ASN B 1 570 ? 22.075 -22.610 45.716 1.00 150.65 693 ASN B N 1
ATOM 11144 C CA . ASN B 1 570 ? 21.566 -23.234 44.498 1.00 152.55 693 ASN B CA 1
ATOM 11145 C C . ASN B 1 570 ? 22.714 -23.276 43.481 1.00 147.03 693 ASN B C 1
ATOM 11146 O O . ASN B 1 570 ? 22.946 -22.296 42.771 1.00 154.23 693 ASN B O 1
ATOM 11151 N N . ILE B 1 571 ? 23.427 -24.401 43.398 1.00 140.25 694 ILE B N 1
ATOM 11152 C CA . ILE B 1 571 ? 24.718 -24.423 42.696 1.00 149.98 694 ILE B CA 1
ATOM 11153 C C . ILE B 1 571 ? 24.543 -24.484 41.173 1.00 148.32 694 ILE B C 1
ATOM 11154 O O . ILE B 1 571 ? 24.272 -23.455 40.560 1.00 149.55 694 ILE B O 1
ATOM 11159 N N . ASN B 1 572 ? 24.664 -25.654 40.548 1.00 143.61 695 ASN B N 1
ATOM 11160 C CA . ASN B 1 572 ? 24.539 -25.737 39.090 1.00 140.93 695 ASN B CA 1
ATOM 11161 C C . ASN B 1 572 ? 23.081 -25.515 38.699 1.00 142.97 695 ASN B C 1
ATOM 11162 O O . ASN B 1 572 ? 22.541 -26.196 37.822 1.00 135.37 695 ASN B O 1
ATOM 11167 N N . MET B 1 573 ? 22.460 -24.550 39.372 1.00 145.22 696 MET B N 1
ATOM 11168 C CA . MET B 1 573 ? 21.018 -24.379 39.415 1.00 146.50 696 MET B CA 1
ATOM 11169 C C . MET B 1 573 ? 20.433 -25.710 39.888 1.00 146.83 696 MET B C 1
ATOM 11170 O O . MET B 1 573 ? 20.090 -25.843 41.054 1.00 148.35 696 MET B O 1
ATOM 11175 N N . ASN B 1 574 ? 20.346 -26.702 39.006 1.00 145.15 697 ASN B N 1
ATOM 11176 C CA . ASN B 1 574 ? 19.874 -28.050 39.360 1.00 144.20 697 ASN B CA 1
ATOM 11177 C C . ASN B 1 574 ? 18.534 -28.111 40.105 1.00 136.50 697 ASN B C 1
ATOM 11178 O O . ASN B 1 574 ? 17.753 -29.041 39.916 1.00 135.79 697 ASN B O 1
ATOM 11183 N N . GLY B 1 575 ? 18.292 -27.113 40.951 1.00 133.21 698 GLY B N 1
ATOM 11184 C CA . GLY B 1 575 ? 17.076 -26.983 41.723 1.00 139.17 698 GLY B CA 1
ATOM 11185 C C . GLY B 1 575 ? 16.123 -26.067 41.004 1.00 141.74 698 GLY B C 1
ATOM 11186 O O . GLY B 1 575 ? 16.516 -25.012 40.503 1.00 136.31 698 GLY B O 1
ATOM 11187 N N . TYR B 1 576 ? 14.863 -26.462 40.938 1.00 144.56 699 TYR B N 1
ATOM 11188 C CA . TYR B 1 576 ? 13.921 -25.658 40.185 1.00 137.81 699 TYR B CA 1
ATOM 11189 C C . TYR B 1 576 ? 13.369 -24.526 41.041 1.00 141.79 699 TYR B C 1
ATOM 11190 O O . TYR B 1 576 ? 12.213 -24.557 41.460 1.00 142.22 699 TYR B O 1
ATOM 11199 N N . TYR B 1 577 ? 14.223 -23.532 41.288 1.00 142.37 700 TYR B N 1
ATOM 11200 C CA . TYR B 1 577 ? 13.867 -22.388 42.121 1.00 139.57 700 TYR B CA 1
ATOM 11201 C C . TYR B 1 577 ? 14.879 -21.250 41.957 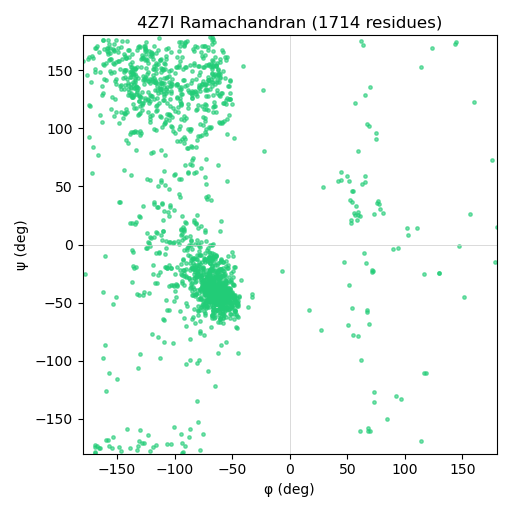1.00 136.90 700 TYR B C 1
ATOM 11202 O O . TYR B 1 577 ? 15.986 -21.447 41.443 1.00 139.46 700 TYR B O 1
ATOM 11211 N N . ILE B 1 578 ? 14.501 -20.066 42.429 1.00 142.55 701 ILE B N 1
ATOM 11212 C CA . ILE B 1 578 ? 15.334 -18.879 42.304 1.00 152.82 701 ILE B CA 1
ATOM 11213 C C . ILE B 1 578 ? 15.645 -18.284 43.680 1.00 155.09 701 ILE B C 1
ATOM 11214 O O . ILE B 1 578 ? 14.777 -18.241 44.549 1.00 159.05 701 ILE B O 1
ATOM 11219 N N . VAL B 1 579 ? 16.875 -17.813 43.870 1.00 150.68 702 VAL B N 1
ATOM 11220 C CA . VAL B 1 579 ? 17.314 -17.314 45.174 1.00 152.75 702 VAL B CA 1
ATOM 11221 C C . VAL B 1 579 ? 17.517 -15.794 45.197 1.00 154.50 702 VAL B C 1
ATOM 11222 O O . VAL B 1 579 ? 18.256 -15.233 44.385 1.00 151.52 702 VAL B O 1
ATOM 11226 N N . HIS B 1 580 ? 16.834 -15.133 46.127 1.00 151.90 703 HIS B N 1
ATOM 11227 C CA . HIS B 1 580 ? 16.926 -13.683 46.287 1.00 146.86 703 HIS B CA 1
ATOM 11228 C C . HIS B 1 580 ? 17.603 -13.309 47.603 1.00 151.26 703 HIS B C 1
ATOM 11229 O O . HIS B 1 580 ? 17.038 -13.512 48.676 1.00 155.48 703 HIS B O 1
ATOM 11236 N N . TYR B 1 581 ? 18.814 -12.768 47.513 1.00 152.33 704 TYR B N 1
ATOM 11237 C CA . TYR B 1 581 ? 19.586 -12.387 48.693 1.00 154.61 704 TYR B CA 1
ATOM 11238 C C . TYR B 1 581 ? 19.197 -11.025 49.267 1.00 158.33 704 TYR B C 1
ATOM 11239 O O . TYR B 1 581 ? 18.420 -10.279 48.666 1.00 155.79 704 TYR B O 1
ATOM 11248 N N . ALA B 1 582 ? 19.736 -10.723 50.446 1.00 156.30 705 ALA B N 1
ATOM 11249 C CA . ALA B 1 582 ? 19.576 -9.413 51.065 1.00 153.96 705 ALA B CA 1
ATOM 11250 C C . ALA B 1 582 ? 20.622 -8.453 50.509 1.00 158.90 705 ALA B C 1
ATOM 11251 O O . ALA B 1 582 ? 21.548 -8.876 49.814 1.00 159.41 705 ALA B O 1
ATOM 11253 N N . ASP B 1 583 ? 20.450 -7.165 50.798 1.00 158.74 706 ASP B N 1
ATOM 11254 C CA . ASP B 1 583 ? 21.284 -6.106 50.226 1.00 162.83 706 ASP B CA 1
ATOM 11255 C C . ASP B 1 583 ? 22.780 -6.404 50.317 1.00 161.13 706 ASP B C 1
ATOM 11256 O O . ASP B 1 583 ? 23.482 -6.409 49.308 1.00 157.11 706 ASP B O 1
ATOM 11261 N N . ASP B 1 584 ? 23.254 -6.651 51.533 1.00 160.60 707 ASP B N 1
ATOM 11262 C CA . ASP B 1 584 ? 24.670 -6.890 51.783 1.00 158.23 707 ASP B CA 1
ATOM 11263 C C . ASP B 1 584 ? 25.131 -8.218 51.197 1.00 159.56 707 ASP B C 1
ATOM 11264 O O . ASP B 1 584 ? 26.292 -8.369 50.820 1.00 161.20 707 ASP B O 1
ATOM 11269 N N . ASP B 1 585 ? 24.211 -9.174 51.119 1.00 160.01 708 ASP B N 1
ATOM 11270 C CA . ASP B 1 585 ? 24.549 -10.526 50.696 1.00 156.01 708 ASP B CA 1
ATOM 11271 C C . ASP B 1 585 ? 24.598 -10.614 49.176 1.00 152.93 708 ASP B C 1
ATOM 11272 O O . ASP B 1 585 ? 25.373 -11.391 48.617 1.00 147.21 708 ASP B O 1
ATOM 11277 N N . TRP B 1 586 ? 23.764 -9.822 48.510 1.00 151.74 709 TRP B N 1
ATOM 11278 C CA . TRP B 1 586 ? 23.931 -9.569 47.083 1.00 155.99 709 TRP B CA 1
ATOM 11279 C C . TRP B 1 586 ? 25.283 -8.921 46.821 1.00 157.50 709 TRP B C 1
ATOM 11280 O O . TRP B 1 586 ? 26.105 -9.450 46.075 1.00 156.76 709 TRP B O 1
ATOM 11291 N N . GLU B 1 587 ? 25.495 -7.765 47.444 1.00 155.57 710 GLU B N 1
ATOM 11292 C CA . GLU B 1 587 ? 26.723 -6.994 47.283 1.00 149.42 710 GLU B CA 1
ATOM 11293 C C . GLU B 1 587 ? 27.977 -7.779 47.661 1.00 149.81 710 GLU B C 1
ATOM 11294 O O . GLU B 1 587 ? 29.073 -7.463 47.203 1.00 147.05 710 GLU B O 1
ATOM 11300 N N . ALA B 1 588 ? 27.814 -8.806 48.489 1.00 151.54 711 ALA B N 1
ATOM 11301 C CA . ALA B 1 588 ? 28.934 -9.662 48.862 1.00 149.62 711 ALA B CA 1
ATOM 11302 C C . ALA B 1 588 ? 29.324 -10.574 47.706 1.00 144.46 711 ALA B C 1
ATOM 11303 O O . ALA B 1 588 ? 30.507 -10.772 47.429 1.00 141.62 711 ALA B O 1
ATOM 11305 N N . LEU B 1 589 ? 28.319 -11.129 47.038 1.00 144.58 712 LEU B N 1
ATOM 11306 C CA . LEU B 1 589 ? 28.546 -12.028 45.912 1.00 150.53 712 LEU B CA 1
ATOM 11307 C C . LEU B 1 589 ? 29.008 -11.266 44.676 1.00 147.64 712 LEU B C 1
ATOM 11308 O O . LEU B 1 589 ? 29.868 -11.738 43.932 1.00 142.27 712 LEU B O 1
ATOM 11313 N N . ILE B 1 590 ? 28.422 -10.091 44.459 1.00 148.46 713 ILE B N 1
ATOM 11314 C CA . ILE B 1 590 ? 28.790 -9.239 43.333 1.00 149.27 713 ILE B CA 1
ATOM 11315 C C . ILE B 1 590 ? 30.243 -8.787 43.445 1.00 154.80 713 ILE B C 1
ATOM 11316 O O . ILE B 1 590 ? 30.993 -8.823 42.469 1.00 154.08 713 ILE B O 1
ATOM 11321 N N . HIS B 1 591 ? 30.633 -8.372 44.646 1.00 158.16 714 HIS B N 1
ATOM 11322 C CA . HIS B 1 591 ? 32.009 -7.968 44.919 1.00 156.85 714 HIS B CA 1
ATOM 11323 C C . HIS B 1 591 ? 32.967 -9.144 44.759 1.00 157.38 714 HIS B C 1
ATOM 11324 O O . HIS B 1 591 ? 34.068 -8.994 44.226 1.00 157.29 714 HIS B O 1
ATOM 11326 N N . GLN B 1 592 ? 32.537 -10.310 45.234 1.00 152.23 715 GLN B N 1
ATOM 11327 C CA . GLN B 1 592 ? 33.322 -11.539 45.141 1.00 147.94 715 GLN B CA 1
ATOM 11328 C C . GLN B 1 592 ? 33.625 -11.912 43.695 1.00 149.04 715 GLN B C 1
ATOM 11329 O O . GLN B 1 592 ? 34.710 -12.398 43.382 1.00 150.64 715 GLN B O 1
ATOM 11335 N N . LEU B 1 593 ? 32.649 -11.706 42.820 1.00 147.66 716 LEU B N 1
ATOM 11336 C CA . LEU B 1 593 ? 32.828 -11.972 41.399 1.00 148.41 716 LEU B CA 1
ATOM 11337 C C . LEU B 1 593 ? 33.918 -11.073 40.820 1.00 151.29 716 LEU B C 1
ATOM 11338 O O . LEU B 1 593 ? 34.664 -11.476 39.930 1.00 147.03 716 LEU B O 1
ATOM 11343 N N . LYS B 1 594 ? 34.005 -9.854 41.339 1.00 155.22 717 LYS B N 1
ATOM 11344 C CA . LYS B 1 594 ? 34.962 -8.873 40.843 1.00 154.65 717 LYS B CA 1
ATOM 11345 C C . LYS B 1 594 ? 36.398 -9.143 41.296 1.00 156.75 717 LYS B C 1
ATOM 11346 O O . LYS B 1 594 ? 37.343 -8.711 40.639 1.00 158.89 717 LYS B O 1
ATOM 11352 N N . ILE B 1 595 ? 36.564 -9.859 42.406 1.00 157.94 718 ILE B N 1
ATOM 11353 C CA . ILE B 1 595 ? 37.901 -10.194 42.898 1.00 158.42 718 ILE B CA 1
ATOM 11354 C C . ILE B 1 595 ? 38.366 -11.547 42.345 1.00 152.46 718 ILE B C 1
ATOM 11355 O O . ILE B 1 595 ? 39.370 -11.622 41.623 1.00 145.67 718 ILE B O 1
ATOM 11360 N N . ASN B 1 596 ? 37.652 -12.614 42.694 1.00 153.71 719 ASN B N 1
ATOM 11361 C CA . ASN B 1 596 ? 37.948 -13.939 42.155 1.00 149.68 719 ASN B CA 1
ATOM 11362 C C . ASN B 1 596 ? 36.700 -14.615 41.613 1.00 153.56 719 ASN B C 1
ATOM 11363 O O . ASN B 1 596 ? 35.900 -15.168 42.378 1.00 150.37 719 ASN B O 1
ATOM 11368 N N . PRO B 1 597 ? 36.505 -14.529 40.288 1.00 157.05 720 PRO B N 1
ATOM 11369 C CA . PRO B 1 597 ? 35.291 -15.023 39.644 1.00 154.58 720 PRO B CA 1
ATOM 11370 C C . PRO B 1 597 ? 35.299 -16.517 39.349 1.00 155.89 720 PRO B C 1
ATOM 11371 O O . PRO B 1 597 ? 34.459 -16.971 38.571 1.00 154.23 720 PRO B O 1
ATOM 11375 N N . TYR B 1 598 ? 36.162 -17.281 40.011 1.00 153.16 721 TYR B N 1
ATOM 11376 C CA . TYR B 1 598 ? 36.310 -18.702 39.697 1.00 152.38 721 TYR B CA 1
ATOM 11377 C C . TYR B 1 598 ? 36.029 -19.611 40.870 1.00 154.11 721 TYR B C 1
ATOM 11378 O O . TYR B 1 598 ? 36.215 -20.821 40.769 1.00 144.58 721 TYR B O 1
ATOM 11387 N N . VAL B 1 599 ? 35.565 -19.040 41.975 1.00 154.34 722 VAL B N 1
ATOM 11388 C CA . VAL B 1 599 ? 35.173 -19.854 43.117 1.00 148.97 722 VAL B CA 1
ATOM 11389 C C . VAL B 1 599 ? 33.920 -20.697 42.863 1.00 147.51 722 VAL B C 1
ATOM 11390 O O . VAL B 1 599 ? 33.613 -21.596 43.642 1.00 147.03 722 VAL B O 1
ATOM 11394 N N . LEU B 1 600 ? 33.196 -20.412 41.786 1.00 147.52 723 LEU B N 1
ATOM 11395 C CA . LEU B 1 600 ? 32.024 -21.213 41.429 1.00 140.50 723 LEU B CA 1
ATOM 11396 C C . LEU B 1 600 ? 32.096 -21.749 39.999 1.00 139.07 723 LEU B C 1
ATOM 11397 O O . LEU B 1 600 ? 32.960 -21.348 39.222 1.00 136.84 723 LEU B O 1
ATOM 11402 N N . SER B 1 601 ? 31.189 -22.664 39.663 1.00 140.07 724 SER B N 1
ATOM 11403 C CA . SER B 1 601 ? 31.135 -23.241 38.322 1.00 139.10 724 SER B CA 1
ATOM 11404 C C . SER B 1 601 ? 30.550 -22.249 37.318 1.00 137.18 724 SER B C 1
ATOM 11405 O O . SER B 1 601 ? 30.057 -21.189 37.699 1.00 134.98 724 SER B O 1
ATOM 11408 N N . ASP B 1 602 ? 30.625 -22.589 36.033 1.00 135.60 725 ASP B N 1
ATOM 11409 C CA . ASP B 1 602 ? 30.038 -21.755 34.984 1.00 130.29 725 ASP B CA 1
ATOM 11410 C C . ASP B 1 602 ? 28.512 -21.698 35.087 1.00 130.06 725 ASP B C 1
ATOM 11411 O O . ASP B 1 602 ? 27.912 -20.641 34.896 1.00 134.00 725 ASP B O 1
ATOM 11416 N N . LYS B 1 603 ? 27.891 -22.839 35.377 1.00 130.15 726 LYS B N 1
ATOM 11417 C CA . LYS B 1 603 ? 26.449 -22.900 35.600 1.00 125.61 726 LYS B CA 1
ATOM 11418 C C . LYS B 1 603 ? 26.056 -21.985 36.758 1.00 133.02 726 LYS B C 1
ATOM 11419 O O . LYS B 1 603 ? 25.042 -21.293 36.696 1.00 137.29 726 LYS B O 1
ATOM 11425 N N . ASP B 1 604 ? 26.869 -21.998 37.812 1.00 133.62 727 ASP B N 1
ATOM 11426 C CA . ASP B 1 604 ? 26.702 -21.094 38.947 1.00 129.98 727 ASP B CA 1
ATOM 11427 C C . ASP B 1 604 ? 26.667 -19.632 38.526 1.00 130.66 727 ASP B C 1
ATOM 11428 O O . ASP B 1 604 ? 25.736 -18.896 38.850 1.00 128.49 727 ASP B O 1
ATOM 11433 N N . ARG B 1 605 ? 27.700 -19.227 37.798 1.00 130.81 728 ARG B N 1
ATOM 11434 C CA . ARG B 1 605 ? 27.848 -17.850 37.355 1.00 131.56 728 ARG B CA 1
ATOM 11435 C C . ARG B 1 605 ? 26.722 -17.450 36.412 1.00 130.77 728 ARG B C 1
ATOM 11436 O O . ARG B 1 605 ? 26.213 -16.333 36.480 1.00 123.44 728 ARG B O 1
ATOM 11444 N N . ALA B 1 606 ? 26.336 -18.374 35.538 1.00 132.71 729 ALA B N 1
ATOM 11445 C CA . ALA B 1 606 ? 25.227 -18.155 34.619 1.00 127.75 729 ALA B CA 1
ATOM 11446 C C . ALA B 1 606 ? 23.920 -17.981 35.380 1.00 127.00 729 ALA B C 1
ATOM 11447 O O . ALA B 1 606 ? 23.136 -17.073 35.098 1.00 122.71 729 ALA B O 1
ATOM 11449 N N . ASN B 1 607 ? 23.695 -18.872 36.341 1.00 127.65 730 ASN B N 1
ATOM 11450 C CA . ASN B 1 607 ? 22.500 -18.845 37.174 1.00 125.14 730 ASN B CA 1
ATOM 11451 C C . ASN B 1 607 ? 22.313 -17.515 37.900 1.00 127.59 730 ASN B C 1
ATOM 11452 O O . ASN B 1 607 ? 21.201 -16.995 37.987 1.00 126.42 730 ASN B O 1
ATOM 11457 N N . LEU B 1 608 ? 23.410 -16.972 38.418 1.00 132.66 731 LEU B N 1
ATOM 11458 C CA . LEU B 1 608 ? 23.382 -15.695 39.128 1.00 135.02 731 LEU B CA 1
ATOM 11459 C C . LEU B 1 608 ? 22.946 -14.536 38.240 1.00 125.82 731 LEU B C 1
ATOM 11460 O O . LEU B 1 608 ? 22.156 -13.690 38.659 1.00 118.47 731 LEU B O 1
ATOM 11465 N N . ILE B 1 609 ? 23.468 -14.499 37.018 1.00 123.58 732 ILE B N 1
ATOM 11466 C CA . ILE B 1 609 ? 23.136 -13.436 36.074 1.00 120.02 732 ILE B CA 1
ATOM 11467 C C . ILE B 1 609 ? 21.653 -13.458 35.731 1.00 130.28 732 ILE B C 1
ATOM 11468 O O . ILE B 1 609 ? 20.995 -12.419 35.711 1.00 131.38 732 ILE B O 1
ATOM 11473 N N . ASN B 1 610 ? 21.138 -14.653 35.462 1.00 126.86 733 ASN B N 1
ATOM 11474 C CA . ASN B 1 610 ? 19.719 -14.849 35.197 1.00 125.26 733 ASN B CA 1
ATOM 11475 C C . ASN B 1 610 ? 18.848 -14.341 36.342 1.00 129.29 733 ASN B C 1
ATOM 11476 O O . ASN B 1 610 ? 17.960 -13.515 36.141 1.00 131.81 733 ASN B O 1
ATOM 11481 N N . ASN B 1 611 ? 19.114 -14.847 37.543 1.00 127.54 734 ASN B N 1
ATOM 11482 C CA . ASN B 1 611 ? 18.276 -14.580 38.708 1.00 132.24 734 ASN B CA 1
ATOM 11483 C C . ASN B 1 611 ? 18.151 -13.104 39.087 1.00 130.79 734 ASN B C 1
ATOM 11484 O O . ASN B 1 611 ? 17.079 -12.658 39.493 1.00 130.96 734 ASN B O 1
ATOM 11489 N N . ILE B 1 612 ? 19.237 -12.347 38.955 1.00 130.52 735 ILE B N 1
ATOM 11490 C CA . ILE B 1 612 ? 19.230 -10.942 39.365 1.00 134.13 735 ILE B CA 1
ATOM 11491 C C . ILE B 1 612 ? 18.464 -10.059 38.375 1.00 131.82 735 ILE B C 1
ATOM 11492 O O . ILE B 1 612 ? 17.768 -9.127 38.783 1.00 134.27 735 ILE B O 1
ATOM 11497 N N . PHE B 1 613 ? 18.580 -10.357 37.083 1.00 132.82 736 PHE B N 1
ATOM 11498 C CA . PHE B 1 613 ? 17.885 -9.586 36.057 1.00 129.89 736 PHE B CA 1
ATOM 11499 C C . PHE B 1 613 ? 16.374 -9.771 36.146 1.00 128.67 736 PHE B C 1
ATOM 11500 O O . PHE B 1 613 ? 15.609 -8.844 35.882 1.00 129.69 736 PHE B O 1
ATOM 11508 N N . GLU B 1 614 ? 15.951 -10.973 36.520 1.00 122.74 737 GLU B N 1
ATOM 11509 C CA . GLU B 1 614 ? 14.533 -11.286 36.592 1.00 126.91 737 GLU B CA 1
ATOM 11510 C C . GLU B 1 614 ? 13.943 -10.671 37.854 1.00 130.03 737 GLU B C 1
ATOM 11511 O O . GLU B 1 614 ? 12.754 -10.357 37.914 1.00 130.45 737 GLU B O 1
ATOM 11517 N N . LEU B 1 615 ? 14.794 -10.505 38.861 1.00 131.10 738 LEU B N 1
ATOM 11518 C CA . LEU B 1 615 ? 14.432 -9.807 40.088 1.00 129.82 738 LEU B CA 1
ATOM 11519 C C . LEU B 1 615 ? 14.370 -8.306 39.841 1.00 133.12 738 LEU B C 1
ATOM 11520 O O . LEU B 1 615 ? 13.473 -7.625 40.336 1.00 135.43 738 LEU B O 1
ATOM 11525 N N . ALA B 1 616 ? 15.331 -7.798 39.071 1.00 133.24 739 ALA B N 1
ATOM 11526 C CA . ALA B 1 616 ? 15.352 -6.391 38.681 1.00 133.39 739 ALA B CA 1
ATOM 11527 C C . ALA B 1 616 ? 14.107 -6.033 37.874 1.00 136.40 739 ALA B C 1
ATOM 11528 O O . ALA B 1 616 ? 13.737 -4.864 37.763 1.00 139.33 739 ALA B O 1
ATOM 11530 N N . GLY B 1 617 ? 13.471 -7.052 37.305 1.00 134.07 740 GLY B N 1
ATOM 11531 C CA . GLY B 1 617 ? 12.237 -6.875 36.566 1.00 131.10 740 GLY B CA 1
ATOM 11532 C C . GLY B 1 617 ? 11.094 -6.506 37.489 1.00 136.08 740 GLY B C 1
ATOM 11533 O O . GLY B 1 617 ? 10.335 -5.575 37.218 1.00 139.12 740 GLY B O 1
ATOM 11534 N N . LEU B 1 618 ? 10.971 -7.243 38.588 1.00 135.65 741 LEU B N 1
ATOM 11535 C CA . LEU B 1 618 ? 9.884 -7.025 39.533 1.00 145.22 741 LEU B CA 1
ATOM 11536 C C . LEU B 1 618 ? 10.134 -5.811 40.419 1.00 147.03 741 LEU B C 1
ATOM 11537 O O . LEU B 1 618 ? 9.252 -5.392 41.168 1.00 151.80 741 LEU B O 1
ATOM 11542 N N . GLY B 1 619 ? 11.336 -5.251 40.342 1.00 141.62 742 GLY B N 1
ATOM 11543 C CA . GLY B 1 619 ? 11.688 -4.128 41.188 1.00 141.99 742 GLY B CA 1
ATOM 11544 C C . GLY B 1 619 ? 12.290 -4.615 42.491 1.00 144.73 742 GLY B C 1
ATOM 11545 O O . GLY B 1 619 ? 12.732 -3.817 43.317 1.00 152.94 742 GLY B O 1
ATOM 11546 N N . LYS B 1 620 ? 12.311 -5.934 42.670 1.00 140.02 743 LYS B N 1
ATOM 11547 C CA . LYS B 1 620 ? 12.847 -6.552 43.881 1.00 145.04 743 LYS B CA 1
ATOM 11548 C C . LYS B 1 620 ? 14.348 -6.325 44.035 1.00 146.84 743 LYS B C 1
ATOM 11549 O O . LYS B 1 620 ? 14.936 -6.652 45.065 1.00 151.97 743 LYS B O 1
ATOM 11555 N N . VAL B 1 621 ? 14.953 -5.767 42.994 1.00 143.19 744 VAL B N 1
ATOM 11556 C CA . VAL B 1 621 ? 16.364 -5.422 42.985 1.00 139.04 744 VAL B CA 1
ATOM 11557 C C . VAL B 1 621 ? 16.496 -4.232 42.047 1.00 143.31 744 VAL B C 1
ATOM 11558 O O . VAL B 1 621 ? 15.873 -4.207 40.987 1.00 144.42 744 VAL B O 1
ATOM 11562 N N . PRO B 1 622 ? 17.304 -3.233 42.430 1.00 151.08 745 PRO B N 1
ATOM 11563 C CA . PRO B 1 622 ? 17.499 -2.102 41.520 1.00 146.23 745 PRO B CA 1
ATOM 11564 C C . PRO B 1 622 ? 18.258 -2.534 40.271 1.00 144.15 745 PRO B C 1
ATOM 11565 O O . PRO B 1 622 ? 19.199 -3.323 40.373 1.00 139.10 745 PRO B O 1
ATOM 11569 N N . LEU B 1 623 ? 17.849 -2.027 39.112 1.00 145.30 746 LEU B N 1
ATOM 11570 C CA . LEU B 1 623 ? 18.457 -2.431 37.850 1.00 145.74 746 LEU B CA 1
ATOM 11571 C C . LEU B 1 623 ? 19.935 -2.064 37.835 1.00 147.18 746 LEU B C 1
ATOM 11572 O O . LEU B 1 623 ? 20.744 -2.719 37.176 1.00 148.52 746 LEU B O 1
ATOM 11577 N N . LYS B 1 624 ? 20.278 -1.007 38.565 1.00 151.09 747 LYS B N 1
ATOM 11578 C CA . LYS B 1 624 ? 21.664 -0.581 38.686 1.00 151.76 747 LYS B CA 1
ATOM 11579 C C . LYS B 1 624 ? 22.506 -1.663 39.358 1.00 150.00 747 LYS B C 1
ATOM 11580 O O . LYS B 1 624 ? 23.694 -1.804 39.068 1.00 144.61 747 LYS B O 1
ATOM 11586 N N . ARG B 1 625 ? 21.881 -2.431 40.247 1.00 153.88 748 ARG B N 1
ATOM 11587 C CA . ARG B 1 625 ? 22.568 -3.517 40.935 1.00 148.31 748 ARG B CA 1
ATOM 11588 C C . ARG B 1 625 ? 22.716 -4.719 40.012 1.00 140.51 748 ARG B C 1
ATOM 11589 O O . ARG B 1 625 ? 23.688 -5.469 40.102 1.00 138.79 748 ARG B O 1
ATOM 11597 N N . ALA B 1 626 ? 21.738 -4.901 39.132 1.00 138.73 749 ALA B N 1
ATOM 11598 C CA . ALA B 1 626 ? 21.785 -5.961 38.133 1.00 142.82 749 ALA B CA 1
ATOM 11599 C C . ALA B 1 626 ? 23.012 -5.813 37.239 1.00 139.71 749 ALA B C 1
ATOM 11600 O O . ALA B 1 626 ? 23.725 -6.784 36.988 1.00 138.02 749 ALA B O 1
ATOM 11602 N N . PHE B 1 627 ? 23.245 -4.596 36.753 1.00 140.98 750 PHE B N 1
ATOM 11603 C CA . PHE B 1 627 ? 24.401 -4.312 35.904 1.00 145.11 750 PHE B CA 1
ATOM 11604 C C . PHE B 1 627 ? 25.713 -4.329 36.678 1.00 150.51 750 PHE B C 1
ATOM 11605 O O . PHE B 1 627 ? 26.764 -4.634 36.116 1.00 149.08 750 PHE B O 1
ATOM 11613 N N . ASP B 1 628 ? 25.656 -3.993 37.963 1.00 153.38 751 ASP B N 1
ATOM 11614 C CA . ASP B 1 628 ? 26.852 -4.008 38.800 1.00 151.23 751 ASP B CA 1
ATOM 11615 C C . ASP B 1 628 ? 27.348 -5.439 38.977 1.00 142.93 751 ASP B C 1
ATOM 11616 O O . ASP B 1 628 ? 28.540 -5.674 39.173 1.00 139.43 751 ASP B O 1
ATOM 11621 N N . LEU B 1 629 ? 26.424 -6.392 38.906 1.00 136.89 752 LEU B N 1
ATOM 11622 C CA . LEU B 1 629 ? 26.773 -7.804 38.972 1.00 137.00 752 LEU B CA 1
ATOM 11623 C C . LEU B 1 629 ? 27.493 -8.162 37.677 1.00 138.96 752 LEU B C 1
ATOM 11624 O O . LEU B 1 629 ? 28.464 -8.918 37.677 1.00 136.33 752 LEU B O 1
ATOM 11629 N N . ILE B 1 630 ? 27.000 -7.603 36.577 1.00 141.04 753 ILE B N 1
ATOM 11630 C CA . ILE B 1 630 ? 27.541 -7.855 35.245 1.00 143.15 753 ILE B CA 1
ATOM 11631 C C . ILE B 1 630 ? 28.956 -7.277 35.070 1.00 145.87 753 ILE B C 1
ATOM 11632 O O . ILE B 1 630 ? 29.715 -7.720 34.212 1.00 141.11 753 ILE B O 1
ATOM 11637 N N . ASN B 1 631 ? 29.338 -6.349 35.941 1.00 144.77 754 ASN B N 1
ATOM 11638 C CA . ASN B 1 631 ? 30.601 -5.621 35.794 1.00 135.20 754 ASN B CA 1
ATOM 11639 C C . ASN B 1 631 ? 31.868 -6.479 35.675 1.00 137.66 754 ASN B C 1
ATOM 11640 O O . ASN B 1 631 ? 32.897 -6.003 35.192 1.00 135.33 754 ASN B O 1
ATOM 11645 N N . TYR B 1 632 ? 31.798 -7.732 36.118 1.00 138.30 755 TYR B N 1
ATOM 11646 C CA . TYR B 1 632 ? 32.965 -8.619 36.108 1.00 131.30 755 TYR B CA 1
ATOM 11647 C C . TYR B 1 632 ? 33.311 -9.265 34.757 1.00 126.40 755 TYR B C 1
ATOM 11648 O O . TYR B 1 632 ? 34.451 -9.686 34.557 1.00 132.84 755 TYR B O 1
ATOM 11657 N N . LEU B 1 633 ? 32.347 -9.350 33.839 1.00 131.48 756 LEU B N 1
ATOM 11658 C CA . LEU B 1 633 ? 32.483 -10.197 32.639 1.00 129.46 756 LEU B CA 1
ATOM 11659 C C . LEU B 1 633 ? 33.725 -9.973 31.771 1.00 125.17 756 LEU B C 1
ATOM 11660 O O . LEU B 1 633 ? 33.984 -10.757 30.860 1.00 121.97 756 LEU B O 1
ATOM 11665 N N . GLY B 1 634 ? 34.484 -8.915 32.035 1.00 122.82 757 GLY B N 1
ATOM 11666 C CA . GLY B 1 634 ? 35.727 -8.688 31.318 1.00 129.67 757 GLY B CA 1
ATOM 11667 C C . GLY B 1 634 ? 36.712 -9.844 31.454 1.00 134.74 757 GLY B C 1
ATOM 11668 O O . GLY B 1 634 ? 37.621 -9.995 30.635 1.00 134.30 757 GLY B O 1
ATOM 11669 N N . ASN B 1 635 ? 36.528 -10.663 32.487 1.00 135.88 758 ASN B N 1
ATOM 11670 C CA . ASN B 1 635 ? 37.417 -11.784 32.774 1.00 137.17 758 ASN B CA 1
ATOM 11671 C C . ASN B 1 635 ? 36.683 -13.118 32.692 1.00 139.98 758 ASN B C 1
ATOM 11672 O O . ASN B 1 635 ? 36.952 -14.034 33.467 1.00 144.09 758 ASN B O 1
ATOM 11674 N N . GLU B 1 636 ? 35.749 -13.222 31.754 1.00 141.72 759 GLU B N 1
ATOM 11675 C CA . GLU B 1 636 ? 35.022 -14.465 31.574 1.00 142.60 759 GLU B CA 1
ATOM 11676 C C . GLU B 1 636 ? 35.372 -15.120 30.252 1.00 139.66 759 GLU B C 1
ATOM 11677 O O . GLU B 1 636 ? 35.345 -14.490 29.196 1.00 132.71 759 GLU B O 1
ATOM 11683 N N . ASN B 1 637 ? 35.676 -16.408 30.317 1.00 143.29 760 ASN B N 1
ATOM 11684 C CA . ASN B 1 637 ? 35.972 -17.172 29.119 1.00 144.82 760 ASN B CA 1
ATOM 11685 C C . ASN B 1 637 ? 34.996 -18.338 29.033 1.00 144.85 760 ASN B C 1
ATOM 11686 O O . ASN B 1 637 ? 35.046 -19.127 28.094 1.00 142.62 760 ASN B O 1
ATOM 11691 N N . HIS B 1 638 ? 34.083 -18.420 30.001 1.00 141.90 761 HIS B N 1
ATOM 11692 C CA . HIS B 1 638 ? 33.059 -19.466 29.998 1.00 141.00 761 HIS B CA 1
ATOM 11693 C C . HIS B 1 638 ? 31.840 -18.976 29.194 1.00 136.94 761 HIS B C 1
ATOM 11694 O O . HIS B 1 638 ? 31.239 -17.951 29.514 1.00 140.10 761 HIS B O 1
ATOM 11701 N N . THR B 1 639 ? 31.532 -19.676 28.099 1.00 128.96 762 THR B N 1
ATOM 11702 C CA . THR B 1 639 ? 30.396 -19.325 27.229 1.00 124.72 762 THR B CA 1
ATOM 11703 C C . THR B 1 639 ? 29.061 -19.306 27.965 1.00 124.05 762 THR B C 1
ATOM 11704 O O . THR B 1 639 ? 28.294 -18.354 27.830 1.00 122.64 762 THR B O 1
ATOM 11708 N N . ALA B 1 640 ? 28.782 -20.378 28.709 1.00 130.90 763 ALA B N 1
ATOM 11709 C CA . ALA B 1 640 ? 27.463 -20.619 29.312 1.00 128.20 763 ALA B CA 1
ATOM 11710 C C . ALA B 1 640 ? 26.867 -19.423 30.069 1.00 121.65 763 ALA B C 1
ATOM 11711 O O . ALA B 1 640 ? 25.677 -19.152 29.928 1.00 122.61 763 ALA B O 1
ATOM 11713 N N . PRO B 1 641 ? 27.673 -18.710 30.880 1.00 124.43 764 PRO B N 1
ATOM 11714 C CA . PRO B 1 641 ? 27.113 -17.457 31.401 1.00 126.18 764 PRO B CA 1
ATOM 11715 C C . PRO B 1 641 ? 26.903 -16.404 30.311 1.00 127.20 764 PRO B C 1
ATOM 11716 O O . PRO B 1 641 ? 25.755 -16.026 30.051 1.00 135.44 764 PRO B O 1
ATOM 11720 N N . ILE B 1 642 ? 28.005 -15.978 29.686 1.00 124.70 765 ILE B N 1
ATOM 11721 C CA . ILE B 1 642 ? 28.047 -14.902 28.681 1.00 123.53 765 ILE B CA 1
ATOM 11722 C C . ILE B 1 642 ? 26.791 -14.798 27.818 1.00 121.13 765 ILE B C 1
ATOM 11723 O O . ILE B 1 642 ? 26.289 -13.702 27.556 1.00 126.90 765 ILE B O 1
ATOM 11728 N N . THR B 1 643 ? 26.319 -15.946 27.343 1.00 110.82 766 THR B N 1
ATOM 11729 C CA . THR B 1 643 ? 25.105 -16.006 26.545 1.00 103.84 766 THR B CA 1
ATOM 11730 C C . THR B 1 643 ? 23.916 -15.394 27.284 1.00 115.09 766 THR B C 1
ATOM 11731 O O . THR B 1 643 ? 23.238 -14.513 26.755 1.00 120.69 766 THR B O 1
ATOM 11735 N N . GLU B 1 644 ? 23.651 -15.860 28.502 1.00 109.74 767 GLU B N 1
ATOM 11736 C CA . GLU B 1 644 ? 22.540 -15.322 29.290 1.00 111.66 767 GLU B CA 1
ATOM 11737 C C . GLU B 1 644 ? 22.912 -13.906 29.781 1.00 109.64 767 GLU B C 1
ATOM 11738 O O . GLU B 1 644 ? 22.866 -13.601 30.970 1.00 112.89 767 GLU B O 1
ATOM 11744 N N . ALA B 1 645 ? 23.320 -13.065 28.834 1.00 114.54 768 ALA B N 1
ATOM 11745 C CA . ALA B 1 645 ? 23.691 -11.676 29.069 1.00 114.39 768 ALA B CA 1
ATOM 11746 C C . ALA B 1 645 ? 23.664 -10.980 27.716 1.00 113.92 768 ALA B C 1
ATOM 11747 O O . ALA B 1 645 ? 23.209 -9.844 27.598 1.00 111.69 768 ALA B O 1
ATOM 11749 N N . LEU B 1 646 ? 24.157 -11.670 26.689 1.00 115.38 769 LEU B N 1
ATOM 11750 C CA . LEU B 1 646 ? 23.934 -11.218 25.318 1.00 121.13 769 LEU B CA 1
ATOM 11751 C C . LEU B 1 646 ? 22.439 -11.296 25.064 1.00 123.48 769 LEU B C 1
ATOM 11752 O O . LEU B 1 646 ? 21.917 -10.608 24.201 1.00 118.19 769 LEU B O 1
ATOM 11757 N N . PHE B 1 647 ? 21.777 -12.187 25.799 1.00 116.50 770 PHE B N 1
ATOM 11758 C CA . PHE B 1 647 ? 20.326 -12.336 25.775 1.00 113.11 770 PHE B CA 1
ATOM 11759 C C . PHE B 1 647 ? 19.616 -11.327 26.680 1.00 109.44 770 PHE B C 1
ATOM 11760 O O . PHE B 1 647 ? 18.727 -10.603 26.233 1.00 113.46 770 PHE B O 1
ATOM 11768 N N . GLN B 1 648 ? 19.997 -11.307 27.957 1.00 100.28 771 GLN B N 1
ATOM 11769 C CA . GLN B 1 648 ? 19.332 -10.469 28.956 1.00 104.91 771 GLN B CA 1
ATOM 11770 C C . GLN B 1 648 ? 19.394 -8.987 28.609 1.00 105.50 771 GLN B C 1
ATOM 11771 O O . GLN B 1 648 ? 18.407 -8.268 28.760 1.00 101.57 771 GLN B O 1
ATOM 11777 N N . THR B 1 649 ? 20.553 -8.534 28.145 1.00 110.93 772 THR B N 1
ATOM 11778 C CA . THR B 1 649 ? 20.714 -7.145 27.737 1.00 107.01 772 THR B CA 1
ATOM 11779 C C . THR B 1 649 ? 20.053 -6.887 26.383 1.00 107.16 772 THR B C 1
ATOM 11780 O O . THR B 1 649 ? 19.567 -5.784 26.127 1.00 107.09 772 THR B O 1
ATOM 11784 N N . ASP B 1 650 ? 20.030 -7.904 25.524 1.00 104.18 773 ASP B N 1
ATOM 11785 C CA . ASP B 1 650 ? 19.387 -7.790 24.215 1.00 101.82 773 ASP B CA 1
ATOM 11786 C C . ASP B 1 650 ? 17.888 -7.59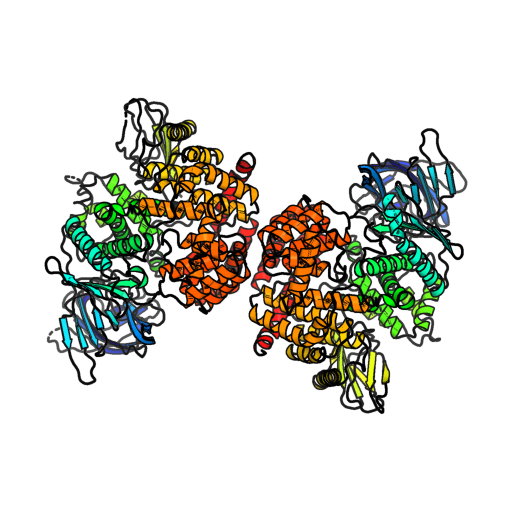3 24.351 1.00 105.50 773 ASP B C 1
ATOM 11787 O O . ASP B 1 650 ? 17.268 -6.892 23.547 1.00 111.05 773 ASP B O 1
ATOM 11792 N N . LEU B 1 651 ? 17.307 -8.218 25.370 1.00 99.66 774 LEU B N 1
ATOM 11793 C CA . LEU B 1 651 ? 15.884 -8.061 25.642 1.00 101.97 774 LEU B CA 1
ATOM 11794 C C . LEU B 1 651 ? 15.612 -6.620 26.040 1.00 104.00 774 LEU B C 1
ATOM 11795 O O . LEU B 1 651 ? 14.677 -5.995 25.552 1.00 108.88 774 LEU B O 1
ATOM 11800 N N . ILE B 1 652 ? 16.445 -6.103 26.936 1.00 99.11 775 ILE B N 1
ATOM 11801 C CA . ILE B 1 652 ? 16.303 -4.737 27.423 1.00 98.42 775 ILE B CA 1
ATOM 11802 C C . ILE B 1 652 ? 16.592 -3.727 26.308 1.00 100.33 775 ILE B C 1
ATOM 11803 O O . ILE B 1 652 ? 15.897 -2.720 26.185 1.00 104.54 775 ILE B O 1
ATOM 11808 N N . TYR B 1 653 ? 17.603 -4.012 25.487 1.00 97.32 776 TYR B N 1
ATOM 11809 C CA . TYR B 1 653 ? 17.941 -3.150 24.351 1.00 95.80 776 TYR B CA 1
ATOM 11810 C C . TYR B 1 653 ? 16.749 -3.006 23.412 1.00 97.57 776 TYR B C 1
ATOM 11811 O O . TYR B 1 653 ? 16.400 -1.900 22.991 1.00 95.75 776 TYR B O 1
ATOM 11820 N N . ASN B 1 654 ? 16.120 -4.133 23.093 1.00 104.89 777 ASN B N 1
ATOM 11821 C CA . ASN B 1 654 ? 15.013 -4.156 22.145 1.00 111.66 777 ASN B CA 1
ATOM 11822 C C . ASN B 1 654 ? 13.761 -3.525 22.742 1.00 105.69 777 ASN B C 1
ATOM 11823 O O . ASN B 1 654 ? 12.994 -2.865 22.041 1.00 99.73 777 ASN B O 1
ATOM 11828 N N . LEU B 1 655 ? 13.558 -3.740 24.038 1.00 102.95 778 LEU B N 1
ATOM 11829 C CA . LEU B 1 655 ? 12.426 -3.160 24.751 1.00 100.00 778 LEU B CA 1
ATOM 11830 C C . LEU B 1 655 ? 12.503 -1.637 24.704 1.00 95.17 778 LEU B C 1
ATOM 11831 O O . LEU B 1 655 ? 11.530 -0.968 24.349 1.00 94.59 778 LEU B O 1
ATOM 11836 N N . LEU B 1 656 ? 13.663 -1.101 25.074 1.00 98.98 779 LEU B N 1
ATOM 11837 C CA . LEU B 1 656 ? 13.957 0.325 24.942 1.00 102.11 779 LEU B CA 1
ATOM 11838 C C . LEU B 1 656 ? 13.711 0.835 23.525 1.00 99.85 779 LEU B C 1
ATOM 11839 O O . LEU B 1 656 ? 12.971 1.798 23.326 1.00 101.91 779 LEU B O 1
ATOM 11844 N N . GLU B 1 657 ? 14.358 0.193 22.556 1.00 95.89 780 GLU B N 1
ATOM 11845 C CA . GLU B 1 657 ? 14.308 0.606 21.154 1.00 93.58 780 GLU B CA 1
ATOM 11846 C C . GLU B 1 657 ? 12.894 0.851 20.621 1.00 94.92 780 GLU B C 1
ATOM 11847 O O . GLU B 1 657 ? 12.650 1.850 19.944 1.00 90.21 780 GLU B O 1
ATOM 11853 N N . LYS B 1 658 ? 11.967 -0.053 20.921 1.00 96.56 781 LYS B N 1
ATOM 11854 C CA . LYS B 1 658 ? 10.619 0.061 20.372 1.00 90.71 781 LYS B CA 1
ATOM 11855 C C . LYS B 1 658 ? 9.800 1.175 21.027 1.00 95.73 781 LYS B C 1
ATOM 11856 O O . LYS B 1 658 ? 8.747 1.555 20.520 1.00 98.01 781 LYS B O 1
ATOM 11862 N N . LEU B 1 659 ? 10.284 1.702 22.146 1.00 96.36 782 LEU B N 1
ATOM 11863 C CA . LEU B 1 659 ? 9.647 2.859 22.770 1.00 94.52 782 LEU B CA 1
ATOM 11864 C C . LEU B 1 659 ? 10.254 4.168 22.279 1.00 102.40 782 LEU B C 1
ATOM 11865 O O . LEU B 1 659 ? 9.787 5.252 22.628 1.00 103.32 782 LEU B O 1
ATOM 11870 N N . GLY B 1 660 ? 11.300 4.054 21.468 1.00 102.45 783 GLY B N 1
ATOM 11871 C CA . GLY B 1 660 ? 11.914 5.212 20.848 1.00 96.46 783 GLY B CA 1
ATOM 11872 C C . GLY B 1 660 ? 13.201 5.659 21.514 1.00 101.21 783 GLY B C 1
ATOM 11873 O O . GLY B 1 660 ? 13.687 6.765 21.275 1.00 109.58 783 GLY B O 1
ATOM 11874 N N . TYR B 1 661 ? 13.751 4.798 22.361 1.00 95.72 784 TYR B N 1
ATOM 11875 C CA . TYR B 1 661 ? 14.918 5.149 23.155 1.00 103.69 784 TYR B CA 1
ATOM 11876 C C . TYR B 1 661 ? 16.164 4.568 22.513 1.00 107.41 784 TYR B C 1
ATOM 11877 O O . TYR B 1 661 ? 16.877 3.769 23.119 1.00 109.77 784 TYR B O 1
ATOM 11886 N N . MET B 1 662 ? 16.413 4.985 21.274 1.00 110.12 785 MET B N 1
ATOM 11887 C CA . MET B 1 662 ? 17.539 4.493 20.490 1.00 110.50 785 MET B CA 1
ATOM 11888 C C . MET B 1 662 ? 18.860 4.801 21.178 1.00 117.06 785 MET B C 1
ATOM 11889 O O . MET B 1 662 ? 19.727 3.937 21.285 1.00 118.57 785 MET B O 1
ATOM 11894 N N . ASP B 1 663 ? 19.000 6.040 21.642 1.00 118.78 786 ASP B N 1
ATOM 11895 C CA . ASP B 1 663 ? 20.189 6.469 22.369 1.00 120.47 786 ASP B CA 1
ATOM 11896 C C . ASP B 1 663 ? 20.369 5.642 23.632 1.00 122.49 786 ASP B C 1
ATOM 11897 O O . ASP B 1 663 ? 21.424 5.053 23.857 1.00 127.06 786 ASP B O 1
ATOM 11902 N N . LEU B 1 664 ? 19.322 5.612 24.452 1.00 117.04 787 LEU B N 1
ATOM 11903 C CA . LEU B 1 664 ? 19.324 4.861 25.703 1.00 111.36 787 LEU B CA 1
ATOM 11904 C C . LEU B 1 664 ? 19.663 3.388 25.477 1.00 110.78 787 LEU B C 1
ATOM 11905 O O . LEU B 1 664 ? 20.456 2.804 26.213 1.00 113.53 787 LEU B O 1
ATOM 11910 N N . ALA B 1 665 ? 19.050 2.795 24.458 1.00 113.77 788 ALA B N 1
ATOM 11911 C CA . ALA B 1 665 ? 19.300 1.400 24.116 1.00 111.51 788 ALA B CA 1
ATOM 11912 C C . ALA B 1 665 ? 20.723 1.184 23.604 1.00 111.58 788 ALA B C 1
ATOM 11913 O O . ALA B 1 665 ? 21.372 0.198 23.951 1.00 109.93 788 ALA B O 1
ATOM 11915 N N . SER B 1 666 ? 21.206 2.111 22.782 1.00 108.53 789 SER B N 1
ATOM 11916 C CA . SER B 1 666 ? 22.525 1.972 22.169 1.00 113.98 789 SER B CA 1
ATOM 11917 C C . SER B 1 666 ? 23.649 2.286 23.155 1.00 120.57 789 SER B C 1
ATOM 11918 O O . SER B 1 666 ? 24.706 1.657 23.113 1.00 116.00 789 SER B O 1
ATOM 11921 N N . ARG B 1 667 ? 23.419 3.251 24.043 1.00 123.56 790 ARG B N 1
ATOM 11922 C CA . ARG B 1 667 ? 24.388 3.573 25.089 1.00 122.07 790 ARG B CA 1
ATOM 11923 C C . ARG B 1 667 ? 24.622 2.368 25.987 1.00 124.71 790 ARG B C 1
ATOM 11924 O O . ARG B 1 667 ? 25.717 2.171 26.511 1.00 132.98 790 ARG B O 1
ATOM 11932 N N . LEU B 1 668 ? 23.576 1.567 26.151 1.00 120.38 791 LEU B N 1
ATOM 11933 C CA . LEU B 1 668 ? 23.616 0.385 26.999 1.00 109.32 791 LEU B CA 1
ATOM 11934 C C . LEU B 1 668 ? 24.434 -0.739 26.365 1.00 109.79 791 LEU B C 1
ATOM 11935 O O . LEU B 1 668 ? 25.305 -1.315 27.014 1.00 114.84 791 LEU B O 1
ATOM 11940 N N . VAL B 1 669 ? 24.151 -1.056 25.104 1.00 111.14 792 VAL B N 1
ATOM 11941 C CA . VAL B 1 669 ? 24.820 -2.174 24.446 1.00 109.81 792 VAL B CA 1
ATOM 11942 C C . VAL B 1 669 ? 26.288 -1.866 24.177 1.00 119.11 792 VAL B C 1
ATOM 11943 O O . VAL B 1 669 ? 27.100 -2.780 24.029 1.00 122.41 792 VAL B O 1
ATOM 11947 N N . THR B 1 670 ? 26.631 -0.582 24.121 1.00 122.92 793 THR B N 1
ATOM 11948 C CA . THR B 1 670 ? 28.025 -0.191 23.958 1.00 121.22 793 THR B CA 1
ATOM 11949 C C . THR B 1 670 ? 28.735 -0.389 25.288 1.00 119.72 793 THR B C 1
ATOM 11950 O O . THR B 1 670 ? 29.893 -0.801 25.329 1.00 124.40 793 THR B O 1
ATOM 11954 N N . ARG B 1 671 ? 28.025 -0.097 26.374 1.00 119.55 794 ARG B N 1
ATOM 11955 C CA . ARG B 1 671 ? 28.513 -0.370 27.720 1.00 122.07 794 ARG B CA 1
ATOM 11956 C C . ARG B 1 671 ? 28.728 -1.868 27.911 1.00 125.16 794 ARG B C 1
ATOM 11957 O O . ARG B 1 671 ? 29.748 -2.294 28.452 1.00 129.69 794 ARG B O 1
ATOM 11965 N N . VAL B 1 672 ? 27.763 -2.660 27.453 1.00 122.62 795 VAL B N 1
ATOM 11966 C CA . VAL B 1 672 ? 27.850 -4.111 27.551 1.00 116.29 795 VAL B CA 1
ATOM 11967 C C . VAL B 1 672 ? 28.960 -4.619 26.634 1.00 119.37 795 VAL B C 1
ATOM 11968 O O . VAL B 1 672 ? 29.654 -5.584 26.957 1.00 123.33 795 VAL B O 1
ATOM 11972 N N . PHE B 1 673 ? 29.142 -3.946 25.503 1.00 120.82 796 PHE B N 1
ATOM 11973 C CA . PHE B 1 673 ? 30.237 -4.273 24.596 1.00 123.95 796 PHE B CA 1
ATOM 11974 C C . PHE B 1 673 ? 31.598 -4.001 25.225 1.00 126.07 796 PHE B C 1
ATOM 11975 O O . PHE B 1 673 ? 32.537 -4.777 25.044 1.00 126.42 796 PHE B O 1
ATOM 11983 N N . LYS B 1 674 ? 31.702 -2.890 25.949 1.00 123.33 797 LYS B N 1
ATOM 11984 C CA . LYS B 1 674 ? 32.967 -2.466 26.544 1.00 129.91 797 LYS B CA 1
ATOM 11985 C C . LYS B 1 674 ? 33.499 -3.513 27.517 1.00 131.53 797 LYS B C 1
ATOM 11986 O O . LYS B 1 674 ? 34.710 -3.688 27.651 1.00 141.17 797 LYS B O 1
ATOM 11992 N N . LEU B 1 675 ? 32.588 -4.192 28.204 1.00 123.83 798 LEU B N 1
ATOM 11993 C CA . LEU B 1 675 ? 32.950 -5.307 29.071 1.00 125.43 798 LEU B CA 1
ATOM 11994 C C . LEU B 1 675 ? 33.634 -6.419 28.280 1.00 129.40 798 LEU B C 1
ATOM 11995 O O . LEU B 1 675 ? 34.684 -6.925 28.672 1.00 133.59 798 LEU B O 1
ATOM 12000 N N . LEU B 1 676 ? 33.024 -6.788 27.159 1.00 125.28 799 LEU B N 1
ATOM 12001 C CA . LEU B 1 676 ? 33.452 -7.934 26.361 1.00 127.73 799 LEU B CA 1
ATOM 12002 C C . LEU B 1 676 ? 34.429 -7.560 25.246 1.00 131.87 799 LEU B C 1
ATOM 12003 O O . LEU B 1 676 ? 34.656 -8.350 24.329 1.00 133.38 799 LEU B O 1
ATOM 12008 N N . GLN B 1 677 ? 34.989 -6.355 25.329 1.00 128.36 800 GLN B N 1
ATOM 12009 C CA . GLN B 1 677 ? 35.876 -5.814 24.295 1.00 130.51 800 GLN B CA 1
ATOM 12010 C C . GLN B 1 677 ? 36.970 -6.774 23.823 1.00 132.24 800 GLN B C 1
ATOM 12011 O O . GLN B 1 677 ? 37.079 -7.050 22.628 1.00 122.28 800 GLN B O 1
ATOM 12017 N N . ASN B 1 678 ? 37.780 -7.269 24.755 1.00 136.41 801 ASN B N 1
ATOM 12018 C CA . ASN B 1 678 ? 38.873 -8.188 24.425 1.00 137.45 801 ASN B CA 1
ATOM 12019 C C . ASN B 1 678 ? 38.395 -9.444 23.706 1.00 128.67 801 ASN B C 1
ATOM 12020 O O . ASN B 1 678 ? 38.818 -9.722 22.585 1.00 128.38 801 ASN B O 1
ATOM 12025 N N . GLN B 1 679 ? 37.530 -10.201 24.377 1.00 124.75 802 GLN B N 1
ATOM 12026 C CA . GLN B 1 679 ? 36.938 -11.416 23.821 1.00 126.45 802 GLN B CA 1
ATOM 12027 C C . GLN B 1 679 ? 36.470 -11.247 22.379 1.00 129.67 802 GLN B C 1
ATOM 12028 O O . GLN B 1 679 ? 36.729 -12.103 21.539 1.00 124.20 802 GLN B O 1
ATOM 12034 N N . ILE B 1 680 ? 35.793 -10.138 22.095 1.00 134.02 803 ILE B N 1
ATOM 12035 C CA . ILE B 1 680 ? 35.240 -9.910 20.763 1.00 135.20 803 ILE B CA 1
ATOM 12036 C C . ILE B 1 680 ? 36.361 -9.771 19.739 1.00 136.12 803 ILE B C 1
ATOM 12037 O O . ILE B 1 680 ? 36.295 -10.348 18.653 1.00 137.68 803 ILE B O 1
ATOM 12039 N N . GLN B 1 681 ? 37.388 -9.002 20.089 1.00 133.02 804 GLN B N 1
ATOM 12040 C CA . GLN B 1 681 ? 38.585 -8.918 19.261 1.00 133.71 804 GLN B CA 1
ATOM 12041 C C . GLN B 1 681 ? 39.250 -10.287 19.127 1.00 134.36 804 GLN B C 1
ATOM 12042 O O . GLN B 1 681 ? 39.464 -10.775 18.020 1.00 133.37 804 GLN B O 1
ATOM 12048 N N . GLN B 1 682 ? 39.531 -10.917 20.265 1.00 134.17 805 GLN B N 1
ATOM 12049 C CA . GLN B 1 682 ? 40.290 -12.167 20.309 1.00 133.82 805 GLN B CA 1
ATOM 12050 C C . GLN B 1 682 ? 39.681 -13.316 19.499 1.00 134.02 805 GLN B C 1
ATOM 12051 O O . GLN B 1 682 ? 40.349 -14.318 19.236 1.00 135.94 805 GLN B O 1
ATOM 12053 N N . GLN B 1 683 ? 38.419 -13.176 19.105 1.00 129.69 806 GLN B N 1
ATOM 12054 C CA . GLN B 1 683 ? 37.755 -14.209 18.317 1.00 129.34 806 GLN B CA 1
ATOM 12055 C C . GLN B 1 683 ? 38.300 -14.292 16.896 1.00 127.10 806 GLN B C 1
ATOM 12056 O O . GLN B 1 683 ? 38.833 -13.314 16.363 1.00 128.08 806 GLN B O 1
ATOM 12062 N N . THR B 1 684 ? 38.156 -15.470 16.297 1.00 129.23 807 THR B N 1
ATOM 12063 C CA . THR B 1 684 ? 38.574 -15.716 14.924 1.00 136.78 807 THR B CA 1
ATOM 12064 C C . THR B 1 684 ? 37.338 -16.054 14.095 1.00 134.15 807 THR B C 1
ATOM 12065 O O . THR B 1 684 ? 36.328 -16.479 14.645 1.00 131.84 807 THR B O 1
ATOM 12069 N N . TRP B 1 685 ? 37.385 -15.813 12.789 1.00 128.52 808 TRP B N 1
ATOM 12070 C CA . TRP B 1 685 ? 36.228 -16.080 11.935 1.00 118.58 808 TRP B CA 1
ATOM 12071 C C . TRP B 1 685 ? 36.297 -17.448 11.235 1.00 121.75 808 TRP B C 1
ATOM 12072 O O . TRP B 1 685 ? 36.239 -17.511 10.008 1.00 116.22 808 TRP B O 1
ATOM 12083 N N . THR B 1 686 ? 36.432 -18.526 12.014 1.00 130.97 809 THR B N 1
ATOM 12084 C CA . THR B 1 686 ? 36.603 -19.882 11.476 1.00 139.47 809 THR B CA 1
ATOM 12085 C C . THR B 1 686 ? 35.664 -20.941 12.093 1.00 131.98 809 THR B C 1
ATOM 12086 O O . THR B 1 686 ? 34.698 -20.613 12.785 1.00 133.06 809 THR B O 1
ATOM 12090 N N . ASP B 1 687 ? 35.947 -22.214 11.798 1.00 130.77 810 ASP B N 1
ATOM 12091 C CA . ASP B 1 687 ? 35.207 -23.363 12.354 1.00 136.76 810 ASP B CA 1
ATOM 12092 C C . ASP B 1 687 ? 36.090 -24.229 13.262 1.00 142.59 810 ASP B C 1
ATOM 12093 O O . ASP B 1 687 ? 35.939 -25.450 13.301 1.00 134.94 810 ASP B O 1
ATOM 12098 N N . GLU B 1 688 ? 37.044 -23.606 13.945 1.00 148.13 811 GLU B N 1
ATOM 12099 C CA . GLU B 1 688 ? 37.994 -24.359 14.751 1.00 150.03 811 GLU B CA 1
ATOM 12100 C C . GLU B 1 688 ? 37.688 -24.261 16.240 1.00 136.13 811 GLU B C 1
ATOM 12101 O O . GLU B 1 688 ? 37.661 -23.168 16.802 1.00 133.22 811 GLU B O 1
ATOM 12107 N N . GLY B 1 689 ? 37.421 -25.405 16.865 1.00 136.13 812 GLY B N 1
ATOM 12108 C CA . GLY B 1 689 ? 37.297 -25.463 18.312 1.00 132.69 812 GLY B CA 1
ATOM 12109 C C . GLY B 1 689 ? 36.241 -26.418 18.836 1.00 135.10 812 GLY B C 1
ATOM 12110 O O . GLY B 1 689 ? 35.458 -26.987 18.077 1.00 133.36 812 GLY B O 1
ATOM 12111 N N . THR B 1 690 ? 36.234 -26.596 20.154 1.00 129.39 813 THR B N 1
ATOM 12112 C CA . THR B 1 690 ? 35.201 -27.367 20.837 1.00 132.48 813 THR B CA 1
ATOM 12113 C C . THR B 1 690 ? 33.840 -26.711 20.630 1.00 132.79 813 THR B C 1
ATOM 12114 O O . THR B 1 690 ? 33.770 -25.493 20.474 1.00 133.91 813 THR B O 1
ATOM 12118 N N . PRO B 1 691 ? 32.760 -27.516 20.615 1.00 133.45 814 PRO B N 1
ATOM 12119 C CA . PRO B 1 691 ? 31.393 -27.004 20.451 1.00 135.36 814 PRO B CA 1
ATOM 12120 C C . PRO B 1 691 ? 31.103 -25.800 21.342 1.00 131.45 814 PRO B C 1
ATOM 12121 O O . PRO B 1 691 ? 30.587 -24.787 20.873 1.00 138.46 814 PRO B O 1
ATOM 12125 N N . SER B 1 692 ? 31.420 -25.941 22.623 1.00 127.79 815 SER B N 1
ATOM 12126 C CA . SER B 1 692 ? 31.274 -24.874 23.602 1.00 121.97 815 SER B CA 1
ATOM 12127 C C . SER B 1 692 ? 31.947 -23.560 23.199 1.00 126.46 815 SER B C 1
ATOM 12128 O O . SER B 1 692 ? 31.368 -22.486 23.361 1.00 137.40 815 SER B O 1
ATOM 12131 N N . MET B 1 693 ? 33.165 -23.645 22.675 1.00 128.52 816 MET B N 1
ATOM 12132 C CA . MET B 1 693 ? 33.932 -22.444 22.346 1.00 134.92 816 MET B CA 1
ATOM 12133 C C . MET B 1 693 ? 33.623 -21.839 20.979 1.00 127.18 816 MET B C 1
ATOM 12134 O O . MET B 1 693 ? 33.622 -20.617 20.829 1.00 122.45 816 MET B O 1
ATOM 12139 N N . ARG B 1 694 ? 33.359 -22.679 19.985 1.00 125.35 817 ARG B N 1
ATOM 12140 C CA . ARG B 1 694 ? 33.010 -22.164 18.665 1.00 123.17 817 ARG B CA 1
ATOM 12141 C C . ARG B 1 694 ? 31.582 -21.626 18.651 1.00 123.99 817 ARG B C 1
ATOM 12142 O O . ARG B 1 694 ? 31.223 -20.825 17.787 1.00 123.06 817 ARG B O 1
ATOM 12150 N N . GLU B 1 695 ? 30.769 -22.071 19.605 1.00 122.73 818 GLU B N 1
ATOM 12151 C CA . GLU B 1 695 ? 29.424 -21.532 19.765 1.00 114.97 818 GLU B CA 1
ATOM 12152 C C . GLU B 1 695 ? 29.528 -20.107 20.296 1.00 111.49 818 GLU B C 1
ATOM 12153 O O . GLU B 1 695 ? 28.838 -19.204 19.822 1.00 109.69 818 GLU B O 1
ATOM 12159 N N . LEU B 1 696 ? 30.385 -19.923 21.298 1.00 113.19 819 LEU B N 1
ATOM 12160 C CA . LEU B 1 696 ? 30.653 -18.600 21.856 1.00 114.91 819 LEU B CA 1
ATOM 12161 C C . LEU B 1 696 ? 31.162 -17.654 20.770 1.00 110.05 819 LEU B C 1
ATOM 12162 O O . LEU B 1 696 ? 30.813 -16.474 20.744 1.00 103.35 819 LEU B O 1
ATOM 12167 N N . ARG B 1 697 ? 31.983 -18.193 19.876 1.00 113.36 820 ARG B N 1
ATOM 12168 C CA . ARG B 1 697 ? 32.442 -17.467 18.698 1.00 106.96 820 ARG B CA 1
ATOM 12169 C C . ARG B 1 697 ? 31.273 -16.990 17.837 1.00 109.92 820 ARG B C 1
ATOM 12170 O O . ARG B 1 697 ? 31.247 -15.834 17.411 1.00 112.49 820 ARG B O 1
ATOM 12178 N N . SER B 1 698 ? 30.317 -17.874 17.564 1.00 112.64 821 SER B N 1
ATOM 12179 C CA . SER B 1 698 ? 29.120 -17.482 16.816 1.00 111.91 821 SER B CA 1
ATOM 12180 C C . SER B 1 698 ? 28.348 -16.374 17.527 1.00 106.70 821 SER B C 1
ATOM 12181 O O . SER B 1 698 ? 27.808 -15.474 16.886 1.00 108.16 821 SER B O 1
ATOM 12184 N N . ALA B 1 699 ? 28.318 -16.446 18.853 1.00 102.72 822 ALA B N 1
ATOM 12185 C CA . ALA B 1 699 ? 27.597 -15.488 19.684 1.00 89.69 822 ALA B CA 1
ATOM 12186 C C . ALA B 1 699 ? 28.201 -14.084 19.653 1.00 100.69 822 ALA B C 1
ATOM 12187 O O . ALA B 1 699 ? 27.537 -13.125 19.261 1.00 108.91 822 ALA B O 1
ATOM 12189 N N . LEU B 1 700 ? 29.453 -13.970 20.085 1.00 107.37 823 LEU B N 1
ATOM 12190 C CA . LEU B 1 700 ? 30.135 -12.679 20.168 1.00 108.54 823 LEU B CA 1
ATOM 12191 C C . LEU B 1 700 ? 30.224 -11.966 18.821 1.00 106.41 823 LEU B C 1
ATOM 12192 O O . LEU B 1 700 ? 30.207 -10.737 18.760 1.00 108.81 823 LEU B O 1
ATOM 12197 N N . LEU B 1 701 ? 30.328 -12.738 17.745 1.00 104.99 824 LEU B N 1
ATOM 12198 C CA . LEU B 1 701 ? 30.442 -12.167 16.409 1.00 112.28 824 LEU B CA 1
ATOM 12199 C C . LEU B 1 701 ? 29.100 -11.589 15.977 1.00 118.65 824 LEU B C 1
ATOM 12200 O O . LEU B 1 701 ? 29.028 -10.458 15.495 1.00 119.97 824 LEU B O 1
ATOM 12205 N N . GLU B 1 702 ? 28.041 -12.373 16.159 1.00 120.76 825 GLU B N 1
ATOM 12206 C CA . GLU B 1 702 ? 26.681 -11.937 15.853 1.00 118.26 825 GLU B CA 1
ATOM 12207 C C . GLU B 1 702 ? 26.263 -10.704 16.649 1.00 114.11 825 GLU B C 1
ATOM 12208 O O . GLU B 1 702 ? 25.429 -9.918 16.201 1.00 113.85 825 GLU B O 1
ATOM 12214 N N . PHE B 1 703 ? 26.852 -10.534 17.828 1.00 107.09 826 PHE B N 1
ATOM 12215 C CA . PHE B 1 703 ? 26.531 -9.401 18.688 1.00 106.68 826 PHE B CA 1
ATOM 12216 C C . PHE B 1 703 ? 27.130 -8.115 18.126 1.00 110.13 826 PHE B C 1
ATOM 12217 O O . PHE B 1 703 ? 26.411 -7.153 17.843 1.00 111.69 826 PHE B O 1
ATOM 12225 N N . ALA B 1 704 ? 28.451 -8.107 17.974 1.00 110.09 827 ALA B N 1
ATOM 12226 C CA . ALA B 1 704 ? 29.187 -6.914 17.563 1.00 114.82 827 ALA B CA 1
ATOM 12227 C C . ALA B 1 704 ? 28.824 -6.411 16.163 1.00 120.10 827 ALA B C 1
ATOM 12228 O O . ALA B 1 704 ? 29.115 -5.266 15.828 1.00 120.27 827 ALA B O 1
ATOM 12230 N N . CYS B 1 705 ? 28.188 -7.251 15.349 1.00 117.95 828 CYS B N 1
ATOM 12231 C CA . CYS B 1 705 ? 27.858 -6.855 13.979 1.00 116.28 828 CYS B CA 1
ATOM 12232 C C . CYS B 1 705 ? 26.470 -6.243 13.884 1.00 113.97 828 CYS B C 1
ATOM 12233 O O . CYS B 1 705 ? 26.231 -5.339 13.081 1.00 110.69 828 CYS B O 1
ATOM 12236 N N . THR B 1 706 ? 25.555 -6.750 14.699 1.00 120.26 829 THR B N 1
ATOM 12237 C CA . THR B 1 706 ? 24.173 -6.295 14.670 1.00 119.09 829 THR B CA 1
ATOM 12238 C C . THR B 1 706 ? 24.054 -4.837 15.095 1.00 115.82 829 THR B C 1
ATOM 12239 O O . THR B 1 706 ? 23.406 -4.044 14.409 1.00 124.95 829 THR B O 1
ATOM 12243 N N . HIS B 1 707 ? 24.686 -4.488 16.214 1.00 110.25 830 HIS B N 1
ATOM 12244 C CA . HIS B 1 707 ? 24.658 -3.111 16.678 1.00 119.91 830 HIS B CA 1
ATOM 12245 C C . HIS B 1 707 ? 25.797 -2.285 16.094 1.00 115.54 830 HIS B C 1
ATOM 12246 O O . HIS B 1 707 ? 25.798 -1.063 16.228 1.00 121.14 830 HIS B O 1
ATOM 12253 N N . ASN B 1 708 ? 26.736 -2.960 15.427 1.00 116.49 831 ASN B N 1
ATOM 12254 C CA . ASN B 1 708 ? 27.977 -2.339 14.934 1.00 113.04 831 ASN B CA 1
ATOM 12255 C C . ASN B 1 708 ? 28.911 -1.892 16.045 1.00 120.22 831 ASN B C 1
ATOM 12256 O O . ASN B 1 708 ? 28.661 -0.867 16.666 1.00 124.23 831 ASN B O 1
ATOM 12261 N N . LEU B 1 709 ? 29.981 -2.643 16.280 1.00 116.04 832 LEU B N 1
ATOM 12262 C CA . LEU B 1 709 ? 30.924 -2.267 17.316 1.00 113.07 832 LEU B CA 1
ATOM 12263 C C . LEU B 1 709 ? 32.367 -2.546 16.916 1.00 120.33 832 LEU B C 1
ATOM 12264 O O . LEU B 1 709 ? 32.903 -3.615 17.193 1.00 122.61 832 LEU B O 1
ATOM 12269 N N . GLY B 1 710 ? 32.999 -1.553 16.297 1.00 125.43 833 GLY B N 1
ATOM 12270 C CA . GLY B 1 710 ? 34.387 -1.662 15.899 1.00 134.01 833 GLY B CA 1
ATOM 12271 C C . GLY B 1 710 ? 34.691 -2.775 14.918 1.00 131.61 833 GLY B C 1
ATOM 12272 O O . GLY B 1 710 ? 33.810 -3.279 14.214 1.00 129.75 833 GLY B O 1
ATOM 12273 N N . ASN B 1 711 ? 35.977 -3.119 14.885 1.00 137.58 834 ASN B N 1
ATOM 12274 C CA . ASN B 1 711 ? 36.593 -4.207 14.110 1.00 144.27 834 ASN B CA 1
ATOM 12275 C C . ASN B 1 711 ? 35.716 -5.202 13.337 1.00 140.81 834 ASN B C 1
ATOM 12276 O O . ASN B 1 711 ? 36.186 -5.835 12.394 1.00 143.75 834 ASN B O 1
ATOM 12281 N N . CYS B 1 712 ? 34.458 -5.349 13.734 1.00 128.56 835 CYS B N 1
ATOM 12282 C CA . CYS B 1 712 ? 33.573 -6.332 13.126 1.00 127.18 835 CYS B CA 1
ATOM 12283 C C . CYS B 1 712 ? 32.902 -5.742 11.888 1.00 124.68 835 CYS B C 1
ATOM 12284 O O . CYS B 1 712 ? 33.407 -4.778 11.310 1.00 127.34 835 CYS B O 1
ATOM 12287 N N . SER B 1 713 ? 31.775 -6.328 11.485 1.00 119.61 836 SER B N 1
ATOM 12288 C CA . SER B 1 713 ? 30.951 -5.799 10.397 1.00 120.39 836 SER B CA 1
ATOM 12289 C C . SER B 1 713 ? 31.751 -5.724 9.100 1.00 122.22 836 SER B C 1
ATOM 12290 O O . SER B 1 713 ? 31.580 -6.551 8.208 1.00 118.41 836 SER B O 1
ATOM 12293 N N . THR B 1 714 ? 32.582 -4.689 9.002 1.00 129.04 837 THR B N 1
ATOM 12294 C CA . THR B 1 714 ? 33.590 -4.548 7.957 1.00 121.24 837 THR B CA 1
ATOM 12295 C C . THR B 1 714 ? 34.225 -5.883 7.565 1.00 119.02 837 THR B C 1
ATOM 12296 O O . THR B 1 714 ? 34.249 -6.251 6.392 1.00 118.64 837 THR B O 1
ATOM 12300 N N . THR B 1 715 ? 34.745 -6.591 8.564 1.00 117.26 838 THR B N 1
ATOM 12301 C CA . THR B 1 715 ? 35.229 -7.962 8.399 1.00 117.73 838 THR B CA 1
ATOM 12302 C C . THR B 1 715 ? 34.207 -8.880 7.732 1.00 113.28 838 THR B C 1
ATOM 12303 O O . THR B 1 715 ? 34.521 -9.586 6.776 1.00 108.80 838 THR B O 1
ATOM 12307 N N . ALA B 1 716 ? 32.983 -8.869 8.247 1.00 110.28 839 ALA B N 1
ATOM 12308 C CA . ALA B 1 716 ? 31.916 -9.700 7.700 1.00 110.62 839 ALA B CA 1
ATOM 12309 C C . ALA B 1 716 ? 31.539 -9.258 6.286 1.00 109.89 839 ALA B C 1
ATOM 12310 O O . ALA B 1 716 ? 31.216 -10.086 5.438 1.00 102.35 839 ALA B O 1
ATOM 12312 N N . MET B 1 717 ? 31.588 -7.951 6.038 1.00 112.71 840 MET B N 1
ATOM 12313 C CA . MET B 1 717 ? 31.249 -7.399 4.730 1.00 111.55 840 MET B CA 1
ATOM 12314 C C . MET B 1 717 ? 32.307 -7.847 3.722 1.00 115.36 840 MET B C 1
ATOM 12315 O O . MET B 1 717 ? 31.997 -8.119 2.557 1.00 112.48 840 MET B O 1
ATOM 12320 N N . LYS B 1 718 ? 33.555 -7.931 4.181 1.00 119.42 841 LYS B N 1
ATOM 12321 C CA . LYS B 1 718 ? 34.633 -8.522 3.390 1.00 118.11 841 LYS B CA 1
ATOM 12322 C C . LYS B 1 718 ? 34.272 -9.965 3.050 1.00 113.07 841 LYS B C 1
ATOM 12323 O O . LYS B 1 718 ? 34.198 -10.340 1.879 1.00 112.79 841 LYS B O 1
ATOM 12329 N N . LEU B 1 719 ? 34.066 -10.766 4.094 1.00 112.58 842 LEU B N 1
ATOM 12330 C CA . LEU B 1 719 ? 33.672 -12.171 3.961 1.00 110.89 842 LEU B CA 1
ATOM 12331 C C . LEU B 1 719 ? 32.437 -12.371 3.086 1.00 109.10 842 LEU B C 1
ATOM 12332 O O . LEU B 1 719 ? 32.393 -13.316 2.300 1.00 107.87 842 LEU B O 1
ATOM 12337 N N . PHE B 1 720 ? 31.409 -11.547 3.276 1.00 107.17 843 PHE B N 1
ATOM 12338 C CA . PHE B 1 720 ? 30.228 -11.635 2.421 1.00 111.81 843 PHE B CA 1
ATOM 12339 C C . PHE B 1 720 ? 30.613 -11.434 0.960 1.00 119.61 843 PHE B C 1
ATOM 12340 O O . PHE B 1 720 ? 30.181 -12.186 0.088 1.00 115.94 843 PHE B O 1
ATOM 12348 N N . ASP B 1 721 ? 31.423 -10.411 0.696 1.00 117.42 844 ASP B N 1
ATOM 12349 C CA . ASP B 1 721 ? 32.031 -10.249 -0.621 1.00 118.74 844 ASP B CA 1
ATOM 12350 C C . ASP B 1 721 ? 32.978 -11.432 -0.802 1.00 126.65 844 ASP B C 1
ATOM 12351 O O . ASP B 1 721 ? 33.155 -12.207 0.128 1.00 129.07 844 ASP B O 1
ATOM 12356 N N . ASP B 1 722 ? 33.582 -11.588 -1.976 1.00 126.02 845 ASP B N 1
ATOM 12357 C CA . ASP B 1 722 ? 34.422 -12.759 -2.262 1.00 133.29 845 ASP B CA 1
ATOM 12358 C C . ASP B 1 722 ? 33.519 -13.999 -2.309 1.00 127.65 845 ASP B C 1
ATOM 12359 O O . ASP B 1 722 ? 33.517 -14.729 -3.298 1.00 129.88 845 ASP B O 1
ATOM 12364 N N . TRP B 1 723 ? 32.775 -14.247 -1.230 1.00 120.68 846 TRP B N 1
ATOM 12365 C CA . TRP B 1 723 ? 31.753 -15.288 -1.225 1.00 122.83 846 TRP B CA 1
ATOM 12366 C C . TRP B 1 723 ? 30.744 -15.036 -2.340 1.00 126.42 846 TRP B C 1
ATOM 12367 O O . TRP B 1 723 ? 30.383 -15.950 -3.083 1.00 129.64 846 TRP B O 1
ATOM 12378 N N . MET B 1 724 ? 30.287 -13.791 -2.448 1.00 123.06 847 MET B N 1
ATOM 12379 C CA . MET B 1 724 ? 29.360 -13.414 -3.509 1.00 126.65 847 MET B CA 1
ATOM 12380 C C . MET B 1 724 ? 30.094 -13.433 -4.846 1.00 134.11 847 MET B C 1
ATOM 12381 O O . MET B 1 724 ? 29.517 -13.786 -5.874 1.00 127.77 847 MET B O 1
ATOM 12386 N N . ALA B 1 725 ? 31.364 -13.033 -4.824 1.00 137.87 848 ALA B N 1
ATOM 12387 C CA . ALA B 1 725 ? 32.226 -13.144 -5.997 1.00 136.86 848 ALA B CA 1
ATOM 12388 C C . ALA B 1 725 ? 32.234 -14.601 -6.425 1.00 138.93 848 ALA B C 1
ATOM 12389 O O . ALA B 1 725 ? 31.919 -14.924 -7.570 1.00 135.01 848 ALA B O 1
ATOM 12391 N N . SER B 1 726 ? 32.614 -15.475 -5.495 1.00 135.80 849 SER B N 1
ATOM 12392 C CA . SER B 1 726 ? 32.586 -16.911 -5.729 1.00 132.61 849 SER B CA 1
ATOM 12393 C C . SER B 1 726 ? 31.178 -17.346 -6.120 1.00 134.89 849 SER B C 1
ATOM 12394 O O . SER B 1 726 ? 31.009 -18.360 -6.800 1.00 142.69 849 SER B O 1
ATOM 12397 N N . ASN B 1 727 ? 30.180 -16.576 -5.681 1.00 136.30 850 ASN B N 1
ATOM 12398 C CA . ASN B 1 727 ? 28.786 -16.845 -6.016 1.00 137.45 850 ASN B CA 1
ATOM 12399 C C . ASN B 1 727 ? 28.408 -18.236 -5.505 1.00 136.66 850 ASN B C 1
ATOM 12400 O O . ASN B 1 727 ? 28.425 -19.230 -6.231 1.00 138.49 850 ASN B O 1
ATOM 12405 N N . GLY B 1 728 ? 28.112 -18.291 -4.209 1.00 134.69 851 GLY B N 1
ATOM 12406 C CA . GLY B 1 728 ? 27.992 -19.554 -3.508 1.00 133.53 851 GLY B CA 1
ATOM 12407 C C . GLY B 1 728 ? 29.413 -20.060 -3.366 1.00 142.49 851 GLY B C 1
ATOM 12408 O O . GLY B 1 728 ? 30.279 -19.350 -2.856 1.00 141.76 851 GLY B O 1
ATOM 12409 N N . THR B 1 729 ? 29.642 -21.290 -3.812 1.00 148.81 852 THR B N 1
ATOM 12410 C CA . THR B 1 729 ? 30.983 -21.863 -3.922 1.00 145.99 852 THR B CA 1
ATOM 12411 C C . THR B 1 729 ? 31.906 -21.780 -2.704 1.00 143.75 852 THR B C 1
ATOM 12412 O O . THR B 1 729 ? 32.178 -22.796 -2.057 1.00 149.34 852 THR B O 1
ATOM 12416 N N . GLN B 1 730 ? 32.349 -20.566 -2.377 1.00 136.68 853 GLN B N 1
ATOM 12417 C CA . GLN B 1 730 ? 33.377 -20.367 -1.354 1.00 130.79 853 GLN B CA 1
ATOM 12418 C C . GLN B 1 730 ? 32.943 -20.827 0.015 1.00 126.24 853 GLN B C 1
ATOM 12419 O O . GLN B 1 730 ? 31.840 -20.528 0.464 1.00 127.95 853 GLN B O 1
ATOM 12425 N N . SER B 1 731 ? 33.832 -21.567 0.669 1.00 128.58 854 SER B N 1
ATOM 12426 C CA . SER B 1 731 ? 33.609 -21.978 2.042 1.00 137.33 854 SER B CA 1
ATOM 12427 C C . SER B 1 731 ? 33.411 -20.786 2.961 1.00 129.46 854 SER B C 1
ATOM 12428 O O . SER B 1 731 ? 34.267 -19.904 3.063 1.00 128.67 854 SER B O 1
ATOM 12431 N N . LEU B 1 732 ? 32.260 -20.769 3.620 1.00 117.66 855 LEU B N 1
ATOM 12432 C CA . LEU B 1 732 ? 32.036 -19.886 4.747 1.00 113.16 855 LEU B CA 1
ATOM 12433 C C . LEU B 1 732 ? 32.043 -20.746 5.997 1.00 109.14 855 LEU B C 1
ATOM 12434 O O . LEU B 1 732 ? 31.363 -21.771 6.045 1.00 109.29 855 LEU B O 1
ATOM 12439 N N . PRO B 1 733 ? 32.821 -20.344 7.010 1.00 108.26 856 PRO B N 1
ATOM 12440 C CA . PRO B 1 733 ? 32.823 -21.081 8.277 1.00 116.89 856 PRO B CA 1
ATOM 12441 C C . PRO B 1 733 ? 31.431 -21.063 8.908 1.00 115.81 856 PRO B C 1
ATOM 12442 O O . PRO B 1 733 ? 31.020 -20.039 9.451 1.00 117.97 856 PRO B O 1
ATOM 12446 N N . THR B 1 734 ? 30.721 -22.188 8.832 1.00 112.54 857 THR B N 1
ATOM 12447 C CA . THR B 1 734 ? 29.317 -22.281 9.244 1.00 111.59 857 THR B CA 1
ATOM 12448 C C . THR B 1 734 ? 29.006 -21.733 10.642 1.00 114.70 857 THR B C 1
ATOM 12449 O O . THR B 1 734 ? 27.842 -21.663 11.039 1.00 125.46 857 THR B O 1
ATOM 12453 N N . ASP B 1 735 ? 30.041 -21.348 11.384 1.00 108.02 858 ASP B N 1
ATOM 12454 C CA . ASP B 1 735 ? 29.867 -20.682 12.668 1.00 114.86 858 ASP B CA 1
ATOM 12455 C C . ASP B 1 735 ? 29.661 -19.176 12.497 1.00 119.58 858 ASP B C 1
ATOM 12456 O O . ASP B 1 735 ? 29.119 -18.515 13.381 1.00 114.24 858 ASP B O 1
ATOM 12461 N N . VAL B 1 736 ? 30.089 -18.641 11.355 1.00 119.71 859 VAL B N 1
ATOM 12462 C CA . VAL B 1 736 ? 29.971 -17.209 11.077 1.00 114.16 859 VAL B CA 1
ATOM 12463 C C . VAL B 1 736 ? 29.004 -16.947 9.923 1.00 113.42 859 VAL B C 1
ATOM 12464 O O . VAL B 1 736 ? 28.694 -15.796 9.606 1.00 118.06 859 VAL B O 1
ATOM 12468 N N . MET B 1 737 ? 28.555 -18.030 9.294 1.00 108.10 860 MET B N 1
ATOM 12469 C CA . MET B 1 737 ? 27.667 -17.991 8.136 1.00 113.80 860 MET B CA 1
ATOM 12470 C C . MET B 1 737 ? 26.470 -17.055 8.304 1.00 114.34 860 MET B C 1
ATOM 12471 O O . MET B 1 737 ? 26.121 -16.314 7.385 1.00 110.93 860 MET B O 1
ATOM 12476 N N . THR B 1 738 ? 25.838 -17.103 9.473 1.00 113.39 861 THR B N 1
ATOM 12477 C CA . THR B 1 738 ? 24.636 -16.314 9.729 1.00 108.42 861 THR B CA 1
ATOM 12478 C C . THR B 1 738 ? 24.947 -14.827 9.795 1.00 102.99 861 THR B C 1
ATOM 12479 O O . THR B 1 738 ? 24.272 -14.017 9.159 1.00 105.95 861 THR B O 1
ATOM 12483 N N . THR B 1 739 ? 25.971 -14.480 10.567 1.00 108.09 862 THR B N 1
ATOM 12484 C CA . THR B 1 739 ? 26.446 -13.104 10.668 1.00 109.25 862 THR B CA 1
ATOM 12485 C C . THR B 1 739 ? 26.792 -12.514 9.304 1.00 107.94 862 THR B C 1
ATOM 12486 O O . THR B 1 739 ? 26.308 -11.444 8.936 1.00 110.83 862 THR B O 1
ATOM 12490 N N . VAL B 1 740 ? 27.640 -13.223 8.566 1.00 110.33 863 VAL B N 1
ATOM 12491 C CA . VAL B 1 740 ? 28.071 -12.797 7.239 1.00 108.57 863 VAL B CA 1
ATOM 12492 C C . VAL B 1 740 ? 26.883 -12.590 6.302 1.00 107.16 863 VAL B C 1
ATOM 12493 O O . VAL B 1 740 ? 26.773 -11.551 5.650 1.00 107.15 863 VAL B O 1
ATOM 12497 N N . PHE B 1 741 ? 25.998 -13.581 6.244 1.00 107.17 864 PHE B N 1
ATOM 12498 C CA . PHE B 1 741 ? 24.751 -13.467 5.492 1.00 104.58 864 PHE B CA 1
ATOM 12499 C C . PHE B 1 741 ? 23.949 -12.228 5.890 1.00 106.22 864 PHE B C 1
ATOM 12500 O O . PHE B 1 741 ? 23.440 -11.505 5.033 1.00 97.50 864 PHE B O 1
ATOM 12508 N N . LYS B 1 742 ? 23.836 -11.995 7.194 1.00 101.88 865 LYS B N 1
ATOM 12509 C CA . LYS B 1 742 ? 23.022 -10.902 7.720 1.00 100.92 865 LYS B CA 1
ATOM 12510 C C . LYS B 1 742 ? 23.557 -9.536 7.306 1.00 101.33 865 LYS B C 1
ATOM 12511 O O . LYS B 1 742 ? 22.809 -8.687 6.819 1.00 104.15 865 LYS B O 1
ATOM 12517 N N . VAL B 1 743 ? 24.855 -9.333 7.510 1.00 100.24 866 VAL B N 1
ATOM 12518 C CA . VAL B 1 743 ? 25.520 -8.088 7.144 1.00 103.92 866 VAL B CA 1
ATOM 12519 C C . VAL B 1 743 ? 25.350 -7.776 5.660 1.00 100.19 866 VAL B C 1
ATOM 12520 O O . VAL B 1 743 ? 24.992 -6.657 5.288 1.00 110.95 866 VAL B O 1
ATOM 12524 N N . GLY B 1 744 ? 25.604 -8.774 4.820 1.00 87.18 867 GLY B N 1
ATOM 12525 C CA . GLY B 1 744 ? 25.489 -8.616 3.383 1.00 97.28 867 GLY B CA 1
ATOM 12526 C C . GLY B 1 744 ? 24.108 -8.236 2.887 1.00 98.24 867 GLY B C 1
ATOM 12527 O O . GLY B 1 744 ? 23.971 -7.605 1.838 1.00 98.13 867 GLY B O 1
ATOM 12528 N N . ALA B 1 745 ? 23.079 -8.628 3.632 1.00 98.92 868 ALA B N 1
ATOM 12529 C CA . ALA B 1 745 ? 21.700 -8.377 3.220 1.00 93.42 868 ALA B CA 1
ATOM 12530 C C . ALA B 1 745 ? 21.247 -6.947 3.516 1.00 94.63 868 ALA B C 1
ATOM 12531 O O . ALA B 1 745 ? 20.105 -6.585 3.235 1.00 99.48 868 ALA B O 1
ATOM 12533 N N . LYS B 1 746 ? 22.139 -6.135 4.078 1.00 96.64 869 LYS B N 1
ATOM 12534 C CA . LYS B 1 746 ? 21.796 -4.752 4.404 1.00 92.88 869 LYS B CA 1
ATOM 12535 C C . LYS B 1 746 ? 22.081 -3.825 3.231 1.00 95.31 869 LYS B C 1
ATOM 12536 O O . LYS B 1 746 ? 21.804 -2.628 3.281 1.00 107.06 869 LYS B O 1
ATOM 12542 N N . THR B 1 747 ? 22.634 -4.399 2.171 1.00 93.13 870 THR B N 1
ATOM 12543 C CA . THR B 1 747 ? 22.842 -3.679 0.924 1.00 98.11 870 THR B CA 1
ATOM 12544 C C . THR B 1 747 ? 21.910 -4.319 -0.092 1.00 92.98 870 THR B C 1
ATOM 12545 O O . THR B 1 747 ? 21.768 -5.542 -0.118 1.00 96.43 870 THR B O 1
ATOM 12549 N N . ASP B 1 748 ? 21.272 -3.496 -0.918 1.00 96.89 871 ASP B N 1
ATOM 12550 C CA . ASP B 1 748 ? 20.263 -3.968 -1.867 1.00 100.39 871 ASP B CA 1
ATOM 12551 C C . ASP B 1 748 ? 20.772 -5.057 -2.811 1.00 99.74 871 ASP B C 1
ATOM 12552 O O . ASP B 1 748 ? 19.987 -5.862 -3.317 1.00 94.99 871 ASP B O 1
ATOM 12557 N N . LYS B 1 749 ? 22.081 -5.079 -3.046 1.00 101.06 872 LYS B N 1
ATOM 12558 C CA . LYS B 1 749 ? 22.685 -6.078 -3.919 1.00 98.28 872 LYS B CA 1
ATOM 12559 C C . LYS B 1 749 ? 22.801 -7.402 -3.177 1.00 99.33 872 LYS B C 1
ATOM 12560 O O . LYS B 1 749 ? 22.309 -8.427 -3.640 1.00 94.74 872 LYS B O 1
ATOM 12566 N N . GLY B 1 750 ? 23.476 -7.371 -2.033 1.00 102.41 873 GLY B N 1
ATOM 12567 C CA . GLY B 1 750 ? 23.648 -8.551 -1.209 1.00 100.76 873 GLY B CA 1
ATOM 12568 C C . GLY B 1 750 ? 22.345 -9.233 -0.834 1.00 100.15 873 GLY B C 1
ATOM 12569 O O . GLY B 1 750 ? 22.256 -10.463 -0.867 1.00 96.62 873 GLY B O 1
ATOM 12570 N N . TRP B 1 751 ? 21.338 -8.443 -0.468 1.00 98.83 874 TRP B N 1
ATOM 12571 C CA . TRP B 1 751 ? 19.991 -8.964 -0.229 1.00 93.73 874 TRP B CA 1
ATOM 12572 C C . TRP B 1 751 ? 19.444 -9.664 -1.470 1.00 90.96 874 TRP B C 1
ATOM 12573 O O . TRP B 1 751 ? 19.014 -10.816 -1.410 1.00 92.79 874 TRP B O 1
ATOM 12584 N N . SER B 1 752 ? 19.451 -8.947 -2.589 1.00 92.45 875 SER B N 1
ATOM 12585 C CA . SER B 1 752 ? 18.910 -9.461 -3.842 1.00 98.29 875 SER B CA 1
ATOM 12586 C C . SER B 1 752 ? 19.661 -10.704 -4.321 1.00 100.73 875 SER B C 1
ATOM 12587 O O . SER B 1 752 ? 19.097 -11.549 -5.017 1.00 94.94 875 SER B O 1
ATOM 12590 N N . PHE B 1 753 ? 20.935 -10.812 -3.953 1.00 102.51 876 PHE B N 1
ATOM 12591 C CA . PHE B 1 753 ? 21.721 -12.005 -4.266 1.00 104.98 876 PHE B CA 1
ATOM 12592 C C . PHE B 1 753 ? 21.304 -13.199 -3.408 1.00 104.33 876 PHE B C 1
ATOM 12593 O O . PHE B 1 753 ? 21.040 -14.280 -3.931 1.00 106.53 876 PHE B O 1
ATOM 12601 N N . LEU B 1 754 ? 21.264 -13.000 -2.091 1.00 98.36 877 LEU B N 1
ATOM 12602 C CA . LEU B 1 754 ? 20.943 -14.070 -1.144 1.00 95.04 877 LEU B CA 1
ATOM 12603 C C . LEU B 1 754 ? 19.592 -14.731 -1.416 1.00 89.09 877 LEU B C 1
ATOM 12604 O O . LEU B 1 754 ? 19.357 -15.868 -1.008 1.00 94.19 877 LEU B O 1
ATOM 12609 N N . LEU B 1 755 ? 18.707 -14.015 -2.099 1.00 90.22 878 LEU B N 1
ATOM 12610 C CA . LEU B 1 755 ? 17.422 -14.577 -2.491 1.00 95.08 878 LEU B CA 1
ATOM 12611 C C . LEU B 1 755 ? 17.633 -15.572 -3.627 1.00 101.57 878 LEU B C 1
ATOM 12612 O O . LEU B 1 755 ? 17.006 -16.631 -3.665 1.00 103.67 878 LEU B O 1
ATOM 12617 N N . GLY B 1 756 ? 18.516 -15.204 -4.553 1.00 99.76 879 GLY B N 1
ATOM 12618 C CA . GLY B 1 756 ? 18.986 -16.107 -5.585 1.00 103.47 879 GLY B CA 1
ATOM 12619 C C . GLY B 1 756 ? 19.449 -17.421 -4.989 1.00 114.70 879 GLY B C 1
ATOM 12620 O O . GLY B 1 756 ? 19.036 -18.492 -5.428 1.00 122.16 879 GLY B O 1
ATOM 12621 N N . LYS B 1 757 ? 20.320 -17.333 -3.989 1.00 102.63 880 LYS B N 1
ATOM 12622 C CA . LYS B 1 757 ? 20.871 -18.514 -3.327 1.00 106.74 880 LYS B CA 1
ATOM 12623 C C . LYS B 1 757 ? 19.883 -19.231 -2.405 1.00 108.99 880 LYS B C 1
ATOM 12624 O O . LYS B 1 757 ? 20.285 -20.097 -1.624 1.00 119.93 880 LYS B O 1
ATOM 12630 N N . TYR B 1 758 ? 18.601 -18.887 -2.495 1.00 105.84 881 TYR B N 1
ATOM 12631 C CA . TYR B 1 758 ? 17.616 -19.563 -1.664 1.00 108.97 881 TYR B CA 1
ATOM 12632 C C . TYR B 1 758 ? 16.765 -20.529 -2.483 1.00 120.48 881 TYR B C 1
ATOM 12633 O O . TYR B 1 758 ? 16.740 -21.737 -2.201 1.00 129.34 881 TYR B O 1
ATOM 12642 N N . ILE B 1 759 ? 16.124 -20.013 -3.530 1.00 114.03 882 ILE B N 1
ATOM 12643 C CA . ILE B 1 759 ? 15.368 -20.856 -4.445 1.00 125.87 882 ILE B CA 1
ATOM 12644 C C . ILE B 1 759 ? 16.313 -21.752 -5.261 1.00 133.93 882 ILE B C 1
ATOM 12645 O O . ILE B 1 759 ? 15.853 -22.603 -6.041 1.00 139.57 882 ILE B O 1
ATOM 12650 N N . SER B 1 760 ? 17.621 -21.616 -5.027 1.00 136.44 883 SER B N 1
ATOM 12651 C CA . SER B 1 760 ? 18.629 -22.385 -5.757 1.00 134.21 883 SER B CA 1
ATOM 12652 C C . SER B 1 760 ? 19.143 -23.546 -4.912 1.00 125.51 883 SER B C 1
ATOM 12653 O O . SER B 1 760 ? 18.656 -24.664 -5.043 1.00 124.36 883 SER B O 1
ATOM 12656 N N . ILE B 1 761 ? 20.126 -23.277 -4.058 1.00 124.10 884 ILE B N 1
ATOM 12657 C CA . ILE B 1 761 ? 20.820 -24.327 -3.308 1.00 137.09 884 ILE B CA 1
ATOM 12658 C C . ILE B 1 761 ? 19.882 -25.205 -2.462 1.00 142.24 884 ILE B C 1
ATOM 12659 O O . ILE B 1 761 ? 18.750 -24.818 -2.172 1.00 141.93 884 ILE B O 1
ATOM 12664 N N . GLY B 1 762 ? 20.365 -26.383 -2.066 1.00 135.66 885 GLY B N 1
ATOM 12665 C CA . GLY B 1 762 ? 19.557 -27.358 -1.352 1.00 131.47 885 GLY B CA 1
ATOM 12666 C C . GLY B 1 762 ? 19.845 -27.424 0.136 1.00 135.75 885 GLY B C 1
ATOM 12667 O O . GLY B 1 762 ? 19.022 -27.923 0.904 1.00 143.88 885 GLY B O 1
ATOM 12668 N N . SER B 1 763 ? 21.019 -26.938 0.538 1.00 129.77 886 SER B N 1
ATOM 12669 C CA . SER B 1 763 ? 21.428 -26.977 1.941 1.00 137.59 886 SER B CA 1
ATOM 12670 C C . SER B 1 763 ? 20.429 -26.219 2.805 1.00 132.25 886 SER B C 1
ATOM 12671 O O . SER B 1 763 ? 20.423 -24.989 2.831 1.00 134.19 886 SER B O 1
ATOM 12674 N N . GLU B 1 764 ? 19.600 -26.964 3.527 1.00 131.20 887 GLU B N 1
ATOM 12675 C CA . GLU B 1 764 ? 18.429 -26.389 4.174 1.00 128.15 887 GLU B CA 1
ATOM 12676 C C . GLU B 1 764 ? 18.793 -25.629 5.441 1.00 125.75 887 GLU B C 1
ATOM 12677 O O . GLU B 1 764 ? 18.119 -24.666 5.811 1.00 125.64 887 GLU B O 1
ATOM 12683 N N . ALA B 1 765 ? 19.859 -26.059 6.105 1.00 128.78 888 ALA B N 1
ATOM 12684 C CA . ALA B 1 765 ? 20.348 -25.333 7.265 1.00 127.68 888 ALA B CA 1
ATOM 12685 C C . ALA B 1 765 ? 20.961 -24.021 6.807 1.00 125.96 888 ALA B C 1
ATOM 12686 O O . ALA B 1 765 ? 20.839 -23.001 7.483 1.00 125.66 888 ALA B O 1
ATOM 12688 N N . GLU B 1 766 ? 21.601 -24.054 5.641 1.00 123.54 889 GLU B N 1
ATOM 12689 C CA . GLU B 1 766 ? 22.146 -22.855 5.024 1.00 119.13 889 GLU B CA 1
ATOM 12690 C C . GLU B 1 766 ? 21.015 -22.028 4.417 1.00 112.73 889 GLU B C 1
ATOM 12691 O O . GLU B 1 766 ? 21.047 -20.802 4.460 1.00 113.58 889 GLU B O 1
ATOM 12697 N N . LYS B 1 767 ? 20.024 -22.708 3.842 1.00 113.94 890 LYS B N 1
ATOM 12698 C CA . LYS B 1 767 ? 18.833 -22.037 3.328 1.00 111.65 890 LYS B CA 1
ATOM 12699 C C . LYS B 1 767 ? 18.120 -21.266 4.432 1.00 105.72 890 LYS B C 1
ATOM 12700 O O . LYS B 1 767 ? 17.605 -20.175 4.204 1.00 102.75 890 LYS B O 1
ATOM 12706 N N . ASN B 1 768 ? 18.109 -21.832 5.634 1.00 106.51 891 ASN B N 1
ATOM 12707 C CA . ASN B 1 768 ? 17.435 -21.205 6.765 1.00 100.52 891 ASN B CA 1
ATOM 12708 C C . ASN B 1 768 ? 18.298 -20.118 7.397 1.00 102.95 891 ASN B C 1
ATOM 12709 O O . ASN B 1 768 ? 17.785 -19.197 8.033 1.00 101.36 891 ASN B O 1
ATOM 12714 N N . LYS B 1 769 ? 19.610 -20.229 7.218 1.00 109.77 892 LYS B N 1
ATOM 12715 C CA . LYS B 1 769 ? 20.520 -19.169 7.631 1.00 102.23 892 LYS B CA 1
ATOM 12716 C C . LYS B 1 769 ? 20.364 -17.999 6.669 1.00 100.62 892 LYS B C 1
ATOM 12717 O O . LYS B 1 769 ? 20.552 -16.841 7.042 1.00 103.24 892 LYS B O 1
ATOM 12723 N N . ILE B 1 770 ? 20.016 -18.318 5.426 1.00 98.47 893 ILE B N 1
ATOM 12724 C CA . ILE B 1 770 ? 19.791 -17.312 4.397 1.00 99.36 893 ILE B CA 1
ATOM 12725 C C . ILE B 1 770 ? 18.482 -16.563 4.638 1.00 100.47 893 ILE B C 1
ATOM 12726 O O . ILE B 1 770 ? 18.413 -15.341 4.474 1.00 98.71 893 ILE B O 1
ATOM 12731 N N . LEU B 1 771 ? 17.451 -17.300 5.043 1.00 99.82 894 LEU B N 1
ATOM 12732 C CA . LEU B 1 771 ? 16.129 -16.719 5.269 1.00 91.50 894 LEU B CA 1
ATOM 12733 C C . LEU B 1 771 ? 16.154 -15.695 6.395 1.00 88.97 894 LEU B C 1
ATOM 12734 O O . LEU B 1 771 ? 15.590 -14.609 6.265 1.00 95.68 894 LEU B O 1
ATOM 12739 N N . GLU B 1 772 ? 16.801 -16.058 7.500 1.00 90.26 895 GLU B N 1
ATOM 12740 C CA . GLU B 1 772 ? 16.969 -15.157 8.637 1.00 92.84 895 GLU B CA 1
ATOM 12741 C C . GLU B 1 772 ? 17.618 -13.846 8.206 1.00 90.79 895 GLU B C 1
ATOM 12742 O O . GLU B 1 772 ? 17.155 -12.764 8.566 1.00 85.23 895 GLU B O 1
ATOM 12748 N N . ALA B 1 773 ? 18.703 -13.958 7.447 1.00 94.47 896 ALA B N 1
ATOM 12749 C CA . ALA B 1 773 ? 19.388 -12.797 6.887 1.00 96.92 896 ALA B CA 1
ATOM 12750 C C . ALA B 1 773 ? 18.445 -11.957 6.034 1.00 91.98 896 ALA B C 1
ATOM 12751 O O . ALA B 1 773 ? 18.388 -10.737 6.174 1.00 96.00 896 ALA B O 1
ATOM 12753 N N . LEU B 1 774 ? 17.721 -12.624 5.139 1.00 85.90 897 LEU B N 1
ATOM 12754 C CA . LEU B 1 774 ? 16.748 -11.968 4.270 1.00 83.77 897 LEU B CA 1
ATOM 12755 C C . LEU B 1 774 ? 15.732 -11.152 5.064 1.00 79.59 897 LEU B C 1
ATOM 12756 O O . LEU B 1 774 ? 15.335 -10.067 4.645 1.00 85.97 897 LEU B O 1
ATOM 12761 N N . ALA B 1 775 ? 15.320 -11.677 6.213 1.00 81.95 898 ALA B N 1
ATOM 12762 C CA . ALA B 1 775 ? 14.290 -11.035 7.021 1.00 82.19 898 ALA B CA 1
ATOM 12763 C C . ALA B 1 775 ? 14.887 -10.139 8.098 1.00 85.07 898 ALA B C 1
ATOM 12764 O O . ALA B 1 775 ? 14.191 -9.710 9.019 1.00 79.38 898 ALA B O 1
ATOM 12766 N N . SER B 1 776 ? 16.180 -9.862 7.979 1.00 87.03 899 SER B N 1
ATOM 12767 C CA . SER B 1 776 ? 16.843 -8.921 8.871 1.00 86.88 899 SER B CA 1
ATOM 12768 C C . SER B 1 776 ? 17.095 -7.602 8.155 1.00 84.83 899 SER B C 1
ATOM 12769 O O . SER B 1 776 ? 17.670 -6.674 8.724 1.00 91.47 899 SER B O 1
ATOM 12772 N N . SER B 1 777 ? 16.650 -7.531 6.905 1.00 81.51 900 SER B N 1
ATOM 12773 C CA . SER B 1 777 ? 16.732 -6.306 6.122 1.00 84.83 900 SER B CA 1
ATOM 12774 C C . SER B 1 777 ? 15.920 -5.199 6.779 1.00 89.67 900 SER B C 1
ATOM 12775 O O . SER B 1 777 ? 14.909 -5.458 7.427 1.00 86.56 900 SER B O 1
ATOM 12778 N N . GLU B 1 778 ? 16.374 -3.964 6.622 1.00 92.42 901 GLU B N 1
ATOM 12779 C CA . GLU B 1 778 ? 15.670 -2.833 7.198 1.00 83.63 901 GLU B CA 1
ATOM 12780 C C . GLU B 1 778 ? 14.689 -2.255 6.188 1.00 89.37 901 GLU B C 1
ATOM 12781 O O . GLU B 1 778 ? 13.836 -1.442 6.531 1.00 95.65 901 GLU B O 1
ATOM 12787 N N . ASP B 1 779 ? 14.812 -2.676 4.936 1.00 85.28 902 ASP B N 1
ATOM 12788 C CA . ASP B 1 779 ? 13.859 -2.259 3.917 1.00 78.56 902 ASP B CA 1
ATOM 12789 C C . ASP B 1 779 ? 12.516 -2.933 4.217 1.00 87.08 902 ASP B C 1
ATOM 12790 O O . ASP B 1 779 ? 12.339 -4.117 3.936 1.00 91.40 902 ASP B O 1
ATOM 12795 N N . VAL B 1 780 ? 11.592 -2.185 4.821 1.00 85.16 903 VAL B N 1
ATOM 12796 C CA . VAL B 1 780 ? 10.284 -2.719 5.235 1.00 84.84 903 VAL B CA 1
ATOM 12797 C C . VAL B 1 780 ? 9.542 -3.447 4.098 1.00 83.89 903 VAL B C 1
ATOM 12798 O O . VAL B 1 780 ? 8.874 -4.450 4.349 1.00 90.07 903 VAL B O 1
ATOM 12802 N N . ARG B 1 781 ? 9.611 -2.915 2.875 1.00 82.14 904 ARG B N 1
ATOM 12803 C CA . ARG B 1 781 ? 9.015 -3.560 1.701 1.00 83.97 904 ARG B CA 1
ATOM 12804 C C . ARG B 1 781 ? 9.427 -5.019 1.582 1.00 83.37 904 ARG B C 1
ATOM 12805 O O . ARG B 1 781 ? 8.590 -5.908 1.439 1.00 82.35 904 ARG B O 1
ATOM 12813 N N . LYS B 1 782 ? 10.738 -5.233 1.596 1.00 75.12 905 LYS B N 1
ATOM 12814 C CA . LYS B 1 782 ? 11.333 -6.557 1.530 1.00 71.36 905 LYS B CA 1
ATOM 12815 C C . LYS B 1 782 ? 10.816 -7.437 2.659 1.00 67.59 905 LYS B C 1
ATOM 12816 O O . LYS B 1 782 ? 10.609 -8.635 2.478 1.00 72.48 905 LYS B O 1
ATOM 12822 N N . LEU B 1 783 ? 10.615 -6.836 3.828 1.00 65.20 906 LEU B N 1
ATOM 12823 C CA . LEU B 1 783 ? 10.106 -7.571 4.980 1.00 70.66 906 LEU B CA 1
ATOM 12824 C C . LEU B 1 783 ? 8.658 -7.987 4.756 1.00 77.12 906 LEU B C 1
ATOM 12825 O O . LEU B 1 783 ? 8.268 -9.106 5.091 1.00 78.12 906 LEU B O 1
ATOM 12830 N N . TYR B 1 784 ? 7.863 -7.089 4.181 1.00 74.44 907 TYR B N 1
ATOM 12831 C CA . TYR B 1 784 ? 6.449 -7.373 3.962 1.00 76.91 907 TYR B CA 1
ATOM 12832 C C . TYR B 1 784 ? 6.293 -8.384 2.831 1.00 74.60 907 TYR B C 1
ATOM 12833 O O . TYR B 1 784 ? 5.455 -9.286 2.908 1.00 81.58 907 TYR B O 1
ATOM 12842 N N . TRP B 1 785 ? 7.096 -8.227 1.781 1.00 71.09 908 TRP B N 1
ATOM 12843 C CA . TRP B 1 785 ? 7.095 -9.176 0.671 1.00 76.44 908 TRP B CA 1
ATOM 12844 C C . TRP B 1 785 ? 7.410 -10.588 1.145 1.00 83.85 908 TRP B C 1
ATOM 12845 O O . TRP B 1 785 ? 6.838 -11.551 0.648 1.00 88.54 908 TRP B O 1
ATOM 12856 N N . LEU B 1 786 ? 8.324 -10.702 2.102 1.00 78.47 909 LEU B N 1
ATOM 12857 C CA . LEU B 1 786 ? 8.658 -11.991 2.699 1.00 75.99 909 LEU B CA 1
ATOM 12858 C C . LEU B 1 786 ? 7.447 -12.632 3.364 1.00 83.98 909 LEU B C 1
ATOM 12859 O O . LEU B 1 786 ? 7.169 -13.813 3.162 1.00 97.02 909 LEU B O 1
ATOM 12864 N N . MET B 1 787 ? 6.733 -11.851 4.165 1.00 78.80 910 MET B N 1
ATOM 12865 C CA . MET B 1 787 ? 5.597 -12.371 4.913 1.00 78.72 910 MET B CA 1
ATOM 12866 C C . MET B 1 787 ? 4.447 -12.740 3.973 1.00 80.01 910 MET B C 1
ATOM 12867 O O . MET B 1 787 ? 3.843 -13.804 4.115 1.00 85.12 910 MET B O 1
ATOM 12872 N N . LYS B 1 788 ? 4.142 -11.861 3.020 1.00 85.28 911 LYS B N 1
ATOM 12873 C CA . LYS B 1 788 ? 3.063 -12.122 2.068 1.00 88.40 911 LYS B CA 1
ATOM 12874 C C . LYS B 1 788 ? 3.357 -13.332 1.187 1.00 92.90 911 LYS B C 1
ATOM 12875 O O . LYS B 1 788 ? 2.470 -14.147 0.925 1.00 101.75 911 LYS B O 1
ATOM 12881 N N . SER B 1 789 ? 4.605 -13.451 0.740 1.00 86.98 912 SER B N 1
ATOM 12882 C CA . SER B 1 789 ? 5.013 -14.565 -0.114 1.00 89.80 912 SER B CA 1
ATOM 12883 C C . SER B 1 789 ? 4.906 -15.885 0.633 1.00 96.60 912 SER B C 1
ATOM 12884 O O . SER B 1 789 ? 4.210 -16.800 0.190 1.00 101.99 912 SER B O 1
ATOM 12887 N N . SER B 1 790 ? 5.612 -15.980 1.757 1.00 93.01 913 SER B N 1
ATOM 12888 C CA . SER B 1 790 ? 5.573 -17.166 2.604 1.00 92.60 913 SER B CA 1
ATOM 12889 C C . SER B 1 790 ? 4.148 -17.593 2.935 1.00 91.06 913 SER B C 1
ATOM 12890 O O . SER B 1 790 ? 3.874 -18.779 3.101 1.00 101.87 913 SER B O 1
ATOM 12893 N N . LEU B 1 791 ? 3.247 -16.620 3.036 1.00 89.86 914 LEU B N 1
ATOM 12894 C CA . LEU B 1 791 ? 1.840 -16.906 3.304 1.00 92.99 914 LEU B CA 1
ATOM 12895 C C . LEU B 1 791 ? 1.203 -17.723 2.184 1.00 99.72 914 LEU B C 1
ATOM 12896 O O . LEU B 1 791 ? 0.652 -18.793 2.431 1.00 111.96 914 LEU B O 1
ATOM 12901 N N . ASN B 1 792 ? 1.268 -17.213 0.958 1.00 102.42 915 ASN B N 1
ATOM 12902 C CA . ASN B 1 792 ? 0.693 -17.921 -0.177 1.00 107.20 915 ASN B CA 1
ATOM 12903 C C . ASN B 1 792 ? 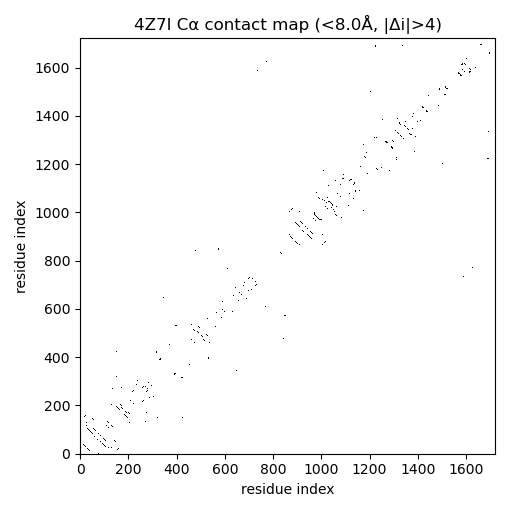1.603 -19.049 -0.639 1.00 101.91 915 ASN B C 1
ATOM 12904 O O . ASN B 1 792 ? 1.273 -19.785 -1.569 1.00 112.43 915 ASN B O 1
ATOM 12909 N N . GLY B 1 793 ? 2.746 -19.186 0.024 1.00 100.93 916 GLY B N 1
ATOM 12910 C CA . GLY B 1 793 ? 3.710 -20.217 -0.313 1.00 105.68 916 GLY B CA 1
ATOM 12911 C C . GLY B 1 793 ? 4.217 -20.004 -1.722 1.00 108.57 916 GLY B C 1
ATOM 12912 O O . GLY B 1 793 ? 4.220 -20.918 -2.542 1.00 114.82 916 GLY B O 1
ATOM 12913 N N . ASP B 1 794 ? 4.673 -18.788 -1.994 1.00 106.57 917 ASP B N 1
ATOM 12914 C CA . ASP B 1 794 ? 5.088 -18.420 -3.342 1.00 115.54 917 ASP B CA 1
ATOM 12915 C C . ASP B 1 794 ? 6.560 -18.722 -3.592 1.00 117.68 917 ASP B C 1
ATOM 12916 O O . ASP B 1 794 ? 6.904 -19.400 -4.560 1.00 134.61 917 ASP B O 1
ATOM 12921 N N . ASN B 1 795 ? 7.430 -18.236 -2.714 1.00 101.97 918 ASN B N 1
ATOM 12922 C CA . ASN B 1 795 ? 8.852 -18.533 -2.833 1.00 104.59 918 ASN B CA 1
ATOM 12923 C C . ASN B 1 795 ? 9.400 -19.147 -1.551 1.00 103.71 918 ASN B C 1
ATOM 12924 O O . ASN B 1 795 ? 10.566 -19.527 -1.476 1.00 103.22 918 ASN B O 1
ATOM 12929 N N . PHE B 1 796 ? 8.534 -19.244 -0.548 1.00 102.74 919 PHE B N 1
ATOM 12930 C CA . PHE B 1 796 ? 8.884 -19.820 0.744 1.00 101.67 919 PHE B CA 1
ATOM 12931 C C . PHE B 1 796 ? 7.717 -20.659 1.232 1.00 105.56 919 PHE B C 1
ATOM 12932 O O . PHE B 1 796 ? 6.561 -20.264 1.087 1.00 100.38 919 PHE B O 1
ATOM 12940 N N . ARG B 1 797 ? 8.014 -21.817 1.812 1.00 110.55 920 ARG B N 1
ATOM 12941 C CA . ARG B 1 797 ? 6.957 -22.687 2.310 1.00 110.94 920 ARG B CA 1
ATOM 12942 C C . ARG B 1 797 ? 6.235 -22.018 3.475 1.00 106.22 920 ARG B C 1
ATOM 12943 O O . ARG B 1 797 ? 6.845 -21.291 4.258 1.00 107.26 920 ARG B O 1
ATOM 12951 N N . THR B 1 798 ? 4.934 -22.272 3.586 1.00 101.72 921 THR B N 1
ATOM 12952 C CA . THR B 1 798 ? 4.100 -21.592 4.571 1.00 95.50 921 THR B CA 1
ATOM 12953 C C . THR B 1 798 ? 4.457 -22.042 5.986 1.00 107.03 921 THR B C 1
ATOM 12954 O O . THR B 1 798 ? 4.108 -21.390 6.969 1.00 98.16 921 THR B O 1
ATOM 12958 N N . GLN B 1 799 ? 5.178 -23.153 6.078 1.00 116.40 922 GLN B N 1
ATOM 12959 C CA . GLN B 1 799 ? 5.681 -23.647 7.354 1.00 118.15 922 GLN B CA 1
ATOM 12960 C C . GLN B 1 799 ? 6.771 -22.718 7.897 1.00 107.59 922 GLN B C 1
ATOM 12961 O O . GLN B 1 799 ? 6.987 -22.628 9.109 1.00 109.12 922 GLN B O 1
ATOM 12967 N N . LYS B 1 800 ? 7.436 -22.010 6.988 1.00 98.21 923 LYS B N 1
ATOM 12968 C CA . LYS B 1 800 ? 8.508 -21.087 7.346 1.00 98.78 923 LYS B CA 1
ATOM 12969 C C . LYS B 1 800 ? 7.976 -19.737 7.819 1.00 97.20 923 LYS B C 1
ATOM 12970 O O . LYS B 1 800 ? 8.727 -18.925 8.363 1.00 92.37 923 LYS B O 1
ATOM 12976 N N . LEU B 1 801 ? 6.685 -19.501 7.599 1.00 96.24 924 LEU B N 1
ATOM 12977 C CA . LEU B 1 801 ? 6.074 -18.204 7.879 1.00 91.52 924 LEU B CA 1
ATOM 12978 C C . LEU B 1 801 ? 6.191 -17.786 9.341 1.00 90.61 924 LEU B C 1
ATOM 12979 O O . LEU B 1 801 ? 6.413 -16.611 9.638 1.00 80.43 924 LEU B O 1
ATOM 12984 N N . SER B 1 802 ? 6.025 -18.742 10.249 1.00 94.61 925 SER B N 1
ATOM 12985 C CA . SER B 1 802 ? 6.171 -18.473 11.677 1.00 89.23 925 SER B CA 1
ATOM 12986 C C . SER B 1 802 ? 7.545 -17.874 11.968 1.00 91.23 925 SER B C 1
ATOM 12987 O O . SER B 1 802 ? 7.660 -16.877 12.682 1.00 95.41 925 SER B O 1
ATOM 12990 N N . PHE B 1 803 ? 8.581 -18.495 11.413 1.00 90.82 926 PHE B N 1
ATOM 12991 C CA . PHE B 1 803 ? 9.954 -18.027 11.588 1.00 89.69 926 PHE B CA 1
ATOM 12992 C C . PHE B 1 803 ? 10.194 -16.643 10.983 1.00 92.91 926 PHE B C 1
ATOM 12993 O O . PHE B 1 803 ? 10.994 -15.865 11.499 1.00 88.98 926 PHE B O 1
ATOM 13001 N N . ILE B 1 804 ? 9.512 -16.343 9.881 1.00 85.57 927 ILE B N 1
ATOM 13002 C CA . ILE B 1 804 ? 9.682 -15.056 9.209 1.00 82.68 927 ILE B CA 1
ATOM 13003 C C . ILE B 1 804 ? 9.056 -13.929 10.022 1.00 86.60 927 ILE B C 1
ATOM 13004 O O . ILE B 1 804 ? 9.714 -12.933 10.320 1.00 78.84 927 ILE B O 1
ATOM 13009 N N . ILE B 1 805 ? 7.783 -14.091 10.372 1.00 94.53 928 ILE B N 1
ATOM 13010 C CA . ILE B 1 805 ? 7.074 -13.124 11.208 1.00 93.93 928 ILE B CA 1
ATOM 13011 C C . ILE B 1 805 ? 7.847 -12.863 12.504 1.00 92.59 928 ILE B C 1
ATOM 13012 O O . ILE B 1 805 ? 7.909 -11.733 12.989 1.00 87.25 928 ILE B O 1
ATOM 13017 N N . ARG B 1 806 ? 8.455 -13.915 13.041 1.00 88.18 929 ARG B N 1
ATOM 13018 C CA . ARG B 1 806 ? 9.238 -13.822 14.268 1.00 88.66 929 ARG B CA 1
ATOM 13019 C C . ARG B 1 806 ? 10.439 -12.883 14.141 1.00 90.99 929 ARG B C 1
ATOM 13020 O O . ARG B 1 806 ? 10.594 -11.956 14.937 1.00 93.90 929 ARG B O 1
ATOM 13028 N N . THR B 1 807 ? 11.284 -13.123 13.144 1.00 86.98 930 THR B N 1
ATOM 13029 C CA . THR B 1 807 ? 12.503 -12.335 12.975 1.00 90.21 930 THR B CA 1
ATOM 13030 C C . THR B 1 807 ? 12.212 -10.916 12.493 1.00 81.04 930 THR B C 1
ATOM 13031 O O . THR B 1 807 ? 12.880 -9.964 12.897 1.00 76.27 930 THR B O 1
ATOM 13035 N N . VAL B 1 808 ? 11.216 -10.787 11.622 1.00 82.98 931 VAL B N 1
ATOM 13036 C CA . VAL B 1 808 ? 10.858 -9.493 11.046 1.00 89.30 931 VAL B CA 1
ATOM 13037 C C . VAL B 1 808 ? 10.351 -8.522 12.110 1.00 89.72 931 VAL B C 1
ATOM 13038 O O . VAL B 1 808 ? 10.674 -7.335 12.080 1.00 88.87 931 VAL B O 1
ATOM 13042 N N . GLY B 1 809 ? 9.596 -9.036 13.074 1.00 82.47 932 GLY B N 1
ATOM 13043 C CA . GLY B 1 809 ? 8.991 -8.190 14.085 1.00 80.30 932 GLY B CA 1
ATOM 13044 C C . GLY B 1 809 ? 9.855 -7.859 15.287 1.00 84.38 932 GLY B C 1
ATOM 13045 O O . GLY B 1 809 ? 9.392 -7.194 16.213 1.00 97.54 932 GLY B O 1
ATOM 13046 N N . ARG B 1 810 ? 11.103 -8.317 15.284 1.00 88.12 933 ARG B N 1
ATOM 13047 C CA . ARG B 1 810 ? 11.999 -8.062 16.408 1.00 87.70 933 ARG B CA 1
ATOM 13048 C C . ARG B 1 810 ? 12.818 -6.791 16.194 1.00 80.90 933 ARG B C 1
ATOM 13049 O O . ARG B 1 810 ? 13.265 -6.162 17.154 1.00 89.44 933 ARG B O 1
ATOM 13057 N N . HIS B 1 811 ? 13.008 -6.408 14.936 1.00 77.09 934 HIS B N 1
ATOM 13058 C CA . HIS B 1 811 ? 13.812 -5.233 14.632 1.00 84.73 934 HIS B CA 1
ATOM 13059 C C . HIS B 1 811 ? 12.888 -4.053 14.363 1.00 91.80 934 HIS B C 1
ATOM 13060 O O . HIS B 1 811 ? 11.774 -4.232 13.869 1.00 99.19 934 HIS B O 1
ATOM 13067 N N . PHE B 1 812 ? 13.353 -2.857 14.714 1.00 81.42 935 PHE B N 1
ATOM 13068 C CA . PHE B 1 812 ? 12.544 -1.638 14.654 1.00 82.60 935 PHE B CA 1
ATOM 13069 C C . PHE B 1 812 ? 11.738 -1.456 13.355 1.00 84.87 935 PHE B C 1
ATOM 13070 O O . PHE B 1 812 ? 10.532 -1.214 13.423 1.00 89.31 935 PHE B O 1
ATOM 13078 N N . PRO B 1 813 ? 12.387 -1.555 12.175 1.00 79.07 936 PRO B N 1
ATOM 13079 C CA . PRO B 1 813 ? 11.610 -1.278 10.957 1.00 85.48 936 PRO B CA 1
ATOM 13080 C C . PRO B 1 813 ? 10.449 -2.249 10.731 1.00 83.43 936 PRO B C 1
ATOM 13081 O O . PRO B 1 813 ? 9.391 -1.844 10.252 1.00 94.79 936 PRO B O 1
ATOM 13085 N N . GLY B 1 814 ? 10.658 -3.517 11.068 1.00 75.22 937 GLY B N 1
ATOM 13086 C CA . GLY B 1 814 ? 9.652 -4.544 10.870 1.00 83.28 937 GLY B CA 1
ATOM 13087 C C . GLY B 1 814 ? 8.636 -4.689 11.987 1.00 87.59 937 GLY B C 1
ATOM 13088 O O . GLY B 1 814 ? 7.562 -5.255 11.779 1.00 88.33 937 GLY B O 1
ATOM 13089 N N . HIS B 1 815 ? 8.991 -4.198 13.173 1.00 88.02 938 HIS B N 1
ATOM 13090 C CA . HIS B 1 815 ? 8.224 -4.420 14.402 1.00 84.83 938 HIS B CA 1
ATOM 13091 C C . HIS B 1 815 ? 6.716 -4.207 14.262 1.00 85.80 938 HIS B C 1
ATOM 13092 O O . HIS B 1 815 ? 5.932 -5.126 14.497 1.00 89.51 938 HIS B O 1
ATOM 13099 N N . LEU B 1 816 ? 6.317 -2.997 13.881 1.00 85.13 939 LEU B N 1
ATOM 13100 C CA . LEU B 1 816 ? 4.902 -2.677 13.718 1.00 84.66 939 LEU B CA 1
ATOM 13101 C C . LEU B 1 816 ? 4.309 -3.394 12.512 1.00 90.25 939 LEU B C 1
ATOM 13102 O O . LEU B 1 816 ? 3.111 -3.678 12.469 1.00 87.52 939 LEU B O 1
ATOM 13107 N N . LEU B 1 817 ? 5.162 -3.684 11.536 1.00 87.92 940 LEU B N 1
ATOM 13108 C CA . LEU B 1 817 ? 4.725 -4.274 10.278 1.00 83.06 940 LEU B CA 1
ATOM 13109 C C . LEU B 1 817 ? 4.316 -5.736 10.452 1.00 79.83 940 LEU B C 1
ATOM 13110 O O . LEU B 1 817 ? 3.406 -6.221 9.781 1.00 77.77 940 LEU B O 1
ATOM 13115 N N . ALA B 1 818 ? 4.996 -6.433 11.357 1.00 79.27 941 ALA B N 1
ATOM 13116 C CA . ALA B 1 818 ? 4.698 -7.835 11.642 1.00 78.31 941 ALA B CA 1
ATOM 13117 C C . ALA B 1 818 ? 3.325 -8.016 12.283 1.00 88.88 941 ALA B C 1
ATOM 13118 O O . ALA B 1 818 ? 2.488 -8.766 11.779 1.00 85.70 941 ALA B O 1
ATOM 13120 N N . TRP B 1 819 ? 3.112 -7.335 13.405 1.00 91.80 942 TRP B N 1
ATOM 13121 C CA . TRP B 1 819 ? 1.836 -7.368 14.116 1.00 84.49 942 TRP B CA 1
ATOM 13122 C C . TRP B 1 819 ? 0.691 -6.948 13.203 1.00 82.74 942 TRP B C 1
ATOM 13123 O O . TRP B 1 819 ? -0.428 -7.440 13.328 1.00 85.05 942 TRP B O 1
ATOM 13134 N N . ASP B 1 820 ? 0.977 -6.031 12.287 1.00 84.67 943 ASP B N 1
ATOM 13135 C CA . ASP B 1 820 ? -0.008 -5.614 11.298 1.00 80.65 943 ASP B CA 1
ATOM 13136 C C . ASP B 1 820 ? -0.344 -6.756 10.345 1.00 82.32 943 ASP B C 1
ATOM 13137 O O . ASP B 1 820 ? -1.509 -6.974 10.015 1.00 83.67 943 ASP B O 1
ATOM 13142 N N . PHE B 1 821 ? 0.683 -7.479 9.908 1.00 83.44 944 PHE B N 1
ATOM 13143 C CA . PHE B 1 821 ? 0.497 -8.636 9.039 1.00 79.57 944 PHE B CA 1
ATOM 13144 C C . PHE B 1 821 ? -0.342 -9.704 9.732 1.00 83.16 944 PHE B C 1
ATOM 13145 O O . PHE B 1 821 ? -1.182 -10.350 9.105 1.00 84.19 944 PHE B O 1
ATOM 13153 N N . VAL B 1 822 ? -0.109 -9.882 11.029 1.00 82.63 945 VAL B N 1
ATOM 13154 C CA . VAL B 1 822 ? -0.823 -10.888 11.808 1.00 84.07 945 VAL B CA 1
ATOM 13155 C C . VAL B 1 822 ? -2.299 -10.532 11.917 1.00 91.08 945 VAL B C 1
ATOM 13156 O O . VAL B 1 822 ? -3.170 -11.368 11.673 1.00 94.22 945 VAL B O 1
ATOM 13160 N N . LYS B 1 823 ? -2.577 -9.288 12.290 1.00 85.88 946 LYS B N 1
ATOM 13161 C CA . LYS B 1 823 ? -3.952 -8.809 12.380 1.00 81.86 946 LYS B CA 1
ATOM 13162 C C . LYS B 1 823 ? -4.656 -8.799 11.023 1.00 78.60 946 LYS B C 1
ATOM 13163 O O . LYS B 1 823 ? -5.754 -9.339 10.881 1.00 90.55 946 LYS B O 1
ATOM 13169 N N . GLU B 1 824 ? -4.020 -8.187 10.029 1.00 70.39 947 GLU B N 1
ATOM 13170 C CA . GLU B 1 824 ? -4.643 -7.995 8.719 1.00 80.70 947 GLU B CA 1
ATOM 13171 C C . GLU B 1 824 ? -4.817 -9.287 7.927 1.00 79.27 947 GLU B C 1
ATOM 13172 O O . GLU B 1 824 ? -5.417 -9.287 6.856 1.00 81.10 947 GLU B O 1
ATOM 13178 N N . ASN B 1 825 ? -4.277 -10.382 8.448 1.00 78.16 948 ASN B N 1
ATOM 13179 C CA . ASN B 1 825 ? -4.390 -11.680 7.794 1.00 86.40 948 ASN B CA 1
ATOM 13180 C C . ASN B 1 825 ? -4.779 -12.784 8.770 1.00 98.75 948 ASN B C 1
ATOM 13181 O O . ASN B 1 825 ? -4.546 -13.964 8.499 1.00 97.36 948 ASN B O 1
ATOM 13186 N N . TRP B 1 826 ? -5.331 -12.395 9.918 1.00 100.57 949 TRP B N 1
ATOM 13187 C CA . TRP B 1 826 ? -5.684 -13.348 10.969 1.00 100.35 949 TRP B CA 1
ATOM 13188 C C . TRP B 1 826 ? -6.569 -14.479 10.458 1.00 98.48 949 TRP B C 1
ATOM 13189 O O . TRP B 1 826 ? -6.346 -15.644 10.782 1.00 99.12 949 TRP B O 1
ATOM 13200 N N . ASN B 1 827 ? -7.576 -14.123 9.667 1.00 99.49 950 ASN B N 1
ATOM 13201 C CA . ASN B 1 827 ? -8.480 -15.104 9.077 1.00 101.45 950 ASN B CA 1
ATOM 13202 C C . ASN B 1 827 ? -7.737 -16.110 8.203 1.00 107.44 950 ASN B C 1
ATOM 13203 O O . ASN B 1 827 ? -7.891 -17.320 8.364 1.00 115.58 950 ASN B O 1
ATOM 13208 N N . LYS B 1 828 ? -6.931 -15.602 7.276 1.00 102.64 951 LYS B N 1
ATOM 13209 C CA . LYS B 1 828 ? -6.199 -16.456 6.346 1.00 100.14 951 LYS B CA 1
ATOM 13210 C C . LYS B 1 828 ? -5.099 -17.240 7.075 1.00 97.92 951 LYS B C 1
ATOM 13211 O O . LYS B 1 828 ? -4.670 -18.294 6.618 1.00 102.81 951 LYS B O 1
ATOM 13217 N N . LEU B 1 829 ? -4.668 -16.737 8.225 1.00 98.88 952 LEU B N 1
ATOM 13218 C CA . LEU B 1 829 ? -3.686 -17.438 9.046 1.00 104.71 952 LEU B CA 1
ATOM 13219 C C . LEU B 1 829 ? -4.298 -18.648 9.756 1.00 102.33 952 LEU B C 1
ATOM 13220 O O . LEU B 1 829 ? -3.639 -19.674 9.946 1.00 107.54 952 LEU B O 1
ATOM 13225 N N . VAL B 1 830 ? -5.567 -18.519 10.136 1.00 102.27 953 VAL B N 1
ATOM 13226 C CA . VAL B 1 830 ? -6.242 -19.534 10.942 1.00 103.74 953 VAL B CA 1
ATOM 13227 C C . VAL B 1 830 ? -6.712 -20.675 10.054 1.00 116.55 953 VAL B C 1
ATOM 13228 O O . VAL B 1 830 ? -6.941 -21.787 10.528 1.00 125.35 953 VAL B O 1
ATOM 13232 N N . GLN B 1 831 ? -6.893 -20.382 8.769 1.00 112.31 954 GLN B N 1
ATOM 13233 C CA . GLN B 1 831 ? -7.126 -21.427 7.783 1.00 109.94 954 GLN B CA 1
ATOM 13234 C C . GLN B 1 831 ? -5.907 -22.334 7.706 1.00 113.22 954 GLN B C 1
ATOM 13235 O O . GLN B 1 831 ? -6.022 -23.557 7.764 1.00 114.58 954 GLN B O 1
ATOM 13241 N N . LYS B 1 832 ? -4.736 -21.718 7.571 1.00 112.28 955 LYS B N 1
ATOM 13242 C CA . LYS B 1 832 ? -3.503 -22.459 7.350 1.00 110.88 955 LYS B CA 1
ATOM 13243 C C . LYS B 1 832 ? -3.014 -23.138 8.623 1.00 115.19 955 LYS B C 1
ATOM 13244 O O . LYS B 1 832 ? -2.266 -24.112 8.567 1.00 122.86 955 LYS B O 1
ATOM 13250 N N . PHE B 1 833 ? -3.441 -22.631 9.773 1.00 114.27 956 PHE B N 1
ATOM 13251 C CA . PHE B 1 833 ? -3.038 -23.224 11.042 1.00 120.48 956 PHE B CA 1
ATOM 13252 C C . PHE B 1 833 ? -4.221 -23.352 11.996 1.00 126.61 956 PHE B C 1
ATOM 13253 O O . PHE B 1 833 ? -4.911 -22.369 12.263 1.00 130.00 956 PHE B O 1
ATOM 13261 N N . PRO B 1 834 ? -4.445 -24.565 12.523 1.00 130.15 957 PRO B N 1
ATOM 13262 C CA . PRO B 1 834 ? -5.431 -24.848 13.572 1.00 130.92 957 PRO B CA 1
ATOM 13263 C C . PRO B 1 834 ? -5.245 -23.938 14.777 1.00 134.79 957 PRO B C 1
ATOM 13264 O O . PRO B 1 834 ? -4.132 -23.868 15.291 1.00 133.56 957 PRO B O 1
ATOM 13268 N N . LEU B 1 835 ? -6.291 -23.226 15.189 1.00 135.73 958 LEU B N 1
ATOM 13269 C CA . LEU B 1 835 ? -6.204 -22.383 16.379 1.00 133.58 958 LEU B CA 1
ATOM 13270 C C . LEU B 1 835 ? -5.669 -23.201 17.550 1.00 136.02 958 LEU B C 1
ATOM 13271 O O . LEU B 1 835 ? -6.154 -24.295 17.823 1.00 142.64 958 LEU B O 1
ATOM 13276 N N . GLY B 1 836 ? -4.666 -22.665 18.236 1.00 142.12 959 GLY B N 1
ATOM 13277 C CA . GLY B 1 836 ? -3.998 -23.397 19.293 1.00 147.36 959 GLY B CA 1
ATOM 13278 C C . GLY B 1 836 ? -3.009 -24.423 18.765 1.00 139.42 959 GLY B C 1
ATOM 13279 O O . GLY B 1 836 ? -2.778 -25.454 19.403 1.00 139.86 959 GLY B O 1
ATOM 13280 N N . SER B 1 837 ? -2.417 -24.142 17.606 1.00 134.76 960 SER B N 1
ATOM 13281 C CA . SER B 1 837 ? -1.283 -24.927 17.118 1.00 135.95 960 SER B CA 1
ATOM 13282 C C . SER B 1 837 ? 0.018 -24.244 17.504 1.00 138.90 960 SER B C 1
ATOM 13283 O O . SER B 1 837 ? 0.033 -23.042 17.769 1.00 139.70 960 SER B O 1
ATOM 13286 N N . TYR B 1 838 ? 1.103 -25.014 17.542 1.00 140.63 961 TYR B N 1
ATOM 13287 C CA . TYR B 1 838 ? 2.404 -24.494 17.956 1.00 139.02 961 TYR B CA 1
ATOM 13288 C C . TYR B 1 838 ? 2.823 -23.283 17.126 1.00 135.52 961 TYR B C 1
ATOM 13289 O O . TYR B 1 838 ? 3.509 -22.390 17.617 1.00 136.63 961 TYR B O 1
ATOM 13291 N N . THR B 1 839 ? 2.394 -23.259 15.868 1.00 130.83 962 THR B N 1
ATOM 13292 C CA . THR B 1 839 ? 2.715 -22.157 14.970 1.00 124.95 962 THR B CA 1
ATOM 13293 C C . THR B 1 839 ? 1.888 -20.912 15.283 1.00 121.29 962 THR B C 1
ATOM 13294 O O . THR B 1 839 ? 2.429 -19.812 15.398 1.00 123.82 962 THR B O 1
ATOM 13298 N N . ILE B 1 840 ? 0.577 -21.092 15.423 1.00 121.37 963 ILE B N 1
ATOM 13299 C CA . ILE B 1 840 ? -0.327 -19.977 15.691 1.00 125.26 963 ILE B CA 1
ATOM 13300 C C . ILE B 1 840 ? -0.089 -19.379 17.079 1.00 123.30 963 ILE B C 1
ATOM 13301 O O . ILE B 1 840 ? -0.455 -18.234 17.339 1.00 115.46 963 ILE B O 1
ATOM 13306 N N . GLN B 1 841 ? 0.536 -20.152 17.963 1.00 128.29 964 GLN B N 1
ATOM 13307 C CA . GLN B 1 841 ? 0.928 -19.636 19.267 1.00 131.57 964 GLN B CA 1
ATOM 13308 C C . GLN B 1 841 ? 2.171 -18.777 19.097 1.00 122.62 964 GLN B C 1
ATOM 13309 O O . GLN B 1 841 ? 2.203 -17.621 19.515 1.00 112.91 964 GLN B O 1
ATOM 13315 N N . ASN B 1 842 ? 3.194 -19.365 18.483 1.00 122.09 965 ASN B N 1
ATOM 13316 C CA . ASN B 1 842 ? 4.460 -18.687 18.226 1.00 115.08 965 ASN B CA 1
ATOM 13317 C C . ASN B 1 842 ? 4.292 -17.366 17.478 1.00 110.82 965 ASN B C 1
ATOM 13318 O O . ASN B 1 842 ? 5.011 -16.409 17.742 1.00 107.46 965 ASN B O 1
ATOM 13323 N N . ILE B 1 843 ? 3.347 -17.320 16.543 1.00 107.75 966 ILE B N 1
ATOM 13324 C CA . ILE B 1 843 ? 3.065 -16.093 15.798 1.00 96.69 966 ILE B CA 1
ATOM 13325 C C . ILE B 1 843 ? 2.557 -14.973 16.704 1.00 91.90 966 ILE B C 1
ATOM 13326 O O . ILE B 1 843 ? 3.138 -13.887 16.738 1.00 87.64 966 ILE B O 1
ATOM 13331 N N . VAL B 1 844 ? 1.474 -15.235 17.431 1.00 99.17 967 VAL B N 1
ATOM 13332 C CA . VAL B 1 844 ? 0.889 -14.234 18.318 1.00 100.33 967 VAL B CA 1
ATOM 13333 C C . VAL B 1 844 ? 1.912 -13.825 19.370 1.00 99.00 967 VAL B C 1
ATOM 13334 O O . VAL B 1 844 ? 2.142 -12.641 19.608 1.00 93.50 967 VAL B O 1
ATOM 13338 N N . ALA B 1 845 ? 2.526 -14.822 19.994 1.00 110.56 968 ALA B N 1
ATOM 13339 C CA . ALA B 1 845 ? 3.588 -14.595 20.966 1.00 104.36 968 ALA B CA 1
ATOM 13340 C C . ALA B 1 845 ? 4.797 -13.907 20.332 1.00 100.87 968 ALA B C 1
ATOM 13341 O O . ALA B 1 845 ? 5.437 -13.070 20.957 1.00 100.76 968 ALA B O 1
ATOM 13343 N N . GLY B 1 846 ? 5.127 -14.289 19.103 1.00 105.55 969 GLY B N 1
ATOM 13344 C CA . GLY B 1 846 ? 6.289 -13.740 18.426 1.00 105.95 969 GLY B CA 1
ATOM 13345 C C . GLY B 1 846 ? 6.191 -12.291 17.974 1.00 94.84 969 GLY B C 1
ATOM 13346 O O . GLY B 1 846 ? 7.213 -11.607 17.857 1.00 90.77 969 GLY B O 1
ATOM 13347 N N . SER B 1 847 ? 4.975 -11.801 17.742 1.00 99.34 970 SER B N 1
ATOM 13348 C CA . SER B 1 847 ? 4.814 -10.450 17.211 1.00 94.93 970 SER B CA 1
ATOM 13349 C C . SER B 1 847 ? 4.200 -9.541 18.265 1.00 91.27 970 SER B C 1
ATOM 13350 O O . SER B 1 847 ? 3.966 -8.358 18.019 1.00 85.89 970 SER B O 1
ATOM 13353 N N . THR B 1 848 ? 3.999 -10.103 19.456 1.00 103.93 971 THR B N 1
ATOM 13354 C CA . THR B 1 848 ? 3.462 -9.388 20.613 1.00 93.09 971 THR B CA 1
ATOM 13355 C C . THR B 1 848 ? 4.264 -9.789 21.843 1.00 102.37 971 THR B C 1
ATOM 13356 O O . THR B 1 848 ? 4.386 -10.971 22.168 1.00 118.57 971 THR B O 1
ATOM 13360 N N . TYR B 1 849 ? 4.749 -8.748 22.512 1.00 91.13 972 TYR B N 1
ATOM 13361 C CA . TYR B 1 849 ? 5.809 -8.694 23.521 1.00 108.14 972 TYR B CA 1
ATOM 13362 C C . TYR B 1 849 ? 6.705 -7.689 22.823 1.00 113.96 972 TYR B C 1
ATOM 13363 O O . TYR B 1 849 ? 6.440 -7.363 21.669 1.00 117.02 972 TYR B O 1
ATOM 13372 N N . LEU B 1 850 ? 7.714 -7.163 23.507 1.00 109.72 973 LEU B N 1
ATOM 13373 C CA . LEU B 1 850 ? 8.510 -6.036 23.013 1.00 97.58 973 LEU B CA 1
ATOM 13374 C C . LEU B 1 850 ? 7.611 -4.788 22.946 1.00 102.13 973 LEU B C 1
ATOM 13375 O O . LEU B 1 850 ? 8.089 -3.667 22.796 1.00 113.31 973 LEU B O 1
ATOM 13380 N N . PHE B 1 851 ? 6.298 -5.011 23.007 1.00 95.37 974 PHE B N 1
ATOM 13381 C CA . PHE B 1 851 ? 5.313 -3.977 23.286 1.00 98.59 974 PHE B CA 1
ATOM 13382 C C . PHE B 1 851 ? 5.344 -3.693 24.773 1.00 98.84 974 PHE B C 1
ATOM 13383 O O . PHE B 1 851 ? 5.416 -4.616 25.584 1.00 95.41 974 PHE B O 1
ATOM 13391 N N . SER B 1 852 ? 5.307 -2.416 25.123 1.00 101.65 975 SER B N 1
ATOM 13392 C CA . SER B 1 852 ? 5.458 -2.013 26.505 1.00 109.22 975 SER B CA 1
ATOM 13393 C C . SER B 1 852 ? 4.663 -0.757 26.822 1.00 110.54 975 SER B C 1
ATOM 13394 O O . SER B 1 852 ? 5.122 0.091 27.586 1.00 114.72 975 SER B O 1
ATOM 13397 N N . THR B 1 853 ? 3.481 -0.628 26.232 1.00 109.29 976 THR B N 1
ATOM 13398 C CA . THR B 1 853 ? 2.648 0.532 26.499 1.00 115.43 976 THR B CA 1
ATOM 13399 C C . THR B 1 853 ? 1.213 0.127 26.808 1.00 113.12 976 THR B C 1
ATOM 13400 O O . THR B 1 853 ? 0.688 -0.837 26.245 1.00 110.16 976 THR B O 1
ATOM 13404 N N . LYS B 1 854 ? 0.602 0.861 27.735 1.00 116.66 977 LYS B N 1
ATOM 13405 C CA . LYS B 1 854 ? -0.821 0.735 28.054 1.00 118.51 977 LYS B CA 1
ATOM 13406 C C . LYS B 1 854 ? -1.684 0.820 26.803 1.00 120.92 977 LYS B C 1
ATOM 13407 O O . LYS B 1 854 ? -2.614 0.034 26.626 1.00 120.90 977 LYS B O 1
ATOM 13413 N N . THR B 1 855 ? -1.344 1.769 25.935 1.00 118.88 978 THR B N 1
ATOM 13414 C CA . THR B 1 855 ? -2.063 1.999 24.689 1.00 116.87 978 THR B CA 1
ATOM 13415 C C . THR B 1 855 ? -1.992 0.790 23.781 1.00 117.56 978 THR B C 1
ATOM 13416 O O . THR B 1 855 ? -2.999 0.355 23.213 1.00 119.73 978 THR B O 1
ATOM 13420 N N . HIS B 1 856 ? -0.785 0.251 23.648 1.00 117.00 979 HIS B N 1
ATOM 13421 C CA . HIS B 1 856 ? -0.539 -0.953 22.852 1.00 118.21 979 HIS B CA 1
ATOM 13422 C C . HIS B 1 856 ? -1.230 -2.166 23.447 1.00 111.48 979 HIS B C 1
ATOM 13423 O O . HIS B 1 856 ? -1.764 -2.998 22.723 1.00 110.31 979 HIS B O 1
ATOM 13430 N N . LEU B 1 857 ? -1.184 -2.265 24.770 1.00 110.24 980 LEU B N 1
ATOM 13431 C CA . LEU B 1 857 ? -1.913 -3.303 25.499 1.00 116.35 980 LEU B CA 1
ATOM 13432 C C . LEU B 1 857 ? -3.374 -3.351 25.087 1.00 117.91 980 LEU B C 1
ATOM 13433 O O . LEU B 1 857 ? -3.938 -4.419 24.867 1.00 117.61 980 LEU B O 1
ATOM 13438 N N . SER B 1 858 ? -3.973 -2.172 24.996 1.00 118.32 981 SER B N 1
ATOM 13439 C CA . SER B 1 858 ? -5.380 -2.034 24.643 1.00 116.31 981 SER B CA 1
ATOM 13440 C C . SER B 1 858 ? -5.645 -2.399 23.183 1.00 112.72 981 SER B C 1
ATOM 13441 O O . SER B 1 858 ? -6.668 -3.005 22.868 1.00 115.36 981 SER B O 1
ATOM 13444 N N . GLU B 1 859 ? -4.721 -2.031 22.300 1.00 109.62 982 GLU B N 1
ATOM 13445 C CA . GLU B 1 859 ? -4.869 -2.308 20.873 1.00 110.37 982 GLU B CA 1
ATOM 13446 C C . GLU B 1 859 ? -4.949 -3.805 20.594 1.00 109.59 982 GLU B C 1
ATOM 13447 O O . GLU B 1 859 ? -5.778 -4.254 19.803 1.00 103.75 982 GLU B O 1
ATOM 13453 N N . VAL B 1 860 ? -4.082 -4.570 21.250 1.00 112.83 983 VAL B N 1
ATOM 13454 C CA . VAL B 1 860 ? -4.039 -6.017 21.066 1.00 104.01 983 VAL B CA 1
ATOM 13455 C C . VAL B 1 860 ? -5.313 -6.665 21.596 1.00 107.93 983 VAL B C 1
ATOM 13456 O O . VAL B 1 860 ? -6.006 -7.377 20.867 1.00 109.02 983 VAL B O 1
ATOM 13460 N N . GLN B 1 861 ? -5.595 -6.422 22.874 1.00 116.05 984 GLN B N 1
ATOM 13461 C CA . GLN B 1 861 ? -6.830 -6.861 23.521 1.00 121.17 984 GLN B CA 1
ATOM 13462 C C . GLN B 1 861 ? -8.072 -6.591 22.674 1.00 114.66 984 GLN B C 1
ATOM 13463 O O . GLN B 1 861 ? -8.881 -7.488 22.443 1.00 115.55 984 GLN B O 1
ATOM 13469 N N . ALA B 1 862 ? -8.214 -5.349 22.218 1.00 108.02 985 ALA B N 1
ATOM 13470 C CA . ALA B 1 862 ? -9.366 -4.948 21.416 1.00 102.94 985 ALA B CA 1
ATOM 13471 C C . ALA B 1 862 ? -9.475 -5.739 20.115 1.00 108.45 985 ALA B C 1
ATOM 13472 O O . ALA B 1 862 ? -10.579 -6.025 19.650 1.00 110.88 985 ALA B O 1
ATOM 13474 N N . PHE B 1 863 ? -8.337 -6.093 19.526 1.00 110.97 986 PHE B N 1
ATOM 13475 C CA . PHE B 1 863 ? -8.346 -6.862 18.283 1.00 112.84 986 PHE B CA 1
ATOM 13476 C C . PHE B 1 863 ? -8.816 -8.299 18.497 1.00 115.08 986 PHE B C 1
ATOM 13477 O O . PHE B 1 863 ? -9.590 -8.831 17.701 1.00 113.95 986 PHE B O 1
ATOM 13485 N N . PHE B 1 864 ? -8.348 -8.921 19.576 1.00 117.66 987 PHE B N 1
ATOM 13486 C CA . PHE B 1 864 ? -8.679 -10.315 19.870 1.00 115.43 987 PHE B CA 1
ATOM 13487 C C . PHE B 1 864 ? -10.076 -10.458 20.447 1.00 121.71 987 PHE B C 1
ATOM 13488 O O . PHE B 1 864 ? -10.775 -11.427 20.152 1.00 132.65 987 PHE B O 1
ATOM 13496 N N . GLU B 1 865 ? -10.467 -9.515 21.298 1.00 114.15 988 GLU B N 1
ATOM 13497 C CA . GLU B 1 865 ? -11.855 -9.423 21.744 1.00 119.09 988 GLU B CA 1
ATOM 13498 C C . GLU B 1 865 ? -12.818 -9.440 20.555 1.00 121.28 988 GLU B C 1
ATOM 13499 O O . GLU B 1 865 ? -13.779 -10.210 20.541 1.00 130.39 988 GLU B O 1
ATOM 13505 N N . ASN B 1 866 ? -12.560 -8.597 19.558 1.00 115.53 989 ASN B N 1
ATOM 13506 C CA . ASN B 1 866 ? -13.409 -8.528 18.358 1.00 120.91 989 ASN B CA 1
ATOM 13507 C C . ASN B 1 866 ? -13.373 -9.790 17.487 1.00 116.35 989 ASN B C 1
ATOM 13508 O O . ASN B 1 866 ? -14.036 -9.849 16.451 1.00 112.76 989 ASN B O 1
ATOM 13513 N N . GLN B 1 867 ? -12.609 -10.795 17.906 1.00 124.02 990 GLN B N 1
ATOM 13514 C CA . GLN B 1 867 ? -12.645 -12.099 17.252 1.00 126.49 990 GLN B CA 1
ATOM 13515 C C . GLN B 1 867 ? -13.746 -12.950 17.866 1.00 138.68 990 GLN B C 1
ATOM 13516 O O . GLN B 1 867 ? -14.919 -12.807 17.522 1.00 148.56 990 GLN B O 1
ATOM 13522 N N . SER B 1 868 ? -13.361 -13.838 18.774 1.00 142.76 991 SER B N 1
ATOM 13523 C CA . SER B 1 868 ? -14.323 -14.595 19.557 1.00 149.15 991 SER B CA 1
ATOM 13524 C C . SER B 1 868 ? -14.008 -14.408 21.033 1.00 159.20 991 SER B C 1
ATOM 13525 O O . SER B 1 868 ? -12.970 -13.846 21.381 1.00 157.89 991 SER B O 1
ATOM 13528 N N . GLU B 1 869 ? -14.898 -14.874 21.901 1.00 169.64 992 GLU B N 1
ATOM 13529 C CA . GLU B 1 869 ? -14.594 -14.891 23.325 1.00 169.39 992 GLU B CA 1
ATOM 13530 C C . GLU B 1 869 ? -13.760 -16.128 23.618 1.00 168.71 992 GLU B C 1
ATOM 13531 O O . GLU B 1 869 ? -13.020 -16.182 24.599 1.00 169.36 992 GLU B O 1
ATOM 13537 N N . ALA B 1 870 ? -13.894 -17.123 22.746 1.00 163.86 993 ALA B N 1
ATOM 13538 C CA . ALA B 1 870 ? -13.105 -18.347 22.822 1.00 169.23 993 ALA B CA 1
ATOM 13539 C C . ALA B 1 870 ? -11.699 -18.116 22.276 1.00 171.04 993 ALA B C 1
ATOM 13540 O O . ALA B 1 870 ? -10.820 -18.969 22.404 1.00 167.24 993 ALA B O 1
ATOM 13542 N N . THR B 1 871 ? -11.495 -16.951 21.670 1.00 163.66 994 THR B N 1
ATOM 13543 C CA . THR B 1 871 ? -10.181 -16.552 21.181 1.00 153.44 994 THR B CA 1
ATOM 13544 C C . THR B 1 871 ? -9.480 -15.637 22.178 1.00 150.12 994 THR B C 1
ATOM 13545 O O . THR B 1 871 ? -8.261 -15.707 22.346 1.00 153.00 994 THR B O 1
ATOM 13549 N N . PHE B 1 872 ? -10.250 -14.782 22.843 1.00 146.14 995 PHE B N 1
ATOM 13550 C CA . PHE B 1 872 ? -9.674 -13.836 23.790 1.00 147.30 995 PHE B CA 1
ATOM 13551 C C . PHE B 1 872 ? -9.096 -14.548 25.014 1.00 155.39 995 PHE B C 1
ATOM 13552 O O . PHE B 1 872 ? -8.115 -14.096 25.601 1.00 151.66 995 PHE B O 1
ATOM 13560 N N . ARG B 1 873 ? -9.710 -15.660 25.397 1.00 155.11 996 ARG B N 1
ATOM 13561 C CA . ARG B 1 873 ? -9.196 -16.482 26.487 1.00 153.78 996 ARG B CA 1
ATOM 13562 C C . ARG B 1 873 ? -8.632 -17.808 25.969 1.00 154.35 996 ARG B C 1
ATOM 13563 O O . ARG B 1 873 ? -9.231 -18.868 26.161 1.00 155.81 996 ARG B O 1
ATOM 13571 N N . LEU B 1 874 ? -7.579 -17.706 25.160 1.00 148.40 997 LEU B N 1
ATOM 13572 C CA . LEU B 1 874 ? -6.919 -18.869 24.570 1.00 150.25 997 LEU B CA 1
ATOM 13573 C C . LEU B 1 874 ? -5.574 -19.236 25.219 1.00 149.81 997 LEU B C 1
ATOM 13574 O O . LEU B 1 874 ? -4.720 -19.853 24.578 1.00 148.01 997 LEU B O 1
ATOM 13579 N N . ARG B 1 875 ? -5.382 -18.843 26.475 1.00 150.05 998 ARG B N 1
ATOM 13580 C CA . ARG B 1 875 ? -4.078 -18.924 27.147 1.00 147.14 998 ARG B CA 1
ATOM 13581 C C . ARG B 1 875 ? -2.955 -18.225 26.380 1.00 145.66 998 ARG B C 1
ATOM 13582 O O . ARG B 1 875 ? -2.319 -17.334 26.924 1.00 141.47 998 ARG B O 1
ATOM 13590 N N . CYS B 1 876 ? -2.743 -18.586 25.115 1.00 149.84 999 CYS B N 1
ATOM 13591 C CA . CYS B 1 876 ? -1.702 -17.957 24.303 1.00 150.52 999 CYS B CA 1
ATOM 13592 C C . CYS B 1 876 ? -1.996 -16.470 24.156 1.00 139.42 999 CYS B C 1
ATOM 13593 O O . CYS B 1 876 ? -1.092 -15.637 24.206 1.00 136.45 999 CYS B O 1
ATOM 13596 N N . VAL B 1 877 ? -3.271 -16.149 23.970 1.00 137.49 1000 VAL B N 1
ATOM 13597 C CA . VAL B 1 877 ? -3.699 -14.764 23.836 1.00 136.07 1000 VAL B CA 1
ATOM 13598 C C . VAL B 1 877 ? -3.660 -14.075 25.197 1.00 133.78 1000 VAL B C 1
ATOM 13599 O O . VAL B 1 877 ? -3.259 -12.916 25.306 1.00 134.39 1000 VAL B O 1
ATOM 13603 N N . GLN B 1 878 ? -4.050 -14.808 26.236 1.00 135.39 1001 GLN B N 1
ATOM 13604 C CA . GLN B 1 878 ? -4.014 -14.290 27.599 1.00 132.71 1001 GLN B CA 1
ATOM 13605 C C . GLN B 1 878 ? -2.588 -14.180 28.133 1.00 131.37 1001 GLN B C 1
ATOM 13606 O O . GLN B 1 878 ? -2.262 -13.241 28.861 1.00 124.90 1001 GLN B O 1
ATOM 13612 N N . GLU B 1 879 ? -1.746 -15.146 27.776 1.00 132.85 1002 GLU B N 1
ATOM 13613 C CA . GLU B 1 879 ? -0.343 -15.131 28.177 1.00 129.02 1002 GLU B CA 1
ATOM 13614 C C . GLU B 1 879 ? 0.353 -13.941 27.535 1.00 123.96 1002 GLU B C 1
ATOM 13615 O O . GLU B 1 879 ? 1.080 -13.206 28.198 1.00 126.64 1002 GLU B O 1
ATOM 13621 N N . ALA B 1 880 ? 0.112 -13.765 26.240 1.00 124.71 1003 ALA B N 1
ATOM 13622 C CA . ALA B 1 880 ? 0.621 -12.622 25.489 1.00 123.78 1003 ALA B CA 1
ATOM 13623 C C . ALA B 1 880 ? 0.230 -11.302 26.146 1.00 118.35 1003 ALA B C 1
ATOM 13624 O O . ALA B 1 880 ? 1.068 -10.424 26.344 1.00 114.32 1003 ALA B O 1
ATOM 13626 N N . LEU B 1 881 ? -1.053 -11.168 26.468 1.00 122.19 1004 LEU B N 1
ATOM 13627 C CA . LEU B 1 881 ? -1.562 -9.972 27.135 1.00 117.83 1004 LEU B CA 1
ATOM 13628 C C . LEU B 1 881 ? -0.857 -9.706 28.463 1.00 118.27 1004 LEU B C 1
ATOM 13629 O O . LEU B 1 881 ? -0.639 -8.553 28.837 1.00 108.77 1004 LEU B O 1
ATOM 13634 N N . GLU B 1 882 ? -0.509 -10.773 29.175 1.00 117.28 1005 GLU B N 1
ATOM 13635 C CA . GLU B 1 882 ? 0.172 -10.638 30.458 1.00 114.34 1005 GLU B CA 1
ATOM 13636 C C . GLU B 1 882 ? 1.606 -10.171 30.248 1.00 118.24 1005 GLU B C 1
ATOM 13637 O O . GLU B 1 882 ? 2.160 -9.447 31.076 1.00 124.90 1005 GLU B O 1
ATOM 13643 N N . VAL B 1 883 ? 2.198 -10.592 29.133 1.00 112.87 1006 VAL B N 1
ATOM 13644 C CA . VAL B 1 883 ? 3.579 -10.249 28.815 1.00 110.32 1006 VAL B CA 1
ATOM 13645 C C . VAL B 1 883 ? 3.718 -8.747 28.582 1.00 107.86 1006 VAL B C 1
ATOM 13646 O O . VAL B 1 883 ? 4.649 -8.121 29.087 1.00 108.06 1006 VAL B O 1
ATOM 13650 N N . ILE B 1 884 ? 2.791 -8.173 27.819 1.00 107.64 1007 ILE B N 1
ATOM 13651 C CA . ILE B 1 884 ? 2.809 -6.739 27.549 1.00 107.00 1007 ILE B CA 1
ATOM 13652 C C . ILE B 1 884 ? 2.630 -5.946 28.838 1.00 110.40 1007 ILE B C 1
ATOM 13653 O O . ILE B 1 884 ? 3.335 -4.964 29.081 1.00 110.57 1007 ILE B O 1
ATOM 13658 N N . GLN B 1 885 ? 1.688 -6.391 29.664 1.00 117.86 1008 GLN B N 1
ATOM 13659 C CA . GLN B 1 885 ? 1.490 -5.838 31.002 1.00 114.27 1008 GLN B CA 1
ATOM 13660 C C . GLN B 1 885 ? 2.774 -5.861 31.805 1.00 116.26 1008 GLN B C 1
ATOM 13661 O O . GLN B 1 885 ? 3.156 -4.867 32.421 1.00 117.84 1008 GLN B O 1
ATOM 13667 N N . LEU B 1 886 ? 3.440 -7.009 31.786 1.00 114.78 1009 LEU B N 1
ATOM 13668 C CA . LEU B 1 886 ? 4.671 -7.188 32.533 1.00 119.52 1009 LEU B CA 1
ATOM 13669 C C . LEU B 1 886 ? 5.785 -6.304 31.972 1.00 115.83 1009 LEU B C 1
ATOM 13670 O O . LEU B 1 886 ? 6.668 -5.858 32.712 1.00 114.51 1009 LEU B O 1
ATOM 13675 N N . ASN B 1 887 ? 5.746 -6.071 30.661 1.00 111.46 1010 ASN B N 1
ATOM 13676 C CA . ASN B 1 887 ? 6.680 -5.155 30.009 1.00 111.30 1010 ASN B CA 1
ATOM 13677 C C . ASN B 1 887 ? 6.505 -3.729 30.515 1.00 116.39 1010 ASN B C 1
ATOM 13678 O O . ASN B 1 887 ? 7.481 -3.044 30.834 1.00 115.77 1010 ASN B O 1
ATOM 13683 N N . ILE B 1 888 ? 5.253 -3.277 30.532 1.00 114.46 1011 ILE B N 1
ATOM 13684 C CA . ILE B 1 888 ? 4.884 -1.995 31.125 1.00 111.17 1011 ILE B CA 1
ATOM 13685 C C . ILE B 1 888 ? 5.405 -1.880 32.552 1.00 119.31 1011 ILE B C 1
ATOM 13686 O O . ILE B 1 888 ? 5.995 -0.869 32.930 1.00 121.88 1011 ILE B O 1
ATOM 13691 N N . GLN B 1 889 ? 5.170 -2.926 33.341 1.00 122.85 1012 GLN B N 1
ATOM 13692 C CA . GLN B 1 889 ? 5.630 -2.971 34.724 1.00 123.49 1012 GLN B CA 1
ATOM 13693 C C . GLN B 1 889 ? 7.141 -2.807 34.791 1.00 122.96 1012 GLN B C 1
ATOM 13694 O O . GLN B 1 889 ? 7.665 -2.144 35.686 1.00 127.56 1012 GLN B O 1
ATOM 13700 N N . TRP B 1 890 ? 7.835 -3.411 33.830 1.00 119.72 1013 TRP B N 1
ATOM 13701 C CA . TRP B 1 890 ? 9.282 -3.340 33.788 1.00 123.72 1013 TRP B CA 1
ATOM 13702 C C . TRP B 1 890 ? 9.737 -1.889 33.547 1.00 128.03 1013 TRP B C 1
ATOM 13703 O O . TRP B 1 890 ? 10.662 -1.438 34.199 1.00 125.46 1013 TRP B O 1
ATOM 13714 N N . MET B 1 891 ? 9.130 -1.157 32.618 1.00 131.13 1014 MET B N 1
ATOM 13715 C CA . MET B 1 891 ? 9.549 0.210 32.329 1.00 127.04 1014 MET B CA 1
ATOM 13716 C C . MET B 1 891 ? 9.353 1.152 33.500 1.00 130.44 1014 MET B C 1
ATOM 13717 O O . MET B 1 891 ? 10.268 1.868 33.842 1.00 133.36 1014 MET B O 1
ATOM 13722 N N . GLU B 1 892 ? 8.162 1.174 34.099 1.00 130.72 1015 GLU B N 1
ATOM 13723 C CA . GLU B 1 892 ? 7.936 2.053 35.253 1.00 135.63 1015 GLU B CA 1
ATOM 13724 C C . GLU B 1 892 ? 8.963 1.787 36.356 1.00 143.15 1015 GLU B C 1
ATOM 13725 O O . GLU B 1 892 ? 9.342 2.699 37.088 1.00 152.42 1015 GLU B O 1
ATOM 13731 N N . LYS B 1 893 ? 9.428 0.546 36.455 1.00 137.40 1016 LYS B N 1
ATOM 13732 C CA . LYS B 1 893 ? 10.338 0.160 37.527 1.00 133.91 1016 LYS B CA 1
ATOM 13733 C C . LYS B 1 893 ? 11.818 0.417 37.213 1.00 135.00 1016 LYS B C 1
ATOM 13734 O O . LYS B 1 893 ? 12.630 0.523 38.133 1.00 144.21 1016 LYS B O 1
ATOM 13740 N N . ASN B 1 894 ? 12.176 0.513 35.933 1.00 136.42 1017 ASN B N 1
ATOM 13741 C CA . ASN B 1 894 ? 13.593 0.546 35.557 1.00 135.80 1017 ASN B CA 1
ATOM 13742 C C . ASN B 1 894 ? 14.005 1.587 34.509 1.00 139.60 1017 ASN B C 1
ATOM 13743 O O . ASN B 1 894 ? 15.185 1.928 34.409 1.00 140.06 1017 ASN B O 1
ATOM 13748 N N . LEU B 1 895 ? 13.048 2.082 33.728 1.00 143.03 1018 LEU B N 1
ATOM 13749 C CA . LEU B 1 895 ? 13.351 3.005 32.631 1.00 139.35 1018 LEU B CA 1
ATOM 13750 C C . LEU B 1 895 ? 13.971 4.303 33.133 1.00 143.27 1018 LEU B C 1
ATOM 13751 O O . LEU B 1 895 ? 14.971 4.782 32.596 1.00 143.41 1018 LEU B O 1
ATOM 13756 N N . LYS B 1 896 ? 13.357 4.863 34.168 1.00 146.26 1019 LYS B N 1
ATOM 13757 C CA . LYS B 1 896 ? 13.814 6.097 34.791 1.00 153.40 1019 LYS B CA 1
ATOM 13758 C C . LYS B 1 896 ? 15.221 5.963 35.370 1.00 157.77 1019 LYS B C 1
ATOM 13759 O O . LYS B 1 896 ? 16.039 6.876 35.255 1.00 154.62 1019 LYS B O 1
ATOM 13765 N N . SER B 1 897 ? 15.487 4.820 35.998 1.00 153.34 1020 SER B N 1
ATOM 13766 C CA . SER B 1 897 ? 16.797 4.522 36.573 1.00 152.78 1020 SER B CA 1
ATOM 13767 C C . SER B 1 897 ? 17.935 4.610 35.557 1.00 154.44 1020 SER B C 1
ATOM 13768 O O . SER B 1 897 ? 18.995 5.150 35.856 1.00 163.93 1020 SER B O 1
ATOM 13771 N N . LEU B 1 898 ? 17.708 4.070 34.365 1.00 149.98 1021 LEU B N 1
ATOM 13772 C CA . LEU B 1 898 ? 18.736 3.995 33.330 1.00 146.83 1021 LEU B CA 1
ATOM 13773 C C . LEU B 1 898 ? 19.212 5.374 32.879 1.00 147.16 1021 LEU B C 1
ATOM 13774 O O . LEU B 1 898 ? 20.387 5.561 32.563 1.00 144.92 1021 LEU B O 1
ATOM 13779 N N . THR B 1 899 ? 18.293 6.334 32.856 1.00 149.27 1022 THR B N 1
ATOM 13780 C CA . THR B 1 899 ? 18.568 7.657 32.303 1.00 148.05 1022 THR B CA 1
ATOM 13781 C C . THR B 1 899 ? 19.737 8.372 32.984 1.00 155.74 1022 THR B C 1
ATOM 13782 O O . THR B 1 899 ? 20.476 9.111 32.332 1.00 161.08 1022 THR B O 1
ATOM 13786 N N . TRP B 1 900 ? 19.932 8.146 34.279 1.00 160.22 1023 TRP B N 1
ATOM 13787 C CA . TRP B 1 900 ? 20.996 8.867 34.976 1.00 157.74 1023 TRP B CA 1
ATOM 13788 C C . TRP B 1 900 ? 22.350 8.142 34.976 1.00 153.68 1023 TRP B C 1
ATOM 13789 O O . TRP B 1 900 ? 23.219 8.476 35.772 1.00 160.59 1023 TRP B O 1
ATOM 13800 N N . TRP B 1 901 ? 22.552 7.189 34.066 1.00 149.52 1024 TRP B N 1
ATOM 13801 C CA . TRP B 1 901 ? 23.893 6.618 33.881 1.00 144.68 1024 TRP B CA 1
ATOM 13802 C C . TRP B 1 901 ? 24.188 6.137 32.451 1.00 142.94 1024 TRP B C 1
ATOM 13803 O O . TRP B 1 901 ? 24.224 6.957 31.537 1.00 144.13 1024 TRP B O 1
ATOM 13814 N N . LEU B 1 902 ? 24.403 4.836 32.257 1.00 145.40 1025 LEU B N 1
ATOM 13815 C CA . LEU B 1 902 ? 24.687 4.300 30.925 1.00 149.35 1025 LEU B CA 1
ATOM 13816 C C . LEU B 1 902 ? 25.893 5.004 30.311 1.00 157.58 1025 LEU B C 1
ATOM 13817 O O . LEU B 1 902 ? 26.797 4.366 29.778 1.00 158.23 1025 LEU B O 1
ATOM 13843 N N . LYS C 2 3 ? -5.923 31.879 6.714 1.00 119.74 3 LYS C N 1
ATOM 13844 C CA . LYS C 2 3 ? -6.092 30.436 6.832 1.00 127.18 3 LYS C CA 1
ATOM 13845 C C . LYS C 2 3 ? -5.284 29.712 5.762 1.00 129.21 3 LYS C C 1
ATOM 13846 O O . LYS C 2 3 ? -5.826 28.954 4.956 1.00 126.52 3 LYS C O 1
ATOM 13852 N N . HIS C 2 4 ? -3.980 29.964 5.765 1.00 132.00 4 HIS C N 1
ATOM 13853 C CA . HIS C 2 4 ? -3.052 29.279 4.877 1.00 137.37 4 HIS C CA 1
ATOM 13854 C C . HIS C 2 4 ? -2.021 28.494 5.681 1.00 147.32 4 HIS C C 1
ATOM 13855 O O . HIS C 2 4 ? -1.612 28.906 6.766 1.00 146.50 4 HIS C O 1
ATOM 13862 N N . HIS C 2 5 ? -1.620 27.353 5.134 1.00 152.77 5 HIS C N 1
ATOM 13863 C CA . HIS C 2 5 ? -0.579 26.513 5.708 1.00 161.39 5 HIS C CA 1
ATOM 13864 C C . HIS C 2 5 ? -0.083 25.602 4.601 1.00 164.30 5 HIS C C 1
ATOM 13865 O O . HIS C 2 5 ? 0.884 25.908 3.903 1.00 162.76 5 HIS C O 1
ATOM 13872 N N . ALA C 2 6 ? -0.773 24.479 4.448 1.00 166.69 6 ALA C N 1
ATOM 13873 C CA . ALA C 2 6 ? -0.628 23.626 3.282 1.00 174.39 6 ALA C CA 1
ATOM 13874 C C . ALA C 2 6 ? -2.026 23.329 2.757 1.00 179.38 6 ALA C C 1
ATOM 13875 O O . ALA C 2 6 ? -2.966 24.076 3.041 1.00 177.41 6 ALA C O 1
ATOM 13877 N N . PHE C 2 7 ? -2.153 22.255 1.983 1.00 180.16 7 PHE C N 1
ATOM 13878 C CA . PHE C 2 7 ? -3.454 21.712 1.589 1.00 178.38 7 PHE C CA 1
ATOM 13879 C C . PHE C 2 7 ? -4.296 22.573 0.654 1.00 177.46 7 PHE C C 1
ATOM 13880 O O . PHE C 2 7 ? -4.658 22.125 -0.436 1.00 181.96 7 PHE C O 1
ATOM 13888 N N . SER C 2 8 ? -4.598 23.795 1.093 1.00 174.28 8 SER C N 1
ATOM 13889 C CA . SER C 2 8 ? -5.764 24.547 0.624 1.00 173.04 8 SER C CA 1
ATOM 13890 C C . SER C 2 8 ? -6.991 23.732 1.025 1.00 172.40 8 SER C C 1
ATOM 13891 O O . SER C 2 8 ? -7.430 23.799 2.174 1.00 175.96 8 SER C O 1
ATOM 13894 N N . PHE C 2 9 ? -7.527 22.981 0.063 1.00 162.11 9 PHE C N 1
ATOM 13895 C CA . PHE C 2 9 ? -8.472 21.876 0.282 1.00 144.11 9 PHE C CA 1
ATOM 13896 C C . PHE C 2 9 ? -9.350 21.922 1.531 1.00 145.59 9 PHE C C 1
ATOM 13897 O O . PHE C 2 9 ? -10.552 22.172 1.453 1.00 137.13 9 PHE C O 1
ATOM 13899 N N . LYS C 2 10 ? -8.731 21.666 2.678 1.00 162.22 10 LYS C N 1
ATOM 13900 C CA . LYS C 2 10 ? -9.455 21.418 3.919 1.00 157.36 10 LYS C CA 1
ATOM 13901 C C . LYS C 2 10 ? -9.392 22.600 4.882 1.00 170.75 10 LYS C C 1
ATOM 13902 O O . LYS C 2 10 ? -10.236 22.757 5.767 1.00 163.83 10 LYS C O 1
ATOM 13930 N N . LYS D 2 3 ? 8.288 -32.393 18.731 1.00 155.88 3 LYS D N 1
ATOM 13931 C CA . LYS D 2 3 ? 7.805 -31.026 18.890 1.00 159.66 3 LYS D CA 1
ATOM 13932 C C . LYS D 2 3 ? 8.954 -30.025 18.765 1.00 175.12 3 LYS D C 1
ATOM 13933 O O . LYS D 2 3 ? 9.672 -29.774 19.733 1.00 170.58 3 LYS D O 1
ATOM 13939 N N . HIS D 2 4 ? 9.126 -29.457 17.573 1.00 183.36 4 HIS D N 1
ATOM 13940 C CA . HIS D 2 4 ? 10.193 -28.485 17.329 1.00 183.68 4 HIS D CA 1
ATOM 13941 C C . HIS D 2 4 ? 9.833 -27.480 16.234 1.00 183.17 4 HIS D C 1
ATOM 13942 O O . HIS D 2 4 ? 9.204 -27.833 15.236 1.00 185.72 4 HIS D O 1
ATOM 13949 N N . HIS D 2 5 ? 10.246 -26.230 16.425 1.00 181.96 5 HIS D N 1
ATOM 13950 C CA . HIS D 2 5 ? 9.999 -25.176 15.445 1.00 184.03 5 HIS D CA 1
ATOM 13951 C C . HIS D 2 5 ? 11.187 -25.005 14.503 1.00 180.97 5 HIS D C 1
ATOM 13952 O O . HIS D 2 5 ? 11.156 -25.456 13.358 1.00 177.84 5 HIS D O 1
#

Foldseek 3Di:
DADPDDALAFDPFKAFAFKEKEWEDDFVVQKIKIKIKTWIAGAAWDQKHKWAAAAWAWDAKWWFFPPDPDIDGWDKAADNPSRMMMTRHDDGHHRPTIIIIMTIIIGGADPAAAAWHWDWDADPVGDIFIKIKGQQPPPRLNHPPIGHRFFQRWYKYKYKYFAAAQKDKDWQADWDDWDQDDPRGIMTIGDIHDTWGSSQTIMMMGRWDWDWDFDPQAIEIEIEDPPLPVQQVLVRVLLVVLLVVVCVLLVHHLPGRYAYEYADADPPHDAAQRRSYTYDHNQQRGDDPPFDALVSVLSNNLSSQLSSQLSQQPTFENARHLLQVLRRQQRSLQSSLVSCVVVVVLQVCVLVLLVLLLVLLVVLQFPLHDFLNDDDRDVVSSVVNPDSCSNNLSNLVLLLLCVLPDVVLSSQLNSVLSVVATSGHDDPVSSQVSSQPDVVHSPDGPVLCVLNRHDTHAWEWEWEDDWQKIKIFIAGNHFPVHDGFHFWWKKKFFQFDPRPGDIDIDTDGDRIDMDGHPHTGQAMQMCALVSTSYAYHYDPSRLVSVLVVLLVPVVSHPLSSLLNNLSRQLVCCLSQVDAVVSSLSSCLSLLPDDFQSNVLSNLVSLLLVLLLCVQVPPPVLSLVSLVSVCVSCVVVLVPADQASDDGSRNLQSSLRSLLSCLLSPHPCSQVVLCVVLVVCLVVLNPDRGHVSCLLVSLQSLCQDPVSVVSLLVVLLDDDSVVSNLSNLLSQLSYLPLVSLVCSLVCCLVPNSHPVVCNLVSLLSNCSDRSSVVVSVVSCLVCVVSVCVVDPLSDPRVLSSLLSNQLSAADPVSLCVLLVSQVVPDVVSSVHSSSVSSSSNNVSSNSSCVNHVVVSVPDD/DDDDDAQAFDLQKFWAAKEKAKEADQVFWKIKIKIKTWMAGAHWDQKGKFAAEFWAWDFKAKFLVGDDDGFDKADDRPSRMIMTGDPPTHDHGGIMMIMTIIMGTADDVLAAWHWDWDADPVGDIFIKIKGQQPPPRLNHPPIDHRFFFSWYKYKYKYFAADQKDKDWQAAWPAWDADDVRGTITIGDIGDTGGSSLIMMMIGHWDWDWDADPQAIEIEIEHDVQDVQQPVVRVLLVLLQVVCCQLLVHHQPGRYAYEYADDDPPHDQDQRRSYTYHHNLQQGDDPPDHALVSVLRNNLSSQLSNQLSLVPTFENARHLLAVLLSLLVSLLSSLVSCVPPVVLLVCVLVLLVLLLVLQVLLQAPLHDFLRDDDRDDVVSVVNPDSNSNNLSSLVVLLVCVQQDVPLSRVLNSVLSVVQTSGHHDPLSSQVSSQNSPHGDDHPVQVVLRGHDTHAWAWEWEDDWFKIKIFIARSHALVDDRWHFWWKWWWFDDCIDIDIDTDTDRIDMDGHDHTTQAIQIQALVSTSYAYHYDPSRLVSVLVVCQPPVPPGDLSSLLRNLSRQLVCCLRLVHPVVSSVSSVQNLLPDQFQSNVVSVLVSLLLVLLLCVQVPNPVLSLVSLVVVCVSCVVVLVPADQARDDGNRRLLSSLSSLLSCCLSPDPPHLVVLCVVLPVCVVCLPPDDGHVSCLLVSLQSLCQDVVSLVSLLVVQLPDDSVVSNVSSLLSQLNYLPQVSLLCSLVCLLVVNSHPVVCNLVSLLSNCSDNSSLVVSVVSCLVCVVSVCVVPPVVDPSNLSSLLRNAASQADPVVLVVLLVSQVVPDPCRCPVSSNVSSSVRNVSSNSSCVSHVVVSVVDD/DDDDPPPD

Sequence (1722 aa):
KLFPWAQIRLPTAVVPLRYELSLHPNLTSMTFRGSVTISVQALQVTWNIILHSTGHNISRVTFMSAVSSQEKQAEILEYAYHGQIAIVAPEALLAGHNYTLKIEYSANISSSYYGFYGFSYTDESNEKKYFAATQFEPLAARSAFPCFDEPAFKATFIIKIIRDEQYTALSNMPKKSSVVLDDGLVQDEFSESVKMSTYLVAFIVGEMKNLSQDVNGTLVSIYAVPEKIGQVHYALETTVKLLEFFQNYFEIQYPLKKLDLVAIPDFEAGAMENWGLLTFREETLLYDSNTSSMADRKLVTKIIAHELAHQWFGNLVTMKWWNDLWLNEGFATFMEYFSLEKIFKELSSYEDFLDARFKTMKKDSLNSSHPISSSVQSSEQIEEMFDSLSYFKGSSLLLMLKTYLSEDVFQHAVVLYLHNHSYASIQSDDLWDSFNEVTNQTLDVKRMMKTWTLQKGFPLVTVQKKGKELFIQQERFFLNMTSYLWHIPLSYVTEGRNYSKYQSVSLLDKKSGVINLTEEVLWVKVNINMNGYYIVHYADDDWEALIHQLKINPYVLSDKDRANLINNIFELAGLGKVPLKRAFDLINYLGNENHTAPITEALFQTDLIYNLLEKLGYMDLASRLVTRVFKLLQNQIQQQTWTDEGTPSMRELRSALLEFACTHNLGNCSTTAMKLFDDWMASNGTQSLPTDVMTTVFKVGAKTDKGWSFLLGKYISIGSEAEKNKILEALASSEDVRKLYWLMKSSLNGDNFRTQKLSFIIRTVGRHFPGHLLAWDFVKENWNKLVQKFPLGSYTIQNIVAGSTYLFSTKTHLSEVQAFFENQSEATFRLRCVQEALEVIQLNIQWMEKNLKSLTWWLLFPWAQIRLPTAVVPLRYELSLHPNLTSMTFRGSVTISVQALQVTWNIILHSTGHNISRVTFMSSSQEKQAEILEYAYHGQIAIVAPEALLAGHNYTLKIEYSANISSSYYGFYGFSYTDESNEKKYFAATQFEPLAARSAFPCFDEPAFKATFIIKIIRDEQYTALSNMPKKSSVVLDDGLVQDEFSESVKMSTYLVAFIVGEMKNLSQDVNGTLVSIYAVPEKIGQVHYALETTVKLLEFFQNYFEIQYPLKKLDLVAIPDFEAGAMENWGLLTFREETLLYDSNTSSMADRKLVTKIIAHELAHQWFGNLVTMKWWNDLWLNEGFATFMEYFSLEKIFKELSSYEDFLDARFKTMKKDSLNSSHPISSSVQSSEQIEEMFDSLSYFKGSSLLLMLKTYLSEDVFQHAVVLYLHNHSYASIQSDDLWDSFNEVNQTLDVKRMMKTWTLQKGFPLVTVQKKGKELFIQQERFFLNDTSYLWHIPLSYVTEGRKYQSVSLLDKKSGVINLTEEVLWVKVNINMNGYYIVHYADDDWEALIHQLKINPYVLSDKDRANLINNIFELAGLGKVPLKRAFDLINYLGNENHTAPITEALFQTDLIYNLLEKLGYMDLASRLVTRVFKLLQNQIQQQTWTDEGTPSMRELRSALLEFACTHNLGNCSTTAMKLFDDWMASNGTQSLPTDVMTTVFKVGAKTDKGWSFLLGKYISIGSEAEKNKILEALASSEDVRKLYWLMKSSLNGDNFRTQKLSFIIRTVGRHFPGHLLAWDFVKENWNKLVQKFPLGSYTIQNIVAGSTYLFSTKTHLSEVQAFFENQSEATFRLRCVQEALEVIQLNIQWMEKNLKSLTWWLKHHAFSFKKHH

Secondary structure (DSSP, 8-state):
---S--SSSPPSS-EEEEEEEEEEEETTTTEEEEEEEEEEE-SS--SEEEEE--S-EEEEEE---TT-----B--EEE--SSSEEEEE-SS---TT-EEEEEEEEEEPPBSSSSEEEEEEE--TTS--EEEEEEE-TTTTHHHHS-B--STT--BEEEEEEE--SSSEEEESSPEEEEE--TTS--EEEEEEP-SB-GGG--EEEE--B--EEEETTEEEE--B-SGGGGSTHHHHHHHHHHHHHHHHHHT---SSSEEEEEEES-TT---B--TTEEEEEGGGT---TTT--HHHHHHHHHHHHHHHHHHHBTTTBEESSGGGHHHHHHHHHHHHHHHHHHH-TTS-HHHHHHHHHHHHHHHHSSSS---SS----SSHHHHHTSSHIIIIIHHHHHHHHHHHS-HHHHHHHHHHHHHHTTTSEE-HHHHHHTTSS-SSS--S-SSTTHHHHHS-S-BEEEEEE-SSEEEEE--B-----------B--EEEEE-SSS-EEEEE--B-SSEEEEE-SS--S-EEESGGG-SSSEEEE-HHHHHHHHHHHHH-TTSS-HHHHHHHHHHHHHHHHHTSS-HHHHHHHHGGGGG---HHHHHHHHHHHHHHHHHHHTTT-HHHHHHHHHHHHHHSHHHHHH--SSS-S-HHHHHHHHHHHHHHHHTT-TTHHHHHHHHHHHHHHTTT-SPP-TTTHHHHHHHHTTSHHHHHHHHHHHHS---HHHHHHHHHHHTT-S-HHHHHHHHHHHHHTSSS-GGGHHHHHHHHTTSHHHHHHHHHHHHHTHHHHHHHS-TTSHHHHHHHHHTTTT--SHHHHHHHHHHHHTT-HHHHT-HHHHHHHHHHHHHHHHHHHHHHHHHT--/-----SSSPPTTEEEEEEEEEEEEETTTTEEEEEEEEEEEESS--SEEEEE--S-EEEEE----------B---EETTTTEEEEE-TT---SS-EEEEEEEEEEPPBSSS-EEEEEE---TTS---EEEEEE-TTTTHHHHS-B--SSSS-BEEEEEEE--TTS-EEESSPEEEEE--TTS--EEEE----SB-GGG--EEEE-----EE-SSS-EEE----SS--SSTHHHHHHHHHHHHHHHHHHT---S-SEEEEEEES-TT---EEETTEEEEEGGGT---TTTS-HHHHHHHHHHHHHHHHHHHBTTTBEESSGGGTHHHHHHHHHHHHHHHHHHSGGG-THHHHHHHHHHHHHHHSSSS---SS----SSHHHHHT-SHHHHHHHHHHHHHHHHHS-TTTTTTHHHHHHHHHTTSEE-HHHHHHTT---------SSSSHHHHHSSS-BEEEEEESSSEEEEE--B-----------B---EEE----B-----B-SSEEEEE-SS--S-EEESSSS-SS-EEEE-HHHHHHHHHHHHH-TTSS-HHHHHHHHHHHHHHHHHTSS-HHHHHHHHTTGGG---HHHHHHHHTHHHHHHHHHHHTT-HHHHHHHHHHHHHHTHHHHHH--SSS-S-HHHHHHHHHHHHHHHHTT-TTTTHHHHHHHHHHHHHTS-S---TTTHHHHHHHHTTSHHHHHHHHHHHHS---HHHHHHHHHHHTT-S-HHHHHHHHHHHHHTSSS-GGGHHHHHHHHTTSHHHHHHHHHHHHHTHHHHHHHS-TT-HHHHHHHHHHSSS---HHHHHHHHHHHHTT-HHHHTSSHHHHHHHHHHHHHHHHHHHHHHHHT--/--SS-S--/---

InterPro domains:
  IPR001930 Peptidase M1, alanine aminopeptidase/leukotriene A4 hydrolase [PR00756] (300-315)
  IPR001930 Peptidase M1, alanine aminopeptidase/leukotriene A4 hydrolase [PR00756] (348-363)
  IPR001930 Peptidase M1, alanine aminopeptidase/leukotriene A4 hydrolase [PR00756] (425-435)
  IPR001930 Peptidase M1, alanine aminopeptidase/leukotriene A4 hydrolase [PR00756] (461-476)
  IPR001930 Peptidase M1, alanine aminopeptidase/leukotriene A4 hydrolase [PR00756] (480-492)
  IPR014782 Peptidase M1, membrane alanine aminopeptidase [PF01433] (392-610)
  IPR024571 ERAP1-like C-terminal domain [PF11838] (689-1008)
  IPR027268 Peptidase M4/M1, CTD superfamily [G3DSA:1.10.390.10] (367-615)
  IPR034016 Aminopeptidase N-type [cd09601] (175-612)
  IPR042097 Aminopeptidase N-like , N-terminal domain superfamliy [G3DSA:2.60.40.1730] (155-366)
  IPR042097 Aminopeptidase N-like , N-terminal domain superfamliy [SSF63737] (159-365)
  IPR045357 Aminopeptidase N-like , N-terminal domain [PF17900] (173-358)
  IPR050344 Peptidase M1 family aminopeptidases [PTHR11533] (153-1024)

CATH classification: 2.60.40.1730 (+3 more: 1.10.390.10, 2.60.40.1910, 1.25.50.20)

Radius of gyration: 43.17 Å; Cα contacts (8 Å, |Δi|>4): 3245; chains: 4; bounding box: 77×142×100 Å

Organism: Homo sapiens (NCBI:txid9606)

Solvent-accessible surface area: 66865 Å² total

Nearest PDB structures (foldseek):
  4z7i-assembly2_B  TM=1.001E+00  e=0.000E+00  Homo sapiens
  4p8q-assembly1_B  TM=9.944E-01  e=0.000E+00  Homo sapiens
  7zyf-assembly1_A  TM=9.639E-01  e=0.000E+00  Homo sapiens
  6ydx-assembly1_A  TM=9.587E-01  e=0.000E+00  Homo sapiens
  6rqx-assembly1_A  TM=9.551E-01  e=1.888E-82  Homo sapiens

GO terms:
  GO:0005886 plasma membrane (C, IDA)
  GO:0004177 aminopeptidase activity (F, TAS)
  GO:0008237 metallopeptidase activity (F, TAS)
  GO:0008270 zinc ion binding (F, TAS)
  GO:0006508 proteolysis (P, TAS)
  GO:0007267 cell-cell signaling (P, TAS)
  GO:0007565 female pregnancy (P, TAS)
  GO:0004177 aminopeptidase activity (F, EXP)
  GO:0002480 antigen processing and presentation of exogenous peptide antigen via MHC class I, TAP-independent (P, TAS)
  GO:0031905 early endosome lumen (C, TAS)
  GO:0005829 cytosol (C, TAS)
  GO:0000209 protein polyubiquitination (P, TAS)
  GO:0005515 protein binding (F, IPI)
  GO:0005765 lysosomal membrane (C, HDA)
  GO:0016020 membrane (C, HDA)